Protein 7BPL (pdb70)

Nearest PDB structures (foldseek):
  7bpl-assembly1_A  TM=9.670E-01  e=3.367E-18  synthetic construct
  3qn2-assembly1_A  TM=3.518E-01  e=4.765E-01  Betapolyomavirus macacae
  3qk2-assembly1_A  TM=3.420E-01  e=3.776E-01  Betapolyomavirus macacae
  4gdf-assembly1_A  TM=3.624E-01  e=6.373E-01  Betapolyomavirus macacae
  4lmd-assembly1_A  TM=3.377E-01  e=6.013E-01  JC polyomavirus

Foldseek 3Di:
DLLVVLQVLLCVLPVPKDKDKDQDLVVLVVRLVVCLVQCQAKWKWWADDQQMIMIIGHNDPVSLVVSVVVSCVVPVPRDIDIDHPDHSVRVSVVNVLSRVVSVDPPRDPD

Solvent-accessible surface area: 6894 Å² total; per-residue (Å²): 84,100,18,74,91,9,44,109,12,2,102,151,61,20,98,101,6,51,22,62,94,9,63,46,52,110,76,1,112,82,3,5,172,118,0,62,162,48,8,56,74,4,4,2,1,8,62,15,86,94,13,42,0,0,0,5,0,3,142,82,72,68,56,1,51,94,10,27,114,49,4,97,162,105,18,96,100,6,72,34,53,104,11,113,85,61,61,40,69,76,3,79,143,77,0,44,65,34,32,121,32,13,113,106,154,147,156,119,159,254

Radius of gyration: 12.84 Å; Cα contacts (8 Å, |Δi|>4): 165; chains: 1; bounding box: 34×29×34 Å

Structure (mmCIF, N/CA/C/O backbone):
data_7BPL
#
_entry.id   7BPL
#
loop_
_atom_site.group_PDB
_atom_site.id
_atom_site.type_symbol
_atom_site.label_atom_id
_atom_site.label_alt_id
_atom_site.label_comp_id
_atom_site.label_asym_id
_atom_site.label_entity_id
_atom_site.label_seq_id
_atom_site.pdbx_PDB_ins_code
_atom_site.Cartn_x
_atom_site.Cartn_y
_atom_site.Cartn_z
_atom_site.occupancy
_atom_site.B_iso_or_equiv
_atom_site.auth_seq_id
_atom_site.auth_comp_id
_atom_site.auth_asym_id
_atom_site.auth_atom_id
_atom_site.pdbx_PDB_model_num
ATOM 1 N N . GLY A 1 1 ? 5.564 3.961 15.239 1.00 0.00 1 GLY A N 1
ATOM 2 C CA . GLY A 1 1 ? 6.283 4.866 14.318 1.00 0.00 1 GLY A CA 1
ATOM 3 C C . GLY A 1 1 ? 5.446 5.235 13.104 1.00 0.00 1 GLY A C 1
ATOM 4 O O . GLY A 1 1 ? 4.246 4.965 13.052 1.00 0.00 1 GLY A O 1
ATOM 10 N N . ASP A 1 2 ? 6.074 5.862 12.106 1.00 0.00 2 ASP A N 1
ATOM 11 C CA . ASP A 1 2 ? 5.394 6.417 10.922 1.00 0.00 2 ASP A CA 1
ATOM 12 C C . ASP A 1 2 ? 4.670 5.345 10.090 1.00 0.00 2 ASP A C 1
ATOM 13 O O . ASP A 1 2 ? 3.544 5.567 9.648 1.00 0.00 2 ASP A O 1
ATOM 22 N N . ALA A 1 3 ? 5.269 4.158 9.941 1.00 0.00 3 ALA A N 1
ATOM 23 C CA . ALA A 1 3 ? 4.661 3.008 9.267 1.00 0.00 3 ALA A CA 1
ATOM 24 C C . ALA A 1 3 ? 3.346 2.563 9.941 1.00 0.00 3 ALA A C 1
ATOM 25 O O . ALA A 1 3 ? 2.342 2.331 9.266 1.00 0.00 3 ALA A O 1
ATOM 32 N N . ASP A 1 4 ? 3.330 2.493 11.276 1.00 0.00 4 ASP A N 1
ATOM 33 C CA . ASP A 1 4 ? 2.159 2.086 12.065 1.00 0.00 4 ASP A CA 1
ATOM 34 C C . ASP A 1 4 ? 1.027 3.124 11.996 1.00 0.00 4 ASP A C 1
ATOM 35 O O . ASP A 1 4 ? -0.153 2.775 11.944 1.00 0.00 4 ASP A O 1
ATOM 44 N N . LYS A 1 5 ? 1.390 4.411 11.936 1.00 0.00 5 LYS A N 1
ATOM 45 C CA . LYS A 1 5 ? 0.454 5.524 11.733 1.00 0.00 5 LYS A CA 1
ATOM 46 C C . LYS A 1 5 ? -0.185 5.430 10.354 1.00 0.00 5 LYS A C 1
ATOM 47 O O . LYS A 1 5 ? -1.408 5.470 10.239 1.00 0.00 5 LYS A O 1
ATOM 66 N N . ILE A 1 6 ? 0.628 5.255 9.314 1.00 0.00 6 ILE A N 1
ATOM 67 C CA . ILE A 1 6 ? 0.153 5.257 7.926 1.00 0.00 6 ILE A CA 1
ATOM 68 C C . ILE A 1 6 ? -0.780 4.079 7.637 1.00 0.00 6 ILE A C 1
ATOM 69 O O . ILE A 1 6 ? -1.763 4.240 6.913 1.00 0.00 6 ILE A O 1
ATOM 85 N N . MET A 1 7 ? -0.510 2.907 8.225 1.00 0.00 7 MET A N 1
ATOM 86 C CA . MET A 1 7 ? -1.372 1.741 8.007 1.00 0.00 7 MET A CA 1
ATOM 87 C C . MET A 1 7 ? -2.720 1.914 8.716 1.00 0.00 7 MET A C 1
ATOM 88 O O . MET A 1 7 ? -3.765 1.548 8.183 1.00 0.00 7 MET A O 1
ATOM 102 N N . GLU A 1 8 ? -2.713 2.559 9.883 1.00 0.00 8 GLU A N 1
ATOM 103 C CA . GLU A 1 8 ? -3.930 2.867 10.638 1.00 0.00 8 GLU A CA 1
ATOM 104 C C . GLU A 1 8 ? -4.743 4.002 10.003 1.00 0.00 8 GLU A C 1
ATOM 105 O O . GLU A 1 8 ? -5.966 3.997 10.116 1.00 0.00 8 GLU A O 1
ATOM 117 N N . GLN A 1 9 ? -4.118 4.933 9.274 1.00 0.00 9 GLN A N 1
ATOM 118 C CA . GLN A 1 9 ? -4.839 5.965 8.510 1.00 0.00 9 GLN A CA 1
ATOM 119 C C . GLN A 1 9 ? -5.790 5.379 7.457 1.00 0.00 9 GLN A C 1
ATOM 120 O O . GLN A 1 9 ? -6.823 5.979 7.162 1.00 0.00 9 GLN A O 1
ATOM 134 N N . ALA A 1 10 ? -5.480 4.203 6.908 1.00 0.00 10 ALA A N 1
ATOM 135 C CA . ALA A 1 10 ? -6.425 3.477 6.069 1.00 0.00 10 ALA A CA 1
ATOM 136 C C . ALA A 1 10 ? -7.572 2.865 6.890 1.00 0.00 10 ALA A C 1
ATOM 137 O O . ALA A 1 10 ? -8.743 3.074 6.571 1.00 0.00 10 ALA A O 1
ATOM 144 N N . LYS A 1 11 ? -7.251 2.193 8.003 1.00 0.00 11 LYS A N 1
ATOM 145 C CA . LYS A 1 11 ? -8.227 1.496 8.861 1.00 0.00 11 LYS A CA 1
ATOM 146 C C . LYS A 1 11 ? -9.182 2.447 9.594 1.00 0.00 11 LYS A C 1
ATOM 147 O O . LYS A 1 11 ? -10.331 2.086 9.841 1.00 0.00 11 LYS A O 1
ATOM 166 N N . ARG A 1 12 ? -8.734 3.666 9.917 1.00 0.00 12 ARG A N 1
ATOM 167 C CA . ARG A 1 12 ? -9.539 4.698 10.603 1.00 0.00 12 ARG A CA 1
ATOM 168 C C . ARG A 1 12 ? -10.645 5.269 9.708 1.00 0.00 12 ARG A C 1
ATOM 169 O O . ARG A 1 12 ? -11.681 5.710 10.203 1.00 0.00 12 ARG A O 1
ATOM 190 N N . GLN A 1 13 ? -10.408 5.259 8.395 1.00 0.00 13 GLN A N 1
ATOM 191 C CA . GLN A 1 13 ? -11.338 5.704 7.355 1.00 0.00 13 GLN A CA 1
ATOM 192 C C . GLN A 1 13 ? -12.221 4.543 6.871 1.00 0.00 13 GLN A C 1
ATOM 193 O O . GLN A 1 13 ? -13.437 4.692 6.755 1.00 0.00 13 GLN A O 1
ATOM 207 N N . ASP A 1 14 ? -11.616 3.375 6.633 1.00 0.00 14 ASP A N 1
ATOM 208 C CA . ASP A 1 14 ? -12.298 2.145 6.232 1.00 0.00 14 ASP A CA 1
ATOM 209 C C . ASP A 1 14 ? -11.627 0.910 6.875 1.00 0.00 14 ASP A C 1
ATOM 210 O O . ASP A 1 14 ? -10.599 0.441 6.379 1.00 0.00 14 ASP A O 1
ATOM 219 N N . PRO A 1 15 ? -12.189 0.342 7.961 1.00 0.00 15 PRO A N 1
ATOM 220 C CA . PRO A 1 15 ? -11.576 -0.765 8.699 1.00 0.00 15 PRO A CA 1
ATOM 221 C C . PRO A 1 15 ? -11.592 -2.086 7.914 1.00 0.00 15 PRO A C 1
ATOM 222 O O . PRO A 1 15 ? -10.864 -3.019 8.259 1.00 0.00 15 PRO A O 1
ATOM 233 N N . ASN A 1 16 ? -12.395 -2.171 6.847 1.00 0.00 16 ASN A N 1
ATOM 234 C CA . ASN A 1 16 ? -12.452 -3.287 5.925 1.00 0.00 16 ASN A CA 1
ATOM 235 C C . ASN A 1 16 ? -11.231 -3.351 4.984 1.00 0.00 16 ASN A C 1
ATOM 236 O O . ASN A 1 16 ? -10.882 -4.438 4.517 1.00 0.00 16 ASN A O 1
ATOM 247 N N . ALA A 1 17 ? -10.575 -2.214 4.706 1.00 0.00 17 ALA A N 1
ATOM 248 C CA . ALA A 1 17 ? -9.391 -2.138 3.854 1.00 0.00 17 ALA A CA 1
ATOM 249 C C . ALA A 1 17 ? -8.281 -3.060 4.370 1.00 0.00 17 ALA A C 1
ATOM 250 O O . ALA A 1 17 ? -7.984 -3.090 5.570 1.00 0.00 17 ALA A O 1
ATOM 257 N N . GLN A 1 18 ? -7.649 -3.795 3.457 1.00 0.00 18 GLN A N 1
ATOM 258 C CA . GLN A 1 18 ? -6.573 -4.715 3.810 1.00 0.00 18 GLN A CA 1
ATOM 259 C C . GLN A 1 18 ? -5.232 -3.995 3.684 1.00 0.00 18 GLN A C 1
ATOM 260 O O . GLN A 1 18 ? -4.913 -3.482 2.613 1.00 0.00 18 GLN A O 1
ATOM 274 N N . VAL A 1 19 ? -4.454 -3.949 4.766 1.00 0.00 19 VAL A N 1
ATOM 275 C CA . VAL A 1 19 ? -3.135 -3.300 4.802 1.00 0.00 19 VAL A CA 1
ATOM 276 C C . VAL A 1 19 ? -2.070 -4.216 5.403 1.00 0.00 19 VAL A C 1
ATOM 277 O O . VAL A 1 19 ? -2.286 -4.830 6.451 1.00 0.00 19 VAL A O 1
ATOM 290 N N . TYR A 1 20 ? -0.913 -4.290 4.743 1.00 0.00 20 TYR A N 1
ATOM 291 C CA . TYR A 1 20 ? 0.239 -5.092 5.162 1.00 0.00 20 TYR A CA 1
ATOM 292 C C . TYR A 1 20 ? 1.547 -4.325 4.998 1.00 0.00 20 TYR A C 1
ATOM 293 O O . TYR A 1 20 ? 1.714 -3.573 4.040 1.00 0.00 20 TYR A O 1
ATOM 311 N N . LYS A 1 21 ? 2.500 -4.561 5.900 1.00 0.00 21 LYS A N 1
ATOM 312 C CA . LYS A 1 21 ? 3.833 -3.951 5.895 1.00 0.00 21 LYS A CA 1
ATOM 313 C C . LYS A 1 21 ? 4.907 -5.017 5.732 1.00 0.00 21 LYS A C 1
ATOM 314 O O . LYS A 1 21 ? 4.951 -5.972 6.509 1.00 0.00 21 LYS A O 1
ATOM 333 N N . VAL A 1 22 ? 5.767 -4.843 4.730 1.00 0.00 22 VAL A N 1
ATOM 334 C CA . VAL A 1 22 ? 6.845 -5.773 4.391 1.00 0.00 22 VAL A CA 1
ATOM 335 C C . VAL A 1 22 ? 8.193 -5.066 4.283 1.00 0.00 22 VAL A C 1
ATOM 336 O O . VAL A 1 22 ? 8.282 -3.896 3.900 1.00 0.00 22 VAL A O 1
ATOM 349 N N . THR A 1 23 ? 9.256 -5.791 4.615 1.00 0.00 23 THR A N 1
ATOM 350 C CA . THR A 1 23 ? 10.645 -5.310 4.559 1.00 0.00 23 THR A CA 1
ATOM 351 C C . THR A 1 23 ? 11.507 -6.045 3.530 1.00 0.00 23 THR A C 1
ATOM 352 O O . THR A 1 23 ? 12.638 -5.631 3.283 1.00 0.00 23 THR A O 1
ATOM 363 N N . THR A 1 24 ? 10.980 -7.096 2.889 1.00 0.00 24 THR A N 1
ATOM 364 C CA . THR A 1 24 ? 11.702 -7.982 1.945 1.00 0.00 24 THR A CA 1
ATOM 365 C C . THR A 1 24 ? 10.882 -8.304 0.677 1.00 0.00 24 THR A C 1
ATOM 366 O O . THR A 1 24 ? 9.647 -8.240 0.711 1.00 0.00 24 THR A O 1
ATOM 377 N N . PRO A 1 25 ? 11.525 -8.711 -0.441 1.00 0.00 25 PRO A N 1
ATOM 378 C CA . PRO A 1 25 ? 10.824 -9.193 -1.635 1.00 0.00 25 PRO A CA 1
ATOM 379 C C . PRO A 1 25 ? 10.108 -10.535 -1.404 1.00 0.00 25 PRO A C 1
ATOM 380 O O . PRO A 1 25 ? 9.074 -10.804 -2.017 1.00 0.00 25 PRO A O 1
ATOM 391 N N . ASP A 1 26 ? 10.635 -11.375 -0.510 1.00 0.00 26 ASP A N 1
ATOM 392 C CA . ASP A 1 26 ? 10.029 -12.661 -0.150 1.00 0.00 26 ASP A CA 1
ATOM 393 C C . ASP A 1 26 ? 8.741 -12.478 0.673 1.00 0.00 26 ASP A C 1
ATOM 394 O O . ASP A 1 26 ? 7.837 -13.314 0.619 1.00 0.00 26 ASP A O 1
ATOM 403 N N . GLU A 1 27 ? 8.631 -11.376 1.421 1.00 0.00 27 GLU A N 1
ATOM 404 C CA . GLU A 1 27 ? 7.387 -10.973 2.079 1.00 0.00 27 GLU A CA 1
ATOM 405 C C . GLU A 1 27 ? 6.382 -10.340 1.098 1.00 0.00 27 GLU A C 1
ATOM 406 O O . GLU A 1 27 ? 5.174 -10.543 1.242 1.00 0.00 27 GLU A O 1
ATOM 418 N N . ILE A 1 28 ? 6.851 -9.609 0.077 1.00 0.00 28 ILE A N 1
ATOM 419 C CA . ILE A 1 28 ? 5.984 -8.997 -0.946 1.00 0.00 28 ILE A CA 1
ATOM 420 C C . ILE A 1 28 ? 5.139 -10.051 -1.666 1.00 0.00 28 ILE A C 1
ATOM 421 O O . ILE A 1 28 ? 3.928 -9.869 -1.780 1.00 0.00 28 ILE A O 1
ATOM 437 N N . GLU A 1 29 ? 5.740 -11.159 -2.111 1.00 0.00 29 GLU A N 1
ATOM 438 C CA . GLU A 1 29 ? 5.005 -12.253 -2.769 1.00 0.00 29 GLU A CA 1
ATOM 439 C C . GLU A 1 29 ? 3.919 -12.908 -1.887 1.00 0.00 29 GLU A C 1
ATOM 440 O O . GLU A 1 29 ? 3.001 -13.527 -2.422 1.00 0.00 29 GLU A O 1
ATOM 452 N N . GLU A 1 30 ? 3.968 -12.756 -0.556 1.00 0.00 30 GLU A N 1
ATOM 453 C CA . GLU A 1 30 ? 2.856 -13.124 0.335 1.00 0.00 30 GLU A CA 1
ATOM 454 C C . GLU A 1 30 ? 1.777 -12.030 0.386 1.00 0.00 30 GLU A C 1
ATOM 455 O O . GLU A 1 30 ? 0.587 -12.337 0.325 1.00 0.00 30 GLU A O 1
ATOM 467 N N . ALA A 1 31 ? 2.172 -10.754 0.475 1.00 0.00 31 ALA A N 1
ATOM 468 C CA . ALA A 1 31 ? 1.250 -9.622 0.601 1.00 0.00 31 ALA A CA 1
ATOM 469 C C . ALA A 1 31 ? 0.368 -9.455 -0.646 1.00 0.00 31 ALA A C 1
ATOM 470 O O . ALA A 1 31 ? -0.858 -9.383 -0.551 1.00 0.00 31 ALA A O 1
ATOM 477 N N . VAL A 1 32 ? 0.984 -9.481 -1.831 1.00 0.00 32 VAL A N 1
ATOM 478 C CA . VAL A 1 32 ? 0.292 -9.439 -3.131 1.00 0.00 32 VAL A CA 1
ATOM 479 C C . VAL A 1 32 ? -0.643 -10.628 -3.342 1.00 0.00 32 VAL A C 1
ATOM 480 O O . VAL A 1 32 ? -1.672 -10.483 -3.990 1.00 0.00 32 VAL A O 1
ATOM 493 N N . ARG A 1 33 ? -0.317 -11.795 -2.777 1.00 0.00 33 ARG A N 1
ATOM 494 C CA . ARG A 1 33 ? -1.086 -13.043 -2.941 1.00 0.00 33 ARG A CA 1
ATOM 495 C C . ARG A 1 33 ? -2.424 -13.026 -2.194 1.00 0.00 33 ARG A C 1
ATOM 496 O O . ARG A 1 33 ? -3.412 -13.556 -2.701 1.00 0.00 33 ARG A O 1
ATOM 517 N N . ARG A 1 34 ? -2.476 -12.404 -1.011 1.00 0.00 34 ARG A N 1
ATOM 518 C CA . ARG A 1 34 ? -3.705 -12.204 -0.230 1.00 0.00 34 ARG A CA 1
ATOM 519 C C . ARG A 1 34 ? -4.464 -10.956 -0.664 1.00 0.00 34 ARG A C 1
ATOM 520 O O . ARG A 1 34 ? -5.694 -10.974 -0.712 1.00 0.00 34 ARG A O 1
ATOM 541 N N . ILE A 1 35 ? -3.741 -9.901 -1.054 1.00 0.00 35 ILE A N 1
ATOM 542 C CA . ILE A 1 35 ? -4.356 -8.721 -1.671 1.00 0.00 35 ILE A CA 1
ATOM 543 C C . ILE A 1 35 ? -4.947 -9.041 -3.039 1.00 0.00 35 ILE A C 1
ATOM 544 O O . ILE A 1 35 ? -5.952 -8.437 -3.377 1.00 0.00 35 ILE A O 1
ATOM 560 N N . GLU A 1 36 ? -4.409 -9.993 -3.804 1.00 0.00 36 GLU A N 1
ATOM 561 C CA . GLU A 1 36 ? -4.861 -10.294 -5.173 1.00 0.00 36 GLU A CA 1
ATOM 562 C C . GLU A 1 36 ? -6.390 -10.432 -5.281 1.00 0.00 36 GLU A C 1
ATOM 563 O O . GLU A 1 36 ? -6.982 -9.980 -6.262 1.00 0.00 36 GLU A O 1
ATOM 575 N N . LYS A 1 37 ? -7.033 -11.005 -4.255 1.00 0.00 37 LYS A N 1
ATOM 576 C CA . LYS A 1 37 ? -8.498 -11.168 -4.219 1.00 0.00 37 LYS A CA 1
ATOM 577 C C . LYS A 1 37 ? -9.254 -9.839 -4.038 1.00 0.00 37 LYS A C 1
ATOM 578 O O . LYS A 1 37 ? -10.267 -9.598 -4.692 1.00 0.00 37 LYS A O 1
ATOM 597 N N . TYR A 1 38 ? -8.762 -8.994 -3.133 1.00 0.00 38 TYR A N 1
ATOM 598 C CA . TYR A 1 38 ? -9.349 -7.717 -2.694 1.00 0.00 38 TYR A CA 1
ATOM 599 C C . TYR A 1 38 ? -8.966 -6.516 -3.581 1.00 0.00 38 TYR A C 1
ATOM 600 O O . TYR A 1 38 ? -9.816 -5.777 -4.080 1.00 0.00 38 TYR A O 1
ATOM 618 N N . GLY A 1 39 ? -7.662 -6.373 -3.828 1.00 0.00 39 GLY A N 1
ATOM 619 C CA . GLY A 1 39 ? -7.008 -5.414 -4.722 1.00 0.00 39 GLY A CA 1
ATOM 620 C C . GLY A 1 39 ? -7.375 -5.583 -6.196 1.00 0.00 39 GLY A C 1
ATOM 621 O O . GLY A 1 39 ? -7.071 -4.716 -7.015 1.00 0.00 39 GLY A O 1
ATOM 625 N N . ALA A 1 40 ? -8.074 -6.670 -6.533 1.00 0.00 40 ALA A N 1
ATOM 626 C CA . ALA A 1 40 ? -8.722 -6.842 -7.839 1.00 0.00 40 ALA A CA 1
ATOM 627 C C . ALA A 1 40 ? -9.626 -5.634 -8.212 1.00 0.00 40 ALA A C 1
ATOM 628 O O . ALA A 1 40 ? -9.871 -5.392 -9.396 1.00 0.00 40 ALA A O 1
ATOM 635 N N . GLN A 1 41 ? -10.101 -4.865 -7.218 1.00 0.00 41 GLN A N 1
ATOM 636 C CA . GLN A 1 41 ? -10.781 -3.583 -7.390 1.00 0.00 41 GLN A CA 1
ATOM 637 C C . GLN A 1 41 ? -9.783 -2.408 -7.439 1.00 0.00 41 GLN A C 1
ATOM 638 O O . GLN A 1 41 ? -9.582 -1.828 -8.509 1.00 0.00 41 GLN A O 1
ATOM 652 N N . VAL A 1 42 ? -9.159 -2.051 -6.305 1.00 0.00 42 VAL A N 1
ATOM 653 C CA . VAL A 1 42 ? -8.297 -0.862 -6.149 1.00 0.00 42 VAL A CA 1
ATOM 654 C C . VAL A 1 42 ? -7.160 -1.142 -5.155 1.00 0.00 42 VAL A C 1
ATOM 655 O O . VAL A 1 42 ? -7.366 -1.758 -4.107 1.00 0.00 42 VAL A O 1
ATOM 668 N N . VAL A 1 43 ? -5.953 -0.664 -5.470 1.00 0.00 43 VAL A N 1
ATOM 669 C CA . VAL A 1 43 ? -4.723 -0.853 -4.678 1.00 0.00 43 VAL A CA 1
ATOM 670 C C . VAL A 1 43 ? -3.963 0.466 -4.537 1.00 0.00 43 VAL A C 1
ATOM 671 O O . VAL A 1 43 ? -4.034 1.338 -5.402 1.00 0.00 43 VAL A O 1
ATOM 684 N N . LEU A 1 44 ? -3.222 0.611 -3.442 1.00 0.00 44 LEU A N 1
ATOM 685 C CA . LEU A 1 44 ? -2.262 1.680 -3.197 1.00 0.00 44 LEU A CA 1
ATOM 686 C C . LEU A 1 44 ? -0.939 1.118 -2.646 1.00 0.00 44 LEU A C 1
ATOM 687 O O . LEU A 1 44 ? -0.930 0.300 -1.724 1.00 0.00 44 LEU A O 1
ATOM 703 N N . ILE A 1 45 ? 0.184 1.590 -3.188 1.00 0.00 45 ILE A N 1
ATOM 704 C CA . ILE A 1 45 ? 1.539 1.279 -2.707 1.00 0.00 45 ILE A CA 1
ATOM 705 C C . ILE A 1 45 ? 2.084 2.493 -1.953 1.00 0.00 45 ILE A C 1
ATOM 706 O O . ILE A 1 45 ? 2.052 3.607 -2.480 1.00 0.00 45 ILE A O 1
ATOM 722 N N . ILE A 1 46 ? 2.575 2.277 -0.731 1.00 0.00 46 ILE A N 1
ATOM 723 C CA . ILE A 1 46 ? 3.154 3.303 0.144 1.00 0.00 46 ILE A CA 1
ATOM 724 C C . ILE A 1 46 ? 4.610 2.958 0.492 1.00 0.00 46 ILE A C 1
ATOM 725 O O . ILE A 1 46 ? 4.921 1.820 0.848 1.00 0.00 46 ILE A O 1
ATOM 741 N N . TYR A 1 47 ? 5.511 3.939 0.388 1.00 0.00 47 TYR A N 1
ATOM 742 C CA . TYR A 1 47 ? 6.959 3.767 0.551 1.00 0.00 47 TYR A CA 1
ATOM 743 C C . TYR A 1 47 ? 7.519 4.706 1.629 1.00 0.00 47 TYR A C 1
ATOM 744 O O . TYR A 1 47 ? 7.728 5.903 1.415 1.00 0.00 47 TYR A O 1
ATOM 762 N N . THR A 1 48 ? 7.765 4.135 2.809 1.00 0.00 48 THR A N 1
ATOM 763 C CA . THR A 1 48 ? 8.230 4.846 4.013 1.00 0.00 48 THR A CA 1
ATOM 764 C C . THR A 1 48 ? 9.646 4.439 4.454 1.00 0.00 48 THR A C 1
ATOM 765 O O . THR A 1 48 ? 10.055 3.281 4.335 1.00 0.00 48 THR A O 1
ATOM 776 N N . SER A 1 49 ? 10.402 5.400 5.001 1.00 0.00 49 SER A N 1
ATOM 777 C CA . SER A 1 49 ? 11.789 5.230 5.472 1.00 0.00 49 SER A CA 1
ATOM 778 C C . SER A 1 49 ? 12.735 4.632 4.399 1.00 0.00 49 SER A C 1
ATOM 779 O O . SER A 1 49 ? 12.552 4.856 3.201 1.00 0.00 49 SER A O 1
ATOM 787 N N . SER A 1 50 ? 13.779 3.907 4.815 1.00 0.00 50 SER A N 1
ATOM 788 C CA . SER A 1 50 ? 14.900 3.441 3.974 1.00 0.00 50 SER A CA 1
ATOM 789 C C . SER A 1 50 ? 14.631 2.176 3.137 1.00 0.00 50 SER A C 1
ATOM 790 O O . SER A 1 50 ? 15.544 1.692 2.466 1.00 0.00 50 SER A O 1
ATOM 798 N N . GLY A 1 51 ? 13.422 1.603 3.184 1.00 0.00 51 GLY A N 1
ATOM 799 C CA . GLY A 1 51 ? 13.103 0.360 2.460 1.00 0.00 51 GLY A CA 1
ATOM 800 C C . GLY A 1 51 ? 11.816 -0.365 2.863 1.00 0.00 51 GLY A C 1
ATOM 801 O O . GLY A 1 51 ? 11.465 -1.364 2.233 1.00 0.00 51 GLY A O 1
ATOM 805 N N . ILE A 1 52 ? 11.096 0.106 3.886 1.00 0.00 52 ILE A N 1
ATOM 806 C CA . ILE A 1 52 ? 9.802 -0.451 4.280 1.00 0.00 52 ILE A CA 1
ATOM 807 C C . ILE A 1 52 ? 8.735 -0.088 3.239 1.00 0.00 52 ILE A C 1
ATOM 808 O O . ILE A 1 52 ? 8.509 1.083 2.923 1.00 0.00 52 ILE A O 1
ATOM 824 N N . VAL A 1 53 ? 8.054 -1.110 2.723 1.00 0.00 53 VAL A N 1
ATOM 825 C CA . VAL A 1 53 ? 6.955 -0.965 1.764 1.00 0.00 53 VAL A CA 1
ATOM 826 C C . VAL A 1 53 ? 5.666 -1.415 2.441 1.00 0.00 53 VAL A C 1
ATOM 827 O O . VAL A 1 53 ? 5.603 -2.491 3.037 1.00 0.00 53 VAL A O 1
ATOM 840 N N . ILE A 1 54 ? 4.636 -0.578 2.376 1.00 0.00 54 ILE A N 1
ATOM 841 C CA . ILE A 1 54 ? 3.312 -0.860 2.931 1.00 0.00 54 ILE A CA 1
ATOM 842 C C . ILE A 1 54 ? 2.328 -0.942 1.761 1.00 0.00 54 ILE A C 1
ATOM 843 O O . ILE A 1 54 ? 2.252 -0.038 0.927 1.00 0.00 54 ILE A O 1
ATOM 859 N N . LEU A 1 55 ? 1.584 -2.039 1.688 1.00 0.00 55 LEU A N 1
ATOM 860 C CA . LEU A 1 55 ? 0.650 -2.353 0.611 1.00 0.00 55 LEU A CA 1
ATOM 861 C C . LEU A 1 55 ? -0.768 -2.275 1.173 1.00 0.00 55 LEU A C 1
ATOM 862 O O . LEU A 1 55 ? -1.100 -3.008 2.107 1.00 0.00 55 LEU A O 1
ATOM 878 N N . VAL A 1 56 ? -1.593 -1.384 0.625 1.00 0.00 56 VAL A N 1
ATOM 879 C CA . VAL A 1 56 ? -3.003 -1.222 1.030 1.00 0.00 56 VAL A CA 1
ATOM 880 C C . VAL A 1 56 ? -3.972 -1.467 -0.131 1.00 0.00 56 VAL A C 1
ATOM 881 O O . VAL A 1 56 ? -3.683 -1.108 -1.271 1.00 0.00 56 VAL A O 1
ATOM 894 N N . ALA A 1 57 ? -5.121 -2.091 0.132 1.00 0.00 57 ALA A N 1
ATOM 895 C CA . ALA A 1 57 ? -6.147 -2.352 -0.875 1.00 0.00 57 ALA A CA 1
ATOM 896 C C . ALA A 1 57 ? -7.584 -2.137 -0.376 1.00 0.00 57 ALA A C 1
ATOM 897 O O . ALA A 1 57 ? -7.899 -2.336 0.801 1.00 0.00 57 ALA A O 1
ATOM 904 N N . VAL A 1 58 ? -8.453 -1.749 -1.311 1.00 0.00 58 VAL A N 1
ATOM 905 C CA . VAL A 1 58 ? -9.852 -1.333 -1.105 1.00 0.00 58 VAL A CA 1
ATOM 906 C C . VAL A 1 58 ? -10.763 -1.820 -2.240 1.00 0.00 58 VAL A C 1
ATOM 907 O O . VAL A 1 58 ? -10.313 -2.020 -3.369 1.00 0.00 58 VAL A O 1
ATOM 920 N N . ARG A 1 59 ? -12.066 -1.974 -1.958 1.00 0.00 59 ARG A N 1
ATOM 921 C CA . ARG A 1 59 ? -13.081 -2.363 -2.962 1.00 0.00 59 ARG A CA 1
ATOM 922 C C . ARG A 1 59 ? -13.800 -1.188 -3.643 1.00 0.00 59 ARG A C 1
ATOM 923 O O . ARG A 1 59 ? -14.539 -1.407 -4.601 1.00 0.00 59 ARG A O 1
ATOM 944 N N . ASP A 1 60 ? -13.569 0.049 -3.198 1.00 0.00 60 ASP A N 1
ATOM 945 C CA . ASP A 1 60 ? -14.114 1.274 -3.783 1.00 0.00 60 ASP A CA 1
ATOM 946 C C . ASP A 1 60 ? -13.002 2.334 -3.968 1.00 0.00 60 ASP A C 1
ATOM 947 O O . ASP A 1 60 ? -12.248 2.598 -3.026 1.00 0.00 60 ASP A O 1
ATOM 956 N N . PRO A 1 61 ? -12.894 2.981 -5.146 1.00 0.00 61 PRO A N 1
ATOM 957 C CA . PRO A 1 61 ? -11.902 4.029 -5.410 1.00 0.00 61 PRO A CA 1
ATOM 958 C C . PRO A 1 61 ? -12.008 5.266 -4.504 1.00 0.00 61 PRO A C 1
ATOM 959 O O . PRO A 1 61 ? -10.992 5.895 -4.203 1.00 0.00 61 PRO A O 1
ATOM 970 N N . SER A 1 62 ? -13.214 5.609 -4.036 1.00 0.00 62 SER A N 1
ATOM 971 C CA . SER A 1 62 ? -13.440 6.760 -3.143 1.00 0.00 62 SER A CA 1
ATOM 972 C C . SER A 1 62 ? -12.711 6.597 -1.802 1.00 0.00 62 SER A C 1
ATOM 973 O O . SER A 1 62 ? -12.098 7.541 -1.304 1.00 0.00 62 SER A O 1
ATOM 981 N N . GLN A 1 63 ? -12.680 5.377 -1.257 1.00 0.00 63 GLN A N 1
ATOM 982 C CA . GLN A 1 63 ? -11.957 5.030 -0.031 1.00 0.00 63 GLN A CA 1
ATOM 983 C C . GLN A 1 63 ? -10.449 5.237 -0.205 1.00 0.00 63 GLN A C 1
ATOM 984 O O . GLN A 1 63 ? -9.833 5.878 0.643 1.00 0.00 63 GLN A O 1
ATOM 998 N N . ALA A 1 64 ? -9.866 4.772 -1.315 1.00 0.00 64 ALA A N 1
ATOM 999 C CA . ALA A 1 64 ? -8.456 5.008 -1.633 1.00 0.00 64 ALA A CA 1
ATOM 1000 C C . ALA A 1 64 ? -8.137 6.503 -1.771 1.00 0.00 64 ALA A C 1
ATOM 1001 O O . ALA A 1 64 ? -7.161 6.968 -1.189 1.00 0.00 64 ALA A O 1
ATOM 1008 N N . ASP A 1 65 ? -8.964 7.266 -2.492 1.00 0.00 65 ASP A N 1
ATOM 1009 C CA . ASP A 1 65 ? -8.764 8.709 -2.677 1.00 0.00 65 ASP A CA 1
ATOM 1010 C C . ASP A 1 65 ? -8.821 9.471 -1.346 1.00 0.00 65 ASP A C 1
ATOM 1011 O O . ASP A 1 65 ? -7.916 10.245 -1.037 1.00 0.00 65 ASP A O 1
ATOM 1020 N N . GLN A 1 66 ? -9.828 9.192 -0.516 1.00 0.00 66 GLN A N 1
ATOM 1021 C CA . GLN A 1 66 ? -9.969 9.794 0.807 1.00 0.00 66 GLN A CA 1
ATOM 1022 C C . GLN A 1 66 ? -8.802 9.427 1.730 1.00 0.00 66 GLN A C 1
ATOM 1023 O O . GLN A 1 66 ? -8.211 10.310 2.350 1.00 0.00 66 GLN A O 1
ATOM 1037 N N . ILE A 1 67 ? -8.429 8.143 1.797 1.00 0.00 67 ILE A N 1
ATOM 1038 C CA . ILE A 1 67 ? -7.333 7.677 2.659 1.00 0.00 67 ILE A CA 1
ATOM 1039 C C . ILE A 1 67 ? -6.011 8.313 2.215 1.00 0.00 67 ILE A C 1
ATOM 1040 O O . ILE A 1 67 ? -5.256 8.812 3.050 1.00 0.00 67 ILE A O 1
ATOM 1056 N N . LEU A 1 68 ? -5.762 8.355 0.902 1.00 0.00 68 LEU A N 1
ATOM 1057 C CA . LEU A 1 68 ? -4.577 8.974 0.311 1.00 0.00 68 LEU A CA 1
ATOM 1058 C C . LEU A 1 68 ? -4.498 10.460 0.661 1.00 0.00 68 LEU A C 1
ATOM 1059 O O . LEU A 1 68 ? -3.441 10.916 1.082 1.00 0.00 68 LEU A O 1
ATOM 1075 N N . LYS A 1 69 ? -5.601 11.206 0.538 1.00 0.00 69 LYS A N 1
ATOM 1076 C CA . LYS A 1 69 ? -5.665 12.638 0.883 1.00 0.00 69 LYS A CA 1
ATOM 1077 C C . LYS A 1 69 ? -5.290 12.914 2.344 1.00 0.00 69 LYS A C 1
ATOM 1078 O O . LYS A 1 69 ? -4.473 13.802 2.591 1.00 0.00 69 LYS A O 1
ATOM 1097 N N . GLU A 1 70 ? -5.785 12.130 3.304 1.00 0.00 70 GLU A N 1
ATOM 1098 C CA . GLU A 1 70 ? -5.358 12.258 4.712 1.00 0.00 70 GLU A CA 1
ATOM 1099 C C . GLU A 1 70 ? -3.890 11.863 4.895 1.00 0.00 70 GLU A C 1
ATOM 1100 O O . GLU A 1 70 ? -3.147 12.517 5.628 1.00 0.00 70 GLU A O 1
ATOM 1112 N N . ALA A 1 71 ? -3.467 10.775 4.251 1.00 0.00 71 ALA A N 1
ATOM 1113 C CA . ALA A 1 71 ? -2.119 10.236 4.398 1.00 0.00 71 ALA A CA 1
ATOM 1114 C C . ALA A 1 71 ? -1.052 11.160 3.786 1.00 0.00 71 ALA A C 1
ATOM 1115 O O . ALA A 1 71 ? 0.015 11.308 4.380 1.00 0.00 71 ALA A O 1
ATOM 1122 N N . LYS A 1 72 ? -1.348 11.854 2.678 1.00 0.00 72 LYS A N 1
ATOM 1123 C CA . LYS A 1 72 ? -0.499 12.896 2.081 1.00 0.00 72 LYS A CA 1
ATOM 1124 C C . LYS A 1 72 ? -0.339 14.109 2.994 1.00 0.00 72 LYS A C 1
ATOM 1125 O O . LYS A 1 72 ? 0.774 14.584 3.208 1.00 0.00 72 LYS A O 1
ATOM 1144 N N . LYS A 1 73 ? -1.457 14.604 3.536 1.00 0.00 73 LYS A N 1
ATOM 1145 C CA . LYS A 1 73 ? -1.504 15.798 4.396 1.00 0.00 73 LYS A CA 1
ATOM 1146 C C . LYS A 1 73 ? -0.775 15.582 5.725 1.00 0.00 73 LYS A C 1
ATOM 1147 O O . LYS A 1 73 ? -0.130 16.502 6.229 1.00 0.00 73 LYS A O 1
ATOM 1166 N N . GLN A 1 74 ? -0.836 14.364 6.266 1.00 0.00 74 GLN A N 1
ATOM 1167 C CA . GLN A 1 74 ? -0.096 13.959 7.465 1.00 0.00 74 GLN A CA 1
ATOM 1168 C C . GLN A 1 74 ? 1.376 13.597 7.169 1.00 0.00 74 GLN A C 1
ATOM 1169 O O . GLN A 1 74 ? 2.249 13.880 7.992 1.00 0.00 74 GLN A O 1
ATOM 1183 N N . ASN A 1 75 ? 1.662 12.972 6.017 1.00 0.00 75 ASN A N 1
ATOM 1184 C CA . ASN A 1 75 ? 2.978 12.427 5.648 1.00 0.00 75 ASN A CA 1
ATOM 1185 C C . ASN A 1 75 ? 3.308 12.783 4.171 1.00 0.00 75 ASN A C 1
ATOM 1186 O O . ASN A 1 75 ? 2.987 12.012 3.260 1.00 0.00 75 ASN A O 1
ATOM 1197 N N . PRO A 1 76 ? 3.954 13.931 3.885 1.00 0.00 76 PRO A N 1
ATOM 1198 C CA . PRO A 1 76 ? 4.096 14.425 2.509 1.00 0.00 76 PRO A CA 1
ATOM 1199 C C . PRO A 1 76 ? 5.098 13.633 1.651 1.00 0.00 76 PRO A C 1
ATOM 1200 O O . PRO A 1 76 ? 4.932 13.561 0.431 1.00 0.00 76 PRO A O 1
ATOM 1211 N N . SER A 1 77 ? 6.108 13.015 2.270 1.00 0.00 77 SER A N 1
ATOM 1212 C CA . SER A 1 77 ? 7.195 12.260 1.617 1.00 0.00 77 SER A CA 1
ATOM 1213 C C . SER A 1 77 ? 6.936 10.749 1.477 1.00 0.00 77 SER A C 1
ATOM 1214 O O . SER A 1 77 ? 7.765 10.023 0.923 1.00 0.00 77 SER A O 1
ATOM 1222 N N . ALA A 1 78 ? 5.784 10.261 1.948 1.00 0.00 78 ALA A N 1
ATOM 1223 C CA . ALA A 1 78 ? 5.429 8.838 2.033 1.00 0.00 78 ALA A CA 1
ATOM 1224 C C . ALA A 1 78 ? 5.208 8.117 0.684 1.00 0.00 78 ALA A C 1
ATOM 1225 O O . ALA A 1 78 ? 5.062 6.896 0.658 1.00 0.00 78 ALA A O 1
ATOM 1232 N N . THR A 1 79 ? 5.166 8.872 -0.420 1.00 0.00 79 THR A N 1
ATOM 1233 C CA . THR A 1 79 ? 5.134 8.407 -1.823 1.00 0.00 79 THR A CA 1
ATOM 1234 C C . THR A 1 79 ? 4.067 7.341 -2.106 1.00 0.00 79 THR A C 1
ATOM 1235 O O . THR A 1 79 ? 4.278 6.134 -1.965 1.00 0.00 79 THR A O 1
ATOM 1246 N N . PHE A 1 80 ? 2.910 7.821 -2.552 1.00 0.00 80 PHE A N 1
ATOM 1247 C CA . PHE A 1 80 ? 1.713 7.028 -2.834 1.00 0.00 80 PHE A CA 1
ATOM 1248 C C . PHE A 1 80 ? 1.622 6.674 -4.322 1.00 0.00 80 PHE A C 1
ATOM 1249 O O . PHE A 1 80 ? 1.840 7.540 -5.174 1.00 0.00 80 PHE A O 1
ATOM 1266 N N . VAL A 1 81 ? 1.258 5.428 -4.643 1.00 0.00 81 VAL A N 1
ATOM 1267 C CA . VAL A 1 81 ? 1.042 4.986 -6.036 1.00 0.00 81 VAL A CA 1
ATOM 1268 C C . VAL A 1 81 ? -0.290 4.252 -6.146 1.00 0.00 81 VAL A C 1
ATOM 1269 O O . VAL A 1 81 ? -0.431 3.148 -5.619 1.00 0.00 81 VAL A O 1
ATOM 1282 N N . ARG A 1 82 ? -1.271 4.863 -6.823 1.00 0.00 82 ARG A N 1
ATOM 1283 C CA . ARG A 1 82 ? -2.611 4.303 -7.040 1.00 0.00 82 ARG A CA 1
ATOM 1284 C C . ARG A 1 82 ? -2.616 3.301 -8.194 1.00 0.00 82 ARG A C 1
ATOM 1285 O O . ARG A 1 82 ? -2.077 3.582 -9.267 1.00 0.00 82 ARG A O 1
ATOM 1306 N N . LEU A 1 83 ? -3.251 2.152 -7.976 1.00 0.00 83 LEU A N 1
ATOM 1307 C CA . LEU A 1 83 ? -3.354 1.038 -8.917 1.00 0.00 83 LEU A CA 1
ATOM 1308 C C . LEU A 1 83 ? -4.816 0.692 -9.213 1.00 0.00 83 LEU A C 1
ATOM 1309 O O . LEU A 1 83 ? -5.619 0.467 -8.304 1.00 0.00 83 LEU A O 1
ATOM 1325 N N . GLU A 1 84 ? -5.123 0.609 -10.509 1.00 0.00 84 GLU A N 1
ATOM 1326 C CA . GLU A 1 84 ? -6.448 0.262 -11.048 1.00 0.00 84 GLU A CA 1
ATOM 1327 C C . GLU A 1 84 ? -6.344 -0.464 -12.403 1.00 0.00 84 GLU A C 1
ATOM 1328 O O . GLU A 1 84 ? -6.945 -1.522 -12.592 1.00 0.00 84 GLU A O 1
ATOM 1340 N N . GLY A 1 85 ? -5.567 0.092 -13.346 1.00 0.00 85 GLY A N 1
ATOM 1341 C CA . GLY A 1 85 ? -5.409 -0.442 -14.709 1.00 0.00 85 GLY A CA 1
ATOM 1342 C C . GLY A 1 85 ? -4.448 -1.634 -14.839 1.00 0.00 85 GLY A C 1
ATOM 1343 O O . GLY A 1 85 ? -4.496 -2.350 -15.842 1.00 0.00 85 GLY A O 1
ATOM 1347 N N . VAL A 1 86 ? -3.594 -1.871 -13.836 1.00 0.00 86 VAL A N 1
ATOM 1348 C CA . VAL A 1 86 ? -2.672 -3.021 -13.774 1.00 0.00 86 VAL A CA 1
ATOM 1349 C C . VAL A 1 86 ? -3.354 -4.196 -13.067 1.00 0.00 86 VAL A C 1
ATOM 1350 O O . VAL A 1 86 ? -3.999 -4.020 -12.031 1.00 0.00 86 VAL A O 1
ATOM 1363 N N . SER A 1 87 ? -3.196 -5.401 -13.618 1.00 0.00 87 SER A N 1
ATOM 1364 C CA . SER A 1 87 ? -3.713 -6.650 -13.042 1.00 0.00 87 SER A CA 1
ATOM 1365 C C . SER A 1 87 ? -3.173 -6.923 -11.625 1.00 0.00 87 SER A C 1
ATOM 1366 O O . SER A 1 87 ? -2.036 -6.552 -11.319 1.00 0.00 87 SER A O 1
ATOM 1374 N N . PRO A 1 88 ? -3.935 -7.614 -10.754 1.00 0.00 88 PRO A N 1
ATOM 1375 C CA . PRO A 1 88 ? -3.551 -7.875 -9.359 1.00 0.00 88 PRO A CA 1
ATOM 1376 C C . PRO A 1 88 ? -2.304 -8.764 -9.216 1.00 0.00 88 PRO A C 1
ATOM 1377 O O . PRO A 1 88 ? -1.612 -8.688 -8.202 1.00 0.00 88 PRO A O 1
ATOM 1388 N N . ASP A 1 89 ? -1.994 -9.591 -10.220 1.00 0.00 89 ASP A N 1
ATOM 1389 C CA . ASP A 1 89 ? -0.709 -10.314 -10.292 1.00 0.00 89 ASP A CA 1
ATOM 1390 C C . ASP A 1 89 ? 0.444 -9.473 -10.886 1.00 0.00 89 ASP A C 1
ATOM 1391 O O . ASP A 1 89 ? 1.602 -9.650 -10.515 1.00 0.00 89 ASP A O 1
ATOM 1400 N N . ASP A 1 90 ? 0.151 -8.528 -11.784 1.00 0.00 90 ASP A N 1
ATOM 1401 C CA . ASP A 1 90 ? 1.145 -7.624 -12.388 1.00 0.00 90 ASP A CA 1
ATOM 1402 C C . ASP A 1 90 ? 1.594 -6.527 -11.410 1.00 0.00 90 ASP A C 1
ATOM 1403 O O . ASP A 1 90 ? 2.723 -6.041 -11.492 1.00 0.00 90 ASP A O 1
ATOM 1412 N N . LEU A 1 91 ? 0.736 -6.188 -10.439 1.00 0.00 91 LEU A N 1
ATOM 1413 C CA . LEU A 1 91 ? 1.033 -5.350 -9.274 1.00 0.00 91 LEU A CA 1
ATOM 1414 C C . LEU A 1 91 ? 2.358 -5.734 -8.593 1.00 0.00 91 LEU A C 1
ATOM 1415 O O . LEU A 1 91 ? 3.051 -4.853 -8.084 1.00 0.00 91 LEU A O 1
ATOM 1431 N N . ARG A 1 92 ? 2.745 -7.020 -8.630 1.00 0.00 92 ARG A N 1
ATOM 1432 C CA . ARG A 1 92 ? 4.031 -7.502 -8.096 1.00 0.00 92 ARG A CA 1
ATOM 1433 C C . ARG A 1 92 ? 5.194 -6.686 -8.640 1.00 0.00 92 ARG A C 1
ATOM 1434 O O . ARG A 1 92 ? 5.994 -6.180 -7.865 1.00 0.00 92 ARG A O 1
ATOM 1455 N N . ARG A 1 93 ? 5.231 -6.456 -9.954 1.00 0.00 93 ARG A N 1
ATOM 1456 C CA . ARG A 1 93 ? 6.320 -5.743 -10.635 1.00 0.00 93 ARG A CA 1
ATOM 1457 C C . ARG A 1 93 ? 6.413 -4.281 -10.190 1.00 0.00 93 ARG A C 1
ATOM 1458 O O . ARG A 1 93 ? 7.513 -3.767 -10.003 1.00 0.00 93 ARG A O 1
ATOM 1479 N N . GLN A 1 94 ? 5.269 -3.641 -9.941 1.00 0.00 94 GLN A N 1
ATOM 1480 C CA . GLN A 1 94 ? 5.174 -2.263 -9.444 1.00 0.00 94 GLN A CA 1
ATOM 1481 C C . GLN A 1 94 ? 5.626 -2.148 -7.977 1.00 0.00 94 GLN A C 1
ATOM 1482 O O . GLN A 1 94 ? 6.362 -1.227 -7.627 1.00 0.00 94 GLN A O 1
ATOM 1496 N N . VAL A 1 95 ? 5.236 -3.104 -7.128 1.00 0.00 95 VAL A N 1
ATOM 1497 C CA . VAL A 1 95 ? 5.637 -3.172 -5.711 1.00 0.00 95 VAL A CA 1
ATOM 1498 C C . VAL A 1 95 ? 7.125 -3.496 -5.575 1.00 0.00 95 VAL A C 1
ATOM 1499 O O . VAL A 1 95 ? 7.847 -2.843 -4.823 1.00 0.00 95 VAL A O 1
ATOM 1512 N N . GLU A 1 96 ? 7.603 -4.493 -6.314 1.00 0.00 96 GLU A N 1
ATOM 1513 C CA . GLU A 1 96 ? 8.994 -4.930 -6.271 1.00 0.00 96 GLU A CA 1
ATOM 1514 C C . GLU A 1 96 ? 9.941 -3.846 -6.806 1.00 0.00 96 GLU A C 1
ATOM 1515 O O . GLU A 1 96 ? 10.979 -3.613 -6.197 1.00 0.00 96 GLU A O 1
ATOM 1527 N N . ASP A 1 97 ? 9.583 -3.110 -7.866 1.00 0.00 97 ASP A N 1
ATOM 1528 C CA . ASP A 1 97 ? 10.389 -1.976 -8.354 1.00 0.00 97 ASP A CA 1
ATOM 1529 C C . ASP A 1 97 ? 10.525 -0.851 -7.307 1.00 0.00 97 ASP A C 1
ATOM 1530 O O . ASP A 1 97 ? 11.576 -0.215 -7.206 1.00 0.00 97 ASP A O 1
ATOM 1539 N N . VAL A 1 98 ? 9.498 -0.658 -6.471 1.00 0.00 98 VAL A N 1
ATOM 1540 C CA . VAL A 1 98 ? 9.518 0.282 -5.335 1.00 0.00 98 VAL A CA 1
ATOM 1541 C C . VAL A 1 98 ? 10.401 -0.253 -4.200 1.00 0.00 98 VAL A C 1
ATOM 1542 O O . VAL A 1 98 ? 11.151 0.519 -3.599 1.00 0.00 98 VAL A O 1
ATOM 1555 N N . TRP A 1 99 ? 10.399 -1.570 -3.954 1.00 0.00 99 TRP A N 1
ATOM 1556 C CA . TRP A 1 99 ? 11.327 -2.206 -3.012 1.00 0.00 99 TRP A CA 1
ATOM 1557 C C . TRP A 1 99 ? 12.789 -2.050 -3.462 1.00 0.00 99 TRP A C 1
ATOM 1558 O O . TRP A 1 99 ? 13.627 -1.566 -2.699 1.00 0.00 99 TRP A O 1
ATOM 1579 N N . ARG A 1 100 ? 13.093 -2.387 -4.723 1.00 0.00 100 ARG A N 1
ATOM 1580 C CA . ARG A 1 100 ? 14.439 -2.282 -5.315 1.00 0.00 100 ARG A CA 1
ATOM 1581 C C . ARG A 1 100 ? 14.944 -0.845 -5.359 1.00 0.00 100 ARG A C 1
ATOM 1582 O O . ARG A 1 100 ? 16.100 -0.615 -5.017 1.00 0.00 100 ARG A O 1
ATOM 1603 N N . GLY A 1 101 ? 14.084 0.116 -5.702 1.00 0.00 101 GLY A N 1
ATOM 1604 C CA . GLY A 1 101 ? 14.430 1.540 -5.802 1.00 0.00 101 GLY A CA 1
ATOM 1605 C C . GLY A 1 101 ? 15.015 2.136 -4.515 1.00 0.00 101 GLY A C 1
ATOM 1606 O O . GLY A 1 101 ? 15.831 3.059 -4.578 1.00 0.00 101 GLY A O 1
ATOM 1610 N N . SER A 1 102 ? 14.655 1.581 -3.352 1.00 0.00 102 SER A N 1
ATOM 1611 C CA . SER A 1 102 ? 15.204 1.974 -2.047 1.00 0.00 102 SER A CA 1
ATOM 1612 C C . SER A 1 102 ? 16.680 1.588 -1.842 1.00 0.00 102 SER A C 1
ATOM 1613 O O . SER A 1 102 ? 17.395 2.279 -1.113 1.00 0.00 102 SER A O 1
ATOM 1621 N N . LEU A 1 103 ? 17.148 0.511 -2.487 1.00 0.00 103 LEU A N 1
ATOM 1622 C CA . LEU A 1 103 ? 18.520 -0.009 -2.379 1.00 0.00 103 LEU A CA 1
ATOM 1623 C C . LEU A 1 103 ? 19.377 0.358 -3.602 1.00 0.00 103 LEU A C 1
ATOM 1624 O O . LEU A 1 103 ? 20.543 0.736 -3.480 1.00 0.00 103 LEU A O 1
ATOM 1640 N N . GLU A 1 104 ? 18.784 0.218 -4.786 1.00 0.00 104 GLU A N 1
ATOM 1641 C CA . GLU A 1 104 ? 19.377 0.387 -6.111 1.00 0.00 104 GLU A CA 1
ATOM 1642 C C . GLU A 1 104 ? 18.691 1.572 -6.811 1.00 0.00 104 GLU A C 1
ATOM 1643 O O . GLU A 1 104 ? 17.665 1.421 -7.481 1.00 0.00 104 GLU A O 1
ATOM 1655 N N . HIS A 1 105 ? 19.233 2.776 -6.615 1.00 0.00 105 HIS A N 1
ATOM 1656 C CA . HIS A 1 105 ? 18.617 4.017 -7.090 1.00 0.00 105 HIS A CA 1
ATOM 1657 C C . HIS A 1 105 ? 18.701 4.150 -8.622 1.00 0.00 105 HIS A C 1
ATOM 1658 O O . HIS A 1 105 ? 19.770 3.983 -9.219 1.00 0.00 105 HIS A O 1
ATOM 1672 N N . HIS A 1 106 ? 17.573 4.481 -9.255 1.00 0.00 106 HIS A N 1
ATOM 1673 C CA . HIS A 1 106 ? 17.440 4.701 -10.699 1.00 0.00 106 HIS A CA 1
ATOM 1674 C C . HIS A 1 106 ? 16.312 5.708 -10.993 1.00 0.00 106 HIS A C 1
ATOM 1675 O O . HIS A 1 106 ? 15.328 5.785 -10.253 1.00 0.00 106 HIS A O 1
ATOM 1689 N N . HIS A 1 107 ? 16.442 6.475 -12.080 1.00 0.00 107 HIS A N 1
ATOM 1690 C CA . HIS A 1 107 ? 15.491 7.531 -12.452 1.00 0.00 107 HIS A CA 1
ATOM 1691 C C . HIS A 1 107 ? 14.132 6.982 -12.931 1.00 0.00 107 HIS A C 1
ATOM 1692 O O . HIS A 1 107 ? 13.099 7.613 -12.700 1.00 0.00 107 HIS A O 1
ATOM 1706 N N . HIS A 1 108 ? 14.135 5.824 -13.606 1.00 0.00 108 HIS A N 1
ATOM 1707 C CA . HIS A 1 108 ? 12.962 5.112 -14.147 1.00 0.00 108 HIS A CA 1
ATOM 1708 C C . HIS A 1 108 ? 11.928 6.022 -14.861 1.00 0.00 108 HIS A C 1
ATOM 1709 O O . HIS A 1 108 ? 10.714 5.869 -14.700 1.00 0.00 108 HIS A O 1
ATOM 1723 N N . HIS A 1 109 ? 12.409 6.996 -15.643 1.00 0.00 109 HIS A N 1
ATOM 1724 C CA . HIS A 1 109 ? 11.568 7.911 -16.428 1.00 0.00 109 HIS A CA 1
ATOM 1725 C C . HIS A 1 109 ? 10.908 7.208 -17.636 1.00 0.00 109 HIS A C 1
ATOM 1726 O O . HIS A 1 109 ? 11.375 6.161 -18.101 1.00 0.00 109 HIS A O 1
ATOM 1740 N N . HIS A 1 110 ? 9.815 7.794 -18.140 1.00 0.00 110 HIS A N 1
ATOM 1741 C CA . HIS A 1 110 ? 9.003 7.272 -19.253 1.00 0.00 110 HIS A CA 1
ATOM 1742 C C . HIS A 1 110 ? 9.766 7.234 -20.596 1.00 0.00 110 HIS A C 1
ATOM 1743 O O . HIS A 1 110 ? 9.641 6.220 -21.322 1.00 0.00 110 HIS A O 1
ATOM 1758 N N . GLY A 1 1 ? 5.748 5.643 15.404 1.00 0.00 1 GLY A N 2
ATOM 1759 C CA . GLY A 1 1 ? 6.227 5.070 14.129 1.00 0.00 1 GLY A CA 2
ATOM 1760 C C . GLY A 1 1 ? 5.338 5.490 12.973 1.00 0.00 1 GLY A C 2
ATOM 1761 O O . GLY A 1 1 ? 4.132 5.247 13.002 1.00 0.00 1 GLY A O 2
ATOM 1767 N N . ASP A 1 2 ? 5.909 6.115 11.940 1.00 0.00 2 ASP A N 2
ATOM 1768 C CA . ASP A 1 2 ? 5.171 6.608 10.764 1.00 0.00 2 ASP A CA 2
ATOM 1769 C C . ASP A 1 2 ? 4.457 5.485 9.993 1.00 0.00 2 ASP A C 2
ATOM 1770 O O . ASP A 1 2 ? 3.277 5.619 9.674 1.00 0.00 2 ASP A O 2
ATOM 1779 N N . ALA A 1 3 ? 5.129 4.350 9.776 1.00 0.00 3 ALA A N 2
ATOM 1780 C CA . ALA A 1 3 ? 4.580 3.181 9.089 1.00 0.00 3 ALA A CA 2
ATOM 1781 C C . ALA A 1 3 ? 3.338 2.627 9.813 1.00 0.00 3 ALA A C 2
ATOM 1782 O O . ALA A 1 3 ? 2.312 2.334 9.194 1.00 0.00 3 ALA A O 2
ATOM 1789 N N . ASP A 1 4 ? 3.415 2.536 11.142 1.00 0.00 4 ASP A N 2
ATOM 1790 C CA . ASP A 1 4 ? 2.354 2.022 12.010 1.00 0.00 4 ASP A CA 2
ATOM 1791 C C . ASP A 1 4 ? 1.141 2.960 12.086 1.00 0.00 4 ASP A C 2
ATOM 1792 O O . ASP A 1 4 ? 0.006 2.504 12.232 1.00 0.00 4 ASP A O 2
ATOM 1801 N N . LYS A 1 5 ? 1.356 4.275 11.961 1.00 0.00 5 LYS A N 2
ATOM 1802 C CA . LYS A 1 5 ? 0.274 5.253 11.844 1.00 0.00 5 LYS A CA 2
ATOM 1803 C C . LYS A 1 5 ? -0.383 5.165 10.478 1.00 0.00 5 LYS A C 2
ATOM 1804 O O . LYS A 1 5 ? -1.607 5.108 10.400 1.00 0.00 5 LYS A O 2
ATOM 1823 N N . ILE A 1 6 ? 0.408 5.131 9.408 1.00 0.00 6 ILE A N 2
ATOM 1824 C CA . ILE A 1 6 ? -0.127 5.207 8.046 1.00 0.00 6 ILE A CA 2
ATOM 1825 C C . ILE A 1 6 ? -1.035 4.011 7.734 1.00 0.00 6 ILE A C 2
ATOM 1826 O O . ILE A 1 6 ? -2.042 4.159 7.041 1.00 0.00 6 ILE A O 2
ATOM 1842 N N . MET A 1 7 ? -0.706 2.834 8.282 1.00 0.00 7 MET A N 2
ATOM 1843 C CA . MET A 1 7 ? -1.528 1.637 8.085 1.00 0.00 7 MET A CA 2
ATOM 1844 C C . MET A 1 7 ? -2.883 1.779 8.791 1.00 0.00 7 MET A C 2
ATOM 1845 O O . MET A 1 7 ? -3.922 1.416 8.247 1.00 0.00 7 MET A O 2
ATOM 1859 N N . GLU A 1 8 ? -2.888 2.398 9.972 1.00 0.00 8 GLU A N 2
ATOM 1860 C CA . GLU A 1 8 ? -4.103 2.688 10.737 1.00 0.00 8 GLU A CA 2
ATOM 1861 C C . GLU A 1 8 ? -4.945 3.793 10.087 1.00 0.00 8 GLU A C 2
ATOM 1862 O O . GLU A 1 8 ? -6.167 3.740 10.178 1.00 0.00 8 GLU A O 2
ATOM 1874 N N . GLN A 1 9 ? -4.339 4.755 9.382 1.00 0.00 9 GLN A N 2
ATOM 1875 C CA . GLN A 1 9 ? -5.083 5.777 8.626 1.00 0.00 9 GLN A CA 2
ATOM 1876 C C . GLN A 1 9 ? -6.013 5.165 7.570 1.00 0.00 9 GLN A C 2
ATOM 1877 O O . GLN A 1 9 ? -7.089 5.704 7.312 1.00 0.00 9 GLN A O 2
ATOM 1891 N N . ALA A 1 10 ? -5.648 4.018 6.988 1.00 0.00 10 ALA A N 2
ATOM 1892 C CA . ALA A 1 10 ? -6.550 3.279 6.115 1.00 0.00 10 ALA A CA 2
ATOM 1893 C C . ALA A 1 10 ? -7.692 2.616 6.900 1.00 0.00 10 ALA A C 2
ATOM 1894 O O . ALA A 1 10 ? -8.862 2.773 6.548 1.00 0.00 10 ALA A O 2
ATOM 1901 N N . LYS A 1 11 ? -7.373 1.951 8.018 1.00 0.00 11 LYS A N 2
ATOM 1902 C CA . LYS A 1 11 ? -8.338 1.212 8.852 1.00 0.00 11 LYS A CA 2
ATOM 1903 C C . LYS A 1 11 ? -9.327 2.123 9.589 1.00 0.00 11 LYS A C 2
ATOM 1904 O O . LYS A 1 11 ? -10.472 1.727 9.804 1.00 0.00 11 LYS A O 2
ATOM 1923 N N . ARG A 1 12 ? -8.916 3.349 9.942 1.00 0.00 12 ARG A N 2
ATOM 1924 C CA . ARG A 1 12 ? -9.767 4.356 10.609 1.00 0.00 12 ARG A CA 2
ATOM 1925 C C . ARG A 1 12 ? -10.880 4.861 9.682 1.00 0.00 12 ARG A C 2
ATOM 1926 O O . ARG A 1 12 ? -11.965 5.220 10.140 1.00 0.00 12 ARG A O 2
ATOM 1947 N N . GLN A 1 13 ? -10.594 4.878 8.379 1.00 0.00 13 GLN A N 2
ATOM 1948 C CA . GLN A 1 13 ? -11.455 5.379 7.308 1.00 0.00 13 GLN A CA 2
ATOM 1949 C C . GLN A 1 13 ? -12.325 4.253 6.728 1.00 0.00 13 GLN A C 2
ATOM 1950 O O . GLN A 1 13 ? -13.525 4.431 6.520 1.00 0.00 13 GLN A O 2
ATOM 1964 N N . ASP A 1 14 ? -11.726 3.080 6.505 1.00 0.00 14 ASP A N 2
ATOM 1965 C CA . ASP A 1 14 ? -12.388 1.875 6.015 1.00 0.00 14 ASP A CA 2
ATOM 1966 C C . ASP A 1 14 ? -11.786 0.621 6.692 1.00 0.00 14 ASP A C 2
ATOM 1967 O O . ASP A 1 14 ? -10.720 0.153 6.283 1.00 0.00 14 ASP A O 2
ATOM 1976 N N . PRO A 1 15 ? -12.447 0.043 7.712 1.00 0.00 15 PRO A N 2
ATOM 1977 C CA . PRO A 1 15 ? -11.916 -1.093 8.467 1.00 0.00 15 PRO A CA 2
ATOM 1978 C C . PRO A 1 15 ? -11.903 -2.400 7.657 1.00 0.00 15 PRO A C 2
ATOM 1979 O O . PRO A 1 15 ? -11.232 -3.358 8.048 1.00 0.00 15 PRO A O 2
ATOM 1990 N N . ASN A 1 16 ? -12.620 -2.455 6.527 1.00 0.00 16 ASN A N 2
ATOM 1991 C CA . ASN A 1 16 ? -12.637 -3.573 5.599 1.00 0.00 16 ASN A CA 2
ATOM 1992 C C . ASN A 1 16 ? -11.498 -3.530 4.554 1.00 0.00 16 ASN A C 2
ATOM 1993 O O . ASN A 1 16 ? -11.253 -4.535 3.883 1.00 0.00 16 ASN A O 2
ATOM 2004 N N . ALA A 1 17 ? -10.775 -2.409 4.425 1.00 0.00 17 ALA A N 2
ATOM 2005 C CA . ALA A 1 17 ? -9.552 -2.319 3.625 1.00 0.00 17 ALA A CA 2
ATOM 2006 C C . ALA A 1 17 ? -8.485 -3.296 4.144 1.00 0.00 17 ALA A C 2
ATOM 2007 O O . ALA A 1 17 ? -8.361 -3.514 5.355 1.00 0.00 17 ALA A O 2
ATOM 2014 N N . GLN A 1 18 ? -7.682 -3.853 3.236 1.00 0.00 18 GLN A N 2
ATOM 2015 C CA . GLN A 1 18 ? -6.556 -4.716 3.596 1.00 0.00 18 GLN A CA 2
ATOM 2016 C C . GLN A 1 18 ? -5.252 -3.924 3.507 1.00 0.00 18 GLN A C 2
ATOM 2017 O O . GLN A 1 18 ? -4.979 -3.307 2.479 1.00 0.00 18 GLN A O 2
ATOM 2031 N N . VAL A 1 19 ? -4.447 -3.938 4.571 1.00 0.00 19 VAL A N 2
ATOM 2032 C CA . VAL A 1 19 ? -3.156 -3.233 4.640 1.00 0.00 19 VAL A CA 2
ATOM 2033 C C . VAL A 1 19 ? -2.066 -4.109 5.260 1.00 0.00 19 VAL A C 2
ATOM 2034 O O . VAL A 1 19 ? -2.287 -4.739 6.297 1.00 0.00 19 VAL A O 2
ATOM 2047 N N . TYR A 1 20 ? -0.885 -4.125 4.638 1.00 0.00 20 TYR A N 2
ATOM 2048 C CA . TYR A 1 20 ? 0.287 -4.879 5.093 1.00 0.00 20 TYR A CA 2
ATOM 2049 C C . TYR A 1 20 ? 1.575 -4.081 4.922 1.00 0.00 20 TYR A C 2
ATOM 2050 O O . TYR A 1 20 ? 1.733 -3.355 3.944 1.00 0.00 20 TYR A O 2
ATOM 2068 N N . LYS A 1 21 ? 2.523 -4.264 5.843 1.00 0.00 21 LYS A N 2
ATOM 2069 C CA . LYS A 1 21 ? 3.844 -3.631 5.824 1.00 0.00 21 LYS A CA 2
ATOM 2070 C C . LYS A 1 21 ? 4.930 -4.686 5.687 1.00 0.00 21 LYS A C 2
ATOM 2071 O O . LYS A 1 21 ? 4.999 -5.614 6.495 1.00 0.00 21 LYS A O 2
ATOM 2090 N N . VAL A 1 22 ? 5.771 -4.535 4.669 1.00 0.00 22 VAL A N 2
ATOM 2091 C CA . VAL A 1 22 ? 6.853 -5.465 4.339 1.00 0.00 22 VAL A CA 2
ATOM 2092 C C . VAL A 1 22 ? 8.189 -4.742 4.223 1.00 0.00 22 VAL A C 2
ATOM 2093 O O . VAL A 1 22 ? 8.279 -3.592 3.786 1.00 0.00 22 VAL A O 2
ATOM 2106 N N . THR A 1 23 ? 9.247 -5.443 4.615 1.00 0.00 23 THR A N 2
ATOM 2107 C CA . THR A 1 23 ? 10.630 -4.949 4.602 1.00 0.00 23 THR A CA 2
ATOM 2108 C C . THR A 1 23 ? 11.527 -5.707 3.616 1.00 0.00 23 THR A C 2
ATOM 2109 O O . THR A 1 23 ? 12.680 -5.325 3.425 1.00 0.00 23 THR A O 2
ATOM 2120 N N . THR A 1 24 ? 11.007 -6.756 2.967 1.00 0.00 24 THR A N 2
ATOM 2121 C CA . THR A 1 24 ? 11.753 -7.702 2.107 1.00 0.00 24 THR A CA 2
ATOM 2122 C C . THR A 1 24 ? 10.941 -8.125 0.866 1.00 0.00 24 THR A C 2
ATOM 2123 O O . THR A 1 24 ? 9.705 -8.073 0.898 1.00 0.00 24 THR A O 2
ATOM 2134 N N . PRO A 1 25 ? 11.589 -8.605 -0.216 1.00 0.00 25 PRO A N 2
ATOM 2135 C CA . PRO A 1 25 ? 10.894 -9.167 -1.378 1.00 0.00 25 PRO A CA 2
ATOM 2136 C C . PRO A 1 25 ? 10.171 -10.485 -1.057 1.00 0.00 25 PRO A C 2
ATOM 2137 O O . PRO A 1 25 ? 9.132 -10.787 -1.645 1.00 0.00 25 PRO A O 2
ATOM 2148 N N . ASP A 1 26 ? 10.698 -11.270 -0.112 1.00 0.00 26 ASP A N 2
ATOM 2149 C CA . ASP A 1 26 ? 10.090 -12.526 0.332 1.00 0.00 26 ASP A CA 2
ATOM 2150 C C . ASP A 1 26 ? 8.809 -12.294 1.155 1.00 0.00 26 ASP A C 2
ATOM 2151 O O . ASP A 1 26 ? 7.906 -13.132 1.161 1.00 0.00 26 ASP A O 2
ATOM 2160 N N . GLU A 1 27 ? 8.709 -11.153 1.842 1.00 0.00 27 GLU A N 2
ATOM 2161 C CA . GLU A 1 27 ? 7.485 -10.719 2.520 1.00 0.00 27 GLU A CA 2
ATOM 2162 C C . GLU A 1 27 ? 6.450 -10.128 1.539 1.00 0.00 27 GLU A C 2
ATOM 2163 O O . GLU A 1 27 ? 5.250 -10.344 1.722 1.00 0.00 27 GLU A O 2
ATOM 2175 N N . ILE A 1 28 ? 6.888 -9.436 0.472 1.00 0.00 28 ILE A N 2
ATOM 2176 C CA . ILE A 1 28 ? 5.996 -8.889 -0.573 1.00 0.00 28 ILE A CA 2
ATOM 2177 C C . ILE A 1 28 ? 5.100 -9.973 -1.178 1.00 0.00 28 ILE A C 2
ATOM 2178 O O . ILE A 1 28 ? 3.891 -9.766 -1.264 1.00 0.00 28 ILE A O 2
ATOM 2194 N N . GLU A 1 29 ? 5.663 -11.122 -1.566 1.00 0.00 29 GLU A N 2
ATOM 2195 C CA . GLU A 1 29 ? 4.905 -12.225 -2.178 1.00 0.00 29 GLU A CA 2
ATOM 2196 C C . GLU A 1 29 ? 3.771 -12.797 -1.297 1.00 0.00 29 GLU A C 2
ATOM 2197 O O . GLU A 1 29 ? 2.878 -13.449 -1.833 1.00 0.00 29 GLU A O 2
ATOM 2209 N N . GLU A 1 30 ? 3.746 -12.543 0.018 1.00 0.00 30 GLU A N 2
ATOM 2210 C CA . GLU A 1 30 ? 2.572 -12.836 0.861 1.00 0.00 30 GLU A CA 2
ATOM 2211 C C . GLU A 1 30 ? 1.518 -11.722 0.792 1.00 0.00 30 GLU A C 2
ATOM 2212 O O . GLU A 1 30 ? 0.325 -12.003 0.669 1.00 0.00 30 GLU A O 2
ATOM 2224 N N . ALA A 1 31 ? 1.939 -10.456 0.866 1.00 0.00 31 ALA A N 2
ATOM 2225 C CA . ALA A 1 31 ? 1.033 -9.309 0.895 1.00 0.00 31 ALA A CA 2
ATOM 2226 C C . ALA A 1 31 ? 0.223 -9.201 -0.402 1.00 0.00 31 ALA A C 2
ATOM 2227 O O . ALA A 1 31 ? -1.001 -9.081 -0.378 1.00 0.00 31 ALA A O 2
ATOM 2234 N N . VAL A 1 32 ? 0.897 -9.335 -1.542 1.00 0.00 32 VAL A N 2
ATOM 2235 C CA . VAL A 1 32 ? 0.268 -9.347 -2.874 1.00 0.00 32 VAL A CA 2
ATOM 2236 C C . VAL A 1 32 ? -0.681 -10.527 -3.075 1.00 0.00 32 VAL A C 2
ATOM 2237 O O . VAL A 1 32 ? -1.685 -10.393 -3.766 1.00 0.00 32 VAL A O 2
ATOM 2250 N N . ARG A 1 33 ? -0.394 -11.676 -2.454 1.00 0.00 33 ARG A N 2
ATOM 2251 C CA . ARG A 1 33 ? -1.157 -12.930 -2.615 1.00 0.00 33 ARG A CA 2
ATOM 2252 C C . ARG A 1 33 ? -2.546 -12.857 -1.981 1.00 0.00 33 ARG A C 2
ATOM 2253 O O . ARG A 1 33 ? -3.513 -13.375 -2.539 1.00 0.00 33 ARG A O 2
ATOM 2274 N N . ARG A 1 34 ? -2.645 -12.209 -0.818 1.00 0.00 34 ARG A N 2
ATOM 2275 C CA . ARG A 1 34 ? -3.894 -11.995 -0.076 1.00 0.00 34 ARG A CA 2
ATOM 2276 C C . ARG A 1 34 ? -4.614 -10.729 -0.516 1.00 0.00 34 ARG A C 2
ATOM 2277 O O . ARG A 1 34 ? -5.845 -10.701 -0.551 1.00 0.00 34 ARG A O 2
ATOM 2298 N N . ILE A 1 35 ? -3.855 -9.700 -0.907 1.00 0.00 35 ILE A N 2
ATOM 2299 C CA . ILE A 1 35 ? -4.429 -8.518 -1.554 1.00 0.00 35 ILE A CA 2
ATOM 2300 C C . ILE A 1 35 ? -4.988 -8.840 -2.929 1.00 0.00 35 ILE A C 2
ATOM 2301 O O . ILE A 1 35 ? -5.987 -8.231 -3.272 1.00 0.00 35 ILE A O 2
ATOM 2317 N N . GLU A 1 36 ? -4.428 -9.787 -3.686 1.00 0.00 36 GLU A N 2
ATOM 2318 C CA . GLU A 1 36 ? -4.855 -10.111 -5.063 1.00 0.00 36 GLU A CA 2
ATOM 2319 C C . GLU A 1 36 ? -6.385 -10.135 -5.214 1.00 0.00 36 GLU A C 2
ATOM 2320 O O . GLU A 1 36 ? -6.928 -9.620 -6.192 1.00 0.00 36 GLU A O 2
ATOM 2332 N N . LYS A 1 37 ? -7.076 -10.705 -4.218 1.00 0.00 37 LYS A N 2
ATOM 2333 C CA . LYS A 1 37 ? -8.539 -10.889 -4.233 1.00 0.00 37 LYS A CA 2
ATOM 2334 C C . LYS A 1 37 ? -9.326 -9.571 -4.078 1.00 0.00 37 LYS A C 2
ATOM 2335 O O . LYS A 1 37 ? -10.431 -9.413 -4.604 1.00 0.00 37 LYS A O 2
ATOM 2354 N N . TYR A 1 38 ? -8.761 -8.643 -3.307 1.00 0.00 38 TYR A N 2
ATOM 2355 C CA . TYR A 1 38 ? -9.311 -7.326 -2.950 1.00 0.00 38 TYR A CA 2
ATOM 2356 C C . TYR A 1 38 ? -8.826 -6.175 -3.849 1.00 0.00 38 TYR A C 2
ATOM 2357 O O . TYR A 1 38 ? -9.622 -5.416 -4.402 1.00 0.00 38 TYR A O 2
ATOM 2375 N N . GLY A 1 39 ? -7.508 -6.109 -4.059 1.00 0.00 39 GLY A N 2
ATOM 2376 C CA . GLY A 1 39 ? -6.799 -5.239 -5.002 1.00 0.00 39 GLY A CA 2
ATOM 2377 C C . GLY A 1 39 ? -7.217 -5.438 -6.458 1.00 0.00 39 GLY A C 2
ATOM 2378 O O . GLY A 1 39 ? -6.939 -4.594 -7.310 1.00 0.00 39 GLY A O 2
ATOM 2382 N N . ALA A 1 40 ? -7.935 -6.529 -6.736 1.00 0.00 40 ALA A N 2
ATOM 2383 C CA . ALA A 1 40 ? -8.639 -6.744 -8.004 1.00 0.00 40 ALA A CA 2
ATOM 2384 C C . ALA A 1 40 ? -9.540 -5.539 -8.391 1.00 0.00 40 ALA A C 2
ATOM 2385 O O . ALA A 1 40 ? -9.778 -5.310 -9.580 1.00 0.00 40 ALA A O 2
ATOM 2392 N N . GLN A 1 41 ? -10.007 -4.752 -7.407 1.00 0.00 41 GLN A N 2
ATOM 2393 C CA . GLN A 1 41 ? -10.687 -3.468 -7.601 1.00 0.00 41 GLN A CA 2
ATOM 2394 C C . GLN A 1 41 ? -9.702 -2.285 -7.618 1.00 0.00 41 GLN A C 2
ATOM 2395 O O . GLN A 1 41 ? -9.479 -1.700 -8.680 1.00 0.00 41 GLN A O 2
ATOM 2409 N N . VAL A 1 42 ? -9.119 -1.923 -6.466 1.00 0.00 42 VAL A N 2
ATOM 2410 C CA . VAL A 1 42 ? -8.288 -0.717 -6.289 1.00 0.00 42 VAL A CA 2
ATOM 2411 C C . VAL A 1 42 ? -7.156 -0.985 -5.289 1.00 0.00 42 VAL A C 2
ATOM 2412 O O . VAL A 1 42 ? -7.347 -1.625 -4.254 1.00 0.00 42 VAL A O 2
ATOM 2425 N N . VAL A 1 43 ? -5.962 -0.471 -5.596 1.00 0.00 43 VAL A N 2
ATOM 2426 C CA . VAL A 1 43 ? -4.723 -0.650 -4.818 1.00 0.00 43 VAL A CA 2
ATOM 2427 C C . VAL A 1 43 ? -3.994 0.684 -4.676 1.00 0.00 43 VAL A C 2
ATOM 2428 O O . VAL A 1 43 ? -4.078 1.552 -5.547 1.00 0.00 43 VAL A O 2
ATOM 2441 N N . LEU A 1 44 ? -3.244 0.830 -3.590 1.00 0.00 44 LEU A N 2
ATOM 2442 C CA . LEU A 1 44 ? -2.292 1.907 -3.352 1.00 0.00 44 LEU A CA 2
ATOM 2443 C C . LEU A 1 44 ? -0.963 1.323 -2.847 1.00 0.00 44 LEU A C 2
ATOM 2444 O O . LEU A 1 44 ? -0.929 0.529 -1.904 1.00 0.00 44 LEU A O 2
ATOM 2460 N N . ILE A 1 45 ? 0.140 1.745 -3.464 1.00 0.00 45 ILE A N 2
ATOM 2461 C CA . ILE A 1 45 ? 1.506 1.453 -3.014 1.00 0.00 45 ILE A CA 2
ATOM 2462 C C . ILE A 1 45 ? 2.014 2.649 -2.209 1.00 0.00 45 ILE A C 2
ATOM 2463 O O . ILE A 1 45 ? 1.991 3.778 -2.702 1.00 0.00 45 ILE A O 2
ATOM 2479 N N . ILE A 1 46 ? 2.475 2.401 -0.983 1.00 0.00 46 ILE A N 2
ATOM 2480 C CA . ILE A 1 46 ? 3.097 3.392 -0.102 1.00 0.00 46 ILE A CA 2
ATOM 2481 C C . ILE A 1 46 ? 4.564 3.005 0.147 1.00 0.00 46 ILE A C 2
ATOM 2482 O O . ILE A 1 46 ? 4.864 1.859 0.483 1.00 0.00 46 ILE A O 2
ATOM 2498 N N . TYR A 1 47 ? 5.490 3.951 -0.009 1.00 0.00 47 TYR A N 2
ATOM 2499 C CA . TYR A 1 47 ? 6.937 3.746 0.137 1.00 0.00 47 TYR A CA 2
ATOM 2500 C C . TYR A 1 47 ? 7.527 4.762 1.130 1.00 0.00 47 TYR A C 2
ATOM 2501 O O . TYR A 1 47 ? 7.829 5.908 0.784 1.00 0.00 47 TYR A O 2
ATOM 2519 N N . THR A 1 48 ? 7.683 4.329 2.385 1.00 0.00 48 THR A N 2
ATOM 2520 C CA . THR A 1 48 ? 8.172 5.159 3.499 1.00 0.00 48 THR A CA 2
ATOM 2521 C C . THR A 1 48 ? 9.613 4.816 3.912 1.00 0.00 48 THR A C 2
ATOM 2522 O O . THR A 1 48 ? 10.028 3.653 3.908 1.00 0.00 48 THR A O 2
ATOM 2533 N N . SER A 1 49 ? 10.387 5.840 4.297 1.00 0.00 49 SER A N 2
ATOM 2534 C CA . SER A 1 49 ? 11.802 5.738 4.703 1.00 0.00 49 SER A CA 2
ATOM 2535 C C . SER A 1 49 ? 12.690 5.018 3.660 1.00 0.00 49 SER A C 2
ATOM 2536 O O . SER A 1 49 ? 12.385 5.014 2.466 1.00 0.00 49 SER A O 2
ATOM 2544 N N . SER A 1 50 ? 13.820 4.441 4.081 1.00 0.00 50 SER A N 2
ATOM 2545 C CA . SER A 1 50 ? 14.884 3.912 3.205 1.00 0.00 50 SER A CA 2
ATOM 2546 C C . SER A 1 50 ? 14.592 2.570 2.509 1.00 0.00 50 SER A C 2
ATOM 2547 O O . SER A 1 50 ? 15.471 2.051 1.816 1.00 0.00 50 SER A O 2
ATOM 2555 N N . GLY A 1 51 ? 13.408 1.970 2.695 1.00 0.00 51 GLY A N 2
ATOM 2556 C CA . GLY A 1 51 ? 13.081 0.666 2.090 1.00 0.00 51 GLY A CA 2
ATOM 2557 C C . GLY A 1 51 ? 11.805 -0.039 2.561 1.00 0.00 51 GLY A C 2
ATOM 2558 O O . GLY A 1 51 ? 11.463 -1.083 2.005 1.00 0.00 51 GLY A O 2
ATOM 2562 N N . ILE A 1 52 ? 11.085 0.490 3.557 1.00 0.00 52 ILE A N 2
ATOM 2563 C CA . ILE A 1 52 ? 9.813 -0.084 4.008 1.00 0.00 52 ILE A CA 2
ATOM 2564 C C . ILE A 1 52 ? 8.708 0.220 2.990 1.00 0.00 52 ILE A C 2
ATOM 2565 O O . ILE A 1 52 ? 8.444 1.375 2.646 1.00 0.00 52 ILE A O 2
ATOM 2581 N N . VAL A 1 53 ? 8.039 -0.832 2.523 1.00 0.00 53 VAL A N 2
ATOM 2582 C CA . VAL A 1 53 ? 6.928 -0.740 1.571 1.00 0.00 53 VAL A CA 2
ATOM 2583 C C . VAL A 1 53 ? 5.654 -1.181 2.283 1.00 0.00 53 VAL A C 2
ATOM 2584 O O . VAL A 1 53 ? 5.597 -2.255 2.877 1.00 0.00 53 VAL A O 2
ATOM 2597 N N . ILE A 1 54 ? 4.627 -0.335 2.253 1.00 0.00 54 ILE A N 2
ATOM 2598 C CA . ILE A 1 54 ? 3.295 -0.644 2.780 1.00 0.00 54 ILE A CA 2
ATOM 2599 C C . ILE A 1 54 ? 2.332 -0.773 1.597 1.00 0.00 54 ILE A C 2
ATOM 2600 O O . ILE A 1 54 ? 2.253 0.105 0.736 1.00 0.00 54 ILE A O 2
ATOM 2616 N N . LEU A 1 55 ? 1.598 -1.879 1.548 1.00 0.00 55 LEU A N 2
ATOM 2617 C CA . LEU A 1 55 ? 0.657 -2.209 0.483 1.00 0.00 55 LEU A CA 2
ATOM 2618 C C . LEU A 1 55 ? -0.758 -2.117 1.053 1.00 0.00 55 LEU A C 2
ATOM 2619 O O . LEU A 1 55 ? -1.086 -2.840 1.997 1.00 0.00 55 LEU A O 2
ATOM 2635 N N . VAL A 1 56 ? -1.585 -1.230 0.501 1.00 0.00 56 VAL A N 2
ATOM 2636 C CA . VAL A 1 56 ? -2.995 -1.079 0.899 1.00 0.00 56 VAL A CA 2
ATOM 2637 C C . VAL A 1 56 ? -3.948 -1.313 -0.277 1.00 0.00 56 VAL A C 2
ATOM 2638 O O . VAL A 1 56 ? -3.661 -0.911 -1.404 1.00 0.00 56 VAL A O 2
ATOM 2651 N N . ALA A 1 57 ? -5.080 -1.97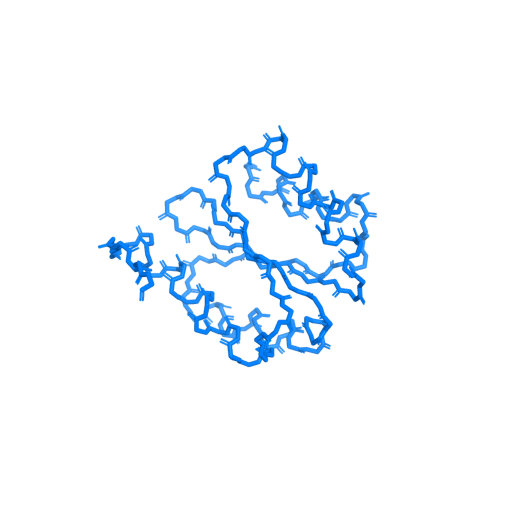1 -0.037 1.00 0.00 57 ALA A N 2
ATOM 2652 C CA . ALA A 1 57 ? -6.109 -2.198 -1.047 1.00 0.00 57 ALA A CA 2
ATOM 2653 C C . ALA A 1 57 ? -7.540 -2.031 -0.524 1.00 0.00 57 ALA A C 2
ATOM 2654 O O . ALA A 1 57 ? -7.840 -2.262 0.651 1.00 0.00 57 ALA A O 2
ATOM 2661 N N . VAL A 1 58 ? -8.419 -1.648 -1.446 1.00 0.00 58 VAL A N 2
ATOM 2662 C CA . VAL A 1 58 ? -9.815 -1.243 -1.228 1.00 0.00 58 VAL A CA 2
ATOM 2663 C C . VAL A 1 58 ? -10.716 -1.751 -2.358 1.00 0.00 58 VAL A C 2
ATOM 2664 O O . VAL A 1 58 ? -10.272 -1.908 -3.496 1.00 0.00 58 VAL A O 2
ATOM 2677 N N . ARG A 1 59 ? -12.004 -1.974 -2.062 1.00 0.00 59 ARG A N 2
ATOM 2678 C CA . ARG A 1 59 ? -12.994 -2.425 -3.058 1.00 0.00 59 ARG A CA 2
ATOM 2679 C C . ARG A 1 59 ? -13.731 -1.285 -3.784 1.00 0.00 59 ARG A C 2
ATOM 2680 O O . ARG A 1 59 ? -14.440 -1.545 -4.752 1.00 0.00 59 ARG A O 2
ATOM 2701 N N . ASP A 1 60 ? -13.533 -0.030 -3.372 1.00 0.00 60 ASP A N 2
ATOM 2702 C CA . ASP A 1 60 ? -14.007 1.172 -4.077 1.00 0.00 60 ASP A CA 2
ATOM 2703 C C . ASP A 1 60 ? -12.933 2.290 -4.109 1.00 0.00 60 ASP A C 2
ATOM 2704 O O . ASP A 1 60 ? -12.149 2.418 -3.162 1.00 0.00 60 ASP A O 2
ATOM 2713 N N . PRO A 1 61 ? -12.878 3.123 -5.171 1.00 0.00 61 PRO A N 2
ATOM 2714 C CA . PRO A 1 61 ? -11.841 4.150 -5.349 1.00 0.00 61 PRO A CA 2
ATOM 2715 C C . PRO A 1 61 ? -11.976 5.358 -4.409 1.00 0.00 61 PRO A C 2
ATOM 2716 O O . PRO A 1 61 ? -10.967 5.958 -4.031 1.00 0.00 61 PRO A O 2
ATOM 2727 N N . SER A 1 62 ? -13.194 5.702 -3.978 1.00 0.00 62 SER A N 2
ATOM 2728 C CA . SER A 1 62 ? -13.448 6.834 -3.067 1.00 0.00 62 SER A CA 2
ATOM 2729 C C . SER A 1 62 ? -12.790 6.640 -1.694 1.00 0.00 62 SER A C 2
ATOM 2730 O O . SER A 1 62 ? -12.408 7.609 -1.040 1.00 0.00 62 SER A O 2
ATOM 2738 N N . GLN A 1 63 ? -12.625 5.389 -1.258 1.00 0.00 63 GLN A N 2
ATOM 2739 C CA . GLN A 1 63 ? -11.936 4.999 -0.029 1.00 0.00 63 GLN A CA 2
ATOM 2740 C C . GLN A 1 63 ? -10.429 5.236 -0.166 1.00 0.00 63 GLN A C 2
ATOM 2741 O O . GLN A 1 63 ? -9.845 5.894 0.692 1.00 0.00 63 GLN A O 2
ATOM 2755 N N . ALA A 1 64 ? -9.816 4.780 -1.265 1.00 0.00 64 ALA A N 2
ATOM 2756 C CA . ALA A 1 64 ? -8.406 5.043 -1.568 1.00 0.00 64 ALA A CA 2
ATOM 2757 C C . ALA A 1 64 ? -8.096 6.547 -1.612 1.00 0.00 64 ALA A C 2
ATOM 2758 O O . ALA A 1 64 ? -7.129 6.987 -0.994 1.00 0.00 64 ALA A O 2
ATOM 2765 N N . ASP A 1 65 ? -8.935 7.345 -2.281 1.00 0.00 65 ASP A N 2
ATOM 2766 C CA . ASP A 1 65 ? -8.728 8.794 -2.393 1.00 0.00 65 ASP A CA 2
ATOM 2767 C C . ASP A 1 65 ? -8.821 9.492 -1.031 1.00 0.00 65 ASP A C 2
ATOM 2768 O O . ASP A 1 65 ? -7.930 10.258 -0.667 1.00 0.00 65 ASP A O 2
ATOM 2777 N N . GLN A 1 66 ? -9.853 9.186 -0.238 1.00 0.00 66 GLN A N 2
ATOM 2778 C CA . GLN A 1 66 ? -10.023 9.757 1.101 1.00 0.00 66 GLN A CA 2
ATOM 2779 C C . GLN A 1 66 ? -8.891 9.365 2.054 1.00 0.00 66 GLN A C 2
ATOM 2780 O O . GLN A 1 66 ? -8.415 10.213 2.810 1.00 0.00 66 GLN A O 2
ATOM 2794 N N . ILE A 1 67 ? -8.434 8.108 2.006 1.00 0.00 67 ILE A N 2
ATOM 2795 C CA . ILE A 1 67 ? -7.330 7.636 2.850 1.00 0.00 67 ILE A CA 2
ATOM 2796 C C . ILE A 1 67 ? -6.022 8.330 2.433 1.00 0.00 67 ILE A C 2
ATOM 2797 O O . ILE A 1 67 ? -5.260 8.790 3.283 1.00 0.00 67 ILE A O 2
ATOM 2813 N N . LEU A 1 68 ? -5.777 8.459 1.125 1.00 0.00 68 LEU A N 2
ATOM 2814 C CA . LEU A 1 68 ? -4.584 9.114 0.576 1.00 0.00 68 LEU A CA 2
ATOM 2815 C C . LEU A 1 68 ? -4.516 10.595 0.967 1.00 0.00 68 LEU A C 2
ATOM 2816 O O . LEU A 1 68 ? -3.456 11.068 1.373 1.00 0.00 68 LEU A O 2
ATOM 2832 N N . LYS A 1 69 ? -5.642 11.314 0.891 1.00 0.00 69 LYS A N 2
ATOM 2833 C CA . LYS A 1 69 ? -5.764 12.733 1.274 1.00 0.00 69 LYS A CA 2
ATOM 2834 C C . LYS A 1 69 ? -5.268 13.012 2.696 1.00 0.00 69 LYS A C 2
ATOM 2835 O O . LYS A 1 69 ? -4.457 13.919 2.890 1.00 0.00 69 LYS A O 2
ATOM 2854 N N . GLU A 1 70 ? -5.695 12.223 3.682 1.00 0.00 70 GLU A N 2
ATOM 2855 C CA . GLU A 1 70 ? -5.212 12.370 5.064 1.00 0.00 70 GLU A CA 2
ATOM 2856 C C . GLU A 1 70 ? -3.785 11.837 5.261 1.00 0.00 70 GLU A C 2
ATOM 2857 O O . GLU A 1 70 ? -3.006 12.413 6.022 1.00 0.00 70 GLU A O 2
ATOM 2869 N N . ALA A 1 71 ? -3.416 10.752 4.583 1.00 0.00 71 ALA A N 2
ATOM 2870 C CA . ALA A 1 71 ? -2.107 10.123 4.741 1.00 0.00 71 ALA A CA 2
ATOM 2871 C C . ALA A 1 71 ? -0.972 10.985 4.166 1.00 0.00 71 ALA A C 2
ATOM 2872 O O . ALA A 1 71 ? 0.066 11.126 4.815 1.00 0.00 71 ALA A O 2
ATOM 2879 N N . LYS A 1 72 ? -1.188 11.646 3.018 1.00 0.00 72 LYS A N 2
ATOM 2880 C CA . LYS A 1 72 ? -0.270 12.656 2.460 1.00 0.00 72 LYS A CA 2
ATOM 2881 C C . LYS A 1 72 ? -0.090 13.853 3.392 1.00 0.00 72 LYS A C 2
ATOM 2882 O O . LYS A 1 72 ? 1.035 14.313 3.584 1.00 0.00 72 LYS A O 2
ATOM 2901 N N . LYS A 1 73 ? -1.183 14.351 3.985 1.00 0.00 73 LYS A N 2
ATOM 2902 C CA . LYS A 1 73 ? -1.153 15.511 4.892 1.00 0.00 73 LYS A CA 2
ATOM 2903 C C . LYS A 1 73 ? -0.372 15.211 6.174 1.00 0.00 73 LYS A C 2
ATOM 2904 O O . LYS A 1 73 ? 0.410 16.045 6.629 1.00 0.00 73 LYS A O 2
ATOM 2923 N N . GLN A 1 74 ? -0.559 14.011 6.727 1.00 0.00 74 GLN A N 2
ATOM 2924 C CA . GLN A 1 74 ? 0.130 13.573 7.942 1.00 0.00 74 GLN A CA 2
ATOM 2925 C C . GLN A 1 74 ? 1.598 13.187 7.681 1.00 0.00 74 GLN A C 2
ATOM 2926 O O . GLN A 1 74 ? 2.471 13.514 8.485 1.00 0.00 74 GLN A O 2
ATOM 2940 N N . ASN A 1 75 ? 1.876 12.500 6.566 1.00 0.00 75 ASN A N 2
ATOM 2941 C CA . ASN A 1 75 ? 3.202 12.002 6.183 1.00 0.00 75 ASN A CA 2
ATOM 2942 C C . ASN A 1 75 ? 3.495 12.300 4.689 1.00 0.00 75 ASN A C 2
ATOM 2943 O O . ASN A 1 75 ? 3.197 11.469 3.825 1.00 0.00 75 ASN A O 2
ATOM 2954 N N . PRO A 1 76 ? 4.111 13.449 4.348 1.00 0.00 76 PRO A N 2
ATOM 2955 C CA . PRO A 1 76 ? 4.317 13.858 2.953 1.00 0.00 76 PRO A CA 2
ATOM 2956 C C . PRO A 1 76 ? 5.401 13.041 2.226 1.00 0.00 76 PRO A C 2
ATOM 2957 O O . PRO A 1 76 ? 5.323 12.856 1.009 1.00 0.00 76 PRO A O 2
ATOM 2968 N N . SER A 1 77 ? 6.387 12.509 2.957 1.00 0.00 77 SER A N 2
ATOM 2969 C CA . SER A 1 77 ? 7.512 11.725 2.412 1.00 0.00 77 SER A CA 2
ATOM 2970 C C . SER A 1 77 ? 7.176 10.248 2.135 1.00 0.00 77 SER A C 2
ATOM 2971 O O . SER A 1 77 ? 8.021 9.503 1.637 1.00 0.00 77 SER A O 2
ATOM 2979 N N . ALA A 1 78 ? 5.954 9.806 2.454 1.00 0.00 78 ALA A N 2
ATOM 2980 C CA . ALA A 1 78 ? 5.519 8.408 2.382 1.00 0.00 78 ALA A CA 2
ATOM 2981 C C . ALA A 1 78 ? 5.241 7.873 0.962 1.00 0.00 78 ALA A C 2
ATOM 2982 O O . ALA A 1 78 ? 5.023 6.676 0.804 1.00 0.00 78 ALA A O 2
ATOM 2989 N N . THR A 1 79 ? 5.229 8.749 -0.050 1.00 0.00 79 THR A N 2
ATOM 2990 C CA . THR A 1 79 ? 5.178 8.443 -1.497 1.00 0.00 79 THR A CA 2
ATOM 2991 C C . THR A 1 79 ? 4.081 7.445 -1.902 1.00 0.00 79 THR A C 2
ATOM 2992 O O . THR A 1 79 ? 4.261 6.226 -1.880 1.00 0.00 79 THR A O 2
ATOM 3003 N N . PHE A 1 80 ? 2.942 7.989 -2.326 1.00 0.00 80 PHE A N 2
ATOM 3004 C CA . PHE A 1 80 ? 1.718 7.248 -2.653 1.00 0.00 80 PHE A CA 2
ATOM 3005 C C . PHE A 1 80 ? 1.574 7.025 -4.163 1.00 0.00 80 PHE A C 2
ATOM 3006 O O . PHE A 1 80 ? 1.728 7.972 -4.942 1.00 0.00 80 PHE A O 2
ATOM 3023 N N . VAL A 1 81 ? 1.229 5.802 -4.583 1.00 0.00 81 VAL A N 2
ATOM 3024 C CA . VAL A 1 81 ? 0.934 5.475 -5.991 1.00 0.00 81 VAL A CA 2
ATOM 3025 C C . VAL A 1 81 ? -0.364 4.688 -6.112 1.00 0.00 81 VAL A C 2
ATOM 3026 O O . VAL A 1 81 ? -0.429 3.526 -5.702 1.00 0.00 81 VAL A O 2
ATOM 3039 N N . ARG A 1 82 ? -1.396 5.311 -6.697 1.00 0.00 82 ARG A N 2
ATOM 3040 C CA . ARG A 1 82 ? -2.677 4.660 -7.005 1.00 0.00 82 ARG A CA 2
ATOM 3041 C C . ARG A 1 82 ? -2.498 3.697 -8.176 1.00 0.00 82 ARG A C 2
ATOM 3042 O O . ARG A 1 82 ? -1.960 4.079 -9.217 1.00 0.00 82 ARG A O 2
ATOM 3063 N N . LEU A 1 83 ? -2.957 2.461 -8.008 1.00 0.00 83 LEU A N 2
ATOM 3064 C CA . LEU A 1 83 ? -2.870 1.410 -9.018 1.00 0.00 83 LEU A CA 2
ATOM 3065 C C . LEU A 1 83 ? -4.180 1.268 -9.789 1.00 0.00 83 LEU A C 2
ATOM 3066 O O . LEU A 1 83 ? -5.259 1.150 -9.203 1.00 0.00 83 LEU A O 2
ATOM 3082 N N . GLU A 1 84 ? -4.069 1.278 -11.117 1.00 0.00 84 GLU A N 2
ATOM 3083 C CA . GLU A 1 84 ? -5.204 1.283 -12.039 1.00 0.00 84 GLU A CA 2
ATOM 3084 C C . GLU A 1 84 ? -4.777 0.751 -13.418 1.00 0.00 84 GLU A C 2
ATOM 3085 O O . GLU A 1 84 ? -3.873 1.291 -14.058 1.00 0.00 84 GLU A O 2
ATOM 3097 N N . GLY A 1 85 ? -5.421 -0.327 -13.867 1.00 0.00 85 GLY A N 2
ATOM 3098 C CA . GLY A 1 85 ? -5.212 -0.943 -15.188 1.00 0.00 85 GLY A CA 2
ATOM 3099 C C . GLY A 1 85 ? -4.113 -2.015 -15.231 1.00 0.00 85 GLY A C 2
ATOM 3100 O O . GLY A 1 85 ? -4.001 -2.739 -16.224 1.00 0.00 85 GLY A O 2
ATOM 3104 N N . VAL A 1 86 ? -3.336 -2.163 -14.152 1.00 0.00 86 VAL A N 2
ATOM 3105 C CA . VAL A 1 86 ? -2.391 -3.273 -13.944 1.00 0.00 86 VAL A CA 2
ATOM 3106 C C . VAL A 1 86 ? -3.116 -4.424 -13.246 1.00 0.00 86 VAL A C 2
ATOM 3107 O O . VAL A 1 86 ? -3.848 -4.212 -12.277 1.00 0.00 86 VAL A O 2
ATOM 3120 N N . SER A 1 87 ? -2.904 -5.650 -13.728 1.00 0.00 87 SER A N 2
ATOM 3121 C CA . SER A 1 87 ? -3.449 -6.873 -13.124 1.00 0.00 87 SER A CA 2
ATOM 3122 C C . SER A 1 87 ? -2.973 -7.069 -11.673 1.00 0.00 87 SER A C 2
ATOM 3123 O O . SER A 1 87 ? -1.846 -6.689 -11.343 1.00 0.00 87 SER A O 2
ATOM 3131 N N . PRO A 1 88 ? -3.771 -7.706 -10.795 1.00 0.00 88 PRO A N 2
ATOM 3132 C CA . PRO A 1 88 ? -3.420 -7.921 -9.384 1.00 0.00 88 PRO A CA 2
ATOM 3133 C C . PRO A 1 88 ? -2.209 -8.858 -9.200 1.00 0.00 88 PRO A C 2
ATOM 3134 O O . PRO A 1 88 ? -1.529 -8.795 -8.178 1.00 0.00 88 PRO A O 2
ATOM 3145 N N . ASP A 1 89 ? -1.913 -9.710 -10.187 1.00 0.00 89 ASP A N 2
ATOM 3146 C CA . ASP A 1 89 ? -0.650 -10.476 -10.245 1.00 0.00 89 ASP A CA 2
ATOM 3147 C C . ASP A 1 89 ? 0.540 -9.639 -10.763 1.00 0.00 89 ASP A C 2
ATOM 3148 O O . ASP A 1 89 ? 1.677 -9.844 -10.346 1.00 0.00 89 ASP A O 2
ATOM 3157 N N . ASP A 1 90 ? 0.302 -8.670 -11.652 1.00 0.00 90 ASP A N 2
ATOM 3158 C CA . ASP A 1 90 ? 1.335 -7.760 -12.171 1.00 0.00 90 ASP A CA 2
ATOM 3159 C C . ASP A 1 90 ? 1.725 -6.677 -11.162 1.00 0.00 90 ASP A C 2
ATOM 3160 O O . ASP A 1 90 ? 2.844 -6.166 -11.194 1.00 0.00 90 ASP A O 2
ATOM 3169 N N . LEU A 1 91 ? 0.834 -6.374 -10.218 1.00 0.00 91 LEU A N 2
ATOM 3170 C CA . LEU A 1 91 ? 1.128 -5.556 -9.046 1.00 0.00 91 LEU A CA 2
ATOM 3171 C C . LEU A 1 91 ? 2.384 -6.060 -8.310 1.00 0.00 91 LEU A C 2
ATOM 3172 O O . LEU A 1 91 ? 3.139 -5.243 -7.789 1.00 0.00 91 LEU A O 2
ATOM 3188 N N . ARG A 1 92 ? 2.666 -7.374 -8.322 1.00 0.00 92 ARG A N 2
ATOM 3189 C CA . ARG A 1 92 ? 3.912 -7.949 -7.772 1.00 0.00 92 ARG A CA 2
ATOM 3190 C C . ARG A 1 92 ? 5.148 -7.305 -8.389 1.00 0.00 92 ARG A C 2
ATOM 3191 O O . ARG A 1 92 ? 6.029 -6.834 -7.675 1.00 0.00 92 ARG A O 2
ATOM 3212 N N . ARG A 1 93 ? 5.171 -7.217 -9.720 1.00 0.00 93 ARG A N 2
ATOM 3213 C CA . ARG A 1 93 ? 6.267 -6.646 -10.513 1.00 0.00 93 ARG A CA 2
ATOM 3214 C C . ARG A 1 93 ? 6.405 -5.136 -10.275 1.00 0.00 93 ARG A C 2
ATOM 3215 O O . ARG A 1 93 ? 7.527 -4.646 -10.184 1.00 0.00 93 ARG A O 2
ATOM 3236 N N . GLN A 1 94 ? 5.297 -4.419 -10.058 1.00 0.00 94 GLN A N 2
ATOM 3237 C CA . GLN A 1 94 ? 5.304 -2.998 -9.677 1.00 0.00 94 GLN A CA 2
ATOM 3238 C C . GLN A 1 94 ? 5.818 -2.765 -8.242 1.00 0.00 94 GLN A C 2
ATOM 3239 O O . GLN A 1 94 ? 6.636 -1.875 -8.014 1.00 0.00 94 GLN A O 2
ATOM 3253 N N . VAL A 1 95 ? 5.372 -3.573 -7.274 1.00 0.00 95 VAL A N 2
ATOM 3254 C CA . VAL A 1 95 ? 5.748 -3.463 -5.853 1.00 0.00 95 VAL A CA 2
ATOM 3255 C C . VAL A 1 95 ? 7.210 -3.846 -5.644 1.00 0.00 95 VAL A C 2
ATOM 3256 O O . VAL A 1 95 ? 7.946 -3.145 -4.950 1.00 0.00 95 VAL A O 2
ATOM 3269 N N . GLU A 1 96 ? 7.661 -4.936 -6.261 1.00 0.00 96 GLU A N 2
ATOM 3270 C CA . GLU A 1 96 ? 9.049 -5.377 -6.144 1.00 0.00 96 GLU A CA 2
ATOM 3271 C C . GLU A 1 96 ? 10.016 -4.396 -6.829 1.00 0.00 96 GLU A C 2
ATOM 3272 O O . GLU A 1 96 ? 11.060 -4.090 -6.262 1.00 0.00 96 GLU A O 2
ATOM 3284 N N . ASP A 1 97 ? 9.661 -3.808 -7.977 1.00 0.00 97 ASP A N 2
ATOM 3285 C CA . ASP A 1 97 ? 10.452 -2.734 -8.605 1.00 0.00 97 ASP A CA 2
ATOM 3286 C C . ASP A 1 97 ? 10.579 -1.481 -7.712 1.00 0.00 97 ASP A C 2
ATOM 3287 O O . ASP A 1 97 ? 11.621 -0.824 -7.714 1.00 0.00 97 ASP A O 2
ATOM 3296 N N . VAL A 1 98 ? 9.568 -1.191 -6.882 1.00 0.00 98 VAL A N 2
ATOM 3297 C CA . VAL A 1 98 ? 9.613 -0.125 -5.860 1.00 0.00 98 VAL A CA 2
ATOM 3298 C C . VAL A 1 98 ? 10.520 -0.529 -4.692 1.00 0.00 98 VAL A C 2
ATOM 3299 O O . VAL A 1 98 ? 11.307 0.295 -4.221 1.00 0.00 98 VAL A O 2
ATOM 3312 N N . TRP A 1 99 ? 10.491 -1.799 -4.272 1.00 0.00 99 TRP A N 2
ATOM 3313 C CA . TRP A 1 99 ? 11.406 -2.326 -3.254 1.00 0.00 99 TRP A CA 2
ATOM 3314 C C . TRP A 1 99 ? 12.875 -2.231 -3.702 1.00 0.00 99 TRP A C 2
ATOM 3315 O O . TRP A 1 99 ? 13.710 -1.692 -2.977 1.00 0.00 99 TRP A O 2
ATOM 3336 N N . ARG A 1 100 ? 13.191 -2.665 -4.931 1.00 0.00 100 ARG A N 2
ATOM 3337 C CA . ARG A 1 100 ? 14.543 -2.584 -5.523 1.00 0.00 100 ARG A CA 2
ATOM 3338 C C . ARG A 1 100 ? 14.982 -1.135 -5.765 1.00 0.00 100 ARG A C 2
ATOM 3339 O O . ARG A 1 100 ? 16.128 -0.779 -5.487 1.00 0.00 100 ARG A O 2
ATOM 3360 N N . GLY A 1 101 ? 14.053 -0.282 -6.204 1.00 0.00 101 GLY A N 2
ATOM 3361 C CA . GLY A 1 101 ? 14.251 1.156 -6.417 1.00 0.00 101 GLY A CA 2
ATOM 3362 C C . GLY A 1 101 ? 14.629 1.945 -5.155 1.00 0.00 101 GLY A C 2
ATOM 3363 O O . GLY A 1 101 ? 15.243 3.008 -5.263 1.00 0.00 101 GLY A O 2
ATOM 3367 N N . SER A 1 102 ? 14.317 1.432 -3.959 1.00 0.00 102 SER A N 2
ATOM 3368 C CA . SER A 1 102 ? 14.762 2.023 -2.689 1.00 0.00 102 SER A CA 2
ATOM 3369 C C . SER A 1 102 ? 16.273 1.876 -2.440 1.00 0.00 102 SER A C 2
ATOM 3370 O O . SER A 1 102 ? 16.881 2.724 -1.780 1.00 0.00 102 SER A O 2
ATOM 3378 N N . LEU A 1 103 ? 16.891 0.815 -2.979 1.00 0.00 103 LEU A N 2
ATOM 3379 C CA . LEU A 1 103 ? 18.300 0.463 -2.765 1.00 0.00 103 LEU A CA 2
ATOM 3380 C C . LEU A 1 103 ? 19.216 1.047 -3.850 1.00 0.00 103 LEU A C 2
ATOM 3381 O O . LEU A 1 103 ? 20.309 1.535 -3.558 1.00 0.00 103 LEU A O 2
ATOM 3397 N N . GLU A 1 104 ? 18.768 0.985 -5.105 1.00 0.00 104 GLU A N 2
ATOM 3398 C CA . GLU A 1 104 ? 19.550 1.322 -6.298 1.00 0.00 104 GLU A CA 2
ATOM 3399 C C . GLU A 1 104 ? 19.207 2.721 -6.838 1.00 0.00 104 GLU A C 2
ATOM 3400 O O . GLU A 1 104 ? 18.046 3.029 -7.116 1.00 0.00 104 GLU A O 2
ATOM 3412 N N . HIS A 1 105 ? 20.227 3.564 -7.045 1.00 0.00 105 HIS A N 2
ATOM 3413 C CA . HIS A 1 105 ? 20.097 4.959 -7.499 1.00 0.00 105 HIS A CA 2
ATOM 3414 C C . HIS A 1 105 ? 19.918 5.069 -9.034 1.00 0.00 105 HIS A C 2
ATOM 3415 O O . HIS A 1 105 ? 20.599 5.839 -9.716 1.00 0.00 105 HIS A O 2
ATOM 3429 N N . HIS A 1 106 ? 19.022 4.250 -9.593 1.00 0.00 106 HIS A N 2
ATOM 3430 C CA . HIS A 1 106 ? 18.822 4.034 -11.033 1.00 0.00 106 HIS A CA 2
ATOM 3431 C C . HIS A 1 106 ? 17.470 4.605 -11.522 1.00 0.00 106 HIS A C 2
ATOM 3432 O O . HIS A 1 106 ? 16.709 3.949 -12.239 1.00 0.00 106 HIS A O 2
ATOM 3446 N N . HIS A 1 107 ? 17.141 5.833 -11.101 1.00 0.00 107 HIS A N 2
ATOM 3447 C CA . HIS A 1 107 ? 15.916 6.544 -11.490 1.00 0.00 107 HIS A CA 2
ATOM 3448 C C . HIS A 1 107 ? 16.136 8.066 -11.619 1.00 0.00 107 HIS A C 2
ATOM 3449 O O . HIS A 1 107 ? 16.977 8.641 -10.921 1.00 0.00 107 HIS A O 2
ATOM 3463 N N . HIS A 1 108 ? 15.373 8.715 -12.508 1.00 0.00 108 HIS A N 2
ATOM 3464 C CA . HIS A 1 108 ? 15.469 10.156 -12.801 1.00 0.00 108 HIS A CA 2
ATOM 3465 C C . HIS A 1 108 ? 14.120 10.838 -13.124 1.00 0.00 108 HIS A C 2
ATOM 3466 O O . HIS A 1 108 ? 14.005 12.060 -12.992 1.00 0.00 108 HIS A O 2
ATOM 3480 N N . HIS A 1 109 ? 13.096 10.090 -13.553 1.00 0.00 109 HIS A N 2
ATOM 3481 C CA . HIS A 1 109 ? 11.850 10.655 -14.091 1.00 0.00 109 HIS A CA 2
ATOM 3482 C C . HIS A 1 109 ? 11.037 11.445 -13.048 1.00 0.00 109 HIS A C 2
ATOM 3483 O O . HIS A 1 109 ? 10.927 11.043 -11.884 1.00 0.00 109 HIS A O 2
ATOM 3497 N N . HIS A 1 110 ? 10.466 12.575 -13.480 1.00 0.00 110 HIS A N 2
ATOM 3498 C CA . HIS A 1 110 ? 9.741 13.553 -12.654 1.00 0.00 110 HIS A CA 2
ATOM 3499 C C . HIS A 1 110 ? 8.692 14.345 -13.465 1.00 0.00 110 HIS A C 2
ATOM 3500 O O . HIS A 1 110 ? 7.684 14.780 -12.862 1.00 0.00 110 HIS A O 2
ATOM 3515 N N . GLY A 1 1 ? 5.861 5.110 15.688 1.00 0.00 1 GLY A N 3
ATOM 3516 C CA . GLY A 1 1 ? 6.241 4.560 14.369 1.00 0.00 1 GLY A CA 3
ATOM 3517 C C . GLY A 1 1 ? 5.340 5.101 13.272 1.00 0.00 1 GLY A C 3
ATOM 3518 O O . GLY A 1 1 ? 4.124 4.923 13.324 1.00 0.00 1 GLY A O 3
ATOM 3524 N N . ASP A 1 2 ? 5.910 5.765 12.262 1.00 0.00 2 ASP A N 3
ATOM 3525 C CA . ASP A 1 2 ? 5.137 6.409 11.183 1.00 0.00 2 ASP A CA 3
ATOM 3526 C C . ASP A 1 2 ? 4.434 5.385 10.274 1.00 0.00 2 ASP A C 3
ATOM 3527 O O . ASP A 1 2 ? 3.284 5.586 9.884 1.00 0.00 2 ASP A O 3
ATOM 3536 N N . ALA A 1 3 ? 5.083 4.243 10.012 1.00 0.00 3 ALA A N 3
ATOM 3537 C CA . ALA A 1 3 ? 4.505 3.099 9.302 1.00 0.00 3 ALA A CA 3
ATOM 3538 C C . ALA A 1 3 ? 3.233 2.563 9.996 1.00 0.00 3 ALA A C 3
ATOM 3539 O O . ALA A 1 3 ? 2.222 2.290 9.346 1.00 0.00 3 ALA A O 3
ATOM 3546 N N . ASP A 1 4 ? 3.259 2.468 11.329 1.00 0.00 4 ASP A N 3
ATOM 3547 C CA . ASP A 1 4 ? 2.143 1.978 12.147 1.00 0.00 4 ASP A CA 3
ATOM 3548 C C . ASP A 1 4 ? 0.959 2.959 12.184 1.00 0.00 4 ASP A C 3
ATOM 3549 O O . ASP A 1 4 ? -0.200 2.544 12.245 1.00 0.00 4 ASP A O 3
ATOM 3558 N N . LYS A 1 5 ? 1.236 4.267 12.094 1.00 0.00 5 LYS A N 3
ATOM 3559 C CA . LYS A 1 5 ? 0.214 5.312 11.966 1.00 0.00 5 LYS A CA 3
ATOM 3560 C C . LYS A 1 5 ? -0.446 5.240 10.596 1.00 0.00 5 LYS A C 3
ATOM 3561 O O . LYS A 1 5 ? -1.672 5.230 10.503 1.00 0.00 5 LYS A O 3
ATOM 3580 N N . ILE A 1 6 ? 0.351 5.137 9.533 1.00 0.00 6 ILE A N 3
ATOM 3581 C CA . ILE A 1 6 ? -0.159 5.165 8.157 1.00 0.00 6 ILE A CA 3
ATOM 3582 C C . ILE A 1 6 ? -1.063 3.966 7.851 1.00 0.00 6 ILE A C 3
ATOM 3583 O O . ILE A 1 6 ? -2.065 4.116 7.151 1.00 0.00 6 ILE A O 3
ATOM 3599 N N . MET A 1 7 ? -0.749 2.787 8.402 1.00 0.00 7 MET A N 3
ATOM 3600 C CA . MET A 1 7 ? -1.581 1.601 8.168 1.00 0.00 7 MET A CA 3
ATOM 3601 C C . MET A 1 7 ? -2.945 1.738 8.860 1.00 0.00 7 MET A C 3
ATOM 3602 O O . MET A 1 7 ? -3.975 1.351 8.311 1.00 0.00 7 MET A O 3
ATOM 3616 N N . GLU A 1 8 ? -2.969 2.370 10.033 1.00 0.00 8 GLU A N 3
ATOM 3617 C CA . GLU A 1 8 ? -4.205 2.658 10.767 1.00 0.00 8 GLU A CA 3
ATOM 3618 C C . GLU A 1 8 ? -5.011 3.793 10.130 1.00 0.00 8 GLU A C 3
ATOM 3619 O O . GLU A 1 8 ? -6.234 3.770 10.214 1.00 0.00 8 GLU A O 3
ATOM 3631 N N . GLN A 1 9 ? -4.380 4.745 9.437 1.00 0.00 9 GLN A N 3
ATOM 3632 C CA . GLN A 1 9 ? -5.099 5.773 8.664 1.00 0.00 9 GLN A CA 3
ATOM 3633 C C . GLN A 1 9 ? -5.988 5.168 7.570 1.00 0.00 9 GLN A C 3
ATOM 3634 O O . GLN A 1 9 ? -7.062 5.698 7.288 1.00 0.00 9 GLN A O 3
ATOM 3648 N N . ALA A 1 10 ? -5.593 4.035 6.984 1.00 0.00 10 ALA A N 3
ATOM 3649 C CA . ALA A 1 10 ? -6.467 3.313 6.069 1.00 0.00 10 ALA A CA 3
ATOM 3650 C C . ALA A 1 10 ? -7.667 2.700 6.806 1.00 0.00 10 ALA A C 3
ATOM 3651 O O . ALA A 1 10 ? -8.810 2.883 6.387 1.00 0.00 10 ALA A O 3
ATOM 3658 N N . LYS A 1 11 ? -7.424 2.069 7.962 1.00 0.00 11 LYS A N 3
ATOM 3659 C CA . LYS A 1 11 ? -8.456 1.426 8.789 1.00 0.00 11 LYS A CA 3
ATOM 3660 C C . LYS A 1 11 ? -9.425 2.410 9.452 1.00 0.00 11 LYS A C 3
ATOM 3661 O O . LYS A 1 11 ? -10.595 2.074 9.635 1.00 0.00 11 LYS A O 3
ATOM 3680 N N . ARG A 1 12 ? -8.971 3.625 9.782 1.00 0.00 12 ARG A N 3
ATOM 3681 C CA . ARG A 1 12 ? -9.802 4.681 10.396 1.00 0.00 12 ARG A CA 3
ATOM 3682 C C . ARG A 1 12 ? -10.890 5.162 9.425 1.00 0.00 12 ARG A C 3
ATOM 3683 O O . ARG A 1 12 ? -11.989 5.525 9.844 1.00 0.00 12 ARG A O 3
ATOM 3704 N N . GLN A 1 13 ? -10.566 5.146 8.130 1.00 0.00 13 GLN A N 3
ATOM 3705 C CA . GLN A 1 13 ? -11.414 5.579 7.022 1.00 0.00 13 GLN A CA 3
ATOM 3706 C C . GLN A 1 13 ? -12.272 4.413 6.503 1.00 0.00 13 GLN A C 3
ATOM 3707 O O . GLN A 1 13 ? -13.484 4.553 6.342 1.00 0.00 13 GLN A O 3
ATOM 3721 N N . ASP A 1 14 ? -11.651 3.249 6.292 1.00 0.00 14 ASP A N 3
ATOM 3722 C CA . ASP A 1 14 ? -12.294 2.012 5.867 1.00 0.00 14 ASP A CA 3
ATOM 3723 C C . ASP A 1 14 ? -11.646 0.779 6.544 1.00 0.00 14 ASP A C 3
ATOM 3724 O O . ASP A 1 14 ? -10.600 0.306 6.095 1.00 0.00 14 ASP A O 3
ATOM 3733 N N . PRO A 1 15 ? -12.253 0.210 7.603 1.00 0.00 15 PRO A N 3
ATOM 3734 C CA . PRO A 1 15 ? -11.691 -0.930 8.336 1.00 0.00 15 PRO A CA 3
ATOM 3735 C C . PRO A 1 15 ? -11.744 -2.240 7.535 1.00 0.00 15 PRO A C 3
ATOM 3736 O O . PRO A 1 15 ? -11.062 -3.206 7.885 1.00 0.00 15 PRO A O 3
ATOM 3747 N N . ASN A 1 16 ? -12.526 -2.288 6.449 1.00 0.00 16 ASN A N 3
ATOM 3748 C CA . ASN A 1 16 ? -12.601 -3.396 5.518 1.00 0.00 16 ASN A CA 3
ATOM 3749 C C . ASN A 1 16 ? -11.358 -3.501 4.607 1.00 0.00 16 ASN A C 3
ATOM 3750 O O . ASN A 1 16 ? -11.036 -4.594 4.133 1.00 0.00 16 ASN A O 3
ATOM 3761 N N . ALA A 1 17 ? -10.649 -2.387 4.380 1.00 0.00 17 ALA A N 3
ATOM 3762 C CA . ALA A 1 17 ? -9.432 -2.320 3.578 1.00 0.00 17 ALA A CA 3
ATOM 3763 C C . ALA A 1 17 ? -8.362 -3.263 4.134 1.00 0.00 17 ALA A C 3
ATOM 3764 O O . ALA A 1 17 ? -8.176 -3.369 5.352 1.00 0.00 17 ALA A O 3
ATOM 3771 N N . GLN A 1 18 ? -7.623 -3.911 3.237 1.00 0.00 18 GLN A N 3
ATOM 3772 C CA . GLN A 1 18 ? -6.519 -4.782 3.631 1.00 0.00 18 GLN A CA 3
ATOM 3773 C C . GLN A 1 18 ? -5.203 -4.014 3.541 1.00 0.00 18 GLN A C 3
ATOM 3774 O O . GLN A 1 18 ? -4.905 -3.431 2.500 1.00 0.00 18 GLN A O 3
ATOM 3788 N N . VAL A 1 19 ? -4.419 -4.006 4.622 1.00 0.00 19 VAL A N 3
ATOM 3789 C CA . VAL A 1 19 ? -3.133 -3.298 4.702 1.00 0.00 19 VAL A CA 3
ATOM 3790 C C . VAL A 1 19 ? -2.048 -4.164 5.340 1.00 0.00 19 VAL A C 3
ATOM 3791 O O . VAL A 1 19 ? -2.271 -4.779 6.385 1.00 0.00 19 VAL A O 3
ATOM 3804 N N . TYR A 1 20 ? -0.867 -4.193 4.719 1.00 0.00 20 TYR A N 3
ATOM 3805 C CA . TYR A 1 20 ? 0.301 -4.951 5.181 1.00 0.00 20 TYR A CA 3
ATOM 3806 C C . TYR A 1 20 ? 1.596 -4.165 5.001 1.00 0.00 20 TYR A C 3
ATOM 3807 O O . TYR A 1 20 ? 1.755 -3.436 4.024 1.00 0.00 20 TYR A O 3
ATOM 3825 N N . LYS A 1 21 ? 2.547 -4.358 5.916 1.00 0.00 21 LYS A N 3
ATOM 3826 C CA . LYS A 1 21 ? 3.868 -3.723 5.900 1.00 0.00 21 LYS A CA 3
ATOM 3827 C C . LYS A 1 21 ? 4.960 -4.769 5.716 1.00 0.00 21 LYS A C 3
ATOM 3828 O O . LYS A 1 21 ? 5.033 -5.733 6.479 1.00 0.00 21 LYS A O 3
ATOM 3847 N N . VAL A 1 22 ? 5.804 -4.568 4.707 1.00 0.00 22 VAL A N 3
ATOM 3848 C CA . VAL A 1 22 ? 6.892 -5.472 4.329 1.00 0.00 22 VAL A CA 3
ATOM 3849 C C . VAL A 1 22 ? 8.221 -4.729 4.222 1.00 0.00 22 VAL A C 3
ATOM 3850 O O . VAL A 1 22 ? 8.288 -3.559 3.839 1.00 0.00 22 VAL A O 3
ATOM 3863 N N . THR A 1 23 ? 9.296 -5.434 4.551 1.00 0.00 23 THR A N 3
ATOM 3864 C CA . THR A 1 23 ? 10.673 -4.919 4.518 1.00 0.00 23 THR A CA 3
ATOM 3865 C C . THR A 1 23 ? 11.562 -5.642 3.499 1.00 0.00 23 THR A C 3
ATOM 3866 O O . THR A 1 23 ? 12.705 -5.236 3.289 1.00 0.00 23 THR A O 3
ATOM 3877 N N . THR A 1 24 ? 11.045 -6.687 2.841 1.00 0.00 24 THR A N 3
ATOM 3878 C CA . THR A 1 24 ? 11.791 -7.614 1.963 1.00 0.00 24 THR A CA 3
ATOM 3879 C C . THR A 1 24 ? 10.964 -8.045 0.734 1.00 0.00 24 THR A C 3
ATOM 3880 O O . THR A 1 24 ? 9.728 -8.010 0.788 1.00 0.00 24 THR A O 3
ATOM 3891 N N . PRO A 1 25 ? 11.601 -8.512 -0.361 1.00 0.00 25 PRO A N 3
ATOM 3892 C CA . PRO A 1 25 ? 10.894 -9.080 -1.513 1.00 0.00 25 PRO A CA 3
ATOM 3893 C C . PRO A 1 25 ? 10.197 -10.411 -1.182 1.00 0.00 25 PRO A C 3
ATOM 3894 O O . PRO A 1 25 ? 9.155 -10.730 -1.758 1.00 0.00 25 PRO A O 3
ATOM 3905 N N . ASP A 1 26 ? 10.750 -11.189 -0.249 1.00 0.00 26 ASP A N 3
ATOM 3906 C CA . ASP A 1 26 ? 10.169 -12.457 0.200 1.00 0.00 26 ASP A CA 3
ATOM 3907 C C . ASP A 1 26 ? 8.897 -12.248 1.043 1.00 0.00 26 ASP A C 3
ATOM 3908 O O . ASP A 1 26 ? 8.001 -13.093 1.048 1.00 0.00 26 ASP A O 3
ATOM 3917 N N . GLU A 1 27 ? 8.793 -11.112 1.739 1.00 0.00 27 GLU A N 3
ATOM 3918 C CA . GLU A 1 27 ? 7.574 -10.697 2.438 1.00 0.00 27 GLU A CA 3
ATOM 3919 C C . GLU A 1 27 ? 6.522 -10.122 1.467 1.00 0.00 27 GLU A C 3
ATOM 3920 O O . GLU A 1 27 ? 5.327 -10.369 1.647 1.00 0.00 27 GLU A O 3
ATOM 3932 N N . ILE A 1 28 ? 6.946 -9.410 0.409 1.00 0.00 28 ILE A N 3
ATOM 3933 C CA . ILE A 1 28 ? 6.051 -8.866 -0.631 1.00 0.00 28 ILE A CA 3
ATOM 3934 C C . ILE A 1 28 ? 5.181 -9.954 -1.265 1.00 0.00 28 ILE A C 3
ATOM 3935 O O . ILE A 1 28 ? 3.970 -9.767 -1.362 1.00 0.00 28 ILE A O 3
ATOM 3951 N N . GLU A 1 29 ? 5.767 -11.083 -1.681 1.00 0.00 29 GLU A N 3
ATOM 3952 C CA . GLU A 1 29 ? 5.020 -12.171 -2.331 1.00 0.00 29 GLU A CA 3
ATOM 3953 C C . GLU A 1 29 ? 3.901 -12.782 -1.460 1.00 0.00 29 GLU A C 3
ATOM 3954 O O . GLU A 1 29 ? 2.980 -13.392 -2.004 1.00 0.00 29 GLU A O 3
ATOM 3966 N N . GLU A 1 30 ? 3.925 -12.606 -0.131 1.00 0.00 30 GLU A N 3
ATOM 3967 C CA . GLU A 1 30 ? 2.775 -12.931 0.726 1.00 0.00 30 GLU A CA 3
ATOM 3968 C C . GLU A 1 30 ? 1.705 -11.824 0.683 1.00 0.00 30 GLU A C 3
ATOM 3969 O O . GLU A 1 30 ? 0.523 -12.117 0.502 1.00 0.00 30 GLU A O 3
ATOM 3981 N N . ALA A 1 31 ? 2.102 -10.551 0.807 1.00 0.00 31 ALA A N 3
ATOM 3982 C CA . ALA A 1 31 ? 1.195 -9.398 0.851 1.00 0.00 31 ALA A CA 3
ATOM 3983 C C . ALA A 1 31 ? 0.352 -9.282 -0.423 1.00 0.00 31 ALA A C 3
ATOM 3984 O O . ALA A 1 31 ? -0.872 -9.173 -0.358 1.00 0.00 31 ALA A O 3
ATOM 3991 N N . VAL A 1 32 ? 0.989 -9.393 -1.588 1.00 0.00 32 VAL A N 3
ATOM 3992 C CA . VAL A 1 32 ? 0.320 -9.369 -2.900 1.00 0.00 32 VAL A CA 3
ATOM 3993 C C . VAL A 1 32 ? -0.644 -10.535 -3.102 1.00 0.00 32 VAL A C 3
ATOM 3994 O O . VAL A 1 32 ? -1.656 -10.381 -3.775 1.00 0.00 32 VAL A O 3
ATOM 4007 N N . ARG A 1 33 ? -0.357 -11.696 -2.506 1.00 0.00 33 ARG A N 3
ATOM 4008 C CA . ARG A 1 33 ? -1.136 -12.941 -2.671 1.00 0.00 33 ARG A CA 3
ATOM 4009 C C . ARG A 1 33 ? -2.465 -12.932 -1.912 1.00 0.00 33 ARG A C 3
ATOM 4010 O O . ARG A 1 33 ? -3.450 -13.499 -2.382 1.00 0.00 33 ARG A O 3
ATOM 4031 N N . ARG A 1 34 ? -2.500 -12.284 -0.747 1.00 0.00 34 ARG A N 3
ATOM 4032 C CA . ARG A 1 34 ? -3.686 -12.089 0.095 1.00 0.00 34 ARG A CA 3
ATOM 4033 C C . ARG A 1 34 ? -4.443 -10.825 -0.284 1.00 0.00 34 ARG A C 3
ATOM 4034 O O . ARG A 1 34 ? -5.673 -10.807 -0.237 1.00 0.00 34 ARG A O 3
ATOM 4055 N N . ILE A 1 35 ? -3.716 -9.788 -0.716 1.00 0.00 35 ILE A N 3
ATOM 4056 C CA . ILE A 1 35 ? -4.331 -8.610 -1.328 1.00 0.00 35 ILE A CA 3
ATOM 4057 C C . ILE A 1 35 ? -4.947 -8.937 -2.672 1.00 0.00 35 ILE A C 3
ATOM 4058 O O . ILE A 1 35 ? -5.965 -8.333 -2.968 1.00 0.00 35 ILE A O 3
ATOM 4074 N N . GLU A 1 36 ? -4.401 -9.874 -3.451 1.00 0.00 36 GLU A N 3
ATOM 4075 C CA . GLU A 1 36 ? -4.838 -10.207 -4.820 1.00 0.00 36 GLU A CA 3
ATOM 4076 C C . GLU A 1 36 ? -6.357 -10.119 -4.989 1.00 0.00 36 GLU A C 3
ATOM 4077 O O . GLU A 1 36 ? -6.861 -9.499 -5.925 1.00 0.00 36 GLU A O 3
ATOM 4089 N N . LYS A 1 37 ? -7.076 -10.740 -4.049 1.00 0.00 37 LYS A N 3
ATOM 4090 C CA . LYS A 1 37 ? -8.539 -10.907 -4.123 1.00 0.00 37 LYS A CA 3
ATOM 4091 C C . LYS A 1 37 ? -9.324 -9.613 -3.824 1.00 0.00 37 LYS A C 3
ATOM 4092 O O . LYS A 1 37 ? -10.465 -9.446 -4.261 1.00 0.00 37 LYS A O 3
ATOM 4111 N N . TYR A 1 38 ? -8.709 -8.698 -3.077 1.00 0.00 38 TYR A N 3
ATOM 4112 C CA . TYR A 1 38 ? -9.195 -7.357 -2.719 1.00 0.00 38 TYR A CA 3
ATOM 4113 C C . TYR A 1 38 ? -8.732 -6.254 -3.690 1.00 0.00 38 TYR A C 3
ATOM 4114 O O . TYR A 1 38 ? -9.534 -5.500 -4.239 1.00 0.00 38 TYR A O 3
ATOM 4132 N N . GLY A 1 39 ? -7.421 -6.222 -3.953 1.00 0.00 39 GLY A N 3
ATOM 4133 C CA . GLY A 1 39 ? -6.728 -5.358 -4.913 1.00 0.00 39 GLY A CA 3
ATOM 4134 C C . GLY A 1 39 ? -7.185 -5.546 -6.358 1.00 0.00 39 GLY A C 3
ATOM 4135 O O . GLY A 1 39 ? -6.919 -4.705 -7.216 1.00 0.00 39 GLY A O 3
ATOM 4139 N N . ALA A 1 40 ? -7.924 -6.627 -6.608 1.00 0.00 40 ALA A N 3
ATOM 4140 C CA . ALA A 1 40 ? -8.666 -6.862 -7.850 1.00 0.00 40 ALA A CA 3
ATOM 4141 C C . ALA A 1 40 ? -9.549 -5.655 -8.264 1.00 0.00 40 ALA A C 3
ATOM 4142 O O . ALA A 1 40 ? -9.809 -5.475 -9.457 1.00 0.00 40 ALA A O 3
ATOM 4149 N N . GLN A 1 41 ? -9.979 -4.815 -7.307 1.00 0.00 41 GLN A N 3
ATOM 4150 C CA . GLN A 1 41 ? -10.617 -3.521 -7.566 1.00 0.00 41 GLN A CA 3
ATOM 4151 C C . GLN A 1 41 ? -9.586 -2.381 -7.615 1.00 0.00 41 GLN A C 3
ATOM 4152 O O . GLN A 1 41 ? -9.315 -1.858 -8.698 1.00 0.00 41 GLN A O 3
ATOM 4166 N N . VAL A 1 42 ? -9.007 -1.995 -6.469 1.00 0.00 42 VAL A N 3
ATOM 4167 C CA . VAL A 1 42 ? -8.110 -0.836 -6.328 1.00 0.00 42 VAL A CA 3
ATOM 4168 C C . VAL A 1 42 ? -7.031 -1.112 -5.276 1.00 0.00 42 VAL A C 3
ATOM 4169 O O . VAL A 1 42 ? -7.273 -1.767 -4.260 1.00 0.00 42 VAL A O 3
ATOM 4182 N N . VAL A 1 43 ? -5.828 -0.591 -5.520 1.00 0.00 43 VAL A N 3
ATOM 4183 C CA . VAL A 1 43 ? -4.625 -0.773 -4.698 1.00 0.00 43 VAL A CA 3
ATOM 4184 C C . VAL A 1 43 ? -3.899 0.559 -4.545 1.00 0.00 43 VAL A C 3
ATOM 4185 O O . VAL A 1 43 ? -4.009 1.449 -5.387 1.00 0.00 43 VAL A O 3
ATOM 4198 N N . LEU A 1 44 ? -3.150 0.698 -3.460 1.00 0.00 44 LEU A N 3
ATOM 4199 C CA . LEU A 1 44 ? -2.208 1.779 -3.218 1.00 0.00 44 LEU A CA 3
ATOM 4200 C C . LEU A 1 44 ? -0.877 1.212 -2.707 1.00 0.00 44 LEU A C 3
ATOM 4201 O O . LEU A 1 44 ? -0.842 0.394 -1.783 1.00 0.00 44 LEU A O 3
ATOM 4217 N N . ILE A 1 45 ? 0.226 1.675 -3.293 1.00 0.00 45 ILE A N 3
ATOM 4218 C CA . ILE A 1 45 ? 1.589 1.380 -2.838 1.00 0.00 45 ILE A CA 3
ATOM 4219 C C . ILE A 1 45 ? 2.112 2.597 -2.075 1.00 0.00 45 ILE A C 3
ATOM 4220 O O . ILE A 1 45 ? 2.116 3.706 -2.610 1.00 0.00 45 ILE A O 3
ATOM 4236 N N . ILE A 1 46 ? 2.540 2.384 -0.831 1.00 0.00 46 ILE A N 3
ATOM 4237 C CA . ILE A 1 46 ? 3.124 3.402 0.049 1.00 0.00 46 ILE A CA 3
ATOM 4238 C C . ILE A 1 46 ? 4.597 3.064 0.327 1.00 0.00 46 ILE A C 3
ATOM 4239 O O . ILE A 1 46 ? 4.929 1.926 0.656 1.00 0.00 46 ILE A O 3
ATOM 4255 N N . TYR A 1 47 ? 5.489 4.049 0.202 1.00 0.00 47 TYR A N 3
ATOM 4256 C CA . TYR A 1 47 ? 6.939 3.907 0.371 1.00 0.00 47 TYR A CA 3
ATOM 4257 C C . TYR A 1 47 ? 7.460 4.880 1.443 1.00 0.00 47 TYR A C 3
ATOM 4258 O O . TYR A 1 47 ? 7.669 6.070 1.194 1.00 0.00 47 TYR A O 3
ATOM 4276 N N . THR A 1 48 ? 7.666 4.355 2.652 1.00 0.00 48 THR A N 3
ATOM 4277 C CA . THR A 1 48 ? 8.090 5.117 3.841 1.00 0.00 48 THR A CA 3
ATOM 4278 C C . THR A 1 48 ? 9.519 4.774 4.293 1.00 0.00 48 THR A C 3
ATOM 4279 O O . THR A 1 48 ? 9.969 3.628 4.199 1.00 0.00 48 THR A O 3
ATOM 4290 N N . SER A 1 49 ? 10.252 5.779 4.789 1.00 0.00 49 SER A N 3
ATOM 4291 C CA . SER A 1 49 ? 11.682 5.689 5.138 1.00 0.00 49 SER A CA 3
ATOM 4292 C C . SER A 1 49 ? 12.548 5.132 3.978 1.00 0.00 49 SER A C 3
ATOM 4293 O O . SER A 1 49 ? 12.231 5.338 2.805 1.00 0.00 49 SER A O 3
ATOM 4301 N N . SER A 1 50 ? 13.670 4.470 4.283 1.00 0.00 50 SER A N 3
ATOM 4302 C CA . SER A 1 50 ? 14.703 4.045 3.316 1.00 0.00 50 SER A CA 3
ATOM 4303 C C . SER A 1 50 ? 14.425 2.722 2.576 1.00 0.00 50 SER A C 3
ATOM 4304 O O . SER A 1 50 ? 15.255 2.288 1.775 1.00 0.00 50 SER A O 3
ATOM 4312 N N . GLY A 1 51 ? 13.299 2.047 2.841 1.00 0.00 51 GLY A N 3
ATOM 4313 C CA . GLY A 1 51 ? 12.996 0.745 2.218 1.00 0.00 51 GLY A CA 3
ATOM 4314 C C . GLY A 1 51 ? 11.747 0.005 2.706 1.00 0.00 51 GLY A C 3
ATOM 4315 O O . GLY A 1 51 ? 11.415 -1.038 2.141 1.00 0.00 51 GLY A O 3
ATOM 4319 N N . ILE A 1 52 ? 11.038 0.503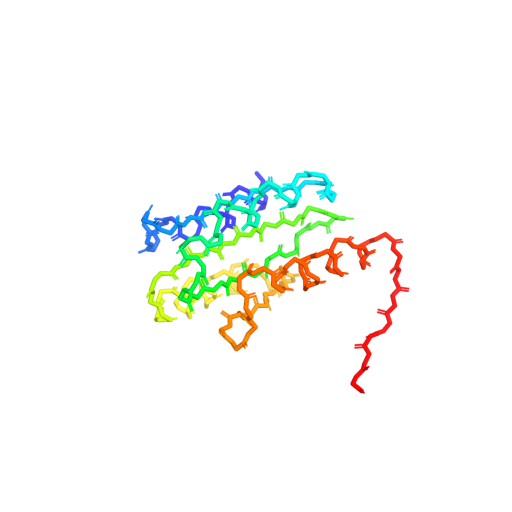 3.728 1.00 0.00 52 ILE A N 3
ATOM 4320 C CA . ILE A 1 52 ? 9.770 -0.081 4.169 1.00 0.00 52 ILE A CA 3
ATOM 4321 C C . ILE A 1 52 ? 8.668 0.243 3.156 1.00 0.00 52 ILE A C 3
ATOM 4322 O O . ILE A 1 52 ? 8.374 1.407 2.864 1.00 0.00 52 ILE A O 3
ATOM 4338 N N . VAL A 1 53 ? 8.036 -0.805 2.634 1.00 0.00 53 VAL A N 3
ATOM 4339 C CA . VAL A 1 53 ? 6.913 -0.708 1.701 1.00 0.00 53 VAL A CA 3
ATOM 4340 C C . VAL A 1 53 ? 5.652 -1.145 2.439 1.00 0.00 53 VAL A C 3
ATOM 4341 O O . VAL A 1 53 ? 5.629 -2.186 3.095 1.00 0.00 53 VAL A O 3
ATOM 4354 N N . ILE A 1 54 ? 4.598 -0.340 2.359 1.00 0.00 54 ILE A N 3
ATOM 4355 C CA . ILE A 1 54 ? 3.279 -0.667 2.906 1.00 0.00 54 ILE A CA 3
ATOM 4356 C C . ILE A 1 54 ? 2.317 -0.793 1.725 1.00 0.00 54 ILE A C 3
ATOM 4357 O O . ILE A 1 54 ? 2.235 0.088 0.869 1.00 0.00 54 ILE A O 3
ATOM 4373 N N . LEU A 1 55 ? 1.602 -1.910 1.664 1.00 0.00 55 LEU A N 3
ATOM 4374 C CA . LEU A 1 55 ? 0.695 -2.266 0.580 1.00 0.00 55 LEU A CA 3
ATOM 4375 C C . LEU A 1 55 ? -0.730 -2.206 1.125 1.00 0.00 55 LEU A C 3
ATOM 4376 O O . LEU A 1 55 ? -1.057 -2.931 2.068 1.00 0.00 55 LEU A O 3
ATOM 4392 N N . VAL A 1 56 ? -1.564 -1.336 0.560 1.00 0.00 56 VAL A N 3
ATOM 4393 C CA . VAL A 1 56 ? -2.978 -1.196 0.949 1.00 0.00 56 VAL A CA 3
ATOM 4394 C C . VAL A 1 56 ? -3.926 -1.442 -0.227 1.00 0.00 56 VAL A C 3
ATOM 4395 O O . VAL A 1 56 ? -3.615 -1.076 -1.359 1.00 0.00 56 VAL A O 3
ATOM 4408 N N . ALA A 1 57 ? -5.075 -2.074 0.007 1.00 0.00 57 ALA A N 3
ATOM 4409 C CA . ALA A 1 57 ? -6.084 -2.319 -1.024 1.00 0.00 57 ALA A CA 3
ATOM 4410 C C . ALA A 1 57 ? -7.527 -2.109 -0.552 1.00 0.00 57 ALA A C 3
ATOM 4411 O O . ALA A 1 57 ? -7.859 -2.298 0.620 1.00 0.00 57 ALA A O 3
ATOM 4418 N N . VAL A 1 58 ? -8.379 -1.739 -1.510 1.00 0.00 58 VAL A N 3
ATOM 4419 C CA . VAL A 1 58 ? -9.751 -1.239 -1.321 1.00 0.00 58 VAL A CA 3
ATOM 4420 C C . VAL A 1 58 ? -10.713 -1.702 -2.421 1.00 0.00 58 VAL A C 3
ATOM 4421 O O . VAL A 1 58 ? -10.312 -1.950 -3.560 1.00 0.00 58 VAL A O 3
ATOM 4434 N N . ARG A 1 59 ? -12.009 -1.774 -2.087 1.00 0.00 59 ARG A N 3
ATOM 4435 C CA . ARG A 1 59 ? -13.090 -2.118 -3.032 1.00 0.00 59 ARG A CA 3
ATOM 4436 C C . ARG A 1 59 ? -13.516 -0.959 -3.949 1.00 0.00 59 ARG A C 3
ATOM 4437 O O . ARG A 1 59 ? -14.077 -1.231 -5.007 1.00 0.00 59 ARG A O 3
ATOM 4458 N N . ASP A 1 60 ? -13.238 0.306 -3.612 1.00 0.00 60 ASP A N 3
ATOM 4459 C CA . ASP A 1 60 ? -13.491 1.451 -4.507 1.00 0.00 60 ASP A CA 3
ATOM 4460 C C . ASP A 1 60 ? -12.337 2.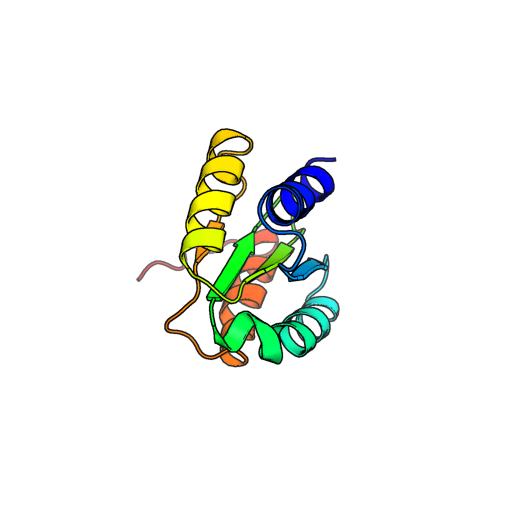474 -4.535 1.00 0.00 60 ASP A C 3
ATOM 4461 O O . ASP A 1 60 ? -11.632 2.636 -3.532 1.00 0.00 60 ASP A O 3
ATOM 4470 N N . PRO A 1 61 ? -12.171 3.231 -5.641 1.00 0.00 61 PRO A N 3
ATOM 4471 C CA . PRO A 1 61 ? -11.158 4.282 -5.750 1.00 0.00 61 PRO A CA 3
ATOM 4472 C C . PRO A 1 61 ? -11.393 5.444 -4.779 1.00 0.00 61 PRO A C 3
ATOM 4473 O O . PRO A 1 61 ? -10.431 6.076 -4.348 1.00 0.00 61 PRO A O 3
ATOM 4484 N N . SER A 1 62 ? -12.640 5.690 -4.365 1.00 0.00 62 SER A N 3
ATOM 4485 C CA . SER A 1 62 ? -12.972 6.717 -3.367 1.00 0.00 62 SER A CA 3
ATOM 4486 C C . SER A 1 62 ? -12.378 6.410 -1.988 1.00 0.00 62 SER A C 3
ATOM 4487 O O . SER A 1 62 ? -11.915 7.328 -1.316 1.00 0.00 62 SER A O 3
ATOM 4495 N N . GLN A 1 63 ? -12.316 5.132 -1.580 1.00 0.00 63 GLN A N 3
ATOM 4496 C CA . GLN A 1 63 ? -11.638 4.714 -0.342 1.00 0.00 63 GLN A CA 3
ATOM 4497 C C . GLN A 1 63 ? -10.133 4.993 -0.434 1.00 0.00 63 GLN A C 3
ATOM 4498 O O . GLN A 1 63 ? -9.588 5.654 0.449 1.00 0.00 63 GLN A O 3
ATOM 4512 N N . ALA A 1 64 ? -9.477 4.568 -1.520 1.00 0.00 64 ALA A N 3
ATOM 4513 C CA . ALA A 1 64 ? -8.050 4.818 -1.742 1.00 0.00 64 ALA A CA 3
ATOM 4514 C C . ALA A 1 64 ? -7.717 6.316 -1.757 1.00 0.00 64 ALA A C 3
ATOM 4515 O O . ALA A 1 64 ? -6.820 6.754 -1.041 1.00 0.00 64 ALA A O 3
ATOM 4522 N N . ASP A 1 65 ? -8.447 7.112 -2.537 1.00 0.00 65 ASP A N 3
ATOM 4523 C CA . ASP A 1 65 ? -8.146 8.533 -2.711 1.00 0.00 65 ASP A CA 3
ATOM 4524 C C . ASP A 1 65 ? -8.360 9.325 -1.415 1.00 0.00 65 ASP A C 3
ATOM 4525 O O . ASP A 1 65 ? -7.508 10.124 -1.031 1.00 0.00 65 ASP A O 3
ATOM 4534 N N . GLN A 1 66 ? -9.430 9.031 -0.672 1.00 0.00 66 GLN A N 3
ATOM 4535 C CA . GLN A 1 66 ? -9.672 9.633 0.639 1.00 0.00 66 GLN A CA 3
ATOM 4536 C C . GLN A 1 66 ? -8.601 9.245 1.662 1.00 0.00 66 GLN A C 3
ATOM 4537 O O . GLN A 1 66 ? -8.142 10.108 2.409 1.00 0.00 66 GLN A O 3
ATOM 4551 N N . ILE A 1 67 ? -8.174 7.975 1.682 1.00 0.00 67 ILE A N 3
ATOM 4552 C CA . ILE A 1 67 ? -7.130 7.513 2.605 1.00 0.00 67 ILE A CA 3
ATOM 4553 C C . ILE A 1 67 ? -5.787 8.176 2.263 1.00 0.00 67 ILE A C 3
ATOM 4554 O O . ILE A 1 67 ? -5.073 8.623 3.161 1.00 0.00 67 ILE A O 3
ATOM 4570 N N . LEU A 1 68 ? -5.449 8.292 0.973 1.00 0.00 68 LEU A N 3
ATOM 4571 C CA . LEU A 1 68 ? -4.176 8.887 0.546 1.00 0.00 68 LEU A CA 3
ATOM 4572 C C . LEU A 1 68 ? -4.135 10.381 0.871 1.00 0.00 68 LEU A C 3
ATOM 4573 O O . LEU A 1 68 ? -3.116 10.859 1.358 1.00 0.00 68 LEU A O 3
ATOM 4589 N N . LYS A 1 69 ? -5.247 11.103 0.687 1.00 0.00 69 LYS A N 3
ATOM 4590 C CA . LYS A 1 69 ? -5.372 12.530 1.025 1.00 0.00 69 LYS A CA 3
ATOM 4591 C C . LYS A 1 69 ? -4.985 12.831 2.475 1.00 0.00 69 LYS A C 3
ATOM 4592 O O . LYS A 1 69 ? -4.139 13.692 2.719 1.00 0.00 69 LYS A O 3
ATOM 4611 N N . GLU A 1 70 ? -5.544 12.097 3.438 1.00 0.00 70 GLU A N 3
ATOM 4612 C CA . GLU A 1 70 ? -5.187 12.270 4.854 1.00 0.00 70 GLU A CA 3
ATOM 4613 C C . GLU A 1 70 ? -3.794 11.726 5.194 1.00 0.00 70 GLU A C 3
ATOM 4614 O O . GLU A 1 70 ? -3.090 12.297 6.025 1.00 0.00 70 GLU A O 3
ATOM 4626 N N . ALA A 1 71 ? -3.363 10.635 4.569 1.00 0.00 71 ALA A N 3
ATOM 4627 C CA . ALA A 1 71 ? -2.054 10.050 4.845 1.00 0.00 71 ALA A CA 3
ATOM 4628 C C . ALA A 1 71 ? -0.904 10.929 4.329 1.00 0.00 71 ALA A C 3
ATOM 4629 O O . ALA A 1 71 ? 0.099 11.076 5.025 1.00 0.00 71 ALA A O 3
ATOM 4636 N N . LYS A 1 72 ? -1.071 11.589 3.174 1.00 0.00 72 LYS A N 3
ATOM 4637 C CA . LYS A 1 72 ? -0.164 12.576 2.607 1.00 0.00 72 LYS A CA 3
ATOM 4638 C C . LYS A 1 72 ? -0.098 13.844 3.451 1.00 0.00 72 LYS A C 3
ATOM 4639 O O . LYS A 1 72 ? 0.988 14.387 3.659 1.00 0.00 72 LYS A O 3
ATOM 4658 N N . LYS A 1 73 ? -1.249 14.290 3.978 1.00 0.00 73 LYS A N 3
ATOM 4659 C CA . LYS A 1 73 ? -1.335 15.444 4.883 1.00 0.00 73 LYS A CA 3
ATOM 4660 C C . LYS A 1 73 ? -0.456 15.218 6.119 1.00 0.00 73 LYS A C 3
ATOM 4661 O O . LYS A 1 73 ? 0.328 16.088 6.500 1.00 0.00 73 LYS A O 3
ATOM 4680 N N . GLN A 1 74 ? -0.590 14.038 6.727 1.00 0.00 74 GLN A N 3
ATOM 4681 C CA . GLN A 1 74 ? 0.115 13.669 7.956 1.00 0.00 74 GLN A CA 3
ATOM 4682 C C . GLN A 1 74 ? 1.585 13.280 7.703 1.00 0.00 74 GLN A C 3
ATOM 4683 O O . GLN A 1 74 ? 2.452 13.584 8.524 1.00 0.00 74 GLN A O 3
ATOM 4697 N N . ASN A 1 75 ? 1.871 12.619 6.574 1.00 0.00 75 ASN A N 3
ATOM 4698 C CA . ASN A 1 75 ? 3.186 12.102 6.187 1.00 0.00 75 ASN A CA 3
ATOM 4699 C C . ASN A 1 75 ? 3.505 12.471 4.714 1.00 0.00 75 ASN A C 3
ATOM 4700 O O . ASN A 1 75 ? 3.206 11.689 3.804 1.00 0.00 75 ASN A O 3
ATOM 4711 N N . PRO A 1 76 ? 4.132 13.631 4.439 1.00 0.00 76 PRO A N 3
ATOM 4712 C CA . PRO A 1 76 ? 4.345 14.116 3.069 1.00 0.00 76 PRO A CA 3
ATOM 4713 C C . PRO A 1 76 ? 5.419 13.334 2.288 1.00 0.00 76 PRO A C 3
ATOM 4714 O O . PRO A 1 76 ? 5.413 13.339 1.056 1.00 0.00 76 PRO A O 3
ATOM 4725 N N . SER A 1 77 ? 6.323 12.637 2.985 1.00 0.00 77 SER A N 3
ATOM 4726 C CA . SER A 1 77 ? 7.413 11.827 2.412 1.00 0.00 77 SER A CA 3
ATOM 4727 C C . SER A 1 77 ? 7.018 10.380 2.064 1.00 0.00 77 SER A C 3
ATOM 4728 O O . SER A 1 77 ? 7.799 9.662 1.437 1.00 0.00 77 SER A O 3
ATOM 4736 N N . ALA A 1 78 ? 5.814 9.939 2.448 1.00 0.00 78 ALA A N 3
ATOM 4737 C CA . ALA A 1 78 ? 5.372 8.542 2.379 1.00 0.00 78 ALA A CA 3
ATOM 4738 C C . ALA A 1 78 ? 5.073 7.998 0.965 1.00 0.00 78 ALA A C 3
ATOM 4739 O O . ALA A 1 78 ? 4.869 6.796 0.814 1.00 0.00 78 ALA A O 3
ATOM 4746 N N . THR A 1 79 ? 5.028 8.869 -0.050 1.00 0.00 79 THR A N 3
ATOM 4747 C CA . THR A 1 79 ? 4.977 8.558 -1.498 1.00 0.00 79 THR A CA 3
ATOM 4748 C C . THR A 1 79 ? 3.937 7.497 -1.898 1.00 0.00 79 THR A C 3
ATOM 4749 O O . THR A 1 79 ? 4.181 6.289 -1.867 1.00 0.00 79 THR A O 3
ATOM 4760 N N . PHE A 1 80 ? 2.773 7.976 -2.333 1.00 0.00 80 PHE A N 3
ATOM 4761 C CA . PHE A 1 80 ? 1.577 7.177 -2.627 1.00 0.00 80 PHE A CA 3
ATOM 4762 C C . PHE A 1 80 ? 1.436 6.909 -4.132 1.00 0.00 80 PHE A C 3
ATOM 4763 O O . PHE A 1 80 ? 1.561 7.838 -4.936 1.00 0.00 80 PHE A O 3
ATOM 4780 N N . VAL A 1 81 ? 1.141 5.661 -4.521 1.00 0.00 81 VAL A N 3
ATOM 4781 C CA . VAL A 1 81 ? 0.945 5.269 -5.933 1.00 0.00 81 VAL A CA 3
ATOM 4782 C C . VAL A 1 81 ? -0.349 4.467 -6.091 1.00 0.00 81 VAL A C 3
ATOM 4783 O O . VAL A 1 81 ? -0.415 3.310 -5.673 1.00 0.00 81 VAL A O 3
ATOM 4796 N N . ARG A 1 82 ? -1.383 5.081 -6.685 1.00 0.00 82 ARG A N 3
ATOM 4797 C CA . ARG A 1 82 ? -2.694 4.462 -6.954 1.00 0.00 82 ARG A CA 3
ATOM 4798 C C . ARG A 1 82 ? -2.592 3.464 -8.114 1.00 0.00 82 ARG A C 3
ATOM 4799 O O . ARG A 1 82 ? -2.063 3.794 -9.177 1.00 0.00 82 ARG A O 3
ATOM 4820 N N . LEU A 1 83 ? -3.121 2.258 -7.910 1.00 0.00 83 LEU A N 3
ATOM 4821 C CA . LEU A 1 83 ? -3.167 1.150 -8.868 1.00 0.00 83 LEU A CA 3
ATOM 4822 C C . LEU A 1 83 ? -4.617 0.795 -9.216 1.00 0.00 83 LEU A C 3
ATOM 4823 O O . LEU A 1 83 ? -5.432 0.510 -8.336 1.00 0.00 83 LEU A O 3
ATOM 4839 N N . GLU A 1 84 ? -4.898 0.777 -10.519 1.00 0.00 84 GLU A N 3
ATOM 4840 C CA . GLU A 1 84 ? -6.237 0.600 -11.111 1.00 0.00 84 GLU A CA 3
ATOM 4841 C C . GLU A 1 84 ? -6.167 -0.076 -12.494 1.00 0.00 84 GLU A C 3
ATOM 4842 O O . GLU A 1 84 ? -6.901 -1.028 -12.761 1.00 0.00 84 GLU A O 3
ATOM 4854 N N . GLY A 1 85 ? -5.264 0.392 -13.368 1.00 0.00 85 GLY A N 3
ATOM 4855 C CA . GLY A 1 85 ? -5.091 -0.108 -14.743 1.00 0.00 85 GLY A CA 3
ATOM 4856 C C . GLY A 1 85 ? -4.261 -1.395 -14.884 1.00 0.00 85 GLY A C 3
ATOM 4857 O O . GLY A 1 85 ? -4.072 -1.873 -16.005 1.00 0.00 85 GLY A O 3
ATOM 4861 N N . VAL A 1 86 ? -3.752 -1.952 -13.777 1.00 0.00 86 VAL A N 3
ATOM 4862 C CA . VAL A 1 86 ? -2.894 -3.148 -13.732 1.00 0.00 86 VAL A CA 3
ATOM 4863 C C . VAL A 1 86 ? -3.589 -4.268 -12.951 1.00 0.00 86 VAL A C 3
ATOM 4864 O O . VAL A 1 86 ? -4.174 -4.031 -11.892 1.00 0.00 86 VAL A O 3
ATOM 4877 N N . SER A 1 87 ? -3.504 -5.497 -13.467 1.00 0.00 87 SER A N 3
ATOM 4878 C CA . SER A 1 87 ? -4.025 -6.712 -12.826 1.00 0.00 87 SER A CA 3
ATOM 4879 C C . SER A 1 87 ? -3.391 -6.980 -11.447 1.00 0.00 87 SER A C 3
ATOM 4880 O O . SER A 1 87 ? -2.217 -6.662 -11.244 1.00 0.00 87 SER A O 3
ATOM 4888 N N . PRO A 1 88 ? -4.106 -7.626 -10.504 1.00 0.00 88 PRO A N 3
ATOM 4889 C CA . PRO A 1 88 ? -3.589 -7.915 -9.161 1.00 0.00 88 PRO A CA 3
ATOM 4890 C C . PRO A 1 88 ? -2.426 -8.925 -9.167 1.00 0.00 88 PRO A C 3
ATOM 4891 O O . PRO A 1 88 ? -1.586 -8.922 -8.268 1.00 0.00 88 PRO A O 3
ATOM 4902 N N . ASP A 1 89 ? -2.351 -9.774 -10.195 1.00 0.00 89 ASP A N 3
ATOM 4903 C CA . ASP A 1 89 ? -1.204 -10.654 -10.463 1.00 0.00 89 ASP A CA 3
ATOM 4904 C C . ASP A 1 89 ? 0.019 -9.888 -11.017 1.00 0.00 89 ASP A C 3
ATOM 4905 O O . ASP A 1 89 ? 1.160 -10.219 -10.699 1.00 0.00 89 ASP A O 3
ATOM 4914 N N . ASP A 1 90 ? -0.211 -8.839 -11.813 1.00 0.00 90 ASP A N 3
ATOM 4915 C CA . ASP A 1 90 ? 0.831 -7.977 -12.386 1.00 0.00 90 ASP A CA 3
ATOM 4916 C C . ASP A 1 90 ? 1.386 -6.958 -11.380 1.00 0.00 90 ASP A C 3
ATOM 4917 O O . ASP A 1 90 ? 2.561 -6.597 -11.454 1.00 0.00 90 ASP A O 3
ATOM 4926 N N . LEU A 1 91 ? 0.564 -6.520 -10.418 1.00 0.00 91 LEU A N 3
ATOM 4927 C CA . LEU A 1 91 ? 0.926 -5.626 -9.310 1.00 0.00 91 LEU A CA 3
ATOM 4928 C C . LEU A 1 91 ? 2.225 -6.047 -8.599 1.00 0.00 91 LEU A C 3
ATOM 4929 O O . LEU A 1 91 ? 2.961 -5.176 -8.133 1.00 0.00 91 LEU A O 3
ATOM 4945 N N . ARG A 1 92 ? 2.552 -7.348 -8.555 1.00 0.00 92 ARG A N 3
ATOM 4946 C CA . ARG A 1 92 ? 3.820 -7.845 -7.981 1.00 0.00 92 ARG A CA 3
ATOM 4947 C C . ARG A 1 92 ? 5.039 -7.140 -8.577 1.00 0.00 92 ARG A C 3
ATOM 4948 O O . ARG A 1 92 ? 5.924 -6.712 -7.842 1.00 0.00 92 ARG A O 3
ATOM 4969 N N . ARG A 1 93 ? 5.035 -6.933 -9.896 1.00 0.00 93 ARG A N 3
ATOM 4970 C CA . ARG A 1 93 ? 6.094 -6.253 -10.660 1.00 0.00 93 ARG A CA 3
ATOM 4971 C C . ARG A 1 93 ? 6.235 -4.797 -10.212 1.00 0.00 93 ARG A C 3
ATOM 4972 O O . ARG A 1 93 ? 7.340 -4.344 -9.930 1.00 0.00 93 ARG A O 3
ATOM 4993 N N . GLN A 1 94 ? 5.108 -4.095 -10.060 1.00 0.00 94 GLN A N 3
ATOM 4994 C CA . GLN A 1 94 ? 5.046 -2.694 -9.628 1.00 0.00 94 GLN A CA 3
ATOM 4995 C C . GLN A 1 94 ? 5.500 -2.509 -8.169 1.00 0.00 94 GLN A C 3
ATOM 4996 O O . GLN A 1 94 ? 6.216 -1.557 -7.863 1.00 0.00 94 GLN A O 3
ATOM 5010 N N . VAL A 1 95 ? 5.129 -3.432 -7.274 1.00 0.00 95 VAL A N 3
ATOM 5011 C CA . VAL A 1 95 ? 5.532 -3.411 -5.856 1.00 0.00 95 VAL A CA 3
ATOM 5012 C C . VAL A 1 95 ? 7.019 -3.718 -5.707 1.00 0.00 95 VAL A C 3
ATOM 5013 O O . VAL A 1 95 ? 7.741 -3.000 -5.014 1.00 0.00 95 VAL A O 3
ATOM 5026 N N . GLU A 1 96 ? 7.505 -4.765 -6.373 1.00 0.00 96 GLU A N 3
ATOM 5027 C CA . GLU A 1 96 ? 8.913 -5.144 -6.299 1.00 0.00 96 GLU A CA 3
ATOM 5028 C C . GLU A 1 96 ? 9.820 -4.099 -6.965 1.00 0.00 96 GLU A C 3
ATOM 5029 O O . GLU A 1 96 ? 10.864 -3.783 -6.408 1.00 0.00 96 GLU A O 3
ATOM 5041 N N . ASP A 1 97 ? 9.416 -3.465 -8.072 1.00 0.00 97 ASP A N 3
ATOM 5042 C CA . ASP A 1 97 ? 10.152 -2.338 -8.667 1.00 0.00 97 ASP A CA 3
ATOM 5043 C C . ASP A 1 97 ? 10.281 -1.129 -7.714 1.00 0.00 97 ASP A C 3
ATOM 5044 O O . ASP A 1 97 ? 11.285 -0.417 -7.768 1.00 0.00 97 ASP A O 3
ATOM 5053 N N . VAL A 1 98 ? 9.323 -0.921 -6.802 1.00 0.00 98 VAL A N 3
ATOM 5054 C CA . VAL A 1 98 ? 9.417 0.090 -5.729 1.00 0.00 98 VAL A CA 3
ATOM 5055 C C . VAL A 1 98 ? 10.376 -0.374 -4.628 1.00 0.00 98 VAL A C 3
ATOM 5056 O O . VAL A 1 98 ? 11.210 0.413 -4.171 1.00 0.00 98 VAL A O 3
ATOM 5069 N N . 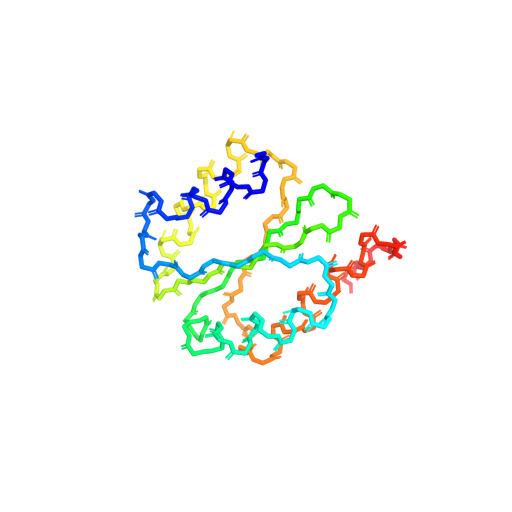TRP A 1 99 ? 10.340 -1.658 -4.250 1.00 0.00 99 TRP A N 3
ATOM 5070 C CA . TRP A 1 99 ? 11.284 -2.224 -3.280 1.00 0.00 99 TRP A CA 3
ATOM 5071 C C . TRP A 1 99 ? 12.739 -2.150 -3.777 1.00 0.00 99 TRP A C 3
ATOM 5072 O O . TRP A 1 99 ? 13.632 -1.713 -3.050 1.00 0.00 99 TRP A O 3
ATOM 5093 N N . ARG A 1 100 ? 12.976 -2.503 -5.046 1.00 0.00 100 ARG A N 3
ATOM 5094 C CA . ARG A 1 100 ? 14.278 -2.391 -5.725 1.00 0.00 100 ARG A CA 3
ATOM 5095 C C . ARG A 1 100 ? 14.705 -0.933 -5.893 1.00 0.00 100 ARG A C 3
ATOM 5096 O O . ARG A 1 100 ? 15.832 -0.581 -5.551 1.00 0.00 100 ARG A O 3
ATOM 5117 N N . GLY A 1 101 ? 13.787 -0.067 -6.328 1.00 0.00 101 GLY A N 3
ATOM 5118 C CA . GLY A 1 101 ? 13.992 1.380 -6.476 1.00 0.00 101 GLY A CA 3
ATOM 5119 C C . GLY A 1 101 ? 14.417 2.098 -5.186 1.00 0.00 101 GLY A C 3
ATOM 5120 O O . GLY A 1 101 ? 15.064 3.143 -5.251 1.00 0.00 101 GLY A O 3
ATOM 5124 N N . SER A 1 102 ? 14.110 1.521 -4.020 1.00 0.00 102 SER A N 3
ATOM 5125 C CA . SER A 1 102 ? 14.582 1.999 -2.712 1.00 0.00 102 SER A CA 3
ATOM 5126 C C . SER A 1 102 ? 16.102 1.860 -2.530 1.00 0.00 102 SER A C 3
ATOM 5127 O O . SER A 1 102 ? 16.719 2.675 -1.841 1.00 0.00 102 SER A O 3
ATOM 5135 N N . LEU A 1 103 ? 16.710 0.827 -3.129 1.00 0.00 103 LEU A N 3
ATOM 5136 C CA . LEU A 1 103 ? 18.131 0.475 -2.976 1.00 0.00 103 LEU A CA 3
ATOM 5137 C C . LEU A 1 103 ? 18.979 0.902 -4.181 1.00 0.00 103 LEU A C 3
ATOM 5138 O O . LEU A 1 103 ? 20.113 1.359 -4.028 1.00 0.00 103 LEU A O 3
ATOM 5154 N N . GLU A 1 104 ? 18.435 0.748 -5.387 1.00 0.00 104 GLU A N 3
ATOM 5155 C CA . GLU A 1 104 ? 19.153 0.967 -6.644 1.00 0.00 104 GLU A CA 3
ATOM 5156 C C . GLU A 1 104 ? 19.351 2.470 -6.911 1.00 0.00 104 GLU A C 3
ATOM 5157 O O . GLU A 1 104 ? 18.387 3.234 -7.017 1.00 0.00 104 GLU A O 3
ATOM 5169 N N . HIS A 1 105 ? 20.613 2.897 -7.024 1.00 0.00 105 HIS A N 3
ATOM 5170 C CA . HIS A 1 105 ? 21.011 4.306 -7.139 1.00 0.00 105 HIS A CA 3
ATOM 5171 C C . HIS A 1 105 ? 20.829 4.836 -8.574 1.00 0.00 105 HIS A C 3
ATOM 5172 O O . HIS A 1 105 ? 21.791 5.025 -9.324 1.00 0.00 105 HIS A O 3
ATOM 5186 N N . HIS A 1 106 ? 19.575 5.103 -8.950 1.00 0.00 106 HIS A N 3
ATOM 5187 C CA . HIS A 1 106 ? 19.156 5.600 -10.272 1.00 0.00 106 HIS A CA 3
ATOM 5188 C C . HIS A 1 106 ? 19.726 6.990 -10.638 1.00 0.00 106 HIS A C 3
ATOM 5189 O O . HIS A 1 106 ? 19.704 7.377 -11.809 1.00 0.00 106 HIS A O 3
ATOM 5203 N N . HIS A 1 107 ? 20.276 7.728 -9.665 1.00 0.00 107 HIS A N 3
ATOM 5204 C CA . HIS A 1 107 ? 21.041 8.961 -9.889 1.00 0.00 107 HIS A CA 3
ATOM 5205 C C . HIS A 1 107 ? 22.303 8.723 -10.745 1.00 0.00 107 HIS A C 3
ATOM 5206 O O . HIS A 1 107 ? 22.666 9.577 -11.559 1.00 0.00 107 HIS A O 3
ATOM 5220 N N . HIS A 1 108 ? 22.957 7.564 -10.573 1.00 0.00 108 HIS A N 3
ATOM 5221 C CA . HIS A 1 108 ? 24.261 7.219 -11.167 1.00 0.00 108 HIS A CA 3
ATOM 5222 C C . HIS A 1 108 ? 25.324 8.321 -10.908 1.00 0.00 108 HIS A C 3
ATOM 5223 O O . HIS A 1 108 ? 25.244 9.030 -9.899 1.00 0.00 108 HIS A O 3
ATOM 5237 N N . HIS A 1 109 ? 26.309 8.477 -11.806 1.00 0.00 109 HIS A N 3
ATOM 5238 C CA . HIS A 1 109 ? 27.380 9.490 -11.756 1.00 0.00 109 HIS A CA 3
ATOM 5239 C C . HIS A 1 109 ? 28.294 9.404 -10.506 1.00 0.00 109 HIS A C 3
ATOM 5240 O O . HIS A 1 109 ? 28.161 8.514 -9.658 1.00 0.00 109 HIS A O 3
ATOM 5254 N N . HIS A 1 110 ? 29.254 10.330 -10.416 1.00 0.00 110 HIS A N 3
ATOM 5255 C CA . HIS A 1 110 ? 30.107 10.603 -9.250 1.00 0.00 110 HIS A CA 3
ATOM 5256 C C . HIS A 1 110 ? 29.685 11.912 -8.549 1.00 0.00 110 HIS A C 3
ATOM 5257 O O . HIS A 1 110 ? 29.655 11.940 -7.297 1.00 0.00 110 HIS A O 3
ATOM 5272 N N . GLY A 1 1 ? 5.547 3.924 15.193 1.00 0.00 1 GLY A N 4
ATOM 5273 C CA . GLY A 1 1 ? 6.267 4.831 14.277 1.00 0.00 1 GLY A CA 4
ATOM 5274 C C . GLY A 1 1 ? 5.441 5.191 13.051 1.00 0.00 1 GLY A C 4
ATOM 5275 O O . GLY A 1 1 ? 4.240 4.925 12.996 1.00 0.00 1 GLY A O 4
ATOM 5281 N N . ASP A 1 2 ? 6.082 5.802 12.047 1.00 0.00 2 ASP A N 4
ATOM 5282 C CA . ASP A 1 2 ? 5.437 6.319 10.823 1.00 0.00 2 ASP A CA 4
ATOM 5283 C C . ASP A 1 2 ? 4.640 5.240 10.066 1.00 0.00 2 ASP A C 4
ATOM 5284 O O . ASP A 1 2 ? 3.475 5.449 9.726 1.00 0.00 2 ASP A O 4
ATOM 5293 N N . ALA A 1 3 ? 5.238 4.058 9.880 1.00 0.00 3 ALA A N 4
ATOM 5294 C CA . ALA A 1 3 ? 4.614 2.920 9.207 1.00 0.00 3 ALA A CA 4
ATOM 5295 C C . ALA A 1 3 ? 3.321 2.455 9.910 1.00 0.00 3 ALA A C 4
ATOM 5296 O O . ALA A 1 3 ? 2.311 2.185 9.259 1.00 0.00 3 ALA A O 4
ATOM 5303 N N . ASP A 1 4 ? 3.331 2.405 11.247 1.00 0.00 4 ASP A N 4
ATOM 5304 C CA . ASP A 1 4 ? 2.188 1.975 12.063 1.00 0.00 4 ASP A CA 4
ATOM 5305 C C . ASP A 1 4 ? 1.039 2.997 12.041 1.00 0.00 4 ASP A C 4
ATOM 5306 O O . ASP A 1 4 ? -0.135 2.626 12.021 1.00 0.00 4 ASP A O 4
ATOM 5315 N N . LYS A 1 5 ? 1.375 4.292 11.984 1.00 0.00 5 LYS A N 4
ATOM 5316 C CA . LYS A 1 5 ? 0.403 5.379 11.816 1.00 0.00 5 LYS A CA 4
ATOM 5317 C C . LYS A 1 5 ? -0.257 5.279 10.450 1.00 0.00 5 LYS A C 4
ATOM 5318 O O . LYS A 1 5 ? -1.481 5.295 10.357 1.00 0.00 5 LYS A O 4
ATOM 5337 N N . ILE A 1 6 ? 0.539 5.123 9.394 1.00 0.00 6 ILE A N 4
ATOM 5338 C CA . ILE A 1 6 ? 0.034 5.116 8.019 1.00 0.00 6 ILE A CA 4
ATOM 5339 C C . ILE A 1 6 ? -0.889 3.929 7.741 1.00 0.00 6 ILE A C 4
ATOM 5340 O O . ILE A 1 6 ? -1.886 4.086 7.037 1.00 0.00 6 ILE A O 4
ATOM 5356 N N . MET A 1 7 ? -0.596 2.756 8.315 1.00 0.00 7 MET A N 4
ATOM 5357 C CA . MET A 1 7 ? -1.461 1.592 8.097 1.00 0.00 7 MET A CA 4
ATOM 5358 C C . MET A 1 7 ? -2.806 1.771 8.814 1.00 0.00 7 MET A C 4
ATOM 5359 O O . MET A 1 7 ? -3.857 1.411 8.290 1.00 0.00 7 MET A O 4
ATOM 5373 N N . GLU A 1 8 ? -2.786 2.415 9.982 1.00 0.00 8 GLU A N 4
ATOM 5374 C CA . GLU A 1 8 ? -3.998 2.733 10.743 1.00 0.00 8 GLU A CA 4
ATOM 5375 C C . GLU A 1 8 ? -4.802 3.878 10.116 1.00 0.00 8 GLU A C 4
ATOM 5376 O O . GLU A 1 8 ? -6.023 3.887 10.233 1.00 0.00 8 GLU A O 4
ATOM 5388 N N . GLN A 1 9 ? -4.170 4.806 9.390 1.00 0.00 9 GLN A N 4
ATOM 5389 C CA . GLN A 1 9 ? -4.877 5.846 8.624 1.00 0.00 9 GLN A CA 4
ATOM 5390 C C . GLN A 1 9 ? -5.817 5.274 7.554 1.00 0.00 9 GLN A C 4
ATOM 5391 O O . GLN A 1 9 ? -6.841 5.886 7.252 1.00 0.00 9 GLN A O 4
ATOM 5405 N N . ALA A 1 10 ? -5.514 4.100 6.998 1.00 0.00 10 ALA A N 4
ATOM 5406 C CA . ALA A 1 10 ? -6.457 3.397 6.134 1.00 0.00 10 ALA A CA 4
ATOM 5407 C C . ALA A 1 10 ? -7.624 2.800 6.939 1.00 0.00 10 ALA A C 4
ATOM 5408 O O . ALA A 1 10 ? -8.787 3.004 6.590 1.00 0.00 10 ALA A O 4
ATOM 5415 N N . LYS A 1 11 ? -7.327 2.160 8.078 1.00 0.00 11 LYS A N 4
ATOM 5416 C CA . LYS A 1 11 ? -8.324 1.536 8.964 1.00 0.00 11 LYS A CA 4
ATOM 5417 C C . LYS A 1 11 ? -9.255 2.543 9.650 1.00 0.00 11 LYS A C 4
ATOM 5418 O O . LYS A 1 11 ? -10.417 2.220 9.892 1.00 0.00 11 LYS A O 4
ATOM 5437 N N . ARG A 1 12 ? -8.786 3.766 9.932 1.00 0.00 12 ARG A N 4
ATOM 5438 C CA . ARG A 1 12 ? -9.585 4.835 10.570 1.00 0.00 12 ARG A CA 4
ATOM 5439 C C . ARG A 1 12 ? -10.719 5.325 9.662 1.00 0.00 12 ARG A C 4
ATOM 5440 O O . ARG A 1 12 ? -11.758 5.774 10.144 1.00 0.00 12 ARG A O 4
ATOM 5461 N N . GLN A 1 13 ? -10.495 5.233 8.351 1.00 0.00 13 GLN A N 4
ATOM 5462 C CA . GLN A 1 13 ? -11.418 5.620 7.287 1.00 0.00 13 GLN A CA 4
ATOM 5463 C C . GLN A 1 13 ? -12.298 4.430 6.874 1.00 0.00 13 GLN A C 4
ATOM 5464 O O . GLN A 1 13 ? -13.521 4.556 6.790 1.00 0.00 13 GLN A O 4
ATOM 5478 N N . ASP A 1 14 ? -11.682 3.261 6.661 1.00 0.00 14 ASP A N 4
ATOM 5479 C CA . ASP A 1 14 ? -12.357 2.005 6.348 1.00 0.00 14 ASP A CA 4
ATOM 5480 C C . ASP A 1 14 ? -11.598 0.797 6.953 1.00 0.00 14 ASP A C 4
ATOM 5481 O O . ASP A 1 14 ? -10.595 0.356 6.387 1.00 0.00 14 ASP A O 4
ATOM 5490 N N . PRO A 1 15 ? -12.079 0.211 8.069 1.00 0.00 15 PRO A N 4
ATOM 5491 C CA . PRO A 1 15 ? -11.481 -0.959 8.724 1.00 0.00 15 PRO A CA 4
ATOM 5492 C C . PRO A 1 15 ? -11.396 -2.198 7.824 1.00 0.00 15 PRO A C 4
ATOM 5493 O O . PRO A 1 15 ? -10.596 -3.099 8.084 1.00 0.00 15 PRO A O 4
ATOM 5504 N N . ASN A 1 16 ? -12.217 -2.259 6.770 1.00 0.00 16 ASN A N 4
ATOM 5505 C CA . ASN A 1 16 ? -12.265 -3.353 5.821 1.00 0.00 16 ASN A CA 4
ATOM 5506 C C . ASN A 1 16 ? -11.096 -3.328 4.817 1.00 0.00 16 ASN A C 4
ATOM 5507 O O . ASN A 1 16 ? -10.752 -4.373 4.263 1.00 0.00 16 ASN A O 4
ATOM 5518 N N . ALA A 1 17 ? -10.467 -2.161 4.607 1.00 0.00 17 ALA A N 4
ATOM 5519 C CA . ALA A 1 17 ? -9.284 -2.007 3.768 1.00 0.00 17 ALA A CA 4
ATOM 5520 C C . ALA A 1 17 ? -8.164 -2.946 4.236 1.00 0.00 17 ALA A C 4
ATOM 5521 O O . ALA A 1 17 ? -7.786 -2.958 5.412 1.00 0.00 17 ALA A O 4
ATOM 5528 N N . GLN A 1 18 ? -7.626 -3.729 3.305 1.00 0.00 18 GLN A N 4
ATOM 5529 C CA . GLN A 1 18 ? -6.567 -4.691 3.599 1.00 0.00 18 GLN A CA 4
ATOM 5530 C C . GLN A 1 18 ? -5.224 -3.982 3.489 1.00 0.00 18 GLN A C 4
ATOM 5531 O O . GLN A 1 18 ? -4.885 -3.472 2.420 1.00 0.00 18 GLN A O 4
ATOM 5545 N N . VAL A 1 19 ? -4.477 -3.927 4.592 1.00 0.00 19 VAL A N 4
ATOM 5546 C CA . VAL A 1 19 ? -3.209 -3.196 4.674 1.00 0.00 19 VAL A CA 4
ATOM 5547 C C . VAL A 1 19 ? -2.120 -4.029 5.347 1.00 0.00 19 VAL A C 4
ATOM 5548 O O . VAL A 1 19 ? -2.335 -4.587 6.425 1.00 0.00 19 VAL A O 4
ATOM 5561 N N . TYR A 1 20 ? -0.943 -4.094 4.720 1.00 0.00 20 TYR A N 4
ATOM 5562 C CA . TYR A 1 20 ? 0.202 -4.891 5.175 1.00 0.00 20 TYR A CA 4
ATOM 5563 C C . TYR A 1 20 ? 1.521 -4.152 4.980 1.00 0.00 20 TYR A C 4
ATOM 5564 O O . TYR A 1 20 ? 1.700 -3.447 3.989 1.00 0.00 20 TYR A O 4
ATOM 5582 N N . LYS A 1 21 ? 2.473 -4.368 5.889 1.00 0.00 21 LYS A N 4
ATOM 5583 C CA . LYS A 1 21 ? 3.813 -3.777 5.853 1.00 0.00 21 LYS A CA 4
ATOM 5584 C C . LYS A 1 21 ? 4.875 -4.851 5.668 1.00 0.00 21 LYS A C 4
ATOM 5585 O O . LYS A 1 21 ? 4.900 -5.836 6.405 1.00 0.00 21 LYS A O 4
ATOM 5604 N N . VAL A 1 22 ? 5.752 -4.644 4.689 1.00 0.00 22 VAL A N 4
ATOM 5605 C CA . VAL A 1 22 ? 6.828 -5.564 4.315 1.00 0.00 22 VAL A CA 4
ATOM 5606 C C . VAL A 1 22 ? 8.171 -4.843 4.229 1.00 0.00 22 VAL A C 4
ATOM 5607 O O . VAL A 1 22 ? 8.265 -3.676 3.840 1.00 0.00 22 VAL A O 4
ATOM 5620 N N . THR A 1 23 ? 9.227 -5.565 4.583 1.00 0.00 23 THR A N 4
ATOM 5621 C CA . THR A 1 23 ? 10.614 -5.075 4.581 1.00 0.00 23 THR A CA 4
ATOM 5622 C C . THR A 1 23 ? 11.501 -5.788 3.556 1.00 0.00 23 THR A C 4
ATOM 5623 O O . THR A 1 23 ? 12.658 -5.408 3.379 1.00 0.00 23 THR A O 4
ATOM 5634 N N . THR A 1 24 ? 10.969 -6.800 2.861 1.00 0.00 24 THR A N 4
ATOM 5635 C CA . THR A 1 24 ? 11.701 -7.718 1.961 1.00 0.00 24 THR A CA 4
ATOM 5636 C C . THR A 1 24 ? 10.858 -8.115 0.731 1.00 0.00 24 THR A C 4
ATOM 5637 O O . THR A 1 24 ? 9.624 -8.061 0.794 1.00 0.00 24 THR A O 4
ATOM 5648 N N . PRO A 1 25 ? 11.478 -8.575 -0.377 1.00 0.00 25 PRO A N 4
ATOM 5649 C CA . PRO A 1 25 ? 10.751 -9.104 -1.533 1.00 0.00 25 PRO A CA 4
ATOM 5650 C C . PRO A 1 25 ? 10.049 -10.439 -1.229 1.00 0.00 25 PRO A C 4
ATOM 5651 O O . PRO A 1 25 ? 9.001 -10.739 -1.802 1.00 0.00 25 PRO A O 4
ATOM 5662 N N . ASP A 1 26 ? 10.606 -11.240 -0.317 1.00 0.00 26 ASP A N 4
ATOM 5663 C CA . ASP A 1 26 ? 10.014 -12.508 0.117 1.00 0.00 26 ASP A CA 4
ATOM 5664 C C . ASP A 1 26 ? 8.757 -12.289 0.979 1.00 0.00 26 ASP A C 4
ATOM 5665 O O . ASP A 1 26 ? 7.844 -13.117 0.981 1.00 0.00 26 ASP A O 4
ATOM 5674 N N . GLU A 1 27 ? 8.682 -11.162 1.692 1.00 0.00 27 GLU A N 4
ATOM 5675 C CA . GLU A 1 27 ? 7.476 -10.728 2.400 1.00 0.00 27 GLU A CA 4
ATOM 5676 C C . GLU A 1 27 ? 6.438 -10.113 1.438 1.00 0.00 27 GLU A C 4
ATOM 5677 O O . GLU A 1 27 ? 5.239 -10.341 1.615 1.00 0.00 27 GLU A O 4
ATOM 5689 N N . ILE A 1 28 ? 6.872 -9.393 0.388 1.00 0.00 28 ILE A N 4
ATOM 5690 C CA . ILE A 1 28 ? 5.981 -8.846 -0.656 1.00 0.00 28 ILE A CA 4
ATOM 5691 C C . ILE A 1 28 ? 5.112 -9.940 -1.283 1.00 0.00 28 ILE A C 4
ATOM 5692 O O . ILE A 1 28 ? 3.896 -9.772 -1.338 1.00 0.00 28 ILE A O 4
ATOM 5708 N N . GLU A 1 29 ? 5.703 -11.058 -1.721 1.00 0.00 29 GLU A N 4
ATOM 5709 C CA . GLU A 1 29 ? 4.962 -12.157 -2.361 1.00 0.00 29 GLU A CA 4
ATOM 5710 C C . GLU A 1 29 ? 3.885 -12.798 -1.462 1.00 0.00 29 GLU A C 4
ATOM 5711 O O . GLU A 1 29 ? 2.967 -13.437 -1.975 1.00 0.00 29 GLU A O 4
ATOM 5723 N N . GLU A 1 30 ? 3.942 -12.609 -0.137 1.00 0.00 30 GLU A N 4
ATOM 5724 C CA . GLU A 1 30 ? 2.855 -12.979 0.778 1.00 0.00 30 GLU A CA 4
ATOM 5725 C C . GLU A 1 30 ? 1.726 -11.926 0.812 1.00 0.00 30 GLU A C 4
ATOM 5726 O O . GLU A 1 30 ? 0.549 -12.283 0.762 1.00 0.00 30 GLU A O 4
ATOM 5738 N N . ALA A 1 31 ? 2.062 -10.631 0.860 1.00 0.00 31 ALA A N 4
ATOM 5739 C CA . ALA A 1 31 ? 1.098 -9.523 0.931 1.00 0.00 31 ALA A CA 4
ATOM 5740 C C . ALA A 1 31 ? 0.254 -9.402 -0.345 1.00 0.00 31 ALA A C 4
ATOM 5741 O O . ALA A 1 31 ? -0.976 -9.364 -0.286 1.00 0.00 31 ALA A O 4
ATOM 5748 N N . VAL A 1 32 ? 0.909 -9.419 -1.507 1.00 0.00 32 VAL A N 4
ATOM 5749 C CA . VAL A 1 32 ? 0.260 -9.375 -2.829 1.00 0.00 32 VAL A CA 4
ATOM 5750 C C . VAL A 1 32 ? -0.669 -10.562 -3.065 1.00 0.00 32 VAL A C 4
ATOM 5751 O O . VAL A 1 32 ? -1.667 -10.424 -3.760 1.00 0.00 32 VAL A O 4
ATOM 5764 N N . ARG A 1 33 ? -0.364 -11.725 -2.480 1.00 0.00 33 ARG A N 4
ATOM 5765 C CA . ARG A 1 33 ? -1.126 -12.974 -2.667 1.00 0.00 33 ARG A CA 4
ATOM 5766 C C . ARG A 1 33 ? -2.501 -12.946 -1.992 1.00 0.00 33 ARG A C 4
ATOM 5767 O O . ARG A 1 33 ? -3.463 -13.476 -2.546 1.00 0.00 33 ARG A O 4
ATOM 5788 N N . ARG A 1 34 ? -2.612 -12.317 -0.817 1.00 0.00 34 ARG A N 4
ATOM 5789 C CA . ARG A 1 34 ? -3.883 -12.098 -0.111 1.00 0.00 34 ARG A CA 4
ATOM 5790 C C . ARG A 1 34 ? -4.600 -10.843 -0.590 1.00 0.00 34 ARG A C 4
ATOM 5791 O O . ARG A 1 34 ? -5.824 -10.847 -0.720 1.00 0.00 34 ARG A O 4
ATOM 5812 N N . ILE A 1 35 ? -3.841 -9.793 -0.919 1.00 0.00 35 ILE A N 4
ATOM 5813 C CA . ILE A 1 35 ? -4.395 -8.603 -1.580 1.00 0.00 35 ILE A CA 4
ATOM 5814 C C . ILE A 1 35 ? -4.933 -8.918 -2.968 1.00 0.00 35 ILE A C 4
ATOM 5815 O O . ILE A 1 35 ? -5.908 -8.292 -3.349 1.00 0.00 35 ILE A O 4
ATOM 5831 N N . GLU A 1 36 ? -4.375 -9.882 -3.702 1.00 0.00 36 GLU A N 4
ATOM 5832 C CA . GLU A 1 36 ? -4.778 -10.209 -5.080 1.00 0.00 36 GLU A CA 4
ATOM 5833 C C . GLU A 1 36 ? -6.304 -10.266 -5.239 1.00 0.00 36 GLU A C 4
ATOM 5834 O O . GLU A 1 36 ? -6.846 -9.786 -6.234 1.00 0.00 36 GLU A O 4
ATOM 5846 N N . LYS A 1 37 ? -6.991 -10.827 -4.234 1.00 0.00 37 LYS A N 4
ATOM 5847 C CA . LYS A 1 37 ? -8.449 -11.010 -4.266 1.00 0.00 37 LYS A CA 4
ATOM 5848 C C . LYS A 1 37 ? -9.216 -9.678 -4.151 1.00 0.00 37 LYS A C 4
ATOM 5849 O O . LYS A 1 37 ? -10.219 -9.470 -4.832 1.00 0.00 37 LYS A O 4
ATOM 5868 N N . TYR A 1 38 ? -8.738 -8.788 -3.277 1.00 0.00 38 TYR A N 4
ATOM 5869 C CA . TYR A 1 38 ? -9.304 -7.483 -2.917 1.00 0.00 38 TYR A CA 4
ATOM 5870 C C . TYR A 1 38 ? -8.851 -6.320 -3.820 1.00 0.00 38 TYR A C 4
ATOM 5871 O O . TYR A 1 38 ? -9.661 -5.583 -4.385 1.00 0.00 38 TYR A O 4
ATOM 5889 N N . GLY A 1 39 ? -7.532 -6.211 -4.008 1.00 0.00 39 GLY A N 4
ATOM 5890 C CA . GLY A 1 39 ? -6.824 -5.303 -4.916 1.00 0.00 39 GLY A CA 4
ATOM 5891 C C . GLY A 1 39 ? -7.196 -5.493 -6.385 1.00 0.00 39 GLY A C 4
ATOM 5892 O O . GLY A 1 39 ? -6.916 -4.631 -7.217 1.00 0.00 39 GLY A O 4
ATOM 5896 N N . ALA A 1 40 ? -7.882 -6.594 -6.700 1.00 0.00 40 ALA A N 4
ATOM 5897 C CA . ALA A 1 40 ? -8.538 -6.786 -7.996 1.00 0.00 40 ALA A CA 4
ATOM 5898 C C . ALA A 1 40 ? -9.457 -5.593 -8.376 1.00 0.00 40 ALA A C 4
ATOM 5899 O O . ALA A 1 40 ? -9.662 -5.349 -9.568 1.00 0.00 40 ALA A O 4
ATOM 5906 N N . GLN A 1 41 ? -9.970 -4.830 -7.391 1.00 0.00 41 GLN A N 4
ATOM 5907 C CA . GLN A 1 41 ? -10.677 -3.564 -7.624 1.00 0.00 41 GLN A CA 4
ATOM 5908 C C . GLN A 1 41 ? -9.741 -2.338 -7.622 1.00 0.00 41 GLN A C 4
ATOM 5909 O O . GLN A 1 41 ? -9.578 -1.703 -8.666 1.00 0.00 41 GLN A O 4
ATOM 5923 N N . VAL A 1 42 ? -9.132 -1.994 -6.476 1.00 0.00 42 VAL A N 4
ATOM 5924 C CA . VAL A 1 42 ? -8.341 -0.763 -6.268 1.00 0.00 42 VAL A CA 4
ATOM 5925 C C . VAL A 1 42 ? -7.186 -1.018 -5.286 1.00 0.00 42 VAL A C 4
ATOM 5926 O O . VAL A 1 42 ? -7.348 -1.706 -4.276 1.00 0.00 42 VAL A O 4
ATOM 5939 N N . VAL A 1 43 ? -6.014 -0.439 -5.575 1.00 0.00 43 VAL A N 4
ATOM 5940 C CA . VAL A 1 43 ? -4.751 -0.627 -4.835 1.00 0.00 43 VAL A CA 4
ATOM 5941 C C . VAL A 1 43 ? -4.004 0.700 -4.686 1.00 0.00 43 VAL A C 4
ATOM 5942 O O . VAL A 1 43 ? -4.086 1.578 -5.547 1.00 0.00 43 VAL A O 4
ATOM 5955 N N . LEU A 1 44 ? -3.240 0.819 -3.605 1.00 0.00 44 LEU A N 4
ATOM 5956 C CA . LEU A 1 44 ? -2.266 1.873 -3.349 1.00 0.00 44 LEU A CA 4
ATOM 5957 C C . LEU A 1 44 ? -0.951 1.267 -2.819 1.00 0.00 44 LEU A C 4
ATOM 5958 O O . LEU A 1 44 ? -0.950 0.442 -1.902 1.00 0.00 44 LEU A O 4
ATOM 5974 N N . ILE A 1 45 ? 0.177 1.707 -3.375 1.00 0.00 45 ILE A N 4
ATOM 5975 C CA . ILE A 1 45 ? 1.529 1.376 -2.898 1.00 0.00 45 ILE A CA 4
ATOM 5976 C C . ILE A 1 45 ? 2.066 2.564 -2.097 1.00 0.00 45 ILE A C 4
ATOM 5977 O O . ILE A 1 45 ? 2.094 3.685 -2.607 1.00 0.00 45 ILE A O 4
ATOM 5993 N N . ILE A 1 46 ? 2.497 2.327 -0.857 1.00 0.00 46 ILE A N 4
ATOM 5994 C CA . ILE A 1 46 ? 3.108 3.336 0.019 1.00 0.00 46 ILE A CA 4
ATOM 5995 C C . ILE A 1 46 ? 4.575 2.980 0.311 1.00 0.00 46 ILE A C 4
ATOM 5996 O O . ILE A 1 46 ? 4.897 1.819 0.569 1.00 0.00 46 ILE A O 4
ATOM 6012 N N . TYR A 1 47 ? 5.476 3.965 0.266 1.00 0.00 47 TYR A N 4
ATOM 6013 C CA . TYR A 1 47 ? 6.932 3.771 0.321 1.00 0.00 47 TYR A CA 4
ATOM 6014 C C . TYR A 1 47 ? 7.590 4.722 1.339 1.00 0.00 47 TYR A C 4
ATOM 6015 O O . TYR A 1 47 ? 7.977 5.851 1.027 1.00 0.00 47 TYR A O 4
ATOM 6033 N N . THR A 1 48 ? 7.712 4.244 2.580 1.00 0.00 48 THR A N 4
ATOM 6034 C CA . THR A 1 48 ? 8.193 5.012 3.741 1.00 0.00 48 THR A CA 4
ATOM 6035 C C . THR A 1 48 ? 9.631 4.647 4.151 1.00 0.00 48 THR A C 4
ATOM 6036 O O . THR A 1 48 ? 10.046 3.486 4.096 1.00 0.00 48 THR A O 4
ATOM 6047 N N . SER A 1 49 ? 10.400 5.650 4.598 1.00 0.00 49 SER A N 4
ATOM 6048 C CA . SER A 1 49 ? 11.786 5.513 5.079 1.00 0.00 49 SER A CA 4
ATOM 6049 C C . SER A 1 49 ? 12.730 4.829 4.060 1.00 0.00 49 SER A C 4
ATOM 6050 O O . SER A 1 49 ? 12.517 4.906 2.847 1.00 0.00 49 SER A O 4
ATOM 6058 N N . SER A 1 50 ? 13.807 4.192 4.529 1.00 0.00 50 SER A N 4
ATOM 6059 C CA . SER A 1 50 ? 14.928 3.667 3.724 1.00 0.00 50 SER A CA 4
ATOM 6060 C C . SER A 1 50 ? 14.633 2.411 2.882 1.00 0.00 50 SER A C 4
ATOM 6061 O O . SER A 1 50 ? 15.540 1.908 2.217 1.00 0.00 50 SER A O 4
ATOM 6069 N N . GLY A 1 51 ? 13.408 1.870 2.908 1.00 0.00 51 GLY A N 4
ATOM 6070 C CA . GLY A 1 51 ? 13.060 0.643 2.167 1.00 0.00 51 GLY A CA 4
ATOM 6071 C C . GLY A 1 51 ? 11.782 -0.085 2.598 1.00 0.00 51 GLY A C 4
ATOM 6072 O O . GLY A 1 51 ? 11.417 -1.078 1.967 1.00 0.00 51 GLY A O 4
ATOM 6076 N N . ILE A 1 52 ? 11.089 0.371 3.648 1.00 0.00 52 ILE A N 4
ATOM 6077 C CA . ILE A 1 52 ? 9.820 -0.216 4.081 1.00 0.00 52 ILE A CA 4
ATOM 6078 C C . ILE A 1 52 ? 8.716 0.120 3.071 1.00 0.00 52 ILE A C 4
ATOM 6079 O O . ILE A 1 52 ? 8.464 1.284 2.745 1.00 0.00 52 ILE A O 4
ATOM 6095 N N . VAL A 1 53 ? 8.034 -0.916 2.590 1.00 0.00 53 VAL A N 4
ATOM 6096 C CA . VAL A 1 53 ? 6.907 -0.800 1.662 1.00 0.00 53 VAL A CA 4
ATOM 6097 C C . VAL A 1 53 ? 5.642 -1.236 2.393 1.00 0.00 53 VAL A C 4
ATOM 6098 O O . VAL A 1 53 ? 5.626 -2.252 3.088 1.00 0.00 53 VAL A O 4
ATOM 6111 N N . ILE A 1 54 ? 4.575 -0.454 2.266 1.00 0.00 54 ILE A N 4
ATOM 6112 C CA . ILE A 1 54 ? 3.261 -0.764 2.832 1.00 0.00 54 ILE A CA 4
ATOM 6113 C C . ILE A 1 54 ? 2.275 -0.880 1.667 1.00 0.00 54 ILE A C 4
ATOM 6114 O O . ILE A 1 54 ? 2.147 0.037 0.854 1.00 0.00 54 ILE A O 4
ATOM 6130 N N . LEU A 1 55 ? 1.584 -2.012 1.579 1.00 0.00 55 LEU A N 4
ATOM 6131 C CA . LEU A 1 55 ? 0.608 -2.302 0.534 1.00 0.00 55 LEU A CA 4
ATOM 6132 C C . LEU A 1 55 ? -0.790 -2.139 1.116 1.00 0.00 55 LEU A C 4
ATOM 6133 O O . LEU A 1 55 ? -1.131 -2.830 2.079 1.00 0.00 55 LEU A O 4
ATOM 6149 N N . VAL A 1 56 ? -1.593 -1.243 0.543 1.00 0.00 56 VAL A N 4
ATOM 6150 C CA . VAL A 1 56 ? -3.011 -1.097 0.904 1.00 0.00 56 VAL A CA 4
ATOM 6151 C C . VAL A 1 56 ? -3.918 -1.350 -0.297 1.00 0.00 56 VAL A C 4
ATOM 6152 O O . VAL A 1 56 ? -3.627 -0.929 -1.416 1.00 0.00 56 VAL A O 4
ATOM 6165 N N . ALA A 1 57 ? -5.030 -2.045 -0.081 1.00 0.00 57 ALA A N 4
ATOM 6166 C CA . ALA A 1 57 ? -6.059 -2.251 -1.091 1.00 0.00 57 ALA A CA 4
ATOM 6167 C C . ALA A 1 57 ? -7.466 -2.021 -0.539 1.00 0.00 57 ALA A C 4
ATOM 6168 O O . ALA A 1 57 ? -7.721 -2.163 0.661 1.00 0.00 57 ALA A O 4
ATOM 6175 N N . VAL A 1 58 ? -8.375 -1.663 -1.445 1.00 0.00 58 VAL A N 4
ATOM 6176 C CA . VAL A 1 58 ? -9.755 -1.265 -1.159 1.00 0.00 58 VAL A CA 4
ATOM 6177 C C . VAL A 1 58 ? -10.737 -1.794 -2.202 1.00 0.00 58 VAL A C 4
ATOM 6178 O O . VAL A 1 58 ? -10.417 -1.973 -3.377 1.00 0.00 58 VAL A O 4
ATOM 6191 N N . ARG A 1 59 ? -11.974 -1.988 -1.744 1.00 0.00 59 ARG A N 4
ATOM 6192 C CA . ARG A 1 59 ? -13.137 -2.428 -2.529 1.00 0.00 59 ARG A CA 4
ATOM 6193 C C . ARG A 1 59 ? -13.792 -1.350 -3.403 1.00 0.00 59 ARG A C 4
ATOM 6194 O O . ARG A 1 59 ? -14.591 -1.691 -4.271 1.00 0.00 59 ARG A O 4
ATOM 6215 N N . ASP A 1 60 ? -13.483 -0.068 -3.191 1.00 0.00 60 ASP A N 4
ATOM 6216 C CA . ASP A 1 60 ? -14.004 1.063 -3.973 1.00 0.00 60 ASP A CA 4
ATOM 6217 C C . ASP A 1 60 ? -12.957 2.194 -4.128 1.00 0.00 60 ASP A C 4
ATOM 6218 O O . ASP A 1 60 ? -12.094 2.357 -3.258 1.00 0.00 60 ASP A O 4
ATOM 6227 N N . PRO A 1 61 ? -13.019 3.004 -5.206 1.00 0.00 61 PRO A N 4
ATOM 6228 C CA . PRO A 1 61 ? -12.040 4.061 -5.483 1.00 0.00 61 PRO A CA 4
ATOM 6229 C C . PRO A 1 61 ? -12.168 5.286 -4.567 1.00 0.00 61 PRO A C 4
ATOM 6230 O O . PRO A 1 61 ? -11.164 5.942 -4.290 1.00 0.00 61 PRO A O 4
ATOM 6241 N N . SER A 1 62 ? -13.367 5.586 -4.053 1.00 0.00 62 SER A N 4
ATOM 6242 C CA . SER A 1 62 ? -13.590 6.712 -3.128 1.00 0.00 62 SER A CA 4
ATOM 6243 C C . SER A 1 62 ? -12.827 6.522 -1.811 1.00 0.00 62 SER A C 4
ATOM 6244 O O . SER A 1 62 ? -12.216 7.456 -1.292 1.00 0.00 62 SER A O 4
ATOM 6252 N N . GLN A 1 63 ? -12.766 5.283 -1.313 1.00 0.00 63 GLN A N 4
ATOM 6253 C CA . GLN A 1 63 ? -12.025 4.894 -0.114 1.00 0.00 63 GLN A CA 4
ATOM 6254 C C . GLN A 1 63 ? -10.525 5.145 -0.294 1.00 0.00 63 GLN A C 4
ATOM 6255 O O . GLN A 1 63 ? -9.909 5.745 0.583 1.00 0.00 63 GLN A O 4
ATOM 6269 N N . ALA A 1 64 ? -9.949 4.764 -1.439 1.00 0.00 64 ALA A N 4
ATOM 6270 C CA . ALA A 1 64 ? -8.553 5.070 -1.761 1.00 0.00 64 ALA A CA 4
ATOM 6271 C C . ALA A 1 64 ? -8.315 6.580 -1.889 1.00 0.00 64 ALA A C 4
ATOM 6272 O O . ALA A 1 64 ? -7.359 7.091 -1.310 1.00 0.00 64 ALA A O 4
ATOM 6279 N N . ASP A 1 65 ? -9.190 7.300 -2.599 1.00 0.00 65 ASP A N 4
ATOM 6280 C CA . ASP A 1 65 ? -9.065 8.744 -2.823 1.00 0.00 65 ASP A CA 4
ATOM 6281 C C . ASP A 1 65 ? -9.067 9.524 -1.503 1.00 0.00 65 ASP A C 4
ATOM 6282 O O . ASP A 1 65 ? -8.247 10.419 -1.321 1.00 0.00 65 ASP A O 4
ATOM 6291 N N . GLN A 1 66 ? -9.928 9.136 -0.559 1.00 0.00 66 GLN A N 4
ATOM 6292 C CA . GLN A 1 66 ? -10.010 9.705 0.783 1.00 0.00 66 GLN A CA 4
ATOM 6293 C C . GLN A 1 66 ? -8.865 9.266 1.702 1.00 0.00 66 GLN A C 4
ATOM 6294 O O . GLN A 1 66 ? -8.290 10.112 2.385 1.00 0.00 66 GLN A O 4
ATOM 6308 N N . ILE A 1 67 ? -8.495 7.978 1.727 1.00 0.00 67 ILE A N 4
ATOM 6309 C CA . ILE A 1 67 ? -7.415 7.495 2.608 1.00 0.00 67 ILE A CA 4
ATOM 6310 C C . ILE A 1 67 ? -6.084 8.153 2.211 1.00 0.00 67 ILE A C 4
ATOM 6311 O O . ILE A 1 67 ? -5.342 8.631 3.071 1.00 0.00 67 ILE A O 4
ATOM 6327 N N . LEU A 1 68 ? -5.828 8.255 0.902 1.00 0.00 68 LEU A N 4
ATOM 6328 C CA . LEU A 1 68 ? -4.694 8.979 0.321 1.00 0.00 68 LEU A CA 4
ATOM 6329 C C . LEU A 1 68 ? -4.657 10.438 0.786 1.00 0.00 68 LEU A C 4
ATOM 6330 O O . LEU A 1 68 ? -3.603 10.942 1.165 1.00 0.00 68 LEU A O 4
ATOM 6346 N N . LYS A 1 69 ? -5.813 11.108 0.763 1.00 0.00 69 LYS A N 4
ATOM 6347 C CA . LYS A 1 69 ? -5.969 12.530 1.090 1.00 0.00 69 LYS A CA 4
ATOM 6348 C C . LYS A 1 69 ? -5.508 12.835 2.517 1.00 0.00 69 LYS A C 4
ATOM 6349 O O . LYS A 1 69 ? -4.763 13.787 2.734 1.00 0.00 69 LYS A O 4
ATOM 6368 N N . GLU A 1 70 ? -5.873 11.975 3.470 1.00 0.00 70 GLU A N 4
ATOM 6369 C CA . GLU A 1 70 ? -5.404 12.061 4.859 1.00 0.00 70 GLU A CA 4
ATOM 6370 C C . GLU A 1 70 ? -3.929 11.680 4.986 1.00 0.00 70 GLU A C 4
ATOM 6371 O O . GLU A 1 70 ? -3.171 12.339 5.697 1.00 0.00 70 GLU A O 4
ATOM 6383 N N . ALA A 1 71 ? -3.514 10.590 4.337 1.00 0.00 71 ALA A N 4
ATOM 6384 C CA . ALA A 1 71 ? -2.181 10.024 4.522 1.00 0.00 71 ALA A CA 4
ATOM 6385 C C . ALA A 1 71 ? -1.079 10.915 3.927 1.00 0.00 71 ALA A C 4
ATOM 6386 O O . ALA A 1 71 ? -0.029 11.073 4.552 1.00 0.00 71 ALA A O 4
ATOM 6393 N N . LYS A 1 72 ? -1.331 11.574 2.787 1.00 0.00 72 LYS A N 4
ATOM 6394 C CA . LYS A 1 72 ? -0.460 12.569 2.185 1.00 0.00 72 LYS A CA 4
ATOM 6395 C C . LYS A 1 72 ? -0.373 13.837 3.033 1.00 0.00 72 LYS A C 4
ATOM 6396 O O . LYS A 1 72 ? 0.723 14.362 3.233 1.00 0.00 72 LYS A O 4
ATOM 6415 N N . LYS A 1 73 ? -1.513 14.311 3.561 1.00 0.00 73 LYS A N 4
ATOM 6416 C CA . LYS A 1 73 ? -1.565 15.541 4.369 1.00 0.00 73 LYS A CA 4
ATOM 6417 C C . LYS A 1 73 ? -0.786 15.378 5.676 1.00 0.00 73 LYS A C 4
ATOM 6418 O O . LYS A 1 73 ? -0.064 16.284 6.093 1.00 0.00 73 LYS A O 4
ATOM 6437 N N . GLN A 1 74 ? -0.914 14.204 6.295 1.00 0.00 74 GLN A N 4
ATOM 6438 C CA . GLN A 1 74 ? -0.217 13.846 7.529 1.00 0.00 74 GLN A CA 4
ATOM 6439 C C . GLN A 1 74 ? 1.272 13.526 7.305 1.00 0.00 74 GLN A C 4
ATOM 6440 O O . GLN A 1 74 ? 2.102 13.871 8.147 1.00 0.00 74 GLN A O 4
ATOM 6454 N N . ASN A 1 75 ? 1.616 12.859 6.193 1.00 0.00 75 ASN A N 4
ATOM 6455 C CA . ASN A 1 75 ? 2.958 12.322 5.925 1.00 0.00 75 ASN A CA 4
ATOM 6456 C C . ASN A 1 75 ? 3.397 12.643 4.471 1.00 0.00 75 ASN A C 4
ATOM 6457 O O . ASN A 1 75 ? 3.222 11.815 3.573 1.00 0.00 75 ASN A O 4
ATOM 6468 N N . PRO A 1 76 ? 3.986 13.822 4.197 1.00 0.00 76 PRO A N 4
ATOM 6469 C CA . PRO A 1 76 ? 4.291 14.250 2.825 1.00 0.00 76 PRO A CA 4
ATOM 6470 C C . PRO A 1 76 ? 5.448 13.471 2.172 1.00 0.00 76 PRO A C 4
ATOM 6471 O O . PRO A 1 76 ? 5.502 13.361 0.945 1.00 0.00 76 PRO A O 4
ATOM 6482 N N . SER A 1 77 ? 6.352 12.894 2.973 1.00 0.00 77 SER A N 4
ATOM 6483 C CA . SER A 1 77 ? 7.535 12.136 2.516 1.00 0.00 77 SER A CA 4
ATOM 6484 C C . SER A 1 77 ? 7.294 10.620 2.360 1.00 0.00 77 SER A C 4
ATOM 6485 O O . SER A 1 77 ? 8.230 9.871 2.078 1.00 0.00 77 SER A O 4
ATOM 6493 N N . ALA A 1 78 ? 6.057 10.151 2.564 1.00 0.00 78 ALA A N 4
ATOM 6494 C CA . ALA A 1 78 ? 5.692 8.729 2.589 1.00 0.00 78 ALA A CA 4
ATOM 6495 C C . ALA A 1 78 ? 5.409 8.084 1.213 1.00 0.00 78 ALA A C 4
ATOM 6496 O O . ALA A 1 78 ? 5.239 6.869 1.139 1.00 0.00 78 ALA A O 4
ATOM 6503 N N . THR A 1 79 ? 5.334 8.895 0.152 1.00 0.00 79 THR A N 4
ATOM 6504 C CA . THR A 1 79 ? 5.271 8.511 -1.278 1.00 0.00 79 THR A CA 4
ATOM 6505 C C . THR A 1 79 ? 4.199 7.464 -1.621 1.00 0.00 79 THR A C 4
ATOM 6506 O O . THR A 1 79 ? 4.390 6.255 -1.483 1.00 0.00 79 THR A O 4
ATOM 6517 N N . PHE A 1 80 ? 3.072 7.953 -2.140 1.00 0.00 80 PHE A N 4
ATOM 6518 C CA . PHE A 1 80 ? 1.873 7.172 -2.469 1.00 0.00 80 PHE A CA 4
ATOM 6519 C C . PHE A 1 80 ? 1.732 6.969 -3.984 1.00 0.00 80 PHE A C 4
ATOM 6520 O O . PHE A 1 80 ? 1.906 7.918 -4.753 1.00 0.00 80 PHE A O 4
ATOM 6537 N N . VAL A 1 81 ? 1.376 5.753 -4.416 1.00 0.00 81 VAL A N 4
ATOM 6538 C CA . VAL A 1 81 ? 1.130 5.423 -5.834 1.00 0.00 81 VAL A CA 4
ATOM 6539 C C . VAL A 1 81 ? -0.188 4.664 -5.979 1.00 0.00 81 VAL A C 4
ATOM 6540 O O . VAL A 1 81 ? -0.268 3.490 -5.610 1.00 0.00 81 VAL A O 4
ATOM 6553 N N . ARG A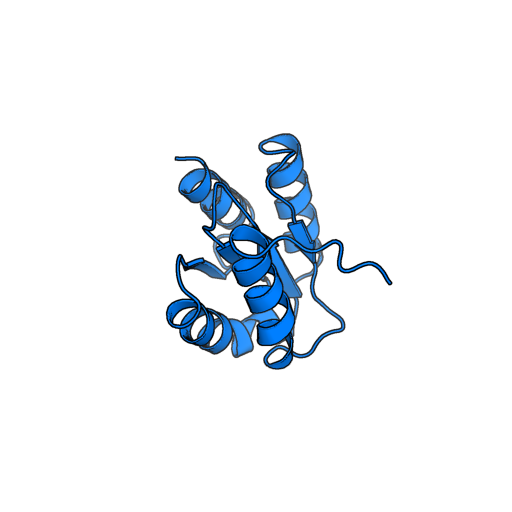 1 82 ? -1.225 5.315 -6.523 1.00 0.00 82 ARG A N 4
ATOM 6554 C CA . ARG A 1 82 ? -2.497 4.670 -6.872 1.00 0.00 82 ARG A CA 4
ATOM 6555 C C . ARG A 1 82 ? -2.322 3.734 -8.068 1.00 0.00 82 ARG A C 4
ATOM 6556 O O . ARG A 1 82 ? -1.622 4.070 -9.026 1.00 0.00 82 ARG A O 4
ATOM 6577 N N . LEU A 1 83 ? -2.993 2.585 -8.025 1.00 0.00 83 LEU A N 4
ATOM 6578 C CA . LEU A 1 83 ? -2.980 1.576 -9.082 1.00 0.00 83 LEU A CA 4
ATOM 6579 C C . LEU A 1 83 ? -4.307 1.531 -9.848 1.00 0.00 83 LEU A C 4
ATOM 6580 O O . LEU A 1 83 ? -5.387 1.533 -9.254 1.00 0.00 83 LEU A O 4
ATOM 6596 N N . GLU A 1 84 ? -4.213 1.467 -11.178 1.00 0.00 84 GLU A N 4
ATOM 6597 C CA . GLU A 1 84 ? -5.353 1.408 -12.097 1.00 0.00 84 GLU A CA 4
ATOM 6598 C C . GLU A 1 84 ? -4.940 0.740 -13.419 1.00 0.00 84 GLU A C 4
ATOM 6599 O O . GLU A 1 84 ? -3.993 1.169 -14.083 1.00 0.00 84 GLU A O 4
ATOM 6611 N N . GLY A 1 85 ? -5.655 -0.319 -13.805 1.00 0.00 85 GLY A N 4
ATOM 6612 C CA . GLY A 1 85 ? -5.534 -0.991 -15.109 1.00 0.00 85 GLY A CA 4
ATOM 6613 C C . GLY A 1 85 ? -4.440 -2.066 -15.185 1.00 0.00 85 GLY A C 4
ATOM 6614 O O . GLY A 1 85 ? -4.398 -2.833 -16.149 1.00 0.00 85 GLY A O 4
ATOM 6618 N N . VAL A 1 86 ? -3.591 -2.167 -14.157 1.00 0.00 86 VAL A N 4
ATOM 6619 C CA . VAL A 1 86 ? -2.623 -3.260 -13.969 1.00 0.00 86 VAL A CA 4
ATOM 6620 C C . VAL A 1 86 ? -3.302 -4.404 -13.213 1.00 0.00 86 VAL A C 4
ATOM 6621 O O . VAL A 1 86 ? -3.973 -4.178 -12.202 1.00 0.00 86 VAL A O 4
ATOM 6634 N N . SER A 1 87 ? -3.128 -5.632 -13.698 1.00 0.00 87 SER A N 4
ATOM 6635 C CA . SER A 1 87 ? -3.667 -6.849 -13.074 1.00 0.00 87 SER A CA 4
ATOM 6636 C C . SER A 1 87 ? -3.132 -7.066 -11.645 1.00 0.00 87 SER A C 4
ATOM 6637 O O . SER A 1 87 ? -2.003 -6.668 -11.347 1.00 0.00 87 SER A O 4
ATOM 6645 N N . PRO A 1 88 ? -3.886 -7.740 -10.754 1.00 0.00 88 PRO A N 4
ATOM 6646 C CA . PRO A 1 88 ? -3.484 -7.965 -9.359 1.00 0.00 88 PRO A CA 4
ATOM 6647 C C . PRO A 1 88 ? -2.239 -8.865 -9.224 1.00 0.00 88 PRO A C 4
ATOM 6648 O O . PRO A 1 88 ? -1.521 -8.780 -8.229 1.00 0.00 88 PRO A O 4
ATOM 6659 N N . ASP A 1 89 ? -1.959 -9.711 -10.222 1.00 0.00 89 ASP A N 4
ATOM 6660 C CA . ASP A 1 89 ? -0.685 -10.447 -10.326 1.00 0.00 89 ASP A CA 4
ATOM 6661 C C . ASP A 1 89 ? 0.462 -9.584 -10.898 1.00 0.00 89 ASP A C 4
ATOM 6662 O O . ASP A 1 89 ? 1.620 -9.723 -10.505 1.00 0.00 89 ASP A O 4
ATOM 6671 N N . ASP A 1 90 ? 0.165 -8.656 -11.811 1.00 0.00 90 ASP A N 4
ATOM 6672 C CA . ASP A 1 90 ? 1.154 -7.754 -12.417 1.00 0.00 90 ASP A CA 4
ATOM 6673 C C . ASP A 1 90 ? 1.630 -6.688 -11.420 1.00 0.00 90 ASP A C 4
ATOM 6674 O O . ASP A 1 90 ? 2.792 -6.279 -11.450 1.00 0.00 90 ASP A O 4
ATOM 6683 N N . LEU A 1 91 ? 0.758 -6.307 -10.482 1.00 0.00 91 LEU A N 4
ATOM 6684 C CA . LEU A 1 91 ? 1.066 -5.479 -9.314 1.00 0.00 91 LEU A CA 4
ATOM 6685 C C . LEU A 1 91 ? 2.340 -5.945 -8.584 1.00 0.00 91 LEU A C 4
ATOM 6686 O O . LEU A 1 91 ? 3.077 -5.105 -8.074 1.00 0.00 91 LEU A O 4
ATOM 6702 N N . ARG A 1 92 ? 2.650 -7.252 -8.574 1.00 0.00 92 ARG A N 4
ATOM 6703 C CA . ARG A 1 92 ? 3.873 -7.790 -7.942 1.00 0.00 92 ARG A CA 4
ATOM 6704 C C . ARG A 1 92 ? 5.143 -7.136 -8.484 1.00 0.00 92 ARG A C 4
ATOM 6705 O O . ARG A 1 92 ? 6.033 -6.789 -7.712 1.00 0.00 92 ARG A O 4
ATOM 6726 N N . ARG A 1 93 ? 5.195 -6.899 -9.799 1.00 0.00 93 ARG A N 4
ATOM 6727 C CA . ARG A 1 93 ? 6.320 -6.250 -10.490 1.00 0.00 93 ARG A CA 4
ATOM 6728 C C . ARG A 1 93 ? 6.398 -4.761 -10.136 1.00 0.00 93 ARG A C 4
ATOM 6729 O O . ARG A 1 93 ? 7.484 -4.257 -9.869 1.00 0.00 93 ARG A O 4
ATOM 6750 N N . GLN A 1 94 ? 5.252 -4.079 -10.052 1.00 0.00 94 GLN A N 4
ATOM 6751 C CA . GLN A 1 94 ? 5.159 -2.667 -9.654 1.00 0.00 94 GLN A CA 4
ATOM 6752 C C . GLN A 1 94 ? 5.582 -2.445 -8.190 1.00 0.00 94 GLN A C 4
ATOM 6753 O O . GLN A 1 94 ? 6.290 -1.486 -7.887 1.00 0.00 94 GLN A O 4
ATOM 6767 N N . VAL A 1 95 ? 5.193 -3.354 -7.291 1.00 0.00 95 VAL A N 4
ATOM 6768 C CA . VAL A 1 95 ? 5.561 -3.329 -5.867 1.00 0.00 95 VAL A CA 4
ATOM 6769 C C . VAL A 1 95 ? 7.043 -3.634 -5.685 1.00 0.00 95 VAL A C 4
ATOM 6770 O O . VAL A 1 95 ? 7.746 -2.905 -4.986 1.00 0.00 95 VAL A O 4
ATOM 6783 N N . GLU A 1 96 ? 7.541 -4.693 -6.324 1.00 0.00 96 GLU A N 4
ATOM 6784 C CA . GLU A 1 96 ? 8.954 -5.034 -6.222 1.00 0.00 96 GLU A CA 4
ATOM 6785 C C . GLU A 1 96 ? 9.852 -3.956 -6.839 1.00 0.00 96 GLU A C 4
ATOM 6786 O O . GLU A 1 96 ? 10.880 -3.651 -6.251 1.00 0.00 96 GLU A O 4
ATOM 6798 N N . ASP A 1 97 ? 9.477 -3.305 -7.943 1.00 0.00 97 ASP A N 4
ATOM 6799 C CA . ASP A 1 97 ? 10.260 -2.195 -8.514 1.00 0.00 97 ASP A CA 4
ATOM 6800 C C . ASP A 1 97 ? 10.428 -1.017 -7.530 1.00 0.00 97 ASP A C 4
ATOM 6801 O O . ASP A 1 97 ? 11.492 -0.396 -7.480 1.00 0.00 97 ASP A O 4
ATOM 6810 N N . VAL A 1 98 ? 9.424 -0.765 -6.681 1.00 0.00 98 VAL A N 4
ATOM 6811 C CA . VAL A 1 98 ? 9.505 0.198 -5.568 1.00 0.00 98 VAL A CA 4
ATOM 6812 C C . VAL A 1 98 ? 10.438 -0.312 -4.458 1.00 0.00 98 VAL A C 4
ATOM 6813 O O . VAL A 1 98 ? 11.213 0.473 -3.908 1.00 0.00 98 VAL A O 4
ATOM 6826 N N . TRP A 1 99 ? 10.442 -1.621 -4.171 1.00 0.00 99 TRP A N 4
ATOM 6827 C CA . TRP A 1 99 ? 11.372 -2.226 -3.209 1.00 0.00 99 TRP A CA 4
ATOM 6828 C C . TRP A 1 99 ? 12.835 -2.177 -3.689 1.00 0.00 99 TRP A C 4
ATOM 6829 O O . TRP A 1 99 ? 13.703 -1.672 -2.976 1.00 0.00 99 TRP A O 4
ATOM 6850 N N . ARG A 1 100 ? 13.115 -2.625 -4.922 1.00 0.00 100 ARG A N 4
ATOM 6851 C CA . ARG A 1 100 ? 14.462 -2.622 -5.533 1.00 0.00 100 ARG A CA 4
ATOM 6852 C C . ARG A 1 100 ? 14.995 -1.197 -5.711 1.00 0.00 100 ARG A C 4
ATOM 6853 O O . ARG A 1 100 ? 16.179 -0.952 -5.482 1.00 0.00 100 ARG A O 4
ATOM 6874 N N . GLY A 1 101 ? 14.114 -0.246 -6.037 1.00 0.00 101 GLY A N 4
ATOM 6875 C CA . GLY A 1 101 ? 14.415 1.184 -6.160 1.00 0.00 101 GLY A CA 4
ATOM 6876 C C . GLY A 1 101 ? 14.965 1.835 -4.881 1.00 0.00 101 GLY A C 4
ATOM 6877 O O . GLY A 1 101 ? 15.667 2.845 -4.968 1.00 0.00 101 GLY A O 4
ATOM 6881 N N . SER A 1 102 ? 14.698 1.260 -3.702 1.00 0.00 102 SER A N 4
ATOM 6882 C CA . SER A 1 102 ? 15.284 1.712 -2.432 1.00 0.00 102 SER A CA 4
ATOM 6883 C C . SER A 1 102 ? 16.771 1.351 -2.273 1.00 0.00 102 SER A C 4
ATOM 6884 O O . SER A 1 102 ? 17.499 2.049 -1.561 1.00 0.00 102 SER A O 4
ATOM 6892 N N . LEU A 1 103 ? 17.235 0.285 -2.943 1.00 0.00 103 LEU A N 4
ATOM 6893 C CA . LEU A 1 103 ? 18.609 -0.229 -2.855 1.00 0.00 103 LEU A CA 4
ATOM 6894 C C . LEU A 1 103 ? 19.473 0.156 -4.066 1.00 0.00 103 LEU A C 4
ATOM 6895 O O . LEU A 1 103 ? 20.658 0.461 -3.916 1.00 0.00 103 LEU A O 4
ATOM 6911 N N . GLU A 1 104 ? 18.898 0.125 -5.269 1.00 0.00 104 GLU A N 4
ATOM 6912 C CA . GLU A 1 104 ? 19.606 0.359 -6.532 1.00 0.00 104 GLU A CA 4
ATOM 6913 C C . GLU A 1 104 ? 19.820 1.860 -6.806 1.00 0.00 104 GLU A C 4
ATOM 6914 O O . GLU A 1 104 ? 18.881 2.659 -6.739 1.00 0.00 104 GLU A O 4
ATOM 6926 N N . HIS A 1 105 ? 21.051 2.246 -7.157 1.00 0.00 105 HIS A N 4
ATOM 6927 C CA . HIS A 1 105 ? 21.388 3.619 -7.549 1.00 0.00 105 HIS A CA 4
ATOM 6928 C C . HIS A 1 105 ? 20.988 3.888 -9.011 1.00 0.00 105 HIS A C 4
ATOM 6929 O O . HIS A 1 105 ? 21.440 3.194 -9.928 1.00 0.00 105 HIS A O 4
ATOM 6943 N N . HIS A 1 106 ? 20.157 4.910 -9.234 1.00 0.00 106 HIS A N 4
ATOM 6944 C CA . HIS A 1 106 ? 19.742 5.363 -10.567 1.00 0.00 106 HIS A CA 4
ATOM 6945 C C . HIS A 1 106 ? 20.749 6.360 -11.178 1.00 0.00 106 HIS A C 4
ATOM 6946 O O . HIS A 1 106 ? 21.614 6.905 -10.483 1.00 0.00 106 HIS A O 4
ATOM 6960 N N . HIS A 1 107 ? 20.635 6.615 -12.485 1.00 0.00 107 HIS A N 4
ATOM 6961 C CA . HIS A 1 107 ? 21.440 7.604 -13.210 1.00 0.00 107 HIS A CA 4
ATOM 6962 C C . HIS A 1 107 ? 21.213 9.041 -12.699 1.00 0.00 107 HIS A C 4
ATOM 6963 O O . HIS A 1 107 ? 20.141 9.379 -12.187 1.00 0.00 107 HIS A O 4
ATOM 6977 N N . HIS A 1 108 ? 22.203 9.916 -12.892 1.00 0.00 108 HIS A N 4
ATOM 6978 C CA . HIS A 1 108 ? 22.198 11.331 -12.484 1.00 0.00 108 HIS A CA 4
ATOM 6979 C C . HIS A 1 108 ? 21.376 12.246 -13.427 1.00 0.00 108 HIS A C 4
ATOM 6980 O O . HIS A 1 108 ? 21.807 13.345 -13.786 1.00 0.00 108 HIS A O 4
ATOM 6994 N N . HIS A 1 109 ? 20.184 11.786 -13.834 1.00 0.00 109 HIS A N 4
ATOM 6995 C CA . HIS A 1 109 ? 19.334 12.379 -14.881 1.00 0.00 109 HIS A CA 4
ATOM 6996 C C . HIS A 1 109 ? 20.060 12.503 -16.249 1.00 0.00 109 HIS A C 4
ATOM 6997 O O . HIS A 1 109 ? 21.106 11.879 -16.461 1.00 0.00 109 HIS A O 4
ATOM 7011 N N . HIS A 1 110 ? 19.485 13.268 -17.190 1.00 0.00 110 HIS A N 4
ATOM 7012 C CA . HIS A 1 110 ? 19.936 13.438 -18.584 1.00 0.00 110 HIS A CA 4
ATOM 7013 C C . HIS A 1 110 ? 20.090 12.085 -19.332 1.00 0.00 110 HIS A C 4
ATOM 7014 O O . HIS A 1 110 ? 21.192 11.734 -19.820 1.00 0.00 110 HIS A O 4
ATOM 7029 N N . GLY A 1 1 ? 5.579 3.886 15.166 1.00 0.00 1 GLY A N 5
ATOM 7030 C CA . GLY A 1 1 ? 6.239 4.805 14.214 1.00 0.00 1 GLY A CA 5
ATOM 7031 C C . GLY A 1 1 ? 5.325 5.211 13.072 1.00 0.00 1 GLY A C 5
ATOM 7032 O O . GLY A 1 1 ? 4.138 4.883 13.056 1.00 0.00 1 GLY A O 5
ATOM 7038 N N . ASP A 1 2 ? 5.867 5.934 12.089 1.00 0.00 2 ASP A N 5
ATOM 7039 C CA . ASP A 1 2 ? 5.092 6.524 10.983 1.00 0.00 2 ASP A CA 5
ATOM 7040 C C . ASP A 1 2 ? 4.421 5.464 10.091 1.00 0.00 2 ASP A C 5
ATOM 7041 O O . ASP A 1 2 ? 3.274 5.637 9.687 1.00 0.00 2 ASP A O 5
ATOM 7050 N N . ALA A 1 3 ? 5.088 4.327 9.859 1.00 0.00 3 ALA A N 5
ATOM 7051 C CA . ALA A 1 3 ? 4.528 3.164 9.163 1.00 0.00 3 ALA A CA 5
ATOM 7052 C C . ALA A 1 3 ? 3.256 2.624 9.852 1.00 0.00 3 ALA A C 5
ATOM 7053 O O . ALA A 1 3 ? 2.260 2.315 9.194 1.00 0.00 3 ALA A O 5
ATOM 7060 N N . ASP A 1 4 ? 3.267 2.555 11.186 1.00 0.00 4 ASP A N 5
ATOM 7061 C CA . ASP A 1 4 ? 2.150 2.059 12.000 1.00 0.00 4 ASP A CA 5
ATOM 7062 C C . ASP A 1 4 ? 0.976 3.051 12.036 1.00 0.00 4 ASP A C 5
ATOM 7063 O O . ASP A 1 4 ? -0.189 2.651 12.055 1.00 0.00 4 ASP A O 5
ATOM 7072 N N . LYS A 1 5 ? 1.275 4.356 11.974 1.00 0.00 5 LYS A N 5
ATOM 7073 C CA . LYS A 1 5 ? 0.268 5.417 11.824 1.00 0.00 5 LYS A CA 5
ATOM 7074 C C . LYS A 1 5 ? -0.399 5.322 10.458 1.00 0.00 5 LYS A C 5
ATOM 7075 O O . LYS A 1 5 ? -1.625 5.316 10.375 1.00 0.00 5 LYS A O 5
ATOM 7094 N N . ILE A 1 6 ? 0.390 5.199 9.392 1.00 0.00 6 ILE A N 5
ATOM 7095 C CA . ILE A 1 6 ? -0.126 5.221 8.017 1.00 0.00 6 ILE A CA 5
ATOM 7096 C C . ILE A 1 6 ? -1.034 4.028 7.721 1.00 0.00 6 ILE A C 5
ATOM 7097 O O . ILE A 1 6 ? -2.028 4.175 7.010 1.00 0.00 6 ILE A O 5
ATOM 7113 N N . MET A 1 7 ? -0.723 2.859 8.289 1.00 0.00 7 MET A N 5
ATOM 7114 C CA . MET A 1 7 ? -1.566 1.678 8.071 1.00 0.00 7 MET A CA 5
ATOM 7115 C C . MET A 1 7 ? -2.923 1.847 8.765 1.00 0.00 7 MET A C 5
ATOM 7116 O O . MET A 1 7 ? -3.961 1.505 8.204 1.00 0.00 7 MET A O 5
ATOM 7130 N N . GLU A 1 8 ? -2.935 2.469 9.945 1.00 0.00 8 GLU A N 5
ATOM 7131 C CA . GLU A 1 8 ? -4.167 2.768 10.682 1.00 0.00 8 GLU A CA 5
ATOM 7132 C C . GLU A 1 8 ? -4.963 3.923 10.057 1.00 0.00 8 GLU A C 5
ATOM 7133 O O . GLU A 1 8 ? -6.188 3.905 10.120 1.00 0.00 8 GLU A O 5
ATOM 7145 N N . GLN A 1 9 ? -4.318 4.880 9.384 1.00 0.00 9 GLN A N 5
ATOM 7146 C CA . GLN A 1 9 ? -5.011 5.920 8.601 1.00 0.00 9 GLN A CA 5
ATOM 7147 C C . GLN A 1 9 ? -5.905 5.333 7.496 1.00 0.00 9 GLN A C 5
ATOM 7148 O O . GLN A 1 9 ? -6.916 5.938 7.138 1.00 0.00 9 GLN A O 5
ATOM 7162 N N . ALA A 1 10 ? -5.577 4.150 6.971 1.00 0.00 10 ALA A N 5
ATOM 7163 C CA . ALA A 1 10 ? -6.470 3.426 6.077 1.00 0.00 10 ALA A CA 5
ATOM 7164 C C . ALA A 1 10 ? -7.635 2.767 6.834 1.00 0.00 10 ALA A C 5
ATOM 7165 O O . ALA A 1 10 ? -8.799 2.958 6.477 1.00 0.00 10 ALA A O 5
ATOM 7172 N N . LYS A 1 11 ? -7.337 2.066 7.935 1.00 0.00 11 LYS A N 5
ATOM 7173 C CA . LYS A 1 11 ? -8.324 1.325 8.746 1.00 0.00 11 LYS A CA 5
ATOM 7174 C C . LYS A 1 11 ? -9.333 2.237 9.453 1.00 0.00 11 LYS A C 5
ATOM 7175 O O . LYS A 1 11 ? -10.480 1.841 9.651 1.00 0.00 11 LYS A O 5
ATOM 7194 N N . ARG A 1 12 ? -8.930 3.463 9.807 1.00 0.00 12 ARG A N 5
ATOM 7195 C CA . ARG A 1 12 ? -9.787 4.467 10.469 1.00 0.00 12 ARG A CA 5
ATOM 7196 C C . ARG A 1 12 ? -10.867 5.019 9.532 1.00 0.00 12 ARG A C 5
ATOM 7197 O O . ARG A 1 12 ? -11.938 5.424 9.978 1.00 0.00 12 ARG A O 5
ATOM 7218 N N . GLN A 1 13 ? -10.559 5.037 8.234 1.00 0.00 13 GLN A N 5
ATOM 7219 C CA . GLN A 1 13 ? -11.410 5.520 7.147 1.00 0.00 13 GLN A CA 5
ATOM 7220 C C . GLN A 1 13 ? -12.283 4.383 6.593 1.00 0.00 13 GLN A C 5
ATOM 7221 O O . GLN A 1 13 ? -13.477 4.566 6.358 1.00 0.00 13 GLN A O 5
ATOM 7235 N N . ASP A 1 14 ? -11.692 3.196 6.421 1.00 0.00 14 ASP A N 5
ATOM 7236 C CA . ASP A 1 14 ? -12.360 1.978 5.969 1.00 0.00 14 ASP A CA 5
ATOM 7237 C C . ASP A 1 14 ? -11.771 0.740 6.682 1.00 0.00 14 ASP A C 5
ATOM 7238 O O . ASP A 1 14 ? -10.711 0.248 6.285 1.00 0.00 14 ASP A O 5
ATOM 7247 N N . PRO A 1 15 ? -12.439 0.199 7.720 1.00 0.00 15 PRO A N 5
ATOM 7248 C CA . PRO A 1 15 ? -11.935 -0.943 8.485 1.00 0.00 15 PRO A CA 5
ATOM 7249 C C . PRO A 1 15 ? -11.980 -2.262 7.694 1.00 0.00 15 PRO A C 5
ATOM 7250 O O . PRO A 1 15 ? -11.334 -3.234 8.087 1.00 0.00 15 PRO A O 5
ATOM 7261 N N . ASN A 1 16 ? -12.719 -2.308 6.578 1.00 0.00 16 ASN A N 5
ATOM 7262 C CA . ASN A 1 16 ? -12.765 -3.443 5.657 1.00 0.00 16 ASN A CA 5
ATOM 7263 C C . ASN A 1 16 ? -11.546 -3.519 4.712 1.00 0.00 16 ASN A C 5
ATOM 7264 O O . ASN A 1 16 ? -11.263 -4.594 4.178 1.00 0.00 16 ASN A O 5
ATOM 7275 N N . ALA A 1 17 ? -10.802 -2.419 4.533 1.00 0.00 17 ALA A N 5
ATOM 7276 C CA . ALA A 1 17 ? -9.579 -2.371 3.735 1.00 0.00 17 ALA A CA 5
ATOM 7277 C C . ALA A 1 17 ? -8.522 -3.342 4.276 1.00 0.00 17 ALA A C 5
ATOM 7278 O O . ALA A 1 17 ? -8.417 -3.555 5.490 1.00 0.00 17 ALA A O 5
ATOM 7285 N N . GLN A 1 18 ? -7.699 -3.889 3.381 1.00 0.00 18 GLN A N 5
ATOM 7286 C CA . GLN A 1 18 ? -6.575 -4.741 3.764 1.00 0.00 18 GLN A CA 5
ATOM 7287 C C . GLN A 1 18 ? -5.269 -3.952 3.668 1.00 0.00 18 GLN A C 5
ATOM 7288 O O . GLN A 1 18 ? -5.009 -3.321 2.645 1.00 0.00 18 GLN A O 5
ATOM 7302 N N . VAL A 1 19 ? -4.448 -3.990 4.719 1.00 0.00 19 VAL A N 5
ATOM 7303 C CA . VAL A 1 19 ? -3.146 -3.308 4.771 1.00 0.00 19 VAL A CA 5
ATOM 7304 C C . VAL A 1 19 ? -2.058 -4.201 5.372 1.00 0.00 19 VAL A C 5
ATOM 7305 O O . VAL A 1 19 ? -2.274 -4.842 6.402 1.00 0.00 19 VAL A O 5
ATOM 7318 N N . TYR A 1 20 ? -0.881 -4.222 4.739 1.00 0.00 20 TYR A N 5
ATOM 7319 C CA . TYR A 1 20 ? 0.294 -4.984 5.179 1.00 0.00 20 TYR A CA 5
ATOM 7320 C C . TYR A 1 20 ? 1.583 -4.188 5.009 1.00 0.00 20 TYR A C 5
ATOM 7321 O O . TYR A 1 20 ? 1.737 -3.459 4.031 1.00 0.00 20 TYR A O 5
ATOM 7339 N N . LYS A 1 21 ? 2.536 -4.377 5.924 1.00 0.00 21 LYS A N 5
ATOM 7340 C CA . LYS A 1 21 ? 3.859 -3.742 5.903 1.00 0.00 21 LYS A CA 5
ATOM 7341 C C . LYS A 1 21 ? 4.959 -4.786 5.735 1.00 0.00 21 LYS A C 5
ATOM 7342 O O . LYS A 1 21 ? 5.018 -5.745 6.506 1.00 0.00 21 LYS A O 5
ATOM 7361 N N . VAL A 1 22 ? 5.823 -4.592 4.740 1.00 0.00 22 VAL A N 5
ATOM 7362 C CA . VAL A 1 22 ? 6.924 -5.497 4.401 1.00 0.00 22 VAL A CA 5
ATOM 7363 C C . VAL A 1 22 ? 8.258 -4.760 4.283 1.00 0.00 22 VAL A C 5
ATOM 7364 O O . VAL A 1 22 ? 8.326 -3.578 3.938 1.00 0.00 22 VAL A O 5
ATOM 7377 N N . THR A 1 23 ? 9.336 -5.484 4.566 1.00 0.00 23 THR A N 5
ATOM 7378 C CA . THR A 1 23 ? 10.724 -5.001 4.515 1.00 0.00 23 THR A CA 5
ATOM 7379 C C . THR A 1 23 ? 11.580 -5.704 3.455 1.00 0.00 23 THR A C 5
ATOM 7380 O O . THR A 1 23 ? 12.697 -5.260 3.192 1.00 0.00 23 THR A O 5
ATOM 7391 N N . THR A 1 24 ? 11.069 -6.767 2.821 1.00 0.00 24 THR A N 5
ATOM 7392 C CA . THR A 1 24 ? 11.813 -7.653 1.895 1.00 0.00 24 THR A CA 5
ATOM 7393 C C . THR A 1 24 ? 10.986 -8.044 0.654 1.00 0.00 24 THR A C 5
ATOM 7394 O O . THR A 1 24 ? 9.750 -8.012 0.705 1.00 0.00 24 THR A O 5
ATOM 7405 N N . PRO A 1 25 ? 11.623 -8.478 -0.456 1.00 0.00 25 PRO A N 5
ATOM 7406 C CA . PRO A 1 25 ? 10.915 -9.019 -1.618 1.00 0.00 25 PRO A CA 5
ATOM 7407 C C . PRO A 1 25 ? 10.207 -10.351 -1.316 1.00 0.00 25 PRO A C 5
ATOM 7408 O O . PRO A 1 25 ? 9.159 -10.645 -1.892 1.00 0.00 25 PRO A O 5
ATOM 7419 N N . ASP A 1 26 ? 10.757 -11.153 -0.400 1.00 0.00 26 ASP A N 5
ATOM 7420 C CA . ASP A 1 26 ? 10.169 -12.424 0.026 1.00 0.00 26 ASP A CA 5
ATOM 7421 C C . ASP A 1 26 ? 8.899 -12.220 0.873 1.00 0.00 26 ASP A C 5
ATOM 7422 O O . ASP A 1 26 ? 8.002 -13.064 0.871 1.00 0.00 26 ASP A O 5
ATOM 7431 N N . GLU A 1 27 ? 8.797 -11.093 1.584 1.00 0.00 27 GLU A N 5
ATOM 7432 C CA . GLU A 1 27 ? 7.567 -10.682 2.265 1.00 0.00 27 GLU A CA 5
ATOM 7433 C C . GLU A 1 27 ? 6.529 -10.097 1.288 1.00 0.00 27 GLU A C 5
ATOM 7434 O O . GLU A 1 27 ? 5.331 -10.341 1.452 1.00 0.00 27 GLU A O 5
ATOM 7446 N N . ILE A 1 28 ? 6.966 -9.366 0.250 1.00 0.00 28 ILE A N 5
ATOM 7447 C CA . ILE A 1 28 ? 6.074 -8.784 -0.773 1.00 0.00 28 ILE A CA 5
ATOM 7448 C C . ILE A 1 28 ? 5.201 -9.854 -1.436 1.00 0.00 28 ILE A C 5
ATOM 7449 O O . ILE A 1 28 ? 3.987 -9.671 -1.512 1.00 0.00 28 ILE A O 5
ATOM 7465 N N . GLU A 1 29 ? 5.786 -10.971 -1.883 1.00 0.00 29 GLU A N 5
ATOM 7466 C CA . GLU A 1 29 ? 5.041 -12.071 -2.512 1.00 0.00 29 GLU A CA 5
ATOM 7467 C C . GLU A 1 29 ? 3.949 -12.697 -1.614 1.00 0.00 29 GLU A C 5
ATOM 7468 O O . GLU A 1 29 ? 3.039 -13.336 -2.139 1.00 0.00 29 GLU A O 5
ATOM 7480 N N . GLU A 1 30 ? 3.986 -12.504 -0.288 1.00 0.00 30 GLU A N 5
ATOM 7481 C CA . GLU A 1 30 ? 2.859 -12.849 0.593 1.00 0.00 30 GLU A CA 5
ATOM 7482 C C . GLU A 1 30 ? 1.773 -11.756 0.581 1.00 0.00 30 GLU A C 5
ATOM 7483 O O . GLU A 1 30 ? 0.590 -12.061 0.427 1.00 0.00 30 GLU A O 5
ATOM 7495 N N . ALA A 1 31 ? 2.158 -10.479 0.707 1.00 0.00 31 ALA A N 5
ATOM 7496 C CA . ALA A 1 31 ? 1.237 -9.338 0.777 1.00 0.00 31 ALA A CA 5
ATOM 7497 C C . ALA A 1 31 ? 0.374 -9.217 -0.484 1.00 0.00 31 ALA A C 5
ATOM 7498 O O . ALA A 1 31 ? -0.850 -9.131 -0.404 1.00 0.00 31 ALA A O 5
ATOM 7505 N N . VAL A 1 32 ? 1.001 -9.298 -1.657 1.00 0.00 32 VAL A N 5
ATOM 7506 C CA . VAL A 1 32 ? 0.319 -9.285 -2.961 1.00 0.00 32 VAL A CA 5
ATOM 7507 C C . VAL A 1 32 ? -0.612 -10.478 -3.160 1.00 0.00 32 VAL A C 5
ATOM 7508 O O . VAL A 1 32 ? -1.635 -10.345 -3.819 1.00 0.00 32 VAL A O 5
ATOM 7521 N N . ARG A 1 33 ? -0.289 -11.637 -2.577 1.00 0.00 33 ARG A N 5
ATOM 7522 C CA . ARG A 1 33 ? -1.037 -12.900 -2.747 1.00 0.00 33 ARG A CA 5
ATOM 7523 C C . ARG A 1 33 ? -2.363 -12.929 -1.978 1.00 0.00 33 ARG A C 5
ATOM 7524 O O . ARG A 1 33 ? -3.339 -13.503 -2.455 1.00 0.00 33 ARG A O 5
ATOM 7545 N N . ARG A 1 34 ? -2.408 -12.301 -0.801 1.00 0.00 34 ARG A N 5
ATOM 7546 C CA . ARG A 1 34 ? -3.610 -12.137 0.030 1.00 0.00 34 ARG A CA 5
ATOM 7547 C C . ARG A 1 34 ? -4.409 -10.902 -0.365 1.00 0.00 34 ARG A C 5
ATOM 7548 O O . ARG A 1 34 ? -5.640 -10.920 -0.325 1.00 0.00 34 ARG A O 5
ATOM 7569 N N . ILE A 1 35 ? -3.715 -9.846 -0.803 1.00 0.00 35 ILE A N 5
ATOM 7570 C CA . ILE A 1 35 ? -4.361 -8.684 -1.422 1.00 0.00 35 ILE A CA 5
ATOM 7571 C C . ILE A 1 35 ? -4.948 -9.023 -2.784 1.00 0.00 35 ILE A C 5
ATOM 7572 O O . ILE A 1 35 ? -5.965 -8.436 -3.117 1.00 0.00 35 ILE A O 5
ATOM 7588 N N . GLU A 1 36 ? -4.384 -9.959 -3.547 1.00 0.00 36 GLU A N 5
ATOM 7589 C CA . GLU A 1 36 ? -4.812 -10.280 -4.921 1.00 0.00 36 GLU A CA 5
ATOM 7590 C C . GLU A 1 36 ? -6.341 -10.390 -5.061 1.00 0.00 36 GLU A C 5
ATOM 7591 O O . GLU A 1 36 ? -6.909 -9.915 -6.045 1.00 0.00 36 GLU A O 5
ATOM 7603 N N . LYS A 1 37 ? -7.007 -10.969 -4.054 1.00 0.00 37 LYS A N 5
ATOM 7604 C CA . LYS A 1 37 ? -8.476 -11.105 -4.039 1.00 0.00 37 LYS A CA 5
ATOM 7605 C C . LYS A 1 37 ? -9.216 -9.763 -3.902 1.00 0.00 37 LYS A C 5
ATOM 7606 O O . LYS A 1 37 ? -10.209 -9.525 -4.587 1.00 0.00 37 LYS A O 5
ATOM 7625 N N . TYR A 1 38 ? -8.743 -8.905 -2.999 1.00 0.00 38 TYR A N 5
ATOM 7626 C CA . TYR A 1 38 ? -9.326 -7.605 -2.629 1.00 0.00 38 TYR A CA 5
ATOM 7627 C C . TYR A 1 38 ? -8.893 -6.433 -3.529 1.00 0.00 38 TYR A C 5
ATOM 7628 O O . TYR A 1 38 ? -9.715 -5.674 -4.045 1.00 0.00 38 TYR A O 5
ATOM 7646 N N . GLY A 1 39 ? -7.582 -6.332 -3.768 1.00 0.00 39 GLY A N 5
ATOM 7647 C CA . GLY A 1 39 ? -6.910 -5.404 -4.683 1.00 0.00 39 GLY A CA 5
ATOM 7648 C C . GLY A 1 39 ? -7.307 -5.584 -6.148 1.00 0.00 39 GLY A C 5
ATOM 7649 O O . GLY A 1 39 ? -7.004 -4.736 -6.986 1.00 0.00 39 GLY A O 5
ATOM 7653 N N . ALA A 1 40 ? -8.033 -6.663 -6.450 1.00 0.00 40 ALA A N 5
ATOM 7654 C CA . ALA A 1 40 ? -8.705 -6.856 -7.739 1.00 0.00 40 ALA A CA 5
ATOM 7655 C C . ALA A 1 40 ? -9.595 -5.648 -8.137 1.00 0.00 40 ALA A C 5
ATOM 7656 O O . ALA A 1 40 ? -9.821 -5.422 -9.328 1.00 0.00 40 ALA A O 5
ATOM 7663 N N . GLN A 1 41 ? -10.073 -4.857 -7.161 1.00 0.00 41 GLN A N 5
ATOM 7664 C CA . GLN A 1 41 ? -10.726 -3.566 -7.378 1.00 0.00 41 GLN A CA 5
ATOM 7665 C C . GLN A 1 41 ? -9.696 -2.423 -7.454 1.00 0.00 41 GLN A C 5
ATOM 7666 O O . GLN A 1 41 ? -9.458 -1.888 -8.538 1.00 0.00 41 GLN A O 5
ATOM 7680 N N . VAL A 1 42 ? -9.090 -2.046 -6.319 1.00 0.00 42 VAL A N 5
ATOM 7681 C CA . VAL A 1 42 ? -8.220 -0.863 -6.179 1.00 0.00 42 VAL A CA 5
ATOM 7682 C C . VAL A 1 42 ? -7.099 -1.134 -5.169 1.00 0.00 42 VAL A C 5
ATOM 7683 O O . VAL A 1 42 ? -7.314 -1.741 -4.117 1.00 0.00 42 VAL A O 5
ATOM 7696 N N . VAL A 1 43 ? -5.893 -0.657 -5.482 1.00 0.00 43 VAL A N 5
ATOM 7697 C CA . VAL A 1 43 ? -4.666 -0.819 -4.681 1.00 0.00 43 VAL A CA 5
ATOM 7698 C C . VAL A 1 43 ? -3.927 0.514 -4.560 1.00 0.00 43 VAL A C 5
ATOM 7699 O O . VAL A 1 43 ? -4.017 1.383 -5.427 1.00 0.00 43 VAL A O 5
ATOM 7712 N N . LEU A 1 44 ? -3.178 0.671 -3.476 1.00 0.00 44 LEU A N 5
ATOM 7713 C CA . LEU A 1 44 ? -2.223 1.747 -3.247 1.00 0.00 44 LEU A CA 5
ATOM 7714 C C . LEU A 1 44 ? -0.899 1.163 -2.724 1.00 0.00 44 LEU A C 5
ATOM 7715 O O . LEU A 1 44 ? -0.880 0.350 -1.795 1.00 0.00 44 LEU A O 5
ATOM 7731 N N . ILE A 1 45 ? 0.212 1.607 -3.310 1.00 0.00 45 ILE A N 5
ATOM 7732 C CA . ILE A 1 45 ? 1.578 1.307 -2.860 1.00 0.00 45 ILE A CA 5
ATOM 7733 C C . ILE A 1 45 ? 2.102 2.519 -2.090 1.00 0.00 45 ILE A C 5
ATOM 7734 O O . ILE A 1 45 ? 2.106 3.631 -2.619 1.00 0.00 45 ILE A O 5
ATOM 7750 N N . ILE A 1 46 ? 2.540 2.302 -0.850 1.00 0.00 46 ILE A N 5
ATOM 7751 C CA . ILE A 1 46 ? 3.136 3.319 0.019 1.00 0.00 46 ILE A CA 5
ATOM 7752 C C . ILE A 1 46 ? 4.602 2.960 0.297 1.00 0.00 46 ILE A C 5
ATOM 7753 O O . ILE A 1 46 ? 4.903 1.833 0.686 1.00 0.00 46 ILE A O 5
ATOM 7769 N N . TYR A 1 47 ? 5.522 3.907 0.103 1.00 0.00 47 TYR A N 5
ATOM 7770 C CA . TYR A 1 47 ? 6.964 3.728 0.310 1.00 0.00 47 TYR A CA 5
ATOM 7771 C C . TYR A 1 47 ? 7.502 4.743 1.330 1.00 0.00 47 TYR A C 5
ATOM 7772 O O . TYR A 1 47 ? 7.704 5.922 1.035 1.00 0.00 47 TYR A O 5
ATOM 7790 N N . THR A 1 48 ? 7.746 4.252 2.547 1.00 0.00 48 THR A N 5
ATOM 7791 C CA . THR A 1 48 ? 8.196 5.040 3.705 1.00 0.00 48 THR A CA 5
ATOM 7792 C C . THR A 1 48 ? 9.612 4.671 4.177 1.00 0.00 48 THR A C 5
ATOM 7793 O O . THR A 1 48 ? 10.032 3.510 4.135 1.00 0.00 48 THR A O 5
ATOM 7804 N N . SER A 1 49 ? 10.348 5.671 4.675 1.00 0.00 49 SER A N 5
ATOM 7805 C CA . SER A 1 49 ? 11.664 5.521 5.322 1.00 0.00 49 SER A CA 5
ATOM 7806 C C . SER A 1 49 ? 12.710 4.779 4.455 1.00 0.00 49 SER A C 5
ATOM 7807 O O . SER A 1 49 ? 12.711 4.902 3.228 1.00 0.00 49 SER A O 5
ATOM 7815 N N . SER A 1 50 ? 13.634 4.031 5.070 1.00 0.00 50 SER A N 5
ATOM 7816 C CA . SER A 1 50 ? 14.836 3.446 4.440 1.00 0.00 50 SER A CA 5
ATOM 7817 C C . SER A 1 50 ? 14.611 2.278 3.458 1.00 0.00 50 SER A C 5
ATOM 7818 O O . SER A 1 50 ? 15.584 1.744 2.919 1.00 0.00 50 SER A O 5
ATOM 7826 N N . GLY A 1 51 ? 13.366 1.843 3.231 1.00 0.00 51 GLY A N 5
ATOM 7827 C CA . GLY A 1 51 ? 13.045 0.674 2.391 1.00 0.00 51 GLY A CA 5
ATOM 7828 C C . GLY A 1 51 ? 11.757 -0.071 2.757 1.00 0.00 51 GLY A C 5
ATOM 7829 O O . GLY A 1 51 ? 11.437 -1.076 2.121 1.00 0.00 51 GLY A O 5
ATOM 7833 N N . ILE A 1 52 ? 11.020 0.385 3.775 1.00 0.00 52 ILE A N 5
ATOM 7834 C CA . ILE A 1 52 ? 9.744 -0.203 4.177 1.00 0.00 52 ILE A CA 5
ATOM 7835 C C . ILE A 1 52 ? 8.661 0.134 3.146 1.00 0.00 52 ILE A C 5
ATOM 7836 O O . ILE A 1 52 ? 8.395 1.299 2.838 1.00 0.00 52 ILE A O 5
ATOM 7852 N N . VAL A 1 53 ? 8.012 -0.906 2.627 1.00 0.00 53 VAL A N 5
ATOM 7853 C CA . VAL A 1 53 ? 6.905 -0.797 1.674 1.00 0.00 53 VAL A CA 5
ATOM 7854 C C . VAL A 1 53 ? 5.631 -1.258 2.375 1.00 0.00 53 VAL A C 5
ATOM 7855 O O . VAL A 1 53 ? 5.608 -2.303 3.025 1.00 0.00 53 VAL A O 5
ATOM 7868 N N . ILE A 1 54 ? 4.569 -0.467 2.278 1.00 0.00 54 ILE A N 5
ATOM 7869 C CA . ILE A 1 54 ? 3.253 -0.781 2.834 1.00 0.00 54 ILE A CA 5
ATOM 7870 C C . ILE A 1 54 ? 2.275 -0.910 1.667 1.00 0.00 54 ILE A C 5
ATOM 7871 O O . ILE A 1 54 ? 2.162 -0.012 0.831 1.00 0.00 54 ILE A O 5
ATOM 7887 N N . LEU A 1 55 ? 1.574 -2.038 1.606 1.00 0.00 55 LEU A N 5
ATOM 7888 C CA . LEU A 1 55 ? 0.595 -2.342 0.566 1.00 0.00 55 LEU A CA 5
ATOM 7889 C C . LEU A 1 55 ? -0.802 -2.219 1.162 1.00 0.00 55 LEU A C 5
ATOM 7890 O O . LEU A 1 55 ? -1.132 -2.944 2.103 1.00 0.00 55 LEU A O 5
ATOM 7906 N N . VAL A 1 56 ? -1.614 -1.309 0.626 1.00 0.00 56 VAL A N 5
ATOM 7907 C CA . VAL A 1 56 ? -3.017 -1.140 1.037 1.00 0.00 56 VAL A CA 5
ATOM 7908 C C . VAL A 1 56 ? -3.976 -1.372 -0.131 1.00 0.00 56 VAL A C 5
ATOM 7909 O O . VAL A 1 56 ? -3.682 -0.995 -1.265 1.00 0.00 56 VAL A O 5
ATOM 7922 N N . ALA A 1 57 ? -5.114 -2.017 0.118 1.00 0.00 57 ALA A N 5
ATOM 7923 C CA . ALA A 1 57 ? -6.113 -2.306 -0.905 1.00 0.00 57 ALA A CA 5
ATOM 7924 C C . ALA A 1 57 ? -7.559 -2.126 -0.428 1.00 0.00 57 ALA A C 5
ATOM 7925 O O . ALA A 1 57 ? -7.889 -2.351 0.740 1.00 0.00 57 ALA A O 5
ATOM 7932 N N . VAL A 1 58 ? -8.415 -1.733 -1.371 1.00 0.00 58 VAL A N 5
ATOM 7933 C CA . VAL A 1 58 ? -9.802 -1.287 -1.162 1.00 0.00 58 VAL A CA 5
ATOM 7934 C C . VAL A 1 58 ? -10.740 -1.769 -2.275 1.00 0.00 58 VAL A C 5
ATOM 7935 O O . VAL A 1 58 ? -10.328 -1.942 -3.423 1.00 0.00 58 VAL A O 5
ATOM 7948 N N . ARG A 1 59 ? -12.029 -1.937 -1.949 1.00 0.00 59 ARG A N 5
ATOM 7949 C CA . ARG A 1 59 ? -13.090 -2.266 -2.922 1.00 0.00 59 ARG A CA 5
ATOM 7950 C C . ARG A 1 59 ? -13.670 -1.056 -3.670 1.00 0.00 59 ARG A C 5
ATOM 7951 O O . ARG A 1 59 ? -14.412 -1.247 -4.632 1.00 0.00 59 ARG A O 5
ATOM 7972 N N . ASP A 1 60 ? -13.319 0.174 -3.284 1.00 0.00 60 ASP A N 5
ATOM 7973 C CA . ASP A 1 60 ? -13.776 1.404 -3.943 1.00 0.00 60 ASP A CA 5
ATOM 7974 C C . ASP A 1 60 ? -12.629 2.414 -4.172 1.00 0.00 60 ASP A C 5
ATOM 7975 O O . ASP A 1 60 ? -11.773 2.582 -3.297 1.00 0.00 60 ASP A O 5
ATOM 7984 N N . PRO A 1 61 ? -12.614 3.141 -5.309 1.00 0.00 61 PRO A N 5
ATOM 7985 C CA . PRO A 1 61 ? -11.607 4.170 -5.589 1.00 0.00 61 PRO A CA 5
ATOM 7986 C C . PRO A 1 61 ? -11.757 5.418 -4.706 1.00 0.00 61 PRO A C 5
ATOM 7987 O O . PRO A 1 61 ? -10.756 6.048 -4.362 1.00 0.00 61 PRO A O 5
ATOM 7998 N N . SER A 1 62 ? -12.979 5.751 -4.274 1.00 0.00 62 SER A N 5
ATOM 7999 C CA . SER A 1 62 ? -13.248 6.876 -3.363 1.00 0.00 62 SER A CA 5
ATOM 8000 C C . SER A 1 62 ? -12.596 6.680 -1.989 1.00 0.00 62 SER A C 5
ATOM 8001 O O . SER A 1 62 ? -12.103 7.636 -1.394 1.00 0.00 62 SER A O 5
ATOM 8009 N N . GLN A 1 63 ? -12.525 5.436 -1.506 1.00 0.00 63 GLN A N 5
ATOM 8010 C CA . GLN A 1 63 ? -11.860 5.048 -0.261 1.00 0.00 63 GLN A CA 5
ATOM 8011 C C . GLN A 1 63 ? -10.345 5.233 -0.373 1.00 0.00 63 GLN A C 5
ATOM 8012 O O . GLN A 1 63 ? -9.753 5.861 0.502 1.00 0.00 63 GLN A O 5
ATOM 8026 N N . ALA A 1 64 ? -9.727 4.764 -1.462 1.00 0.00 64 ALA A N 5
ATOM 8027 C CA . ALA A 1 64 ? -8.306 4.998 -1.731 1.00 0.00 64 ALA A CA 5
ATOM 8028 C C . ALA A 1 64 ? -7.979 6.496 -1.812 1.00 0.00 64 ALA A C 5
ATOM 8029 O O . ALA A 1 64 ? -7.028 6.950 -1.181 1.00 0.00 64 ALA A O 5
ATOM 8036 N N . ASP A 1 65 ? -8.791 7.275 -2.531 1.00 0.00 65 ASP A N 5
ATOM 8037 C CA . ASP A 1 65 ? -8.611 8.724 -2.667 1.00 0.00 65 ASP A CA 5
ATOM 8038 C C . ASP A 1 65 ? -8.729 9.445 -1.315 1.00 0.00 65 ASP A C 5
ATOM 8039 O O . ASP A 1 65 ? -7.844 10.219 -0.950 1.00 0.00 65 ASP A O 5
ATOM 8048 N N . GLN A 1 66 ? -9.758 9.136 -0.521 1.00 0.00 66 GLN A N 5
ATOM 8049 C CA . GLN A 1 66 ? -9.952 9.728 0.803 1.00 0.00 66 GLN A CA 5
ATOM 8050 C C . GLN A 1 66 ? -8.845 9.349 1.792 1.00 0.00 66 GLN A C 5
ATOM 8051 O O . GLN A 1 66 ? -8.397 10.207 2.554 1.00 0.00 66 GLN A O 5
ATOM 8065 N N . ILE A 1 67 ? -8.378 8.097 1.774 1.00 0.00 67 ILE A N 5
ATOM 8066 C CA . ILE A 1 67 ? -7.282 7.656 2.645 1.00 0.00 67 ILE A CA 5
ATOM 8067 C C . ILE A 1 67 ? -5.972 8.345 2.226 1.00 0.00 67 ILE A C 5
ATOM 8068 O O . ILE A 1 67 ? -5.230 8.838 3.074 1.00 0.00 67 ILE A O 5
ATOM 8084 N N . LEU A 1 68 ? -5.706 8.440 0.918 1.00 0.00 68 LEU A N 5
ATOM 8085 C CA . LEU A 1 68 ? -4.511 9.088 0.363 1.00 0.00 68 LEU A CA 5
ATOM 8086 C C . LEU A 1 68 ? -4.455 10.580 0.714 1.00 0.00 68 LEU A C 5
ATOM 8087 O O . LEU A 1 68 ? -3.405 11.072 1.125 1.00 0.00 68 LEU A O 5
ATOM 8103 N N . LYS A 1 69 ? -5.587 11.282 0.616 1.00 0.00 69 LYS A N 5
ATOM 8104 C CA . LYS A 1 69 ? -5.748 12.700 0.987 1.00 0.00 69 LYS A CA 5
ATOM 8105 C C . LYS A 1 69 ? -5.260 12.996 2.405 1.00 0.00 69 LYS A C 5
ATOM 8106 O O . LYS A 1 69 ? -4.436 13.891 2.587 1.00 0.00 69 LYS A O 5
ATOM 8125 N N . GLU A 1 70 ? -5.704 12.228 3.402 1.00 0.00 70 GLU A N 5
ATOM 8126 C CA . GLU A 1 70 ? -5.233 12.407 4.784 1.00 0.00 70 GLU A CA 5
ATOM 8127 C C . GLU A 1 70 ? -3.812 11.875 5.022 1.00 0.00 70 GLU A C 5
ATOM 8128 O O . GLU A 1 70 ? -3.045 12.470 5.777 1.00 0.00 70 GLU A O 5
ATOM 8140 N N . ALA A 1 71 ? -3.438 10.766 4.385 1.00 0.00 71 ALA A N 5
ATOM 8141 C CA . ALA A 1 71 ? -2.130 10.144 4.576 1.00 0.00 71 ALA A CA 5
ATOM 8142 C C . ALA A 1 71 ? -0.989 11.001 4.004 1.00 0.00 71 ALA A C 5
ATOM 8143 O O . ALA A 1 71 ? 0.041 11.140 4.663 1.00 0.00 71 ALA A O 5
ATOM 8150 N N . LYS A 1 72 ? -1.181 11.648 2.845 1.00 0.00 72 LYS A N 5
ATOM 8151 C CA . LYS A 1 72 ? -0.266 12.620 2.261 1.00 0.00 72 LYS A CA 5
ATOM 8152 C C . LYS A 1 72 ? -0.125 13.864 3.138 1.00 0.00 72 LYS A C 5
ATOM 8153 O O . LYS A 1 72 ? 0.988 14.338 3.367 1.00 0.00 72 LYS A O 5
ATOM 8172 N N . LYS A 1 73 ? -1.251 14.371 3.661 1.00 0.00 73 LYS A N 5
ATOM 8173 C CA . LYS A 1 73 ? -1.285 15.575 4.505 1.00 0.00 73 LYS A CA 5
ATOM 8174 C C . LYS A 1 73 ? -0.521 15.363 5.815 1.00 0.00 73 LYS A C 5
ATOM 8175 O O . LYS A 1 73 ? 0.204 16.249 6.265 1.00 0.00 73 LYS A O 5
ATOM 8194 N N . GLN A 1 74 ? -0.662 14.170 6.400 1.00 0.00 74 GLN A N 5
ATOM 8195 C CA . GLN A 1 74 ? 0.024 13.777 7.633 1.00 0.00 74 GLN A CA 5
ATOM 8196 C C . GLN A 1 74 ? 1.496 13.371 7.404 1.00 0.00 74 GLN A C 5
ATOM 8197 O O . GLN A 1 74 ? 2.331 13.599 8.281 1.00 0.00 74 GLN A O 5
ATOM 8211 N N . ASN A 1 75 ? 1.827 12.772 6.250 1.00 0.00 75 ASN A N 5
ATOM 8212 C CA . ASN A 1 75 ? 3.139 12.178 5.957 1.00 0.00 75 ASN A CA 5
ATOM 8213 C C . ASN A 1 75 ? 3.628 12.587 4.541 1.00 0.00 75 ASN A C 5
ATOM 8214 O O . ASN A 1 75 ? 3.244 11.949 3.554 1.00 0.00 75 ASN A O 5
ATOM 8225 N N . PRO A 1 76 ? 4.501 13.605 4.398 1.00 0.00 76 PRO A N 5
ATOM 8226 C CA . PRO A 1 76 ? 4.942 14.089 3.083 1.00 0.00 76 PRO A CA 5
ATOM 8227 C C . PRO A 1 76 ? 5.950 13.156 2.384 1.00 0.00 76 PRO A C 5
ATOM 8228 O O . PRO A 1 76 ? 6.017 13.132 1.154 1.00 0.00 76 PRO A O 5
ATOM 8239 N N . SER A 1 77 ? 6.712 12.365 3.148 1.00 0.00 77 SER A N 5
ATOM 8240 C CA . SER A 1 77 ? 7.788 11.481 2.650 1.00 0.00 77 SER A CA 5
ATOM 8241 C C . SER A 1 77 ? 7.329 10.046 2.325 1.00 0.00 77 SER A C 5
ATOM 8242 O O . SER A 1 77 ? 8.153 9.185 2.014 1.00 0.00 77 SER A O 5
ATOM 8250 N N . ALA A 1 78 ? 6.025 9.767 2.419 1.00 0.00 78 ALA A N 5
ATOM 8251 C CA . ALA A 1 78 ? 5.443 8.421 2.361 1.00 0.00 78 ALA A CA 5
ATOM 8252 C C . ALA A 1 78 ? 5.202 7.847 0.948 1.00 0.00 78 ALA A C 5
ATOM 8253 O O . ALA A 1 78 ? 4.904 6.662 0.830 1.00 0.00 78 ALA A O 5
ATOM 8260 N N . THR A 1 79 ? 5.306 8.672 -0.100 1.00 0.00 79 THR A N 5
ATOM 8261 C CA . THR A 1 79 ? 5.303 8.303 -1.538 1.00 0.00 79 THR A CA 5
ATOM 8262 C C . THR A 1 79 ? 4.218 7.291 -1.949 1.00 0.00 79 THR A C 5
ATOM 8263 O O . THR A 1 79 ? 4.392 6.073 -1.871 1.00 0.00 79 THR A O 5
ATOM 8274 N N . PHE A 1 80 ? 3.097 7.816 -2.444 1.00 0.00 80 PHE A N 5
ATOM 8275 C CA . PHE A 1 80 ? 1.872 7.068 -2.760 1.00 0.00 80 PHE A CA 5
ATOM 8276 C C . PHE A 1 80 ? 1.746 6.784 -4.264 1.00 0.00 80 PHE A C 5
ATOM 8277 O O . PHE A 1 80 ? 1.949 7.688 -5.078 1.00 0.00 80 PHE A O 5
ATOM 8294 N N . VAL A 1 81 ? 1.369 5.554 -4.638 1.00 0.00 81 VAL A N 5
ATOM 8295 C CA . VAL A 1 81 ? 1.110 5.174 -6.045 1.00 0.00 81 VAL A CA 5
ATOM 8296 C C . VAL A 1 81 ? -0.174 4.364 -6.175 1.00 0.00 81 VAL A C 5
ATOM 8297 O O . VAL A 1 81 ? -0.283 3.269 -5.622 1.00 0.00 81 VAL A O 5
ATOM 8310 N N . ARG A 1 82 ? -1.151 4.913 -6.907 1.00 0.00 82 ARG A N 5
ATOM 8311 C CA . ARG A 1 82 ? -2.489 4.334 -7.087 1.00 0.00 82 ARG A CA 5
ATOM 8312 C C . ARG A 1 82 ? -2.529 3.320 -8.232 1.00 0.00 82 ARG A C 5
ATOM 8313 O O . ARG A 1 82 ? -2.032 3.591 -9.326 1.00 0.00 82 ARG A O 5
ATOM 8334 N N . LEU A 1 83 ? -3.153 2.174 -7.979 1.00 0.00 83 LEU A N 5
ATOM 8335 C CA . LEU A 1 83 ? -3.312 1.049 -8.900 1.00 0.00 83 LEU A CA 5
ATOM 8336 C C . LEU A 1 83 ? -4.794 0.719 -9.110 1.00 0.00 83 LEU A C 5
ATOM 8337 O O . LEU A 1 83 ? -5.567 0.599 -8.157 1.00 0.00 83 LEU A O 5
ATOM 8353 N N . GLU A 1 84 ? -5.165 0.532 -10.376 1.00 0.00 84 GLU A N 5
ATOM 8354 C CA . GLU A 1 84 ? -6.530 0.174 -10.791 1.00 0.00 84 GLU A CA 5
ATOM 8355 C C . GLU A 1 84 ? -6.555 -0.498 -12.180 1.00 0.00 84 GLU A C 5
ATOM 8356 O O . GLU A 1 84 ? -7.217 -1.521 -12.365 1.00 0.00 84 GLU A O 5
ATOM 8368 N N . GLY A 1 85 ? -5.801 0.043 -13.147 1.00 0.00 85 GLY A N 5
ATOM 8369 C CA . GLY A 1 85 ? -5.707 -0.485 -14.518 1.00 0.00 85 GLY A CA 5
ATOM 8370 C C . GLY A 1 85 ? -4.783 -1.702 -14.696 1.00 0.00 85 GLY A C 5
ATOM 8371 O O . GLY A 1 85 ? -4.871 -2.388 -15.716 1.00 0.00 85 GLY A O 5
ATOM 8375 N N . VAL A 1 86 ? -3.913 -1.991 -13.720 1.00 0.00 86 VAL A N 5
ATOM 8376 C CA . VAL A 1 86 ? -3.002 -3.153 -13.715 1.00 0.00 86 VAL A CA 5
ATOM 8377 C C . VAL A 1 86 ? -3.646 -4.324 -12.968 1.00 0.00 86 VAL A C 5
ATOM 8378 O O . VAL A 1 86 ? -4.243 -4.143 -11.904 1.00 0.00 86 VAL A O 5
ATOM 8391 N N . SER A 1 87 ? -3.502 -5.532 -13.514 1.00 0.00 87 SER A N 5
ATOM 8392 C CA . SER A 1 87 ? -3.968 -6.784 -12.906 1.00 0.00 87 SER A CA 5
ATOM 8393 C C . SER A 1 87 ? -3.349 -7.037 -11.514 1.00 0.00 87 SER A C 5
ATOM 8394 O O . SER A 1 87 ? -2.197 -6.661 -11.277 1.00 0.00 87 SER A O 5
ATOM 8402 N N . PRO A 1 88 ? -4.060 -7.719 -10.594 1.00 0.00 88 PRO A N 5
ATOM 8403 C CA . PRO A 1 88 ? -3.603 -7.949 -9.216 1.00 0.00 88 PRO A CA 5
ATOM 8404 C C . PRO A 1 88 ? -2.365 -8.861 -9.121 1.00 0.00 88 PRO A C 5
ATOM 8405 O O . PRO A 1 88 ? -1.610 -8.776 -8.154 1.00 0.00 88 PRO A O 5
ATOM 8416 N N . ASP A 1 89 ? -2.133 -9.715 -10.122 1.00 0.00 89 ASP A N 5
ATOM 8417 C CA . ASP A 1 89 ? -0.881 -10.480 -10.261 1.00 0.00 89 ASP A CA 5
ATOM 8418 C C . ASP A 1 89 ? 0.270 -9.656 -10.885 1.00 0.00 89 ASP A C 5
ATOM 8419 O O . ASP A 1 89 ? 1.438 -9.864 -10.563 1.00 0.00 89 ASP A O 5
ATOM 8428 N N . ASP A 1 90 ? -0.041 -8.689 -11.755 1.00 0.00 90 ASP A N 5
ATOM 8429 C CA . ASP A 1 90 ? 0.943 -7.805 -12.401 1.00 0.00 90 ASP A CA 5
ATOM 8430 C C . ASP A 1 90 ? 1.462 -6.720 -11.445 1.00 0.00 90 ASP A C 5
ATOM 8431 O O . ASP A 1 90 ? 2.612 -6.290 -11.552 1.00 0.00 90 ASP A O 5
ATOM 8440 N N . LEU A 1 91 ? 0.637 -6.329 -10.465 1.00 0.00 91 LEU A N 5
ATOM 8441 C CA . LEU A 1 91 ? 0.993 -5.477 -9.326 1.00 0.00 91 LEU A CA 5
ATOM 8442 C C . LEU A 1 91 ? 2.323 -5.890 -8.666 1.00 0.00 91 LEU A C 5
ATOM 8443 O O . LEU A 1 91 ? 3.055 -5.021 -8.193 1.00 0.00 91 LEU A O 5
ATOM 8459 N N . ARG A 1 92 ? 2.672 -7.186 -8.666 1.00 0.00 92 ARG A N 5
ATOM 8460 C CA . ARG A 1 92 ? 3.936 -7.694 -8.098 1.00 0.00 92 ARG A CA 5
ATOM 8461 C C . ARG A 1 92 ? 5.159 -6.983 -8.670 1.00 0.00 92 ARG A C 5
ATOM 8462 O O . ARG A 1 92 ? 6.038 -6.582 -7.913 1.00 0.00 92 ARG A O 5
ATOM 8483 N N . ARG A 1 93 ? 5.177 -6.745 -9.986 1.00 0.00 93 ARG A N 5
ATOM 8484 C CA . ARG A 1 93 ? 6.256 -6.018 -10.678 1.00 0.00 93 ARG A CA 5
ATOM 8485 C C . ARG A 1 93 ? 6.329 -4.559 -10.225 1.00 0.00 93 ARG A C 5
ATOM 8486 O O . ARG A 1 93 ? 7.417 -4.064 -9.948 1.00 0.00 93 ARG A O 5
ATOM 8507 N N . GLN A 1 94 ? 5.180 -3.897 -10.077 1.00 0.00 94 GLN A N 5
ATOM 8508 C CA . GLN A 1 94 ? 5.083 -2.500 -9.637 1.00 0.00 94 GLN A CA 5
ATOM 8509 C C . GLN A 1 94 ? 5.515 -2.316 -8.170 1.00 0.00 94 GLN A C 5
ATOM 8510 O O . GLN A 1 94 ? 6.196 -1.343 -7.845 1.00 0.00 94 GLN A O 5
ATOM 8524 N N . VAL A 1 95 ? 5.176 -3.266 -7.293 1.00 0.00 95 VAL A N 5
ATOM 8525 C CA . VAL A 1 95 ? 5.575 -3.264 -5.874 1.00 0.00 95 VAL A CA 5
ATOM 8526 C C . VAL A 1 95 ? 7.062 -3.569 -5.723 1.00 0.00 95 VAL A C 5
ATOM 8527 O O . VAL A 1 95 ? 7.781 -2.859 -5.021 1.00 0.00 95 VAL A O 5
ATOM 8540 N N . GLU A 1 96 ? 7.546 -4.619 -6.384 1.00 0.00 96 GLU A N 5
ATOM 8541 C CA . GLU A 1 96 ? 8.947 -5.010 -6.273 1.00 0.00 96 GLU A CA 5
ATOM 8542 C C . GLU A 1 96 ? 9.890 -3.989 -6.917 1.00 0.00 96 GLU A C 5
ATOM 8543 O O . GLU A 1 96 ? 10.939 -3.720 -6.344 1.00 0.00 96 GLU A O 5
ATOM 8555 N N . ASP A 1 97 ? 9.522 -3.341 -8.028 1.00 0.00 97 ASP A N 5
ATOM 8556 C CA . ASP A 1 97 ? 10.302 -2.242 -8.618 1.00 0.00 97 ASP A CA 5
ATOM 8557 C C . ASP A 1 97 ? 10.483 -1.056 -7.648 1.00 0.00 97 ASP A C 5
ATOM 8558 O O . ASP A 1 97 ? 11.559 -0.458 -7.602 1.00 0.00 97 ASP A O 5
ATOM 8567 N N . VAL A 1 98 ? 9.481 -0.768 -6.806 1.00 0.00 98 VAL A N 5
ATOM 8568 C CA . VAL A 1 98 ? 9.587 0.214 -5.709 1.00 0.00 98 VAL A CA 5
ATOM 8569 C C . VAL A 1 98 ? 10.540 -0.285 -4.614 1.00 0.00 98 VAL A C 5
ATOM 8570 O O . VAL A 1 98 ? 11.360 0.491 -4.118 1.00 0.00 98 VAL A O 5
ATOM 8583 N N . TRP A 1 99 ? 10.516 -1.581 -4.280 1.00 0.00 99 TRP A N 5
ATOM 8584 C CA . TRP A 1 99 ? 11.457 -2.165 -3.316 1.00 0.00 99 TRP A CA 5
ATOM 8585 C C . TRP A 1 99 ? 12.913 -2.124 -3.817 1.00 0.00 99 TRP A C 5
ATOM 8586 O O . TRP A 1 99 ? 13.813 -1.728 -3.076 1.00 0.00 99 TRP A O 5
ATOM 8607 N N . ARG A 1 100 ? 13.161 -2.466 -5.091 1.00 0.00 100 ARG A N 5
ATOM 8608 C CA . ARG A 1 100 ? 14.497 -2.376 -5.716 1.00 0.00 100 ARG A CA 5
ATOM 8609 C C . ARG A 1 100 ? 14.958 -0.918 -5.831 1.00 0.00 100 ARG A C 5
ATOM 8610 O O . ARG A 1 100 ? 16.100 -0.609 -5.496 1.00 0.00 100 ARG A O 5
ATOM 8631 N N . GLY A 1 101 ? 14.057 -0.012 -6.220 1.00 0.00 101 GLY A N 5
ATOM 8632 C CA . GLY A 1 101 ? 14.287 1.436 -6.303 1.00 0.00 101 GLY A CA 5
ATOM 8633 C C . GLY A 1 101 ? 14.619 2.101 -4.960 1.00 0.00 101 GLY A C 5
ATOM 8634 O O . GLY A 1 101 ? 15.284 3.138 -4.934 1.00 0.00 101 GLY A O 5
ATOM 8638 N N . SER A 1 102 ? 14.217 1.491 -3.838 1.00 0.00 102 SER A N 5
ATOM 8639 C CA . SER A 1 102 ? 14.623 1.911 -2.487 1.00 0.00 102 SER A CA 5
ATOM 8640 C C . SER A 1 102 ? 16.131 1.736 -2.247 1.00 0.00 102 SER A C 5
ATOM 8641 O O . SER A 1 102 ? 16.734 2.518 -1.510 1.00 0.00 102 SER A O 5
ATOM 8649 N N . LEU A 1 103 ? 16.743 0.714 -2.862 1.00 0.00 103 LEU A N 5
ATOM 8650 C CA . LEU A 1 103 ? 18.176 0.411 -2.749 1.00 0.00 103 LEU A CA 5
ATOM 8651 C C . LEU A 1 103 ? 18.994 1.049 -3.882 1.00 0.00 103 LEU A C 5
ATOM 8652 O O . LEU A 1 103 ? 20.065 1.609 -3.644 1.00 0.00 103 LEU A O 5
ATOM 8668 N N . GLU A 1 104 ? 18.490 0.985 -5.116 1.00 0.00 104 GLU A N 5
ATOM 8669 C CA . GLU A 1 104 ? 19.175 1.475 -6.315 1.00 0.00 104 GLU A CA 5
ATOM 8670 C C . GLU A 1 104 ? 18.988 2.995 -6.474 1.00 0.00 104 GLU A C 5
ATOM 8671 O O . GLU A 1 104 ? 17.949 3.473 -6.936 1.00 0.00 104 GLU A O 5
ATOM 8683 N N . HIS A 1 105 ? 20.017 3.761 -6.097 1.00 0.00 105 HIS A N 5
ATOM 8684 C CA . HIS A 1 105 ? 20.024 5.230 -6.104 1.00 0.00 105 HIS A CA 5
ATOM 8685 C C . HIS A 1 105 ? 20.308 5.789 -7.516 1.00 0.00 105 HIS A C 5
ATOM 8686 O O . HIS A 1 105 ? 21.333 6.422 -7.780 1.00 0.00 105 HIS A O 5
ATOM 8700 N N . HIS A 1 106 ? 19.379 5.515 -8.433 1.00 0.00 106 HIS A N 5
ATOM 8701 C CA . HIS A 1 106 ? 19.374 5.916 -9.844 1.00 0.00 106 HIS A CA 5
ATOM 8702 C C . HIS A 1 106 ? 18.137 6.782 -10.157 1.00 0.00 106 HIS A C 5
ATOM 8703 O O . HIS A 1 106 ? 17.146 6.756 -9.418 1.00 0.00 106 HIS A O 5
ATOM 8717 N N . HIS A 1 107 ? 18.157 7.537 -11.260 1.00 0.00 107 HIS A N 5
ATOM 8718 C CA . HIS A 1 107 ? 16.974 8.274 -11.723 1.00 0.00 107 HIS A CA 5
ATOM 8719 C C . HIS A 1 107 ? 15.849 7.320 -12.174 1.00 0.00 107 HIS A C 5
ATOM 8720 O O . HIS A 1 107 ? 16.108 6.234 -12.705 1.00 0.00 107 HIS A O 5
ATOM 8734 N N . HIS A 1 108 ? 14.597 7.728 -11.957 1.00 0.00 108 HIS A N 5
ATOM 8735 C CA . HIS A 1 108 ? 13.384 6.962 -12.272 1.00 0.00 108 HIS A CA 5
ATOM 8736 C C . HIS A 1 108 ? 12.428 7.793 -13.151 1.00 0.00 108 HIS A C 5
ATOM 8737 O O . HIS A 1 108 ? 12.356 9.018 -13.023 1.00 0.00 108 HIS A O 5
ATOM 8751 N N . HIS A 1 109 ? 11.682 7.126 -14.038 1.00 0.00 109 HIS A N 5
ATOM 8752 C CA . HIS A 1 109 ? 10.878 7.769 -15.090 1.00 0.00 109 HIS A CA 5
ATOM 8753 C C . HIS A 1 109 ? 9.735 8.655 -14.555 1.00 0.00 109 HIS A C 5
ATOM 8754 O O . HIS A 1 109 ? 9.484 9.732 -15.107 1.00 0.00 109 HIS A O 5
ATOM 8768 N N . HIS A 1 110 ? 9.065 8.213 -13.478 1.00 0.00 110 HIS A N 5
ATOM 8769 C CA . HIS A 1 110 ? 7.817 8.795 -12.947 1.00 0.00 110 HIS A CA 5
ATOM 8770 C C . HIS A 1 110 ? 6.735 8.980 -14.045 1.00 0.00 110 HIS A C 5
ATOM 8771 O O . HIS A 1 110 ? 6.009 10.003 -14.049 1.00 0.00 110 HIS A O 5
ATOM 8786 N N . GLY A 1 1 ? 5.716 4.128 14.976 1.00 0.00 1 GLY A N 6
ATOM 8787 C CA . GLY A 1 1 ? 6.365 5.029 14.000 1.00 0.00 1 GLY A CA 6
ATOM 8788 C C . GLY A 1 1 ? 5.436 5.417 12.864 1.00 0.00 1 GLY A C 6
ATOM 8789 O O . GLY A 1 1 ? 4.243 5.112 12.884 1.00 0.00 1 GLY A O 6
ATOM 8795 N N . ASP A 1 2 ? 5.974 6.101 11.850 1.00 0.00 2 ASP A N 6
ATOM 8796 C CA . ASP A 1 2 ? 5.185 6.650 10.734 1.00 0.00 2 ASP A CA 6
ATOM 8797 C C . ASP A 1 2 ? 4.499 5.558 9.896 1.00 0.00 2 ASP A C 6
ATOM 8798 O O . ASP A 1 2 ? 3.349 5.729 9.499 1.00 0.00 2 ASP A O 6
ATOM 8807 N N . ALA A 1 3 ? 5.151 4.405 9.708 1.00 0.00 3 ALA A N 6
ATOM 8808 C CA . ALA A 1 3 ? 4.577 3.222 9.061 1.00 0.00 3 ALA A CA 6
ATOM 8809 C C . ALA A 1 3 ? 3.310 2.711 9.779 1.00 0.00 3 ALA A C 6
ATOM 8810 O O . ALA A 1 3 ? 2.298 2.425 9.138 1.00 0.00 3 ALA A O 6
ATOM 8817 N N . ASP A 1 4 ? 3.343 2.638 11.113 1.00 0.00 4 ASP A N 6
ATOM 8818 C CA . ASP A 1 4 ? 2.229 2.154 11.939 1.00 0.00 4 ASP A CA 6
ATOM 8819 C C . ASP A 1 4 ? 1.038 3.126 11.922 1.00 0.00 4 ASP A C 6
ATOM 8820 O O . ASP A 1 4 ? -0.123 2.713 11.885 1.00 0.00 4 ASP A O 6
ATOM 8829 N N . LYS A 1 5 ? 1.324 4.432 11.880 1.00 0.00 5 LYS A N 6
ATOM 8830 C CA . LYS A 1 5 ? 0.331 5.493 11.713 1.00 0.00 5 LYS A CA 6
ATOM 8831 C C . LYS A 1 5 ? -0.332 5.394 10.343 1.00 0.00 5 LYS A C 6
ATOM 8832 O O . LYS A 1 5 ? -1.556 5.366 10.262 1.00 0.00 5 LYS A O 6
ATOM 8851 N N . ILE A 1 6 ? 0.457 5.275 9.275 1.00 0.00 6 ILE A N 6
ATOM 8852 C CA . ILE A 1 6 ? -0.060 5.251 7.898 1.00 0.00 6 ILE A CA 6
ATOM 8853 C C . ILE A 1 6 ? -0.947 4.032 7.636 1.00 0.00 6 ILE A C 6
ATOM 8854 O O . ILE A 1 6 ? -1.959 4.150 6.945 1.00 0.00 6 ILE A O 6
ATOM 8870 N N . MET A 1 7 ? -0.601 2.874 8.211 1.00 0.00 7 MET A N 6
ATOM 8871 C CA . MET A 1 7 ? -1.416 1.671 8.009 1.00 0.00 7 MET A CA 6
ATOM 8872 C C . MET A 1 7 ? -2.759 1.797 8.737 1.00 0.00 7 MET A C 6
ATOM 8873 O O . MET A 1 7 ? -3.800 1.418 8.207 1.00 0.00 7 MET A O 6
ATOM 8887 N N . GLU A 1 8 ? -2.757 2.424 9.915 1.00 0.00 8 GLU A N 6
ATOM 8888 C CA . GLU A 1 8 ? -3.979 2.690 10.678 1.00 0.00 8 GLU A CA 6
ATOM 8889 C C . GLU A 1 8 ? -4.825 3.816 10.069 1.00 0.00 8 GLU A C 6
ATOM 8890 O O . GLU A 1 8 ? -6.046 3.761 10.170 1.00 0.00 8 GLU A O 6
ATOM 8902 N N . GLN A 1 9 ? -4.229 4.795 9.377 1.00 0.00 9 GLN A N 6
ATOM 8903 C CA . GLN A 1 9 ? -4.978 5.833 8.643 1.00 0.00 9 GLN A CA 6
ATOM 8904 C C . GLN A 1 9 ? -5.918 5.237 7.581 1.00 0.00 9 GLN A C 6
ATOM 8905 O O . GLN A 1 9 ? -7.001 5.769 7.346 1.00 0.00 9 GLN A O 6
ATOM 8919 N N . ALA A 1 10 ? -5.550 4.108 6.971 1.00 0.00 10 ALA A N 6
ATOM 8920 C CA . ALA A 1 10 ? -6.453 3.379 6.087 1.00 0.00 10 ALA A CA 6
ATOM 8921 C C . ALA A 1 10 ? -7.603 2.712 6.860 1.00 0.00 10 ALA A C 6
ATOM 8922 O O . ALA A 1 10 ? -8.772 2.877 6.504 1.00 0.00 10 ALA A O 6
ATOM 8929 N N . LYS A 1 11 ? -7.290 2.040 7.977 1.00 0.00 11 LYS A N 6
ATOM 8930 C CA . LYS A 1 11 ? -8.265 1.321 8.816 1.00 0.00 11 LYS A CA 6
ATOM 8931 C C . LYS A 1 11 ? -9.225 2.253 9.567 1.00 0.00 11 LYS A C 6
ATOM 8932 O O . LYS A 1 11 ? -10.366 1.870 9.819 1.00 0.00 11 LYS A O 6
ATOM 8951 N N . ARG A 1 12 ? -8.798 3.482 9.889 1.00 0.00 12 ARG A N 6
ATOM 8952 C CA . ARG A 1 12 ? -9.629 4.506 10.553 1.00 0.00 12 ARG A CA 6
ATOM 8953 C C . ARG A 1 12 ? -10.764 5.000 9.643 1.00 0.00 12 ARG A C 6
ATOM 8954 O O . ARG A 1 12 ? -11.832 5.378 10.122 1.00 0.00 12 ARG A O 6
ATOM 8975 N N . GLN A 1 13 ? -10.514 4.982 8.333 1.00 0.00 13 GLN A N 6
ATOM 8976 C CA . GLN A 1 13 ? -11.412 5.441 7.273 1.00 0.00 13 GLN A CA 6
ATOM 8977 C C . GLN A 1 13 ? -12.286 4.284 6.758 1.00 0.00 13 GLN A C 6
ATOM 8978 O O . GLN A 1 13 ? -13.496 4.438 6.594 1.00 0.00 13 GLN A O 6
ATOM 8992 N N . ASP A 1 14 ? -11.677 3.113 6.547 1.00 0.00 14 ASP A N 6
ATOM 8993 C CA . ASP A 1 14 ? -12.344 1.876 6.138 1.00 0.00 14 ASP A CA 6
ATOM 8994 C C . ASP A 1 14 ? -11.677 0.655 6.811 1.00 0.00 14 ASP A C 6
ATOM 8995 O O . ASP A 1 14 ? -10.639 0.185 6.336 1.00 0.00 14 ASP A O 6
ATOM 9004 N N . PRO A 1 15 ? -12.245 0.108 7.904 1.00 0.00 15 PRO A N 6
ATOM 9005 C CA . PRO A 1 15 ? -11.634 -0.993 8.653 1.00 0.00 15 PRO A CA 6
ATOM 9006 C C . PRO A 1 15 ? -11.657 -2.325 7.885 1.00 0.00 15 PRO A C 6
ATOM 9007 O O . PRO A 1 15 ? -10.905 -3.244 8.220 1.00 0.00 15 PRO A O 6
ATOM 9018 N N . ASN A 1 16 ? -12.484 -2.431 6.839 1.00 0.00 16 ASN A N 6
ATOM 9019 C CA . ASN A 1 16 ? -12.530 -3.557 5.916 1.00 0.00 16 ASN A CA 6
ATOM 9020 C C . ASN A 1 16 ? -11.315 -3.626 4.965 1.00 0.00 16 ASN A C 6
ATOM 9021 O O . ASN A 1 16 ? -10.963 -4.720 4.517 1.00 0.00 16 ASN A O 6
ATOM 9032 N N . ALA A 1 17 ? -10.658 -2.490 4.683 1.00 0.00 17 ALA A N 6
ATOM 9033 C CA . ALA A 1 17 ? -9.490 -2.397 3.811 1.00 0.00 17 ALA A CA 6
ATOM 9034 C C . ALA A 1 17 ? -8.351 -3.298 4.301 1.00 0.00 17 ALA A C 6
ATOM 9035 O O . ALA A 1 17 ? -8.130 -3.443 5.509 1.00 0.00 17 ALA A O 6
ATOM 9042 N N . GLN A 1 18 ? -7.598 -3.869 3.361 1.00 0.00 18 GLN A N 6
ATOM 9043 C CA . GLN A 1 18 ? -6.470 -4.734 3.691 1.00 0.00 18 GLN A CA 6
ATOM 9044 C C . GLN A 1 18 ? -5.164 -3.952 3.570 1.00 0.00 18 GLN A C 6
ATOM 9045 O O . GLN A 1 18 ? -4.887 -3.374 2.521 1.00 0.00 18 GLN A O 6
ATOM 9059 N N . VAL A 1 19 ? -4.359 -3.940 4.634 1.00 0.00 19 VAL A N 6
ATOM 9060 C CA . VAL A 1 19 ? -3.050 -3.271 4.670 1.00 0.00 19 VAL A CA 6
ATOM 9061 C C . VAL A 1 19 ? -1.971 -4.176 5.261 1.00 0.00 19 VAL A C 6
ATOM 9062 O O . VAL A 1 19 ? -2.179 -4.801 6.303 1.00 0.00 19 VAL A O 6
ATOM 9075 N N . TYR A 1 20 ? -0.811 -4.224 4.604 1.00 0.00 20 TYR A N 6
ATOM 9076 C CA . TYR A 1 20 ? 0.354 -5.007 5.026 1.00 0.00 20 TYR A CA 6
ATOM 9077 C C . TYR A 1 20 ? 1.652 -4.229 4.843 1.00 0.00 20 TYR A C 6
ATOM 9078 O O . TYR A 1 20 ? 1.804 -3.482 3.879 1.00 0.00 20 TYR A O 6
ATOM 9096 N N . LYS A 1 21 ? 2.609 -4.442 5.746 1.00 0.00 21 LYS A N 6
ATOM 9097 C CA . LYS A 1 21 ? 3.919 -3.785 5.758 1.00 0.00 21 LYS A CA 6
ATOM 9098 C C . LYS A 1 21 ? 5.027 -4.823 5.661 1.00 0.00 21 LYS A C 6
ATOM 9099 O O . LYS A 1 21 ? 5.100 -5.722 6.501 1.00 0.00 21 LYS A O 6
ATOM 9118 N N . VAL A 1 22 ? 5.876 -4.697 4.643 1.00 0.00 22 VAL A N 6
ATOM 9119 C CA . VAL A 1 22 ? 6.962 -5.636 4.358 1.00 0.00 22 VAL A CA 6
ATOM 9120 C C . VAL A 1 22 ? 8.315 -4.935 4.266 1.00 0.00 22 VAL A C 6
ATOM 9121 O O . VAL A 1 22 ? 8.420 -3.772 3.862 1.00 0.00 22 VAL A O 6
ATOM 9134 N N . THR A 1 23 ? 9.361 -5.658 4.649 1.00 0.00 23 THR A N 6
ATOM 9135 C CA . THR A 1 23 ? 10.755 -5.190 4.641 1.00 0.00 23 THR A CA 6
ATOM 9136 C C . THR A 1 23 ? 11.663 -6.002 3.713 1.00 0.00 23 THR A C 6
ATOM 9137 O O . THR A 1 23 ? 12.793 -5.585 3.462 1.00 0.00 23 THR A O 6
ATOM 9148 N N . THR A 1 24 ? 11.176 -7.120 3.161 1.00 0.00 24 THR A N 6
ATOM 9149 C CA . THR A 1 24 ? 11.930 -8.048 2.289 1.00 0.00 24 THR A CA 6
ATOM 9150 C C . THR A 1 24 ? 11.211 -8.298 0.948 1.00 0.00 24 THR A C 6
ATOM 9151 O O . THR A 1 24 ? 9.991 -8.107 0.863 1.00 0.00 24 THR A O 6
ATOM 9162 N N . PRO A 1 25 ? 11.917 -8.766 -0.104 1.00 0.00 25 PRO A N 6
ATOM 9163 C CA . PRO A 1 25 ? 11.284 -9.154 -1.364 1.00 0.00 25 PRO A CA 6
ATOM 9164 C C . PRO A 1 25 ? 10.418 -10.415 -1.231 1.00 0.00 25 PRO A C 6
ATOM 9165 O O . PRO A 1 25 ? 9.407 -10.549 -1.919 1.00 0.00 25 PRO A O 6
ATOM 9176 N N . ASP A 1 26 ? 10.792 -11.338 -0.340 1.00 0.00 26 ASP A N 6
ATOM 9177 C CA . ASP A 1 26 ? 10.063 -12.587 -0.104 1.00 0.00 26 ASP A CA 6
ATOM 9178 C C . ASP A 1 26 ? 8.720 -12.344 0.613 1.00 0.00 26 ASP A C 6
ATOM 9179 O O . ASP A 1 26 ? 7.741 -13.053 0.377 1.00 0.00 26 ASP A O 6
ATOM 9188 N N . GLU A 1 27 ? 8.647 -11.312 1.462 1.00 0.00 27 GLU A N 6
ATOM 9189 C CA . GLU A 1 27 ? 7.412 -10.901 2.138 1.00 0.00 27 GLU A CA 6
ATOM 9190 C C . GLU A 1 27 ? 6.377 -10.282 1.182 1.00 0.00 27 GLU A C 6
ATOM 9191 O O . GLU A 1 27 ? 5.172 -10.434 1.399 1.00 0.00 27 GLU A O 6
ATOM 9203 N N . ILE A 1 28 ? 6.819 -9.609 0.111 1.00 0.00 28 ILE A N 6
ATOM 9204 C CA . ILE A 1 28 ? 5.924 -8.981 -0.876 1.00 0.00 28 ILE A CA 6
ATOM 9205 C C . ILE A 1 28 ? 5.015 -10.020 -1.546 1.00 0.00 28 ILE A C 6
ATOM 9206 O O . ILE A 1 28 ? 3.819 -9.776 -1.681 1.00 0.00 28 ILE A O 6
ATOM 9222 N N . GLU A 1 29 ? 5.551 -11.183 -1.923 1.00 0.00 29 GLU A N 6
ATOM 9223 C CA . GLU A 1 29 ? 4.820 -12.299 -2.539 1.00 0.00 29 GLU A CA 6
ATOM 9224 C C . GLU A 1 29 ? 3.678 -12.816 -1.657 1.00 0.00 29 GLU A C 6
ATOM 9225 O O . GLU A 1 29 ? 2.663 -13.286 -2.164 1.00 0.00 29 GLU A O 6
ATOM 9237 N N . GLU A 1 30 ? 3.827 -12.711 -0.336 1.00 0.00 30 GLU A N 6
ATOM 9238 C CA . GLU A 1 30 ? 2.722 -12.972 0.598 1.00 0.00 30 GLU A CA 6
ATOM 9239 C C . GLU A 1 30 ? 1.659 -11.856 0.564 1.00 0.00 30 GLU A C 6
ATOM 9240 O O . GLU A 1 30 ? 0.470 -12.146 0.424 1.00 0.00 30 GLU A O 6
ATOM 9252 N N . ALA A 1 31 ? 2.069 -10.584 0.641 1.00 0.00 31 ALA A N 6
ATOM 9253 C CA . ALA A 1 31 ? 1.167 -9.426 0.667 1.00 0.00 31 ALA A CA 6
ATOM 9254 C C . ALA A 1 31 ? 0.305 -9.326 -0.599 1.00 0.00 31 ALA A C 6
ATOM 9255 O O . ALA A 1 31 ? -0.917 -9.206 -0.521 1.00 0.00 31 ALA A O 6
ATOM 9262 N N . VAL A 1 32 ? 0.926 -9.449 -1.772 1.00 0.00 32 VAL A N 6
ATOM 9263 C CA . VAL A 1 32 ? 0.245 -9.432 -3.076 1.00 0.00 32 VAL A CA 6
ATOM 9264 C C . VAL A 1 32 ? -0.708 -10.609 -3.258 1.00 0.00 32 VAL A C 6
ATOM 9265 O O . VAL A 1 32 ? -1.738 -10.457 -3.903 1.00 0.00 32 VAL A O 6
ATOM 9278 N N . ARG A 1 33 ? -0.408 -11.767 -2.664 1.00 0.00 33 ARG A N 6
ATOM 9279 C CA . ARG A 1 33 ? -1.209 -13.003 -2.801 1.00 0.00 33 ARG A CA 6
ATOM 9280 C C . ARG A 1 33 ? -2.534 -12.951 -2.035 1.00 0.00 33 ARG A C 6
ATOM 9281 O O . ARG A 1 33 ? -3.541 -13.476 -2.512 1.00 0.00 33 ARG A O 6
ATOM 9302 N N . ARG A 1 34 ? -2.547 -12.311 -0.863 1.00 0.00 34 ARG A N 6
ATOM 9303 C CA . ARG A 1 34 ? -3.736 -12.101 -0.024 1.00 0.00 34 ARG A CA 6
ATOM 9304 C C . ARG A 1 34 ? -4.495 -10.842 -0.415 1.00 0.00 34 ARG A C 6
ATOM 9305 O O . ARG A 1 34 ? -5.725 -10.822 -0.363 1.00 0.00 34 ARG A O 6
ATOM 9326 N N . ILE A 1 35 ? -3.773 -9.810 -0.862 1.00 0.00 35 ILE A N 6
ATOM 9327 C CA . ILE A 1 35 ? -4.399 -8.641 -1.482 1.00 0.00 35 ILE A CA 6
ATOM 9328 C C . ILE A 1 35 ? -5.014 -8.980 -2.830 1.00 0.00 35 ILE A C 6
ATOM 9329 O O . ILE A 1 35 ? -6.043 -8.399 -3.128 1.00 0.00 35 ILE A O 6
ATOM 9345 N N . GLU A 1 36 ? -4.468 -9.912 -3.616 1.00 0.00 36 GLU A N 6
ATOM 9346 C CA . GLU A 1 36 ? -4.911 -10.190 -4.998 1.00 0.00 36 GLU A CA 6
ATOM 9347 C C . GLU A 1 36 ? -6.438 -10.265 -5.124 1.00 0.00 36 GLU A C 6
ATOM 9348 O O . GLU A 1 36 ? -7.015 -9.724 -6.069 1.00 0.00 36 GLU A O 6
ATOM 9360 N N . LYS A 1 37 ? -7.086 -10.908 -4.146 1.00 0.00 37 LYS A N 6
ATOM 9361 C CA . LYS A 1 37 ? -8.540 -11.126 -4.155 1.00 0.00 37 LYS A CA 6
ATOM 9362 C C . LYS A 1 37 ? -9.334 -9.812 -4.004 1.00 0.00 37 LYS A C 6
ATOM 9363 O O . LYS A 1 37 ? -10.396 -9.636 -4.599 1.00 0.00 37 LYS A O 6
ATOM 9382 N N . TYR A 1 38 ? -8.799 -8.908 -3.183 1.00 0.00 38 TYR A N 6
ATOM 9383 C CA . TYR A 1 38 ? -9.345 -7.615 -2.751 1.00 0.00 38 TYR A CA 6
ATOM 9384 C C . TYR A 1 38 ? -8.930 -6.424 -3.639 1.00 0.00 38 TYR A C 6
ATOM 9385 O O . TYR A 1 38 ? -9.763 -5.664 -4.133 1.00 0.00 38 TYR A O 6
ATOM 9403 N N . GLY A 1 39 ? -7.622 -6.305 -3.891 1.00 0.00 39 GLY A N 6
ATOM 9404 C CA . GLY A 1 39 ? -6.959 -5.348 -4.783 1.00 0.00 39 GLY A CA 6
ATOM 9405 C C . GLY A 1 39 ? -7.367 -5.486 -6.249 1.00 0.00 39 GLY A C 6
ATOM 9406 O O . GLY A 1 39 ? -7.094 -4.602 -7.059 1.00 0.00 39 GLY A O 6
ATOM 9410 N N . ALA A 1 40 ? -8.072 -6.570 -6.582 1.00 0.00 40 ALA A N 6
ATOM 9411 C CA . ALA A 1 40 ? -8.762 -6.729 -7.865 1.00 0.00 40 ALA A CA 6
ATOM 9412 C C . ALA A 1 40 ? -9.679 -5.520 -8.202 1.00 0.00 40 ALA A C 6
ATOM 9413 O O . ALA A 1 40 ? -9.947 -5.267 -9.380 1.00 0.00 40 ALA A O 6
ATOM 9420 N N . GLN A 1 41 ? -10.133 -4.758 -7.193 1.00 0.00 41 GLN A N 6
ATOM 9421 C CA . GLN A 1 41 ? -10.808 -3.469 -7.352 1.00 0.00 41 GLN A CA 6
ATOM 9422 C C . GLN A 1 41 ? -9.797 -2.310 -7.455 1.00 0.00 41 GLN A C 6
ATOM 9423 O O . GLN A 1 41 ? -9.622 -1.748 -8.538 1.00 0.00 41 GLN A O 6
ATOM 9437 N N . VAL A 1 42 ? -9.142 -1.942 -6.344 1.00 0.00 42 VAL A N 6
ATOM 9438 C CA . VAL A 1 42 ? -8.298 -0.738 -6.212 1.00 0.00 42 VAL A CA 6
ATOM 9439 C C . VAL A 1 42 ? -7.152 -0.995 -5.223 1.00 0.00 42 VAL A C 6
ATOM 9440 O O . VAL A 1 42 ? -7.348 -1.612 -4.173 1.00 0.00 42 VAL A O 6
ATOM 9453 N N . VAL A 1 43 ? -5.952 -0.502 -5.542 1.00 0.00 43 VAL A N 6
ATOM 9454 C CA . VAL A 1 43 ? -4.718 -0.682 -4.754 1.00 0.00 43 VAL A CA 6
ATOM 9455 C C . VAL A 1 43 ? -3.965 0.644 -4.614 1.00 0.00 43 VAL A C 6
ATOM 9456 O O . VAL A 1 43 ? -4.054 1.522 -5.471 1.00 0.00 43 VAL A O 6
ATOM 9469 N N . LEU A 1 44 ? -3.212 0.790 -3.528 1.00 0.00 44 LEU A N 6
ATOM 9470 C CA . LEU A 1 44 ? -2.256 1.865 -3.281 1.00 0.00 44 LEU A CA 6
ATOM 9471 C C . LEU A 1 44 ? -0.929 1.279 -2.763 1.00 0.00 44 LEU A C 6
ATOM 9472 O O . LEU A 1 44 ? -0.911 0.453 -1.848 1.00 0.00 44 LEU A O 6
ATOM 9488 N N . ILE A 1 45 ? 0.189 1.730 -3.330 1.00 0.00 45 ILE A N 6
ATOM 9489 C CA . ILE A 1 45 ? 1.551 1.396 -2.880 1.00 0.00 45 ILE A CA 6
ATOM 9490 C C . ILE A 1 45 ? 2.120 2.592 -2.119 1.00 0.00 45 ILE A C 6
ATOM 9491 O O . ILE A 1 45 ? 2.105 3.708 -2.639 1.00 0.00 45 ILE A O 6
ATOM 9507 N N . ILE A 1 46 ? 2.619 2.362 -0.903 1.00 0.00 46 ILE A N 6
ATOM 9508 C CA . ILE A 1 46 ? 3.222 3.383 -0.040 1.00 0.00 46 ILE A CA 6
ATOM 9509 C C . ILE A 1 46 ? 4.685 3.024 0.274 1.00 0.00 46 ILE A C 6
ATOM 9510 O O . ILE A 1 46 ? 4.977 1.897 0.677 1.00 0.00 46 ILE A O 6
ATOM 9526 N N . TYR A 1 47 ? 5.614 3.970 0.106 1.00 0.00 47 TYR A N 6
ATOM 9527 C CA . TYR A 1 47 ? 7.056 3.781 0.336 1.00 0.00 47 TYR A CA 6
ATOM 9528 C C . TYR A 1 47 ? 7.594 4.792 1.362 1.00 0.00 47 TYR A C 6
ATOM 9529 O O . TYR A 1 47 ? 7.891 5.948 1.048 1.00 0.00 47 TYR A O 6
ATOM 9547 N N . THR A 1 48 ? 7.716 4.333 2.609 1.00 0.00 48 THR A N 6
ATOM 9548 C CA . THR A 1 48 ? 8.090 5.142 3.782 1.00 0.00 48 THR A CA 6
ATOM 9549 C C . THR A 1 48 ? 9.439 4.722 4.385 1.00 0.00 48 THR A C 6
ATOM 9550 O O . THR A 1 48 ? 9.835 3.555 4.317 1.00 0.00 48 THR A O 6
ATOM 9561 N N . SER A 1 49 ? 10.156 5.676 4.994 1.00 0.00 49 SER A N 6
ATOM 9562 C CA . SER A 1 49 ? 11.515 5.490 5.541 1.00 0.00 49 SER A CA 6
ATOM 9563 C C . SER A 1 49 ? 12.504 4.899 4.505 1.00 0.00 49 SER A C 6
ATOM 9564 O O . SER A 1 49 ? 12.327 5.085 3.298 1.00 0.00 49 SER A O 6
ATOM 9572 N N . SER A 1 50 ? 13.583 4.238 4.945 1.00 0.00 50 SER A N 6
ATOM 9573 C CA . SER A 1 50 ? 14.699 3.834 4.069 1.00 0.00 50 SER A CA 6
ATOM 9574 C C . SER A 1 50 ? 14.359 2.728 3.056 1.00 0.00 50 SER A C 6
ATOM 9575 O O . SER A 1 50 ? 14.791 2.814 1.908 1.00 0.00 50 SER A O 6
ATOM 9583 N N . GLY A 1 51 ? 13.577 1.711 3.448 1.00 0.00 51 GLY A N 6
ATOM 9584 C CA . GLY A 1 51 ? 13.254 0.537 2.607 1.00 0.00 51 GLY A CA 6
ATOM 9585 C C . GLY A 1 51 ? 11.936 -0.178 2.927 1.00 0.00 51 GLY A C 6
ATOM 9586 O O . GLY A 1 51 ? 11.652 -1.217 2.331 1.00 0.00 51 GLY A O 6
ATOM 9590 N N . ILE A 1 52 ? 11.129 0.339 3.860 1.00 0.00 52 ILE A N 6
ATOM 9591 C CA . ILE A 1 52 ? 9.837 -0.240 4.226 1.00 0.00 52 ILE A CA 6
ATOM 9592 C C . ILE A 1 52 ? 8.785 0.082 3.158 1.00 0.00 52 ILE A C 6
ATOM 9593 O O . ILE A 1 52 ? 8.547 1.242 2.814 1.00 0.00 52 ILE A O 6
ATOM 9609 N N . VAL A 1 53 ? 8.129 -0.961 2.651 1.00 0.00 53 VAL A N 6
ATOM 9610 C CA . VAL A 1 53 ? 7.061 -0.851 1.653 1.00 0.00 53 VAL A CA 6
ATOM 9611 C C . VAL A 1 53 ? 5.757 -1.319 2.293 1.00 0.00 53 VAL A C 6
ATOM 9612 O O . VAL A 1 53 ? 5.688 -2.406 2.867 1.00 0.00 53 VAL A O 6
ATOM 9625 N N . ILE A 1 54 ? 4.724 -0.485 2.224 1.00 0.00 54 ILE A N 6
ATOM 9626 C CA . ILE A 1 54 ? 3.390 -0.776 2.753 1.00 0.00 54 ILE A CA 6
ATOM 9627 C C . ILE A 1 54 ? 2.427 -0.880 1.567 1.00 0.00 54 ILE A C 6
ATOM 9628 O O . ILE A 1 54 ? 2.366 0.006 0.714 1.00 0.00 54 ILE A O 6
ATOM 9644 N N . LEU A 1 55 ? 1.668 -1.968 1.515 1.00 0.00 55 LEU A N 6
ATOM 9645 C CA . LEU A 1 55 ? 0.711 -2.275 0.456 1.00 0.00 55 LEU A CA 6
ATOM 9646 C C . LEU A 1 55 ? -0.696 -2.177 1.045 1.00 0.00 55 LEU A C 6
ATOM 9647 O O . LEU A 1 55 ? -1.015 -2.900 1.992 1.00 0.00 55 LEU A O 6
ATOM 9663 N N . VAL A 1 56 ? -1.526 -1.284 0.507 1.00 0.00 56 VAL A N 6
ATOM 9664 C CA . VAL A 1 56 ? -2.929 -1.124 0.932 1.00 0.00 56 VAL A CA 6
ATOM 9665 C C . VAL A 1 56 ? -3.908 -1.342 -0.225 1.00 0.00 56 VAL A C 6
ATOM 9666 O O . VAL A 1 56 ? -3.639 -0.939 -1.356 1.00 0.00 56 VAL A O 6
ATOM 9679 N N . ALA A 1 57 ? -5.040 -1.996 0.032 1.00 0.00 57 ALA A N 6
ATOM 9680 C CA . ALA A 1 57 ? -6.068 -2.254 -0.973 1.00 0.00 57 ALA A CA 6
ATOM 9681 C C . ALA A 1 57 ? -7.502 -2.069 -0.455 1.00 0.00 57 ALA A C 6
ATOM 9682 O O . ALA A 1 57 ? -7.803 -2.308 0.718 1.00 0.00 57 ALA A O 6
ATOM 9689 N N . VAL A 1 58 ? -8.381 -1.656 -1.369 1.00 0.00 58 VAL A N 6
ATOM 9690 C CA . VAL A 1 58 ? -9.764 -1.216 -1.119 1.00 0.00 58 VAL A CA 6
ATOM 9691 C C . VAL A 1 58 ? -10.728 -1.710 -2.204 1.00 0.00 58 VAL A C 6
ATOM 9692 O O . VAL A 1 58 ? -10.343 -1.883 -3.362 1.00 0.00 58 VAL A O 6
ATOM 9705 N N . ARG A 1 59 ? -12.005 -1.894 -1.843 1.00 0.00 59 ARG A N 6
ATOM 9706 C CA . ARG A 1 59 ? -13.082 -2.257 -2.787 1.00 0.00 59 ARG A CA 6
ATOM 9707 C C . ARG A 1 59 ? -13.731 -1.059 -3.497 1.00 0.00 59 ARG A C 6
ATOM 9708 O O . ARG A 1 59 ? -14.497 -1.265 -4.437 1.00 0.00 59 ARG A O 6
ATOM 9729 N N . ASP A 1 60 ? -13.414 0.177 -3.102 1.00 0.00 60 ASP A N 6
ATOM 9730 C CA . ASP A 1 60 ? -13.919 1.401 -3.734 1.00 0.00 60 ASP A CA 6
ATOM 9731 C C . ASP A 1 60 ? -12.794 2.417 -4.027 1.00 0.00 60 ASP A C 6
ATOM 9732 O O . ASP A 1 60 ? -11.910 2.612 -3.186 1.00 0.00 60 ASP A O 6
ATOM 9741 N N . PRO A 1 61 ? -12.836 3.131 -5.171 1.00 0.00 61 PRO A N 6
ATOM 9742 C CA . PRO A 1 61 ? -11.880 4.199 -5.478 1.00 0.00 61 PRO A CA 6
ATOM 9743 C C . PRO A 1 61 ? -12.075 5.443 -4.594 1.00 0.00 61 PRO A C 6
ATOM 9744 O O . PRO A 1 61 ? -11.111 6.162 -4.329 1.00 0.00 61 PRO A O 6
ATOM 9755 N N . SER A 1 62 ? -13.287 5.674 -4.078 1.00 0.00 62 SER A N 6
ATOM 9756 C CA . SER A 1 62 ? -13.583 6.736 -3.103 1.00 0.00 62 SER A CA 6
ATOM 9757 C C . SER A 1 62 ? -12.846 6.526 -1.777 1.00 0.00 62 SER A C 6
ATOM 9758 O O . SER A 1 62 ? -12.289 7.474 -1.225 1.00 0.00 62 SER A O 6
ATOM 9766 N N . GLN A 1 63 ? -12.751 5.282 -1.301 1.00 0.00 63 GLN A N 6
ATOM 9767 C CA . GLN A 1 63 ? -11.958 4.924 -0.126 1.00 0.00 63 GLN A CA 6
ATOM 9768 C C . GLN A 1 63 ? -10.472 5.211 -0.331 1.00 0.00 63 GLN A C 6
ATOM 9769 O O . GLN A 1 63 ? -9.857 5.831 0.534 1.00 0.00 63 GLN A O 6
ATOM 9783 N N . ALA A 1 64 ? -9.902 4.819 -1.474 1.00 0.00 64 ALA A N 6
ATOM 9784 C CA . ALA A 1 64 ? -8.504 5.116 -1.788 1.00 0.00 64 ALA A CA 6
ATOM 9785 C C . ALA A 1 64 ? -8.248 6.626 -1.880 1.00 0.00 64 ALA A C 6
ATOM 9786 O O . ALA A 1 64 ? -7.274 7.105 -1.310 1.00 0.00 64 ALA A O 6
ATOM 9793 N N . ASP A 1 65 ? -9.137 7.380 -2.534 1.00 0.00 65 ASP A N 6
ATOM 9794 C CA . ASP A 1 65 ? -9.046 8.842 -2.647 1.00 0.00 65 ASP A CA 6
ATOM 9795 C C . ASP A 1 65 ? -9.012 9.505 -1.263 1.00 0.00 65 ASP A C 6
ATOM 9796 O O . ASP A 1 65 ? -8.111 10.289 -0.971 1.00 0.00 65 ASP A O 6
ATOM 9805 N N . GLN A 1 66 ? -9.952 9.145 -0.391 1.00 0.00 66 GLN A N 6
ATOM 9806 C CA . GLN A 1 66 ? -10.073 9.713 0.945 1.00 0.00 66 GLN A CA 6
ATOM 9807 C C . GLN A 1 66 ? -8.923 9.302 1.864 1.00 0.00 66 GLN A C 6
ATOM 9808 O O . GLN A 1 66 ? -8.393 10.151 2.581 1.00 0.00 66 GLN A O 6
ATOM 9822 N N . ILE A 1 67 ? -8.504 8.031 1.830 1.00 0.00 67 ILE A N 6
ATOM 9823 C CA . ILE A 1 67 ? -7.398 7.552 2.668 1.00 0.00 67 ILE A CA 6
ATOM 9824 C C . ILE A 1 67 ? -6.086 8.227 2.232 1.00 0.00 67 ILE A C 6
ATOM 9825 O O . ILE A 1 67 ? -5.316 8.691 3.071 1.00 0.00 67 ILE A O 6
ATOM 9841 N N . LEU A 1 68 ? -5.859 8.344 0.920 1.00 0.00 68 LEU A N 6
ATOM 9842 C CA . LEU A 1 68 ? -4.706 9.039 0.331 1.00 0.00 68 LEU A CA 6
ATOM 9843 C C . LEU A 1 68 ? -4.662 10.505 0.766 1.00 0.00 68 LEU A C 6
ATOM 9844 O O . LEU A 1 68 ? -3.610 11.002 1.167 1.00 0.00 68 LEU A O 6
ATOM 9860 N N . LYS A 1 69 ? -5.807 11.189 0.689 1.00 0.00 69 LYS A N 6
ATOM 9861 C CA . LYS A 1 69 ? -5.952 12.617 0.989 1.00 0.00 69 LYS A CA 6
ATOM 9862 C C . LYS A 1 69 ? -5.466 12.952 2.397 1.00 0.00 69 LYS A C 6
ATOM 9863 O O . LYS A 1 69 ? -4.683 13.885 2.573 1.00 0.00 69 LYS A O 6
ATOM 9882 N N . GLU A 1 70 ? -5.870 12.157 3.391 1.00 0.00 70 GLU A N 6
ATOM 9883 C CA . GLU A 1 70 ? -5.392 12.318 4.766 1.00 0.00 70 GLU A CA 6
ATOM 9884 C C . GLU A 1 70 ? -3.954 11.819 4.977 1.00 0.00 70 GLU A C 6
ATOM 9885 O O . GLU A 1 70 ? -3.190 12.426 5.726 1.00 0.00 70 GLU A O 6
ATOM 9897 N N . ALA A 1 71 ? -3.566 10.718 4.333 1.00 0.00 71 ALA A N 6
ATOM 9898 C CA . ALA A 1 71 ? -2.253 10.105 4.533 1.00 0.00 71 ALA A CA 6
ATOM 9899 C C . ALA A 1 71 ? -1.118 10.961 3.953 1.00 0.00 71 ALA A C 6
ATOM 9900 O O . ALA A 1 71 ? -0.082 11.102 4.603 1.00 0.00 71 ALA A O 6
ATOM 9907 N N . LYS A 1 72 ? -1.321 11.604 2.795 1.00 0.00 72 LYS A N 6
ATOM 9908 C CA . LYS A 1 72 ? -0.406 12.566 2.199 1.00 0.00 72 LYS A CA 6
ATOM 9909 C C . LYS A 1 72 ? -0.300 13.842 3.032 1.00 0.00 72 LYS A C 6
ATOM 9910 O O . LYS A 1 72 ? 0.801 14.348 3.244 1.00 0.00 72 LYS A O 6
ATOM 9929 N N . LYS A 1 73 ? -1.437 14.337 3.545 1.00 0.00 73 LYS A N 6
ATOM 9930 C CA . LYS A 1 73 ? -1.485 15.543 4.386 1.00 0.00 73 LYS A CA 6
ATOM 9931 C C . LYS A 1 73 ? -0.678 15.350 5.672 1.00 0.00 73 LYS A C 6
ATOM 9932 O O . LYS A 1 73 ? 0.081 16.233 6.071 1.00 0.00 73 LYS A O 6
ATOM 9951 N N . GLN A 1 74 ? -0.829 14.179 6.295 1.00 0.00 74 GLN A N 6
ATOM 9952 C CA . GLN A 1 74 ? -0.115 13.811 7.516 1.00 0.00 74 GLN A CA 6
ATOM 9953 C C . GLN A 1 74 ? 1.359 13.433 7.258 1.00 0.00 74 GLN A C 6
ATOM 9954 O O . GLN A 1 74 ? 2.206 13.667 8.123 1.00 0.00 74 GLN A O 6
ATOM 9968 N N . ASN A 1 75 ? 1.671 12.843 6.096 1.00 0.00 75 ASN A N 6
ATOM 9969 C CA . ASN A 1 75 ? 2.988 12.284 5.761 1.00 0.00 75 ASN A CA 6
ATOM 9970 C C . ASN A 1 75 ? 3.393 12.654 4.308 1.00 0.00 75 ASN A C 6
ATOM 9971 O O . ASN A 1 75 ? 3.137 11.881 3.378 1.00 0.00 75 ASN A O 6
ATOM 9982 N N . PRO A 1 76 ? 4.045 13.808 4.070 1.00 0.00 76 PRO A N 6
ATOM 9983 C CA . PRO A 1 76 ? 4.323 14.292 2.712 1.00 0.00 76 PRO A CA 6
ATOM 9984 C C . PRO A 1 76 ? 5.447 13.525 1.988 1.00 0.00 76 PRO A C 6
ATOM 9985 O O . PRO A 1 76 ? 5.505 13.535 0.756 1.00 0.00 76 PRO A O 6
ATOM 9996 N N . SER A 1 77 ? 6.322 12.836 2.728 1.00 0.00 77 SER A N 6
ATOM 9997 C CA . SER A 1 77 ? 7.459 12.050 2.211 1.00 0.00 77 SER A CA 6
ATOM 9998 C C . SER A 1 77 ? 7.140 10.567 1.941 1.00 0.00 77 SER A C 6
ATOM 9999 O O . SER A 1 77 ? 7.980 9.838 1.412 1.00 0.00 77 SER A O 6
ATOM 10007 N N . ALA A 1 78 ? 5.933 10.108 2.284 1.00 0.00 78 ALA A N 6
ATOM 10008 C CA . ALA A 1 78 ? 5.540 8.692 2.291 1.00 0.00 78 ALA A CA 6
ATOM 10009 C C . ALA A 1 78 ? 5.303 8.052 0.907 1.00 0.00 78 ALA A C 6
ATOM 10010 O O . ALA A 1 78 ? 5.135 6.836 0.826 1.00 0.00 78 ALA A O 6
ATOM 10017 N N . THR A 1 79 ? 5.275 8.858 -0.160 1.00 0.00 79 THR A N 6
ATOM 10018 C CA . THR A 1 79 ? 5.262 8.457 -1.586 1.00 0.00 79 THR A CA 6
ATOM 10019 C C . THR A 1 79 ? 4.204 7.400 -1.942 1.00 0.00 79 THR A C 6
ATOM 10020 O O . THR A 1 79 ? 4.416 6.190 -1.827 1.00 0.00 79 THR A O 6
ATOM 10031 N N . PHE A 1 80 ? 3.061 7.882 -2.430 1.00 0.00 80 PHE A N 6
ATOM 10032 C CA . PHE A 1 80 ? 1.863 7.091 -2.736 1.00 0.00 80 PHE A CA 6
ATOM 10033 C C . PHE A 1 80 ? 1.718 6.838 -4.243 1.00 0.00 80 PHE A C 6
ATOM 10034 O O . PHE A 1 80 ? 1.919 7.755 -5.045 1.00 0.00 80 PHE A O 6
ATOM 10051 N N . VAL A 1 81 ? 1.325 5.620 -4.636 1.00 0.00 81 VAL A N 6
ATOM 10052 C CA . VAL A 1 81 ? 1.049 5.261 -6.044 1.00 0.00 81 VAL A CA 6
ATOM 10053 C C . VAL A 1 81 ? -0.268 4.504 -6.166 1.00 0.00 81 VAL A C 6
ATOM 10054 O O . VAL A 1 81 ? -0.390 3.389 -5.654 1.00 0.00 81 VAL A O 6
ATOM 10067 N N . ARG A 1 82 ? -1.258 5.105 -6.841 1.00 0.00 82 ARG A N 6
ATOM 10068 C CA . ARG A 1 82 ? -2.586 4.511 -7.066 1.00 0.00 82 ARG A CA 6
ATOM 10069 C C . ARG A 1 82 ? -2.554 3.509 -8.220 1.00 0.00 82 ARG A C 6
ATOM 10070 O O . ARG A 1 82 ? -2.030 3.808 -9.294 1.00 0.00 82 ARG A O 6
ATOM 10091 N N . LEU A 1 83 ? -3.142 2.338 -7.996 1.00 0.00 83 LEU A N 6
ATOM 10092 C CA . LEU A 1 83 ? -3.246 1.230 -8.944 1.00 0.00 83 LEU A CA 6
ATOM 10093 C C . LEU A 1 83 ? -4.709 0.928 -9.267 1.00 0.00 83 LEU A C 6
ATOM 10094 O O . LEU A 1 83 ? -5.548 0.777 -8.374 1.00 0.00 83 LEU A O 6
ATOM 10110 N N . GLU A 1 84 ? -4.995 0.829 -10.565 1.00 0.00 84 GLU A N 6
ATOM 10111 C CA . GLU A 1 84 ? -6.359 0.688 -11.092 1.00 0.00 84 GLU A CA 6
ATOM 10112 C C . GLU A 1 84 ? -6.394 0.025 -12.483 1.00 0.00 84 GLU A C 6
ATOM 10113 O O . GLU A 1 84 ? -7.200 -0.875 -12.722 1.00 0.00 84 GLU A O 6
ATOM 10125 N N . GLY A 1 85 ? -5.492 0.428 -13.389 1.00 0.00 85 GLY A N 6
ATOM 10126 C CA . GLY A 1 85 ? -5.368 -0.114 -14.752 1.00 0.00 85 GLY A CA 6
ATOM 10127 C C . GLY A 1 85 ? -4.502 -1.378 -14.892 1.00 0.00 85 GLY A C 6
ATOM 10128 O O . GLY A 1 85 ? -4.364 -1.898 -16.002 1.00 0.00 85 GLY A O 6
ATOM 10132 N N . VAL A 1 86 ? -3.905 -1.870 -13.798 1.00 0.00 86 VAL A N 6
ATOM 10133 C CA . VAL A 1 86 ? -2.988 -3.026 -13.766 1.00 0.00 86 VAL A CA 6
ATOM 10134 C C . VAL A 1 86 ? -3.651 -4.219 -13.070 1.00 0.00 86 VAL A C 6
ATOM 10135 O O . VAL A 1 86 ? -4.322 -4.060 -12.047 1.00 0.00 86 VAL A O 6
ATOM 10148 N N . SER A 1 87 ? -3.436 -5.421 -13.607 1.00 0.00 87 SER A N 6
ATOM 10149 C CA . SER A 1 87 ? -3.892 -6.686 -13.017 1.00 0.00 87 SER A CA 6
ATOM 10150 C C . SER A 1 87 ? -3.287 -6.941 -11.620 1.00 0.00 87 SER A C 6
ATOM 10151 O O . SER A 1 87 ? -2.133 -6.575 -11.373 1.00 0.00 87 SER A O 6
ATOM 10159 N N . PRO A 1 88 ? -4.015 -7.610 -10.703 1.00 0.00 88 PRO A N 6
ATOM 10160 C CA . PRO A 1 88 ? -3.604 -7.797 -9.304 1.00 0.00 88 PRO A CA 6
ATOM 10161 C C . PRO A 1 88 ? -2.369 -8.699 -9.138 1.00 0.00 88 PRO A C 6
ATOM 10162 O O . PRO A 1 88 ? -1.660 -8.587 -8.139 1.00 0.00 88 PRO A O 6
ATOM 10173 N N . ASP A 1 89 ? -2.086 -9.577 -10.105 1.00 0.00 89 ASP A N 6
ATOM 10174 C CA . ASP A 1 89 ? -0.814 -10.321 -10.165 1.00 0.00 89 ASP A CA 6
ATOM 10175 C C . ASP A 1 89 ? 0.336 -9.518 -10.809 1.00 0.00 89 ASP A C 6
ATOM 10176 O O . ASP A 1 89 ? 1.497 -9.701 -10.447 1.00 0.00 89 ASP A O 6
ATOM 10185 N N . ASP A 1 90 ? 0.045 -8.599 -11.739 1.00 0.00 90 ASP A N 6
ATOM 10186 C CA . ASP A 1 90 ? 1.065 -7.765 -12.398 1.00 0.00 90 ASP A CA 6
ATOM 10187 C C . ASP A 1 90 ? 1.579 -6.652 -11.468 1.00 0.00 90 ASP A C 6
ATOM 10188 O O . ASP A 1 90 ? 2.730 -6.225 -11.570 1.00 0.00 90 ASP A O 6
ATOM 10197 N N . LEU A 1 91 ? 0.743 -6.241 -10.505 1.00 0.00 91 LEU A N 6
ATOM 10198 C CA . LEU A 1 91 ? 1.076 -5.371 -9.371 1.00 0.00 91 LEU A CA 6
ATOM 10199 C C . LEU A 1 91 ? 2.382 -5.782 -8.661 1.00 0.00 91 LEU A C 6
ATOM 10200 O O . LEU A 1 91 ? 3.085 -4.911 -8.148 1.00 0.00 91 LEU A O 6
ATOM 10216 N N . ARG A 1 92 ? 2.753 -7.072 -8.676 1.00 0.00 92 ARG A N 6
ATOM 10217 C CA . ARG A 1 92 ? 4.040 -7.562 -8.143 1.00 0.00 92 ARG A CA 6
ATOM 10218 C C . ARG A 1 92 ? 5.229 -6.793 -8.708 1.00 0.00 92 ARG A C 6
ATOM 10219 O O . ARG A 1 92 ? 6.093 -6.377 -7.943 1.00 0.00 92 ARG A O 6
ATOM 10240 N N . ARG A 1 93 ? 5.236 -6.520 -10.015 1.00 0.00 93 ARG A N 6
ATOM 10241 C CA . ARG A 1 93 ? 6.294 -5.734 -10.683 1.00 0.00 93 ARG A CA 6
ATOM 10242 C C . ARG A 1 93 ? 6.371 -4.308 -10.129 1.00 0.00 93 ARG A C 6
ATOM 10243 O O . ARG A 1 93 ? 7.449 -3.859 -9.749 1.00 0.00 93 ARG A O 6
ATOM 10264 N N . GLN A 1 94 ? 5.225 -3.635 -10.000 1.00 0.00 94 GLN A N 6
ATOM 10265 C CA . GLN A 1 94 ? 5.123 -2.274 -9.453 1.00 0.00 94 GLN A CA 6
ATOM 10266 C C . GLN A 1 94 ? 5.552 -2.185 -7.977 1.00 0.00 94 GLN A C 6
ATOM 10267 O O . GLN A 1 94 ? 6.202 -1.215 -7.589 1.00 0.00 94 GLN A O 6
ATOM 10281 N N . VAL A 1 95 ? 5.235 -3.193 -7.156 1.00 0.00 95 VAL A N 6
ATOM 10282 C CA . VAL A 1 95 ? 5.623 -3.239 -5.733 1.00 0.00 95 VAL A CA 6
ATOM 10283 C C . VAL A 1 95 ? 7.104 -3.587 -5.576 1.00 0.00 95 VAL A C 6
ATOM 10284 O O . VAL A 1 95 ? 7.834 -2.914 -4.846 1.00 0.00 95 VAL A O 6
ATOM 10297 N N . GLU A 1 96 ? 7.571 -4.630 -6.261 1.00 0.00 96 GLU A N 6
ATOM 10298 C CA . GLU A 1 96 ? 8.946 -5.107 -6.119 1.00 0.00 96 GLU A CA 6
ATOM 10299 C C . GLU A 1 96 ? 9.966 -4.132 -6.723 1.00 0.00 96 GLU A C 6
ATOM 10300 O O . GLU A 1 96 ? 11.011 -3.923 -6.118 1.00 0.00 96 GLU A O 6
ATOM 10312 N N . ASP A 1 97 ? 9.670 -3.460 -7.841 1.00 0.00 97 ASP A N 6
ATOM 10313 C CA . ASP A 1 97 ? 10.549 -2.412 -8.390 1.00 0.00 97 ASP A CA 6
ATOM 10314 C C . ASP A 1 97 ? 10.702 -1.212 -7.434 1.00 0.00 97 ASP A C 6
ATOM 10315 O O . ASP A 1 97 ? 11.758 -0.579 -7.402 1.00 0.00 97 ASP A O 6
ATOM 10324 N N . VAL A 1 98 ? 9.686 -0.928 -6.608 1.00 0.00 98 VAL A N 6
ATOM 10325 C CA . VAL A 1 98 ? 9.754 0.083 -5.536 1.00 0.00 98 VAL A CA 6
ATOM 10326 C C . VAL A 1 98 ? 10.610 -0.414 -4.366 1.00 0.00 98 VAL A C 6
ATOM 10327 O O . VAL A 1 98 ? 11.394 0.363 -3.816 1.00 0.00 98 VAL A O 6
ATOM 10340 N N . TRP A 1 99 ? 10.554 -1.711 -4.033 1.00 0.00 99 TRP A N 6
ATOM 10341 C CA . TRP A 1 99 ? 11.468 -2.316 -3.056 1.00 0.00 99 TRP A CA 6
ATOM 10342 C C . TRP A 1 99 ? 12.927 -2.265 -3.533 1.00 0.00 99 TRP A C 6
ATOM 10343 O O . TRP A 1 99 ? 13.795 -1.762 -2.819 1.00 0.00 99 TRP A O 6
ATOM 10364 N N . ARG A 1 100 ? 13.197 -2.709 -4.767 1.00 0.00 100 ARG A N 6
ATOM 10365 C CA . ARG A 1 100 ? 14.532 -2.667 -5.391 1.00 0.00 100 ARG A CA 6
ATOM 10366 C C . ARG A 1 100 ? 15.063 -1.245 -5.497 1.00 0.00 100 ARG A C 6
ATOM 10367 O O . ARG A 1 100 ? 16.220 -1.017 -5.163 1.00 0.00 100 ARG A O 6
ATOM 10388 N N . GLY A 1 101 ? 14.218 -0.285 -5.875 1.00 0.00 101 GLY A N 6
ATOM 10389 C CA . GLY A 1 101 ? 14.565 1.135 -5.996 1.00 0.00 101 GLY A CA 6
ATOM 10390 C C . GLY A 1 101 ? 15.119 1.766 -4.709 1.00 0.00 101 GLY A C 6
ATOM 10391 O O . GLY A 1 101 ? 15.883 2.731 -4.783 1.00 0.00 101 GLY A O 6
ATOM 10395 N N . SER A 1 102 ? 14.792 1.209 -3.536 1.00 0.00 102 SER A N 6
ATOM 10396 C CA . SER A 1 102 ? 15.353 1.639 -2.247 1.00 0.00 102 SER A CA 6
ATOM 10397 C C . SER A 1 102 ? 16.841 1.294 -2.065 1.00 0.00 102 SER A C 6
ATOM 10398 O O . SER A 1 102 ? 17.546 1.987 -1.327 1.00 0.00 102 SER A O 6
ATOM 10406 N N . LEU A 1 103 ? 17.329 0.239 -2.732 1.00 0.00 103 LEU A N 6
ATOM 10407 C CA . LEU A 1 103 ? 18.728 -0.210 -2.701 1.00 0.00 103 LEU A CA 6
ATOM 10408 C C . LEU A 1 103 ? 19.484 0.189 -3.980 1.00 0.00 103 LEU A C 6
ATOM 10409 O O . LEU A 1 103 ? 20.595 0.721 -3.941 1.00 0.00 103 LEU A O 6
ATOM 10425 N N . GLU A 1 104 ? 18.852 -0.064 -5.123 1.00 0.00 104 GLU A N 6
ATOM 10426 C CA . GLU A 1 104 ? 19.403 0.004 -6.475 1.00 0.00 104 GLU A CA 6
ATOM 10427 C C . GLU A 1 104 ? 19.046 1.359 -7.107 1.00 0.00 104 GLU A C 6
ATOM 10428 O O . GLU A 1 104 ? 18.052 1.508 -7.822 1.00 0.00 104 GLU A O 6
ATOM 10440 N N . HIS A 1 105 ? 19.851 2.373 -6.786 1.00 0.00 105 HIS A N 6
ATOM 10441 C CA . HIS A 1 105 ? 19.585 3.771 -7.130 1.00 0.00 105 HIS A CA 6
ATOM 10442 C C . HIS A 1 105 ? 19.869 4.058 -8.616 1.00 0.00 105 HIS A C 6
ATOM 10443 O O . HIS A 1 105 ? 20.912 3.667 -9.150 1.00 0.00 105 HIS A O 6
ATOM 10457 N N . HIS A 1 106 ? 18.945 4.759 -9.280 1.00 0.00 106 HIS A N 6
ATOM 10458 C CA . HIS A 1 106 ? 19.015 5.118 -10.701 1.00 0.00 106 HIS A CA 6
ATOM 10459 C C . HIS A 1 106 ? 18.252 6.430 -10.993 1.00 0.00 106 HIS A C 6
ATOM 10460 O O . HIS A 1 106 ? 17.383 6.839 -10.218 1.00 0.00 106 HIS A O 6
ATOM 10474 N N . HIS A 1 107 ? 18.572 7.097 -12.108 1.00 0.00 107 HIS A N 6
ATOM 10475 C CA . HIS A 1 107 ? 18.033 8.422 -12.459 1.00 0.00 107 HIS A CA 6
ATOM 10476 C C . HIS A 1 107 ? 16.569 8.411 -12.950 1.00 0.00 107 HIS A C 6
ATOM 10477 O O . HIS A 1 107 ? 15.894 9.443 -12.903 1.00 0.00 107 HIS A O 6
ATOM 10491 N N . HIS A 1 108 ? 16.075 7.265 -13.434 1.00 0.00 108 HIS A N 6
ATOM 10492 C CA . HIS A 1 108 ? 14.723 7.110 -13.982 1.00 0.00 108 HIS A CA 6
ATOM 10493 C C . HIS A 1 108 ? 13.669 6.830 -12.891 1.00 0.00 108 HIS A C 6
ATOM 10494 O O . HIS A 1 108 ? 13.947 6.146 -11.903 1.00 0.00 108 HIS A O 6
ATOM 10508 N N . HIS A 1 109 ? 12.442 7.314 -13.109 1.00 0.00 109 HIS A N 6
ATOM 10509 C CA . HIS A 1 109 ? 11.261 7.057 -12.276 1.00 0.00 109 HIS A CA 6
ATOM 10510 C C . HIS A 1 109 ? 10.074 6.618 -13.158 1.00 0.00 109 HIS A C 6
ATOM 10511 O O . HIS A 1 109 ? 9.769 7.275 -14.160 1.00 0.00 109 HIS A O 6
ATOM 10525 N N . HIS A 1 110 ? 9.410 5.515 -12.786 1.00 0.00 110 HIS A N 6
ATOM 10526 C CA . HIS A 1 110 ? 8.320 4.895 -13.558 1.00 0.00 110 HIS A CA 6
ATOM 10527 C C . HIS A 1 110 ? 6.955 5.572 -13.317 1.00 0.00 110 HIS A C 6
ATOM 10528 O O . HIS A 1 110 ? 6.571 5.764 -12.139 1.00 0.00 110 HIS A O 6
ATOM 10543 N N . GLY A 1 1 ? 5.706 4.120 15.169 1.00 0.00 1 GLY A N 7
ATOM 10544 C CA . GLY A 1 1 ? 6.321 5.076 14.225 1.00 0.00 1 GLY A CA 7
ATOM 10545 C C . GLY A 1 1 ? 5.405 5.408 13.060 1.00 0.00 1 GLY A C 7
ATOM 10546 O O . GLY A 1 1 ? 4.221 5.072 13.064 1.00 0.00 1 GLY A O 7
ATOM 10552 N N . ASP A 1 2 ? 5.946 6.079 12.041 1.00 0.00 2 ASP A N 7
ATOM 10553 C CA . ASP A 1 2 ? 5.176 6.608 10.902 1.00 0.00 2 ASP A CA 7
ATOM 10554 C C . ASP A 1 2 ? 4.498 5.498 10.079 1.00 0.00 2 ASP A C 7
ATOM 10555 O O . ASP A 1 2 ? 3.333 5.632 9.706 1.00 0.00 2 ASP A O 7
ATOM 10564 N N . ALA A 1 3 ? 5.184 4.367 9.875 1.00 0.00 3 ALA A N 7
ATOM 10565 C CA . ALA A 1 3 ? 4.638 3.169 9.229 1.00 0.00 3 ALA A CA 7
ATOM 10566 C C . ALA A 1 3 ? 3.385 2.630 9.951 1.00 0.00 3 ALA A C 7
ATOM 10567 O O . ALA A 1 3 ? 2.372 2.324 9.319 1.00 0.00 3 ALA A O 7
ATOM 10574 N N . ASP A 1 4 ? 3.431 2.566 11.285 1.00 0.00 4 ASP A N 7
ATOM 10575 C CA . ASP A 1 4 ? 2.327 2.092 12.130 1.00 0.00 4 ASP A CA 7
ATOM 10576 C C . ASP A 1 4 ? 1.139 3.066 12.136 1.00 0.00 4 ASP A C 7
ATOM 10577 O O . ASP A 1 4 ? -0.015 2.647 12.246 1.00 0.00 4 ASP A O 7
ATOM 10586 N N . LYS A 1 5 ? 1.402 4.370 11.990 1.00 0.00 5 LYS A N 7
ATOM 10587 C CA . LYS A 1 5 ? 0.351 5.379 11.847 1.00 0.00 5 LYS A CA 7
ATOM 10588 C C . LYS A 1 5 ? -0.326 5.264 10.490 1.00 0.00 5 LYS A C 7
ATOM 10589 O O . LYS A 1 5 ? -1.553 5.251 10.420 1.00 0.00 5 LYS A O 7
ATOM 10608 N N . ILE A 1 6 ? 0.458 5.150 9.419 1.00 0.00 6 ILE A N 7
ATOM 10609 C CA . ILE A 1 6 ? -0.070 5.176 8.050 1.00 0.00 6 ILE A CA 7
ATOM 10610 C C . ILE A 1 6 ? -0.987 3.980 7.781 1.00 0.00 6 ILE A C 7
ATOM 10611 O O . ILE A 1 6 ? -1.992 4.115 7.081 1.00 0.00 6 ILE A O 7
ATOM 10627 N N . MET A 1 7 ? -0.669 2.818 8.366 1.00 0.00 7 MET A N 7
ATOM 10628 C CA . MET A 1 7 ? -1.502 1.623 8.190 1.00 0.00 7 MET A CA 7
ATOM 10629 C C . MET A 1 7 ? -2.857 1.798 8.886 1.00 0.00 7 MET A C 7
ATOM 10630 O O . MET A 1 7 ? -3.901 1.453 8.338 1.00 0.00 7 MET A O 7
ATOM 10644 N N . GLU A 1 8 ? -2.855 2.432 10.058 1.00 0.00 8 GLU A N 7
ATOM 10645 C CA . GLU A 1 8 ? -4.073 2.753 10.808 1.00 0.00 8 GLU A CA 7
ATOM 10646 C C . GLU A 1 8 ? -4.918 3.816 10.099 1.00 0.00 8 GLU A C 7
ATOM 10647 O O . GLU A 1 8 ? -6.140 3.749 10.168 1.00 0.00 8 GLU A O 7
ATOM 10659 N N . GLN A 1 9 ? -4.310 4.764 9.376 1.00 0.00 9 GLN A N 7
ATOM 10660 C CA . GLN A 1 9 ? -5.054 5.764 8.594 1.00 0.00 9 GLN A CA 7
ATOM 10661 C C . GLN A 1 9 ? -5.965 5.133 7.532 1.00 0.00 9 GLN A C 7
ATOM 10662 O O . GLN A 1 9 ? -7.024 5.682 7.233 1.00 0.00 9 GLN A O 7
ATOM 10676 N N . ALA A 1 10 ? -5.605 3.966 6.991 1.00 0.00 10 ALA A N 7
ATOM 10677 C CA . ALA A 1 10 ? -6.503 3.222 6.116 1.00 0.00 10 ALA A CA 7
ATOM 10678 C C . ALA A 1 10 ? -7.656 2.578 6.903 1.00 0.00 10 ALA A C 7
ATOM 10679 O O . ALA A 1 10 ? -8.819 2.713 6.523 1.00 0.00 10 ALA A O 7
ATOM 10686 N N . LYS A 1 11 ? -7.350 1.964 8.053 1.00 0.00 11 LYS A N 7
ATOM 10687 C CA . LYS A 1 11 ? -8.321 1.253 8.901 1.00 0.00 11 LYS A CA 7
ATOM 10688 C C . LYS A 1 11 ? -9.310 2.189 9.603 1.00 0.00 11 LYS A C 7
ATOM 10689 O O . LYS A 1 11 ? -10.461 1.807 9.818 1.00 0.00 11 LYS A O 7
ATOM 10708 N N . ARG A 1 12 ? -8.891 3.421 9.923 1.00 0.00 12 ARG A N 7
ATOM 10709 C CA . ARG A 1 12 ? -9.735 4.453 10.558 1.00 0.00 12 ARG A CA 7
ATOM 10710 C C . ARG A 1 12 ? -10.844 4.928 9.610 1.00 0.00 12 ARG A C 7
ATOM 10711 O O . ARG A 1 12 ? -11.933 5.295 10.049 1.00 0.00 12 ARG A O 7
ATOM 10732 N N . GLN A 1 13 ? -10.544 4.914 8.310 1.00 0.00 13 GLN A N 7
ATOM 10733 C CA . GLN A 1 13 ? -11.388 5.401 7.220 1.00 0.00 13 GLN A CA 7
ATOM 10734 C C . GLN A 1 13 ? -12.262 4.276 6.646 1.00 0.00 13 GLN A C 7
ATOM 10735 O O . GLN A 1 13 ? -13.453 4.471 6.403 1.00 0.00 13 GLN A O 7
ATOM 10749 N N . ASP A 1 14 ? -11.677 3.088 6.464 1.00 0.00 14 ASP A N 7
ATOM 10750 C CA . ASP A 1 14 ? -12.350 1.887 5.976 1.00 0.00 14 ASP A CA 7
ATOM 10751 C C . ASP A 1 14 ? -11.746 0.634 6.649 1.00 0.00 14 ASP A C 7
ATOM 10752 O O . ASP A 1 14 ? -10.694 0.150 6.222 1.00 0.00 14 ASP A O 7
ATOM 10761 N N . PRO A 1 15 ? -12.382 0.077 7.697 1.00 0.00 15 PRO A N 7
ATOM 10762 C CA . PRO A 1 15 ? -11.832 -1.045 8.463 1.00 0.00 15 PRO A CA 7
ATOM 10763 C C . PRO A 1 15 ? -11.817 -2.364 7.669 1.00 0.00 15 PRO A C 7
ATOM 10764 O O . PRO A 1 15 ? -11.123 -3.306 8.056 1.00 0.00 15 PRO A O 7
ATOM 10775 N N . ASN A 1 16 ? -12.552 -2.436 6.553 1.00 0.00 16 ASN A N 7
ATOM 10776 C CA . ASN A 1 16 ? -12.573 -3.557 5.630 1.00 0.00 16 ASN A CA 7
ATOM 10777 C C . ASN A 1 16 ? -11.442 -3.511 4.575 1.00 0.00 16 ASN A C 7
ATOM 10778 O O . ASN A 1 16 ? -11.188 -4.523 3.920 1.00 0.00 16 ASN A O 7
ATOM 10789 N N . ALA A 1 17 ? -10.738 -2.381 4.420 1.00 0.00 17 ALA A N 7
ATOM 10790 C CA . ALA A 1 17 ? -9.522 -2.276 3.615 1.00 0.00 17 ALA A CA 7
ATOM 10791 C C . ALA A 1 17 ? -8.442 -3.241 4.127 1.00 0.00 17 ALA A C 7
ATOM 10792 O O . ALA A 1 17 ? -8.306 -3.457 5.337 1.00 0.00 17 ALA A O 7
ATOM 10799 N N . GLN A 1 18 ? -7.647 -3.795 3.211 1.00 0.00 18 GLN A N 7
ATOM 10800 C CA . GLN A 1 18 ? -6.527 -4.669 3.558 1.00 0.00 18 GLN A CA 7
ATOM 10801 C C . GLN A 1 18 ? -5.228 -3.868 3.494 1.00 0.00 18 GLN A C 7
ATOM 10802 O O . GLN A 1 18 ? -4.937 -3.255 2.468 1.00 0.00 18 GLN A O 7
ATOM 10816 N N . VAL A 1 19 ? -4.454 -3.853 4.581 1.00 0.00 19 VAL A N 7
ATOM 10817 C CA . VAL A 1 19 ? -3.199 -3.092 4.679 1.00 0.00 19 VAL A CA 7
ATOM 10818 C C . VAL A 1 19 ? -2.104 -3.913 5.355 1.00 0.00 19 VAL A C 7
ATOM 10819 O O . VAL A 1 19 ? -2.322 -4.490 6.422 1.00 0.00 19 VAL A O 7
ATOM 10832 N N . TYR A 1 20 ? -0.922 -3.952 4.738 1.00 0.00 20 TYR A N 7
ATOM 10833 C CA . TYR A 1 20 ? 0.226 -4.740 5.198 1.00 0.00 20 TYR A CA 7
ATOM 10834 C C . TYR A 1 20 ? 1.540 -3.993 5.011 1.00 0.00 20 TYR A C 7
ATOM 10835 O O . TYR A 1 20 ? 1.730 -3.300 4.015 1.00 0.00 20 TYR A O 7
ATOM 10853 N N . LYS A 1 21 ? 2.477 -4.189 5.940 1.00 0.00 21 LYS A N 7
ATOM 10854 C CA . LYS A 1 21 ? 3.811 -3.586 5.922 1.00 0.00 21 LYS A CA 7
ATOM 10855 C C . LYS A 1 21 ? 4.879 -4.656 5.754 1.00 0.00 21 LYS A C 7
ATOM 10856 O O . LYS A 1 21 ? 4.928 -5.615 6.525 1.00 0.00 21 LYS A O 7
ATOM 10875 N N . VAL A 1 22 ? 5.727 -4.484 4.743 1.00 0.00 22 VAL A N 7
ATOM 10876 C CA . VAL A 1 22 ? 6.788 -5.420 4.368 1.00 0.00 22 VAL A CA 7
ATOM 10877 C C . VAL A 1 22 ? 8.139 -4.718 4.277 1.00 0.00 22 VAL A C 7
ATOM 10878 O O . VAL A 1 22 ? 8.252 -3.558 3.876 1.00 0.00 22 VAL A O 7
ATOM 10891 N N . THR A 1 23 ? 9.184 -5.453 4.639 1.00 0.00 23 THR A N 7
ATOM 10892 C CA . THR A 1 23 ? 10.577 -4.981 4.640 1.00 0.00 23 THR A CA 7
ATOM 10893 C C . THR A 1 23 ? 11.456 -5.713 3.620 1.00 0.00 23 THR A C 7
ATOM 10894 O O . THR A 1 23 ? 12.617 -5.351 3.443 1.00 0.00 23 THR A O 7
ATOM 10905 N N . THR A 1 24 ? 10.910 -6.722 2.930 1.00 0.00 24 THR A N 7
ATOM 10906 C CA . THR A 1 24 ? 11.632 -7.653 2.037 1.00 0.00 24 THR A CA 7
ATOM 10907 C C . THR A 1 24 ? 10.792 -8.032 0.799 1.00 0.00 24 THR A C 7
ATOM 10908 O O . THR A 1 24 ? 9.558 -7.961 0.852 1.00 0.00 24 THR A O 7
ATOM 10919 N N . PRO A 1 25 ? 11.415 -8.496 -0.305 1.00 0.00 25 PRO A N 7
ATOM 10920 C CA . PRO A 1 25 ? 10.691 -9.018 -1.466 1.00 0.00 25 PRO A CA 7
ATOM 10921 C C . PRO A 1 25 ? 9.975 -10.348 -1.169 1.00 0.00 25 PRO A C 7
ATOM 10922 O O . PRO A 1 25 ? 8.930 -10.639 -1.751 1.00 0.00 25 PRO A O 7
ATOM 10933 N N . ASP A 1 26 ? 10.517 -11.152 -0.250 1.00 0.00 26 ASP A N 7
ATOM 10934 C CA . ASP A 1 26 ? 9.917 -12.417 0.176 1.00 0.00 26 ASP A CA 7
ATOM 10935 C C . ASP A 1 26 ? 8.645 -12.195 1.017 1.00 0.00 26 ASP A C 7
ATOM 10936 O O . ASP A 1 26 ? 7.728 -13.019 1.002 1.00 0.00 26 ASP A O 7
ATOM 10945 N N . GLU A 1 27 ? 8.562 -11.068 1.728 1.00 0.00 27 GLU A N 7
ATOM 10946 C CA . GLU A 1 27 ? 7.345 -10.628 2.410 1.00 0.00 27 GLU A CA 7
ATOM 10947 C C . GLU A 1 27 ? 6.328 -10.012 1.429 1.00 0.00 27 GLU A C 7
ATOM 10948 O O . GLU A 1 27 ? 5.123 -10.232 1.583 1.00 0.00 27 GLU A O 7
ATOM 10960 N N . ILE A 1 28 ? 6.784 -9.302 0.382 1.00 0.00 28 ILE A N 7
ATOM 10961 C CA . ILE A 1 28 ? 5.915 -8.757 -0.678 1.00 0.00 28 ILE A CA 7
ATOM 10962 C C . ILE A 1 28 ? 5.076 -9.857 -1.336 1.00 0.00 28 ILE A C 7
ATOM 10963 O O . ILE A 1 28 ? 3.860 -9.702 -1.426 1.00 0.00 28 ILE A O 7
ATOM 10979 N N . GLU A 1 29 ? 5.690 -10.967 -1.765 1.00 0.00 29 GLU A N 7
ATOM 10980 C CA . GLU A 1 29 ? 4.975 -12.077 -2.414 1.00 0.00 29 GLU A CA 7
ATOM 10981 C C . GLU A 1 29 ? 3.896 -12.740 -1.531 1.00 0.00 29 GLU A C 7
ATOM 10982 O O . GLU A 1 29 ? 3.006 -13.405 -2.059 1.00 0.00 29 GLU A O 7
ATOM 10994 N N . GLU A 1 30 ? 3.924 -12.540 -0.208 1.00 0.00 30 GLU A N 7
ATOM 10995 C CA . GLU A 1 30 ? 2.830 -12.930 0.693 1.00 0.00 30 GLU A CA 7
ATOM 10996 C C . GLU A 1 30 ? 1.725 -11.856 0.792 1.00 0.00 30 GLU A C 7
ATOM 10997 O O . GLU A 1 30 ? 0.541 -12.186 0.816 1.00 0.00 30 GLU A O 7
ATOM 11009 N N . ALA A 1 31 ? 2.083 -10.565 0.815 1.00 0.00 31 ALA A N 7
ATOM 11010 C CA . ALA A 1 31 ? 1.133 -9.446 0.893 1.00 0.00 31 ALA A CA 7
ATOM 11011 C C . ALA A 1 31 ? 0.259 -9.331 -0.367 1.00 0.00 31 ALA A C 7
ATOM 11012 O O . ALA A 1 31 ? -0.969 -9.284 -0.281 1.00 0.00 31 ALA A O 7
ATOM 11019 N N . VAL A 1 32 ? 0.883 -9.370 -1.545 1.00 0.00 32 VAL A N 7
ATOM 11020 C CA . VAL A 1 32 ? 0.206 -9.375 -2.855 1.00 0.00 32 VAL A CA 7
ATOM 11021 C C . VAL A 1 32 ? -0.726 -10.571 -3.034 1.00 0.00 32 VAL A C 7
ATOM 11022 O O . VAL A 1 32 ? -1.740 -10.456 -3.712 1.00 0.00 32 VAL A O 7
ATOM 11035 N N . ARG A 1 33 ? -0.407 -11.714 -2.419 1.00 0.00 33 ARG A N 7
ATOM 11036 C CA . ARG A 1 33 ? -1.161 -12.975 -2.547 1.00 0.00 33 ARG A CA 7
ATOM 11037 C C . ARG A 1 33 ? -2.541 -12.915 -1.885 1.00 0.00 33 ARG A C 7
ATOM 11038 O O . ARG A 1 33 ? -3.503 -13.466 -2.419 1.00 0.00 33 ARG A O 7
ATOM 11059 N N . ARG A 1 34 ? -2.648 -12.240 -0.736 1.00 0.00 34 ARG A N 7
ATOM 11060 C CA . ARG A 1 34 ? -3.902 -12.000 -0.008 1.00 0.00 34 ARG A CA 7
ATOM 11061 C C . ARG A 1 34 ? -4.623 -10.749 -0.492 1.00 0.00 34 ARG A C 7
ATOM 11062 O O . ARG A 1 34 ? -5.852 -10.737 -0.580 1.00 0.00 34 ARG A O 7
ATOM 11083 N N . ILE A 1 35 ? -3.865 -9.714 -0.868 1.00 0.00 35 ILE A N 7
ATOM 11084 C CA . ILE A 1 35 ? -4.428 -8.544 -1.555 1.00 0.00 35 ILE A CA 7
ATOM 11085 C C . ILE A 1 35 ? -4.980 -8.888 -2.930 1.00 0.00 35 ILE A C 7
ATOM 11086 O O . ILE A 1 35 ? -5.955 -8.258 -3.314 1.00 0.00 35 ILE A O 7
ATOM 11102 N N . GLU A 1 36 ? -4.445 -9.880 -3.644 1.00 0.00 36 GLU A N 7
ATOM 11103 C CA . GLU A 1 36 ? -4.865 -10.238 -5.009 1.00 0.00 36 GLU A CA 7
ATOM 11104 C C . GLU A 1 36 ? -6.393 -10.260 -5.155 1.00 0.00 36 GLU A C 7
ATOM 11105 O O . GLU A 1 36 ? -6.933 -9.792 -6.159 1.00 0.00 36 GLU A O 7
ATOM 11117 N N . LYS A 1 37 ? -7.082 -10.778 -4.130 1.00 0.00 37 LYS A N 7
ATOM 11118 C CA . LYS A 1 37 ? -8.542 -10.938 -4.149 1.00 0.00 37 LYS A CA 7
ATOM 11119 C C . LYS A 1 37 ? -9.291 -9.595 -4.056 1.00 0.00 37 LYS A C 7
ATOM 11120 O O . LYS A 1 37 ? -10.283 -9.387 -4.752 1.00 0.00 37 LYS A O 7
ATOM 11139 N N . TYR A 1 38 ? -8.817 -8.696 -3.188 1.00 0.00 38 TYR A N 7
ATOM 11140 C CA . TYR A 1 38 ? -9.405 -7.379 -2.882 1.00 0.00 38 TYR A CA 7
ATOM 11141 C C . TYR A 1 38 ? -8.914 -6.237 -3.789 1.00 0.00 38 TYR A C 7
ATOM 11142 O O . TYR A 1 38 ? -9.701 -5.480 -4.359 1.00 0.00 38 TYR A O 7
ATOM 11160 N N . GLY A 1 39 ? -7.592 -6.166 -3.973 1.00 0.00 39 GLY A N 7
ATOM 11161 C CA . GLY A 1 39 ? -6.871 -5.278 -4.890 1.00 0.00 39 GLY A CA 7
ATOM 11162 C C . GLY A 1 39 ? -7.231 -5.483 -6.361 1.00 0.00 39 GLY A C 7
ATOM 11163 O O . GLY A 1 39 ? -6.894 -4.660 -7.210 1.00 0.00 39 GLY A O 7
ATOM 11167 N N . ALA A 1 40 ? -7.964 -6.558 -6.655 1.00 0.00 40 ALA A N 7
ATOM 11168 C CA . ALA A 1 40 ? -8.608 -6.779 -7.952 1.00 0.00 40 ALA A CA 7
ATOM 11169 C C . ALA A 1 40 ? -9.448 -5.565 -8.428 1.00 0.00 40 ALA A C 7
ATOM 11170 O O . ALA A 1 40 ? -9.603 -5.386 -9.639 1.00 0.00 40 ALA A O 7
ATOM 11177 N N . GLN A 1 41 ? -9.945 -4.715 -7.509 1.00 0.00 41 GLN A N 7
ATOM 11178 C CA . GLN A 1 41 ? -10.566 -3.428 -7.853 1.00 0.00 41 GLN A CA 7
ATOM 11179 C C . GLN A 1 41 ? -9.577 -2.247 -7.804 1.00 0.00 41 GLN A C 7
ATOM 11180 O O . GLN A 1 41 ? -9.339 -1.615 -8.835 1.00 0.00 41 GLN A O 7
ATOM 11194 N N . VAL A 1 42 ? -9.008 -1.933 -6.628 1.00 0.00 42 VAL A N 7
ATOM 11195 C CA . VAL A 1 42 ? -8.201 -0.719 -6.382 1.00 0.00 42 VAL A CA 7
ATOM 11196 C C . VAL A 1 42 ? -7.081 -1.000 -5.370 1.00 0.00 42 VAL A C 7
ATOM 11197 O O . VAL A 1 42 ? -7.301 -1.623 -4.329 1.00 0.00 42 VAL A O 7
ATOM 11210 N N . VAL A 1 43 ? -5.871 -0.512 -5.659 1.00 0.00 43 VAL A N 7
ATOM 11211 C CA . VAL A 1 43 ? -4.653 -0.694 -4.845 1.00 0.00 43 VAL A CA 7
ATOM 11212 C C . VAL A 1 43 ? -3.889 0.627 -4.722 1.00 0.00 43 VAL A C 7
ATOM 11213 O O . VAL A 1 43 ? -3.954 1.486 -5.600 1.00 0.00 43 VAL A O 7
ATOM 11226 N N . LEU A 1 44 ? -3.154 0.791 -3.626 1.00 0.00 44 LEU A N 7
ATOM 11227 C CA . LEU A 1 44 ? -2.190 1.863 -3.400 1.00 0.00 44 LEU A CA 7
ATOM 11228 C C . LEU A 1 44 ? -0.875 1.298 -2.838 1.00 0.00 44 LEU A C 7
ATOM 11229 O O . LEU A 1 44 ? -0.871 0.473 -1.922 1.00 0.00 44 LEU A O 7
ATOM 11245 N N . ILE A 1 45 ? 0.248 1.778 -3.368 1.00 0.00 45 ILE A N 7
ATOM 11246 C CA . ILE A 1 45 ? 1.601 1.451 -2.901 1.00 0.00 45 ILE A CA 7
ATOM 11247 C C . ILE A 1 45 ? 2.161 2.658 -2.149 1.00 0.00 45 ILE A C 7
ATOM 11248 O O . ILE A 1 45 ? 2.180 3.767 -2.687 1.00 0.00 45 ILE A O 7
ATOM 11264 N N . ILE A 1 46 ? 2.607 2.437 -0.912 1.00 0.00 46 ILE A N 7
ATOM 11265 C CA . ILE A 1 46 ? 3.203 3.448 -0.031 1.00 0.00 46 ILE A CA 7
ATOM 11266 C C . ILE A 1 46 ? 4.664 3.084 0.270 1.00 0.00 46 ILE A C 7
ATOM 11267 O O . ILE A 1 46 ? 4.973 1.936 0.589 1.00 0.00 46 ILE A O 7
ATOM 11283 N N . TYR A 1 47 ? 5.573 4.055 0.172 1.00 0.00 47 TYR A N 7
ATOM 11284 C CA . TYR A 1 47 ? 7.021 3.882 0.340 1.00 0.00 47 TYR A CA 7
ATOM 11285 C C . TYR A 1 47 ? 7.567 4.855 1.396 1.00 0.00 47 TYR A C 7
ATOM 11286 O O . TYR A 1 47 ? 7.776 6.045 1.145 1.00 0.00 47 TYR A O 7
ATOM 11304 N N . THR A 1 48 ? 7.792 4.326 2.599 1.00 0.00 48 THR A N 7
ATOM 11305 C CA . THR A 1 48 ? 8.204 5.080 3.797 1.00 0.00 48 THR A CA 7
ATOM 11306 C C . THR A 1 48 ? 9.622 4.718 4.279 1.00 0.00 48 THR A C 7
ATOM 11307 O O . THR A 1 48 ? 10.055 3.565 4.209 1.00 0.00 48 THR A O 7
ATOM 11318 N N . SER A 1 49 ? 10.365 5.717 4.771 1.00 0.00 49 SER A N 7
ATOM 11319 C CA . SER A 1 49 ? 11.760 5.598 5.241 1.00 0.00 49 SER A CA 7
ATOM 11320 C C . SER A 1 49 ? 12.710 4.933 4.213 1.00 0.00 49 SER A C 7
ATOM 11321 O O . SER A 1 49 ? 12.508 5.046 3.002 1.00 0.00 49 SER A O 7
ATOM 11329 N N . SER A 1 50 ? 13.781 4.270 4.669 1.00 0.00 50 SER A N 7
ATOM 11330 C CA . SER A 1 50 ? 14.902 3.777 3.843 1.00 0.00 50 SER A CA 7
ATOM 11331 C C . SER A 1 50 ? 14.619 2.544 2.960 1.00 0.00 50 SER A C 7
ATOM 11332 O O . SER A 1 50 ? 15.518 2.098 2.247 1.00 0.00 50 SER A O 7
ATOM 11340 N N . GLY A 1 51 ? 13.411 1.968 3.004 1.00 0.00 51 GLY A N 7
ATOM 11341 C CA . GLY A 1 51 ? 13.070 0.753 2.240 1.00 0.00 51 GLY A CA 7
ATOM 11342 C C . GLY A 1 51 ? 11.804 0.006 2.668 1.00 0.00 51 GLY A C 7
ATOM 11343 O O . GLY A 1 51 ? 11.452 -0.993 2.038 1.00 0.00 51 GLY A O 7
ATOM 11347 N N . ILE A 1 52 ? 11.106 0.454 3.717 1.00 0.00 52 ILE A N 7
ATOM 11348 C CA . ILE A 1 52 ? 9.829 -0.126 4.134 1.00 0.00 52 ILE A CA 7
ATOM 11349 C C . ILE A 1 52 ? 8.742 0.222 3.110 1.00 0.00 52 ILE A C 7
ATOM 11350 O O . ILE A 1 52 ? 8.505 1.388 2.785 1.00 0.00 52 ILE A O 7
ATOM 11366 N N . VAL A 1 53 ? 8.058 -0.808 2.618 1.00 0.00 53 VAL A N 7
ATOM 11367 C CA . VAL A 1 53 ? 6.932 -0.674 1.690 1.00 0.00 53 VAL A CA 7
ATOM 11368 C C . VAL A 1 53 ? 5.664 -1.093 2.423 1.00 0.00 53 VAL A C 7
ATOM 11369 O O . VAL A 1 53 ? 5.635 -2.110 3.116 1.00 0.00 53 VAL A O 7
ATOM 11382 N N . ILE A 1 54 ? 4.609 -0.295 2.303 1.00 0.00 54 ILE A N 7
ATOM 11383 C CA . ILE A 1 54 ? 3.288 -0.593 2.858 1.00 0.00 54 ILE A CA 7
ATOM 11384 C C . ILE A 1 54 ? 2.321 -0.723 1.680 1.00 0.00 54 ILE A C 7
ATOM 11385 O O . ILE A 1 54 ? 2.218 0.170 0.836 1.00 0.00 54 ILE A O 7
ATOM 11401 N N . LEU A 1 55 ? 1.628 -1.853 1.606 1.00 0.00 55 LEU A N 7
ATOM 11402 C CA . LEU A 1 55 ? 0.692 -2.190 0.538 1.00 0.00 55 LEU A CA 7
ATOM 11403 C C . LEU A 1 55 ? -0.723 -2.068 1.099 1.00 0.00 55 LEU A C 7
ATOM 11404 O O . LEU A 1 55 ? -1.072 -2.772 2.050 1.00 0.00 55 LEU A O 7
ATOM 11420 N N . VAL A 1 56 ? -1.527 -1.171 0.531 1.00 0.00 56 VAL A N 7
ATOM 11421 C CA . VAL A 1 56 ? -2.943 -1.004 0.903 1.00 0.00 56 VAL A CA 7
ATOM 11422 C C . VAL A 1 56 ? -3.869 -1.274 -0.281 1.00 0.00 56 VAL A C 7
ATOM 11423 O O . VAL A 1 56 ? -3.571 -0.895 -1.413 1.00 0.00 56 VAL A O 7
ATOM 11436 N N . ALA A 1 57 ? -4.994 -1.941 -0.043 1.00 0.00 57 ALA A N 7
ATOM 11437 C CA . ALA A 1 57 ? -5.995 -2.207 -1.068 1.00 0.00 57 ALA A CA 7
ATOM 11438 C C . ALA A 1 57 ? -7.434 -2.091 -0.559 1.00 0.00 57 ALA A C 7
ATOM 11439 O O . ALA A 1 57 ? -7.735 -2.316 0.618 1.00 0.00 57 ALA A O 7
ATOM 11446 N N . VAL A 1 58 ? -8.319 -1.749 -1.490 1.00 0.00 58 VAL A N 7
ATOM 11447 C CA . VAL A 1 58 ? -9.717 -1.371 -1.256 1.00 0.00 58 VAL A CA 7
ATOM 11448 C C . VAL A 1 58 ? -10.631 -1.894 -2.369 1.00 0.00 58 VAL A C 7
ATOM 11449 O O . VAL A 1 58 ? -10.229 -2.019 -3.526 1.00 0.00 58 VAL A O 7
ATOM 11462 N N . ARG A 1 59 ? -11.898 -2.143 -2.025 1.00 0.00 59 ARG A N 7
ATOM 11463 C CA . ARG A 1 59 ? -12.948 -2.558 -2.972 1.00 0.00 59 ARG A CA 7
ATOM 11464 C C . ARG A 1 59 ? -13.615 -1.401 -3.735 1.00 0.00 59 ARG A C 7
ATOM 11465 O O . ARG A 1 59 ? -14.357 -1.655 -4.680 1.00 0.00 59 ARG A O 7
ATOM 11486 N N . ASP A 1 60 ? -13.387 -0.147 -3.332 1.00 0.00 60 ASP A N 7
ATOM 11487 C CA . ASP A 1 60 ? -13.977 1.059 -3.930 1.00 0.00 60 ASP A CA 7
ATOM 11488 C C . ASP A 1 60 ? -12.922 2.186 -4.079 1.00 0.00 60 ASP A C 7
ATOM 11489 O O . ASP A 1 60 ? -12.032 2.308 -3.230 1.00 0.00 60 ASP A O 7
ATOM 11498 N N . PRO A 1 61 ? -12.993 3.030 -5.130 1.00 0.00 61 PRO A N 7
ATOM 11499 C CA . PRO A 1 61 ? -11.972 4.042 -5.433 1.00 0.00 61 PRO A CA 7
ATOM 11500 C C . PRO A 1 61 ? -11.993 5.261 -4.500 1.00 0.00 61 PRO A C 7
ATOM 11501 O O . PRO A 1 61 ? -10.937 5.820 -4.195 1.00 0.00 61 PRO A O 7
ATOM 11512 N N . SER A 1 62 ? -13.168 5.665 -4.006 1.00 0.00 62 SER A N 7
ATOM 11513 C CA . SER A 1 62 ? -13.316 6.823 -3.107 1.00 0.00 62 SER A CA 7
ATOM 11514 C C . SER A 1 62 ? -12.602 6.603 -1.769 1.00 0.00 62 SER A C 7
ATOM 11515 O O . SER A 1 62 ? -12.033 7.536 -1.205 1.00 0.00 62 SER A O 7
ATOM 11523 N N . GLN A 1 63 ? -12.569 5.357 -1.291 1.00 0.00 63 GLN A N 7
ATOM 11524 C CA . GLN A 1 63 ? -11.874 4.926 -0.079 1.00 0.00 63 GLN A CA 7
ATOM 11525 C C . GLN A 1 63 ? -10.361 5.120 -0.225 1.00 0.00 63 GLN A C 7
ATOM 11526 O O . GLN A 1 63 ? -9.753 5.752 0.637 1.00 0.00 63 GLN A O 7
ATOM 11540 N N . ALA A 1 64 ? -9.768 4.661 -1.333 1.00 0.00 64 ALA A N 7
ATOM 11541 C CA . ALA A 1 64 ? -8.356 4.902 -1.641 1.00 0.00 64 ALA A CA 7
ATOM 11542 C C . ALA A 1 64 ? -8.038 6.401 -1.700 1.00 0.00 64 ALA A C 7
ATOM 11543 O O . ALA A 1 64 ? -7.096 6.849 -1.052 1.00 0.00 64 ALA A O 7
ATOM 11550 N N . ASP A 1 65 ? -8.838 7.188 -2.426 1.00 0.00 65 ASP A N 7
ATOM 11551 C CA . ASP A 1 65 ? -8.611 8.629 -2.577 1.00 0.00 65 ASP A CA 7
ATOM 11552 C C . ASP A 1 65 ? -8.654 9.361 -1.229 1.00 0.00 65 ASP A C 7
ATOM 11553 O O . ASP A 1 65 ? -7.734 10.105 -0.892 1.00 0.00 65 ASP A O 7
ATOM 11562 N N . GLN A 1 66 ? -9.666 9.075 -0.409 1.00 0.00 66 GLN A N 7
ATOM 11563 C CA . GLN A 1 66 ? -9.819 9.659 0.920 1.00 0.00 66 GLN A CA 7
ATOM 11564 C C . GLN A 1 66 ? -8.674 9.269 1.857 1.00 0.00 66 GLN A C 7
ATOM 11565 O O . GLN A 1 66 ? -8.137 10.138 2.544 1.00 0.00 66 GLN A O 7
ATOM 11579 N N . ILE A 1 67 ? -8.274 7.991 1.868 1.00 0.00 67 ILE A N 7
ATOM 11580 C CA . ILE A 1 67 ? -7.188 7.508 2.730 1.00 0.00 67 ILE A CA 7
ATOM 11581 C C . ILE A 1 67 ? -5.857 8.148 2.313 1.00 0.00 67 ILE A C 7
ATOM 11582 O O . ILE A 1 67 ? -5.098 8.603 3.168 1.00 0.00 67 ILE A O 7
ATOM 11598 N N . LEU A 1 68 ? -5.575 8.227 1.007 1.00 0.00 68 LEU A N 7
ATOM 11599 C CA . LEU A 1 68 ? -4.305 8.772 0.506 1.00 0.00 68 LEU A CA 7
ATOM 11600 C C . LEU A 1 68 ? -4.185 10.265 0.826 1.00 0.00 68 LEU A C 7
ATOM 11601 O O . LEU A 1 68 ? -3.117 10.719 1.232 1.00 0.00 68 LEU A O 7
ATOM 11617 N N . LYS A 1 69 ? -5.289 11.015 0.715 1.00 0.00 69 LYS A N 7
ATOM 11618 C CA . LYS A 1 69 ? -5.351 12.447 1.040 1.00 0.00 69 LYS A CA 7
ATOM 11619 C C . LYS A 1 69 ? -4.923 12.740 2.477 1.00 0.00 69 LYS A C 7
ATOM 11620 O O . LYS A 1 69 ? -4.013 13.541 2.690 1.00 0.00 69 LYS A O 7
ATOM 11639 N N . GLU A 1 70 ? -5.507 12.056 3.463 1.00 0.00 70 GLU A N 7
ATOM 11640 C CA . GLU A 1 70 ? -5.114 12.233 4.870 1.00 0.00 70 GLU A CA 7
ATOM 11641 C C . GLU A 1 70 ? -3.721 11.670 5.175 1.00 0.00 70 GLU A C 7
ATOM 11642 O O . GLU A 1 70 ? -2.990 12.227 5.995 1.00 0.00 70 GLU A O 7
ATOM 11654 N N . ALA A 1 71 ? -3.331 10.575 4.524 1.00 0.00 71 ALA A N 7
ATOM 11655 C CA . ALA A 1 71 ? -2.035 9.944 4.739 1.00 0.00 71 ALA A CA 7
ATOM 11656 C C . ALA A 1 71 ? -0.879 10.807 4.217 1.00 0.00 71 ALA A C 7
ATOM 11657 O O . ALA A 1 71 ? 0.127 10.936 4.914 1.00 0.00 71 ALA A O 7
ATOM 11664 N N . LYS A 1 72 ? -1.038 11.470 3.062 1.00 0.00 72 LYS A N 7
ATOM 11665 C CA . LYS A 1 72 ? -0.112 12.453 2.519 1.00 0.00 72 LYS A CA 7
ATOM 11666 C C . LYS A 1 72 ? -0.058 13.715 3.374 1.00 0.00 72 LYS A C 7
ATOM 11667 O O . LYS A 1 72 ? 1.028 14.231 3.633 1.00 0.00 72 LYS A O 7
ATOM 11686 N N . LYS A 1 73 ? -1.220 14.187 3.850 1.00 0.00 73 LYS A N 7
ATOM 11687 C CA . LYS A 1 73 ? -1.312 15.373 4.713 1.00 0.00 73 LYS A CA 7
ATOM 11688 C C . LYS A 1 73 ? -0.509 15.184 6.004 1.00 0.00 73 LYS A C 7
ATOM 11689 O O . LYS A 1 73 ? 0.204 16.089 6.436 1.00 0.00 73 LYS A O 7
ATOM 11708 N N . GLN A 1 74 ? -0.607 13.987 6.591 1.00 0.00 74 GLN A N 7
ATOM 11709 C CA . GLN A 1 74 ? 0.130 13.602 7.794 1.00 0.00 74 GLN A CA 7
ATOM 11710 C C . GLN A 1 74 ? 1.605 13.245 7.507 1.00 0.00 74 GLN A C 7
ATOM 11711 O O . GLN A 1 74 ? 2.477 13.533 8.330 1.00 0.00 74 GLN A O 7
ATOM 11725 N N . ASN A 1 75 ? 1.894 12.622 6.356 1.00 0.00 75 ASN A N 7
ATOM 11726 C CA . ASN A 1 75 ? 3.204 12.069 5.988 1.00 0.00 75 ASN A CA 7
ATOM 11727 C C . ASN A 1 75 ? 3.584 12.480 4.540 1.00 0.00 75 ASN A C 7
ATOM 11728 O O . ASN A 1 75 ? 3.306 11.736 3.593 1.00 0.00 75 ASN A O 7
ATOM 11739 N N . PRO A 1 76 ? 4.233 13.640 4.324 1.00 0.00 76 PRO A N 7
ATOM 11740 C CA . PRO A 1 76 ? 4.468 14.177 2.977 1.00 0.00 76 PRO A CA 7
ATOM 11741 C C . PRO A 1 76 ? 5.538 13.411 2.173 1.00 0.00 76 PRO A C 7
ATOM 11742 O O . PRO A 1 76 ? 5.543 13.470 0.942 1.00 0.00 76 PRO A O 7
ATOM 11753 N N . SER A 1 77 ? 6.425 12.672 2.846 1.00 0.00 77 SER A N 7
ATOM 11754 C CA . SER A 1 77 ? 7.507 11.869 2.247 1.00 0.00 77 SER A CA 7
ATOM 11755 C C . SER A 1 77 ? 7.113 10.420 1.904 1.00 0.00 77 SER A C 7
ATOM 11756 O O . SER A 1 77 ? 7.894 9.699 1.281 1.00 0.00 77 SER A O 7
ATOM 11764 N N . ALA A 1 78 ? 5.906 9.982 2.283 1.00 0.00 78 ALA A N 7
ATOM 11765 C CA . ALA A 1 78 ? 5.464 8.584 2.222 1.00 0.00 78 ALA A CA 7
ATOM 11766 C C . ALA A 1 78 ? 5.177 8.030 0.808 1.00 0.00 78 ALA A C 7
ATOM 11767 O O . ALA A 1 78 ? 4.988 6.826 0.661 1.00 0.00 78 ALA A O 7
ATOM 11774 N N . THR A 1 79 ? 5.133 8.895 -0.212 1.00 0.00 79 THR A N 7
ATOM 11775 C CA . THR A 1 79 ? 5.087 8.575 -1.658 1.00 0.00 79 THR A CA 7
ATOM 11776 C C . THR A 1 79 ? 4.033 7.527 -2.055 1.00 0.00 79 THR A C 7
ATOM 11777 O O . THR A 1 79 ? 4.260 6.316 -2.017 1.00 0.00 79 THR A O 7
ATOM 11788 N N . PHE A 1 80 ? 2.877 8.020 -2.495 1.00 0.00 80 PHE A N 7
ATOM 11789 C CA . PHE A 1 80 ? 1.676 7.234 -2.801 1.00 0.00 80 PHE A CA 7
ATOM 11790 C C . PHE A 1 80 ? 1.561 6.957 -4.306 1.00 0.00 80 PHE A C 7
ATOM 11791 O O . PHE A 1 80 ? 1.663 7.887 -5.111 1.00 0.00 80 PHE A O 7
ATOM 11808 N N . VAL A 1 81 ? 1.316 5.699 -4.694 1.00 0.00 81 VAL A N 7
ATOM 11809 C CA . VAL A 1 81 ? 1.169 5.291 -6.106 1.00 0.00 81 VAL A CA 7
ATOM 11810 C C . VAL A 1 81 ? -0.087 4.446 -6.295 1.00 0.00 81 VAL A C 7
ATOM 11811 O O . VAL A 1 81 ? -0.172 3.327 -5.786 1.00 0.00 81 VAL A O 7
ATOM 11824 N N . ARG A 1 82 ? -1.075 4.996 -7.013 1.00 0.00 82 ARG A N 7
ATOM 11825 C CA . ARG A 1 82 ? -2.386 4.384 -7.239 1.00 0.00 82 ARG A CA 7
ATOM 11826 C C . ARG A 1 82 ? -2.354 3.348 -8.364 1.00 0.00 82 ARG A C 7
ATOM 11827 O O . ARG A 1 82 ? -1.770 3.591 -9.421 1.00 0.00 82 ARG A O 7
ATOM 11848 N N . LEU A 1 83 ? -3.029 2.224 -8.144 1.00 0.00 83 LEU A N 7
ATOM 11849 C CA . LEU A 1 83 ? -3.156 1.095 -9.065 1.00 0.00 83 LEU A CA 7
ATOM 11850 C C . LEU A 1 83 ? -4.630 0.773 -9.335 1.00 0.00 83 LEU A C 7
ATOM 11851 O O . LEU A 1 83 ? -5.425 0.589 -8.411 1.00 0.00 83 LEU A O 7
ATOM 11867 N N . GLU A 1 84 ? -4.964 0.660 -10.622 1.00 0.00 84 GLU A N 7
ATOM 11868 C CA . GLU A 1 84 ? -6.312 0.333 -11.120 1.00 0.00 84 GLU A CA 7
ATOM 11869 C C . GLU A 1 84 ? -6.264 -0.424 -12.461 1.00 0.00 84 GLU A C 7
ATOM 11870 O O . GLU A 1 84 ? -6.914 -1.458 -12.618 1.00 0.00 84 GLU A O 7
ATOM 11882 N N . GLY A 1 85 ? -5.481 0.077 -13.429 1.00 0.00 85 GLY A N 7
ATOM 11883 C CA . GLY A 1 85 ? -5.373 -0.486 -14.785 1.00 0.00 85 GLY A CA 7
ATOM 11884 C C . GLY A 1 85 ? -4.468 -1.722 -14.919 1.00 0.00 85 GLY A C 7
ATOM 11885 O O . GLY A 1 85 ? -4.478 -2.374 -15.966 1.00 0.00 85 GLY A O 7
ATOM 11889 N N . VAL A 1 86 ? -3.694 -2.057 -13.879 1.00 0.00 86 VAL A N 7
ATOM 11890 C CA . VAL A 1 86 ? -2.794 -3.224 -13.830 1.00 0.00 86 VAL A CA 7
ATOM 11891 C C . VAL A 1 86 ? -3.474 -4.384 -13.099 1.00 0.00 86 VAL A C 7
ATOM 11892 O O . VAL A 1 86 ? -4.110 -4.190 -12.060 1.00 0.00 86 VAL A O 7
ATOM 11905 N N . SER A 1 87 ? -3.317 -5.599 -13.627 1.00 0.00 87 SER A N 7
ATOM 11906 C CA . SER A 1 87 ? -3.804 -6.842 -13.013 1.00 0.00 87 SER A CA 7
ATOM 11907 C C . SER A 1 87 ? -3.232 -7.072 -11.601 1.00 0.00 87 SER A C 7
ATOM 11908 O O . SER A 1 87 ? -2.078 -6.718 -11.343 1.00 0.00 87 SER A O 7
ATOM 11916 N N . PRO A 1 88 ? -3.980 -7.722 -10.687 1.00 0.00 88 PRO A N 7
ATOM 11917 C CA . PRO A 1 88 ? -3.540 -7.971 -9.307 1.00 0.00 88 PRO A CA 7
ATOM 11918 C C . PRO A 1 88 ? -2.330 -8.921 -9.222 1.00 0.00 88 PRO A C 7
ATOM 11919 O O . PRO A 1 88 ? -1.568 -8.874 -8.258 1.00 0.00 88 PRO A O 7
ATOM 11930 N N . ASP A 1 89 ? -2.129 -9.770 -10.235 1.00 0.00 89 ASP A N 7
ATOM 11931 C CA . ASP A 1 89 ? -0.912 -10.580 -10.394 1.00 0.00 89 ASP A CA 7
ATOM 11932 C C . ASP A 1 89 ? 0.297 -9.759 -10.898 1.00 0.00 89 ASP A C 7
ATOM 11933 O O . ASP A 1 89 ? 1.434 -10.002 -10.495 1.00 0.00 89 ASP A O 7
ATOM 11942 N N . ASP A 1 90 ? 0.064 -8.768 -11.765 1.00 0.00 90 ASP A N 7
ATOM 11943 C CA . ASP A 1 90 ? 1.100 -7.886 -12.325 1.00 0.00 90 ASP A CA 7
ATOM 11944 C C . ASP A 1 90 ? 1.560 -6.807 -11.336 1.00 0.00 90 ASP A C 7
ATOM 11945 O O . ASP A 1 90 ? 2.709 -6.362 -11.390 1.00 0.00 90 ASP A O 7
ATOM 11954 N N . LEU A 1 91 ? 0.690 -6.423 -10.395 1.00 0.00 91 LEU A N 7
ATOM 11955 C CA . LEU A 1 91 ? 1.005 -5.572 -9.244 1.00 0.00 91 LEU A CA 7
ATOM 11956 C C . LEU A 1 91 ? 2.294 -6.009 -8.523 1.00 0.00 91 LEU A C 7
ATOM 11957 O O . LEU A 1 91 ? 3.021 -5.155 -8.022 1.00 0.00 91 LEU A O 7
ATOM 11973 N N . ARG A 1 92 ? 2.626 -7.310 -8.515 1.00 0.00 92 ARG A N 7
ATOM 11974 C CA . ARG A 1 92 ? 3.879 -7.837 -7.942 1.00 0.00 92 ARG A CA 7
ATOM 11975 C C . ARG A 1 92 ? 5.118 -7.141 -8.505 1.00 0.00 92 ARG A C 7
ATOM 11976 O O . ARG A 1 92 ? 5.988 -6.729 -7.742 1.00 0.00 92 ARG A O 7
ATOM 11997 N N . ARG A 1 93 ? 5.161 -6.932 -9.824 1.00 0.00 93 ARG A N 7
ATOM 11998 C CA . ARG A 1 93 ? 6.244 -6.227 -10.533 1.00 0.00 93 ARG A CA 7
ATOM 11999 C C . ARG A 1 93 ? 6.295 -4.747 -10.150 1.00 0.00 93 ARG A C 7
ATOM 12000 O O . ARG A 1 93 ? 7.376 -4.216 -9.908 1.00 0.00 93 ARG A O 7
ATOM 12021 N N . GLN A 1 94 ? 5.134 -4.100 -10.024 1.00 0.00 94 GLN A N 7
ATOM 12022 C CA . GLN A 1 94 ? 5.012 -2.684 -9.647 1.00 0.00 94 GLN A CA 7
ATOM 12023 C C . GLN A 1 94 ? 5.420 -2.427 -8.185 1.00 0.00 94 GLN A C 7
ATOM 12024 O O . GLN A 1 94 ? 6.084 -1.434 -7.892 1.00 0.00 94 GLN A O 7
ATOM 12038 N N . VAL A 1 95 ? 5.077 -3.342 -7.270 1.00 0.00 95 VAL A N 7
ATOM 12039 C CA . VAL A 1 95 ? 5.462 -3.288 -5.849 1.00 0.00 95 VAL A CA 7
ATOM 12040 C C . VAL A 1 95 ? 6.948 -3.578 -5.683 1.00 0.00 95 VAL A C 7
ATOM 12041 O O . VAL A 1 95 ? 7.653 -2.830 -5.006 1.00 0.00 95 VAL A O 7
ATOM 12054 N N . GLU A 1 96 ? 7.448 -4.647 -6.303 1.00 0.00 96 GLU A N 7
ATOM 12055 C CA . GLU A 1 96 ? 8.860 -4.984 -6.190 1.00 0.00 96 GLU A CA 7
ATOM 12056 C C . GLU A 1 96 ? 9.759 -3.922 -6.832 1.00 0.00 96 GLU A C 7
ATOM 12057 O O . GLU A 1 96 ? 10.795 -3.617 -6.258 1.00 0.00 96 GLU A O 7
ATOM 12069 N N . ASP A 1 97 ? 9.378 -3.282 -7.941 1.00 0.00 97 ASP A N 7
ATOM 12070 C CA . ASP A 1 97 ? 10.167 -2.186 -8.527 1.00 0.00 97 ASP A CA 7
ATOM 12071 C C . ASP A 1 97 ? 10.351 -0.996 -7.560 1.00 0.00 97 ASP A C 7
ATOM 12072 O O . ASP A 1 97 ? 11.413 -0.369 -7.547 1.00 0.00 97 ASP A O 7
ATOM 12081 N N . VAL A 1 98 ? 9.371 -0.741 -6.683 1.00 0.00 98 VAL A N 7
ATOM 12082 C CA . VAL A 1 98 ? 9.490 0.233 -5.581 1.00 0.00 98 VAL A CA 7
ATOM 12083 C C . VAL A 1 98 ? 10.438 -0.282 -4.489 1.00 0.00 98 VAL A C 7
ATOM 12084 O O . VAL A 1 98 ? 11.253 0.490 -3.978 1.00 0.00 98 VAL A O 7
ATOM 12097 N N . TRP A 1 99 ? 10.410 -1.584 -4.170 1.00 0.00 99 TRP A N 7
ATOM 12098 C CA . TRP A 1 99 ? 11.334 -2.188 -3.202 1.00 0.00 99 TRP A CA 7
ATOM 12099 C C . TRP A 1 99 ? 12.792 -2.173 -3.697 1.00 0.00 99 TRP A C 7
ATOM 12100 O O . TRP A 1 99 ? 13.676 -1.672 -3.001 1.00 0.00 99 TRP A O 7
ATOM 12121 N N . ARG A 1 100 ? 13.048 -2.647 -4.925 1.00 0.00 100 ARG A N 7
ATOM 12122 C CA . ARG A 1 100 ? 14.382 -2.665 -5.560 1.00 0.00 100 ARG A CA 7
ATOM 12123 C C . ARG A 1 100 ? 14.915 -1.242 -5.768 1.00 0.00 100 ARG A C 7
ATOM 12124 O O . ARG A 1 100 ? 16.087 -0.975 -5.500 1.00 0.00 100 ARG A O 7
ATOM 12145 N N . GLY A 1 101 ? 14.042 -0.317 -6.176 1.00 0.00 101 GLY A N 7
ATOM 12146 C CA . GLY A 1 101 ? 14.356 1.099 -6.382 1.00 0.00 101 GLY A CA 7
ATOM 12147 C C . GLY A 1 101 ? 14.800 1.838 -5.112 1.00 0.00 101 GLY A C 7
ATOM 12148 O O . GLY A 1 101 ? 15.612 2.760 -5.204 1.00 0.00 101 GLY A O 7
ATOM 12152 N N . SER A 1 102 ? 14.347 1.412 -3.926 1.00 0.00 102 SER A N 7
ATOM 12153 C CA . SER A 1 102 ? 14.767 1.999 -2.642 1.00 0.00 102 SER A CA 7
ATOM 12154 C C . SER A 1 102 ? 16.260 1.789 -2.327 1.00 0.00 102 SER A C 7
ATOM 12155 O O . SER A 1 102 ? 16.868 2.610 -1.635 1.00 0.00 102 SER A O 7
ATOM 12163 N N . LEU A 1 103 ? 16.861 0.713 -2.852 1.00 0.00 103 LEU A N 7
ATOM 12164 C CA . LEU A 1 103 ? 18.266 0.340 -2.632 1.00 0.00 103 LEU A CA 7
ATOM 12165 C C . LEU A 1 103 ? 19.228 0.920 -3.687 1.00 0.00 103 LEU A C 7
ATOM 12166 O O . LEU A 1 103 ? 20.443 0.932 -3.476 1.00 0.00 103 LEU A O 7
ATOM 12182 N N . GLU A 1 104 ? 18.707 1.371 -4.830 1.00 0.00 104 GLU A N 7
ATOM 12183 C CA . GLU A 1 104 ? 19.488 1.757 -6.011 1.00 0.00 104 GLU A CA 7
ATOM 12184 C C . GLU A 1 104 ? 19.755 3.275 -6.076 1.00 0.00 104 GLU A C 7
ATOM 12185 O O . GLU A 1 104 ? 18.859 4.093 -5.845 1.00 0.00 104 GLU A O 7
ATOM 12197 N N . HIS A 1 105 ? 20.992 3.662 -6.408 1.00 0.00 105 HIS A N 7
ATOM 12198 C CA . HIS A 1 105 ? 21.399 5.065 -6.547 1.00 0.00 105 HIS A CA 7
ATOM 12199 C C . HIS A 1 105 ? 20.908 5.683 -7.873 1.00 0.00 105 HIS A C 7
ATOM 12200 O O . HIS A 1 105 ? 20.847 5.004 -8.902 1.00 0.00 105 HIS A O 7
ATOM 12214 N N . HIS A 1 106 ? 20.580 6.979 -7.859 1.00 0.00 106 HIS A N 7
ATOM 12215 C CA . HIS A 1 106 ? 20.093 7.736 -9.020 1.00 0.00 106 HIS A CA 7
ATOM 12216 C C . HIS A 1 106 ? 20.574 9.200 -9.011 1.00 0.00 106 HIS A C 7
ATOM 12217 O O . HIS A 1 106 ? 21.025 9.718 -7.985 1.00 0.00 106 HIS A O 7
ATOM 12231 N N . HIS A 1 107 ? 20.439 9.875 -10.155 1.00 0.00 107 HIS A N 7
ATOM 12232 C CA . HIS A 1 107 ? 20.642 11.317 -10.318 1.00 0.00 107 HIS A CA 7
ATOM 12233 C C . HIS A 1 107 ? 19.355 11.977 -10.842 1.00 0.00 107 HIS A C 7
ATOM 12234 O O . HIS A 1 107 ? 18.743 11.468 -11.788 1.00 0.00 107 HIS A O 7
ATOM 12248 N N . HIS A 1 108 ? 18.970 13.112 -10.244 1.00 0.00 108 HIS A N 7
ATOM 12249 C CA . HIS A 1 108 ? 17.711 13.840 -10.485 1.00 0.00 108 HIS A CA 7
ATOM 12250 C C . HIS A 1 108 ? 16.430 13.008 -10.212 1.00 0.00 108 HIS A C 7
ATOM 12251 O O . HIS A 1 108 ? 16.472 11.801 -9.955 1.00 0.00 108 HIS A O 7
ATOM 12265 N N . HIS A 1 109 ? 15.271 13.671 -10.234 1.00 0.00 109 HIS A N 7
ATOM 12266 C CA . HIS A 1 109 ? 13.949 13.034 -10.228 1.00 0.00 109 HIS A CA 7
ATOM 12267 C C . HIS A 1 109 ? 13.640 12.396 -11.599 1.00 0.00 109 HIS A C 7
ATOM 12268 O O . HIS A 1 109 ? 14.055 12.920 -12.641 1.00 0.00 109 HIS A O 7
ATOM 12282 N N . HIS A 1 110 ? 12.905 11.276 -11.603 1.00 0.00 110 HIS A N 7
ATOM 12283 C CA . HIS A 1 110 ? 12.550 10.494 -12.796 1.00 0.00 110 HIS A CA 7
ATOM 12284 C C . HIS A 1 110 ? 11.131 9.898 -12.686 1.00 0.00 110 HIS A C 7
ATOM 12285 O O . HIS A 1 110 ? 10.871 9.115 -11.742 1.00 0.00 110 HIS A O 7
ATOM 12300 N N . GLY A 1 1 ? 5.444 3.640 15.340 1.00 0.00 1 GLY A N 8
ATOM 12301 C CA . GLY A 1 1 ? 6.192 4.529 14.425 1.00 0.00 1 GLY A CA 8
ATOM 12302 C C . GLY A 1 1 ? 5.359 4.959 13.228 1.00 0.00 1 GLY A C 8
ATOM 12303 O O . GLY A 1 1 ? 4.153 4.718 13.172 1.00 0.00 1 GLY A O 8
ATOM 12309 N N . ASP A 1 2 ? 5.997 5.603 12.248 1.00 0.00 2 ASP A N 8
ATOM 12310 C CA . ASP A 1 2 ? 5.324 6.215 11.088 1.00 0.00 2 ASP A CA 8
ATOM 12311 C C . ASP A 1 2 ? 4.592 5.184 10.211 1.00 0.00 2 ASP A C 8
ATOM 12312 O O . ASP A 1 2 ? 3.469 5.432 9.774 1.00 0.00 2 ASP A O 8
ATOM 12321 N N . ALA A 1 3 ? 5.183 3.999 10.021 1.00 0.00 3 ALA A N 8
ATOM 12322 C CA . ALA A 1 3 ? 4.566 2.869 9.321 1.00 0.00 3 ALA A CA 8
ATOM 12323 C C . ALA A 1 3 ? 3.246 2.422 9.983 1.00 0.00 3 ALA A C 8
ATOM 12324 O O . ALA A 1 3 ? 2.244 2.211 9.300 1.00 0.00 3 ALA A O 8
ATOM 12331 N N . ASP A 1 4 ? 3.221 2.331 11.316 1.00 0.00 4 ASP A N 8
ATOM 12332 C CA . ASP A 1 4 ? 2.042 1.923 12.094 1.00 0.00 4 ASP A CA 8
ATOM 12333 C C . ASP A 1 4 ? 0.925 2.975 12.040 1.00 0.00 4 ASP A C 8
ATOM 12334 O O . ASP A 1 4 ? -0.258 2.639 11.973 1.00 0.00 4 ASP A O 8
ATOM 12343 N N . LYS A 1 5 ? 1.301 4.261 12.007 1.00 0.00 5 LYS A N 8
ATOM 12344 C CA . LYS A 1 5 ? 0.368 5.381 11.830 1.00 0.00 5 LYS A CA 8
ATOM 12345 C C . LYS A 1 5 ? -0.270 5.323 10.448 1.00 0.00 5 LYS A C 8
ATOM 12346 O O . LYS A 1 5 ? -1.493 5.361 10.333 1.00 0.00 5 LYS A O 8
ATOM 12365 N N . ILE A 1 6 ? 0.543 5.172 9.404 1.00 0.00 6 ILE A N 8
ATOM 12366 C CA . ILE A 1 6 ? 0.073 5.202 8.013 1.00 0.00 6 ILE A CA 8
ATOM 12367 C C . ILE A 1 6 ? -0.872 4.037 7.700 1.00 0.00 6 ILE A C 8
ATOM 12368 O O . ILE A 1 6 ? -1.851 4.216 6.974 1.00 0.00 6 ILE A O 8
ATOM 12384 N N . MET A 1 7 ? -0.614 2.853 8.270 1.00 0.00 7 MET A N 8
ATOM 12385 C CA . MET A 1 7 ? -1.486 1.698 8.028 1.00 0.00 7 MET A CA 8
ATOM 12386 C C . MET A 1 7 ? -2.838 1.880 8.730 1.00 0.00 7 MET A C 8
ATOM 12387 O O . MET A 1 7 ? -3.882 1.540 8.179 1.00 0.00 7 MET A O 8
ATOM 12401 N N . GLU A 1 8 ? -2.836 2.497 9.910 1.00 0.00 8 GLU A N 8
ATOM 12402 C CA . GLU A 1 8 ? -4.063 2.802 10.653 1.00 0.00 8 GLU A CA 8
ATOM 12403 C C . GLU A 1 8 ? -4.856 3.956 10.028 1.00 0.00 8 GLU A C 8
ATOM 12404 O O . GLU A 1 8 ? -6.081 3.948 10.105 1.00 0.00 8 GLU A O 8
ATOM 12416 N N . GLN A 1 9 ? -4.210 4.902 9.338 1.00 0.00 9 GLN A N 8
ATOM 12417 C CA . GLN A 1 9 ? -4.909 5.933 8.549 1.00 0.00 9 GLN A CA 8
ATOM 12418 C C . GLN A 1 9 ? -5.816 5.337 7.461 1.00 0.00 9 GLN A C 8
ATOM 12419 O O . GLN A 1 9 ? -6.833 5.934 7.113 1.00 0.00 9 GLN A O 8
ATOM 12433 N N . ALA A 1 10 ? -5.491 4.150 6.941 1.00 0.00 10 ALA A N 8
ATOM 12434 C CA . ALA A 1 10 ? -6.394 3.419 6.058 1.00 0.00 10 ALA A CA 8
ATOM 12435 C C . ALA A 1 10 ? -7.564 2.783 6.826 1.00 0.00 10 ALA A C 8
ATOM 12436 O O . ALA A 1 10 ? -8.726 2.975 6.465 1.00 0.00 10 ALA A O 8
ATOM 12443 N N . LYS A 1 11 ? -7.269 2.101 7.940 1.00 0.00 11 LYS A N 8
ATOM 12444 C CA . LYS A 1 11 ? -8.259 1.381 8.763 1.00 0.00 11 LYS A CA 8
ATOM 12445 C C . LYS A 1 11 ? -9.252 2.315 9.466 1.00 0.00 11 LYS A C 8
ATOM 12446 O O . LYS A 1 11 ? -10.407 1.941 9.665 1.00 0.00 11 LYS A O 8
ATOM 12465 N N . ARG A 1 12 ? -8.831 3.540 9.809 1.00 0.00 12 ARG A N 8
ATOM 12466 C CA . ARG A 1 12 ? -9.679 4.559 10.458 1.00 0.00 12 ARG A CA 8
ATOM 12467 C C . ARG A 1 12 ? -10.761 5.101 9.517 1.00 0.00 12 ARG A C 8
ATOM 12468 O O . ARG A 1 12 ? -11.828 5.516 9.965 1.00 0.00 12 ARG A O 8
ATOM 12489 N N . GLN A 1 13 ? -10.462 5.097 8.215 1.00 0.00 13 GLN A N 8
ATOM 12490 C CA . GLN A 1 13 ? -11.319 5.572 7.127 1.00 0.00 13 GLN A CA 8
ATOM 12491 C C . GLN A 1 13 ? -12.204 4.435 6.593 1.00 0.00 13 GLN A C 8
ATOM 12492 O O . GLN A 1 13 ? -13.404 4.623 6.389 1.00 0.00 13 GLN A O 8
ATOM 12506 N N . ASP A 1 14 ? -11.619 3.248 6.410 1.00 0.00 14 ASP A N 8
ATOM 12507 C CA . ASP A 1 14 ? -12.299 2.028 5.972 1.00 0.00 14 ASP A CA 8
ATOM 12508 C C . ASP A 1 14 ? -11.710 0.794 6.695 1.00 0.00 14 ASP A C 8
ATOM 12509 O O . ASP A 1 14 ? -10.654 0.292 6.298 1.00 0.00 14 ASP A O 8
ATOM 12518 N N . PRO A 1 15 ? -12.369 0.268 7.746 1.00 0.00 15 PRO A N 8
ATOM 12519 C CA . PRO A 1 15 ? -11.848 -0.850 8.535 1.00 0.00 15 PRO A CA 8
ATOM 12520 C C . PRO A 1 15 ? -11.879 -2.186 7.772 1.00 0.00 15 PRO A C 8
ATOM 12521 O O . PRO A 1 15 ? -11.201 -3.135 8.171 1.00 0.00 15 PRO A O 8
ATOM 12532 N N . ASN A 1 16 ? -12.627 -2.269 6.665 1.00 0.00 16 ASN A N 8
ATOM 12533 C CA . ASN A 1 16 ? -12.644 -3.412 5.757 1.00 0.00 16 ASN A CA 8
ATOM 12534 C C . ASN A 1 16 ? -11.392 -3.500 4.855 1.00 0.00 16 ASN A C 8
ATOM 12535 O O . ASN A 1 16 ? -11.052 -4.596 4.402 1.00 0.00 16 ASN A O 8
ATOM 12546 N N . ALA A 1 17 ? -10.692 -2.381 4.618 1.00 0.00 17 ALA A N 8
ATOM 12547 C CA . ALA A 1 17 ? -9.494 -2.316 3.785 1.00 0.00 17 ALA A CA 8
ATOM 12548 C C . ALA A 1 17 ? -8.395 -3.245 4.311 1.00 0.00 17 ALA A C 8
ATOM 12549 O O . ALA A 1 17 ? -8.175 -3.350 5.524 1.00 0.00 17 ALA A O 8
ATOM 12556 N N . GLN A 1 18 ? -7.673 -3.888 3.395 1.00 0.00 18 GLN A N 8
ATOM 12557 C CA . GLN A 1 18 ? -6.572 -4.779 3.754 1.00 0.00 18 GLN A CA 8
ATOM 12558 C C . GLN A 1 18 ? -5.243 -4.030 3.648 1.00 0.00 18 GLN A C 8
ATOM 12559 O O . GLN A 1 18 ? -4.944 -3.470 2.596 1.00 0.00 18 GLN A O 8
ATOM 12573 N N . VAL A 1 19 ? -4.450 -4.014 4.722 1.00 0.00 19 VAL A N 8
ATOM 12574 C CA . VAL A 1 19 ? -3.140 -3.340 4.767 1.00 0.00 19 VAL A CA 8
ATOM 12575 C C . VAL A 1 19 ? -2.052 -4.232 5.371 1.00 0.00 19 VAL A C 8
ATOM 12576 O O . VAL A 1 19 ? -2.253 -4.835 6.427 1.00 0.00 19 VAL A O 8
ATOM 12589 N N . TYR A 1 20 ? -0.895 -4.293 4.707 1.00 0.00 20 TYR A N 8
ATOM 12590 C CA . TYR A 1 20 ? 0.265 -5.097 5.110 1.00 0.00 20 TYR A CA 8
ATOM 12591 C C . TYR A 1 20 ? 1.580 -4.347 4.907 1.00 0.00 20 TYR A C 8
ATOM 12592 O O . TYR A 1 20 ? 1.725 -3.586 3.952 1.00 0.00 20 TYR A O 8
ATOM 12610 N N . LYS A 1 21 ? 2.559 -4.602 5.775 1.00 0.00 21 LYS A N 8
ATOM 12611 C CA . LYS A 1 21 ? 3.881 -3.966 5.772 1.00 0.00 21 LYS A CA 8
ATOM 12612 C C . LYS A 1 21 ? 4.980 -5.006 5.578 1.00 0.00 21 LYS A C 8
ATOM 12613 O O . LYS A 1 21 ? 5.058 -5.968 6.343 1.00 0.00 21 LYS A O 8
ATOM 12632 N N . VAL A 1 22 ? 5.826 -4.807 4.568 1.00 0.00 22 VAL A N 8
ATOM 12633 C CA . VAL A 1 22 ? 6.922 -5.711 4.204 1.00 0.00 22 VAL A CA 8
ATOM 12634 C C . VAL A 1 22 ? 8.262 -4.981 4.158 1.00 0.00 22 VAL A C 8
ATOM 12635 O O . VAL A 1 22 ? 8.357 -3.808 3.786 1.00 0.00 22 VAL A O 8
ATOM 12648 N N . THR A 1 23 ? 9.316 -5.699 4.535 1.00 0.00 23 THR A N 8
ATOM 12649 C CA . THR A 1 23 ? 10.697 -5.194 4.609 1.00 0.00 23 THR A CA 8
ATOM 12650 C C . THR A 1 23 ? 11.646 -5.879 3.619 1.00 0.00 23 THR A C 8
ATOM 12651 O O . THR A 1 23 ? 12.795 -5.458 3.481 1.00 0.00 23 THR A O 8
ATOM 12662 N N . THR A 1 24 ? 11.176 -6.907 2.905 1.00 0.00 24 THR A N 8
ATOM 12663 C CA . THR A 1 24 ? 11.974 -7.801 2.039 1.00 0.00 24 THR A CA 8
ATOM 12664 C C . THR A 1 24 ? 11.248 -8.111 0.716 1.00 0.00 24 THR A C 8
ATOM 12665 O O . THR A 1 24 ? 10.019 -7.980 0.651 1.00 0.00 24 THR A O 8
ATOM 12676 N N . PRO A 1 25 ? 11.959 -8.569 -0.336 1.00 0.00 25 PRO A N 8
ATOM 12677 C CA . PRO A 1 25 ? 11.326 -9.001 -1.580 1.00 0.00 25 PRO A CA 8
ATOM 12678 C C . PRO A 1 25 ? 10.492 -10.283 -1.410 1.00 0.00 25 PRO A C 8
ATOM 12679 O O . PRO A 1 25 ? 9.474 -10.453 -2.078 1.00 0.00 25 PRO A O 8
ATOM 12690 N N . ASP A 1 26 ? 10.909 -11.184 -0.517 1.00 0.00 26 ASP A N 8
ATOM 12691 C CA . ASP A 1 26 ? 10.214 -12.443 -0.241 1.00 0.00 26 ASP A CA 8
ATOM 12692 C C . ASP A 1 26 ? 8.899 -12.229 0.531 1.00 0.00 26 ASP A C 8
ATOM 12693 O O . ASP A 1 26 ? 7.935 -12.975 0.353 1.00 0.00 26 ASP A O 8
ATOM 12702 N N . GLU A 1 27 ? 8.826 -11.188 1.368 1.00 0.00 27 GLU A N 8
ATOM 12703 C CA . GLU A 1 27 ? 7.616 -10.828 2.119 1.00 0.00 27 GLU A CA 8
ATOM 12704 C C . GLU A 1 27 ? 6.524 -10.208 1.224 1.00 0.00 27 GLU A C 8
ATOM 12705 O O . GLU A 1 27 ? 5.336 -10.404 1.490 1.00 0.00 27 GLU A O 8
ATOM 12717 N N . ILE A 1 28 ? 6.896 -9.503 0.143 1.00 0.00 28 ILE A N 8
ATOM 12718 C CA . ILE A 1 28 ? 5.946 -8.923 -0.829 1.00 0.00 28 ILE A CA 8
ATOM 12719 C C . ILE A 1 28 ? 5.017 -9.992 -1.422 1.00 0.00 28 ILE A C 8
ATOM 12720 O O . ILE A 1 28 ? 3.815 -9.758 -1.521 1.00 0.00 28 ILE A O 8
ATOM 12736 N N . GLU A 1 29 ? 5.543 -11.169 -1.772 1.00 0.00 29 GLU A N 8
ATOM 12737 C CA . GLU A 1 29 ? 4.800 -12.298 -2.349 1.00 0.00 29 GLU A CA 8
ATOM 12738 C C . GLU A 1 29 ? 3.663 -12.787 -1.446 1.00 0.00 29 GLU A C 8
ATOM 12739 O O . GLU A 1 29 ? 2.639 -13.258 -1.933 1.00 0.00 29 GLU A O 8
ATOM 12751 N N . GLU A 1 30 ? 3.826 -12.655 -0.130 1.00 0.00 30 GLU A N 8
ATOM 12752 C CA . GLU A 1 30 ? 2.735 -12.920 0.825 1.00 0.00 30 GLU A CA 8
ATOM 12753 C C . GLU A 1 30 ? 1.639 -11.839 0.777 1.00 0.00 30 GLU A C 8
ATOM 12754 O O . GLU A 1 30 ? 0.453 -12.165 0.719 1.00 0.00 30 GLU A O 8
ATOM 12766 N N . ALA A 1 31 ? 2.020 -10.556 0.760 1.00 0.00 31 ALA A N 8
ATOM 12767 C CA . ALA A 1 31 ? 1.092 -9.421 0.759 1.00 0.00 31 ALA A CA 8
ATOM 12768 C C . ALA A 1 31 ? 0.249 -9.357 -0.521 1.00 0.00 31 ALA A C 8
ATOM 12769 O O . ALA A 1 31 ? -0.976 -9.266 -0.466 1.00 0.00 31 ALA A O 8
ATOM 12776 N N . VAL A 1 32 ? 0.895 -9.471 -1.681 1.00 0.00 32 VAL A N 8
ATOM 12777 C CA . VAL A 1 32 ? 0.237 -9.461 -2.998 1.00 0.00 32 VAL A CA 8
ATOM 12778 C C . VAL A 1 32 ? -0.711 -10.641 -3.182 1.00 0.00 32 VAL A C 8
ATOM 12779 O O . VAL A 1 32 ? -1.744 -10.492 -3.823 1.00 0.00 32 VAL A O 8
ATOM 12792 N N . ARG A 1 33 ? -0.406 -11.798 -2.584 1.00 0.00 33 ARG A N 8
ATOM 12793 C CA . ARG A 1 33 ? -1.198 -13.031 -2.728 1.00 0.00 33 ARG A CA 8
ATOM 12794 C C . ARG A 1 33 ? -2.535 -12.992 -1.985 1.00 0.00 33 ARG A C 8
ATOM 12795 O O . ARG A 1 33 ? -3.525 -13.533 -2.475 1.00 0.00 33 ARG A O 8
ATOM 12816 N N . ARG A 1 34 ? -2.575 -12.350 -0.814 1.00 0.00 34 ARG A N 8
ATOM 12817 C CA . ARG A 1 34 ? -3.789 -12.158 -0.009 1.00 0.00 34 ARG A CA 8
ATOM 12818 C C . ARG A 1 34 ? -4.554 -10.913 -0.429 1.00 0.00 34 ARG A C 8
ATOM 12819 O O . ARG A 1 34 ? -5.785 -10.910 -0.406 1.00 0.00 34 ARG A O 8
ATOM 12840 N N . ILE A 1 35 ? -3.833 -9.875 -0.866 1.00 0.00 35 ILE A N 8
ATOM 12841 C CA . ILE A 1 35 ? -4.455 -8.713 -1.501 1.00 0.00 35 ILE A CA 8
ATOM 12842 C C . ILE A 1 35 ? -5.056 -9.062 -2.853 1.00 0.00 35 ILE A C 8
ATOM 12843 O O . ILE A 1 35 ? -6.078 -8.483 -3.177 1.00 0.00 35 ILE A O 8
ATOM 12859 N N . GLU A 1 36 ? -4.502 -10.002 -3.618 1.00 0.00 36 GLU A N 8
ATOM 12860 C CA . GLU A 1 36 ? -4.944 -10.301 -4.995 1.00 0.00 36 GLU A CA 8
ATOM 12861 C C . GLU A 1 36 ? -6.472 -10.444 -5.123 1.00 0.00 36 GLU A C 8
ATOM 12862 O O . GLU A 1 36 ? -7.056 -9.972 -6.101 1.00 0.00 36 GLU A O 8
ATOM 12874 N N . LYS A 1 37 ? -7.126 -11.036 -4.115 1.00 0.00 37 LYS A N 8
ATOM 12875 C CA . LYS A 1 37 ? -8.592 -11.210 -4.103 1.00 0.00 37 LYS A CA 8
ATOM 12876 C C . LYS A 1 37 ? -9.372 -9.891 -3.941 1.00 0.00 37 LYS A C 8
ATOM 12877 O O . LYS A 1 37 ? -10.443 -9.720 -4.522 1.00 0.00 37 LYS A O 8
ATOM 12896 N N . TYR A 1 38 ? -8.831 -8.976 -3.137 1.00 0.00 38 TYR A N 8
ATOM 12897 C CA . TYR A 1 38 ? -9.397 -7.688 -2.717 1.00 0.00 38 TYR A CA 8
ATOM 12898 C C . TYR A 1 38 ? -8.983 -6.497 -3.605 1.00 0.00 38 TYR A C 8
ATOM 12899 O O . TYR A 1 38 ? -9.816 -5.742 -4.107 1.00 0.00 38 TYR A O 8
ATOM 12917 N N . GLY A 1 39 ? -7.675 -6.379 -3.851 1.00 0.00 39 GLY A N 8
ATOM 12918 C CA . GLY A 1 39 ? -7.008 -5.433 -4.751 1.00 0.00 39 GLY A CA 8
ATOM 12919 C C . GLY A 1 39 ? -7.401 -5.593 -6.219 1.00 0.00 39 GLY A C 8
ATOM 12920 O O . GLY A 1 39 ? -7.100 -4.729 -7.042 1.00 0.00 39 GLY A O 8
ATOM 12924 N N . ALA A 1 40 ? -8.119 -6.672 -6.543 1.00 0.00 40 ALA A N 8
ATOM 12925 C CA . ALA A 1 40 ? -8.791 -6.848 -7.834 1.00 0.00 40 ALA A CA 8
ATOM 12926 C C . ALA A 1 40 ? -9.678 -5.631 -8.214 1.00 0.00 40 ALA A C 8
ATOM 12927 O O . ALA A 1 40 ? -9.903 -5.387 -9.402 1.00 0.00 40 ALA A O 8
ATOM 12934 N N . GLN A 1 41 ? -10.148 -4.849 -7.226 1.00 0.00 41 GLN A N 8
ATOM 12935 C CA . GLN A 1 41 ? -10.793 -3.549 -7.419 1.00 0.00 41 GLN A CA 8
ATOM 12936 C C . GLN A 1 41 ? -9.753 -2.416 -7.494 1.00 0.00 41 GLN A C 8
ATOM 12937 O O . GLN A 1 41 ? -9.518 -1.874 -8.577 1.00 0.00 41 GLN A O 8
ATOM 12951 N N . VAL A 1 42 ? -9.133 -2.052 -6.363 1.00 0.00 42 VAL A N 8
ATOM 12952 C CA . VAL A 1 42 ? -8.246 -0.884 -6.217 1.00 0.00 42 VAL A CA 8
ATOM 12953 C C . VAL A 1 42 ? -7.146 -1.170 -5.186 1.00 0.00 42 VAL A C 8
ATOM 12954 O O . VAL A 1 42 ? -7.380 -1.807 -4.157 1.00 0.00 42 VAL A O 8
ATOM 12967 N N . VAL A 1 43 ? -5.937 -0.676 -5.455 1.00 0.00 43 VAL A N 8
ATOM 12968 C CA . VAL A 1 43 ? -4.722 -0.874 -4.648 1.00 0.00 43 VAL A CA 8
ATOM 12969 C C . VAL A 1 43 ? -3.985 0.457 -4.489 1.00 0.00 43 VAL A C 8
ATOM 12970 O O . VAL A 1 43 ? -4.099 1.350 -5.326 1.00 0.00 43 VAL A O 8
ATOM 12983 N N . LEU A 1 44 ? -3.225 0.598 -3.410 1.00 0.00 44 LEU A N 8
ATOM 12984 C CA . LEU A 1 44 ? -2.285 1.687 -3.176 1.00 0.00 44 LEU A CA 8
ATOM 12985 C C . LEU A 1 44 ? -0.943 1.144 -2.660 1.00 0.00 44 LEU A C 8
ATOM 12986 O O . LEU A 1 44 ? -0.900 0.299 -1.763 1.00 0.00 44 LEU A O 8
ATOM 13002 N N . ILE A 1 45 ? 0.156 1.661 -3.209 1.00 0.00 45 ILE A N 8
ATOM 13003 C CA . ILE A 1 45 ? 1.525 1.366 -2.763 1.00 0.00 45 ILE A CA 8
ATOM 13004 C C . ILE A 1 45 ? 2.059 2.572 -1.988 1.00 0.00 45 ILE A C 8
ATOM 13005 O O . ILE A 1 45 ? 2.019 3.695 -2.497 1.00 0.00 45 ILE A O 8
ATOM 13021 N N . ILE A 1 46 ? 2.546 2.335 -0.767 1.00 0.00 46 ILE A N 8
ATOM 13022 C CA . ILE A 1 46 ? 3.114 3.349 0.130 1.00 0.00 46 ILE A CA 8
ATOM 13023 C C . ILE A 1 46 ? 4.577 3.024 0.460 1.00 0.00 46 ILE A C 8
ATOM 13024 O O . ILE A 1 46 ? 4.913 1.883 0.780 1.00 0.00 46 ILE A O 8
ATOM 13040 N N . TYR A 1 47 ? 5.454 4.029 0.392 1.00 0.00 47 TYR A N 8
ATOM 13041 C CA . TYR A 1 47 ? 6.900 3.910 0.596 1.00 0.00 47 TYR A CA 8
ATOM 13042 C C . TYR A 1 47 ? 7.372 4.815 1.745 1.00 0.00 47 TYR A C 8
ATOM 13043 O O . TYR A 1 47 ? 7.514 6.030 1.599 1.00 0.00 47 TYR A O 8
ATOM 13061 N N . THR A 1 48 ? 7.618 4.201 2.903 1.00 0.00 48 THR A N 8
ATOM 13062 C CA . THR A 1 48 ? 8.047 4.883 4.139 1.00 0.00 48 THR A CA 8
ATOM 13063 C C . THR A 1 48 ? 9.477 4.517 4.570 1.00 0.00 48 THR A C 8
ATOM 13064 O O . THR A 1 48 ? 9.930 3.380 4.410 1.00 0.00 48 THR A O 8
ATOM 13075 N N . SER A 1 49 ? 10.205 5.490 5.134 1.00 0.00 49 SER A N 8
ATOM 13076 C CA . SER A 1 49 ? 11.624 5.374 5.519 1.00 0.00 49 SER A CA 8
ATOM 13077 C C . SER A 1 49 ? 12.525 4.868 4.364 1.00 0.00 49 SER A C 8
ATOM 13078 O O . SER A 1 49 ? 12.225 5.093 3.190 1.00 0.00 49 SER A O 8
ATOM 13086 N N . SER A 1 50 ? 13.653 4.223 4.673 1.00 0.00 50 SER A N 8
ATOM 13087 C CA . SER A 1 50 ? 14.717 3.848 3.719 1.00 0.00 50 SER A CA 8
ATOM 13088 C C . SER A 1 50 ? 14.459 2.577 2.887 1.00 0.00 50 SER A C 8
ATOM 13089 O O . SER A 1 50 ? 15.327 2.176 2.108 1.00 0.00 50 SER A O 8
ATOM 13097 N N . GLY A 1 51 ? 13.310 1.906 3.050 1.00 0.00 51 GLY A N 8
ATOM 13098 C CA . GLY A 1 51 ? 13.018 0.652 2.334 1.00 0.00 51 GLY A CA 8
ATOM 13099 C C . GLY A 1 51 ? 11.764 -0.122 2.757 1.00 0.00 51 GLY A C 8
ATOM 13100 O O . GLY A 1 51 ? 11.439 -1.123 2.116 1.00 0.00 51 GLY A O 8
ATOM 13104 N N . ILE A 1 52 ? 11.048 0.300 3.805 1.00 0.00 52 ILE A N 8
ATOM 13105 C CA . ILE A 1 52 ? 9.779 -0.313 4.197 1.00 0.00 52 ILE A CA 8
ATOM 13106 C C . ILE A 1 52 ? 8.688 0.047 3.182 1.00 0.00 52 ILE A C 8
ATOM 13107 O O . ILE A 1 52 ? 8.409 1.221 2.917 1.00 0.00 52 ILE A O 8
ATOM 13123 N N . VAL A 1 53 ? 8.046 -0.980 2.629 1.00 0.00 53 VAL A N 8
ATOM 13124 C CA . VAL A 1 53 ? 6.931 -0.841 1.689 1.00 0.00 53 VAL A CA 8
ATOM 13125 C C . VAL A 1 53 ? 5.659 -1.318 2.381 1.00 0.00 53 VAL A C 8
ATOM 13126 O O . VAL A 1 53 ? 5.627 -2.391 2.981 1.00 0.00 53 VAL A O 8
ATOM 13139 N N . ILE A 1 54 ? 4.607 -0.507 2.323 1.00 0.00 54 ILE A N 8
ATOM 13140 C CA . ILE A 1 54 ? 3.287 -0.835 2.868 1.00 0.00 54 ILE A CA 8
ATOM 13141 C C . ILE A 1 54 ? 2.310 -0.927 1.693 1.00 0.00 54 ILE A C 8
ATOM 13142 O O . ILE A 1 54 ? 2.217 -0.021 0.863 1.00 0.00 54 ILE A O 8
ATOM 13158 N N . LEU A 1 55 ? 1.590 -2.041 1.616 1.00 0.00 55 LEU A N 8
ATOM 13159 C CA . LEU A 1 55 ? 0.644 -2.368 0.557 1.00 0.00 55 LEU A CA 8
ATOM 13160 C C . LEU A 1 55 ? -0.764 -2.282 1.142 1.00 0.00 55 LEU A C 8
ATOM 13161 O O . LEU A 1 55 ? -1.083 -3.004 2.089 1.00 0.00 55 LEU A O 8
ATOM 13177 N N . VAL A 1 56 ? -1.597 -1.399 0.595 1.00 0.00 56 VAL A N 8
ATOM 13178 C CA . VAL A 1 56 ? -3.005 -1.252 1.007 1.00 0.00 56 VAL A CA 8
ATOM 13179 C C . VAL A 1 56 ? -3.971 -1.504 -0.153 1.00 0.00 56 VAL A C 8
ATOM 13180 O O . VAL A 1 56 ? -3.670 -1.164 -1.295 1.00 0.00 56 VAL A O 8
ATOM 13193 N N . ALA A 1 57 ? -5.126 -2.115 0.108 1.00 0.00 57 ALA A N 8
ATOM 13194 C CA . ALA A 1 57 ? -6.148 -2.373 -0.905 1.00 0.00 57 ALA A CA 8
ATOM 13195 C C . ALA A 1 57 ? -7.585 -2.141 -0.419 1.00 0.00 57 ALA A C 8
ATOM 13196 O O . ALA A 1 57 ? -7.910 -2.321 0.757 1.00 0.00 57 ALA A O 8
ATOM 13203 N N . VAL A 1 58 ? -8.439 -1.753 -1.368 1.00 0.00 58 VAL A N 8
ATOM 13204 C CA . VAL A 1 58 ? -9.809 -1.252 -1.167 1.00 0.00 58 VAL A CA 8
ATOM 13205 C C . VAL A 1 58 ? -10.772 -1.727 -2.265 1.00 0.00 58 VAL A C 8
ATOM 13206 O O . VAL A 1 58 ? -10.374 -1.949 -3.410 1.00 0.00 58 VAL A O 8
ATOM 13219 N N . ARG A 1 59 ? -12.064 -1.835 -1.928 1.00 0.00 59 ARG A N 8
ATOM 13220 C CA . ARG A 1 59 ? -13.142 -2.174 -2.879 1.00 0.00 59 ARG A CA 8
ATOM 13221 C C . ARG A 1 59 ? -13.633 -0.993 -3.730 1.00 0.00 59 ARG A C 8
ATOM 13222 O O . ARG A 1 59 ? -14.321 -1.220 -4.722 1.00 0.00 59 ARG A O 8
ATOM 13243 N N . ASP A 1 60 ? -13.277 0.248 -3.389 1.00 0.00 60 ASP A N 8
ATOM 13244 C CA . ASP A 1 60 ? -13.687 1.453 -4.124 1.00 0.00 60 ASP A CA 8
ATOM 13245 C C . ASP A 1 60 ? -12.534 2.467 -4.302 1.00 0.00 60 ASP A C 8
ATOM 13246 O O . ASP A 1 60 ? -11.706 2.625 -3.397 1.00 0.00 60 ASP A O 8
ATOM 13255 N N . PRO A 1 61 ? -12.483 3.203 -5.433 1.00 0.00 61 PRO A N 8
ATOM 13256 C CA . PRO A 1 61 ? -11.450 4.211 -5.693 1.00 0.00 61 PRO A CA 8
ATOM 13257 C C . PRO A 1 61 ? -11.573 5.451 -4.799 1.00 0.00 61 PRO A C 8
ATOM 13258 O O . PRO A 1 61 ? -10.559 6.058 -4.451 1.00 0.00 61 PRO A O 8
ATOM 13269 N N . SER A 1 62 ? -12.788 5.802 -4.365 1.00 0.00 62 SER A N 8
ATOM 13270 C CA . SER A 1 62 ? -13.046 6.900 -3.422 1.00 0.00 62 SER A CA 8
ATOM 13271 C C . SER A 1 62 ? -12.388 6.665 -2.059 1.00 0.00 62 SER A C 8
ATOM 13272 O O . SER A 1 62 ? -11.818 7.592 -1.486 1.00 0.00 62 SER A O 8
ATOM 13280 N N . GLN A 1 63 ? -12.389 5.423 -1.569 1.00 0.00 63 GLN A N 8
ATOM 13281 C CA . GLN A 1 63 ? -11.754 5.017 -0.312 1.00 0.00 63 GLN A CA 8
ATOM 13282 C C . GLN A 1 63 ? -10.233 5.181 -0.405 1.00 0.00 63 GLN A C 8
ATOM 13283 O O . GLN A 1 63 ? -9.644 5.814 0.468 1.00 0.00 63 GLN A O 8
ATOM 13297 N N . ALA A 1 64 ? -9.610 4.685 -1.479 1.00 0.00 64 ALA A N 8
ATOM 13298 C CA . ALA A 1 64 ? -8.179 4.875 -1.731 1.00 0.00 64 ALA A CA 8
ATOM 13299 C C . ALA A 1 64 ? -7.803 6.360 -1.791 1.00 0.00 64 ALA A C 8
ATOM 13300 O O . ALA A 1 64 ? -6.885 6.792 -1.100 1.00 0.00 64 ALA A O 8
ATOM 13307 N N . ASP A 1 65 ? -8.525 7.156 -2.582 1.00 0.00 65 ASP A N 8
ATOM 13308 C CA . ASP A 1 65 ? -8.193 8.566 -2.782 1.00 0.00 65 ASP A CA 8
ATOM 13309 C C . ASP A 1 65 ? -8.375 9.384 -1.495 1.00 0.00 65 ASP A C 8
ATOM 13310 O O . ASP A 1 65 ? -7.510 10.178 -1.137 1.00 0.00 65 ASP A O 8
ATOM 13319 N N . GLN A 1 66 ? -9.434 9.120 -0.726 1.00 0.00 66 GLN A N 8
ATOM 13320 C CA . GLN A 1 66 ? -9.654 9.759 0.574 1.00 0.00 66 GLN A CA 8
ATOM 13321 C C . GLN A 1 66 ? -8.602 9.359 1.612 1.00 0.00 66 GLN A C 8
ATOM 13322 O O . GLN A 1 66 ? -8.128 10.224 2.350 1.00 0.00 66 GLN A O 8
ATOM 13336 N N . ILE A 1 67 ? -8.206 8.082 1.660 1.00 0.00 67 ILE A N 8
ATOM 13337 C CA . ILE A 1 67 ? -7.155 7.629 2.579 1.00 0.00 67 ILE A CA 8
ATOM 13338 C C . ILE A 1 67 ? -5.815 8.279 2.202 1.00 0.00 67 ILE A C 8
ATOM 13339 O O . ILE A 1 67 ? -5.098 8.767 3.074 1.00 0.00 67 ILE A O 8
ATOM 13355 N N . LEU A 1 68 ? -5.482 8.333 0.907 1.00 0.00 68 LEU A N 8
ATOM 13356 C CA . LEU A 1 68 ? -4.200 8.885 0.447 1.00 0.00 68 LEU A CA 8
ATOM 13357 C C . LEU A 1 68 ? -4.119 10.391 0.700 1.00 0.00 68 LEU A C 8
ATOM 13358 O O . LEU A 1 68 ? -3.066 10.883 1.101 1.00 0.00 68 LEU A O 8
ATOM 13374 N N . LYS A 1 69 ? -5.234 11.112 0.542 1.00 0.00 69 LYS A N 8
ATOM 13375 C CA . LYS A 1 69 ? -5.348 12.544 0.845 1.00 0.00 69 LYS A CA 8
ATOM 13376 C C . LYS A 1 69 ? -4.919 12.875 2.274 1.00 0.00 69 LYS A C 8
ATOM 13377 O O . LYS A 1 69 ? -4.028 13.703 2.463 1.00 0.00 69 LYS A O 8
ATOM 13396 N N . GLU A 1 70 ? -5.477 12.193 3.276 1.00 0.00 70 GLU A N 8
ATOM 13397 C CA . GLU A 1 70 ? -5.090 12.409 4.680 1.00 0.00 70 GLU A CA 8
ATOM 13398 C C . GLU A 1 70 ? -3.695 11.863 5.009 1.00 0.00 70 GLU A C 8
ATOM 13399 O O . GLU A 1 70 ? -2.967 12.452 5.809 1.00 0.00 70 GLU A O 8
ATOM 13411 N N . ALA A 1 71 ? -3.301 10.749 4.393 1.00 0.00 71 ALA A N 8
ATOM 13412 C CA . ALA A 1 71 ? -1.995 10.137 4.610 1.00 0.00 71 ALA A CA 8
ATOM 13413 C C . ALA A 1 71 ? -0.854 11.007 4.066 1.00 0.00 71 ALA A C 8
ATOM 13414 O O . ALA A 1 71 ? 0.179 11.115 4.726 1.00 0.00 71 ALA A O 8
ATOM 13421 N N . LYS A 1 72 ? -1.049 11.704 2.938 1.00 0.00 72 LYS A N 8
ATOM 13422 C CA . LYS A 1 72 ? -0.143 12.701 2.391 1.00 0.00 72 LYS A CA 8
ATOM 13423 C C . LYS A 1 72 ? -0.089 13.957 3.257 1.00 0.00 72 LYS A C 8
ATOM 13424 O O . LYS A 1 72 ? 0.996 14.475 3.517 1.00 0.00 72 LYS A O 8
ATOM 13443 N N . LYS A 1 73 ? -1.249 14.424 3.741 1.00 0.00 73 LYS A N 8
ATOM 13444 C CA . LYS A 1 73 ? -1.345 15.623 4.591 1.00 0.00 73 LYS A CA 8
ATOM 13445 C C . LYS A 1 73 ? -0.564 15.435 5.903 1.00 0.00 73 LYS A C 8
ATOM 13446 O O . LYS A 1 73 ? 0.122 16.348 6.360 1.00 0.00 73 LYS A O 8
ATOM 13465 N N . GLN A 1 74 ? -0.630 14.229 6.471 1.00 0.00 74 GLN A N 8
ATOM 13466 C CA . GLN A 1 74 ? 0.132 13.819 7.657 1.00 0.00 74 GLN A CA 8
ATOM 13467 C C . GLN A 1 74 ? 1.603 13.470 7.345 1.00 0.00 74 GLN A C 8
ATOM 13468 O O . GLN A 1 74 ? 2.482 13.756 8.160 1.00 0.00 74 GLN A O 8
ATOM 13482 N N . ASN A 1 75 ? 1.882 12.848 6.192 1.00 0.00 75 ASN A N 8
ATOM 13483 C CA . ASN A 1 75 ? 3.197 12.309 5.816 1.00 0.00 75 ASN A CA 8
ATOM 13484 C C . ASN A 1 75 ? 3.528 12.662 4.339 1.00 0.00 75 ASN A C 8
ATOM 13485 O O . ASN A 1 75 ? 3.225 11.877 3.435 1.00 0.00 75 ASN A O 8
ATOM 13496 N N . PRO A 1 76 ? 4.163 13.815 4.047 1.00 0.00 76 PRO A N 8
ATOM 13497 C CA . PRO A 1 76 ? 4.344 14.285 2.666 1.00 0.00 76 PRO A CA 8
ATOM 13498 C C . PRO A 1 76 ? 5.362 13.462 1.854 1.00 0.00 76 PRO A C 8
ATOM 13499 O O . PRO A 1 76 ? 5.256 13.391 0.628 1.00 0.00 76 PRO A O 8
ATOM 13510 N N . SER A 1 77 ? 6.321 12.806 2.517 1.00 0.00 77 SER A N 8
ATOM 13511 C CA . SER A 1 77 ? 7.387 12.005 1.884 1.00 0.00 77 SER A CA 8
ATOM 13512 C C . SER A 1 77 ? 7.006 10.536 1.621 1.00 0.00 77 SER A C 8
ATOM 13513 O O . SER A 1 77 ? 7.790 9.790 1.033 1.00 0.00 77 SER A O 8
ATOM 13521 N N . ALA A 1 78 ? 5.814 10.102 2.048 1.00 0.00 78 ALA A N 8
ATOM 13522 C CA . ALA A 1 78 ? 5.385 8.696 2.059 1.00 0.00 78 ALA A CA 8
ATOM 13523 C C . ALA A 1 78 ? 5.067 8.083 0.675 1.00 0.00 78 ALA A C 8
ATOM 13524 O O . ALA A 1 78 ? 4.876 6.872 0.575 1.00 0.00 78 ALA A O 8
ATOM 13531 N N . THR A 1 79 ? 4.998 8.913 -0.372 1.00 0.00 79 THR A N 8
ATOM 13532 C CA . THR A 1 79 ? 4.910 8.551 -1.804 1.00 0.00 79 THR A CA 8
ATOM 13533 C C . THR A 1 79 ? 3.855 7.480 -2.129 1.00 0.00 79 THR A C 8
ATOM 13534 O O . THR A 1 79 ? 4.104 6.273 -2.091 1.00 0.00 79 THR A O 8
ATOM 13545 N N . PHE A 1 80 ? 2.669 7.954 -2.501 1.00 0.00 80 PHE A N 8
ATOM 13546 C CA . PHE A 1 80 ? 1.474 7.142 -2.758 1.00 0.00 80 PHE A CA 8
ATOM 13547 C C . PHE A 1 80 ? 1.328 6.830 -4.251 1.00 0.00 80 PHE A C 8
ATOM 13548 O O . PHE A 1 80 ? 1.451 7.733 -5.085 1.00 0.00 80 PHE A O 8
ATOM 13565 N N . VAL A 1 81 ? 1.027 5.573 -4.596 1.00 0.00 81 VAL A N 8
ATOM 13566 C CA . VAL A 1 81 ? 0.803 5.150 -5.995 1.00 0.00 81 VAL A CA 8
ATOM 13567 C C . VAL A 1 81 ? -0.509 4.375 -6.104 1.00 0.00 81 VAL A C 8
ATOM 13568 O O . VAL A 1 81 ? -0.584 3.229 -5.657 1.00 0.00 81 VAL A O 8
ATOM 13581 N N . ARG A 1 82 ? -1.548 4.993 -6.686 1.00 0.00 82 ARG A N 8
ATOM 13582 C CA . ARG A 1 82 ? -2.860 4.363 -6.926 1.00 0.00 82 ARG A CA 8
ATOM 13583 C C . ARG A 1 82 ? -2.765 3.372 -8.090 1.00 0.00 82 ARG A C 8
ATOM 13584 O O . ARG A 1 82 ? -2.295 3.721 -9.175 1.00 0.00 82 ARG A O 8
ATOM 13605 N N . LEU A 1 83 ? -3.240 2.153 -7.858 1.00 0.00 83 LEU A N 8
ATOM 13606 C CA . LEU A 1 83 ? -3.323 1.052 -8.816 1.00 0.00 83 LEU A CA 8
ATOM 13607 C C . LEU A 1 83 ? -4.785 0.710 -9.101 1.00 0.00 83 LEU A C 8
ATOM 13608 O O . LEU A 1 83 ? -5.592 0.542 -8.183 1.00 0.00 83 LEU A O 8
ATOM 13624 N N . GLU A 1 84 ? -5.110 0.602 -10.388 1.00 0.00 84 GLU A N 8
ATOM 13625 C CA . GLU A 1 84 ? -6.493 0.438 -10.859 1.00 0.00 84 GLU A CA 8
ATOM 13626 C C . GLU A 1 84 ? -6.579 -0.214 -12.252 1.00 0.00 84 GLU A C 8
ATOM 13627 O O . GLU A 1 84 ? -7.375 -1.130 -12.462 1.00 0.00 84 GLU A O 8
ATOM 13639 N N . GLY A 1 85 ? -5.729 0.217 -13.196 1.00 0.00 85 GLY A N 8
ATOM 13640 C CA . GLY A 1 85 ? -5.656 -0.325 -14.565 1.00 0.00 85 GLY A CA 8
ATOM 13641 C C . GLY A 1 85 ? -4.768 -1.569 -14.740 1.00 0.00 85 GLY A C 8
ATOM 13642 O O . GLY A 1 85 ? -4.733 -2.140 -15.832 1.00 0.00 85 GLY A O 8
ATOM 13646 N N . VAL A 1 86 ? -4.048 -1.994 -13.694 1.00 0.00 86 VAL A N 8
ATOM 13647 C CA . VAL A 1 86 ? -3.114 -3.137 -13.704 1.00 0.00 86 VAL A CA 8
ATOM 13648 C C . VAL A 1 86 ? -3.744 -4.352 -13.018 1.00 0.00 86 VAL A C 8
ATOM 13649 O O . VAL A 1 86 ? -4.407 -4.222 -11.986 1.00 0.00 86 VAL A O 8
ATOM 13662 N N . SER A 1 87 ? -3.508 -5.541 -13.572 1.00 0.00 87 SER A N 8
ATOM 13663 C CA . SER A 1 87 ? -3.924 -6.824 -12.992 1.00 0.00 87 SER A CA 8
ATOM 13664 C C . SER A 1 87 ? -3.313 -7.068 -11.594 1.00 0.00 87 SER A C 8
ATOM 13665 O O . SER A 1 87 ? -2.159 -6.694 -11.354 1.00 0.00 87 SER A O 8
ATOM 13673 N N . PRO A 1 88 ? -4.036 -7.735 -10.672 1.00 0.00 88 PRO A N 8
ATOM 13674 C CA . PRO A 1 88 ? -3.623 -7.913 -9.273 1.00 0.00 88 PRO A CA 8
ATOM 13675 C C . PRO A 1 88 ? -2.380 -8.802 -9.096 1.00 0.00 88 PRO A C 8
ATOM 13676 O O . PRO A 1 88 ? -1.682 -8.682 -8.093 1.00 0.00 88 PRO A O 8
ATOM 13687 N N . ASP A 1 89 ? -2.082 -9.682 -10.061 1.00 0.00 89 ASP A N 8
ATOM 13688 C CA . ASP A 1 89 ? -0.804 -10.413 -10.101 1.00 0.00 89 ASP A CA 8
ATOM 13689 C C . ASP A 1 89 ? 0.350 -9.603 -10.738 1.00 0.00 89 ASP A C 8
ATOM 13690 O O . ASP A 1 89 ? 1.507 -9.774 -10.359 1.00 0.00 89 ASP A O 8
ATOM 13699 N N . ASP A 1 90 ? 0.058 -8.695 -11.673 1.00 0.00 90 ASP A N 8
ATOM 13700 C CA . ASP A 1 90 ? 1.073 -7.856 -12.331 1.00 0.00 90 ASP A CA 8
ATOM 13701 C C . ASP A 1 90 ? 1.576 -6.743 -11.396 1.00 0.00 90 ASP A C 8
ATOM 13702 O O . ASP A 1 90 ? 2.722 -6.301 -11.497 1.00 0.00 90 ASP A O 8
ATOM 13711 N N . LEU A 1 91 ? 0.734 -6.345 -10.432 1.00 0.00 91 LEU A N 8
ATOM 13712 C CA . LEU A 1 91 ? 1.057 -5.475 -9.294 1.00 0.00 91 LEU A CA 8
ATOM 13713 C C . LEU A 1 91 ? 2.372 -5.867 -8.594 1.00 0.00 91 LEU A C 8
ATOM 13714 O O . LEU A 1 91 ? 3.072 -4.982 -8.103 1.00 0.00 91 LEU A O 8
ATOM 13730 N N . ARG A 1 92 ? 2.754 -7.155 -8.587 1.00 0.00 92 ARG A N 8
ATOM 13731 C CA . ARG A 1 92 ? 4.038 -7.629 -8.031 1.00 0.00 92 ARG A CA 8
ATOM 13732 C C . ARG A 1 92 ? 5.228 -6.858 -8.595 1.00 0.00 92 ARG A C 8
ATOM 13733 O O . ARG A 1 92 ? 6.069 -6.390 -7.833 1.00 0.00 92 ARG A O 8
ATOM 13754 N N . ARG A 1 93 ? 5.249 -6.640 -9.912 1.00 0.00 93 ARG A N 8
ATOM 13755 C CA . ARG A 1 93 ? 6.297 -5.878 -10.615 1.00 0.00 93 ARG A CA 8
ATOM 13756 C C . ARG A 1 93 ? 6.341 -4.424 -10.142 1.00 0.00 93 ARG A C 8
ATOM 13757 O O . ARG A 1 93 ? 7.417 -3.900 -9.870 1.00 0.00 93 ARG A O 8
ATOM 13778 N N . GLN A 1 94 ? 5.174 -3.797 -9.979 1.00 0.00 94 GLN A N 8
ATOM 13779 C CA . GLN A 1 94 ? 5.031 -2.405 -9.537 1.00 0.00 94 GLN A CA 8
ATOM 13780 C C . GLN A 1 94 ? 5.440 -2.210 -8.065 1.00 0.00 94 GLN A C 8
ATOM 13781 O O . GLN A 1 94 ? 6.062 -1.203 -7.724 1.00 0.00 94 GLN A O 8
ATOM 13795 N N . VAL A 1 95 ? 5.142 -3.182 -7.196 1.00 0.00 95 VAL A N 8
ATOM 13796 C CA . VAL A 1 95 ? 5.530 -3.179 -5.774 1.00 0.00 95 VAL A CA 8
ATOM 13797 C C . VAL A 1 95 ? 7.023 -3.457 -5.609 1.00 0.00 95 VAL A C 8
ATOM 13798 O O . VAL A 1 95 ? 7.723 -2.728 -4.905 1.00 0.00 95 VAL A O 8
ATOM 13811 N N . GLU A 1 96 ? 7.540 -4.493 -6.267 1.00 0.00 96 GLU A N 8
ATOM 13812 C CA . GLU A 1 96 ? 8.948 -4.868 -6.152 1.00 0.00 96 GLU A CA 8
ATOM 13813 C C . GLU A 1 96 ? 9.880 -3.810 -6.765 1.00 0.00 96 GLU A C 8
ATOM 13814 O O . GLU A 1 96 ? 10.936 -3.542 -6.201 1.00 0.00 96 GLU A O 8
ATOM 13826 N N . ASP A 1 97 ? 9.481 -3.128 -7.845 1.00 0.00 97 ASP A N 8
ATOM 13827 C CA . ASP A 1 97 ? 10.225 -1.990 -8.409 1.00 0.00 97 ASP A CA 8
ATOM 13828 C C . ASP A 1 97 ? 10.405 -0.827 -7.410 1.00 0.00 97 ASP A C 8
ATOM 13829 O O . ASP A 1 97 ? 11.426 -0.140 -7.445 1.00 0.00 97 ASP A O 8
ATOM 13838 N N . VAL A 1 98 ? 9.471 -0.646 -6.467 1.00 0.00 98 VAL A N 8
ATOM 13839 C CA . VAL A 1 98 ? 9.593 0.330 -5.366 1.00 0.00 98 VAL A CA 8
ATOM 13840 C C . VAL A 1 98 ? 10.555 -0.187 -4.292 1.00 0.00 98 VAL A C 8
ATOM 13841 O O . VAL A 1 98 ? 11.410 0.568 -3.821 1.00 0.00 98 VAL A O 8
ATOM 13854 N N . TRP A 1 99 ? 10.495 -1.481 -3.956 1.00 0.00 99 TRP A N 8
ATOM 13855 C CA . TRP A 1 99 ? 11.437 -2.099 -3.014 1.00 0.00 99 TRP A CA 8
ATOM 13856 C C . TRP A 1 99 ? 12.886 -2.015 -3.517 1.00 0.00 99 TRP A C 8
ATOM 13857 O O . TRP A 1 99 ? 13.790 -1.623 -2.779 1.00 0.00 99 TRP A O 8
ATOM 13878 N N . ARG A 1 100 ? 13.102 -2.318 -4.804 1.00 0.00 100 ARG A N 8
ATOM 13879 C CA . ARG A 1 100 ? 14.399 -2.204 -5.487 1.00 0.00 100 ARG A CA 8
ATOM 13880 C C . ARG A 1 100 ? 14.838 -0.752 -5.630 1.00 0.00 100 ARG A C 8
ATOM 13881 O O . ARG A 1 100 ? 15.972 -0.438 -5.288 1.00 0.00 100 ARG A O 8
ATOM 13902 N N . GLY A 1 101 ? 13.944 0.143 -6.057 1.00 0.00 101 GLY A N 8
ATOM 13903 C CA . GLY A 1 101 ? 14.206 1.580 -6.210 1.00 0.00 101 GLY A CA 8
ATOM 13904 C C . GLY A 1 101 ? 14.681 2.268 -4.921 1.00 0.00 101 GLY A C 8
ATOM 13905 O O . GLY A 1 101 ? 15.438 3.239 -4.981 1.00 0.00 101 GLY A O 8
ATOM 13909 N N . SER A 1 102 ? 14.295 1.733 -3.758 1.00 0.00 102 SER A N 8
ATOM 13910 C CA . SER A 1 102 ? 14.776 2.177 -2.439 1.00 0.00 102 SER A CA 8
ATOM 13911 C C . SER A 1 102 ? 16.289 1.982 -2.245 1.00 0.00 102 SER A C 8
ATOM 13912 O O . SER A 1 102 ? 16.929 2.781 -1.560 1.00 0.00 102 SER A O 8
ATOM 13920 N N . LEU A 1 103 ? 16.863 0.924 -2.835 1.00 0.00 103 LEU A N 8
ATOM 13921 C CA . LEU A 1 103 ? 18.276 0.540 -2.698 1.00 0.00 103 LEU A CA 8
ATOM 13922 C C . LEU A 1 103 ? 19.112 0.919 -3.934 1.00 0.00 103 LEU A C 8
ATOM 13923 O O . LEU A 1 103 ? 20.249 1.384 -3.829 1.00 0.00 103 LEU A O 8
ATOM 13939 N N . GLU A 1 104 ? 18.536 0.710 -5.116 1.00 0.00 104 GLU A N 8
ATOM 13940 C CA . GLU A 1 104 ? 19.175 0.778 -6.433 1.00 0.00 104 GLU A CA 8
ATOM 13941 C C . GLU A 1 104 ? 19.088 2.208 -6.997 1.00 0.00 104 GLU A C 8
ATOM 13942 O O . GLU A 1 104 ? 18.433 2.488 -8.007 1.00 0.00 104 GLU A O 8
ATOM 13954 N N . HIS A 1 105 ? 19.719 3.141 -6.281 1.00 0.00 105 HIS A N 8
ATOM 13955 C CA . HIS A 1 105 ? 19.582 4.580 -6.508 1.00 0.00 105 HIS A CA 8
ATOM 13956 C C . HIS A 1 105 ? 20.185 5.054 -7.845 1.00 0.00 105 HIS A C 8
ATOM 13957 O O . HIS A 1 105 ? 21.210 4.551 -8.318 1.00 0.00 105 HIS A O 8
ATOM 13971 N N . HIS A 1 106 ? 19.533 6.057 -8.433 1.00 0.00 106 HIS A N 8
ATOM 13972 C CA . HIS A 1 106 ? 19.883 6.726 -9.691 1.00 0.00 106 HIS A CA 8
ATOM 13973 C C . HIS A 1 106 ? 19.738 8.255 -9.525 1.00 0.00 106 HIS A C 8
ATOM 13974 O O . HIS A 1 106 ? 19.295 8.731 -8.475 1.00 0.00 106 HIS A O 8
ATOM 13988 N N . HIS A 1 107 ? 20.103 9.041 -10.546 1.00 0.00 107 HIS A N 8
ATOM 13989 C CA . HIS A 1 107 ? 20.001 10.508 -10.519 1.00 0.00 107 HIS A CA 8
ATOM 13990 C C . HIS A 1 107 ? 18.553 10.973 -10.254 1.00 0.00 107 HIS A C 8
ATOM 13991 O O . HIS A 1 107 ? 17.642 10.709 -11.044 1.00 0.00 107 HIS A O 8
ATOM 14005 N N . HIS A 1 108 ? 18.339 11.664 -9.129 1.00 0.00 108 HIS A N 8
ATOM 14006 C CA . HIS A 1 108 ? 17.001 12.002 -8.621 1.00 0.00 108 HIS A CA 8
ATOM 14007 C C . HIS A 1 108 ? 16.383 13.244 -9.297 1.00 0.00 108 HIS A C 8
ATOM 14008 O O . HIS A 1 108 ? 15.156 13.344 -9.392 1.00 0.00 108 HIS A O 8
ATOM 14022 N N . HIS A 1 109 ? 17.225 14.156 -9.804 1.00 0.00 109 HIS A N 8
ATOM 14023 C CA . HIS A 1 109 ? 16.855 15.451 -10.402 1.00 0.00 109 HIS A CA 8
ATOM 14024 C C . HIS A 1 109 ? 16.044 16.373 -9.453 1.00 0.00 109 HIS A C 8
ATOM 14025 O O . HIS A 1 109 ? 15.850 16.070 -8.270 1.00 0.00 109 HIS A O 8
ATOM 14039 N N . HIS A 1 110 ? 15.624 17.542 -9.956 1.00 0.00 110 HIS A N 8
ATOM 14040 C CA . HIS A 1 110 ? 14.867 18.577 -9.233 1.00 0.00 110 HIS A CA 8
ATOM 14041 C C . HIS A 1 110 ? 13.826 19.287 -10.126 1.00 0.00 110 HIS A C 8
ATOM 14042 O O . HIS A 1 110 ? 14.002 19.324 -11.366 1.00 0.00 110 HIS A O 8
ATOM 14057 N N . GLY A 1 1 ? 5.633 4.171 15.093 1.00 0.00 1 GLY A N 9
ATOM 14058 C CA . GLY A 1 1 ? 6.273 5.144 14.184 1.00 0.00 1 GLY A CA 9
ATOM 14059 C C . GLY A 1 1 ? 5.416 5.444 12.966 1.00 0.00 1 GLY A C 9
ATOM 14060 O O . GLY A 1 1 ? 4.226 5.133 12.934 1.00 0.00 1 GLY A O 9
ATOM 14066 N N . ASP A 1 2 ? 6.019 6.062 11.948 1.00 0.00 2 ASP A N 9
ATOM 14067 C CA . ASP A 1 2 ? 5.332 6.587 10.756 1.00 0.00 2 ASP A CA 9
ATOM 14068 C C . ASP A 1 2 ? 4.564 5.498 9.986 1.00 0.00 2 ASP A C 9
ATOM 14069 O O . ASP A 1 2 ? 3.403 5.694 9.627 1.00 0.00 2 ASP A O 9
ATOM 14078 N N . ALA A 1 3 ? 5.176 4.323 9.802 1.00 0.00 3 ALA A N 9
ATOM 14079 C CA . ALA A 1 3 ? 4.563 3.152 9.169 1.00 0.00 3 ALA A CA 9
ATOM 14080 C C . ALA A 1 3 ? 3.287 2.686 9.898 1.00 0.00 3 ALA A C 9
ATOM 14081 O O . ALA A 1 3 ? 2.261 2.422 9.269 1.00 0.00 3 ALA A O 9
ATOM 14088 N N . ASP A 1 4 ? 3.330 2.626 11.232 1.00 0.00 4 ASP A N 9
ATOM 14089 C CA . ASP A 1 4 ? 2.214 2.179 12.074 1.00 0.00 4 ASP A CA 9
ATOM 14090 C C . ASP A 1 4 ? 1.048 3.179 12.070 1.00 0.00 4 ASP A C 9
ATOM 14091 O O . ASP A 1 4 ? -0.117 2.783 12.125 1.00 0.00 4 ASP A O 9
ATOM 14100 N N . LYS A 1 5 ? 1.352 4.478 11.952 1.00 0.00 5 LYS A N 9
ATOM 14101 C CA . LYS A 1 5 ? 0.341 5.530 11.787 1.00 0.00 5 LYS A CA 9
ATOM 14102 C C . LYS A 1 5 ? -0.340 5.388 10.434 1.00 0.00 5 LYS A C 9
ATOM 14103 O O . LYS A 1 5 ? -1.567 5.357 10.357 1.00 0.00 5 LYS A O 9
ATOM 14122 N N . ILE A 1 6 ? 0.452 5.274 9.370 1.00 0.00 6 ILE A N 9
ATOM 14123 C CA . ILE A 1 6 ? -0.057 5.309 7.996 1.00 0.00 6 ILE A CA 9
ATOM 14124 C C . ILE A 1 6 ? -0.980 4.122 7.707 1.00 0.00 6 ILE A C 9
ATOM 14125 O O . ILE A 1 6 ? -1.972 4.265 6.992 1.00 0.00 6 ILE A O 9
ATOM 14141 N N . MET A 1 7 ? -0.680 2.955 8.292 1.00 0.00 7 MET A N 9
ATOM 14142 C CA . MET A 1 7 ? -1.516 1.767 8.097 1.00 0.00 7 MET A CA 9
ATOM 14143 C C . MET A 1 7 ? -2.869 1.928 8.799 1.00 0.00 7 MET A C 9
ATOM 14144 O O . MET A 1 7 ? -3.905 1.546 8.259 1.00 0.00 7 MET A O 9
ATOM 14158 N N . GLU A 1 8 ? -2.882 2.575 9.965 1.00 0.00 8 GLU A N 9
ATOM 14159 C CA . GLU A 1 8 ? -4.115 2.869 10.702 1.00 0.00 8 GLU A CA 9
ATOM 14160 C C . GLU A 1 8 ? -4.931 3.996 10.055 1.00 0.00 8 GLU A C 9
ATOM 14161 O O . GLU A 1 8 ? -6.154 3.973 10.148 1.00 0.00 8 GLU A O 9
ATOM 14173 N N . GLN A 1 9 ? -4.306 4.935 9.336 1.00 0.00 9 GLN A N 9
ATOM 14174 C CA . GLN A 1 9 ? -5.032 5.940 8.537 1.00 0.00 9 GLN A CA 9
ATOM 14175 C C . GLN A 1 9 ? -5.947 5.308 7.481 1.00 0.00 9 GLN A C 9
ATOM 14176 O O . GLN A 1 9 ? -7.004 5.858 7.178 1.00 0.00 9 GLN A O 9
ATOM 14190 N N . ALA A 1 10 ? -5.586 4.142 6.939 1.00 0.00 10 ALA A N 9
ATOM 14191 C CA . ALA A 1 10 ? -6.495 3.386 6.084 1.00 0.00 10 ALA A CA 9
ATOM 14192 C C . ALA A 1 10 ? -7.662 2.780 6.878 1.00 0.00 10 ALA A C 9
ATOM 14193 O O . ALA A 1 10 ? -8.825 2.974 6.519 1.00 0.00 10 ALA A O 9
ATOM 14200 N N . LYS A 1 11 ? -7.367 2.124 8.005 1.00 0.00 11 LYS A N 9
ATOM 14201 C CA . LYS A 1 11 ? -8.354 1.422 8.844 1.00 0.00 11 LYS A CA 9
ATOM 14202 C C . LYS A 1 11 ? -9.335 2.365 9.549 1.00 0.00 11 LYS A C 9
ATOM 14203 O O . LYS A 1 11 ? -10.487 1.993 9.768 1.00 0.00 11 LYS A O 9
ATOM 14222 N N . ARG A 1 12 ? -8.907 3.591 9.876 1.00 0.00 12 ARG A N 9
ATOM 14223 C CA . ARG A 1 12 ? -9.743 4.623 10.522 1.00 0.00 12 ARG A CA 9
ATOM 14224 C C . ARG A 1 12 ? -10.817 5.176 9.579 1.00 0.00 12 ARG A C 9
ATOM 14225 O O . ARG A 1 12 ? -11.882 5.601 10.026 1.00 0.00 12 ARG A O 9
ATOM 14246 N N . GLN A 1 13 ? -10.521 5.166 8.278 1.00 0.00 13 GLN A N 9
ATOM 14247 C CA . GLN A 1 13 ? -11.381 5.642 7.195 1.00 0.00 13 GLN A CA 9
ATOM 14248 C C . GLN A 1 13 ? -12.269 4.508 6.658 1.00 0.00 13 GLN A C 9
ATOM 14249 O O . GLN A 1 13 ? -13.470 4.693 6.459 1.00 0.00 13 GLN A O 9
ATOM 14263 N N . ASP A 1 14 ? -11.686 3.320 6.466 1.00 0.00 14 ASP A N 9
ATOM 14264 C CA . ASP A 1 14 ? -12.368 2.104 6.030 1.00 0.00 14 ASP A CA 9
ATOM 14265 C C . ASP A 1 14 ? -11.773 0.875 6.751 1.00 0.00 14 ASP A C 9
ATOM 14266 O O . ASP A 1 14 ? -10.716 0.378 6.352 1.00 0.00 14 ASP A O 9
ATOM 14275 N N . PRO A 1 15 ? -12.434 0.342 7.798 1.00 0.00 15 PRO A N 9
ATOM 14276 C CA . PRO A 1 15 ? -11.928 -0.795 8.570 1.00 0.00 15 PRO A CA 9
ATOM 14277 C C . PRO A 1 15 ? -11.941 -2.113 7.777 1.00 0.00 15 PRO A C 9
ATOM 14278 O O . PRO A 1 15 ? -11.307 -3.086 8.193 1.00 0.00 15 PRO A O 9
ATOM 14289 N N . ASN A 1 16 ? -12.639 -2.158 6.635 1.00 0.00 16 ASN A N 9
ATOM 14290 C CA . ASN A 1 16 ? -12.639 -3.294 5.709 1.00 0.00 16 ASN A CA 9
ATOM 14291 C C . ASN A 1 16 ? -11.435 -3.296 4.737 1.00 0.00 16 ASN A C 9
ATOM 14292 O O . ASN A 1 16 ? -11.162 -4.327 4.119 1.00 0.00 16 ASN A O 9
ATOM 14303 N N . ALA A 1 17 ? -10.687 -2.188 4.621 1.00 0.00 17 ALA A N 9
ATOM 14304 C CA . ALA A 1 17 ? -9.466 -2.107 3.823 1.00 0.00 17 ALA A CA 9
ATOM 14305 C C . ALA A 1 17 ? -8.407 -3.092 4.343 1.00 0.00 17 ALA A C 9
ATOM 14306 O O . ALA A 1 17 ? -8.190 -3.211 5.554 1.00 0.00 17 ALA A O 9
ATOM 14313 N N . GLN A 1 18 ? -7.723 -3.775 3.425 1.00 0.00 18 GLN A N 9
ATOM 14314 C CA . GLN A 1 18 ? -6.640 -4.697 3.761 1.00 0.00 18 GLN A CA 9
ATOM 14315 C C . GLN A 1 18 ? -5.305 -3.963 3.659 1.00 0.00 18 GLN A C 9
ATOM 14316 O O . GLN A 1 18 ? -4.994 -3.408 2.607 1.00 0.00 18 GLN A O 9
ATOM 14330 N N . VAL A 1 19 ? -4.522 -3.945 4.741 1.00 0.00 19 VAL A N 9
ATOM 14331 C CA . VAL A 1 19 ? -3.222 -3.258 4.798 1.00 0.00 19 VAL A CA 9
ATOM 14332 C C . VAL A 1 19 ? -2.137 -4.134 5.423 1.00 0.00 19 VAL A C 9
ATOM 14333 O O . VAL A 1 19 ? -2.340 -4.718 6.490 1.00 0.00 19 VAL A O 9
ATOM 14346 N N . TYR A 1 20 ? -0.977 -4.208 4.766 1.00 0.00 20 TYR A N 9
ATOM 14347 C CA . TYR A 1 20 ? 0.174 -5.017 5.183 1.00 0.00 20 TYR A CA 9
ATOM 14348 C C . TYR A 1 20 ? 1.492 -4.270 4.991 1.00 0.00 20 TYR A C 9
ATOM 14349 O O . TYR A 1 20 ? 1.648 -3.525 4.027 1.00 0.00 20 TYR A O 9
ATOM 14367 N N . LYS A 1 21 ? 2.463 -4.512 5.874 1.00 0.00 21 LYS A N 9
ATOM 14368 C CA . LYS A 1 21 ? 3.789 -3.882 5.858 1.00 0.00 21 LYS A CA 9
ATOM 14369 C C . LYS A 1 21 ? 4.883 -4.930 5.695 1.00 0.00 21 LYS A C 9
ATOM 14370 O O . LYS A 1 21 ? 4.957 -5.871 6.487 1.00 0.00 21 LYS A O 9
ATOM 14389 N N . VAL A 1 22 ? 5.726 -4.759 4.678 1.00 0.00 22 VAL A N 9
ATOM 14390 C CA . VAL A 1 22 ? 6.829 -5.664 4.348 1.00 0.00 22 VAL A CA 9
ATOM 14391 C C . VAL A 1 22 ? 8.167 -4.929 4.260 1.00 0.00 22 VAL A C 9
ATOM 14392 O O . VAL A 1 22 ? 8.243 -3.742 3.932 1.00 0.00 22 VAL A O 9
ATOM 14405 N N . THR A 1 23 ? 9.232 -5.659 4.567 1.00 0.00 23 THR A N 9
ATOM 14406 C CA . THR A 1 23 ? 10.619 -5.172 4.598 1.00 0.00 23 THR A CA 9
ATOM 14407 C C . THR A 1 23 ? 11.543 -5.893 3.612 1.00 0.00 23 THR A C 9
ATOM 14408 O O . THR A 1 23 ? 12.672 -5.450 3.403 1.00 0.00 23 THR A O 9
ATOM 14419 N N . THR A 1 24 ? 11.071 -6.971 2.974 1.00 0.00 24 THR A N 9
ATOM 14420 C CA . THR A 1 24 ? 11.849 -7.861 2.085 1.00 0.00 24 THR A CA 9
ATOM 14421 C C . THR A 1 24 ? 11.107 -8.164 0.768 1.00 0.00 24 THR A C 9
ATOM 14422 O O . THR A 1 24 ? 9.876 -8.047 0.719 1.00 0.00 24 THR A O 9
ATOM 14433 N N . PRO A 1 25 ? 11.808 -8.603 -0.300 1.00 0.00 25 PRO A N 9
ATOM 14434 C CA . PRO A 1 25 ? 11.169 -9.042 -1.540 1.00 0.00 25 PRO A CA 9
ATOM 14435 C C . PRO A 1 25 ? 10.365 -10.338 -1.365 1.00 0.00 25 PRO A C 9
ATOM 14436 O O . PRO A 1 25 ? 9.365 -10.540 -2.050 1.00 0.00 25 PRO A O 9
ATOM 14447 N N . ASP A 1 26 ? 10.785 -11.218 -0.452 1.00 0.00 26 ASP A N 9
ATOM 14448 C CA . ASP A 1 26 ? 10.105 -12.483 -0.165 1.00 0.00 26 ASP A CA 9
ATOM 14449 C C . ASP A 1 26 ? 8.771 -12.265 0.575 1.00 0.00 26 ASP A C 9
ATOM 14450 O O . ASP A 1 26 ? 7.803 -12.995 0.352 1.00 0.00 26 ASP A O 9
ATOM 14459 N N . GLU A 1 27 ? 8.690 -11.238 1.431 1.00 0.00 27 GLU A N 9
ATOM 14460 C CA . GLU A 1 27 ? 7.451 -10.854 2.118 1.00 0.00 27 GLU A CA 9
ATOM 14461 C C . GLU A 1 27 ? 6.410 -10.241 1.164 1.00 0.00 27 GLU A C 9
ATOM 14462 O O . GLU A 1 27 ? 5.208 -10.428 1.364 1.00 0.00 27 GLU A O 9
ATOM 14474 N N . ILE A 1 28 ? 6.851 -9.542 0.109 1.00 0.00 28 ILE A N 9
ATOM 14475 C CA . ILE A 1 28 ? 5.960 -8.933 -0.894 1.00 0.00 28 ILE A CA 9
ATOM 14476 C C . ILE A 1 28 ? 5.069 -9.983 -1.564 1.00 0.00 28 ILE A C 9
ATOM 14477 O O . ILE A 1 28 ? 3.866 -9.764 -1.672 1.00 0.00 28 ILE A O 9
ATOM 14493 N N . GLU A 1 29 ? 5.631 -11.122 -1.976 1.00 0.00 29 GLU A N 9
ATOM 14494 C CA . GLU A 1 29 ? 4.919 -12.234 -2.625 1.00 0.00 29 GLU A CA 9
ATOM 14495 C C . GLU A 1 29 ? 3.773 -12.785 -1.771 1.00 0.00 29 GLU A C 9
ATOM 14496 O O . GLU A 1 29 ? 2.773 -13.266 -2.300 1.00 0.00 29 GLU A O 9
ATOM 14508 N N . GLU A 1 30 ? 3.908 -12.703 -0.447 1.00 0.00 30 GLU A N 9
ATOM 14509 C CA . GLU A 1 30 ? 2.802 -13.004 0.471 1.00 0.00 30 GLU A CA 9
ATOM 14510 C C . GLU A 1 30 ? 1.738 -11.888 0.491 1.00 0.00 30 GLU A C 9
ATOM 14511 O O . GLU A 1 30 ? 0.550 -12.181 0.357 1.00 0.00 30 GLU A O 9
ATOM 14523 N N . ALA A 1 31 ? 2.136 -10.614 0.606 1.00 0.00 31 ALA A N 9
ATOM 14524 C CA . ALA A 1 31 ? 1.220 -9.466 0.683 1.00 0.00 31 ALA A CA 9
ATOM 14525 C C . ALA A 1 31 ? 0.353 -9.328 -0.577 1.00 0.00 31 ALA A C 9
ATOM 14526 O O . ALA A 1 31 ? -0.873 -9.245 -0.491 1.00 0.00 31 ALA A O 9
ATOM 14533 N N . VAL A 1 32 ? 0.979 -9.387 -1.752 1.00 0.00 32 VAL A N 9
ATOM 14534 C CA . VAL A 1 32 ? 0.310 -9.342 -3.062 1.00 0.00 32 VAL A CA 9
ATOM 14535 C C . VAL A 1 32 ? -0.642 -10.514 -3.274 1.00 0.00 32 VAL A C 9
ATOM 14536 O O . VAL A 1 32 ? -1.657 -10.353 -3.940 1.00 0.00 32 VAL A O 9
ATOM 14549 N N . ARG A 1 33 ? -0.351 -11.680 -2.692 1.00 0.00 33 ARG A N 9
ATOM 14550 C CA . ARG A 1 33 ? -1.159 -12.905 -2.840 1.00 0.00 33 ARG A CA 9
ATOM 14551 C C . ARG A 1 33 ? -2.464 -12.873 -2.037 1.00 0.00 33 ARG A C 9
ATOM 14552 O O . ARG A 1 33 ? -3.484 -13.368 -2.515 1.00 0.00 33 ARG A O 9
ATOM 14573 N N . ARG A 1 34 ? -2.460 -12.278 -0.839 1.00 0.00 34 ARG A N 9
ATOM 14574 C CA . ARG A 1 34 ? -3.669 -12.068 -0.025 1.00 0.00 34 ARG A CA 9
ATOM 14575 C C . ARG A 1 34 ? -4.451 -10.839 -0.472 1.00 0.00 34 ARG A C 9
ATOM 14576 O O . ARG A 1 34 ? -5.682 -10.853 -0.461 1.00 0.00 34 ARG A O 9
ATOM 14597 N N . ILE A 1 35 ? -3.741 -9.806 -0.932 1.00 0.00 35 ILE A N 9
ATOM 14598 C CA . ILE A 1 35 ? -4.358 -8.636 -1.567 1.00 0.00 35 ILE A CA 9
ATOM 14599 C C . ILE A 1 35 ? -4.940 -8.968 -2.932 1.00 0.00 35 ILE A C 9
ATOM 14600 O O . ILE A 1 35 ? -5.935 -8.358 -3.290 1.00 0.00 35 ILE A O 9
ATOM 14616 N N . GLU A 1 36 ? -4.397 -9.930 -3.678 1.00 0.00 36 GLU A N 9
ATOM 14617 C CA . GLU A 1 36 ? -4.839 -10.242 -5.050 1.00 0.00 36 GLU A CA 9
ATOM 14618 C C . GLU A 1 36 ? -6.369 -10.405 -5.149 1.00 0.00 36 GLU A C 9
ATOM 14619 O O . GLU A 1 36 ? -6.973 -9.981 -6.136 1.00 0.00 36 GLU A O 9
ATOM 14631 N N . LYS A 1 37 ? -7.000 -10.953 -4.102 1.00 0.00 37 LYS A N 9
ATOM 14632 C CA . LYS A 1 37 ? -8.467 -11.112 -4.027 1.00 0.00 37 LYS A CA 9
ATOM 14633 C C . LYS A 1 37 ? -9.226 -9.778 -3.903 1.00 0.00 37 LYS A C 9
ATOM 14634 O O . LYS A 1 37 ? -10.268 -9.579 -4.530 1.00 0.00 37 LYS A O 9
ATOM 14653 N N . TYR A 1 38 ? -8.706 -8.869 -3.078 1.00 0.00 38 TYR A N 9
ATOM 14654 C CA . TYR A 1 38 ? -9.293 -7.573 -2.721 1.00 0.00 38 TYR A CA 9
ATOM 14655 C C . TYR A 1 38 ? -8.897 -6.418 -3.656 1.00 0.00 38 TYR A C 9
ATOM 14656 O O . TYR A 1 38 ? -9.748 -5.739 -4.237 1.00 0.00 38 TYR A O 9
ATOM 14674 N N . GLY A 1 39 ? -7.587 -6.274 -3.870 1.00 0.00 39 GLY A N 9
ATOM 14675 C CA . GLY A 1 39 ? -6.919 -5.372 -4.810 1.00 0.00 39 GLY A CA 9
ATOM 14676 C C . GLY A 1 39 ? -7.299 -5.593 -6.273 1.00 0.00 39 GLY A C 9
ATOM 14677 O O . GLY A 1 39 ? -6.995 -4.762 -7.127 1.00 0.00 39 GLY A O 9
ATOM 14681 N N . ALA A 1 40 ? -8.013 -6.686 -6.557 1.00 0.00 40 ALA A N 9
ATOM 14682 C CA . ALA A 1 40 ? -8.678 -6.912 -7.846 1.00 0.00 40 ALA A CA 9
ATOM 14683 C C . ALA A 1 40 ? -9.566 -5.716 -8.278 1.00 0.00 40 ALA A C 9
ATOM 14684 O O . ALA A 1 40 ? -9.794 -5.532 -9.476 1.00 0.00 40 ALA A O 9
ATOM 14691 N N . GLN A 1 41 ? -10.041 -4.893 -7.325 1.00 0.00 41 GLN A N 9
ATOM 14692 C CA . GLN A 1 41 ? -10.696 -3.607 -7.601 1.00 0.00 41 GLN A CA 9
ATOM 14693 C C . GLN A 1 41 ? -9.693 -2.436 -7.592 1.00 0.00 41 GLN A C 9
ATOM 14694 O O . GLN A 1 41 ? -9.450 -1.839 -8.643 1.00 0.00 41 GLN A O 9
ATOM 14708 N N . VAL A 1 42 ? -9.110 -2.105 -6.430 1.00 0.00 42 VAL A N 9
ATOM 14709 C CA . VAL A 1 42 ? -8.289 -0.895 -6.222 1.00 0.00 42 VAL A CA 9
ATOM 14710 C C . VAL A 1 42 ? -7.176 -1.153 -5.196 1.00 0.00 42 VAL A C 9
ATOM 14711 O O . VAL A 1 42 ? -7.393 -1.793 -4.164 1.00 0.00 42 VAL A O 9
ATOM 14724 N N . VAL A 1 43 ? -5.979 -0.628 -5.469 1.00 0.00 43 VAL A N 9
ATOM 14725 C CA . VAL A 1 43 ? -4.747 -0.814 -4.680 1.00 0.00 43 VAL A CA 9
ATOM 14726 C C . VAL A 1 43 ? -4.000 0.512 -4.533 1.00 0.00 43 VAL A C 9
ATOM 14727 O O . VAL A 1 43 ? -4.089 1.395 -5.385 1.00 0.00 43 VAL A O 9
ATOM 14740 N N . LEU A 1 44 ? -3.247 0.648 -3.448 1.00 0.00 44 LEU A N 9
ATOM 14741 C CA . LEU A 1 44 ? -2.280 1.715 -3.211 1.00 0.00 44 LEU A CA 9
ATOM 14742 C C . LEU A 1 44 ? -0.952 1.136 -2.690 1.00 0.00 44 LEU A C 9
ATOM 14743 O O . LEU A 1 44 ? -0.930 0.324 -1.763 1.00 0.00 44 LEU A O 9
ATOM 14759 N N . ILE A 1 45 ? 0.162 1.588 -3.268 1.00 0.00 45 ILE A N 9
ATOM 14760 C CA . ILE A 1 45 ? 1.524 1.300 -2.793 1.00 0.00 45 ILE A CA 9
ATOM 14761 C C . ILE A 1 45 ? 2.029 2.508 -2.004 1.00 0.00 45 ILE A C 9
ATOM 14762 O O . ILE A 1 45 ? 1.999 3.629 -2.516 1.00 0.00 45 ILE A O 9
ATOM 14778 N N . ILE A 1 46 ? 2.494 2.280 -0.775 1.00 0.00 46 ILE A N 9
ATOM 14779 C CA . ILE A 1 46 ? 3.101 3.293 0.096 1.00 0.00 46 ILE A CA 9
ATOM 14780 C C . ILE A 1 46 ? 4.563 2.928 0.394 1.00 0.00 46 ILE A C 9
ATOM 14781 O O . ILE A 1 46 ? 4.873 1.779 0.710 1.00 0.00 46 ILE A O 9
ATOM 14797 N N . TYR A 1 47 ? 5.471 3.901 0.288 1.00 0.00 47 TYR A N 9
ATOM 14798 C CA . TYR A 1 47 ? 6.923 3.725 0.395 1.00 0.00 47 TYR A CA 9
ATOM 14799 C C . TYR A 1 47 ? 7.517 4.690 1.433 1.00 0.00 47 TYR A C 9
ATOM 14800 O O . TYR A 1 47 ? 7.750 5.873 1.171 1.00 0.00 47 TYR A O 9
ATOM 14818 N N . THR A 1 48 ? 7.750 4.164 2.636 1.00 0.00 48 THR A N 9
ATOM 14819 C CA . THR A 1 48 ? 8.144 4.933 3.829 1.00 0.00 48 THR A CA 9
ATOM 14820 C C . THR A 1 48 ? 9.547 4.583 4.356 1.00 0.00 48 THR A C 9
ATOM 14821 O O . THR A 1 48 ? 10.023 3.450 4.233 1.00 0.00 48 THR A O 9
ATOM 14832 N N . SER A 1 49 ? 10.226 5.576 4.942 1.00 0.00 49 SER A N 9
ATOM 14833 C CA . SER A 1 49 ? 11.609 5.502 5.450 1.00 0.00 49 SER A CA 9
ATOM 14834 C C . SER A 1 49 ? 12.610 4.920 4.423 1.00 0.00 49 SER A C 9
ATOM 14835 O O . SER A 1 49 ? 12.545 5.257 3.239 1.00 0.00 49 SER A O 9
ATOM 14843 N N . SER A 1 50 ? 13.579 4.102 4.855 1.00 0.00 50 SER A N 9
ATOM 14844 C CA . SER A 1 50 ? 14.711 3.621 4.041 1.00 0.00 50 SER A CA 9
ATOM 14845 C C . SER A 1 50 ? 14.350 2.591 2.963 1.00 0.00 50 SER A C 9
ATOM 14846 O O . SER A 1 50 ? 15.002 2.548 1.917 1.00 0.00 50 SER A O 9
ATOM 14854 N N . GLY A 1 51 ? 13.343 1.751 3.211 1.00 0.00 51 GLY A N 9
ATOM 14855 C CA . GLY A 1 51 ? 13.001 0.608 2.351 1.00 0.00 51 GLY A CA 9
ATOM 14856 C C . GLY A 1 51 ? 11.739 -0.167 2.743 1.00 0.00 51 GLY A C 9
ATOM 14857 O O . GLY A 1 51 ? 11.456 -1.208 2.147 1.00 0.00 51 GLY A O 9
ATOM 14861 N N . ILE A 1 52 ? 10.975 0.303 3.736 1.00 0.00 52 ILE A N 9
ATOM 14862 C CA . ILE A 1 52 ? 9.709 -0.302 4.140 1.00 0.00 52 ILE A CA 9
ATOM 14863 C C . ILE A 1 52 ? 8.627 0.025 3.106 1.00 0.00 52 ILE A C 9
ATOM 14864 O O . ILE A 1 52 ? 8.391 1.187 2.763 1.00 0.00 52 ILE A O 9
ATOM 14880 N N . VAL A 1 53 ? 7.947 -1.016 2.631 1.00 0.00 53 VAL A N 9
ATOM 14881 C CA . VAL A 1 53 ? 6.839 -0.905 1.680 1.00 0.00 53 VAL A CA 9
ATOM 14882 C C . VAL A 1 53 ? 5.564 -1.364 2.378 1.00 0.00 53 VAL A C 9
ATOM 14883 O O . VAL A 1 53 ? 5.516 -2.443 2.968 1.00 0.00 53 VAL A O 9
ATOM 14896 N N . ILE A 1 54 ? 4.530 -0.531 2.340 1.00 0.00 54 ILE A N 9
ATOM 14897 C CA . ILE A 1 54 ? 3.212 -0.831 2.902 1.00 0.00 54 ILE A CA 9
ATOM 14898 C C . ILE A 1 54 ? 2.229 -0.936 1.734 1.00 0.00 54 ILE A C 9
ATOM 14899 O O . ILE A 1 54 ? 2.117 -0.019 0.917 1.00 0.00 54 ILE A O 9
ATOM 14915 N N . LEU A 1 55 ? 1.526 -2.060 1.644 1.00 0.00 55 LEU A N 9
ATOM 14916 C CA . LEU A 1 55 ? 0.558 -2.350 0.592 1.00 0.00 55 LEU A CA 9
ATOM 14917 C C . LEU A 1 55 ? -0.844 -2.234 1.178 1.00 0.00 55 LEU A C 9
ATOM 14918 O O . LEU A 1 55 ? -1.180 -2.959 2.116 1.00 0.00 55 LEU A O 9
ATOM 14934 N N . VAL A 1 56 ? -1.652 -1.324 0.637 1.00 0.00 56 VAL A N 9
ATOM 14935 C CA . VAL A 1 56 ? -3.058 -1.160 1.036 1.00 0.00 56 VAL A CA 9
ATOM 14936 C C . VAL A 1 56 ? -4.004 -1.415 -0.136 1.00 0.00 56 VAL A C 9
ATOM 14937 O O . VAL A 1 56 ? -3.709 -1.051 -1.272 1.00 0.00 56 VAL A O 9
ATOM 14950 N N . ALA A 1 57 ? -5.139 -2.065 0.115 1.00 0.00 57 ALA A N 9
ATOM 14951 C CA . ALA A 1 57 ? -6.155 -2.322 -0.897 1.00 0.00 57 ALA A CA 9
ATOM 14952 C C . ALA A 1 57 ? -7.586 -2.149 -0.382 1.00 0.00 57 ALA A C 9
ATOM 14953 O O . ALA A 1 57 ? -7.882 -2.327 0.804 1.00 0.00 57 ALA A O 9
ATOM 14960 N N . VAL A 1 58 ? -8.470 -1.807 -1.317 1.00 0.00 58 VAL A N 9
ATOM 14961 C CA . VAL A 1 58 ? -9.862 -1.394 -1.090 1.00 0.00 58 VAL A CA 9
ATOM 14962 C C . VAL A 1 58 ? -10.798 -1.944 -2.172 1.00 0.00 58 VAL A C 9
ATOM 14963 O O . VAL A 1 58 ? -10.400 -2.131 -3.325 1.00 0.00 58 VAL A O 9
ATOM 14976 N N . ARG A 1 59 ? -12.074 -2.156 -1.822 1.00 0.00 59 ARG A N 9
ATOM 14977 C CA . ARG A 1 59 ? -13.122 -2.565 -2.774 1.00 0.00 59 ARG A CA 9
ATOM 14978 C C . ARG A 1 59 ? -13.634 -1.402 -3.641 1.00 0.00 59 ARG A C 9
ATOM 14979 O O . ARG A 1 59 ? -14.125 -1.643 -4.740 1.00 0.00 59 ARG A O 9
ATOM 15000 N N . ASP A 1 60 ? -13.487 -0.148 -3.207 1.00 0.00 60 ASP A N 9
ATOM 15001 C CA . ASP A 1 60 ? -13.965 1.036 -3.938 1.00 0.00 60 ASP A CA 9
ATOM 15002 C C . ASP A 1 60 ? -12.895 2.151 -4.049 1.00 0.00 60 ASP A C 9
ATOM 15003 O O . ASP A 1 60 ? -12.086 2.328 -3.133 1.00 0.00 60 ASP A O 9
ATOM 15012 N N . PRO A 1 61 ? -12.871 2.919 -5.159 1.00 0.00 61 PRO A N 9
ATOM 15013 C CA . PRO A 1 61 ? -11.822 3.906 -5.447 1.00 0.00 61 PRO A CA 9
ATOM 15014 C C . PRO A 1 61 ? -11.856 5.159 -4.562 1.00 0.00 61 PRO A C 9
ATOM 15015 O O . PRO A 1 61 ? -10.800 5.718 -4.259 1.00 0.00 61 PRO A O 9
ATOM 15026 N N . SER A 1 62 ? -13.037 5.589 -4.106 1.00 0.00 62 SER A N 9
ATOM 15027 C CA . SER A 1 62 ? -13.172 6.774 -3.241 1.00 0.00 62 SER A CA 9
ATOM 15028 C C . SER A 1 62 ? -12.474 6.577 -1.890 1.00 0.00 62 SER A C 9
ATOM 15029 O O . SER A 1 62 ? -11.832 7.494 -1.382 1.00 0.00 62 SER A O 9
ATOM 15037 N N . GLN A 1 63 ? -12.507 5.357 -1.347 1.00 0.00 63 GLN A N 9
ATOM 15038 C CA . GLN A 1 63 ? -11.844 4.965 -0.104 1.00 0.00 63 GLN A CA 9
ATOM 15039 C C . GLN A 1 63 ? -10.324 5.112 -0.230 1.00 0.00 63 GLN A C 9
ATOM 15040 O O . GLN A 1 63 ? -9.717 5.776 0.607 1.00 0.00 63 GLN A O 9
ATOM 15054 N N . ALA A 1 64 ? -9.724 4.574 -1.297 1.00 0.00 64 ALA A N 9
ATOM 15055 C CA . ALA A 1 64 ? -8.297 4.753 -1.587 1.00 0.00 64 ALA A CA 9
ATOM 15056 C C . ALA A 1 64 ? -7.925 6.236 -1.701 1.00 0.00 64 ALA A C 9
ATOM 15057 O O . ALA A 1 64 ? -6.987 6.693 -1.051 1.00 0.00 64 ALA A O 9
ATOM 15064 N N . ASP A 1 65 ? -8.675 6.997 -2.499 1.00 0.00 65 ASP A N 9
ATOM 15065 C CA . ASP A 1 65 ? -8.369 8.400 -2.768 1.00 0.00 65 ASP A CA 9
ATOM 15066 C C . ASP A 1 65 ? -8.481 9.261 -1.500 1.00 0.00 65 ASP A C 9
ATOM 15067 O O . ASP A 1 65 ? -7.576 10.034 -1.191 1.00 0.00 65 ASP A O 9
ATOM 15076 N N . GLN A 1 66 ? -9.524 9.052 -0.693 1.00 0.00 66 GLN A N 9
ATOM 15077 C CA . GLN A 1 66 ? -9.695 9.728 0.594 1.00 0.00 66 GLN A CA 9
ATOM 15078 C C . GLN A 1 66 ? -8.625 9.336 1.617 1.00 0.00 66 GLN A C 9
ATOM 15079 O O . GLN A 1 66 ? -8.123 10.213 2.321 1.00 0.00 66 GLN A O 9
ATOM 15093 N N . ILE A 1 67 ? -8.246 8.055 1.694 1.00 0.00 67 ILE A N 9
ATOM 15094 C CA . ILE A 1 67 ? -7.195 7.605 2.616 1.00 0.00 67 ILE A CA 9
ATOM 15095 C C . ILE A 1 67 ? -5.849 8.235 2.225 1.00 0.00 67 ILE A C 9
ATOM 15096 O O . ILE A 1 67 ? -5.117 8.714 3.091 1.00 0.00 67 ILE A O 9
ATOM 15112 N N . LEU A 1 68 ? -5.530 8.289 0.925 1.00 0.00 68 LEU A N 9
ATOM 15113 C CA . LEU A 1 68 ? -4.264 8.859 0.449 1.00 0.00 68 LEU A CA 9
ATOM 15114 C C . LEU A 1 68 ? -4.205 10.366 0.713 1.00 0.00 68 LEU A C 9
ATOM 15115 O O . LEU A 1 68 ? -3.168 10.863 1.141 1.00 0.00 68 LEU A O 9
ATOM 15131 N N . LYS A 1 69 ? -5.322 11.078 0.531 1.00 0.00 69 LYS A N 9
ATOM 15132 C CA . LYS A 1 69 ? -5.458 12.518 0.800 1.00 0.00 69 LYS A CA 9
ATOM 15133 C C . LYS A 1 69 ? -5.064 12.903 2.228 1.00 0.00 69 LYS A C 9
ATOM 15134 O O . LYS A 1 69 ? -4.234 13.793 2.415 1.00 0.00 69 LYS A O 9
ATOM 15153 N N . GLU A 1 70 ? -5.605 12.216 3.237 1.00 0.00 70 GLU A N 9
ATOM 15154 C CA . GLU A 1 70 ? -5.222 12.460 4.636 1.00 0.00 70 GLU A CA 9
ATOM 15155 C C . GLU A 1 70 ? -3.803 11.970 4.953 1.00 0.00 70 GLU A C 9
ATOM 15156 O O . GLU A 1 70 ? -3.074 12.610 5.712 1.00 0.00 70 GLU A O 9
ATOM 15168 N N . ALA A 1 71 ? -3.380 10.850 4.368 1.00 0.00 71 ALA A N 9
ATOM 15169 C CA . ALA A 1 71 ? -2.050 10.296 4.599 1.00 0.00 71 ALA A CA 9
ATOM 15170 C C . ALA A 1 71 ? -0.940 11.180 4.004 1.00 0.00 71 ALA A C 9
ATOM 15171 O O . ALA A 1 71 ? 0.098 11.337 4.643 1.00 0.00 71 ALA A O 9
ATOM 15178 N N . LYS A 1 72 ? -1.174 11.845 2.861 1.00 0.00 72 LYS A N 9
ATOM 15179 C CA . LYS A 1 72 ? -0.269 12.853 2.285 1.00 0.00 72 LYS A CA 9
ATOM 15180 C C . LYS A 1 72 ? -0.090 14.068 3.199 1.00 0.00 72 LYS A C 9
ATOM 15181 O O . LYS A 1 72 ? 1.029 14.552 3.358 1.00 0.00 72 LYS A O 9
ATOM 15200 N N . LYS A 1 73 ? -1.179 14.554 3.812 1.00 0.00 73 LYS A N 9
ATOM 15201 C CA . LYS A 1 73 ? -1.153 15.708 4.731 1.00 0.00 73 LYS A CA 9
ATOM 15202 C C . LYS A 1 73 ? -0.357 15.400 5.999 1.00 0.00 73 LYS A C 9
ATOM 15203 O O . LYS A 1 73 ? 0.439 16.225 6.445 1.00 0.00 73 LYS A O 9
ATOM 15222 N N . GLN A 1 74 ? -0.557 14.204 6.556 1.00 0.00 74 GLN A N 9
ATOM 15223 C CA . GLN A 1 74 ? 0.100 13.775 7.791 1.00 0.00 74 GLN A CA 9
ATOM 15224 C C . GLN A 1 74 ? 1.556 13.322 7.564 1.00 0.00 74 GLN A C 9
ATOM 15225 O O . GLN A 1 74 ? 2.422 13.590 8.398 1.00 0.00 74 GLN A O 9
ATOM 15239 N N . ASN A 1 75 ? 1.829 12.644 6.444 1.00 0.00 75 ASN A N 9
ATOM 15240 C CA . ASN A 1 75 ? 3.126 12.070 6.077 1.00 0.00 75 ASN A CA 9
ATOM 15241 C C . ASN A 1 75 ? 3.475 12.418 4.605 1.00 0.00 75 ASN A C 9
ATOM 15242 O O . ASN A 1 75 ? 3.163 11.644 3.694 1.00 0.00 75 ASN A O 9
ATOM 15253 N N . PRO A 1 76 ? 4.134 13.562 4.333 1.00 0.00 76 PRO A N 9
ATOM 15254 C CA . PRO A 1 76 ? 4.312 14.072 2.968 1.00 0.00 76 PRO A CA 9
ATOM 15255 C C . PRO A 1 76 ? 5.305 13.267 2.115 1.00 0.00 76 PRO A C 9
ATOM 15256 O O . PRO A 1 76 ? 5.129 13.179 0.897 1.00 0.00 76 PRO A O 9
ATOM 15267 N N . SER A 1 77 ? 6.315 12.649 2.734 1.00 0.00 77 SER A N 9
ATOM 15268 C CA . SER A 1 77 ? 7.394 11.905 2.053 1.00 0.00 77 SER A CA 9
ATOM 15269 C C . SER A 1 77 ? 7.076 10.420 1.798 1.00 0.00 77 SER A C 9
ATOM 15270 O O . SER A 1 77 ? 7.896 9.698 1.229 1.00 0.00 77 SER A O 9
ATOM 15278 N N . ALA A 1 78 ? 5.896 9.947 2.213 1.00 0.00 78 ALA A N 9
ATOM 15279 C CA . ALA A 1 78 ? 5.503 8.531 2.212 1.00 0.00 78 ALA A CA 9
ATOM 15280 C C . ALA A 1 78 ? 5.201 7.922 0.826 1.00 0.00 78 ALA A C 9
ATOM 15281 O O . ALA A 1 78 ? 4.994 6.714 0.727 1.00 0.00 78 ALA A O 9
ATOM 15288 N N . THR A 1 79 ? 5.153 8.750 -0.222 1.00 0.00 79 THR A N 9
ATOM 15289 C CA . THR A 1 79 ? 5.089 8.381 -1.654 1.00 0.00 79 THR A CA 9
ATOM 15290 C C . THR A 1 79 ? 4.022 7.330 -1.995 1.00 0.00 79 THR A C 9
ATOM 15291 O O . THR A 1 79 ? 4.239 6.118 -1.935 1.00 0.00 79 THR A O 9
ATOM 15302 N N . PH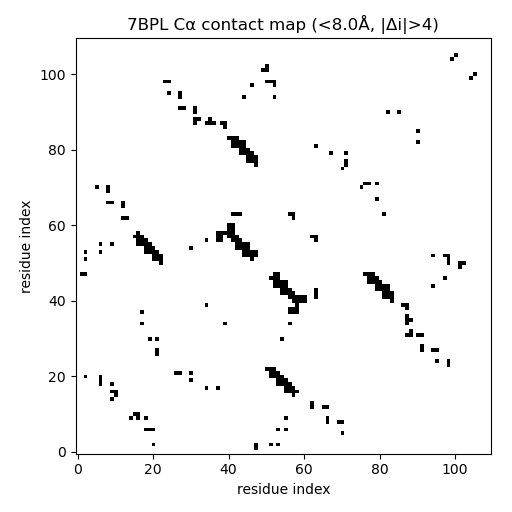E A 1 80 ? 2.858 7.827 -2.408 1.00 0.00 80 PHE A N 9
ATOM 15303 C CA . PHE A 1 80 ? 1.649 7.046 -2.687 1.00 0.00 80 PHE A CA 9
ATOM 15304 C C . PHE A 1 80 ? 1.510 6.767 -4.190 1.00 0.00 80 PHE A C 9
ATOM 15305 O O . PHE A 1 80 ? 1.668 7.683 -5.003 1.00 0.00 80 PHE A O 9
ATOM 15322 N N . VAL A 1 81 ? 1.180 5.526 -4.568 1.00 0.00 81 VAL A N 9
ATOM 15323 C CA . VAL A 1 81 ? 0.957 5.137 -5.978 1.00 0.00 81 VAL A CA 9
ATOM 15324 C C . VAL A 1 81 ? -0.357 4.370 -6.111 1.00 0.00 81 VAL A C 9
ATOM 15325 O O . VAL A 1 81 ? -0.472 3.249 -5.615 1.00 0.00 81 VAL A O 9
ATOM 15338 N N . ARG A 1 82 ? -1.351 4.980 -6.771 1.00 0.00 82 ARG A N 9
ATOM 15339 C CA . ARG A 1 82 ? -2.702 4.424 -6.967 1.00 0.00 82 ARG A CA 9
ATOM 15340 C C . ARG A 1 82 ? -2.725 3.439 -8.143 1.00 0.00 82 ARG A C 9
ATOM 15341 O O . ARG A 1 82 ? -2.197 3.742 -9.216 1.00 0.00 82 ARG A O 9
ATOM 15362 N N . LEU A 1 83 ? -3.337 2.275 -7.940 1.00 0.00 83 LEU A N 9
ATOM 15363 C CA . LEU A 1 83 ? -3.446 1.175 -8.899 1.00 0.00 83 LEU A CA 9
ATOM 15364 C C . LEU A 1 83 ? -4.909 0.794 -9.145 1.00 0.00 83 LEU A C 9
ATOM 15365 O O . LEU A 1 83 ? -5.653 0.484 -8.212 1.00 0.00 83 LEU A O 9
ATOM 15381 N N . GLU A 1 84 ? -5.271 0.718 -10.427 1.00 0.00 84 GLU A N 9
ATOM 15382 C CA . GLU A 1 84 ? -6.575 0.230 -10.905 1.00 0.00 84 GLU A CA 9
ATOM 15383 C C . GLU A 1 84 ? -6.455 -0.513 -12.249 1.00 0.00 84 GLU A C 9
ATOM 15384 O O . GLU A 1 84 ? -6.986 -1.614 -12.403 1.00 0.00 84 GLU A O 9
ATOM 15396 N N . GLY A 1 85 ? -5.749 0.078 -13.223 1.00 0.00 85 GLY A N 9
ATOM 15397 C CA . GLY A 1 85 ? -5.621 -0.451 -14.591 1.00 0.00 85 GLY A CA 9
ATOM 15398 C C . GLY A 1 85 ? -4.635 -1.618 -14.757 1.00 0.00 85 GLY A C 9
ATOM 15399 O O . GLY A 1 85 ? -4.632 -2.273 -15.802 1.00 0.00 85 GLY A O 9
ATOM 15403 N N . VAL A 1 86 ? -3.812 -1.897 -13.739 1.00 0.00 86 VAL A N 9
ATOM 15404 C CA . VAL A 1 86 ? -2.861 -3.022 -13.700 1.00 0.00 86 VAL A CA 9
ATOM 15405 C C . VAL A 1 86 ? -3.498 -4.216 -12.985 1.00 0.00 86 VAL A C 9
ATOM 15406 O O . VAL A 1 86 ? -4.117 -4.061 -11.929 1.00 0.00 86 VAL A O 9
ATOM 15419 N N . SER A 1 87 ? -3.328 -5.413 -13.547 1.00 0.00 87 SER A N 9
ATOM 15420 C CA . SER A 1 87 ? -3.810 -6.677 -12.972 1.00 0.00 87 SER A CA 9
ATOM 15421 C C . SER A 1 87 ? -3.230 -6.950 -11.569 1.00 0.00 87 SER A C 9
ATOM 15422 O O . SER A 1 87 ? -2.088 -6.574 -11.292 1.00 0.00 87 SER A O 9
ATOM 15430 N N . PRO A 1 88 ? -3.967 -7.646 -10.679 1.00 0.00 88 PRO A N 9
ATOM 15431 C CA . PRO A 1 88 ? -3.558 -7.882 -9.288 1.00 0.00 88 PRO A CA 9
ATOM 15432 C C . PRO A 1 88 ? -2.296 -8.748 -9.154 1.00 0.00 88 PRO A C 9
ATOM 15433 O O . PRO A 1 88 ? -1.575 -8.634 -8.165 1.00 0.00 88 PRO A O 9
ATOM 15444 N N . ASP A 1 89 ? -2.006 -9.597 -10.144 1.00 0.00 89 ASP A N 9
ATOM 15445 C CA . ASP A 1 89 ? -0.725 -10.316 -10.231 1.00 0.00 89 ASP A CA 9
ATOM 15446 C C . ASP A 1 89 ? 0.413 -9.481 -10.860 1.00 0.00 89 ASP A C 9
ATOM 15447 O O . ASP A 1 89 ? 1.579 -9.659 -10.511 1.00 0.00 89 ASP A O 9
ATOM 15456 N N . ASP A 1 90 ? 0.101 -8.543 -11.761 1.00 0.00 90 ASP A N 9
ATOM 15457 C CA . ASP A 1 90 ? 1.087 -7.643 -12.386 1.00 0.00 90 ASP A CA 9
ATOM 15458 C C . ASP A 1 90 ? 1.585 -6.572 -11.405 1.00 0.00 90 ASP A C 9
ATOM 15459 O O . ASP A 1 90 ? 2.728 -6.121 -11.500 1.00 0.00 90 ASP A O 9
ATOM 15468 N N . LEU A 1 91 ? 0.751 -6.212 -10.422 1.00 0.00 91 LEU A N 9
ATOM 15469 C CA . LEU A 1 91 ? 1.100 -5.375 -9.271 1.00 0.00 91 LEU A CA 9
ATOM 15470 C C . LEU A 1 91 ? 2.425 -5.799 -8.605 1.00 0.00 91 LEU A C 9
ATOM 15471 O O . LEU A 1 91 ? 3.152 -4.935 -8.120 1.00 0.00 91 LEU A O 9
ATOM 15487 N N . ARG A 1 92 ? 2.785 -7.093 -8.627 1.00 0.00 92 ARG A N 9
ATOM 15488 C CA . ARG A 1 92 ? 4.073 -7.602 -8.109 1.00 0.00 92 ARG A CA 9
ATOM 15489 C C . ARG A 1 92 ? 5.271 -6.851 -8.684 1.00 0.00 92 ARG A C 9
ATOM 15490 O O . ARG A 1 92 ? 6.157 -6.461 -7.928 1.00 0.00 92 ARG A O 9
ATOM 15511 N N . ARG A 1 93 ? 5.264 -6.579 -9.993 1.00 0.00 93 ARG A N 9
ATOM 15512 C CA . ARG A 1 93 ? 6.307 -5.797 -10.682 1.00 0.00 93 ARG A CA 9
ATOM 15513 C C . ARG A 1 93 ? 6.386 -4.372 -10.138 1.00 0.00 93 ARG A C 9
ATOM 15514 O O . ARG A 1 93 ? 7.473 -3.903 -9.820 1.00 0.00 93 ARG A O 9
ATOM 15535 N N . GLN A 1 94 ? 5.240 -3.710 -9.975 1.00 0.00 94 GLN A N 9
ATOM 15536 C CA . GLN A 1 94 ? 5.150 -2.327 -9.495 1.00 0.00 94 GLN A CA 9
ATOM 15537 C C . GLN A 1 94 ? 5.573 -2.192 -8.022 1.00 0.00 94 GLN A C 9
ATOM 15538 O O . GLN A 1 94 ? 6.240 -1.226 -7.655 1.00 0.00 94 GLN A O 9
ATOM 15552 N N . VAL A 1 95 ? 5.235 -3.181 -7.188 1.00 0.00 95 VAL A N 9
ATOM 15553 C CA . VAL A 1 95 ? 5.609 -3.231 -5.767 1.00 0.00 95 VAL A CA 9
ATOM 15554 C C . VAL A 1 95 ? 7.091 -3.543 -5.605 1.00 0.00 95 VAL A C 9
ATOM 15555 O O . VAL A 1 95 ? 7.798 -2.847 -4.875 1.00 0.00 95 VAL A O 9
ATOM 15568 N N . GLU A 1 96 ? 7.586 -4.572 -6.291 1.00 0.00 96 GLU A N 9
ATOM 15569 C CA . GLU A 1 96 ? 8.996 -4.930 -6.201 1.00 0.00 96 GLU A CA 9
ATOM 15570 C C . GLU A 1 96 ? 9.897 -3.851 -6.808 1.00 0.00 96 GLU A C 9
ATOM 15571 O O . GLU A 1 96 ? 10.927 -3.560 -6.220 1.00 0.00 96 GLU A O 9
ATOM 15583 N N . ASP A 1 97 ? 9.524 -3.189 -7.906 1.00 0.00 97 ASP A N 9
ATOM 15584 C CA . ASP A 1 97 ? 10.309 -2.080 -8.474 1.00 0.00 97 ASP A CA 9
ATOM 15585 C C . ASP A 1 97 ? 10.503 -0.921 -7.477 1.00 0.00 97 ASP A C 9
ATOM 15586 O O . ASP A 1 97 ? 11.578 -0.319 -7.426 1.00 0.00 97 ASP A O 9
ATOM 15595 N N . VAL A 1 98 ? 9.510 -0.669 -6.616 1.00 0.00 98 VAL A N 9
ATOM 15596 C CA . VAL A 1 98 ? 9.611 0.273 -5.490 1.00 0.00 98 VAL A CA 9
ATOM 15597 C C . VAL A 1 98 ? 10.550 -0.262 -4.398 1.00 0.00 98 VAL A C 9
ATOM 15598 O O . VAL A 1 98 ? 11.356 0.503 -3.864 1.00 0.00 98 VAL A O 9
ATOM 15611 N N . TRP A 1 99 ? 10.526 -1.570 -4.105 1.00 0.00 99 TRP A N 9
ATOM 15612 C CA . TRP A 1 99 ? 11.454 -2.192 -3.150 1.00 0.00 99 TRP A CA 9
ATOM 15613 C C . TRP A 1 99 ? 12.910 -2.164 -3.648 1.00 0.00 99 TRP A C 9
ATOM 15614 O O . TRP A 1 99 ? 13.793 -1.678 -2.938 1.00 0.00 99 TRP A O 9
ATOM 15635 N N . ARG A 1 100 ? 13.173 -2.609 -4.886 1.00 0.00 100 ARG A N 9
ATOM 15636 C CA . ARG A 1 100 ? 14.510 -2.611 -5.512 1.00 0.00 100 ARG A CA 9
ATOM 15637 C C . ARG A 1 100 ? 15.046 -1.185 -5.654 1.00 0.00 100 ARG A C 9
ATOM 15638 O O . ARG A 1 100 ? 16.187 -0.917 -5.279 1.00 0.00 100 ARG A O 9
ATOM 15659 N N . GLY A 1 101 ? 14.205 -0.257 -6.120 1.00 0.00 101 GLY A N 9
ATOM 15660 C CA . GLY A 1 101 ? 14.532 1.161 -6.305 1.00 0.00 101 GLY A CA 9
ATOM 15661 C C . GLY A 1 101 ? 14.945 1.891 -5.019 1.00 0.00 101 GLY A C 9
ATOM 15662 O O . GLY A 1 101 ? 15.728 2.840 -5.086 1.00 0.00 101 GLY A O 9
ATOM 15666 N N . SER A 1 102 ? 14.478 1.435 -3.849 1.00 0.00 102 SER A N 9
ATOM 15667 C CA . SER A 1 102 ? 14.902 1.975 -2.548 1.00 0.00 102 SER A CA 9
ATOM 15668 C C . SER A 1 102 ? 16.390 1.736 -2.238 1.00 0.00 102 SER A C 9
ATOM 15669 O O . SER A 1 102 ? 17.000 2.513 -1.499 1.00 0.00 102 SER A O 9
ATOM 15677 N N . LEU A 1 103 ? 16.989 0.689 -2.823 1.00 0.00 103 LEU A N 9
ATOM 15678 C CA . LEU A 1 103 ? 18.410 0.348 -2.686 1.00 0.00 103 LEU A CA 9
ATOM 15679 C C . LEU A 1 103 ? 19.215 0.808 -3.911 1.00 0.00 103 LEU A C 9
ATOM 15680 O O . LEU A 1 103 ? 20.262 1.446 -3.786 1.00 0.00 103 LEU A O 9
ATOM 15696 N N . GLU A 1 104 ? 18.694 0.515 -5.103 1.00 0.00 104 GLU A N 9
ATOM 15697 C CA . GLU A 1 104 ? 19.371 0.662 -6.395 1.00 0.00 104 GLU A CA 9
ATOM 15698 C C . GLU A 1 104 ? 19.169 2.079 -6.961 1.00 0.00 104 GLU A C 9
ATOM 15699 O O . GLU A 1 104 ? 18.416 2.307 -7.914 1.00 0.00 104 GLU A O 9
ATOM 15711 N N . HIS A 1 105 ? 19.852 3.049 -6.351 1.00 0.00 105 HIS A N 9
ATOM 15712 C CA . HIS A 1 105 ? 19.751 4.470 -6.688 1.00 0.00 105 HIS A CA 9
ATOM 15713 C C . HIS A 1 105 ? 20.241 4.752 -8.121 1.00 0.00 105 HIS A C 9
ATOM 15714 O O . HIS A 1 105 ? 21.269 4.223 -8.550 1.00 0.00 105 HIS A O 9
ATOM 15728 N N . HIS A 1 106 ? 19.507 5.592 -8.857 1.00 0.00 106 HIS A N 9
ATOM 15729 C CA . HIS A 1 106 ? 19.788 6.010 -10.243 1.00 0.00 106 HIS A CA 9
ATOM 15730 C C . HIS A 1 106 ? 19.905 4.875 -11.294 1.00 0.00 106 HIS A C 9
ATOM 15731 O O . HIS A 1 106 ? 20.351 5.118 -12.418 1.00 0.00 106 HIS A O 9
ATOM 15745 N N . HIS A 1 107 ? 19.486 3.645 -10.967 1.00 0.00 107 HIS A N 9
ATOM 15746 C CA . HIS A 1 107 ? 19.434 2.511 -11.903 1.00 0.00 107 HIS A CA 9
ATOM 15747 C C . HIS A 1 107 ? 18.097 2.467 -12.669 1.00 0.00 107 HIS A C 9
ATOM 15748 O O . HIS A 1 107 ? 17.050 2.856 -12.141 1.00 0.00 107 HIS A O 9
ATOM 15762 N N . HIS A 1 108 ? 18.124 1.960 -13.906 1.00 0.00 108 HIS A N 9
ATOM 15763 C CA . HIS A 1 108 ? 16.942 1.754 -14.757 1.00 0.00 108 HIS A CA 9
ATOM 15764 C C . HIS A 1 108 ? 16.481 0.284 -14.754 1.00 0.00 108 HIS A C 9
ATOM 15765 O O . HIS A 1 108 ? 17.300 -0.639 -14.777 1.00 0.00 108 HIS A O 9
ATOM 15779 N N . HIS A 1 109 ? 15.162 0.067 -14.712 1.00 0.00 109 HIS A N 9
ATOM 15780 C CA . HIS A 1 109 ? 14.520 -1.250 -14.595 1.00 0.00 109 HIS A CA 9
ATOM 15781 C C . HIS A 1 109 ? 13.061 -1.213 -15.107 1.00 0.00 109 HIS A C 9
ATOM 15782 O O . HIS A 1 109 ? 12.393 -0.177 -15.016 1.00 0.00 109 HIS A O 9
ATOM 15796 N N . HIS A 1 110 ? 12.568 -2.341 -15.641 1.00 0.00 110 HIS A N 9
ATOM 15797 C CA . HIS A 1 110 ? 11.180 -2.551 -16.088 1.00 0.00 110 HIS A CA 9
ATOM 15798 C C . HIS A 1 110 ? 10.766 -4.034 -15.984 1.00 0.00 110 HIS A C 9
ATOM 15799 O O . HIS A 1 110 ? 11.523 -4.909 -16.465 1.00 0.00 110 HIS A O 9
ATOM 15814 N N . GLY A 1 1 ? 5.662 4.065 15.112 1.00 0.00 1 GLY A N 10
ATOM 15815 C CA . GLY A 1 1 ? 6.294 5.031 14.189 1.00 0.00 1 GLY A CA 10
ATOM 15816 C C . GLY A 1 1 ? 5.397 5.371 13.009 1.00 0.00 1 GLY A C 10
ATOM 15817 O O . GLY A 1 1 ? 4.211 5.041 12.994 1.00 0.00 1 GLY A O 10
ATOM 15823 N N . ASP A 1 2 ? 5.958 6.037 11.997 1.00 0.00 2 ASP A N 10
ATOM 15824 C CA . ASP A 1 2 ? 5.213 6.568 10.842 1.00 0.00 2 ASP A CA 10
ATOM 15825 C C . ASP A 1 2 ? 4.508 5.470 10.028 1.00 0.00 2 ASP A C 10
ATOM 15826 O O . ASP A 1 2 ? 3.366 5.651 9.609 1.00 0.00 2 ASP A O 10
ATOM 15835 N N . ALA A 1 3 ? 5.143 4.303 9.867 1.00 0.00 3 ALA A N 10
ATOM 15836 C CA . ALA A 1 3 ? 4.563 3.134 9.201 1.00 0.00 3 ALA A CA 10
ATOM 15837 C C . ALA A 1 3 ? 3.289 2.625 9.910 1.00 0.00 3 ALA A C 10
ATOM 15838 O O . ALA A 1 3 ? 2.276 2.347 9.266 1.00 0.00 3 ALA A O 10
ATOM 15845 N N . ASP A 1 4 ? 3.316 2.549 11.245 1.00 0.00 4 ASP A N 10
ATOM 15846 C CA . ASP A 1 4 ? 2.188 2.089 12.068 1.00 0.00 4 ASP A CA 10
ATOM 15847 C C . ASP A 1 4 ? 1.017 3.086 12.045 1.00 0.00 4 ASP A C 10
ATOM 15848 O O . ASP A 1 4 ? -0.152 2.698 12.028 1.00 0.00 4 ASP A O 10
ATOM 15857 N N . LYS A 1 5 ? 1.337 4.383 11.980 1.00 0.00 5 LYS A N 10
ATOM 15858 C CA . LYS A 1 5 ? 0.362 5.468 11.814 1.00 0.00 5 LYS A CA 10
ATOM 15859 C C . LYS A 1 5 ? -0.316 5.363 10.455 1.00 0.00 5 LYS A C 10
ATOM 15860 O O . LYS A 1 5 ? -1.542 5.364 10.383 1.00 0.00 5 LYS A O 10
ATOM 15879 N N . ILE A 1 6 ? 0.464 5.212 9.388 1.00 0.00 6 ILE A N 10
ATOM 15880 C CA . ILE A 1 6 ? -0.065 5.198 8.020 1.00 0.00 6 ILE A CA 10
ATOM 15881 C C . ILE A 1 6 ? -0.966 3.990 7.758 1.00 0.00 6 ILE A C 10
ATOM 15882 O O . ILE A 1 6 ? -1.987 4.126 7.080 1.00 0.00 6 ILE A O 10
ATOM 15898 N N . MET A 1 7 ? -0.625 2.824 8.316 1.00 0.00 7 MET A N 10
ATOM 15899 C CA . MET A 1 7 ? -1.447 1.626 8.110 1.00 0.00 7 MET A CA 10
ATOM 15900 C C . MET A 1 7 ? -2.783 1.762 8.842 1.00 0.00 7 MET A C 10
ATOM 15901 O O . MET A 1 7 ? -3.825 1.370 8.322 1.00 0.00 7 MET A O 10
ATOM 15915 N N . GLU A 1 8 ? -2.773 2.402 10.014 1.00 0.00 8 GLU A N 10
ATOM 15916 C CA . GLU A 1 8 ? -3.993 2.683 10.768 1.00 0.00 8 GLU A CA 10
ATOM 15917 C C . GLU A 1 8 ? -4.824 3.797 10.128 1.00 0.00 8 GLU A C 10
ATOM 15918 O O . GLU A 1 8 ? -6.045 3.713 10.185 1.00 0.00 8 GLU A O 10
ATOM 15930 N N . GLN A 1 9 ? -4.224 4.791 9.461 1.00 0.00 9 GLN A N 10
ATOM 15931 C CA . GLN A 1 9 ? -4.983 5.828 8.739 1.00 0.00 9 GLN A CA 10
ATOM 15932 C C . GLN A 1 9 ? -5.906 5.239 7.662 1.00 0.00 9 GLN A C 10
ATOM 15933 O O . GLN A 1 9 ? -7.008 5.748 7.461 1.00 0.00 9 GLN A O 10
ATOM 15947 N N . ALA A 1 10 ? -5.509 4.144 7.006 1.00 0.00 10 ALA A N 10
ATOM 15948 C CA . ALA A 1 10 ? -6.385 3.457 6.062 1.00 0.00 10 ALA A CA 10
ATOM 15949 C C . ALA A 1 10 ? -7.585 2.814 6.770 1.00 0.00 10 ALA A C 10
ATOM 15950 O O . ALA A 1 10 ? -8.725 2.958 6.327 1.00 0.00 10 ALA A O 10
ATOM 15957 N N . LYS A 1 11 ? -7.343 2.196 7.932 1.00 0.00 11 LYS A N 10
ATOM 15958 C CA . LYS A 1 11 ? -8.362 1.543 8.765 1.00 0.00 11 LYS A CA 10
ATOM 15959 C C . LYS A 1 11 ? -9.283 2.545 9.471 1.00 0.00 11 LYS A C 10
ATOM 15960 O O . LYS A 1 11 ? -10.452 2.241 9.705 1.00 0.00 11 LYS A O 10
ATOM 15979 N N . ARG A 1 12 ? -8.780 3.752 9.771 1.00 0.00 12 ARG A N 10
ATOM 15980 C CA . ARG A 1 12 ? -9.538 4.872 10.368 1.00 0.00 12 ARG A CA 10
ATOM 15981 C C . ARG A 1 12 ? -10.662 5.331 9.436 1.00 0.00 12 ARG A C 10
ATOM 15982 O O . ARG A 1 12 ? -11.736 5.724 9.885 1.00 0.00 12 ARG A O 10
ATOM 16003 N N . GLN A 1 13 ? -10.386 5.266 8.134 1.00 0.00 13 GLN A N 10
ATOM 16004 C CA . GLN A 1 13 ? -11.242 5.732 7.050 1.00 0.00 13 GLN A CA 10
ATOM 16005 C C . GLN A 1 13 ? -12.151 4.606 6.529 1.00 0.00 13 GLN A C 10
ATOM 16006 O O . GLN A 1 13 ? -13.363 4.792 6.420 1.00 0.00 13 GLN A O 10
ATOM 16020 N N . ASP A 1 14 ? -11.585 3.421 6.269 1.00 0.00 14 ASP A N 10
ATOM 16021 C CA . ASP A 1 14 ? -12.313 2.217 5.882 1.00 0.00 14 ASP A CA 10
ATOM 16022 C C . ASP A 1 14 ? -11.724 0.976 6.590 1.00 0.00 14 ASP A C 10
ATOM 16023 O O . ASP A 1 14 ? -10.687 0.462 6.166 1.00 0.00 14 ASP A O 10
ATOM 16032 N N . PRO A 1 15 ? -12.369 0.447 7.648 1.00 0.00 15 PRO A N 10
ATOM 16033 C CA . PRO A 1 15 ? -11.843 -0.681 8.420 1.00 0.00 15 PRO A CA 10
ATOM 16034 C C . PRO A 1 15 ? -11.864 -2.004 7.633 1.00 0.00 15 PRO A C 10
ATOM 16035 O O . PRO A 1 15 ? -11.197 -2.964 8.022 1.00 0.00 15 PRO A O 10
ATOM 16046 N N . ASN A 1 16 ? -12.603 -2.062 6.519 1.00 0.00 16 ASN A N 10
ATOM 16047 C CA . ASN A 1 16 ? -12.648 -3.179 5.592 1.00 0.00 16 ASN A CA 10
ATOM 16048 C C . ASN A 1 16 ? -11.396 -3.284 4.695 1.00 0.00 16 ASN A C 10
ATOM 16049 O O . ASN A 1 16 ? -11.116 -4.358 4.158 1.00 0.00 16 ASN A O 10
ATOM 16060 N N . ALA A 1 17 ? -10.646 -2.188 4.524 1.00 0.00 17 ALA A N 10
ATOM 16061 C CA . ALA A 1 17 ? -9.413 -2.139 3.745 1.00 0.00 17 ALA A CA 10
ATOM 16062 C C . ALA A 1 17 ? -8.383 -3.136 4.286 1.00 0.00 17 ALA A C 10
ATOM 16063 O O . ALA A 1 17 ? -8.207 -3.268 5.503 1.00 0.00 17 ALA A O 10
ATOM 16070 N N . GLN A 1 18 ? -7.672 -3.804 3.382 1.00 0.00 18 GLN A N 10
ATOM 16071 C CA . GLN A 1 18 ? -6.583 -4.702 3.754 1.00 0.00 18 GLN A CA 10
ATOM 16072 C C . GLN A 1 18 ? -5.253 -3.959 3.647 1.00 0.00 18 GLN A C 10
ATOM 16073 O O . GLN A 1 18 ? -4.967 -3.362 2.610 1.00 0.00 18 GLN A O 10
ATOM 16087 N N . VAL A 1 19 ? -4.441 -3.992 4.704 1.00 0.00 19 VAL A N 10
ATOM 16088 C CA . VAL A 1 19 ? -3.132 -3.323 4.753 1.00 0.00 19 VAL A CA 10
ATOM 16089 C C . VAL A 1 19 ? -2.058 -4.229 5.358 1.00 0.00 19 VAL A C 10
ATOM 16090 O O . VAL A 1 19 ? -2.281 -4.862 6.393 1.00 0.00 19 VAL A O 10
ATOM 16103 N N . TYR A 1 20 ? -0.886 -4.271 4.721 1.00 0.00 20 TYR A N 10
ATOM 16104 C CA . TYR A 1 20 ? 0.275 -5.054 5.156 1.00 0.00 20 TYR A CA 10
ATOM 16105 C C . TYR A 1 20 ? 1.575 -4.272 4.987 1.00 0.00 20 TYR A C 10
ATOM 16106 O O . TYR A 1 20 ? 1.726 -3.516 4.031 1.00 0.00 20 TYR A O 10
ATOM 16124 N N . LYS A 1 21 ? 2.538 -4.499 5.882 1.00 0.00 21 LYS A N 10
ATOM 16125 C CA . LYS A 1 21 ? 3.862 -3.866 5.870 1.00 0.00 21 LYS A CA 10
ATOM 16126 C C . LYS A 1 21 ? 4.954 -4.912 5.694 1.00 0.00 21 LYS A C 10
ATOM 16127 O O . LYS A 1 21 ? 5.024 -5.868 6.468 1.00 0.00 21 LYS A O 10
ATOM 16146 N N . VAL A 1 22 ? 5.797 -4.721 4.683 1.00 0.00 22 VAL A N 10
ATOM 16147 C CA . VAL A 1 22 ? 6.899 -5.620 4.334 1.00 0.00 22 VAL A CA 10
ATOM 16148 C C . VAL A 1 22 ? 8.225 -4.875 4.202 1.00 0.00 22 VAL A C 10
ATOM 16149 O O . VAL A 1 22 ? 8.285 -3.682 3.892 1.00 0.00 22 VAL A O 10
ATOM 16162 N N . THR A 1 23 ? 9.303 -5.607 4.445 1.00 0.00 23 THR A N 10
ATOM 16163 C CA . THR A 1 23 ? 10.685 -5.117 4.429 1.00 0.00 23 THR A CA 10
ATOM 16164 C C . THR A 1 23 ? 11.559 -5.796 3.369 1.00 0.00 23 THR A C 10
ATOM 16165 O O . THR A 1 23 ? 12.681 -5.350 3.133 1.00 0.00 23 THR A O 10
ATOM 16176 N N . THR A 1 24 ? 11.050 -6.837 2.699 1.00 0.00 24 THR A N 10
ATOM 16177 C CA . THR A 1 24 ? 11.784 -7.693 1.739 1.00 0.00 24 THR A CA 10
ATOM 16178 C C . THR A 1 24 ? 10.930 -8.080 0.512 1.00 0.00 24 THR A C 10
ATOM 16179 O O . THR A 1 24 ? 9.697 -8.078 0.600 1.00 0.00 24 THR A O 10
ATOM 16190 N N . PRO A 1 25 ? 11.545 -8.479 -0.622 1.00 0.00 25 PRO A N 10
ATOM 16191 C CA . PRO A 1 25 ? 10.820 -9.016 -1.778 1.00 0.00 25 PRO A CA 10
ATOM 16192 C C . PRO A 1 25 ? 10.160 -10.374 -1.487 1.00 0.00 25 PRO A C 10
ATOM 16193 O O . PRO A 1 25 ? 9.117 -10.696 -2.057 1.00 0.00 25 PRO A O 10
ATOM 16204 N N . ASP A 1 26 ? 10.746 -11.171 -0.590 1.00 0.00 26 ASP A N 10
ATOM 16205 C CA . ASP A 1 26 ? 10.197 -12.461 -0.166 1.00 0.00 26 ASP A CA 10
ATOM 16206 C C . ASP A 1 26 ? 8.940 -12.299 0.708 1.00 0.00 26 ASP A C 10
ATOM 16207 O O . ASP A 1 26 ? 8.075 -13.174 0.728 1.00 0.00 26 ASP A O 10
ATOM 16216 N N . GLU A 1 27 ? 8.816 -11.179 1.427 1.00 0.00 27 GLU A N 10
ATOM 16217 C CA . GLU A 1 27 ? 7.583 -10.809 2.128 1.00 0.00 27 GLU A CA 10
ATOM 16218 C C . GLU A 1 27 ? 6.516 -10.238 1.171 1.00 0.00 27 GLU A C 10
ATOM 16219 O O . GLU A 1 27 ? 5.325 -10.505 1.350 1.00 0.00 27 GLU A O 10
ATOM 16231 N N . ILE A 1 28 ? 6.922 -9.488 0.133 1.00 0.00 28 ILE A N 10
ATOM 16232 C CA . ILE A 1 28 ? 6.008 -8.898 -0.865 1.00 0.00 28 ILE A CA 10
ATOM 16233 C C . ILE A 1 28 ? 5.129 -9.959 -1.532 1.00 0.00 28 ILE A C 10
ATOM 16234 O O . ILE A 1 28 ? 3.915 -9.771 -1.612 1.00 0.00 28 ILE A O 10
ATOM 16250 N N . GLU A 1 29 ? 5.709 -11.079 -1.975 1.00 0.00 29 GLU A N 10
ATOM 16251 C CA . GLU A 1 29 ? 4.957 -12.189 -2.580 1.00 0.00 29 GLU A CA 10
ATOM 16252 C C . GLU A 1 29 ? 3.864 -12.796 -1.675 1.00 0.00 29 GLU A C 10
ATOM 16253 O O . GLU A 1 29 ? 2.956 -13.445 -2.192 1.00 0.00 29 GLU A O 10
ATOM 16265 N N . GLU A 1 30 ? 3.889 -12.582 -0.352 1.00 0.00 30 GLU A N 10
ATOM 16266 C CA . GLU A 1 30 ? 2.750 -12.912 0.521 1.00 0.00 30 GLU A CA 10
ATOM 16267 C C . GLU A 1 30 ? 1.682 -11.799 0.515 1.00 0.00 30 GLU A C 10
ATOM 16268 O O . GLU A 1 30 ? 0.494 -12.086 0.364 1.00 0.00 30 GLU A O 10
ATOM 16280 N N . ALA A 1 31 ? 2.088 -10.529 0.635 1.00 0.00 31 ALA A N 10
ATOM 16281 C CA . ALA A 1 31 ? 1.185 -9.370 0.696 1.00 0.00 31 ALA A CA 10
ATOM 16282 C C . ALA A 1 31 ? 0.321 -9.252 -0.563 1.00 0.00 31 ALA A C 10
ATOM 16283 O O . ALA A 1 31 ? -0.904 -9.159 -0.477 1.00 0.00 31 ALA A O 10
ATOM 16290 N N . VAL A 1 32 ? 0.941 -9.348 -1.739 1.00 0.00 32 VAL A N 10
ATOM 16291 C CA . VAL A 1 32 ? 0.248 -9.348 -3.037 1.00 0.00 32 VAL A CA 10
ATOM 16292 C C . VAL A 1 32 ? -0.683 -10.545 -3.219 1.00 0.00 32 VAL A C 10
ATOM 16293 O O . VAL A 1 32 ? -1.706 -10.414 -3.877 1.00 0.00 32 VAL A O 10
ATOM 16306 N N . ARG A 1 33 ? -0.364 -11.701 -2.627 1.00 0.00 33 ARG A N 10
ATOM 16307 C CA . ARG A 1 33 ? -1.125 -12.958 -2.784 1.00 0.00 33 ARG A CA 10
ATOM 16308 C C . ARG A 1 33 ? -2.449 -12.957 -2.017 1.00 0.00 33 ARG A C 10
ATOM 16309 O O . ARG A 1 33 ? -3.438 -13.509 -2.498 1.00 0.00 33 ARG A O 10
ATOM 16330 N N . ARG A 1 34 ? -2.483 -12.325 -0.840 1.00 0.00 34 ARG A N 10
ATOM 16331 C CA . ARG A 1 34 ? -3.687 -12.146 -0.018 1.00 0.00 34 ARG A CA 10
ATOM 16332 C C . ARG A 1 34 ? -4.472 -10.902 -0.412 1.00 0.00 34 ARG A C 10
ATOM 16333 O O . ARG A 1 34 ? -5.702 -10.918 -0.389 1.00 0.00 34 ARG A O 10
ATOM 16354 N N . ILE A 1 35 ? -3.769 -9.847 -0.835 1.00 0.00 35 ILE A N 10
ATOM 16355 C CA . ILE A 1 35 ? -4.409 -8.683 -1.452 1.00 0.00 35 ILE A CA 10
ATOM 16356 C C . ILE A 1 35 ? -5.001 -9.021 -2.808 1.00 0.00 35 ILE A C 10
ATOM 16357 O O . ILE A 1 35 ? -6.030 -8.448 -3.119 1.00 0.00 35 ILE A O 10
ATOM 16373 N N . GLU A 1 36 ? -4.434 -9.942 -3.589 1.00 0.00 36 GLU A N 10
ATOM 16374 C CA . GLU A 1 36 ? -4.866 -10.239 -4.969 1.00 0.00 36 GLU A CA 10
ATOM 16375 C C . GLU A 1 36 ? -6.391 -10.338 -5.102 1.00 0.00 36 GLU A C 10
ATOM 16376 O O . GLU A 1 36 ? -6.971 -9.836 -6.067 1.00 0.00 36 GLU A O 10
ATOM 16388 N N . LYS A 1 37 ? -7.036 -10.955 -4.106 1.00 0.00 37 LYS A N 10
ATOM 16389 C CA . LYS A 1 37 ? -8.488 -11.179 -4.104 1.00 0.00 37 LYS A CA 10
ATOM 16390 C C . LYS A 1 37 ? -9.287 -9.866 -3.985 1.00 0.00 37 LYS A C 10
ATOM 16391 O O . LYS A 1 37 ? -10.337 -9.709 -4.608 1.00 0.00 37 LYS A O 10
ATOM 16410 N N . TYR A 1 38 ? -8.780 -8.938 -3.171 1.00 0.00 38 TYR A N 10
ATOM 16411 C CA . TYR A 1 38 ? -9.350 -7.634 -2.811 1.00 0.00 38 TYR A CA 10
ATOM 16412 C C . TYR A 1 38 ? -8.894 -6.458 -3.696 1.00 0.00 38 TYR A C 10
ATOM 16413 O O . TYR A 1 38 ? -9.705 -5.698 -4.226 1.00 0.00 38 TYR A O 10
ATOM 16431 N N . GLY A 1 39 ? -7.579 -6.354 -3.912 1.00 0.00 39 GLY A N 10
ATOM 16432 C CA . GLY A 1 39 ? -6.891 -5.434 -4.821 1.00 0.00 39 GLY A CA 10
ATOM 16433 C C . GLY A 1 39 ? -7.310 -5.589 -6.284 1.00 0.00 39 GLY A C 10
ATOM 16434 O O . GLY A 1 39 ? -7.036 -4.719 -7.108 1.00 0.00 39 GLY A O 10
ATOM 16438 N N . ALA A 1 40 ? -8.026 -6.672 -6.594 1.00 0.00 40 ALA A N 10
ATOM 16439 C CA . ALA A 1 40 ? -8.729 -6.843 -7.869 1.00 0.00 40 ALA A CA 10
ATOM 16440 C C . ALA A 1 40 ? -9.657 -5.642 -8.201 1.00 0.00 40 ALA A C 10
ATOM 16441 O O . ALA A 1 40 ? -9.926 -5.388 -9.378 1.00 0.00 40 ALA A O 10
ATOM 16448 N N . GLN A 1 41 ? -10.112 -4.883 -7.189 1.00 0.00 41 GLN A N 10
ATOM 16449 C CA . GLN A 1 41 ? -10.799 -3.599 -7.347 1.00 0.00 41 GLN A CA 10
ATOM 16450 C C . GLN A 1 41 ? -9.803 -2.426 -7.409 1.00 0.00 41 GLN A C 10
ATOM 16451 O O . GLN A 1 41 ? -9.617 -1.847 -8.481 1.00 0.00 41 GLN A O 10
ATOM 16465 N N . VAL A 1 42 ? -9.159 -2.071 -6.287 1.00 0.00 42 VAL A N 10
ATOM 16466 C CA . VAL A 1 42 ? -8.308 -0.873 -6.141 1.00 0.00 42 VAL A CA 10
ATOM 16467 C C . VAL A 1 42 ? -7.162 -1.135 -5.151 1.00 0.00 42 VAL A C 10
ATOM 16468 O O . VAL A 1 42 ? -7.343 -1.791 -4.123 1.00 0.00 42 VAL A O 10
ATOM 16481 N N . VAL A 1 43 ? -5.975 -0.599 -5.449 1.00 0.00 43 VAL A N 10
ATOM 16482 C CA . VAL A 1 43 ? -4.723 -0.782 -4.688 1.00 0.00 43 VAL A CA 10
ATOM 16483 C C . VAL A 1 43 ? -3.970 0.545 -4.561 1.00 0.00 43 VAL A C 10
ATOM 16484 O O . VAL A 1 43 ? -4.057 1.414 -5.430 1.00 0.00 43 VAL A O 10
ATOM 16497 N N . LEU A 1 44 ? -3.206 0.691 -3.483 1.00 0.00 44 LEU A N 10
ATOM 16498 C CA . LEU A 1 44 ? -2.231 1.753 -3.257 1.00 0.00 44 LEU A CA 10
ATOM 16499 C C . LEU A 1 44 ? -0.917 1.156 -2.722 1.00 0.00 44 LEU A C 10
ATOM 16500 O O . LEU A 1 44 ? -0.915 0.341 -1.796 1.00 0.00 44 LEU A O 10
ATOM 16516 N N . ILE A 1 45 ? 0.211 1.590 -3.283 1.00 0.00 45 ILE A N 10
ATOM 16517 C CA . ILE A 1 45 ? 1.563 1.235 -2.824 1.00 0.00 45 ILE A CA 10
ATOM 16518 C C . ILE A 1 45 ? 2.149 2.433 -2.073 1.00 0.00 45 ILE A C 10
ATOM 16519 O O . ILE A 1 45 ? 2.188 3.538 -2.615 1.00 0.00 45 ILE A O 10
ATOM 16535 N N . ILE A 1 46 ? 2.603 2.224 -0.837 1.00 0.00 46 ILE A N 10
ATOM 16536 C CA . ILE A 1 46 ? 3.203 3.256 0.016 1.00 0.00 46 ILE A CA 10
ATOM 16537 C C . ILE A 1 46 ? 4.668 2.912 0.320 1.00 0.00 46 ILE A C 10
ATOM 16538 O O . ILE A 1 46 ? 4.972 1.788 0.719 1.00 0.00 46 ILE A O 10
ATOM 16554 N N . TYR A 1 47 ? 5.583 3.868 0.144 1.00 0.00 47 TYR A N 10
ATOM 16555 C CA . TYR A 1 47 ? 7.029 3.691 0.330 1.00 0.00 47 TYR A CA 10
ATOM 16556 C C . TYR A 1 47 ? 7.585 4.687 1.360 1.00 0.00 47 TYR A C 10
ATOM 16557 O O . TYR A 1 47 ? 7.854 5.853 1.062 1.00 0.00 47 TYR A O 10
ATOM 16575 N N . THR A 1 48 ? 7.770 4.199 2.588 1.00 0.00 48 THR A N 10
ATOM 16576 C CA . THR A 1 48 ? 8.208 4.985 3.754 1.00 0.00 48 THR A CA 10
ATOM 16577 C C . THR A 1 48 ? 9.612 4.605 4.250 1.00 0.00 48 THR A C 10
ATOM 16578 O O . THR A 1 48 ? 10.041 3.450 4.166 1.00 0.00 48 THR A O 10
ATOM 16589 N N . SER A 1 49 ? 10.330 5.588 4.806 1.00 0.00 49 SER A N 10
ATOM 16590 C CA . SER A 1 49 ? 11.656 5.427 5.428 1.00 0.00 49 SER A CA 10
ATOM 16591 C C . SER A 1 49 ? 12.694 4.745 4.503 1.00 0.00 49 SER A C 10
ATOM 16592 O O . SER A 1 49 ? 12.664 4.930 3.284 1.00 0.00 49 SER A O 10
ATOM 16600 N N . SER A 1 50 ? 13.646 3.986 5.058 1.00 0.00 50 SER A N 10
ATOM 16601 C CA . SER A 1 50 ? 14.835 3.454 4.363 1.00 0.00 50 SER A CA 10
ATOM 16602 C C . SER A 1 50 ? 14.600 2.288 3.381 1.00 0.00 50 SER A C 10
ATOM 16603 O O . SER A 1 50 ? 15.565 1.781 2.804 1.00 0.00 50 SER A O 10
ATOM 16611 N N . GLY A 1 51 ? 13.357 1.824 3.201 1.00 0.00 51 GLY A N 10
ATOM 16612 C CA . GLY A 1 51 ? 13.037 0.653 2.364 1.00 0.00 51 GLY A CA 10
ATOM 16613 C C . GLY A 1 51 ? 11.758 -0.103 2.731 1.00 0.00 51 GLY A C 10
ATOM 16614 O O . GLY A 1 51 ? 11.422 -1.086 2.068 1.00 0.00 51 GLY A O 10
ATOM 16618 N N . ILE A 1 52 ? 11.036 0.322 3.774 1.00 0.00 52 ILE A N 10
ATOM 16619 C CA . ILE A 1 52 ? 9.761 -0.274 4.172 1.00 0.00 52 ILE A CA 10
ATOM 16620 C C . ILE A 1 52 ? 8.680 0.065 3.140 1.00 0.00 52 ILE A C 10
ATOM 16621 O O . ILE A 1 52 ? 8.425 1.232 2.826 1.00 0.00 52 ILE A O 10
ATOM 16637 N N . VAL A 1 53 ? 8.019 -0.973 2.630 1.00 0.00 53 VAL A N 10
ATOM 16638 C CA . VAL A 1 53 ? 6.905 -0.855 1.687 1.00 0.00 53 VAL A CA 10
ATOM 16639 C C . VAL A 1 53 ? 5.636 -1.321 2.390 1.00 0.00 53 VAL A C 10
ATOM 16640 O O . VAL A 1 53 ? 5.595 -2.399 2.983 1.00 0.00 53 VAL A O 10
ATOM 16653 N N . ILE A 1 54 ? 4.596 -0.497 2.351 1.00 0.00 54 ILE A N 10
ATOM 16654 C CA . ILE A 1 54 ? 3.280 -0.801 2.910 1.00 0.00 54 ILE A CA 10
ATOM 16655 C C . ILE A 1 54 ? 2.306 -0.912 1.735 1.00 0.00 54 ILE A C 10
ATOM 16656 O O . ILE A 1 54 ? 2.215 -0.013 0.898 1.00 0.00 54 ILE A O 10
ATOM 16672 N N . LEU A 1 55 ? 1.591 -2.027 1.657 1.00 0.00 55 LEU A N 10
ATOM 16673 C CA . LEU A 1 55 ? 0.660 -2.346 0.581 1.00 0.00 55 LEU A CA 10
ATOM 16674 C C . LEU A 1 55 ? -0.756 -2.254 1.145 1.00 0.00 55 LEU A C 10
ATOM 16675 O O . LEU A 1 55 ? -1.091 -2.977 2.086 1.00 0.00 55 LEU A O 10
ATOM 16691 N N . VAL A 1 56 ? -1.574 -1.361 0.591 1.00 0.00 56 VAL A N 10
ATOM 16692 C CA . VAL A 1 56 ? -2.979 -1.188 0.998 1.00 0.00 56 VAL A CA 10
ATOM 16693 C C . VAL A 1 56 ? -3.939 -1.416 -0.170 1.00 0.00 56 VAL A C 10
ATOM 16694 O O . VAL A 1 56 ? -3.652 -1.027 -1.301 1.00 0.00 56 VAL A O 10
ATOM 16707 N N . ALA A 1 57 ? -5.078 -2.059 0.077 1.00 0.00 57 ALA A N 10
ATOM 16708 C CA . ALA A 1 57 ? -6.101 -2.299 -0.936 1.00 0.00 57 ALA A CA 10
ATOM 16709 C C . ALA A 1 57 ? -7.534 -2.114 -0.420 1.00 0.00 57 ALA A C 10
ATOM 16710 O O . ALA A 1 57 ? -7.835 -2.337 0.755 1.00 0.00 57 ALA A O 10
ATOM 16717 N N . VAL A 1 58 ? -8.413 -1.717 -1.341 1.00 0.00 58 VAL A N 10
ATOM 16718 C CA . VAL A 1 58 ? -9.798 -1.287 -1.097 1.00 0.00 58 VAL A CA 10
ATOM 16719 C C . VAL A 1 58 ? -10.760 -1.777 -2.185 1.00 0.00 58 VAL A C 10
ATOM 16720 O O . VAL A 1 58 ? -10.374 -1.966 -3.340 1.00 0.00 58 VAL A O 10
ATOM 16733 N N . ARG A 1 59 ? -12.038 -1.952 -1.822 1.00 0.00 59 ARG A N 10
ATOM 16734 C CA . ARG A 1 59 ? -13.110 -2.364 -2.748 1.00 0.00 59 ARG A CA 10
ATOM 16735 C C . ARG A 1 59 ? -13.667 -1.210 -3.604 1.00 0.00 59 ARG A C 10
ATOM 16736 O O . ARG A 1 59 ? -14.301 -1.464 -4.626 1.00 0.00 59 ARG A O 10
ATOM 16757 N N . ASP A 1 60 ? -13.410 0.048 -3.233 1.00 0.00 60 ASP A N 10
ATOM 16758 C CA . ASP A 1 60 ? -13.888 1.245 -3.939 1.00 0.00 60 ASP A CA 10
ATOM 16759 C C . ASP A 1 60 ? -12.793 2.328 -4.062 1.00 0.00 60 ASP A C 10
ATOM 16760 O O . ASP A 1 60 ? -12.030 2.536 -3.112 1.00 0.00 60 ASP A O 10
ATOM 16769 N N . PRO A 1 61 ? -12.730 3.069 -5.190 1.00 0.00 61 PRO A N 10
ATOM 16770 C CA . PRO A 1 61 ? -11.733 4.122 -5.414 1.00 0.00 61 PRO A CA 10
ATOM 16771 C C . PRO A 1 61 ? -11.945 5.358 -4.529 1.00 0.00 61 PRO A C 10
ATOM 16772 O O . PRO A 1 61 ? -10.987 6.073 -4.235 1.00 0.00 61 PRO A O 10
ATOM 16783 N N . SER A 1 62 ? -13.174 5.589 -4.058 1.00 0.00 62 SER A N 10
ATOM 16784 C CA . SER A 1 62 ? -13.508 6.652 -3.101 1.00 0.00 62 SER A CA 10
ATOM 16785 C C . SER A 1 62 ? -12.729 6.518 -1.790 1.00 0.00 62 SER A C 10
ATOM 16786 O O . SER A 1 62 ? -12.211 7.515 -1.280 1.00 0.00 62 SER A O 10
ATOM 16794 N N . GLN A 1 63 ? -12.568 5.289 -1.279 1.00 0.00 63 GLN A N 10
ATOM 16795 C CA . GLN A 1 63 ? -11.773 5.048 -0.074 1.00 0.00 63 GLN A CA 10
ATOM 16796 C C . GLN A 1 63 ? -10.283 5.271 -0.319 1.00 0.00 63 GLN A C 10
ATOM 16797 O O . GLN A 1 63 ? -9.640 5.916 0.502 1.00 0.00 63 GLN A O 10
ATOM 16811 N N . ALA A 1 64 ? -9.734 4.793 -1.441 1.00 0.00 64 ALA A N 10
ATOM 16812 C CA . ALA A 1 64 ? -8.328 5.012 -1.781 1.00 0.00 64 ALA A CA 10
ATOM 16813 C C . ALA A 1 64 ? -7.998 6.504 -1.913 1.00 0.00 64 ALA A C 10
ATOM 16814 O O . ALA A 1 64 ? -7.007 6.963 -1.351 1.00 0.00 64 ALA A O 10
ATOM 16821 N N . ASP A 1 65 ? -8.845 7.270 -2.605 1.00 0.00 65 ASP A N 10
ATOM 16822 C CA . ASP A 1 65 ? -8.637 8.703 -2.815 1.00 0.00 65 ASP A CA 10
ATOM 16823 C C . ASP A 1 65 ? -8.676 9.488 -1.495 1.00 0.00 65 ASP A C 10
ATOM 16824 O O . ASP A 1 65 ? -7.786 10.295 -1.235 1.00 0.00 65 ASP A O 10
ATOM 16833 N N . GLN A 1 66 ? -9.635 9.190 -0.612 1.00 0.00 66 GLN A N 10
ATOM 16834 C CA . GLN A 1 66 ? -9.712 9.778 0.726 1.00 0.00 66 GLN A CA 10
ATOM 16835 C C . GLN A 1 66 ? -8.561 9.335 1.636 1.00 0.00 66 GLN A C 10
ATOM 16836 O O . GLN A 1 66 ? -7.975 10.172 2.317 1.00 0.00 66 GLN A O 10
ATOM 16850 N N . ILE A 1 67 ? -8.193 8.049 1.648 1.00 0.00 67 ILE A N 10
ATOM 16851 C CA . ILE A 1 67 ? -7.102 7.556 2.506 1.00 0.00 67 ILE A CA 10
ATOM 16852 C C . ILE A 1 67 ? -5.773 8.192 2.080 1.00 0.00 67 ILE A C 10
ATOM 16853 O O . ILE A 1 67 ? -5.019 8.652 2.933 1.00 0.00 67 ILE A O 10
ATOM 16869 N N . LEU A 1 68 ? -5.531 8.308 0.770 1.00 0.00 68 LEU A N 10
ATOM 16870 C CA . LEU A 1 68 ? -4.400 9.046 0.193 1.00 0.00 68 LEU A CA 10
ATOM 16871 C C . LEU A 1 68 ? -4.412 10.511 0.642 1.00 0.00 68 LEU A C 10
ATOM 16872 O O . LEU A 1 68 ? -3.408 11.008 1.147 1.00 0.00 68 LEU A O 10
ATOM 16888 N N . LYS A 1 69 ? -5.553 11.188 0.495 1.00 0.00 69 LYS A N 10
ATOM 16889 C CA . LYS A 1 69 ? -5.746 12.590 0.880 1.00 0.00 69 LYS A CA 10
ATOM 16890 C C . LYS A 1 69 ? -5.400 12.836 2.350 1.00 0.00 69 LYS A C 10
ATOM 16891 O O . LYS A 1 69 ? -4.716 13.808 2.652 1.00 0.00 69 LYS A O 10
ATOM 16910 N N . GLU A 1 70 ? -5.807 11.946 3.258 1.00 0.00 70 GLU A N 10
ATOM 16911 C CA . GLU A 1 70 ? -5.419 12.042 4.672 1.00 0.00 70 GLU A CA 10
ATOM 16912 C C . GLU A 1 70 ? -3.932 11.741 4.877 1.00 0.00 70 GLU A C 10
ATOM 16913 O O . GLU A 1 70 ? -3.228 12.461 5.586 1.00 0.00 70 GLU A O 10
ATOM 16925 N N . ALA A 1 71 ? -3.464 10.643 4.286 1.00 0.00 71 ALA A N 10
ATOM 16926 C CA . ALA A 1 71 ? -2.135 10.099 4.547 1.00 0.00 71 ALA A CA 10
ATOM 16927 C C . ALA A 1 71 ? -1.020 11.009 4.010 1.00 0.00 71 ALA A C 10
ATOM 16928 O O . ALA A 1 71 ? -0.003 11.167 4.682 1.00 0.00 71 ALA A O 10
ATOM 16935 N N . LYS A 1 72 ? -1.226 11.680 2.871 1.00 0.00 72 LYS A N 10
ATOM 16936 C CA . LYS A 1 72 ? -0.326 12.673 2.307 1.00 0.00 72 LYS A CA 10
ATOM 16937 C C . LYS A 1 72 ? -0.279 13.955 3.138 1.00 0.00 72 LYS A C 10
ATOM 16938 O O . LYS A 1 72 ? 0.798 14.525 3.312 1.00 0.00 72 LYS A O 10
ATOM 16957 N N . LYS A 1 73 ? -1.426 14.392 3.681 1.00 0.00 73 LYS A N 10
ATOM 16958 C CA . LYS A 1 73 ? -1.493 15.616 4.504 1.00 0.00 73 LYS A CA 10
ATOM 16959 C C . LYS A 1 73 ? -0.778 15.409 5.847 1.00 0.00 73 LYS A C 10
ATOM 16960 O O . LYS A 1 73 ? -0.099 16.305 6.345 1.00 0.00 73 LYS A O 10
ATOM 16979 N N . GLN A 1 74 ? -0.913 14.211 6.419 1.00 0.00 74 GLN A N 10
ATOM 16980 C CA . GLN A 1 74 ? -0.275 13.812 7.679 1.00 0.00 74 GLN A CA 10
ATOM 16981 C C . GLN A 1 74 ? 1.211 13.425 7.517 1.00 0.00 74 GLN A C 10
ATOM 16982 O O . GLN A 1 74 ? 1.997 13.651 8.438 1.00 0.00 74 GLN A O 10
ATOM 16996 N N . ASN A 1 75 ? 1.606 12.844 6.375 1.00 0.00 75 ASN A N 10
ATOM 16997 C CA . ASN A 1 75 ? 2.947 12.291 6.131 1.00 0.00 75 ASN A CA 10
ATOM 16998 C C . ASN A 1 75 ? 3.447 12.695 4.716 1.00 0.00 75 ASN A C 10
ATOM 16999 O O . ASN A 1 75 ? 3.090 12.042 3.730 1.00 0.00 75 ASN A O 10
ATOM 17010 N N . PRO A 1 76 ? 4.283 13.743 4.571 1.00 0.00 76 PRO A N 10
ATOM 17011 C CA . PRO A 1 76 ? 4.667 14.270 3.255 1.00 0.00 76 PRO A CA 10
ATOM 17012 C C . PRO A 1 76 ? 5.697 13.404 2.503 1.00 0.00 76 PRO A C 10
ATOM 17013 O O . PRO A 1 76 ? 5.705 13.393 1.270 1.00 0.00 76 PRO A O 10
ATOM 17024 N N . SER A 1 77 ? 6.544 12.656 3.221 1.00 0.00 77 SER A N 10
ATOM 17025 C CA . SER A 1 77 ? 7.650 11.849 2.661 1.00 0.00 77 SER A CA 10
ATOM 17026 C C . SER A 1 77 ? 7.275 10.383 2.364 1.00 0.00 77 SER A C 10
ATOM 17027 O O . SER A 1 77 ? 8.127 9.587 1.967 1.00 0.00 77 SER A O 10
ATOM 17035 N N . ALA A 1 78 ? 6.009 10.008 2.569 1.00 0.00 78 ALA A N 10
ATOM 17036 C CA . ALA A 1 78 ? 5.522 8.624 2.553 1.00 0.00 78 ALA A CA 10
ATOM 17037 C C . ALA A 1 78 ? 5.332 7.977 1.163 1.00 0.00 78 ALA A C 10
ATOM 17038 O O . ALA A 1 78 ? 5.113 6.770 1.091 1.00 0.00 78 ALA A O 10
ATOM 17045 N N . THR A 1 79 ? 5.389 8.768 0.084 1.00 0.00 79 THR A N 10
ATOM 17046 C CA . THR A 1 79 ? 5.400 8.349 -1.338 1.00 0.00 79 THR A CA 10
ATOM 17047 C C . THR A 1 79 ? 4.338 7.302 -1.718 1.00 0.00 79 THR A C 10
ATOM 17048 O O . THR A 1 79 ? 4.533 6.092 -1.591 1.00 0.00 79 THR A O 10
ATOM 17059 N N . PHE A 1 80 ? 3.217 7.788 -2.249 1.00 0.00 80 PHE A N 10
ATOM 17060 C CA . PHE A 1 80 ? 2.023 7.003 -2.587 1.00 0.00 80 PHE A CA 10
ATOM 17061 C C . PHE A 1 80 ? 1.915 6.742 -4.097 1.00 0.00 80 PHE A C 10
ATOM 17062 O O . PHE A 1 80 ? 2.167 7.645 -4.900 1.00 0.00 80 PHE A O 10
ATOM 17079 N N . VAL A 1 81 ? 1.493 5.535 -4.489 1.00 0.00 81 VAL A N 10
ATOM 17080 C CA . VAL A 1 81 ? 1.234 5.167 -5.897 1.00 0.00 81 VAL A CA 10
ATOM 17081 C C . VAL A 1 81 ? -0.106 4.450 -6.028 1.00 0.00 81 VAL A C 10
ATOM 17082 O O . VAL A 1 81 ? -0.259 3.319 -5.562 1.00 0.00 81 VAL A O 10
ATOM 17095 N N . ARG A 1 82 ? -1.079 5.104 -6.673 1.00 0.00 82 ARG A N 10
ATOM 17096 C CA . ARG A 1 82 ? -2.420 4.558 -6.937 1.00 0.00 82 ARG A CA 10
ATOM 17097 C C . ARG A 1 82 ? -2.365 3.541 -8.079 1.00 0.00 82 ARG A C 10
ATOM 17098 O O . ARG A 1 82 ? -1.785 3.827 -9.130 1.00 0.00 82 ARG A O 10
ATOM 17119 N N . LEU A 1 83 ? -2.975 2.373 -7.881 1.00 0.00 83 LEU A N 10
ATOM 17120 C CA . LEU A 1 83 ? -3.035 1.294 -8.866 1.00 0.00 83 LEU A CA 10
ATOM 17121 C C . LEU A 1 83 ? -4.431 1.151 -9.474 1.00 0.00 83 LEU A C 10
ATOM 17122 O O . LEU A 1 83 ? -5.431 0.997 -8.770 1.00 0.00 83 LEU A O 10
ATOM 17138 N N . GLU A 1 84 ? -4.467 1.175 -10.804 1.00 0.00 84 GLU A N 10
ATOM 17139 C CA . GLU A 1 84 ? -5.670 1.097 -11.628 1.00 0.00 84 GLU A CA 10
ATOM 17140 C C . GLU A 1 84 ? -5.295 0.697 -13.067 1.00 0.00 84 GLU A C 10
ATOM 17141 O O . GLU A 1 84 ? -4.481 1.349 -13.724 1.00 0.00 84 GLU A O 10
ATOM 17153 N N . GLY A 1 85 ? -5.865 -0.412 -13.544 1.00 0.00 85 GLY A N 10
ATOM 17154 C CA . GLY A 1 85 ? -5.674 -0.941 -14.906 1.00 0.00 85 GLY A CA 10
ATOM 17155 C C . GLY A 1 85 ? -4.562 -1.992 -15.039 1.00 0.00 85 GLY A C 10
ATOM 17156 O O . GLY A 1 85 ? -4.443 -2.627 -16.089 1.00 0.00 85 GLY A O 10
ATOM 17160 N N . VAL A 1 86 ? -3.780 -2.220 -13.978 1.00 0.00 86 VAL A N 10
ATOM 17161 C CA . VAL A 1 86 ? -2.818 -3.328 -13.855 1.00 0.00 86 VAL A CA 10
ATOM 17162 C C . VAL A 1 86 ? -3.484 -4.490 -13.114 1.00 0.00 86 VAL A C 10
ATOM 17163 O O . VAL A 1 86 ? -4.156 -4.287 -12.100 1.00 0.00 86 VAL A O 10
ATOM 17176 N N . SER A 1 87 ? -3.293 -5.711 -13.611 1.00 0.00 87 SER A N 10
ATOM 17177 C CA . SER A 1 87 ? -3.829 -6.937 -13.006 1.00 0.00 87 SER A CA 10
ATOM 17178 C C . SER A 1 87 ? -3.246 -7.209 -11.602 1.00 0.00 87 SER A C 10
ATOM 17179 O O . SER A 1 87 ? -2.084 -6.879 -11.348 1.00 0.00 87 SER A O 10
ATOM 17187 N N . PRO A 1 88 ? -4.008 -7.830 -10.679 1.00 0.00 88 PRO A N 10
ATOM 17188 C CA . PRO A 1 88 ? -3.605 -8.026 -9.276 1.00 0.00 88 PRO A CA 10
ATOM 17189 C C . PRO A 1 88 ? -2.408 -8.981 -9.110 1.00 0.00 88 PRO A C 10
ATOM 17190 O O . PRO A 1 88 ? -1.667 -8.891 -8.135 1.00 0.00 88 PRO A O 10
ATOM 17201 N N . ASP A 1 89 ? -2.197 -9.888 -10.065 1.00 0.00 89 ASP A N 10
ATOM 17202 C CA . ASP A 1 89 ? -0.985 -10.714 -10.188 1.00 0.00 89 ASP A CA 10
ATOM 17203 C C . ASP A 1 89 ? 0.240 -9.954 -10.731 1.00 0.00 89 ASP A C 10
ATOM 17204 O O . ASP A 1 89 ? 1.375 -10.205 -10.323 1.00 0.00 89 ASP A O 10
ATOM 17213 N N . ASP A 1 90 ? 0.006 -9.023 -11.652 1.00 0.00 90 ASP A N 10
ATOM 17214 C CA . ASP A 1 90 ? 1.021 -8.176 -12.297 1.00 0.00 90 ASP A CA 10
ATOM 17215 C C . ASP A 1 90 ? 1.546 -7.081 -11.352 1.00 0.00 90 ASP A C 10
ATOM 17216 O O . ASP A 1 90 ? 2.695 -6.650 -11.462 1.00 0.00 90 ASP A O 10
ATOM 17225 N N . LEU A 1 91 ? 0.713 -6.675 -10.384 1.00 0.00 91 LEU A N 10
ATOM 17226 C CA . LEU A 1 91 ? 1.027 -5.735 -9.301 1.00 0.00 91 LEU A CA 10
ATOM 17227 C C . LEU A 1 91 ? 2.360 -6.056 -8.596 1.00 0.00 91 LEU A C 10
ATOM 17228 O O . LEU A 1 91 ? 3.045 -5.136 -8.152 1.00 0.00 91 LEU A O 10
ATOM 17244 N N . ARG A 1 92 ? 2.769 -7.332 -8.548 1.00 0.00 92 ARG A N 10
ATOM 17245 C CA . ARG A 1 92 ? 4.069 -7.768 -8.006 1.00 0.00 92 ARG A CA 10
ATOM 17246 C C . ARG A 1 92 ? 5.243 -7.005 -8.605 1.00 0.00 92 ARG A C 10
ATOM 17247 O O . ARG A 1 92 ? 6.101 -6.536 -7.864 1.00 0.00 92 ARG A O 10
ATOM 17268 N N . ARG A 1 93 ? 5.246 -6.812 -9.926 1.00 0.00 93 ARG A N 10
ATOM 17269 C CA . ARG A 1 93 ? 6.298 -6.066 -10.639 1.00 0.00 93 ARG A CA 10
ATOM 17270 C C . ARG A 1 93 ? 6.334 -4.598 -10.216 1.00 0.00 93 ARG A C 10
ATOM 17271 O O . ARG A 1 93 ? 7.413 -4.062 -9.987 1.00 0.00 93 ARG A O 10
ATOM 17292 N N . GLN A 1 94 ? 5.171 -3.971 -10.032 1.00 0.00 94 GLN A N 10
ATOM 17293 C CA . GLN A 1 94 ? 5.051 -2.576 -9.589 1.00 0.00 94 GLN A CA 10
ATOM 17294 C C . GLN A 1 94 ? 5.487 -2.389 -8.125 1.00 0.00 94 GLN A C 10
ATOM 17295 O O . GLN A 1 94 ? 6.172 -1.418 -7.805 1.00 0.00 94 GLN A O 10
ATOM 17309 N N . VAL A 1 95 ? 5.142 -3.333 -7.243 1.00 0.00 95 VAL A N 10
ATOM 17310 C CA . VAL A 1 95 ? 5.525 -3.313 -5.821 1.00 0.00 95 VAL A CA 10
ATOM 17311 C C . VAL A 1 95 ? 7.020 -3.580 -5.656 1.00 0.00 95 VAL A C 10
ATOM 17312 O O . VAL A 1 95 ? 7.710 -2.853 -4.943 1.00 0.00 95 VAL A O 10
ATOM 17325 N N . GLU A 1 96 ? 7.541 -4.605 -6.325 1.00 0.00 96 GLU A N 10
ATOM 17326 C CA . GLU A 1 96 ? 8.958 -4.937 -6.242 1.00 0.00 96 GLU A CA 10
ATOM 17327 C C . GLU A 1 96 ? 9.837 -3.866 -6.900 1.00 0.00 96 GLU A C 10
ATOM 17328 O O . GLU A 1 96 ? 10.866 -3.530 -6.332 1.00 0.00 96 GLU A O 10
ATOM 17340 N N . ASP A 1 97 ? 9.438 -3.245 -8.014 1.00 0.00 97 ASP A N 10
ATOM 17341 C CA . ASP A 1 97 ? 10.173 -2.108 -8.597 1.00 0.00 97 ASP A CA 10
ATOM 17342 C C . ASP A 1 97 ? 10.295 -0.921 -7.617 1.00 0.00 97 ASP A C 10
ATOM 17343 O O . ASP A 1 97 ? 11.341 -0.270 -7.558 1.00 0.00 97 ASP A O 10
ATOM 17352 N N . VAL A 1 98 ? 9.275 -0.692 -6.781 1.00 0.00 98 VAL A N 10
ATOM 17353 C CA . VAL A 1 98 ? 9.317 0.280 -5.673 1.00 0.00 98 VAL A CA 10
ATOM 17354 C C . VAL A 1 98 ? 10.260 -0.191 -4.554 1.00 0.00 98 VAL A C 10
ATOM 17355 O O . VAL A 1 98 ? 11.016 0.622 -4.019 1.00 0.00 98 VAL A O 10
ATOM 17368 N N . TRP A 1 99 ? 10.298 -1.495 -4.246 1.00 0.00 99 TRP A N 10
ATOM 17369 C CA . TRP A 1 99 ? 11.256 -2.068 -3.291 1.00 0.00 99 TRP A CA 10
ATOM 17370 C C . TRP A 1 99 ? 12.714 -1.918 -3.763 1.00 0.00 99 TRP A C 10
ATOM 17371 O O . TRP A 1 99 ? 13.547 -1.378 -3.033 1.00 0.00 99 TRP A O 10
ATOM 17392 N N . ARG A 1 100 ? 13.026 -2.309 -5.008 1.00 0.00 100 ARG A N 10
ATOM 17393 C CA . ARG A 1 100 ? 14.364 -2.170 -5.624 1.00 0.00 100 ARG A CA 10
ATOM 17394 C C . A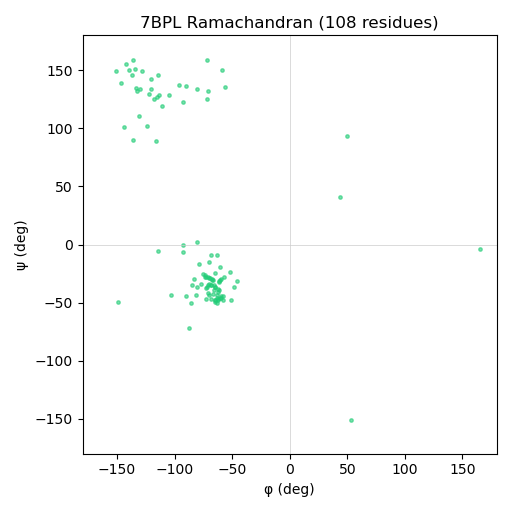RG A 1 100 ? 14.781 -0.699 -5.740 1.00 0.00 100 ARG A C 10
ATOM 17395 O O . ARG A 1 100 ? 15.939 -0.366 -5.487 1.00 0.00 100 ARG A O 10
ATOM 17416 N N . GLY A 1 101 ? 13.826 0.184 -6.039 1.00 0.00 101 GLY A N 10
ATOM 17417 C CA . GLY A 1 101 ? 14.004 1.639 -6.102 1.00 0.00 101 GLY A CA 10
ATOM 17418 C C . GLY A 1 101 ? 14.478 2.287 -4.793 1.00 0.00 101 GLY A C 10
ATOM 17419 O O . GLY A 1 101 ? 15.090 3.355 -4.833 1.00 0.00 101 GLY A O 10
ATOM 17423 N N . SER A 1 102 ? 14.246 1.649 -3.638 1.00 0.00 102 SER A N 10
ATOM 17424 C CA . SER A 1 102 ? 14.781 2.104 -2.346 1.00 0.00 102 SER A CA 10
ATOM 17425 C C . SER A 1 102 ? 16.291 1.861 -2.180 1.00 0.00 102 SER A C 10
ATOM 17426 O O . SER A 1 102 ? 16.954 2.592 -1.440 1.00 0.00 102 SER A O 10
ATOM 17434 N N . LEU A 1 103 ? 16.843 0.853 -2.872 1.00 0.00 103 LEU A N 10
ATOM 17435 C CA . LEU A 1 103 ? 18.253 0.450 -2.790 1.00 0.00 103 LEU A CA 10
ATOM 17436 C C . LEU A 1 103 ? 19.098 1.008 -3.944 1.00 0.00 103 LEU A C 10
ATOM 17437 O O . LEU A 1 103 ? 20.242 1.418 -3.739 1.00 0.00 103 LEU A O 10
ATOM 17453 N N . GLU A 1 104 ? 18.550 1.015 -5.161 1.00 0.00 104 GLU A N 10
ATOM 17454 C CA . GLU A 1 104 ? 19.254 1.422 -6.381 1.00 0.00 104 GLU A CA 10
ATOM 17455 C C . GLU A 1 104 ? 19.320 2.956 -6.540 1.00 0.00 104 GLU A C 10
ATOM 17456 O O . GLU A 1 104 ? 18.363 3.676 -6.240 1.00 0.00 104 GLU A O 10
ATOM 17468 N N . HIS A 1 105 ? 20.458 3.459 -7.025 1.00 0.00 105 HIS A N 10
ATOM 17469 C CA . HIS A 1 105 ? 20.749 4.893 -7.170 1.00 0.00 105 HIS A CA 10
ATOM 17470 C C . HIS A 1 105 ? 20.291 5.496 -8.514 1.00 0.00 105 HIS A C 10
ATOM 17471 O O . HIS A 1 105 ? 20.129 6.713 -8.626 1.00 0.00 105 HIS A O 10
ATOM 17485 N N . HIS A 1 106 ? 20.089 4.659 -9.537 1.00 0.00 106 HIS A N 10
ATOM 17486 C CA . HIS A 1 106 ? 19.731 5.079 -10.894 1.00 0.00 106 HIS A CA 10
ATOM 17487 C C . HIS A 1 106 ? 18.243 5.453 -11.027 1.00 0.00 106 HIS A C 10
ATOM 17488 O O . HIS A 1 106 ? 17.361 4.730 -10.556 1.00 0.00 106 HIS A O 10
ATOM 17502 N N . HIS A 1 107 ? 17.971 6.558 -11.727 1.00 0.00 107 HIS A N 10
ATOM 17503 C CA . HIS A 1 107 ? 16.640 6.986 -12.169 1.00 0.00 107 HIS A CA 10
ATOM 17504 C C . HIS A 1 107 ? 16.744 7.835 -13.450 1.00 0.00 107 HIS A C 10
ATOM 17505 O O . HIS A 1 107 ? 17.732 8.552 -13.641 1.00 0.00 107 HIS A O 10
ATOM 17519 N N . HIS A 1 108 ? 15.731 7.773 -14.321 1.00 0.00 108 HIS A N 10
ATOM 17520 C CA . HIS A 1 108 ? 15.634 8.566 -15.562 1.00 0.00 108 HIS A CA 10
ATOM 17521 C C . HIS A 1 108 ? 14.202 9.083 -15.794 1.00 0.00 108 HIS A C 10
ATOM 17522 O O . HIS A 1 108 ? 13.971 10.294 -15.767 1.00 0.00 108 HIS A O 10
ATOM 17536 N N . HIS A 1 109 ? 13.237 8.176 -15.996 1.00 0.00 109 HIS A N 10
ATOM 17537 C CA . HIS A 1 109 ? 11.819 8.493 -16.203 1.00 0.00 109 HIS A CA 10
ATOM 17538 C C . HIS A 1 109 ? 10.929 7.350 -15.689 1.00 0.00 109 HIS A C 10
ATOM 17539 O O . HIS A 1 109 ? 11.094 6.198 -16.107 1.00 0.00 109 HIS A O 10
ATOM 17553 N N . HIS A 1 110 ? 9.994 7.668 -14.786 1.00 0.00 110 HIS A N 10
ATOM 17554 C CA . HIS A 1 110 ? 9.131 6.715 -14.069 1.00 0.00 110 HIS A CA 10
ATOM 17555 C C . HIS A 1 110 ? 7.678 7.217 -13.972 1.00 0.00 110 HIS A C 10
ATOM 17556 O O . HIS A 1 110 ? 7.463 8.390 -13.587 1.00 0.00 110 HIS A O 10
ATOM 17571 N N . GLY A 1 1 ? 5.351 3.547 15.393 1.00 0.00 1 GLY A N 11
ATOM 17572 C CA . GLY A 1 1 ? 6.087 4.450 14.482 1.00 0.00 1 GLY A CA 11
ATOM 17573 C C . GLY A 1 1 ? 5.234 4.917 13.315 1.00 0.00 1 GLY A C 11
ATOM 17574 O O . GLY A 1 1 ? 4.029 4.669 13.266 1.00 0.00 1 GLY A O 11
ATOM 17580 N N . ASP A 1 2 ? 5.852 5.603 12.352 1.00 0.00 2 ASP A N 11
ATOM 17581 C CA . ASP A 1 2 ? 5.151 6.241 11.223 1.00 0.00 2 ASP A CA 11
ATOM 17582 C C . ASP A 1 2 ? 4.456 5.220 10.305 1.00 0.00 2 ASP A C 11
ATOM 17583 O O . ASP A 1 2 ? 3.330 5.453 9.869 1.00 0.00 2 ASP A O 11
ATOM 17592 N N . ALA A 1 3 ? 5.081 4.058 10.081 1.00 0.00 3 ALA A N 11
ATOM 17593 C CA . ALA A 1 3 ? 4.498 2.926 9.354 1.00 0.00 3 ALA A CA 11
ATOM 17594 C C . ALA A 1 3 ? 3.184 2.432 9.996 1.00 0.00 3 ALA A C 11
ATOM 17595 O O . ALA A 1 3 ? 2.192 2.203 9.301 1.00 0.00 3 ALA A O 11
ATOM 17602 N N . ASP A 1 4 ? 3.154 2.318 11.328 1.00 0.00 4 ASP A N 11
ATOM 17603 C CA . ASP A 1 4 ? 1.979 1.875 12.090 1.00 0.00 4 ASP A CA 11
ATOM 17604 C C . ASP A 1 4 ? 0.841 2.908 12.051 1.00 0.00 4 ASP A C 11
ATOM 17605 O O . ASP A 1 4 ? -0.335 2.550 11.979 1.00 0.00 4 ASP A O 11
ATOM 17614 N N . LYS A 1 5 ? 1.188 4.201 12.041 1.00 0.00 5 LYS A N 11
ATOM 17615 C CA . LYS A 1 5 ? 0.224 5.297 11.886 1.00 0.00 5 LYS A CA 11
ATOM 17616 C C . LYS A 1 5 ? -0.388 5.279 10.489 1.00 0.00 5 LYS A C 11
ATOM 17617 O O . LYS A 1 5 ? -1.609 5.330 10.355 1.00 0.00 5 LYS A O 11
ATOM 17636 N N . ILE A 1 6 ? 0.439 5.144 9.453 1.00 0.00 6 ILE A N 11
ATOM 17637 C CA . ILE A 1 6 ? -0.019 5.180 8.057 1.00 0.00 6 ILE A CA 11
ATOM 17638 C C . ILE A 1 6 ? -0.938 4.004 7.717 1.00 0.00 6 ILE A C 11
ATOM 17639 O O . ILE A 1 6 ? -1.906 4.178 6.977 1.00 0.00 6 ILE A O 11
ATOM 17655 N N . MET A 1 7 ? -0.677 2.816 8.277 1.00 0.00 7 MET A N 11
ATOM 17656 C CA . MET A 1 7 ? -1.541 1.660 8.007 1.00 0.00 7 MET A CA 11
ATOM 17657 C C . MET A 1 7 ? -2.914 1.827 8.673 1.00 0.00 7 MET A C 11
ATOM 17658 O O . MET A 1 7 ? -3.943 1.483 8.096 1.00 0.00 7 MET A O 11
ATOM 17672 N N . GLU A 1 8 ? -2.945 2.450 9.849 1.00 0.00 8 GLU A N 11
ATOM 17673 C CA . GLU A 1 8 ? -4.187 2.778 10.561 1.00 0.00 8 GLU A CA 11
ATOM 17674 C C . GLU A 1 8 ? -4.947 3.944 9.913 1.00 0.00 8 GLU A C 11
ATOM 17675 O O . GLU A 1 8 ? -6.172 3.973 9.977 1.00 0.00 8 GLU A O 11
ATOM 17687 N N . GLN A 1 9 ? -4.270 4.865 9.220 1.00 0.00 9 GLN A N 11
ATOM 17688 C CA . GLN A 1 9 ? -4.921 5.921 8.424 1.00 0.00 9 GLN A CA 11
ATOM 17689 C C . GLN A 1 9 ? -5.816 5.366 7.308 1.00 0.00 9 GLN A C 11
ATOM 17690 O O . GLN A 1 9 ? -6.794 6.008 6.927 1.00 0.00 9 GLN A O 11
ATOM 17704 N N . ALA A 1 10 ? -5.515 4.176 6.792 1.00 0.00 10 ALA A N 11
ATOM 17705 C CA . ALA A 1 10 ? -6.420 3.471 5.895 1.00 0.00 10 ALA A CA 11
ATOM 17706 C C . ALA A 1 10 ? -7.637 2.891 6.636 1.00 0.00 10 ALA A C 11
ATOM 17707 O O . ALA A 1 10 ? -8.780 3.105 6.226 1.00 0.00 10 ALA A O 11
ATOM 17714 N N . LYS A 1 11 ? -7.405 2.231 7.775 1.00 0.00 11 LYS A N 11
ATOM 17715 C CA . LYS A 1 11 ? -8.434 1.538 8.570 1.00 0.00 11 LYS A CA 11
ATOM 17716 C C . LYS A 1 11 ? -9.383 2.480 9.316 1.00 0.00 11 LYS A C 11
ATOM 17717 O O . LYS A 1 11 ? -10.543 2.130 9.534 1.00 0.00 11 LYS A O 11
ATOM 17736 N N . ARG A 1 12 ? -8.926 3.686 9.675 1.00 0.00 12 ARG A N 11
ATOM 17737 C CA . ARG A 1 12 ? -9.751 4.738 10.305 1.00 0.00 12 ARG A CA 11
ATOM 17738 C C . ARG A 1 12 ? -10.820 5.277 9.344 1.00 0.00 12 ARG A C 11
ATOM 17739 O O . ARG A 1 12 ? -11.875 5.740 9.774 1.00 0.00 12 ARG A O 11
ATOM 17760 N N . GLN A 1 13 ? -10.518 5.223 8.045 1.00 0.00 13 GLN A N 11
ATOM 17761 C CA . GLN A 1 13 ? -11.337 5.708 6.935 1.00 0.00 13 GLN A CA 11
ATOM 17762 C C . GLN A 1 13 ? -12.240 4.589 6.387 1.00 0.00 13 GLN A C 11
ATOM 17763 O O . GLN A 1 13 ? -13.447 4.776 6.233 1.00 0.00 13 GLN A O 11
ATOM 17777 N N . ASP A 1 14 ? -11.665 3.407 6.140 1.00 0.00 14 ASP A N 11
ATOM 17778 C CA . ASP A 1 14 ? -12.367 2.185 5.757 1.00 0.00 14 ASP A CA 11
ATOM 17779 C C . ASP A 1 14 ? -11.788 0.970 6.517 1.00 0.00 14 ASP A C 11
ATOM 17780 O O . ASP A 1 14 ? -10.731 0.462 6.136 1.00 0.00 14 ASP A O 11
ATOM 17789 N N . PRO A 1 15 ? -12.451 0.464 7.574 1.00 0.00 15 PRO A N 11
ATOM 17790 C CA . PRO A 1 15 ? -11.919 -0.629 8.395 1.00 0.00 15 PRO A CA 11
ATOM 17791 C C . PRO A 1 15 ? -11.865 -1.966 7.639 1.00 0.00 15 PRO A C 11
ATOM 17792 O O . PRO A 1 15 ? -11.101 -2.859 8.017 1.00 0.00 15 PRO A O 11
ATOM 17803 N N . ASN A 1 16 ? -12.616 -2.096 6.541 1.00 0.00 16 ASN A N 11
ATOM 17804 C CA . ASN A 1 16 ? -12.562 -3.229 5.623 1.00 0.00 16 ASN A CA 11
ATOM 17805 C C . ASN A 1 16 ? -11.293 -3.254 4.739 1.00 0.00 16 ASN A C 11
ATOM 17806 O O . ASN A 1 16 ? -10.951 -4.315 4.214 1.00 0.00 16 ASN A O 11
ATOM 17817 N N . ALA A 1 17 ? -10.571 -2.131 4.605 1.00 0.00 17 ALA A N 11
ATOM 17818 C CA . ALA A 1 17 ? -9.346 -2.033 3.814 1.00 0.00 17 ALA A CA 11
ATOM 17819 C C . ALA A 1 17 ? -8.279 -3.004 4.326 1.00 0.00 17 ALA A C 11
ATOM 17820 O O . ALA A 1 17 ? -8.013 -3.076 5.533 1.00 0.00 17 ALA A O 11
ATOM 17827 N N . GLN A 1 18 ? -7.645 -3.726 3.405 1.00 0.00 18 GLN A N 11
ATOM 17828 C CA . GLN A 1 18 ? -6.582 -4.672 3.727 1.00 0.00 18 GLN A CA 11
ATOM 17829 C C . GLN A 1 18 ? -5.230 -3.975 3.586 1.00 0.00 18 GLN A C 11
ATOM 17830 O O . GLN A 1 18 ? -4.921 -3.443 2.520 1.00 0.00 18 GLN A O 11
ATOM 17844 N N . VAL A 1 19 ? -4.433 -3.967 4.655 1.00 0.00 19 VAL A N 11
ATOM 17845 C CA . VAL A 1 19 ? -3.126 -3.296 4.694 1.00 0.00 19 VAL A CA 11
ATOM 17846 C C . VAL A 1 19 ? -2.045 -4.174 5.324 1.00 0.00 19 VAL A C 11
ATOM 17847 O O . VAL A 1 19 ? -2.255 -4.752 6.393 1.00 0.00 19 VAL A O 11
ATOM 17860 N N . TYR A 1 20 ? -0.883 -4.254 4.671 1.00 0.00 20 TYR A N 11
ATOM 17861 C CA . TYR A 1 20 ? 0.257 -5.073 5.097 1.00 0.00 20 TYR A CA 11
ATOM 17862 C C . TYR A 1 20 ? 1.587 -4.349 4.899 1.00 0.00 20 TYR A C 11
ATOM 17863 O O . TYR A 1 20 ? 1.755 -3.597 3.940 1.00 0.00 20 TYR A O 11
ATOM 17881 N N . LYS A 1 21 ? 2.552 -4.606 5.783 1.00 0.00 21 LYS A N 11
ATOM 17882 C CA . LYS A 1 21 ? 3.869 -3.957 5.813 1.00 0.00 21 LYS A CA 11
ATOM 17883 C C . LYS A 1 21 ? 4.983 -4.986 5.671 1.00 0.00 21 LYS A C 11
ATOM 17884 O O . LYS A 1 21 ? 5.045 -5.934 6.456 1.00 0.00 21 LYS A O 11
ATOM 17903 N N . VAL A 1 22 ? 5.857 -4.794 4.684 1.00 0.00 22 VAL A N 11
ATOM 17904 C CA . VAL A 1 22 ? 6.975 -5.691 4.383 1.00 0.00 22 VAL A CA 11
ATOM 17905 C C . VAL A 1 22 ? 8.311 -4.951 4.316 1.00 0.00 22 VAL A C 11
ATOM 17906 O O . VAL A 1 22 ? 8.389 -3.760 4.001 1.00 0.00 22 VAL A O 11
ATOM 17919 N N . THR A 1 23 ? 9.372 -5.685 4.628 1.00 0.00 23 THR A N 11
ATOM 17920 C CA . THR A 1 23 ? 10.757 -5.197 4.701 1.00 0.00 23 THR A CA 11
ATOM 17921 C C . THR A 1 23 ? 11.691 -5.863 3.682 1.00 0.00 23 THR A C 11
ATOM 17922 O O . THR A 1 23 ? 12.802 -5.377 3.471 1.00 0.00 23 THR A O 11
ATOM 17933 N N . THR A 1 24 ? 11.243 -6.933 3.016 1.00 0.00 24 THR A N 11
ATOM 17934 C CA . THR A 1 24 ? 12.037 -7.779 2.097 1.00 0.00 24 THR A CA 11
ATOM 17935 C C . THR A 1 24 ? 11.293 -8.056 0.776 1.00 0.00 24 THR A C 11
ATOM 17936 O O . THR A 1 24 ? 10.061 -7.943 0.733 1.00 0.00 24 THR A O 11
ATOM 17947 N N . PRO A 1 25 ? 11.993 -8.470 -0.304 1.00 0.00 25 PRO A N 11
ATOM 17948 C CA . PRO A 1 25 ? 11.346 -8.882 -1.548 1.00 0.00 25 PRO A CA 11
ATOM 17949 C C . PRO A 1 25 ? 10.540 -10.182 -1.399 1.00 0.00 25 PRO A C 11
ATOM 17950 O O . PRO A 1 25 ? 9.517 -10.357 -2.059 1.00 0.00 25 PRO A O 11
ATOM 17961 N N . ASP A 1 26 ? 10.980 -11.093 -0.528 1.00 0.00 26 ASP A N 11
ATOM 17962 C CA . ASP A 1 26 ? 10.309 -12.371 -0.273 1.00 0.00 26 ASP A CA 11
ATOM 17963 C C . ASP A 1 26 ? 8.992 -12.197 0.505 1.00 0.00 26 ASP A C 11
ATOM 17964 O O . ASP A 1 26 ? 8.042 -12.958 0.312 1.00 0.00 26 ASP A O 11
ATOM 17973 N N . GLU A 1 27 ? 8.902 -11.177 1.366 1.00 0.00 27 GLU A N 11
ATOM 17974 C CA . GLU A 1 27 ? 7.671 -10.843 2.092 1.00 0.00 27 GLU A CA 11
ATOM 17975 C C . GLU A 1 27 ? 6.585 -10.243 1.180 1.00 0.00 27 GLU A C 11
ATOM 17976 O O . GLU A 1 27 ? 5.395 -10.462 1.425 1.00 0.00 27 GLU A O 11
ATOM 17988 N N . ILE A 1 28 ? 6.965 -9.520 0.116 1.00 0.00 28 ILE A N 11
ATOM 17989 C CA . ILE A 1 28 ? 6.016 -8.910 -0.836 1.00 0.00 28 ILE A CA 11
ATOM 17990 C C . ILE A 1 28 ? 5.103 -9.964 -1.473 1.00 0.00 28 ILE A C 11
ATOM 17991 O O . ILE A 1 28 ? 3.897 -9.747 -1.539 1.00 0.00 28 ILE A O 11
ATOM 18007 N N . GLU A 1 29 ? 5.651 -11.109 -1.890 1.00 0.00 29 GLU A N 11
ATOM 18008 C CA . GLU A 1 29 ? 4.934 -12.244 -2.491 1.00 0.00 29 GLU A CA 11
ATOM 18009 C C . GLU A 1 29 ? 3.806 -12.779 -1.602 1.00 0.00 29 GLU A C 11
ATOM 18010 O O . GLU A 1 29 ? 2.799 -13.278 -2.100 1.00 0.00 29 GLU A O 11
ATOM 18022 N N . GLU A 1 30 ? 3.963 -12.661 -0.284 1.00 0.00 30 GLU A N 11
ATOM 18023 C CA . GLU A 1 30 ? 2.882 -12.967 0.665 1.00 0.00 30 GLU A CA 11
ATOM 18024 C C . GLU A 1 30 ? 1.797 -11.874 0.695 1.00 0.00 30 GLU A C 11
ATOM 18025 O O . GLU A 1 30 ? 0.610 -12.192 0.613 1.00 0.00 30 GLU A O 11
ATOM 18037 N N . ALA A 1 31 ? 2.172 -10.590 0.765 1.00 0.00 31 ALA A N 11
ATOM 18038 C CA . ALA A 1 31 ? 1.238 -9.455 0.819 1.00 0.00 31 ALA A CA 11
ATOM 18039 C C . ALA A 1 31 ? 0.359 -9.360 -0.438 1.00 0.00 31 ALA A C 11
ATOM 18040 O O . ALA A 1 31 ? -0.866 -9.276 -0.347 1.00 0.00 31 ALA A O 11
ATOM 18047 N N . VAL A 1 32 ? 0.977 -9.450 -1.615 1.00 0.00 32 VAL A N 11
ATOM 18048 C CA . VAL A 1 32 ? 0.300 -9.438 -2.923 1.00 0.00 32 VAL A CA 11
ATOM 18049 C C . VAL A 1 32 ? -0.652 -10.615 -3.098 1.00 0.00 32 VAL A C 11
ATOM 18050 O O . VAL A 1 32 ? -1.669 -10.476 -3.765 1.00 0.00 32 VAL A O 11
ATOM 18063 N N . ARG A 1 33 ? -0.355 -11.764 -2.484 1.00 0.00 33 ARG A N 11
ATOM 18064 C CA . ARG A 1 33 ? -1.158 -12.998 -2.598 1.00 0.00 33 ARG A CA 11
ATOM 18065 C C . ARG A 1 33 ? -2.480 -12.934 -1.825 1.00 0.00 33 ARG A C 11
ATOM 18066 O O . ARG A 1 33 ? -3.487 -13.464 -2.293 1.00 0.00 33 ARG A O 11
ATOM 18087 N N . ARG A 1 34 ? -2.496 -12.277 -0.660 1.00 0.00 34 ARG A N 11
ATOM 18088 C CA . ARG A 1 34 ? -3.700 -12.039 0.150 1.00 0.00 34 ARG A CA 11
ATOM 18089 C C . ARG A 1 34 ? -4.466 -10.804 -0.310 1.00 0.00 34 ARG A C 11
ATOM 18090 O O . ARG A 1 34 ? -5.697 -10.803 -0.297 1.00 0.00 34 ARG A O 11
ATOM 18111 N N . ILE A 1 35 ? -3.744 -9.784 -0.782 1.00 0.00 35 ILE A N 11
ATOM 18112 C CA . ILE A 1 35 ? -4.350 -8.631 -1.455 1.00 0.00 35 ILE A CA 11
ATOM 18113 C C . ILE A 1 35 ? -4.936 -9.011 -2.805 1.00 0.00 35 ILE A C 11
ATOM 18114 O O . ILE A 1 35 ? -5.939 -8.416 -3.164 1.00 0.00 35 ILE A O 11
ATOM 18130 N N . GLU A 1 36 ? -4.390 -9.988 -3.535 1.00 0.00 36 GLU A N 11
ATOM 18131 C CA . GLU A 1 36 ? -4.819 -10.336 -4.904 1.00 0.00 36 GLU A CA 11
ATOM 18132 C C . GLU A 1 36 ? -6.346 -10.401 -5.031 1.00 0.00 36 GLU A C 11
ATOM 18133 O O . GLU A 1 36 ? -6.915 -9.919 -6.012 1.00 0.00 36 GLU A O 11
ATOM 18145 N N . LYS A 1 37 ? -7.001 -10.973 -4.015 1.00 0.00 37 LYS A N 11
ATOM 18146 C CA . LYS A 1 37 ? -8.457 -11.170 -4.018 1.00 0.00 37 LYS A CA 11
ATOM 18147 C C . LYS A 1 37 ? -9.228 -9.840 -3.906 1.00 0.00 37 LYS A C 11
ATOM 18148 O O . LYS A 1 37 ? -10.256 -9.650 -4.553 1.00 0.00 37 LYS A O 11
ATOM 18167 N N . TYR A 1 38 ? -8.720 -8.932 -3.070 1.00 0.00 38 TYR A N 11
ATOM 18168 C CA . TYR A 1 38 ? -9.283 -7.625 -2.714 1.00 0.00 38 TYR A CA 11
ATOM 18169 C C . TYR A 1 38 ? -8.867 -6.470 -3.645 1.00 0.00 38 TYR A C 11
ATOM 18170 O O . TYR A 1 38 ? -9.700 -5.753 -4.204 1.00 0.00 38 TYR A O 11
ATOM 18188 N N . GLY A 1 39 ? -7.555 -6.345 -3.864 1.00 0.00 39 GLY A N 11
ATOM 18189 C CA . GLY A 1 39 ? -6.876 -5.433 -4.789 1.00 0.00 39 GLY A CA 11
ATOM 18190 C C . GLY A 1 39 ? -7.257 -5.638 -6.254 1.00 0.00 39 GLY A C 11
ATOM 18191 O O . GLY A 1 39 ? -6.952 -4.798 -7.099 1.00 0.00 39 GLY A O 11
ATOM 18195 N N . ALA A 1 40 ? -7.972 -6.728 -6.550 1.00 0.00 40 ALA A N 11
ATOM 18196 C CA . ALA A 1 40 ? -8.642 -6.928 -7.837 1.00 0.00 40 ALA A CA 11
ATOM 18197 C C . ALA A 1 40 ? -9.551 -5.730 -8.218 1.00 0.00 40 ALA A C 11
ATOM 18198 O O . ALA A 1 40 ? -9.798 -5.508 -9.407 1.00 0.00 40 ALA A O 11
ATOM 18205 N N . GLN A 1 41 ? -10.021 -4.942 -7.233 1.00 0.00 41 GLN A N 11
ATOM 18206 C CA . GLN A 1 41 ? -10.688 -3.654 -7.456 1.00 0.00 41 GLN A CA 11
ATOM 18207 C C . GLN A 1 41 ? -9.684 -2.485 -7.509 1.00 0.00 41 GLN A C 11
ATOM 18208 O O . GLN A 1 41 ? -9.466 -1.921 -8.584 1.00 0.00 41 GLN A O 11
ATOM 18222 N N . VAL A 1 42 ? -9.076 -2.113 -6.372 1.00 0.00 42 VAL A N 11
ATOM 18223 C CA . VAL A 1 42 ? -8.269 -0.885 -6.212 1.00 0.00 42 VAL A CA 11
ATOM 18224 C C . VAL A 1 42 ? -7.142 -1.098 -5.189 1.00 0.00 42 VAL A C 11
ATOM 18225 O O . VAL A 1 42 ? -7.340 -1.723 -4.145 1.00 0.00 42 VAL A O 11
ATOM 18238 N N . VAL A 1 43 ? -5.954 -0.562 -5.484 1.00 0.00 43 VAL A N 11
ATOM 18239 C CA . VAL A 1 43 ? -4.712 -0.737 -4.705 1.00 0.00 43 VAL A CA 11
ATOM 18240 C C . VAL A 1 43 ? -3.945 0.585 -4.574 1.00 0.00 43 VAL A C 11
ATOM 18241 O O . VAL A 1 43 ? -4.026 1.462 -5.433 1.00 0.00 43 VAL A O 11
ATOM 18254 N N . LEU A 1 44 ? -3.184 0.728 -3.492 1.00 0.00 44 LEU A N 11
ATOM 18255 C CA . LEU A 1 44 ? -2.214 1.793 -3.252 1.00 0.00 44 LEU A CA 11
ATOM 18256 C C . LEU A 1 44 ? -0.898 1.215 -2.695 1.00 0.00 44 LEU A C 11
ATOM 18257 O O . LEU A 1 44 ? -0.900 0.335 -1.832 1.00 0.00 44 LEU A O 11
ATOM 18273 N N . ILE A 1 45 ? 0.234 1.741 -3.161 1.00 0.00 45 ILE A N 11
ATOM 18274 C CA . ILE A 1 45 ? 1.586 1.376 -2.709 1.00 0.00 45 ILE A CA 11
ATOM 18275 C C . ILE A 1 45 ? 2.197 2.564 -1.963 1.00 0.00 45 ILE A C 11
ATOM 18276 O O . ILE A 1 45 ? 2.201 3.681 -2.482 1.00 0.00 45 ILE A O 11
ATOM 18292 N N . ILE A 1 46 ? 2.699 2.322 -0.750 1.00 0.00 46 ILE A N 11
ATOM 18293 C CA . ILE A 1 46 ? 3.280 3.331 0.144 1.00 0.00 46 ILE A CA 11
ATOM 18294 C C . ILE A 1 46 ? 4.740 2.992 0.478 1.00 0.00 46 ILE A C 11
ATOM 18295 O O . ILE A 1 46 ? 5.062 1.852 0.813 1.00 0.00 46 ILE A O 11
ATOM 18311 N N . TYR A 1 47 ? 5.630 3.985 0.402 1.00 0.00 47 TYR A N 11
ATOM 18312 C CA . TYR A 1 47 ? 7.071 3.852 0.642 1.00 0.00 47 TYR A CA 11
ATOM 18313 C C . TYR A 1 47 ? 7.526 4.774 1.785 1.00 0.00 47 TYR A C 11
ATOM 18314 O O . TYR A 1 47 ? 7.676 5.987 1.621 1.00 0.00 47 TYR A O 11
ATOM 18332 N N . THR A 1 48 ? 7.750 4.181 2.958 1.00 0.00 48 THR A N 11
ATOM 18333 C CA . THR A 1 48 ? 8.142 4.885 4.194 1.00 0.00 48 THR A CA 11
ATOM 18334 C C . THR A 1 48 ? 9.539 4.496 4.702 1.00 0.00 48 THR A C 11
ATOM 18335 O O . THR A 1 48 ? 9.978 3.350 4.570 1.00 0.00 48 THR A O 11
ATOM 18346 N N . SER A 1 49 ? 10.249 5.456 5.308 1.00 0.00 49 SER A N 11
ATOM 18347 C CA . SER A 1 49 ? 11.632 5.308 5.799 1.00 0.00 49 SER A CA 11
ATOM 18348 C C . SER A 1 49 ? 12.608 4.779 4.717 1.00 0.00 49 SER A C 11
ATOM 18349 O O . SER A 1 49 ? 12.391 4.979 3.519 1.00 0.00 49 SER A O 11
ATOM 18357 N N . SER A 1 50 ? 13.710 4.139 5.115 1.00 0.00 50 SER A N 11
ATOM 18358 C CA . SER A 1 50 ? 14.837 3.752 4.243 1.00 0.00 50 SER A CA 11
ATOM 18359 C C . SER A 1 50 ? 14.589 2.533 3.331 1.00 0.00 50 SER A C 11
ATOM 18360 O O . SER A 1 50 ? 15.450 2.210 2.509 1.00 0.00 50 SER A O 11
ATOM 18368 N N . GLY A 1 51 ? 13.450 1.841 3.453 1.00 0.00 51 GLY A N 11
ATOM 18369 C CA . GLY A 1 51 ? 13.158 0.628 2.666 1.00 0.00 51 GLY A CA 11
ATOM 18370 C C . GLY A 1 51 ? 11.862 -0.123 2.993 1.00 0.00 51 GLY A C 11
ATOM 18371 O O . GLY A 1 51 ? 11.545 -1.091 2.302 1.00 0.00 51 GLY A O 11
ATOM 18375 N N . ILE A 1 52 ? 11.104 0.282 4.020 1.00 0.00 52 ILE A N 11
ATOM 18376 C CA . ILE A 1 52 ? 9.815 -0.328 4.351 1.00 0.00 52 ILE A CA 11
ATOM 18377 C C . ILE A 1 52 ? 8.770 0.031 3.288 1.00 0.00 52 ILE A C 11
ATOM 18378 O O . ILE A 1 52 ? 8.541 1.202 2.970 1.00 0.00 52 ILE A O 11
ATOM 18394 N N . VAL A 1 53 ? 8.108 -0.995 2.756 1.00 0.00 53 VAL A N 11
ATOM 18395 C CA . VAL A 1 53 ? 7.031 -0.857 1.771 1.00 0.00 53 VAL A CA 11
ATOM 18396 C C . VAL A 1 53 ? 5.737 -1.348 2.412 1.00 0.00 53 VAL A C 11
ATOM 18397 O O . VAL A 1 53 ? 5.677 -2.450 2.960 1.00 0.00 53 VAL A O 11
ATOM 18410 N N . ILE A 1 54 ? 4.698 -0.518 2.373 1.00 0.00 54 ILE A N 11
ATOM 18411 C CA . ILE A 1 54 ? 3.365 -0.839 2.890 1.00 0.00 54 ILE A CA 11
ATOM 18412 C C . ILE A 1 54 ? 2.412 -0.927 1.695 1.00 0.00 54 ILE A C 11
ATOM 18413 O O . ILE A 1 54 ? 2.364 -0.032 0.850 1.00 0.00 54 ILE A O 11
ATOM 18429 N N . LEU A 1 55 ? 1.656 -2.014 1.621 1.00 0.00 55 LEU A N 11
ATOM 18430 C CA . LEU A 1 55 ? 0.728 -2.325 0.541 1.00 0.00 55 LEU A CA 11
ATOM 18431 C C . LEU A 1 55 ? -0.691 -2.233 1.099 1.00 0.00 55 LEU A C 11
ATOM 18432 O O . LEU A 1 55 ? -1.028 -2.954 2.041 1.00 0.00 55 LEU A O 11
ATOM 18448 N N . VAL A 1 56 ? -1.512 -1.345 0.541 1.00 0.00 56 VAL A N 11
ATOM 18449 C CA . VAL A 1 56 ? -2.919 -1.180 0.947 1.00 0.00 56 VAL A CA 11
ATOM 18450 C C . VAL A 1 56 ? -3.889 -1.400 -0.214 1.00 0.00 56 VAL A C 11
ATOM 18451 O O . VAL A 1 56 ? -3.609 -1.016 -1.347 1.00 0.00 56 VAL A O 11
ATOM 18464 N N . ALA A 1 57 ? -5.033 -2.031 0.044 1.00 0.00 57 ALA A N 11
ATOM 18465 C CA . ALA A 1 57 ? -6.069 -2.263 -0.958 1.00 0.00 57 ALA A CA 11
ATOM 18466 C C . ALA A 1 57 ? -7.492 -2.025 -0.433 1.00 0.00 57 ALA A C 11
ATOM 18467 O O . ALA A 1 57 ? -7.776 -2.182 0.758 1.00 0.00 57 ALA A O 11
ATOM 18474 N N . VAL A 1 58 ? -8.379 -1.654 -1.357 1.00 0.00 58 VAL A N 11
ATOM 18475 C CA . VAL A 1 58 ? -9.771 -1.239 -1.117 1.00 0.00 58 VAL A CA 11
ATOM 18476 C C . VAL A 1 58 ? -10.734 -1.795 -2.173 1.00 0.00 58 VAL A C 11
ATOM 18477 O O . VAL A 1 58 ? -10.364 -1.992 -3.332 1.00 0.00 58 VAL A O 11
ATOM 18490 N N . ARG A 1 59 ? -11.998 -2.008 -1.782 1.00 0.00 59 ARG A N 11
ATOM 18491 C CA . ARG A 1 59 ? -13.075 -2.496 -2.667 1.00 0.00 59 ARG A CA 11
ATOM 18492 C C . ARG A 1 59 ? -13.798 -1.378 -3.442 1.00 0.00 59 ARG A C 11
ATOM 18493 O O . ARG A 1 59 ? -14.584 -1.667 -4.339 1.00 0.00 59 ARG A O 11
ATOM 18514 N N . ASP A 1 60 ? -13.523 -0.108 -3.133 1.00 0.00 60 ASP A N 11
ATOM 18515 C CA . ASP A 1 60 ? -14.091 1.066 -3.810 1.00 0.00 60 ASP A CA 11
ATOM 18516 C C . ASP A 1 60 ? -13.016 2.139 -4.097 1.00 0.00 60 ASP A C 11
ATOM 18517 O O . ASP A 1 60 ? -12.158 2.389 -3.242 1.00 0.00 60 ASP A O 11
ATOM 18526 N N . PRO A 1 61 ? -13.063 2.820 -5.262 1.00 0.00 61 PRO A N 11
ATOM 18527 C CA . PRO A 1 61 ? -12.042 3.787 -5.684 1.00 0.00 61 PRO A CA 11
ATOM 18528 C C . PRO A 1 61 ? -12.022 5.081 -4.863 1.00 0.00 61 PRO A C 11
ATOM 18529 O O . PRO A 1 61 ? -10.961 5.697 -4.730 1.00 0.00 61 PRO A O 11
ATOM 18540 N N . SER A 1 62 ? -13.163 5.466 -4.282 1.00 0.00 62 SER A N 11
ATOM 18541 C CA . SER A 1 62 ? -13.304 6.657 -3.436 1.00 0.00 62 SER A CA 11
ATOM 18542 C C . SER A 1 62 ? -12.520 6.539 -2.126 1.00 0.00 62 SER A C 11
ATOM 18543 O O . SER A 1 62 ? -11.955 7.528 -1.660 1.00 0.00 62 SER A O 11
ATOM 18551 N N . GLN A 1 63 ? -12.424 5.332 -1.548 1.00 0.00 63 GLN A N 11
ATOM 18552 C CA . GLN A 1 63 ? -11.704 5.129 -0.287 1.00 0.00 63 GLN A CA 11
ATOM 18553 C C . GLN A 1 63 ? -10.198 5.318 -0.465 1.00 0.00 63 GLN A C 11
ATOM 18554 O O . GLN A 1 63 ? -9.575 5.945 0.384 1.00 0.00 63 GLN A O 11
ATOM 18568 N N . ALA A 1 64 ? -9.625 4.837 -1.571 1.00 0.00 64 ALA A N 11
ATOM 18569 C CA . ALA A 1 64 ? -8.205 5.016 -1.874 1.00 0.00 64 ALA A CA 11
ATOM 18570 C C . ALA A 1 64 ? -7.835 6.503 -1.975 1.00 0.00 64 ALA A C 11
ATOM 18571 O O . ALA A 1 64 ? -6.902 6.952 -1.314 1.00 0.00 64 ALA A O 11
ATOM 18578 N N . ASP A 1 65 ? -8.598 7.285 -2.745 1.00 0.00 65 ASP A N 11
ATOM 18579 C CA . ASP A 1 65 ? -8.364 8.727 -2.887 1.00 0.00 65 ASP A CA 11
ATOM 18580 C C . ASP A 1 65 ? -8.497 9.469 -1.547 1.00 0.00 65 ASP A C 11
ATOM 18581 O O . ASP A 1 65 ? -7.621 10.254 -1.185 1.00 0.00 65 ASP A O 11
ATOM 18590 N N . GLN A 1 66 ? -9.530 9.157 -0.760 1.00 0.00 66 GLN A N 11
ATOM 18591 C CA . GLN A 1 66 ? -9.728 9.743 0.567 1.00 0.00 66 GLN A CA 11
ATOM 18592 C C . GLN A 1 66 ? -8.590 9.388 1.532 1.00 0.00 66 GLN A C 11
ATOM 18593 O O . GLN A 1 66 ? -8.049 10.272 2.195 1.00 0.00 66 GLN A O 11
ATOM 18607 N N . ILE A 1 67 ? -8.195 8.111 1.598 1.00 0.00 67 ILE A N 11
ATOM 18608 C CA . ILE A 1 67 ? -7.135 7.644 2.500 1.00 0.00 67 ILE A CA 11
ATOM 18609 C C . ILE A 1 67 ? -5.806 8.312 2.140 1.00 0.00 67 ILE A C 11
ATOM 18610 O O . ILE A 1 67 ? -5.111 8.810 3.027 1.00 0.00 67 ILE A O 11
ATOM 18626 N N . LEU A 1 68 ? -5.475 8.382 0.844 1.00 0.00 68 LEU A N 11
ATOM 18627 C CA . LEU A 1 68 ? -4.220 8.984 0.384 1.00 0.00 68 LEU A CA 11
ATOM 18628 C C . LEU A 1 68 ? -4.182 10.486 0.686 1.00 0.00 68 LEU A C 11
ATOM 18629 O O . LEU A 1 68 ? -3.139 10.986 1.096 1.00 0.00 68 LEU A O 11
ATOM 18645 N N . LYS A 1 69 ? -5.312 11.195 0.568 1.00 0.00 69 LYS A N 11
ATOM 18646 C CA . LYS A 1 69 ? -5.413 12.626 0.888 1.00 0.00 69 LYS A CA 11
ATOM 18647 C C . LYS A 1 69 ? -5.165 12.929 2.371 1.00 0.00 69 LYS A C 11
ATOM 18648 O O . LYS A 1 69 ? -4.427 13.868 2.674 1.00 0.00 69 LYS A O 11
ATOM 18667 N N . GLU A 1 70 ? -5.682 12.119 3.301 1.00 0.00 70 GLU A N 11
ATOM 18668 C CA . GLU A 1 70 ? -5.322 12.243 4.727 1.00 0.00 70 GLU A CA 11
ATOM 18669 C C . GLU A 1 70 ? -3.860 11.858 4.977 1.00 0.00 70 GLU A C 11
ATOM 18670 O O . GLU A 1 70 ? -3.165 12.486 5.778 1.00 0.00 70 GLU A O 11
ATOM 18682 N N . ALA A 1 71 ? -3.393 10.796 4.324 1.00 0.00 71 ALA A N 11
ATOM 18683 C CA . ALA A 1 71 ? -2.052 10.268 4.540 1.00 0.00 71 ALA A CA 11
ATOM 18684 C C . ALA A 1 71 ? -0.956 11.202 3.998 1.00 0.00 71 ALA A C 11
ATOM 18685 O O . ALA A 1 71 ? 0.066 11.366 4.662 1.00 0.00 71 ALA A O 11
ATOM 18692 N N . LYS A 1 72 ? -1.186 11.900 2.875 1.00 0.00 72 LYS A N 11
ATOM 18693 C CA . LYS A 1 72 ? -0.296 12.952 2.354 1.00 0.00 72 LYS A CA 11
ATOM 18694 C C . LYS A 1 72 ? -0.195 14.147 3.305 1.00 0.00 72 LYS A C 11
ATOM 18695 O O . LYS A 1 72 ? 0.900 14.669 3.513 1.00 0.00 72 LYS A O 11
ATOM 18714 N N . LYS A 1 73 ? -1.323 14.576 3.893 1.00 0.00 73 LYS A N 11
ATOM 18715 C CA . LYS A 1 73 ? -1.383 15.707 4.838 1.00 0.00 73 LYS A CA 11
ATOM 18716 C C . LYS A 1 73 ? -0.577 15.426 6.107 1.00 0.00 73 LYS A C 11
ATOM 18717 O O . LYS A 1 73 ? 0.153 16.295 6.582 1.00 0.00 73 LYS A O 11
ATOM 18736 N N . GLN A 1 74 ? -0.703 14.207 6.635 1.00 0.00 74 GLN A N 11
ATOM 18737 C CA . GLN A 1 74 ? -0.018 13.784 7.858 1.00 0.00 74 GLN A CA 11
ATOM 18738 C C . GLN A 1 74 ? 1.453 13.398 7.609 1.00 0.00 74 GLN A C 11
ATOM 18739 O O . GLN A 1 74 ? 2.323 13.718 8.419 1.00 0.00 74 GLN A O 11
ATOM 18753 N N . ASN A 1 75 ? 1.733 12.716 6.491 1.00 0.00 75 ASN A N 11
ATOM 18754 C CA . ASN A 1 75 ? 3.044 12.182 6.114 1.00 0.00 75 ASN A CA 11
ATOM 18755 C C . ASN A 1 75 ? 3.376 12.539 4.640 1.00 0.00 75 ASN A C 11
ATOM 18756 O O . ASN A 1 75 ? 3.074 11.759 3.730 1.00 0.00 75 ASN A O 11
ATOM 18767 N N . PRO A 1 76 ? 4.021 13.690 4.367 1.00 0.00 76 PRO A N 11
ATOM 18768 C CA . PRO A 1 76 ? 4.237 14.170 2.997 1.00 0.00 76 PRO A CA 11
ATOM 18769 C C . PRO A 1 76 ? 5.265 13.342 2.207 1.00 0.00 76 PRO A C 11
ATOM 18770 O O . PRO A 1 76 ? 5.142 13.216 0.985 1.00 0.00 76 PRO A O 11
ATOM 18781 N N . SER A 1 77 ? 6.245 12.742 2.888 1.00 0.00 77 SER A N 11
ATOM 18782 C CA . SER A 1 77 ? 7.374 12.000 2.291 1.00 0.00 77 SER A CA 11
ATOM 18783 C C . SER A 1 77 ? 7.105 10.500 2.061 1.00 0.00 77 SER A C 11
ATOM 18784 O O . SER A 1 77 ? 8.013 9.757 1.687 1.00 0.00 77 SER A O 11
ATOM 18792 N N . ALA A 1 78 ? 5.875 10.036 2.309 1.00 0.00 78 ALA A N 11
ATOM 18793 C CA . ALA A 1 78 ? 5.482 8.621 2.280 1.00 0.00 78 ALA A CA 11
ATOM 18794 C C . ALA A 1 78 ? 5.210 8.038 0.874 1.00 0.00 78 ALA A C 11
ATOM 18795 O O . ALA A 1 78 ? 5.022 6.830 0.740 1.00 0.00 78 ALA A O 11
ATOM 18802 N N . THR A 1 79 ? 5.155 8.895 -0.153 1.00 0.00 79 THR A N 11
ATOM 18803 C CA . THR A 1 79 ? 5.071 8.572 -1.597 1.00 0.00 79 THR A CA 11
ATOM 18804 C C . THR A 1 79 ? 4.048 7.484 -1.954 1.00 0.00 79 THR A C 11
ATOM 18805 O O . THR A 1 79 ? 4.327 6.282 -1.951 1.00 0.00 79 THR A O 11
ATOM 18816 N N . PHE A 1 80 ? 2.852 7.941 -2.316 1.00 0.00 80 PHE A N 11
ATOM 18817 C CA . PHE A 1 80 ? 1.677 7.116 -2.606 1.00 0.00 80 PHE A CA 11
ATOM 18818 C C . PHE A 1 80 ? 1.559 6.844 -4.111 1.00 0.00 80 PHE A C 11
ATOM 18819 O O . PHE A 1 80 ? 1.642 7.780 -4.914 1.00 0.00 80 PHE A O 11
ATOM 18836 N N . VAL A 1 81 ? 1.339 5.584 -4.501 1.00 0.00 81 VAL A N 11
ATOM 18837 C CA . VAL A 1 81 ? 1.204 5.181 -5.916 1.00 0.00 81 VAL A CA 11
ATOM 18838 C C . VAL A 1 81 ? -0.053 4.354 -6.122 1.00 0.00 81 VAL A C 11
ATOM 18839 O O . VAL A 1 81 ? -0.191 3.259 -5.576 1.00 0.00 81 VAL A O 11
ATOM 18852 N N . ARG A 1 82 ? -0.990 4.920 -6.889 1.00 0.00 82 ARG A N 11
ATOM 18853 C CA . ARG A 1 82 ? -2.359 4.425 -7.056 1.00 0.00 82 ARG A CA 11
ATOM 18854 C C . ARG A 1 82 ? -2.475 3.432 -8.213 1.00 0.00 82 ARG A C 11
ATOM 18855 O O . ARG A 1 82 ? -1.987 3.693 -9.314 1.00 0.00 82 ARG A O 11
ATOM 18876 N N . LEU A 1 83 ? -3.146 2.311 -7.960 1.00 0.00 83 LEU A N 11
ATOM 18877 C CA . LEU A 1 83 ? -3.348 1.196 -8.886 1.00 0.00 83 LEU A CA 11
ATOM 18878 C C . LEU A 1 83 ? -4.839 0.899 -9.072 1.00 0.00 83 LEU A C 11
ATOM 18879 O O . LEU A 1 83 ? -5.593 0.767 -8.107 1.00 0.00 83 LEU A O 11
ATOM 18895 N N . GLU A 1 84 ? -5.244 0.748 -10.333 1.00 0.00 84 GLU A N 11
ATOM 18896 C CA . GLU A 1 84 ? -6.627 0.417 -10.713 1.00 0.00 84 GLU A CA 11
ATOM 18897 C C . GLU A 1 84 ? -6.721 -0.226 -12.111 1.00 0.00 84 GLU A C 11
ATOM 18898 O O . GLU A 1 84 ? -7.455 -1.197 -12.301 1.00 0.00 84 GLU A O 11
ATOM 18910 N N . GLY A 1 85 ? -5.941 0.271 -13.082 1.00 0.00 85 GLY A N 11
ATOM 18911 C CA . GLY A 1 85 ? -5.873 -0.260 -14.455 1.00 0.00 85 GLY A CA 11
ATOM 18912 C C . GLY A 1 85 ? -4.960 -1.483 -14.653 1.00 0.00 85 GLY A C 11
ATOM 18913 O O . GLY A 1 85 ? -4.884 -2.009 -15.766 1.00 0.00 85 GLY A O 11
ATOM 18917 N N . VAL A 1 86 ? -4.260 -1.936 -13.606 1.00 0.00 86 VAL A N 11
ATOM 18918 C CA . VAL A 1 86 ? -3.308 -3.065 -13.629 1.00 0.00 86 VAL A CA 11
ATOM 18919 C C . VAL A 1 86 ? -3.905 -4.284 -12.917 1.00 0.00 86 VAL A C 11
ATOM 18920 O O . VAL A 1 86 ? -4.561 -4.154 -11.882 1.00 0.00 86 VAL A O 11
ATOM 18933 N N . SER A 1 87 ? -3.658 -5.477 -13.463 1.00 0.00 87 SER A N 11
ATOM 18934 C CA . SER A 1 87 ? -4.084 -6.756 -12.875 1.00 0.00 87 SER A CA 11
ATOM 18935 C C . SER A 1 87 ? -3.423 -7.033 -11.507 1.00 0.00 87 SER A C 11
ATOM 18936 O O . SER A 1 87 ? -2.267 -6.654 -11.298 1.00 0.00 87 SER A O 11
ATOM 18944 N N . PRO A 1 88 ? -4.104 -7.737 -10.581 1.00 0.00 88 PRO A N 11
ATOM 18945 C CA . PRO A 1 88 ? -3.624 -7.970 -9.210 1.00 0.00 88 PRO A CA 11
ATOM 18946 C C . PRO A 1 88 ? -2.375 -8.867 -9.137 1.00 0.00 88 PRO A C 11
ATOM 18947 O O . PRO A 1 88 ? -1.605 -8.781 -8.182 1.00 0.00 88 PRO A O 11
ATOM 18958 N N . ASP A 1 89 ? -2.153 -9.721 -10.141 1.00 0.00 89 ASP A N 11
ATOM 18959 C CA . ASP A 1 89 ? -0.897 -10.473 -10.303 1.00 0.00 89 ASP A CA 11
ATOM 18960 C C . ASP A 1 89 ? 0.240 -9.632 -10.926 1.00 0.00 89 ASP A C 11
ATOM 18961 O O . ASP A 1 89 ? 1.413 -9.834 -10.613 1.00 0.00 89 ASP A O 11
ATOM 18970 N N . ASP A 1 90 ? -0.083 -8.661 -11.788 1.00 0.00 90 ASP A N 11
ATOM 18971 C CA . ASP A 1 90 ? 0.904 -7.776 -12.428 1.00 0.00 90 ASP A CA 11
ATOM 18972 C C . ASP A 1 90 ? 1.424 -6.701 -11.459 1.00 0.00 90 ASP A C 11
ATOM 18973 O O . ASP A 1 90 ? 2.586 -6.295 -11.529 1.00 0.00 90 ASP A O 11
ATOM 18982 N N . LEU A 1 91 ? 0.576 -6.297 -10.504 1.00 0.00 91 LEU A N 11
ATOM 18983 C CA . LEU A 1 91 ? 0.905 -5.446 -9.352 1.00 0.00 91 LEU A CA 11
ATOM 18984 C C . LEU A 1 91 ? 2.211 -5.864 -8.652 1.00 0.00 91 LEU A C 11
ATOM 18985 O O . LEU A 1 91 ? 2.931 -4.997 -8.160 1.00 0.00 91 LEU A O 11
ATOM 19001 N N . ARG A 1 92 ? 2.555 -7.161 -8.636 1.00 0.00 92 ARG A N 11
ATOM 19002 C CA . ARG A 1 92 ? 3.812 -7.667 -8.052 1.00 0.00 92 ARG A CA 11
ATOM 19003 C C . ARG A 1 92 ? 5.040 -6.941 -8.599 1.00 0.00 92 ARG A C 11
ATOM 19004 O O . ARG A 1 92 ? 5.895 -6.524 -7.823 1.00 0.00 92 ARG A O 11
ATOM 19025 N N . ARG A 1 93 ? 5.082 -6.694 -9.913 1.00 0.00 93 ARG A N 11
ATOM 19026 C CA . ARG A 1 93 ? 6.174 -5.956 -10.571 1.00 0.00 93 ARG A CA 11
ATOM 19027 C C . ARG A 1 93 ? 6.219 -4.502 -10.100 1.00 0.00 93 ARG A C 11
ATOM 19028 O O . ARG A 1 93 ? 7.291 -4.001 -9.778 1.00 0.00 93 ARG A O 11
ATOM 19049 N N . GLN A 1 94 ? 5.061 -3.850 -9.984 1.00 0.00 94 GLN A N 11
ATOM 19050 C CA . GLN A 1 94 ? 4.938 -2.458 -9.535 1.00 0.00 94 GLN A CA 11
ATOM 19051 C C . GLN A 1 94 ? 5.330 -2.274 -8.057 1.00 0.00 94 GLN A C 11
ATOM 19052 O O . GLN A 1 94 ? 5.936 -1.264 -7.707 1.00 0.00 94 GLN A O 11
ATOM 19066 N N . VAL A 1 95 ? 5.035 -3.256 -7.196 1.00 0.00 95 VAL A N 11
ATOM 19067 C CA . VAL A 1 95 ? 5.423 -3.253 -5.773 1.00 0.00 95 VAL A CA 11
ATOM 19068 C C . VAL A 1 95 ? 6.911 -3.556 -5.607 1.00 0.00 95 VAL A C 11
ATOM 19069 O O . VAL A 1 95 ? 7.625 -2.827 -4.920 1.00 0.00 95 VAL A O 11
ATOM 19082 N N . GLU A 1 96 ? 7.402 -4.620 -6.243 1.00 0.00 96 GLU A N 11
ATOM 19083 C CA . GLU A 1 96 ? 8.799 -5.026 -6.105 1.00 0.00 96 GLU A CA 11
ATOM 19084 C C . GLU A 1 96 ? 9.761 -3.996 -6.718 1.00 0.00 96 GLU A C 11
ATOM 19085 O O . GLU A 1 96 ? 10.809 -3.730 -6.138 1.00 0.00 96 GLU A O 11
ATOM 19097 N N . ASP A 1 97 ? 9.394 -3.334 -7.820 1.00 0.00 97 ASP A N 11
ATOM 19098 C CA . ASP A 1 97 ? 10.177 -2.236 -8.408 1.00 0.00 97 ASP A CA 11
ATOM 19099 C C . ASP A 1 97 ? 10.344 -1.033 -7.456 1.00 0.00 97 ASP A C 11
ATOM 19100 O O . ASP A 1 97 ? 11.363 -0.346 -7.514 1.00 0.00 97 ASP A O 11
ATOM 19109 N N . VAL A 1 98 ? 9.393 -0.800 -6.541 1.00 0.00 98 VAL A N 11
ATOM 19110 C CA . VAL A 1 98 ? 9.511 0.228 -5.487 1.00 0.00 98 VAL A CA 11
ATOM 19111 C C . VAL A 1 98 ? 10.502 -0.220 -4.409 1.00 0.00 98 VAL A C 11
ATOM 19112 O O . VAL A 1 98 ? 11.355 0.571 -3.997 1.00 0.00 98 VAL A O 11
ATOM 19125 N N . TRP A 1 99 ? 10.465 -1.496 -4.004 1.00 0.00 99 TRP A N 11
ATOM 19126 C CA . TRP A 1 99 ? 11.440 -2.056 -3.060 1.00 0.00 99 TRP A CA 11
ATOM 19127 C C . TRP A 1 99 ? 12.868 -2.022 -3.633 1.00 0.00 99 TRP A C 11
ATOM 19128 O O . TRP A 1 99 ? 13.792 -1.545 -2.973 1.00 0.00 99 TRP A O 11
ATOM 19149 N N . ARG A 1 100 ? 13.043 -2.471 -4.886 1.00 0.00 100 ARG A N 11
ATOM 19150 C CA . ARG A 1 100 ? 14.339 -2.528 -5.587 1.00 0.00 100 ARG A CA 11
ATOM 19151 C C . ARG A 1 100 ? 14.868 -1.141 -5.935 1.00 0.00 100 ARG A C 11
ATOM 19152 O O . ARG A 1 100 ? 15.997 -0.823 -5.578 1.00 0.00 100 ARG A O 11
ATOM 19173 N N . GLY A 1 101 ? 14.060 -0.293 -6.575 1.00 0.00 101 GLY A N 11
ATOM 19174 C CA . GLY A 1 101 ? 14.451 1.047 -7.037 1.00 0.00 101 GLY A CA 11
ATOM 19175 C C . GLY A 1 101 ? 14.923 1.986 -5.920 1.00 0.00 101 GLY A C 11
ATOM 19176 O O . GLY A 1 101 ? 15.720 2.894 -6.167 1.00 0.00 101 GLY A O 11
ATOM 19180 N N . SER A 1 102 ? 14.482 1.741 -4.682 1.00 0.00 102 SER A N 11
ATOM 19181 C CA . SER A 1 102 ? 14.957 2.448 -3.486 1.00 0.00 102 SER A CA 11
ATOM 19182 C C . SER A 1 102 ? 16.418 2.136 -3.121 1.00 0.00 102 SER A C 11
ATOM 19183 O O . SER A 1 102 ? 17.091 2.980 -2.526 1.00 0.00 102 SER A O 11
ATOM 19191 N N . LEU A 1 103 ? 16.918 0.946 -3.475 1.00 0.00 103 LEU A N 11
ATOM 19192 C CA . LEU A 1 103 ? 18.299 0.505 -3.223 1.00 0.00 103 LEU A CA 11
ATOM 19193 C C . LEU A 1 103 ? 19.160 0.636 -4.489 1.00 0.00 103 LEU A C 11
ATOM 19194 O O . LEU A 1 103 ? 20.243 1.222 -4.464 1.00 0.00 103 LEU A O 11
ATOM 19210 N N . GLU A 1 104 ? 18.629 0.164 -5.616 1.00 0.00 104 GLU A N 11
ATOM 19211 C CA . GLU A 1 104 ? 19.210 0.231 -6.961 1.00 0.00 104 GLU A CA 11
ATOM 19212 C C . GLU A 1 104 ? 18.807 1.566 -7.614 1.00 0.00 104 GLU A C 11
ATOM 19213 O O . GLU A 1 104 ? 18.004 1.629 -8.550 1.00 0.00 104 GLU A O 11
ATOM 19225 N N . HIS A 1 105 ? 19.341 2.656 -7.060 1.00 0.00 105 HIS A N 11
ATOM 19226 C CA . HIS A 1 105 ? 18.939 4.025 -7.373 1.00 0.00 105 HIS A CA 11
ATOM 19227 C C . HIS A 1 105 ? 19.801 4.649 -8.485 1.00 0.00 105 HIS A C 11
ATOM 19228 O O . HIS A 1 105 ? 21.032 4.669 -8.409 1.00 0.00 105 HIS A O 11
ATOM 19242 N N . HIS A 1 106 ? 19.134 5.192 -9.509 1.00 0.00 106 HIS A N 11
ATOM 19243 C CA . HIS A 1 106 ? 19.744 5.903 -10.648 1.00 0.00 106 HIS A CA 11
ATOM 19244 C C . HIS A 1 106 ? 19.160 7.323 -10.848 1.00 0.00 106 HIS A C 11
ATOM 19245 O O . HIS A 1 106 ? 19.473 8.008 -11.825 1.00 0.00 106 HIS A O 11
ATOM 19259 N N . HIS A 1 107 ? 18.308 7.766 -9.917 1.00 0.00 107 HIS A N 11
ATOM 19260 C CA . HIS A 1 107 ? 17.656 9.077 -9.865 1.00 0.00 107 HIS A CA 11
ATOM 19261 C C . HIS A 1 107 ? 17.398 9.469 -8.395 1.00 0.00 107 HIS A C 11
ATOM 19262 O O . HIS A 1 107 ? 17.429 8.611 -7.507 1.00 0.00 107 HIS A O 11
ATOM 19276 N N . HIS A 1 108 ? 17.151 10.754 -8.120 1.00 0.00 108 HIS A N 11
ATOM 19277 C CA . HIS A 1 108 ? 16.860 11.247 -6.769 1.00 0.00 108 HIS A CA 11
ATOM 19278 C C . HIS A 1 108 ? 15.388 11.035 -6.367 1.00 0.00 108 HIS A C 11
ATOM 19279 O O . HIS A 1 108 ? 14.474 11.211 -7.175 1.00 0.00 108 HIS A O 11
ATOM 19293 N N . HIS A 1 109 ? 15.160 10.682 -5.096 1.00 0.00 109 HIS A N 11
ATOM 19294 C CA . HIS A 1 109 ? 13.834 10.383 -4.525 1.00 0.00 109 HIS A CA 11
ATOM 19295 C C . HIS A 1 109 ? 13.534 11.172 -3.227 1.00 0.00 109 HIS A C 11
ATOM 19296 O O . HIS A 1 109 ? 12.601 10.834 -2.492 1.00 0.00 109 HIS A O 11
ATOM 19310 N N . HIS A 1 110 ? 14.316 12.230 -2.960 1.00 0.00 110 HIS A N 11
ATOM 19311 C CA . HIS A 1 110 ? 14.255 13.110 -1.777 1.00 0.00 110 HIS A CA 11
ATOM 19312 C C . HIS A 1 110 ? 14.271 12.342 -0.431 1.00 0.00 110 HIS A C 11
ATOM 19313 O O . HIS A 1 110 ? 15.217 11.544 -0.226 1.00 0.00 110 HIS A O 11
ATOM 19328 N N . GLY A 1 1 ? 5.506 3.829 15.296 1.00 0.00 1 GLY A N 12
ATOM 19329 C CA . GLY A 1 1 ? 6.227 4.702 14.345 1.00 0.00 1 GLY A CA 12
ATOM 19330 C C . GLY A 1 1 ? 5.357 5.118 13.170 1.00 0.00 1 GLY A C 12
ATOM 19331 O O . GLY A 1 1 ? 4.155 4.856 13.140 1.00 0.00 1 GLY A O 12
ATOM 19337 N N . ASP A 1 2 ? 5.960 5.776 12.176 1.00 0.00 2 ASP A N 12
ATOM 19338 C CA . ASP A 1 2 ? 5.239 6.370 11.037 1.00 0.00 2 ASP A CA 12
ATOM 19339 C C . ASP A 1 2 ? 4.546 5.316 10.155 1.00 0.00 2 ASP A C 12
ATOM 19340 O O . ASP A 1 2 ? 3.423 5.532 9.704 1.00 0.00 2 ASP A O 12
ATOM 19349 N N . ALA A 1 3 ? 5.166 4.142 9.982 1.00 0.00 3 ALA A N 12
ATOM 19350 C CA . ALA A 1 3 ? 4.578 2.983 9.304 1.00 0.00 3 ALA A CA 12
ATOM 19351 C C . ALA A 1 3 ? 3.267 2.521 9.971 1.00 0.00 3 ALA A C 12
ATOM 19352 O O . ALA A 1 3 ? 2.268 2.279 9.291 1.00 0.00 3 ALA A O 12
ATOM 19359 N N . ASP A 1 4 ? 3.245 2.449 11.307 1.00 0.00 4 ASP A N 12
ATOM 19360 C CA . ASP A 1 4 ? 2.071 2.041 12.088 1.00 0.00 4 ASP A CA 12
ATOM 19361 C C . ASP A 1 4 ? 0.942 3.081 12.008 1.00 0.00 4 ASP A C 12
ATOM 19362 O O . ASP A 1 4 ? -0.235 2.729 11.915 1.00 0.00 4 ASP A O 12
ATOM 19371 N N . LYS A 1 5 ? 1.300 4.371 11.976 1.00 0.00 5 LYS A N 12
ATOM 19372 C CA . LYS A 1 5 ? 0.350 5.474 11.780 1.00 0.00 5 LYS A CA 12
ATOM 19373 C C . LYS A 1 5 ? -0.288 5.381 10.401 1.00 0.00 5 LYS A C 12
ATOM 19374 O O . LYS A 1 5 ? -1.511 5.410 10.291 1.00 0.00 5 LYS A O 12
ATOM 19393 N N . ILE A 1 6 ? 0.520 5.213 9.356 1.00 0.00 6 ILE A N 12
ATOM 19394 C CA . ILE A 1 6 ? 0.036 5.198 7.971 1.00 0.00 6 ILE A CA 12
ATOM 19395 C C . ILE A 1 6 ? -0.896 4.014 7.702 1.00 0.00 6 ILE A C 12
ATOM 19396 O O . ILE A 1 6 ? -1.888 4.168 6.989 1.00 0.00 6 ILE A O 12
ATOM 19412 N N . MET A 1 7 ? -0.614 2.843 8.287 1.00 0.00 7 MET A N 12
ATOM 19413 C CA . MET A 1 7 ? -1.478 1.675 8.076 1.00 0.00 7 MET A CA 12
ATOM 19414 C C . MET A 1 7 ? -2.819 1.842 8.797 1.00 0.00 7 MET A C 12
ATOM 19415 O O . MET A 1 7 ? -3.869 1.472 8.273 1.00 0.00 7 MET A O 12
ATOM 19429 N N . GLU A 1 8 ? -2.804 2.488 9.965 1.00 0.00 8 GLU A N 12
ATOM 19430 C CA . GLU A 1 8 ? -4.013 2.810 10.723 1.00 0.00 8 GLU A CA 12
ATOM 19431 C C . GLU A 1 8 ? -4.817 3.956 10.092 1.00 0.00 8 GLU A C 12
ATOM 19432 O O . GLU A 1 8 ? -6.036 3.953 10.208 1.00 0.00 8 GLU A O 12
ATOM 19444 N N . GLN A 1 9 ? -4.193 4.890 9.367 1.00 0.00 9 GLN A N 12
ATOM 19445 C CA . GLN A 1 9 ? -4.915 5.916 8.592 1.00 0.00 9 GLN A CA 12
ATOM 19446 C C . GLN A 1 9 ? -5.862 5.300 7.548 1.00 0.00 9 GLN A C 12
ATOM 19447 O O . GLN A 1 9 ? -6.934 5.847 7.294 1.00 0.00 9 GLN A O 12
ATOM 19461 N N . ALA A 1 10 ? -5.514 4.142 6.977 1.00 0.00 10 ALA A N 12
ATOM 19462 C CA . ALA A 1 10 ? -6.436 3.408 6.117 1.00 0.00 10 ALA A CA 12
ATOM 19463 C C . ALA A 1 10 ? -7.590 2.790 6.923 1.00 0.00 10 ALA A C 12
ATOM 19464 O O . ALA A 1 10 ? -8.756 2.973 6.568 1.00 0.00 10 ALA A O 12
ATOM 19471 N N . LYS A 1 11 ? -7.290 2.153 8.063 1.00 0.00 11 LYS A N 12
ATOM 19472 C CA . LYS A 1 11 ? -8.293 1.524 8.944 1.00 0.00 11 LYS A CA 12
ATOM 19473 C C . LYS A 1 11 ? -9.241 2.523 9.615 1.00 0.00 11 LYS A C 12
ATOM 19474 O O . LYS A 1 11 ? -10.402 2.191 9.843 1.00 0.00 11 LYS A O 12
ATOM 19493 N N . ARG A 1 12 ? -8.785 3.751 9.898 1.00 0.00 12 ARG A N 12
ATOM 19494 C CA . ARG A 1 12 ? -9.595 4.810 10.535 1.00 0.00 12 ARG A CA 12
ATOM 19495 C C . ARG A 1 12 ? -10.723 5.292 9.612 1.00 0.00 12 ARG A C 12
ATOM 19496 O O . ARG A 1 12 ? -11.782 5.712 10.077 1.00 0.00 12 ARG A O 12
ATOM 19517 N N . GLN A 1 13 ? -10.475 5.213 8.305 1.00 0.00 13 GLN A N 12
ATOM 19518 C CA . GLN A 1 13 ? -11.365 5.622 7.220 1.00 0.00 13 GLN A CA 12
ATOM 19519 C C . GLN A 1 13 ? -12.230 4.439 6.743 1.00 0.00 13 GLN A C 12
ATOM 19520 O O . GLN A 1 13 ? -13.437 4.582 6.556 1.00 0.00 13 GLN A O 12
ATOM 19534 N N . ASP A 1 14 ? -11.614 3.261 6.583 1.00 0.00 14 ASP A N 12
ATOM 19535 C CA . ASP A 1 14 ? -12.256 2.006 6.188 1.00 0.00 14 ASP A CA 12
ATOM 19536 C C . ASP A 1 14 ? -11.578 0.786 6.861 1.00 0.00 14 ASP A C 12
ATOM 19537 O O . ASP A 1 14 ? -10.559 0.293 6.369 1.00 0.00 14 ASP A O 12
ATOM 19546 N N . PRO A 1 15 ? -12.149 0.246 7.956 1.00 0.00 15 PRO A N 12
ATOM 19547 C CA . PRO A 1 15 ? -11.646 -0.948 8.645 1.00 0.00 15 PRO A CA 12
ATOM 19548 C C . PRO A 1 15 ? -11.642 -2.214 7.774 1.00 0.00 15 PRO A C 12
ATOM 19549 O O . PRO A 1 15 ? -10.939 -3.176 8.091 1.00 0.00 15 PRO A O 12
ATOM 19560 N N . ASN A 1 16 ? -12.420 -2.231 6.684 1.00 0.00 16 ASN A N 12
ATOM 19561 C CA . ASN A 1 16 ? -12.490 -3.350 5.741 1.00 0.00 16 ASN A CA 12
ATOM 19562 C C . ASN A 1 16 ? -11.322 -3.378 4.730 1.00 0.00 16 ASN A C 12
ATOM 19563 O O . ASN A 1 16 ? -11.078 -4.418 4.114 1.00 0.00 16 ASN A O 12
ATOM 19574 N N . ALA A 1 17 ? -10.572 -2.278 4.583 1.00 0.00 17 ALA A N 12
ATOM 19575 C CA . ALA A 1 17 ? -9.369 -2.213 3.758 1.00 0.00 17 ALA A CA 12
ATOM 19576 C C . ALA A 1 17 ? -8.308 -3.203 4.261 1.00 0.00 17 ALA A C 12
ATOM 19577 O O . ALA A 1 17 ? -8.116 -3.366 5.472 1.00 0.00 17 ALA A O 12
ATOM 19584 N N . GLN A 1 18 ? -7.589 -3.836 3.334 1.00 0.00 18 GLN A N 12
ATOM 19585 C CA . GLN A 1 18 ? -6.494 -4.743 3.669 1.00 0.00 18 GLN A CA 12
ATOM 19586 C C . GLN A 1 18 ? -5.168 -3.988 3.576 1.00 0.00 18 GLN A C 12
ATOM 19587 O O . GLN A 1 18 ? -4.878 -3.389 2.541 1.00 0.00 18 GLN A O 12
ATOM 19601 N N . VAL A 1 19 ? -4.373 -4.001 4.647 1.00 0.00 19 VAL A N 12
ATOM 19602 C CA . VAL A 1 19 ? -3.083 -3.295 4.720 1.00 0.00 19 VAL A CA 12
ATOM 19603 C C . VAL A 1 19 ? -1.995 -4.173 5.339 1.00 0.00 19 VAL A C 12
ATOM 19604 O O . VAL A 1 19 ? -2.201 -4.768 6.399 1.00 0.00 19 VAL A O 12
ATOM 19617 N N . TYR A 1 20 ? -0.833 -4.238 4.685 1.00 0.00 20 TYR A N 12
ATOM 19618 C CA . TYR A 1 20 ? 0.318 -5.045 5.104 1.00 0.00 20 TYR A CA 12
ATOM 19619 C C . TYR A 1 20 ? 1.635 -4.298 4.916 1.00 0.00 20 TYR A C 12
ATOM 19620 O O . TYR A 1 20 ? 1.807 -3.565 3.945 1.00 0.00 20 TYR A O 12
ATOM 19638 N N . LYS A 1 21 ? 2.586 -4.525 5.823 1.00 0.00 21 LYS A N 12
ATOM 19639 C CA . LYS A 1 21 ? 3.903 -3.883 5.841 1.00 0.00 21 LYS A CA 12
ATOM 19640 C C . LYS A 1 21 ? 5.009 -4.919 5.678 1.00 0.00 21 LYS A C 12
ATOM 19641 O O . LYS A 1 21 ? 5.087 -5.871 6.455 1.00 0.00 21 LYS A O 12
ATOM 19660 N N . VAL A 1 22 ? 5.853 -4.730 4.666 1.00 0.00 22 VAL A N 12
ATOM 19661 C CA . VAL A 1 22 ? 6.927 -5.650 4.283 1.00 0.00 22 VAL A CA 12
ATOM 19662 C C . VAL A 1 22 ? 8.276 -4.936 4.205 1.00 0.00 22 VAL A C 12
ATOM 19663 O O . VAL A 1 22 ? 8.376 -3.764 3.831 1.00 0.00 22 VAL A O 12
ATOM 19676 N N . THR A 1 23 ? 9.330 -5.663 4.561 1.00 0.00 23 THR A N 12
ATOM 19677 C CA . THR A 1 23 ? 10.714 -5.166 4.616 1.00 0.00 23 THR A CA 12
ATOM 19678 C C . THR A 1 23 ? 11.653 -5.873 3.631 1.00 0.00 23 THR A C 12
ATOM 19679 O O . THR A 1 23 ? 12.818 -5.496 3.514 1.00 0.00 23 THR A O 12
ATOM 19690 N N . THR A 1 24 ? 11.154 -6.881 2.908 1.00 0.00 24 THR A N 12
ATOM 19691 C CA . THR A 1 24 ? 11.924 -7.785 2.027 1.00 0.00 24 THR A CA 12
ATOM 19692 C C . THR A 1 24 ? 11.165 -8.089 0.718 1.00 0.00 24 THR A C 12
ATOM 19693 O O . THR A 1 24 ? 9.935 -7.956 0.683 1.00 0.00 24 THR A O 12
ATOM 19704 N N . PRO A 1 25 ? 11.849 -8.545 -0.353 1.00 0.00 25 PRO A N 12
ATOM 19705 C CA . PRO A 1 25 ? 11.187 -8.973 -1.586 1.00 0.00 25 PRO A CA 12
ATOM 19706 C C . PRO A 1 25 ? 10.381 -10.268 -1.407 1.00 0.00 25 PRO A C 12
ATOM 19707 O O . PRO A 1 25 ? 9.368 -10.465 -2.075 1.00 0.00 25 PRO A O 12
ATOM 19718 N N . ASP A 1 26 ? 10.819 -11.156 -0.511 1.00 0.00 26 ASP A N 12
ATOM 19719 C CA . ASP A 1 26 ? 10.137 -12.416 -0.211 1.00 0.00 26 ASP A CA 12
ATOM 19720 C C . ASP A 1 26 ? 8.829 -12.196 0.574 1.00 0.00 26 ASP A C 12
ATOM 19721 O O . ASP A 1 26 ? 7.859 -12.936 0.404 1.00 0.00 26 ASP A O 12
ATOM 19730 N N . GLU A 1 27 ? 8.776 -11.157 1.413 1.00 0.00 27 GLU A N 12
ATOM 19731 C CA . GLU A 1 27 ? 7.575 -10.777 2.169 1.00 0.00 27 GLU A CA 12
ATOM 19732 C C . GLU A 1 27 ? 6.494 -10.138 1.275 1.00 0.00 27 GLU A C 12
ATOM 19733 O O . GLU A 1 27 ? 5.304 -10.323 1.536 1.00 0.00 27 GLU A O 12
ATOM 19745 N N . ILE A 1 28 ? 6.879 -9.434 0.199 1.00 0.00 28 ILE A N 12
ATOM 19746 C CA . ILE A 1 28 ? 5.945 -8.853 -0.784 1.00 0.00 28 ILE A CA 12
ATOM 19747 C C . ILE A 1 28 ? 5.016 -9.914 -1.382 1.00 0.00 28 ILE A C 12
ATOM 19748 O O . ILE A 1 28 ? 3.812 -9.685 -1.456 1.00 0.00 28 ILE A O 12
ATOM 19764 N N . GLU A 1 29 ? 5.551 -11.075 -1.770 1.00 0.00 29 GLU A N 12
ATOM 19765 C CA . GLU A 1 29 ? 4.813 -12.207 -2.349 1.00 0.00 29 GLU A CA 12
ATOM 19766 C C . GLU A 1 29 ? 3.670 -12.694 -1.453 1.00 0.00 29 GLU A C 12
ATOM 19767 O O . GLU A 1 29 ? 2.639 -13.143 -1.945 1.00 0.00 29 GLU A O 12
ATOM 19779 N N . GLU A 1 30 ? 3.833 -12.580 -0.136 1.00 0.00 30 GLU A N 12
ATOM 19780 C CA . GLU A 1 30 ? 2.756 -12.874 0.823 1.00 0.00 30 GLU A CA 12
ATOM 19781 C C . GLU A 1 30 ? 1.647 -11.803 0.819 1.00 0.00 30 GLU A C 12
ATOM 19782 O O . GLU A 1 30 ? 0.461 -12.140 0.826 1.00 0.00 30 GLU A O 12
ATOM 19794 N N . ALA A 1 31 ? 2.013 -10.518 0.765 1.00 0.00 31 ALA A N 12
ATOM 19795 C CA . ALA A 1 31 ? 1.072 -9.394 0.768 1.00 0.00 31 ALA A CA 12
ATOM 19796 C C . ALA A 1 31 ? 0.238 -9.334 -0.519 1.00 0.00 31 ALA A C 12
ATOM 19797 O O . ALA A 1 31 ? -0.991 -9.277 -0.472 1.00 0.00 31 ALA A O 12
ATOM 19804 N N . VAL A 1 32 ? 0.894 -9.416 -1.677 1.00 0.00 32 VAL A N 12
ATOM 19805 C CA . VAL A 1 32 ? 0.244 -9.423 -2.999 1.00 0.00 32 VAL A CA 12
ATOM 19806 C C . VAL A 1 32 ? -0.677 -10.625 -3.189 1.00 0.00 32 VAL A C 12
ATOM 19807 O O . VAL A 1 32 ? -1.703 -10.505 -3.848 1.00 0.00 32 VAL A O 12
ATOM 19820 N N . ARG A 1 33 ? -0.356 -11.771 -2.579 1.00 0.00 33 ARG A N 12
ATOM 19821 C CA . ARG A 1 33 ? -1.121 -13.028 -2.720 1.00 0.00 33 ARG A CA 12
ATOM 19822 C C . ARG A 1 33 ? -2.491 -12.980 -2.038 1.00 0.00 33 ARG A C 12
ATOM 19823 O O . ARG A 1 33 ? -3.456 -13.537 -2.563 1.00 0.00 33 ARG A O 12
ATOM 19844 N N . ARG A 1 34 ? -2.588 -12.313 -0.884 1.00 0.00 34 ARG A N 12
ATOM 19845 C CA . ARG A 1 34 ? -3.840 -12.112 -0.133 1.00 0.00 34 ARG A CA 12
ATOM 19846 C C . ARG A 1 34 ? -4.581 -10.854 -0.559 1.00 0.00 34 ARG A C 12
ATOM 19847 O O . ARG A 1 34 ? -5.812 -10.848 -0.593 1.00 0.00 34 ARG A O 12
ATOM 19868 N N . ILE A 1 35 ? -3.843 -9.808 -0.939 1.00 0.00 35 ILE A N 12
ATOM 19869 C CA . ILE A 1 35 ? -4.440 -8.626 -1.563 1.00 0.00 35 ILE A CA 12
ATOM 19870 C C . ILE A 1 35 ? -5.005 -8.940 -2.938 1.00 0.00 35 ILE A C 12
ATOM 19871 O O . ILE A 1 35 ? -6.016 -8.346 -3.276 1.00 0.00 35 ILE A O 12
ATOM 19887 N N . GLU A 1 36 ? -4.432 -9.871 -3.703 1.00 0.00 36 GLU A N 12
ATOM 19888 C CA . GLU A 1 36 ? -4.859 -10.189 -5.078 1.00 0.00 36 GLU A CA 12
ATOM 19889 C C . GLU A 1 36 ? -6.387 -10.278 -5.215 1.00 0.00 36 GLU A C 12
ATOM 19890 O O . GLU A 1 36 ? -6.957 -9.783 -6.189 1.00 0.00 36 GLU A O 12
ATOM 19902 N N . LYS A 1 37 ? -7.045 -10.880 -4.218 1.00 0.00 37 LYS A N 12
ATOM 19903 C CA . LYS A 1 37 ? -8.497 -11.103 -4.224 1.00 0.00 37 LYS A CA 12
ATOM 19904 C C . LYS A 1 37 ? -9.296 -9.789 -4.105 1.00 0.00 37 LYS A C 12
ATOM 19905 O O . LYS A 1 37 ? -10.330 -9.616 -4.748 1.00 0.00 37 LYS A O 12
ATOM 19924 N N . TYR A 1 38 ? -8.805 -8.877 -3.262 1.00 0.00 38 TYR A N 12
ATOM 19925 C CA . TYR A 1 38 ? -9.399 -7.589 -2.881 1.00 0.00 38 TYR A CA 12
ATOM 19926 C C . TYR A 1 38 ? -8.966 -6.409 -3.767 1.00 0.00 38 TYR A C 12
ATOM 19927 O O . TYR A 1 38 ? -9.796 -5.689 -4.326 1.00 0.00 38 TYR A O 12
ATOM 19945 N N . GLY A 1 39 ? -7.650 -6.268 -3.949 1.00 0.00 39 GLY A N 12
ATOM 19946 C CA . GLY A 1 39 ? -6.951 -5.325 -4.826 1.00 0.00 39 GLY A CA 12
ATOM 19947 C C . GLY A 1 39 ? -7.299 -5.483 -6.306 1.00 0.00 39 GLY A C 12
ATOM 19948 O O . GLY A 1 39 ? -6.999 -4.606 -7.115 1.00 0.00 39 GLY A O 12
ATOM 19952 N N . ALA A 1 40 ? -7.986 -6.572 -6.655 1.00 0.00 40 ALA A N 12
ATOM 19953 C CA . ALA A 1 40 ? -8.632 -6.729 -7.963 1.00 0.00 40 ALA A CA 12
ATOM 19954 C C . ALA A 1 40 ? -9.557 -5.528 -8.305 1.00 0.00 40 ALA A C 12
ATOM 19955 O O . ALA A 1 40 ? -9.799 -5.253 -9.482 1.00 0.00 40 ALA A O 12
ATOM 19962 N N . GLN A 1 41 ? -10.039 -4.790 -7.290 1.00 0.00 41 GLN A N 12
ATOM 19963 C CA . GLN A 1 41 ? -10.730 -3.511 -7.416 1.00 0.00 41 GLN A CA 12
ATOM 19964 C C . GLN A 1 41 ? -9.727 -2.346 -7.504 1.00 0.00 41 GLN A C 12
ATOM 19965 O O . GLN A 1 41 ? -9.546 -1.771 -8.579 1.00 0.00 41 GLN A O 12
ATOM 19979 N N . VAL A 1 42 ? -9.086 -1.992 -6.379 1.00 0.00 42 VAL A N 12
ATOM 19980 C CA . VAL A 1 42 ? -8.264 -0.779 -6.214 1.00 0.00 42 VAL A CA 12
ATOM 19981 C C . VAL A 1 42 ? -7.131 -1.029 -5.211 1.00 0.00 42 VAL A C 12
ATOM 19982 O O . VAL A 1 42 ? -7.337 -1.651 -4.165 1.00 0.00 42 VAL A O 12
ATOM 19995 N N . VAL A 1 43 ? -5.932 -0.522 -5.512 1.00 0.00 43 VAL A N 12
ATOM 19996 C CA . VAL A 1 43 ? -4.701 -0.712 -4.722 1.00 0.00 43 VAL A CA 12
ATOM 19997 C C . VAL A 1 43 ? -3.940 0.609 -4.582 1.00 0.00 43 VAL A C 12
ATOM 19998 O O . VAL A 1 43 ? -4.021 1.485 -5.443 1.00 0.00 43 VAL A O 12
ATOM 20011 N N . LEU A 1 44 ? -3.189 0.752 -3.496 1.00 0.00 44 LEU A N 12
ATOM 20012 C CA . LEU A 1 44 ? -2.222 1.818 -3.255 1.00 0.00 44 LEU A CA 12
ATOM 20013 C C . LEU A 1 44 ? -0.897 1.233 -2.732 1.00 0.00 44 LEU A C 12
ATOM 20014 O O . LEU A 1 44 ? -0.880 0.383 -1.841 1.00 0.00 44 LEU A O 12
ATOM 20030 N N . ILE A 1 45 ? 0.221 1.716 -3.273 1.00 0.00 45 ILE A N 12
ATOM 20031 C CA . ILE A 1 45 ? 1.584 1.364 -2.844 1.00 0.00 45 ILE A CA 12
ATOM 20032 C C . ILE A 1 45 ? 2.176 2.545 -2.074 1.00 0.00 45 ILE A C 12
ATOM 20033 O O . ILE A 1 45 ? 2.180 3.667 -2.581 1.00 0.00 45 ILE A O 12
ATOM 20049 N N . ILE A 1 46 ? 2.673 2.288 -0.862 1.00 0.00 46 ILE A N 12
ATOM 20050 C CA . ILE A 1 46 ? 3.284 3.282 0.029 1.00 0.00 46 ILE A CA 12
ATOM 20051 C C . ILE A 1 46 ? 4.744 2.906 0.338 1.00 0.00 46 ILE A C 12
ATOM 20052 O O . ILE A 1 46 ? 5.048 1.746 0.613 1.00 0.00 46 ILE A O 12
ATOM 20068 N N . TYR A 1 47 ? 5.653 3.882 0.313 1.00 0.00 47 TYR A N 12
ATOM 20069 C CA . TYR A 1 47 ? 7.093 3.714 0.548 1.00 0.00 47 TYR A CA 12
ATOM 20070 C C . TYR A 1 47 ? 7.586 4.681 1.640 1.00 0.00 47 TYR A C 12
ATOM 20071 O O . TYR A 1 47 ? 7.865 5.856 1.393 1.00 0.00 47 TYR A O 12
ATOM 20089 N N . THR A 1 48 ? 7.688 4.167 2.866 1.00 0.00 48 THR A N 12
ATOM 20090 C CA . THR A 1 48 ? 8.038 4.929 4.079 1.00 0.00 48 THR A CA 12
ATOM 20091 C C . THR A 1 48 ? 9.442 4.602 4.611 1.00 0.00 48 THR A C 12
ATOM 20092 O O . THR A 1 48 ? 9.941 3.483 4.463 1.00 0.00 48 THR A O 12
ATOM 20103 N N . SER A 1 49 ? 10.095 5.585 5.246 1.00 0.00 49 SER A N 12
ATOM 20104 C CA . SER A 1 49 ? 11.487 5.499 5.725 1.00 0.00 49 SER A CA 12
ATOM 20105 C C . SER A 1 49 ? 12.467 5.044 4.616 1.00 0.00 49 SER A C 12
ATOM 20106 O O . SER A 1 49 ? 12.261 5.352 3.438 1.00 0.00 49 SER A O 12
ATOM 20114 N N . SER A 1 50 ? 13.561 4.356 4.965 1.00 0.00 50 SER A N 12
ATOM 20115 C CA . SER A 1 50 ? 14.647 4.003 4.033 1.00 0.00 50 SER A CA 12
ATOM 20116 C C . SER A 1 50 ? 14.285 2.887 3.039 1.00 0.00 50 SER A C 12
ATOM 20117 O O . SER A 1 50 ? 14.700 2.956 1.882 1.00 0.00 50 SER A O 12
ATOM 20125 N N . GLY A 1 51 ? 13.508 1.875 3.454 1.00 0.00 51 GLY A N 12
ATOM 20126 C CA . GLY A 1 51 ? 13.180 0.701 2.621 1.00 0.00 51 GLY A CA 12
ATOM 20127 C C . GLY A 1 51 ? 11.910 -0.077 2.988 1.00 0.00 51 GLY A C 12
ATOM 20128 O O . GLY A 1 51 ? 11.646 -1.117 2.382 1.00 0.00 51 GLY A O 12
ATOM 20132 N N . ILE A 1 52 ? 11.117 0.383 3.961 1.00 0.00 52 ILE A N 12
ATOM 20133 C CA . ILE A 1 52 ? 9.845 -0.243 4.326 1.00 0.00 52 ILE A CA 12
ATOM 20134 C C . ILE A 1 52 ? 8.771 0.098 3.289 1.00 0.00 52 ILE A C 12
ATOM 20135 O O . ILE A 1 52 ? 8.503 1.265 2.992 1.00 0.00 52 ILE A O 12
ATOM 20151 N N . VAL A 1 53 ? 8.127 -0.937 2.756 1.00 0.00 53 VAL A N 12
ATOM 20152 C CA . VAL A 1 53 ? 7.036 -0.811 1.786 1.00 0.00 53 VAL A CA 12
ATOM 20153 C C . VAL A 1 53 ? 5.746 -1.279 2.455 1.00 0.00 53 VAL A C 12
ATOM 20154 O O . VAL A 1 53 ? 5.710 -2.332 3.091 1.00 0.00 53 VAL A O 12
ATOM 20167 N N . ILE A 1 54 ? 4.686 -0.485 2.344 1.00 0.00 54 ILE A N 12
ATOM 20168 C CA . ILE A 1 54 ? 3.358 -0.806 2.871 1.00 0.00 54 ILE A CA 12
ATOM 20169 C C . ILE A 1 54 ? 2.398 -0.911 1.681 1.00 0.00 54 ILE A C 12
ATOM 20170 O O . ILE A 1 54 ? 2.324 -0.013 0.840 1.00 0.00 54 ILE A O 12
ATOM 20186 N N . LEU A 1 55 ? 1.669 -2.018 1.604 1.00 0.00 55 LEU A N 12
ATOM 20187 C CA . LEU A 1 55 ? 0.716 -2.325 0.542 1.00 0.00 55 LEU A CA 12
ATOM 20188 C C . LEU A 1 55 ? -0.694 -2.207 1.120 1.00 0.00 55 LEU A C 12
ATOM 20189 O O . LEU A 1 55 ? -1.021 -2.909 2.079 1.00 0.00 55 LEU A O 12
ATOM 20205 N N . VAL A 1 56 ? -1.518 -1.325 0.557 1.00 0.00 56 VAL A N 12
ATOM 20206 C CA . VAL A 1 56 ? -2.923 -1.150 0.969 1.00 0.00 56 VAL A CA 12
ATOM 20207 C C . VAL A 1 56 ? -3.892 -1.368 -0.194 1.00 0.00 56 VAL A C 12
ATOM 20208 O O . VAL A 1 56 ? -3.610 -0.978 -1.325 1.00 0.00 56 VAL A O 12
ATOM 20221 N N . ALA A 1 57 ? -5.035 -2.007 0.055 1.00 0.00 57 ALA A N 12
ATOM 20222 C CA . ALA A 1 57 ? -6.059 -2.245 -0.958 1.00 0.00 57 ALA A CA 12
ATOM 20223 C C . ALA A 1 57 ? -7.492 -2.091 -0.440 1.00 0.00 57 ALA A C 12
ATOM 20224 O O . ALA A 1 57 ? -7.786 -2.324 0.737 1.00 0.00 57 ALA A O 12
ATOM 20231 N N . VAL A 1 58 ? -8.384 -1.714 -1.357 1.00 0.00 58 VAL A N 12
ATOM 20232 C CA . VAL A 1 58 ? -9.777 -1.322 -1.099 1.00 0.00 58 VAL A CA 12
ATOM 20233 C C . VAL A 1 58 ? -10.742 -1.855 -2.161 1.00 0.00 58 VAL A C 12
ATOM 20234 O O . VAL A 1 58 ? -10.380 -2.025 -3.327 1.00 0.00 58 VAL A O 12
ATOM 20247 N N . ARG A 1 59 ? -12.001 -2.069 -1.760 1.00 0.00 59 ARG A N 12
ATOM 20248 C CA . ARG A 1 59 ? -13.092 -2.524 -2.642 1.00 0.00 59 ARG A CA 12
ATOM 20249 C C . ARG A 1 59 ? -13.715 -1.396 -3.484 1.00 0.00 59 ARG A C 12
ATOM 20250 O O . ARG A 1 59 ? -14.383 -1.678 -4.475 1.00 0.00 59 ARG A O 12
ATOM 20271 N N . ASP A 1 60 ? -13.475 -0.129 -3.139 1.00 0.00 60 ASP A N 12
ATOM 20272 C CA . ASP A 1 60 ? -13.990 1.037 -3.869 1.00 0.00 60 ASP A CA 12
ATOM 20273 C C . ASP A 1 60 ? -12.929 2.150 -4.043 1.00 0.00 60 ASP A C 12
ATOM 20274 O O . ASP A 1 60 ? -12.100 2.358 -3.152 1.00 0.00 60 ASP A O 12
ATOM 20283 N N . PRO A 1 61 ? -12.949 2.899 -5.166 1.00 0.00 61 PRO A N 12
ATOM 20284 C CA . PRO A 1 61 ? -11.970 3.954 -5.456 1.00 0.00 61 PRO A CA 12
ATOM 20285 C C . PRO A 1 61 ? -12.105 5.203 -4.573 1.00 0.00 61 PRO A C 12
ATOM 20286 O O . PRO A 1 61 ? -11.101 5.864 -4.296 1.00 0.00 61 PRO A O 12
ATOM 20297 N N . SER A 1 62 ? -13.307 5.517 -4.082 1.00 0.00 62 SER A N 12
ATOM 20298 C CA . SER A 1 62 ? -13.542 6.662 -3.185 1.00 0.00 62 SER A CA 12
ATOM 20299 C C . SER A 1 62 ? -12.803 6.510 -1.849 1.00 0.00 62 SER A C 12
ATOM 20300 O O . SER A 1 62 ? -12.255 7.478 -1.326 1.00 0.00 62 SER A O 12
ATOM 20308 N N . GLN A 1 63 ? -12.719 5.284 -1.327 1.00 0.00 63 GLN A N 12
ATOM 20309 C CA . GLN A 1 63 ? -11.982 4.927 -0.113 1.00 0.00 63 GLN A CA 12
ATOM 20310 C C . GLN A 1 63 ? -10.478 5.151 -0.297 1.00 0.00 63 GLN A C 12
ATOM 20311 O O . GLN A 1 63 ? -9.857 5.778 0.559 1.00 0.00 63 GLN A O 12
ATOM 20325 N N . ALA A 1 64 ? -9.904 4.712 -1.423 1.00 0.00 64 ALA A N 12
ATOM 20326 C CA . ALA A 1 64 ? -8.504 4.979 -1.751 1.00 0.00 64 ALA A CA 12
ATOM 20327 C C . ALA A 1 64 ? -8.225 6.482 -1.863 1.00 0.00 64 ALA A C 12
ATOM 20328 O O . ALA A 1 64 ? -7.256 6.954 -1.274 1.00 0.00 64 ALA A O 12
ATOM 20335 N N . ASP A 1 65 ? -9.081 7.239 -2.560 1.00 0.00 65 ASP A N 12
ATOM 20336 C CA . ASP A 1 65 ? -8.921 8.692 -2.692 1.00 0.00 65 ASP A CA 12
ATOM 20337 C C . ASP A 1 65 ? -8.950 9.380 -1.322 1.00 0.00 65 ASP A C 12
ATOM 20338 O O . ASP A 1 65 ? -8.044 10.143 -1.000 1.00 0.00 65 ASP A O 12
ATOM 20347 N N . GLN A 1 66 ? -9.926 9.044 -0.475 1.00 0.00 66 GLN A N 12
ATOM 20348 C CA . GLN A 1 66 ? -10.058 9.617 0.864 1.00 0.00 66 GLN A CA 12
ATOM 20349 C C . GLN A 1 66 ? -8.861 9.278 1.761 1.00 0.00 66 GLN A C 12
ATOM 20350 O O . GLN A 1 66 ? -8.317 10.171 2.413 1.00 0.00 66 GLN A O 12
ATOM 20364 N N . ILE A 1 67 ? -8.422 8.012 1.774 1.00 0.00 67 ILE A N 12
ATOM 20365 C CA . ILE A 1 67 ? -7.307 7.556 2.617 1.00 0.00 67 ILE A CA 12
ATOM 20366 C C . ILE A 1 67 ? -5.992 8.216 2.169 1.00 0.00 67 ILE A C 12
ATOM 20367 O O . ILE A 1 67 ? -5.223 8.703 2.993 1.00 0.00 67 ILE A O 12
ATOM 20383 N N . LEU A 1 68 ? -5.759 8.287 0.856 1.00 0.00 68 LEU A N 12
ATOM 20384 C CA . LEU A 1 68 ? -4.602 8.947 0.241 1.00 0.00 68 LEU A CA 12
ATOM 20385 C C . LEU A 1 68 ? -4.507 10.421 0.646 1.00 0.00 68 LEU A C 12
ATOM 20386 O O . LEU A 1 68 ? -3.438 10.892 1.035 1.00 0.00 68 LEU A O 12
ATOM 20402 N N . LYS A 1 69 ? -5.624 11.143 0.537 1.00 0.00 69 LYS A N 12
ATOM 20403 C CA . LYS A 1 69 ? -5.731 12.587 0.784 1.00 0.00 69 LYS A CA 12
ATOM 20404 C C . LYS A 1 69 ? -5.236 12.970 2.179 1.00 0.00 69 LYS A C 12
ATOM 20405 O O . LYS A 1 69 ? -4.453 13.908 2.313 1.00 0.00 69 LYS A O 12
ATOM 20424 N N . GLU A 1 70 ? -5.634 12.224 3.210 1.00 0.00 70 GLU A N 12
ATOM 20425 C CA . GLU A 1 70 ? -5.114 12.403 4.572 1.00 0.00 70 GLU A CA 12
ATOM 20426 C C . GLU A 1 70 ? -3.700 11.839 4.774 1.00 0.00 70 GLU A C 12
ATOM 20427 O O . GLU A 1 70 ? -2.900 12.438 5.492 1.00 0.00 70 GLU A O 12
ATOM 20439 N N . ALA A 1 71 ? -3.367 10.698 4.168 1.00 0.00 71 ALA A N 12
ATOM 20440 C CA . ALA A 1 71 ? -2.086 10.027 4.394 1.00 0.00 71 ALA A CA 12
ATOM 20441 C C . ALA A 1 71 ? -0.904 10.814 3.807 1.00 0.00 71 ALA A C 12
ATOM 20442 O O . ALA A 1 71 ? 0.118 10.965 4.480 1.00 0.00 71 ALA A O 12
ATOM 20449 N N . LYS A 1 72 ? -1.066 11.406 2.616 1.00 0.00 72 LYS A N 12
ATOM 20450 C CA . LYS A 1 72 ? -0.114 12.313 1.989 1.00 0.00 72 LYS A CA 12
ATOM 20451 C C . LYS A 1 72 ? 0.049 13.608 2.784 1.00 0.00 72 LYS A C 12
ATOM 20452 O O . LYS A 1 72 ? 1.166 14.091 2.958 1.00 0.00 72 LYS A O 12
ATOM 20471 N N . LYS A 1 73 ? -1.061 14.152 3.295 1.00 0.00 73 LYS A N 12
ATOM 20472 C CA . LYS A 1 73 ? -1.068 15.402 4.070 1.00 0.00 73 LYS A CA 12
ATOM 20473 C C . LYS A 1 73 ? -0.327 15.241 5.400 1.00 0.00 73 LYS A C 12
ATOM 20474 O O . LYS A 1 73 ? 0.451 16.112 5.789 1.00 0.00 73 LYS A O 12
ATOM 20493 N N . GLN A 1 74 ? -0.543 14.107 6.071 1.00 0.00 74 GLN A N 12
ATOM 20494 C CA . GLN A 1 74 ? 0.130 13.756 7.322 1.00 0.00 74 GLN A CA 12
ATOM 20495 C C . GLN A 1 74 ? 1.602 13.359 7.104 1.00 0.00 74 GLN A C 12
ATOM 20496 O O . GLN A 1 74 ? 2.460 13.717 7.912 1.00 0.00 74 GLN A O 12
ATOM 20510 N N . ASN A 1 75 ? 1.899 12.626 6.023 1.00 0.00 75 ASN A N 12
ATOM 20511 C CA . ASN A 1 75 ? 3.228 12.098 5.701 1.00 0.00 75 ASN A CA 12
ATOM 20512 C C . ASN A 1 75 ? 3.602 12.378 4.223 1.00 0.00 75 ASN A C 12
ATOM 20513 O O . ASN A 1 75 ? 3.373 11.527 3.358 1.00 0.00 75 ASN A O 12
ATOM 20524 N N . PRO A 1 76 ? 4.216 13.533 3.898 1.00 0.00 76 PRO A N 12
ATOM 20525 C CA . PRO A 1 76 ? 4.528 13.902 2.511 1.00 0.00 76 PRO A CA 12
ATOM 20526 C C . PRO A 1 76 ? 5.661 13.060 1.895 1.00 0.00 76 PRO A C 12
ATOM 20527 O O . PRO A 1 76 ? 5.688 12.852 0.681 1.00 0.00 76 PRO A O 12
ATOM 20538 N N . SER A 1 77 ? 6.569 12.531 2.722 1.00 0.00 77 SER A N 12
ATOM 20539 C CA . SER A 1 77 ? 7.735 11.730 2.304 1.00 0.00 77 SER A CA 12
ATOM 20540 C C . SER A 1 77 ? 7.435 10.234 2.091 1.00 0.00 77 SER A C 12
ATOM 20541 O O . SER A 1 77 ? 8.344 9.461 1.784 1.00 0.00 77 SER A O 12
ATOM 20549 N N . ALA A 1 78 ? 6.179 9.807 2.275 1.00 0.00 78 ALA A N 12
ATOM 20550 C CA . ALA A 1 78 ? 5.753 8.403 2.238 1.00 0.00 78 ALA A CA 12
ATOM 20551 C C . ALA A 1 78 ? 5.399 7.858 0.837 1.00 0.00 78 ALA A C 12
ATOM 20552 O O . ALA A 1 78 ? 5.145 6.665 0.696 1.00 0.00 78 ALA A O 12
ATOM 20559 N N . THR A 1 79 ? 5.345 8.731 -0.175 1.00 0.00 79 THR A N 12
ATOM 20560 C CA . THR A 1 79 ? 5.242 8.430 -1.623 1.00 0.00 79 THR A CA 12
ATOM 20561 C C . THR A 1 79 ? 4.184 7.378 -1.995 1.00 0.00 79 THR A C 12
ATOM 20562 O O . THR A 1 79 ? 4.419 6.168 -1.976 1.00 0.00 79 THR A O 12
ATOM 20573 N N . PHE A 1 80 ? 3.013 7.869 -2.397 1.00 0.00 80 PHE A N 12
ATOM 20574 C CA . PHE A 1 80 ? 1.812 7.076 -2.683 1.00 0.00 80 PHE A CA 12
ATOM 20575 C C . PHE A 1 80 ? 1.640 6.840 -4.190 1.00 0.00 80 PHE A C 12
ATOM 20576 O O . PHE A 1 80 ? 1.770 7.779 -4.981 1.00 0.00 80 PHE A O 12
ATOM 20593 N N . VAL A 1 81 ? 1.311 5.606 -4.590 1.00 0.00 81 VAL A N 12
ATOM 20594 C CA . VAL A 1 81 ? 1.058 5.243 -6.001 1.00 0.00 81 VAL A CA 12
ATOM 20595 C C . VAL A 1 81 ? -0.244 4.455 -6.126 1.00 0.00 81 VAL A C 12
ATOM 20596 O O . VAL A 1 81 ? -0.326 3.323 -5.648 1.00 0.00 81 VAL A O 12
ATOM 20609 N N . ARG A 1 82 ? -1.266 5.048 -6.760 1.00 0.00 82 ARG A N 12
ATOM 20610 C CA . ARG A 1 82 ? -2.575 4.427 -6.992 1.00 0.00 82 ARG A CA 12
ATOM 20611 C C . ARG A 1 82 ? -2.541 3.445 -8.168 1.00 0.00 82 ARG A C 12
ATOM 20612 O O . ARG A 1 82 ? -1.979 3.749 -9.221 1.00 0.00 82 ARG A O 12
ATOM 20633 N N . LEU A 1 83 ? -3.184 2.293 -7.991 1.00 0.00 83 LEU A N 12
ATOM 20634 C CA . LEU A 1 83 ? -3.290 1.197 -8.956 1.00 0.00 83 LEU A CA 12
ATOM 20635 C C . LEU A 1 83 ? -4.760 0.869 -9.256 1.00 0.00 83 LEU A C 12
ATOM 20636 O O . LEU A 1 83 ? -5.580 0.696 -8.350 1.00 0.00 83 LEU A O 12
ATOM 20652 N N . GLU A 1 84 ? -5.061 0.745 -10.549 1.00 0.00 84 GLU A N 12
ATOM 20653 C CA . GLU A 1 84 ? -6.385 0.399 -11.090 1.00 0.00 84 GLU A CA 12
ATOM 20654 C C . GLU A 1 84 ? -6.316 -0.165 -12.526 1.00 0.00 84 GLU A C 12
ATOM 20655 O O . GLU A 1 84 ? -7.074 -1.072 -12.872 1.00 0.00 84 GLU A O 12
ATOM 20667 N N . GLY A 1 85 ? -5.386 0.331 -13.357 1.00 0.00 85 GLY A N 12
ATOM 20668 C CA . GLY A 1 85 ? -5.181 -0.101 -14.750 1.00 0.00 85 GLY A CA 12
ATOM 20669 C C . GLY A 1 85 ? -4.287 -1.339 -14.932 1.00 0.00 85 GLY A C 12
ATOM 20670 O O . GLY A 1 85 ? -4.088 -1.784 -16.064 1.00 0.00 85 GLY A O 12
ATOM 20674 N N . VAL A 1 86 ? -3.742 -1.893 -13.842 1.00 0.00 86 VAL A N 12
ATOM 20675 C CA . VAL A 1 86 ? -2.841 -3.057 -13.822 1.00 0.00 86 VAL A CA 12
ATOM 20676 C C . VAL A 1 86 ? -3.511 -4.223 -13.091 1.00 0.00 86 VAL A C 12
ATOM 20677 O O . VAL A 1 86 ? -4.145 -4.034 -12.051 1.00 0.00 86 VAL A O 12
ATOM 20690 N N . SER A 1 87 ? -3.353 -5.435 -13.626 1.00 0.00 87 SER A N 12
ATOM 20691 C CA . SER A 1 87 ? -3.851 -6.681 -13.027 1.00 0.00 87 SER A CA 12
ATOM 20692 C C . SER A 1 87 ? -3.273 -6.941 -11.622 1.00 0.00 87 SER A C 12
ATOM 20693 O O . SER A 1 87 ? -2.125 -6.573 -11.353 1.00 0.00 87 SER A O 12
ATOM 20701 N N . PRO A 1 88 ? -4.011 -7.620 -10.722 1.00 0.00 88 PRO A N 12
ATOM 20702 C CA . PRO A 1 88 ? -3.588 -7.868 -9.337 1.00 0.00 88 PRO A CA 12
ATOM 20703 C C . PRO A 1 88 ? -2.354 -8.782 -9.224 1.00 0.00 88 PRO A C 12
ATOM 20704 O O . PRO A 1 88 ? -1.619 -8.706 -8.240 1.00 0.00 88 PRO A O 12
ATOM 20715 N N . ASP A 1 89 ? -2.101 -9.630 -10.225 1.00 0.00 89 ASP A N 12
ATOM 20716 C CA . ASP A 1 89 ? -0.846 -10.393 -10.345 1.00 0.00 89 ASP A CA 12
ATOM 20717 C C . ASP A 1 89 ? 0.317 -9.566 -10.941 1.00 0.00 89 ASP A C 12
ATOM 20718 O O . ASP A 1 89 ? 1.478 -9.772 -10.590 1.00 0.00 89 ASP A O 12
ATOM 20727 N N . ASP A 1 90 ? 0.025 -8.597 -11.816 1.00 0.00 90 ASP A N 12
ATOM 20728 C CA . ASP A 1 90 ? 1.025 -7.705 -12.424 1.00 0.00 90 ASP A CA 12
ATOM 20729 C C . ASP A 1 90 ? 1.509 -6.624 -11.446 1.00 0.00 90 ASP A C 12
ATOM 20730 O O . ASP A 1 90 ? 2.657 -6.186 -11.524 1.00 0.00 90 ASP A O 12
ATOM 20739 N N . LEU A 1 91 ? 0.662 -6.243 -10.485 1.00 0.00 91 LEU A N 12
ATOM 20740 C CA . LEU A 1 91 ? 0.987 -5.391 -9.335 1.00 0.00 91 LEU A CA 12
ATOM 20741 C C . LEU A 1 91 ? 2.300 -5.799 -8.639 1.00 0.00 91 LEU A C 12
ATOM 20742 O O . LEU A 1 91 ? 3.012 -4.928 -8.142 1.00 0.00 91 LEU A O 12
ATOM 20758 N N . ARG A 1 92 ? 2.666 -7.092 -8.644 1.00 0.00 92 ARG A N 12
ATOM 20759 C CA . ARG A 1 92 ? 3.939 -7.589 -8.084 1.00 0.00 92 ARG A CA 12
ATOM 20760 C C . ARG A 1 92 ? 5.152 -6.856 -8.657 1.00 0.00 92 ARG A C 12
ATOM 20761 O O . ARG A 1 92 ? 6.046 -6.477 -7.907 1.00 0.00 92 ARG A O 12
ATOM 20782 N N . ARG A 1 93 ? 5.141 -6.583 -9.964 1.00 0.00 93 ARG A N 12
ATOM 20783 C CA . ARG A 1 93 ? 6.190 -5.841 -10.690 1.00 0.00 93 ARG A CA 12
ATOM 20784 C C . ARG A 1 93 ? 6.296 -4.402 -10.181 1.00 0.00 93 ARG A C 12
ATOM 20785 O O . ARG A 1 93 ? 7.393 -3.925 -9.901 1.00 0.00 93 ARG A O 12
ATOM 20806 N N . GLN A 1 94 ? 5.154 -3.736 -10.000 1.00 0.00 94 GLN A N 12
ATOM 20807 C CA . GLN A 1 94 ? 5.061 -2.346 -9.539 1.00 0.00 94 GLN A CA 12
ATOM 20808 C C . GLN A 1 94 ? 5.464 -2.197 -8.062 1.00 0.00 94 GLN A C 12
ATOM 20809 O O . GLN A 1 94 ? 6.145 -1.238 -7.701 1.00 0.00 94 GLN A O 12
ATOM 20823 N N . VAL A 1 95 ? 5.096 -3.165 -7.215 1.00 0.00 95 VAL A N 12
ATOM 20824 C CA . VAL A 1 95 ? 5.464 -3.204 -5.791 1.00 0.00 95 VAL A CA 12
ATOM 20825 C C . VAL A 1 95 ? 6.950 -3.501 -5.625 1.00 0.00 95 VAL A C 12
ATOM 20826 O O . VAL A 1 95 ? 7.646 -2.802 -4.888 1.00 0.00 95 VAL A O 12
ATOM 20839 N N . GLU A 1 96 ? 7.462 -4.518 -6.320 1.00 0.00 96 GLU A N 12
ATOM 20840 C CA . GLU A 1 96 ? 8.874 -4.865 -6.218 1.00 0.00 96 GLU A CA 12
ATOM 20841 C C . GLU A 1 96 ? 9.778 -3.779 -6.809 1.00 0.00 96 GLU A C 12
ATOM 20842 O O . GLU A 1 96 ? 10.804 -3.490 -6.209 1.00 0.00 96 GLU A O 12
ATOM 20854 N N . ASP A 1 97 ? 9.413 -3.111 -7.908 1.00 0.00 97 ASP A N 12
ATOM 20855 C CA . ASP A 1 97 ? 10.209 -2.002 -8.458 1.00 0.00 97 ASP A CA 12
ATOM 20856 C C . ASP A 1 97 ? 10.384 -0.843 -7.455 1.00 0.00 97 ASP A C 12
ATOM 20857 O O . ASP A 1 97 ? 11.453 -0.232 -7.397 1.00 0.00 97 ASP A O 12
ATOM 20866 N N . VAL A 1 98 ? 9.384 -0.599 -6.598 1.00 0.00 98 VAL A N 12
ATOM 20867 C CA . VAL A 1 98 ? 9.484 0.340 -5.466 1.00 0.00 98 VAL A CA 12
ATOM 20868 C C . VAL A 1 98 ? 10.423 -0.198 -4.376 1.00 0.00 98 VAL A C 12
ATOM 20869 O O . VAL A 1 98 ? 11.222 0.567 -3.834 1.00 0.00 98 VAL A O 12
ATOM 20882 N N . TRP A 1 99 ? 10.410 -1.508 -4.094 1.00 0.00 99 TRP A N 12
ATOM 20883 C CA . TRP A 1 99 ? 11.341 -2.127 -3.140 1.00 0.00 99 TRP A CA 12
ATOM 20884 C C . TRP A 1 99 ? 12.799 -2.097 -3.633 1.00 0.00 99 TRP A C 12
ATOM 20885 O O . TRP A 1 99 ? 13.681 -1.634 -2.913 1.00 0.00 99 TRP A O 12
ATOM 20906 N N . ARG A 1 100 ? 13.066 -2.517 -4.878 1.00 0.00 100 ARG A N 12
ATOM 20907 C CA . ARG A 1 100 ? 14.411 -2.488 -5.490 1.00 0.00 100 ARG A CA 12
ATOM 20908 C C . ARG A 1 100 ? 14.922 -1.048 -5.620 1.00 0.00 100 ARG A C 12
ATOM 20909 O O . ARG A 1 100 ? 16.075 -0.774 -5.288 1.00 0.00 100 ARG A O 12
ATOM 20930 N N . GLY A 1 101 ? 14.047 -0.121 -6.018 1.00 0.00 101 GLY A N 12
ATOM 20931 C CA . GLY A 1 101 ? 14.325 1.317 -6.111 1.00 0.00 101 GLY A CA 12
ATOM 20932 C C . GLY A 1 101 ? 14.683 1.979 -4.772 1.00 0.00 101 GLY A C 12
ATOM 20933 O O . GLY A 1 101 ? 15.426 2.961 -4.756 1.00 0.00 101 GLY A O 12
ATOM 20937 N N . SER A 1 102 ? 14.209 1.432 -3.643 1.00 0.00 102 SER A N 12
ATOM 20938 C CA . SER A 1 102 ? 14.593 1.899 -2.303 1.00 0.00 102 SER A CA 12
ATOM 20939 C C . SER A 1 102 ? 16.067 1.630 -1.963 1.00 0.00 102 SER A C 12
ATOM 20940 O O . SER A 1 102 ? 16.646 2.339 -1.136 1.00 0.00 102 SER A O 12
ATOM 20948 N N . LEU A 1 103 ? 16.690 0.637 -2.613 1.00 0.00 103 LEU A N 12
ATOM 20949 C CA . LEU A 1 103 ? 18.119 0.333 -2.479 1.00 0.00 103 LEU A CA 12
ATOM 20950 C C . LEU A 1 103 ? 18.940 0.957 -3.620 1.00 0.00 103 LEU A C 12
ATOM 20951 O O . LEU A 1 103 ? 19.936 1.642 -3.379 1.00 0.00 103 LEU A O 12
ATOM 20967 N N . GLU A 1 104 ? 18.503 0.757 -4.865 1.00 0.00 104 GLU A N 12
ATOM 20968 C CA . GLU A 1 104 ? 19.235 1.134 -6.077 1.00 0.00 104 GLU A CA 12
ATOM 20969 C C . GLU A 1 104 ? 18.766 2.506 -6.588 1.00 0.00 104 GLU A C 12
ATOM 20970 O O . GLU A 1 104 ? 17.712 2.632 -7.219 1.00 0.00 104 GLU A O 12
ATOM 20982 N N . HIS A 1 105 ? 19.555 3.541 -6.299 1.00 0.00 105 HIS A N 12
ATOM 20983 C CA . HIS A 1 105 ? 19.242 4.938 -6.613 1.00 0.00 105 HIS A CA 12
ATOM 20984 C C . HIS A 1 105 ? 19.818 5.368 -7.974 1.00 0.00 105 HIS A C 12
ATOM 20985 O O . HIS A 1 105 ? 20.933 4.982 -8.340 1.00 0.00 105 HIS A O 12
ATOM 20999 N N . HIS A 1 106 ? 19.082 6.210 -8.706 1.00 0.00 106 HIS A N 12
ATOM 21000 C CA . HIS A 1 106 ? 19.519 6.808 -9.973 1.00 0.00 106 HIS A CA 12
ATOM 21001 C C . HIS A 1 106 ? 18.934 8.222 -10.155 1.00 0.00 106 HIS A C 12
ATOM 21002 O O . HIS A 1 106 ? 17.714 8.382 -10.257 1.00 0.00 106 HIS A O 12
ATOM 21016 N N . HIS A 1 107 ? 19.821 9.222 -10.247 1.00 0.00 107 HIS A N 12
ATOM 21017 C CA . HIS A 1 107 ? 19.536 10.655 -10.440 1.00 0.00 107 HIS A CA 12
ATOM 21018 C C . HIS A 1 107 ? 18.667 11.328 -9.342 1.00 0.00 107 HIS A C 12
ATOM 21019 O O . HIS A 1 107 ? 18.035 10.673 -8.512 1.00 0.00 107 HIS A O 12
ATOM 21033 N N . HIS A 1 108 ? 18.662 12.669 -9.330 1.00 0.00 108 HIS A N 12
ATOM 21034 C CA . HIS A 1 108 ? 17.811 13.541 -8.500 1.00 0.00 108 HIS A CA 12
ATOM 21035 C C . HIS A 1 108 ? 17.782 13.190 -6.992 1.00 0.00 108 HIS A C 12
ATOM 21036 O O . HIS A 1 108 ? 16.720 13.124 -6.363 1.00 0.00 108 HIS A O 12
ATOM 21050 N N . HIS A 1 109 ? 18.954 12.959 -6.389 1.00 0.00 109 HIS A N 12
ATOM 21051 C CA . HIS A 1 109 ? 19.085 12.742 -4.943 1.00 0.00 109 HIS A CA 12
ATOM 21052 C C . HIS A 1 109 ? 18.735 14.025 -4.158 1.00 0.00 109 HIS A C 12
ATOM 21053 O O . HIS A 1 109 ? 19.420 15.044 -4.296 1.00 0.00 109 HIS A O 12
ATOM 21067 N N . HIS A 1 110 ? 17.675 13.952 -3.336 1.00 0.00 110 HIS A N 12
ATOM 21068 C CA . HIS A 1 110 ? 17.107 15.045 -2.523 1.00 0.00 110 HIS A CA 12
ATOM 21069 C C . HIS A 1 110 ? 16.993 16.394 -3.280 1.00 0.00 110 HIS A C 12
ATOM 21070 O O . HIS A 1 110 ? 16.214 16.443 -4.261 1.00 0.00 110 HIS A O 12
ATOM 21085 N N . GLY A 1 1 ? 5.596 3.722 15.217 1.00 0.00 1 GLY A N 13
ATOM 21086 C CA . GLY A 1 1 ? 6.258 4.689 14.318 1.00 0.00 1 GLY A CA 13
ATOM 21087 C C . GLY A 1 1 ? 5.359 5.123 13.173 1.00 0.00 1 GLY A C 13
ATOM 21088 O O . GLY A 1 1 ? 4.168 4.814 13.144 1.00 0.00 1 GLY A O 13
ATOM 21094 N N . ASP A 1 2 ? 5.923 5.851 12.206 1.00 0.00 2 ASP A N 13
ATOM 21095 C CA . ASP A 1 2 ? 5.165 6.474 11.106 1.00 0.00 2 ASP A CA 13
ATOM 21096 C C . ASP A 1 2 ? 4.495 5.436 10.188 1.00 0.00 2 ASP A C 13
ATOM 21097 O O . ASP A 1 2 ? 3.341 5.615 9.799 1.00 0.00 2 ASP A O 13
ATOM 21106 N N . ALA A 1 3 ? 5.171 4.313 9.917 1.00 0.00 3 ALA A N 13
ATOM 21107 C CA . ALA A 1 3 ? 4.623 3.166 9.184 1.00 0.00 3 ALA A CA 13
ATOM 21108 C C . ALA A 1 3 ? 3.352 2.600 9.855 1.00 0.00 3 ALA A C 13
ATOM 21109 O O . ALA A 1 3 ? 2.353 2.330 9.187 1.00 0.00 3 ALA A O 13
ATOM 21116 N N . ASP A 1 4 ? 3.361 2.473 11.186 1.00 0.00 4 ASP A N 13
ATOM 21117 C CA . ASP A 1 4 ? 2.231 1.963 11.975 1.00 0.00 4 ASP A CA 13
ATOM 21118 C C . ASP A 1 4 ? 1.051 2.948 12.012 1.00 0.00 4 ASP A C 13
ATOM 21119 O O . ASP A 1 4 ? -0.110 2.539 12.021 1.00 0.00 4 ASP A O 13
ATOM 21128 N N . LYS A 1 5 ? 1.337 4.256 11.981 1.00 0.00 5 LYS A N 13
ATOM 21129 C CA . LYS A 1 5 ? 0.306 5.301 11.895 1.00 0.00 5 LYS A CA 13
ATOM 21130 C C . LYS A 1 5 ? -0.344 5.315 10.516 1.00 0.00 5 LYS A C 13
ATOM 21131 O O . LYS A 1 5 ? -1.568 5.365 10.415 1.00 0.00 5 LYS A O 13
ATOM 21150 N N . ILE A 1 6 ? 0.453 5.206 9.453 1.00 0.00 6 ILE A N 13
ATOM 21151 C CA . ILE A 1 6 ? -0.050 5.260 8.075 1.00 0.00 6 ILE A CA 13
ATOM 21152 C C . ILE A 1 6 ? -0.974 4.083 7.747 1.00 0.00 6 ILE A C 13
ATOM 21153 O O . ILE A 1 6 ? -1.969 4.262 7.043 1.00 0.00 6 ILE A O 13
ATOM 21169 N N . MET A 1 7 ? -0.684 2.892 8.281 1.00 0.00 7 MET A N 13
ATOM 21170 C CA . MET A 1 7 ? -1.538 1.722 8.030 1.00 0.00 7 MET A CA 13
ATOM 21171 C C . MET A 1 7 ? -2.892 1.864 8.736 1.00 0.00 7 MET A C 13
ATOM 21172 O O . MET A 1 7 ? -3.930 1.486 8.196 1.00 0.00 7 MET A O 13
ATOM 21186 N N . GLU A 1 8 ? -2.896 2.497 9.909 1.00 0.00 8 GLU A N 13
ATOM 21187 C CA . GLU A 1 8 ? -4.116 2.816 10.653 1.00 0.00 8 GLU A CA 13
ATOM 21188 C C . GLU A 1 8 ? -4.910 3.971 10.026 1.00 0.00 8 GLU A C 13
ATOM 21189 O O . GLU A 1 8 ? -6.133 3.964 10.117 1.00 0.00 8 GLU A O 13
ATOM 21201 N N . GLN A 1 9 ? -4.272 4.920 9.330 1.00 0.00 9 GLN A N 13
ATOM 21202 C CA . GLN A 1 9 ? -4.991 5.958 8.564 1.00 0.00 9 GLN A CA 13
ATOM 21203 C C . GLN A 1 9 ? -5.925 5.361 7.499 1.00 0.00 9 GLN A C 13
ATOM 21204 O O . GLN A 1 9 ? -6.995 5.909 7.237 1.00 0.00 9 GLN A O 13
ATOM 21218 N N . ALA A 1 10 ? -5.567 4.215 6.913 1.00 0.00 10 ALA A N 13
ATOM 21219 C CA . ALA A 1 10 ? -6.472 3.485 6.030 1.00 0.00 10 ALA A CA 13
ATOM 21220 C C . ALA A 1 10 ? -7.642 2.856 6.801 1.00 0.00 10 ALA A C 13
ATOM 21221 O O . ALA A 1 10 ? -8.806 3.022 6.434 1.00 0.00 10 ALA A O 13
ATOM 21228 N N . LYS A 1 11 ? -7.333 2.197 7.920 1.00 0.00 11 LYS A N 13
ATOM 21229 C CA . LYS A 1 11 ? -8.283 1.441 8.748 1.00 0.00 11 LYS A CA 13
ATOM 21230 C C . LYS A 1 11 ? -9.286 2.337 9.481 1.00 0.00 11 LYS A C 13
ATOM 21231 O O . LYS A 1 11 ? -10.426 1.927 9.698 1.00 0.00 11 LYS A O 13
ATOM 21250 N N . ARG A 1 12 ? -8.885 3.568 9.829 1.00 0.00 12 ARG A N 13
ATOM 21251 C CA . ARG A 1 12 ? -9.745 4.574 10.485 1.00 0.00 12 ARG A CA 13
ATOM 21252 C C . ARG A 1 12 ? -10.864 5.056 9.551 1.00 0.00 12 ARG A C 13
ATOM 21253 O O . ARG A 1 12 ? -11.948 5.418 10.005 1.00 0.00 12 ARG A O 13
ATOM 21274 N N . GLN A 1 13 ? -10.580 5.055 8.246 1.00 0.00 13 GLN A N 13
ATOM 21275 C CA . GLN A 1 13 ? -11.455 5.511 7.169 1.00 0.00 13 GLN A CA 13
ATOM 21276 C C . GLN A 1 13 ? -12.319 4.355 6.642 1.00 0.00 13 GLN A C 13
ATOM 21277 O O . GLN A 1 13 ? -13.530 4.503 6.478 1.00 0.00 13 GLN A O 13
ATOM 21291 N N . ASP A 1 14 ? -11.703 3.190 6.423 1.00 0.00 14 ASP A N 13
ATOM 21292 C CA . ASP A 1 14 ? -12.352 1.962 5.977 1.00 0.00 14 ASP A CA 13
ATOM 21293 C C . ASP A 1 14 ? -11.782 0.742 6.735 1.00 0.00 14 ASP A C 13
ATOM 21294 O O . ASP A 1 14 ? -10.690 0.268 6.408 1.00 0.00 14 ASP A O 13
ATOM 21303 N N . PRO A 1 15 ? -12.497 0.195 7.736 1.00 0.00 15 PRO A N 13
ATOM 21304 C CA . PRO A 1 15 ? -11.996 -0.904 8.562 1.00 0.00 15 PRO A CA 13
ATOM 21305 C C . PRO A 1 15 ? -11.942 -2.240 7.806 1.00 0.00 15 PRO A C 13
ATOM 21306 O O . PRO A 1 15 ? -11.251 -3.163 8.241 1.00 0.00 15 PRO A O 13
ATOM 21317 N N . ASN A 1 16 ? -12.614 -2.351 6.656 1.00 0.00 16 ASN A N 13
ATOM 21318 C CA . ASN A 1 16 ? -12.602 -3.521 5.797 1.00 0.00 16 ASN A CA 13
ATOM 21319 C C . ASN A 1 16 ? -11.399 -3.558 4.825 1.00 0.00 16 ASN A C 13
ATOM 21320 O O . ASN A 1 16 ? -11.091 -4.627 4.294 1.00 0.00 16 ASN A O 13
ATOM 21331 N N . ALA A 1 17 ? -10.686 -2.438 4.629 1.00 0.00 17 ALA A N 13
ATOM 21332 C CA . ALA A 1 17 ? -9.465 -2.353 3.832 1.00 0.00 17 ALA A CA 13
ATOM 21333 C C . ALA A 1 17 ? -8.413 -3.348 4.328 1.00 0.00 17 ALA A C 13
ATOM 21334 O O . ALA A 1 17 ? -8.275 -3.578 5.537 1.00 0.00 17 ALA A O 13
ATOM 21341 N N . GLN A 1 18 ? -7.631 -3.891 3.398 1.00 0.00 18 GLN A N 13
ATOM 21342 C CA . GLN A 1 18 ? -6.516 -4.772 3.745 1.00 0.00 18 GLN A CA 13
ATOM 21343 C C . GLN A 1 18 ? -5.202 -3.998 3.656 1.00 0.00 18 GLN A C 13
ATOM 21344 O O . GLN A 1 18 ? -4.946 -3.345 2.645 1.00 0.00 18 GLN A O 13
ATOM 21358 N N . VAL A 1 19 ? -4.377 -4.061 4.703 1.00 0.00 19 VAL A N 13
ATOM 21359 C CA . VAL A 1 19 ? -3.083 -3.365 4.773 1.00 0.00 19 VAL A CA 13
ATOM 21360 C C . VAL A 1 19 ? -1.994 -4.255 5.374 1.00 0.00 19 VAL A C 13
ATOM 21361 O O . VAL A 1 19 ? -2.206 -4.888 6.410 1.00 0.00 19 VAL A O 13
ATOM 21374 N N . TYR A 1 20 ? -0.822 -4.286 4.733 1.00 0.00 20 TYR A N 13
ATOM 21375 C CA . TYR A 1 20 ? 0.344 -5.070 5.158 1.00 0.00 20 TYR A CA 13
ATOM 21376 C C . TYR A 1 20 ? 1.640 -4.288 4.988 1.00 0.00 20 TYR A C 13
ATOM 21377 O O . TYR A 1 20 ? 1.790 -3.536 4.028 1.00 0.00 20 TYR A O 13
ATOM 21395 N N . LYS A 1 21 ? 2.602 -4.512 5.885 1.00 0.00 21 LYS A N 13
ATOM 21396 C CA . LYS A 1 21 ? 3.926 -3.883 5.868 1.00 0.00 21 LYS A CA 13
ATOM 21397 C C . LYS A 1 21 ? 5.014 -4.935 5.702 1.00 0.00 21 LYS A C 13
ATOM 21398 O O . LYS A 1 21 ? 5.064 -5.906 6.456 1.00 0.00 21 LYS A O 13
ATOM 21417 N N . VAL A 1 22 ? 5.874 -4.733 4.707 1.00 0.00 22 VAL A N 13
ATOM 21418 C CA . VAL A 1 22 ? 6.928 -5.665 4.300 1.00 0.00 22 VAL A CA 13
ATOM 21419 C C . VAL A 1 22 ? 8.279 -4.963 4.183 1.00 0.00 22 VAL A C 13
ATOM 21420 O O . VAL A 1 22 ? 8.374 -3.783 3.837 1.00 0.00 22 VAL A O 13
ATOM 21433 N N . THR A 1 23 ? 9.338 -5.712 4.471 1.00 0.00 23 THR A N 13
ATOM 21434 C CA . THR A 1 23 ? 10.729 -5.231 4.463 1.00 0.00 23 THR A CA 13
ATOM 21435 C C . THR A 1 23 ? 11.623 -5.963 3.457 1.00 0.00 23 THR A C 13
ATOM 21436 O O . THR A 1 23 ? 12.792 -5.611 3.308 1.00 0.00 23 THR A O 13
ATOM 21447 N N . THR A 1 24 ? 11.086 -6.963 2.748 1.00 0.00 24 THR A N 13
ATOM 21448 C CA . THR A 1 24 ? 11.815 -7.882 1.845 1.00 0.00 24 THR A CA 13
ATOM 21449 C C . THR A 1 24 ? 10.998 -8.225 0.580 1.00 0.00 24 THR A C 13
ATOM 21450 O O . THR A 1 24 ? 9.764 -8.140 0.611 1.00 0.00 24 THR A O 13
ATOM 21461 N N . PRO A 1 25 ? 11.641 -8.667 -0.523 1.00 0.00 25 PRO A N 13
ATOM 21462 C CA . PRO A 1 25 ? 10.942 -9.125 -1.727 1.00 0.00 25 PRO A CA 13
ATOM 21463 C C . PRO A 1 25 ? 10.153 -10.426 -1.504 1.00 0.00 25 PRO A C 13
ATOM 21464 O O . PRO A 1 25 ? 9.134 -10.656 -2.154 1.00 0.00 25 PRO A O 13
ATOM 21475 N N . ASP A 1 26 ? 10.608 -11.287 -0.590 1.00 0.00 26 ASP A N 13
ATOM 21476 C CA . ASP A 1 26 ? 9.906 -12.524 -0.244 1.00 0.00 26 ASP A CA 13
ATOM 21477 C C . ASP A 1 26 ? 8.647 -12.247 0.597 1.00 0.00 26 ASP A C 13
ATOM 21478 O O . ASP A 1 26 ? 7.623 -12.909 0.420 1.00 0.00 26 ASP A O 13
ATOM 21487 N N . GLU A 1 27 ? 8.690 -11.238 1.474 1.00 0.00 27 GLU A N 13
ATOM 21488 C CA . GLU A 1 27 ? 7.525 -10.785 2.245 1.00 0.00 27 GLU A CA 13
ATOM 21489 C C . GLU A 1 27 ? 6.483 -10.085 1.356 1.00 0.00 27 GLU A C 13
ATOM 21490 O O . GLU A 1 27 ? 5.283 -10.254 1.579 1.00 0.00 27 GLU A O 13
ATOM 21502 N N . ILE A 1 28 ? 6.913 -9.360 0.312 1.00 0.00 28 ILE A N 13
ATOM 21503 C CA . ILE A 1 28 ? 6.013 -8.778 -0.700 1.00 0.00 28 ILE A CA 13
ATOM 21504 C C . ILE A 1 28 ? 5.098 -9.846 -1.307 1.00 0.00 28 ILE A C 13
ATOM 21505 O O . ILE A 1 28 ? 3.893 -9.618 -1.399 1.00 0.00 28 ILE A O 13
ATOM 21521 N N . GLU A 1 29 ? 5.643 -11.009 -1.678 1.00 0.00 29 GLU A N 13
ATOM 21522 C CA . GLU A 1 29 ? 4.885 -12.122 -2.262 1.00 0.00 29 GLU A CA 13
ATOM 21523 C C . GLU A 1 29 ? 3.744 -12.626 -1.357 1.00 0.00 29 GLU A C 13
ATOM 21524 O O . GLU A 1 29 ? 2.749 -13.102 -1.888 1.00 0.00 29 GLU A O 13
ATOM 21536 N N . GLU A 1 30 ? 3.816 -12.481 -0.029 1.00 0.00 30 GLU A N 13
ATOM 21537 C CA . GLU A 1 30 ? 2.669 -12.752 0.856 1.00 0.00 30 GLU A CA 13
ATOM 21538 C C . GLU A 1 30 ? 1.604 -11.650 0.758 1.00 0.00 30 GLU A C 13
ATOM 21539 O O . GLU A 1 30 ? 0.417 -11.951 0.636 1.00 0.00 30 GLU A O 13
ATOM 21551 N N . ALA A 1 31 ? 2.015 -10.378 0.792 1.00 0.00 31 ALA A N 13
ATOM 21552 C CA . ALA A 1 31 ? 1.098 -9.240 0.825 1.00 0.00 31 ALA A CA 13
ATOM 21553 C C . ALA A 1 31 ? 0.269 -9.147 -0.460 1.00 0.00 31 ALA A C 13
ATOM 21554 O O . ALA A 1 31 ? -0.959 -9.102 -0.412 1.00 0.00 31 ALA A O 13
ATOM 21561 N N . VAL A 1 32 ? 0.928 -9.204 -1.618 1.00 0.00 32 VAL A N 13
ATOM 21562 C CA . VAL A 1 32 ? 0.282 -9.192 -2.942 1.00 0.00 32 VAL A CA 13
ATOM 21563 C C . VAL A 1 32 ? -0.647 -10.384 -3.160 1.00 0.00 32 VAL A C 13
ATOM 21564 O O . VAL A 1 32 ? -1.671 -10.252 -3.820 1.00 0.00 32 VAL A O 13
ATOM 21577 N N . ARG A 1 33 ? -0.318 -11.542 -2.580 1.00 0.00 33 ARG A N 13
ATOM 21578 C CA . ARG A 1 33 ? -1.034 -12.816 -2.764 1.00 0.00 33 ARG A CA 13
ATOM 21579 C C . ARG A 1 33 ? -2.361 -12.891 -2.016 1.00 0.00 33 ARG A C 13
ATOM 21580 O O . ARG A 1 33 ? -3.307 -13.504 -2.510 1.00 0.00 33 ARG A O 13
ATOM 21601 N N . ARG A 1 34 ? -2.448 -12.257 -0.842 1.00 0.00 34 ARG A N 13
ATOM 21602 C CA . ARG A 1 34 ? -3.688 -12.127 -0.068 1.00 0.00 34 ARG A CA 13
ATOM 21603 C C . ARG A 1 34 ? -4.483 -10.891 -0.473 1.00 0.00 34 ARG A C 13
ATOM 21604 O O . ARG A 1 34 ? -5.714 -10.923 -0.483 1.00 0.00 34 ARG A O 13
ATOM 21625 N N . ILE A 1 35 ? -3.785 -9.815 -0.855 1.00 0.00 35 ILE A N 13
ATOM 21626 C CA . ILE A 1 35 ? -4.417 -8.629 -1.442 1.00 0.00 35 ILE A CA 13
ATOM 21627 C C . ILE A 1 35 ? -5.008 -8.929 -2.809 1.00 0.00 35 ILE A C 13
ATOM 21628 O O . ILE A 1 35 ? -6.016 -8.324 -3.138 1.00 0.00 35 ILE A O 13
ATOM 21644 N N . GLU A 1 36 ? -4.447 -9.861 -3.579 1.00 0.00 36 GLU A N 13
ATOM 21645 C CA . GLU A 1 36 ? -4.898 -10.191 -4.940 1.00 0.00 36 GLU A CA 13
ATOM 21646 C C . GLU A 1 36 ? -6.429 -10.319 -5.048 1.00 0.00 36 GLU A C 13
ATOM 21647 O O . GLU A 1 36 ? -7.020 -9.873 -6.034 1.00 0.00 36 GLU A O 13
ATOM 21659 N N . LYS A 1 37 ? -7.077 -10.874 -4.014 1.00 0.00 37 LYS A N 13
ATOM 21660 C CA . LYS A 1 37 ? -8.545 -11.026 -3.969 1.00 0.00 37 LYS A CA 13
ATOM 21661 C C . LYS A 1 37 ? -9.304 -9.696 -3.815 1.00 0.00 37 LYS A C 13
ATOM 21662 O O . LYS A 1 37 ? -10.352 -9.498 -4.428 1.00 0.00 37 LYS A O 13
ATOM 21681 N N . TYR A 1 38 ? -8.781 -8.798 -2.979 1.00 0.00 38 TYR A N 13
ATOM 21682 C CA . TYR A 1 38 ? -9.365 -7.512 -2.572 1.00 0.00 38 TYR A CA 13
ATOM 21683 C C . TYR A 1 38 ? -8.958 -6.322 -3.459 1.00 0.00 38 TYR A C 13
ATOM 21684 O O . TYR A 1 38 ? -9.799 -5.568 -3.951 1.00 0.00 38 TYR A O 13
ATOM 21702 N N . GLY A 1 39 ? -7.651 -6.200 -3.712 1.00 0.00 39 GLY A N 13
ATOM 21703 C CA . GLY A 1 39 ? -7.002 -5.247 -4.620 1.00 0.00 39 GLY A CA 13
ATOM 21704 C C . GLY A 1 39 ? -7.358 -5.447 -6.093 1.00 0.00 39 GLY A C 13
ATOM 21705 O O . GLY A 1 39 ? -7.006 -4.623 -6.936 1.00 0.00 39 GLY A O 13
ATOM 21709 N N . ALA A 1 40 ? -8.091 -6.520 -6.397 1.00 0.00 40 ALA A N 13
ATOM 21710 C CA . ALA A 1 40 ? -8.723 -6.759 -7.697 1.00 0.00 40 ALA A CA 13
ATOM 21711 C C . ALA A 1 40 ? -9.498 -5.531 -8.241 1.00 0.00 40 ALA A C 13
ATOM 21712 O O . ALA A 1 40 ? -9.595 -5.374 -9.461 1.00 0.00 40 ALA A O 13
ATOM 21719 N N . GLN A 1 41 ? -10.016 -4.652 -7.365 1.00 0.00 41 GLN A N 13
ATOM 21720 C CA . GLN A 1 41 ? -10.557 -3.343 -7.761 1.00 0.00 41 GLN A CA 13
ATOM 21721 C C . GLN A 1 41 ? -9.479 -2.242 -7.740 1.00 0.00 41 GLN A C 13
ATOM 21722 O O . GLN A 1 41 ? -9.128 -1.710 -8.796 1.00 0.00 41 GLN A O 13
ATOM 21736 N N . VAL A 1 42 ? -8.967 -1.884 -6.552 1.00 0.00 42 VAL A N 13
ATOM 21737 C CA . VAL A 1 42 ? -8.093 -0.719 -6.326 1.00 0.00 42 VAL A CA 13
ATOM 21738 C C . VAL A 1 42 ? -7.035 -1.015 -5.255 1.00 0.00 42 VAL A C 13
ATOM 21739 O O . VAL A 1 42 ? -7.309 -1.639 -4.226 1.00 0.00 42 VAL A O 13
ATOM 21752 N N . VAL A 1 43 ? -5.816 -0.532 -5.495 1.00 0.00 43 VAL A N 13
ATOM 21753 C CA . VAL A 1 43 ? -4.621 -0.713 -4.653 1.00 0.00 43 VAL A CA 13
ATOM 21754 C C . VAL A 1 43 ? -3.870 0.613 -4.504 1.00 0.00 43 VAL A C 13
ATOM 21755 O O . VAL A 1 43 ? -3.942 1.493 -5.360 1.00 0.00 43 VAL A O 13
ATOM 21768 N N . LEU A 1 44 ? -3.131 0.753 -3.410 1.00 0.00 44 LEU A N 13
ATOM 21769 C CA . LEU A 1 44 ? -2.169 1.818 -3.154 1.00 0.00 44 LEU A CA 13
ATOM 21770 C C . LEU A 1 44 ? -0.854 1.209 -2.631 1.00 0.00 44 LEU A C 13
ATOM 21771 O O . LEU A 1 44 ? -0.850 0.401 -1.699 1.00 0.00 44 LEU A O 13
ATOM 21787 N N . ILE A 1 45 ? 0.268 1.616 -3.224 1.00 0.00 45 ILE A N 13
ATOM 21788 C CA . ILE A 1 45 ? 1.628 1.281 -2.777 1.00 0.00 45 ILE A CA 13
ATOM 21789 C C . ILE A 1 45 ? 2.181 2.474 -2.000 1.00 0.00 45 ILE A C 13
ATOM 21790 O O . ILE A 1 45 ? 2.210 3.585 -2.531 1.00 0.00 45 ILE A O 13
ATOM 21806 N N . ILE A 1 46 ? 2.625 2.255 -0.764 1.00 0.00 46 ILE A N 13
ATOM 21807 C CA . ILE A 1 46 ? 3.239 3.276 0.090 1.00 0.00 46 ILE A CA 13
ATOM 21808 C C . ILE A 1 46 ? 4.706 2.918 0.369 1.00 0.00 46 ILE A C 13
ATOM 21809 O O . ILE A 1 46 ? 5.007 1.792 0.763 1.00 0.00 46 ILE A O 13
ATOM 21825 N N . TYR A 1 47 ? 5.628 3.863 0.166 1.00 0.00 47 TYR A N 13
ATOM 21826 C CA . TYR A 1 47 ? 7.079 3.667 0.286 1.00 0.00 47 TYR A CA 13
ATOM 21827 C C . TYR A 1 47 ? 7.689 4.640 1.312 1.00 0.00 47 TYR A C 13
ATOM 21828 O O . TYR A 1 47 ? 7.989 5.799 1.015 1.00 0.00 47 TYR A O 13
ATOM 21846 N N . THR A 1 48 ? 7.868 4.146 2.539 1.00 0.00 48 THR A N 13
ATOM 21847 C CA . THR A 1 48 ? 8.275 4.932 3.716 1.00 0.00 48 THR A CA 13
ATOM 21848 C C . THR A 1 48 ? 9.672 4.556 4.239 1.00 0.00 48 THR A C 13
ATOM 21849 O O . THR A 1 48 ? 10.096 3.397 4.175 1.00 0.00 48 THR A O 13
ATOM 21860 N N . SER A 1 49 ? 10.410 5.546 4.755 1.00 0.00 49 SER A N 13
ATOM 21861 C CA . SER A 1 49 ? 11.810 5.421 5.207 1.00 0.00 49 SER A CA 13
ATOM 21862 C C . SER A 1 49 ? 12.743 4.784 4.147 1.00 0.00 49 SER A C 13
ATOM 21863 O O . SER A 1 49 ? 12.506 4.907 2.943 1.00 0.00 49 SER A O 13
ATOM 21871 N N . SER A 1 50 ? 13.837 4.136 4.565 1.00 0.00 50 SER A N 13
ATOM 21872 C CA . SER A 1 50 ? 14.937 3.668 3.698 1.00 0.00 50 SER A CA 13
ATOM 21873 C C . SER A 1 50 ? 14.659 2.397 2.869 1.00 0.00 50 SER A C 13
ATOM 21874 O O . SER A 1 50 ? 15.562 1.924 2.176 1.00 0.00 50 SER A O 13
ATOM 21882 N N . GLY A 1 51 ? 13.458 1.810 2.944 1.00 0.00 51 GLY A N 13
ATOM 21883 C CA . GLY A 1 51 ? 13.131 0.560 2.234 1.00 0.00 51 GLY A CA 13
ATOM 21884 C C . GLY A 1 51 ? 11.859 -0.173 2.668 1.00 0.00 51 GLY A C 13
ATOM 21885 O O . GLY A 1 51 ? 11.505 -1.176 2.047 1.00 0.00 51 GLY A O 13
ATOM 21889 N N . ILE A 1 52 ? 11.158 0.290 3.709 1.00 0.00 52 ILE A N 13
ATOM 21890 C CA . ILE A 1 52 ? 9.886 -0.297 4.137 1.00 0.00 52 ILE A CA 13
ATOM 21891 C C . ILE A 1 52 ? 8.784 0.045 3.129 1.00 0.00 52 ILE A C 13
ATOM 21892 O O . ILE A 1 52 ? 8.552 1.208 2.786 1.00 0.00 52 ILE A O 13
ATOM 21908 N N . VAL A 1 53 ? 8.082 -0.986 2.665 1.00 0.00 53 VAL A N 13
ATOM 21909 C CA . VAL A 1 53 ? 6.959 -0.865 1.734 1.00 0.00 53 VAL A CA 13
ATOM 21910 C C . VAL A 1 53 ? 5.692 -1.318 2.453 1.00 0.00 53 VAL A C 13
ATOM 21911 O O . VAL A 1 53 ? 5.678 -2.350 3.121 1.00 0.00 53 VAL A O 13
ATOM 21924 N N . ILE A 1 54 ? 4.626 -0.531 2.348 1.00 0.00 54 ILE A N 13
ATOM 21925 C CA . ILE A 1 54 ? 3.307 -0.850 2.899 1.00 0.00 54 ILE A CA 13
ATOM 21926 C C . ILE A 1 54 ? 2.337 -0.969 1.721 1.00 0.00 54 ILE A C 13
ATOM 21927 O O . ILE A 1 54 ? 2.238 -0.061 0.893 1.00 0.00 54 ILE A O 13
ATOM 21943 N N . LEU A 1 55 ? 1.622 -2.087 1.635 1.00 0.00 55 LEU A N 13
ATOM 21944 C CA . LEU A 1 55 ? 0.634 -2.357 0.592 1.00 0.00 55 LEU A CA 13
ATOM 21945 C C . LEU A 1 55 ? -0.762 -2.220 1.189 1.00 0.00 55 LEU A C 13
ATOM 21946 O O . LEU A 1 55 ? -1.091 -2.940 2.132 1.00 0.00 55 LEU A O 13
ATOM 21962 N N . VAL A 1 56 ? -1.575 -1.309 0.651 1.00 0.00 56 VAL A N 13
ATOM 21963 C CA . VAL A 1 56 ? -2.974 -1.129 1.074 1.00 0.00 56 VAL A CA 13
ATOM 21964 C C . VAL A 1 56 ? -3.950 -1.322 -0.089 1.00 0.00 56 VAL A C 13
ATOM 21965 O O . VAL A 1 56 ? -3.663 -0.923 -1.217 1.00 0.00 56 VAL A O 13
ATOM 21978 N N . ALA A 1 57 ? -5.094 -1.961 0.155 1.00 0.00 57 ALA A N 13
ATOM 21979 C CA . ALA A 1 57 ? -6.093 -2.239 -0.875 1.00 0.00 57 ALA A CA 13
ATOM 21980 C C . ALA A 1 57 ? -7.544 -2.055 -0.413 1.00 0.00 57 ALA A C 13
ATOM 21981 O O . ALA A 1 57 ? -7.883 -2.244 0.759 1.00 0.00 57 ALA A O 13
ATOM 21988 N N . VAL A 1 58 ? -8.397 -1.706 -1.380 1.00 0.00 58 VAL A N 13
ATOM 21989 C CA . VAL A 1 58 ? -9.784 -1.239 -1.204 1.00 0.00 58 VAL A CA 13
ATOM 21990 C C . VAL A 1 58 ? -10.734 -1.759 -2.291 1.00 0.00 58 VAL A C 13
ATOM 21991 O O . VAL A 1 58 ? -10.330 -1.991 -3.432 1.00 0.00 58 VAL A O 13
ATOM 22004 N N . ARG A 1 59 ? -12.025 -1.889 -1.951 1.00 0.00 59 ARG A N 13
ATOM 22005 C CA . ARG A 1 59 ? -13.092 -2.297 -2.889 1.00 0.00 59 ARG A CA 13
ATOM 22006 C C . ARG A 1 59 ? -13.648 -1.174 -3.772 1.00 0.00 59 ARG A C 13
ATOM 22007 O O . ARG A 1 59 ? -14.272 -1.490 -4.783 1.00 0.00 59 ARG A O 13
ATOM 22028 N N . ASP A 1 60 ? -13.408 0.103 -3.462 1.00 0.00 60 ASP A N 13
ATOM 22029 C CA . ASP A 1 60 ? -13.715 1.228 -4.362 1.00 0.00 60 ASP A CA 13
ATOM 22030 C C . ASP A 1 60 ? -12.598 2.291 -4.398 1.00 0.00 60 ASP A C 13
ATOM 22031 O O . ASP A 1 60 ? -11.902 2.485 -3.395 1.00 0.00 60 ASP A O 13
ATOM 22040 N N . PRO A 1 61 ? -12.464 3.054 -5.504 1.00 0.00 61 PRO A N 13
ATOM 22041 C CA . PRO A 1 61 ? -11.534 4.183 -5.592 1.00 0.00 61 PRO A CA 13
ATOM 22042 C C . PRO A 1 61 ? -11.868 5.313 -4.609 1.00 0.00 61 PRO A C 13
ATOM 22043 O O . PRO A 1 61 ? -10.966 6.039 -4.202 1.00 0.00 61 PRO A O 13
ATOM 22054 N N . SER A 1 62 ? -13.124 5.437 -4.164 1.00 0.00 62 SER A N 13
ATOM 22055 C CA . SER A 1 62 ? -13.545 6.412 -3.146 1.00 0.00 62 SER A CA 13
ATOM 22056 C C . SER A 1 62 ? -12.856 6.191 -1.792 1.00 0.00 62 SER A C 13
ATOM 22057 O O . SER A 1 62 ? -12.480 7.155 -1.128 1.00 0.00 62 SER A O 13
ATOM 22065 N N . GLN A 1 63 ? -12.627 4.929 -1.400 1.00 0.00 63 GLN A N 13
ATOM 22066 C CA . GLN A 1 63 ? -11.866 4.577 -0.192 1.00 0.00 63 GLN A CA 13
ATOM 22067 C C . GLN A 1 63 ? -10.392 4.972 -0.350 1.00 0.00 63 GLN A C 13
ATOM 22068 O O . GLN A 1 63 ? -9.854 5.655 0.521 1.00 0.00 63 GLN A O 13
ATOM 22082 N N . ALA A 1 64 ? -9.756 4.626 -1.476 1.00 0.00 64 ALA A N 13
ATOM 22083 C CA . ALA A 1 64 ? -8.367 5.004 -1.752 1.00 0.00 64 ALA A CA 13
ATOM 22084 C C . ALA A 1 64 ? -8.169 6.525 -1.826 1.00 0.00 64 ALA A C 13
ATOM 22085 O O . ALA A 1 64 ? -7.228 7.035 -1.227 1.00 0.00 64 ALA A O 13
ATOM 22092 N N . ASP A 1 65 ? -9.057 7.259 -2.506 1.00 0.00 65 ASP A N 13
ATOM 22093 C CA . ASP A 1 65 ? -8.990 8.722 -2.617 1.00 0.00 65 ASP A CA 13
ATOM 22094 C C . ASP A 1 65 ? -9.060 9.386 -1.240 1.00 0.00 65 ASP A C 13
ATOM 22095 O O . ASP A 1 65 ? -8.187 10.184 -0.900 1.00 0.00 65 ASP A O 13
ATOM 22104 N N . GLN A 1 66 ? -10.044 9.010 -0.421 1.00 0.00 66 GLN A N 13
ATOM 22105 C CA . GLN A 1 66 ? -10.214 9.565 0.920 1.00 0.00 66 GLN A CA 13
ATOM 22106 C C . GLN A 1 66 ? -9.022 9.253 1.830 1.00 0.00 66 GLN A C 13
ATOM 22107 O O . GLN A 1 66 ? -8.541 10.142 2.534 1.00 0.00 66 GLN A O 13
ATOM 22121 N N . ILE A 1 67 ? -8.514 8.014 1.795 1.00 0.00 67 ILE A N 13
ATOM 22122 C CA . ILE A 1 67 ? -7.382 7.592 2.631 1.00 0.00 67 ILE A CA 13
ATOM 22123 C C . ILE A 1 67 ? -6.090 8.298 2.188 1.00 0.00 67 ILE A C 13
ATOM 22124 O O . ILE A 1 67 ? -5.332 8.793 3.019 1.00 0.00 67 ILE A O 13
ATOM 22140 N N . LEU A 1 68 ? -5.858 8.399 0.875 1.00 0.00 68 LEU A N 13
ATOM 22141 C CA . LEU A 1 68 ? -4.705 9.092 0.287 1.00 0.00 68 LEU A CA 13
ATOM 22142 C C . LEU A 1 68 ? -4.678 10.565 0.703 1.00 0.00 68 LEU A C 13
ATOM 22143 O O . LEU A 1 68 ? -3.636 11.079 1.104 1.00 0.00 68 LEU A O 13
ATOM 22159 N N . LYS A 1 69 ? -5.831 11.234 0.613 1.00 0.00 69 LYS A N 13
ATOM 22160 C CA . LYS A 1 69 ? -5.994 12.671 0.854 1.00 0.00 69 LYS A CA 13
ATOM 22161 C C . LYS A 1 69 ? -5.557 13.077 2.258 1.00 0.00 69 LYS A C 13
ATOM 22162 O O . LYS A 1 69 ? -4.849 14.071 2.419 1.00 0.00 69 LYS A O 13
ATOM 22181 N N . GLU A 1 70 ? -5.920 12.282 3.268 1.00 0.00 70 GLU A N 13
ATOM 22182 C CA . GLU A 1 70 ? -5.431 12.484 4.635 1.00 0.00 70 GLU A CA 13
ATOM 22183 C C . GLU A 1 70 ? -3.974 12.032 4.828 1.00 0.00 70 GLU A C 13
ATOM 22184 O O . GLU A 1 70 ? -3.210 12.683 5.542 1.00 0.00 70 GLU A O 13
ATOM 22196 N N . ALA A 1 71 ? -3.568 10.924 4.208 1.00 0.00 71 ALA A N 13
ATOM 22197 C CA . ALA A 1 71 ? -2.254 10.322 4.430 1.00 0.00 71 ALA A CA 13
ATOM 22198 C C . ALA A 1 71 ? -1.111 11.159 3.834 1.00 0.00 71 ALA A C 13
ATOM 22199 O O . ALA A 1 71 ? -0.100 11.356 4.510 1.00 0.00 71 ALA A O 13
ATOM 22206 N N . LYS A 1 72 ? -1.287 11.743 2.639 1.00 0.00 72 LYS A N 13
ATOM 22207 C CA . LYS A 1 72 ? -0.339 12.708 2.054 1.00 0.00 72 LYS A CA 13
ATOM 22208 C C . LYS A 1 72 ? -0.214 13.987 2.885 1.00 0.00 72 LYS A C 13
ATOM 22209 O O . LYS A 1 72 ? 0.882 14.530 3.008 1.00 0.00 72 LYS A O 13
ATOM 22228 N N . LYS A 1 73 ? -1.323 14.459 3.470 1.00 0.00 73 LYS A N 13
ATOM 22229 C CA . LYS A 1 73 ? -1.360 15.673 4.304 1.00 0.00 73 LYS A CA 13
ATOM 22230 C C . LYS A 1 73 ? -0.633 15.469 5.636 1.00 0.00 73 LYS A C 13
ATOM 22231 O O . LYS A 1 73 ? 0.121 16.341 6.069 1.00 0.00 73 LYS A O 13
ATOM 22250 N N . GLN A 1 74 ? -0.836 14.308 6.265 1.00 0.00 74 GLN A N 13
ATOM 22251 C CA . GLN A 1 74 ? -0.204 13.951 7.537 1.00 0.00 74 GLN A CA 13
ATOM 22252 C C . GLN A 1 74 ? 1.270 13.536 7.367 1.00 0.00 74 GLN A C 13
ATOM 22253 O O . GLN A 1 74 ? 2.112 13.901 8.191 1.00 0.00 74 GLN A O 13
ATOM 22267 N N . ASN A 1 75 ? 1.590 12.787 6.305 1.00 0.00 75 ASN A N 13
ATOM 22268 C CA . ASN A 1 75 ? 2.920 12.247 6.011 1.00 0.00 75 ASN A CA 13
ATOM 22269 C C . ASN A 1 75 ? 3.315 12.518 4.536 1.00 0.00 75 ASN A C 13
ATOM 22270 O O . ASN A 1 75 ? 3.056 11.684 3.665 1.00 0.00 75 ASN A O 13
ATOM 22281 N N . PRO A 1 76 ? 3.966 13.655 4.222 1.00 0.00 76 PRO A N 13
ATOM 22282 C CA . PRO A 1 76 ? 4.215 14.066 2.836 1.00 0.00 76 PRO A CA 13
ATOM 22283 C C . PRO A 1 76 ? 5.301 13.243 2.123 1.00 0.00 76 PRO A C 13
ATOM 22284 O O . PRO A 1 76 ? 5.209 13.030 0.912 1.00 0.00 76 PRO A O 13
ATOM 22295 N N . SER A 1 77 ? 6.301 12.745 2.857 1.00 0.00 77 SER A N 13
ATOM 22296 C CA . SER A 1 77 ? 7.459 12.003 2.318 1.00 0.00 77 SER A CA 13
ATOM 22297 C C . SER A 1 77 ? 7.210 10.498 2.115 1.00 0.00 77 SER A C 13
ATOM 22298 O O . SER A 1 77 ? 8.081 9.786 1.611 1.00 0.00 77 SER A O 13
ATOM 22306 N N . ALA A 1 78 ? 6.033 9.994 2.500 1.00 0.00 78 ALA A N 13
ATOM 22307 C CA . ALA A 1 78 ? 5.689 8.567 2.523 1.00 0.00 78 ALA A CA 13
ATOM 22308 C C . ALA A 1 78 ? 5.422 7.923 1.145 1.00 0.00 78 ALA A C 13
ATOM 22309 O O . ALA A 1 78 ? 5.249 6.710 1.068 1.00 0.00 78 ALA A O 13
ATOM 22316 N N . THR A 1 79 ? 5.368 8.732 0.081 1.00 0.00 79 THR A N 13
ATOM 22317 C CA . THR A 1 79 ? 5.336 8.343 -1.347 1.00 0.00 79 THR A CA 13
ATOM 22318 C C . THR A 1 79 ? 4.280 7.283 -1.698 1.00 0.00 79 THR A C 13
ATOM 22319 O O . THR A 1 79 ? 4.497 6.075 -1.582 1.00 0.00 79 THR A O 13
ATOM 22330 N N . PHE A 1 80 ? 3.134 7.761 -2.180 1.00 0.00 80 PHE A N 13
ATOM 22331 C CA . PHE A 1 80 ? 1.935 6.969 -2.479 1.00 0.00 80 PHE A CA 13
ATOM 22332 C C . PHE A 1 80 ? 1.763 6.773 -3.993 1.00 0.00 80 PHE A C 13
ATOM 22333 O O . PHE A 1 80 ? 1.895 7.736 -4.755 1.00 0.00 80 PHE A O 13
ATOM 22350 N N . VAL A 1 81 ? 1.436 5.553 -4.434 1.00 0.00 81 VAL A N 13
ATOM 22351 C CA . VAL A 1 81 ? 1.198 5.228 -5.855 1.00 0.00 81 VAL A CA 13
ATOM 22352 C C . VAL A 1 81 ? -0.087 4.431 -6.028 1.00 0.00 81 VAL A C 13
ATOM 22353 O O . VAL A 1 81 ? -0.214 3.327 -5.499 1.00 0.00 81 VAL A O 13
ATOM 22366 N N . ARG A 1 82 ? -1.050 5.003 -6.763 1.00 0.00 82 ARG A N 13
ATOM 22367 C CA . ARG A 1 82 ? -2.391 4.440 -6.965 1.00 0.00 82 ARG A CA 13
ATOM 22368 C C . ARG A 1 82 ? -2.427 3.447 -8.127 1.00 0.00 82 ARG A C 13
ATOM 22369 O O . ARG A 1 82 ? -1.930 3.740 -9.216 1.00 0.00 82 ARG A O 13
ATOM 22390 N N . LEU A 1 83 ? -3.043 2.293 -7.892 1.00 0.00 83 LEU A N 13
ATOM 22391 C CA . LEU A 1 83 ? -3.188 1.180 -8.829 1.00 0.00 83 LEU A CA 13
ATOM 22392 C C . LEU A 1 83 ? -4.667 0.869 -9.081 1.00 0.00 83 LEU A C 13
ATOM 22393 O O . LEU A 1 83 ? -5.466 0.752 -8.150 1.00 0.00 83 LEU A O 13
ATOM 22409 N N . GLU A 1 84 ? -5.007 0.704 -10.358 1.00 0.00 84 GLU A N 13
ATOM 22410 C CA . GLU A 1 84 ? -6.367 0.390 -10.824 1.00 0.00 84 GLU A CA 13
ATOM 22411 C C . GLU A 1 84 ? -6.363 -0.252 -12.226 1.00 0.00 84 GLU A C 13
ATOM 22412 O O . GLU A 1 84 ? -7.052 -1.246 -12.461 1.00 0.00 84 GLU A O 13
ATOM 22424 N N . GLY A 1 85 ? -5.552 0.282 -13.152 1.00 0.00 85 GLY A N 13
ATOM 22425 C CA . GLY A 1 85 ? -5.415 -0.220 -14.529 1.00 0.00 85 GLY A CA 13
ATOM 22426 C C . GLY A 1 85 ? -4.517 -1.456 -14.702 1.00 0.00 85 GLY A C 13
ATOM 22427 O O . GLY A 1 85 ? -4.487 -2.038 -15.788 1.00 0.00 85 GLY A O 13
ATOM 22431 N N . VAL A 1 86 ? -3.790 -1.871 -13.655 1.00 0.00 86 VAL A N 13
ATOM 22432 C CA . VAL A 1 86 ? -2.900 -3.047 -13.643 1.00 0.00 86 VAL A CA 13
ATOM 22433 C C . VAL A 1 86 ? -3.567 -4.206 -12.895 1.00 0.00 86 VAL A C 13
ATOM 22434 O O . VAL A 1 86 ? -4.175 -4.008 -11.841 1.00 0.00 86 VAL A O 13
ATOM 22447 N N . SER A 1 87 ? -3.436 -5.420 -13.430 1.00 0.00 87 SER A N 13
ATOM 22448 C CA . SER A 1 87 ? -3.941 -6.661 -12.823 1.00 0.00 87 SER A CA 13
ATOM 22449 C C . SER A 1 87 ? -3.337 -6.938 -11.430 1.00 0.00 87 SER A C 13
ATOM 22450 O O . SER A 1 87 ? -2.189 -6.564 -11.171 1.00 0.00 87 SER A O 13
ATOM 22458 N N . PRO A 1 88 ? -4.058 -7.638 -10.532 1.00 0.00 88 PRO A N 13
ATOM 22459 C CA . PRO A 1 88 ? -3.620 -7.891 -9.152 1.00 0.00 88 PRO A CA 13
ATOM 22460 C C . PRO A 1 88 ? -2.364 -8.775 -9.048 1.00 0.00 88 PRO A C 13
ATOM 22461 O O . PRO A 1 88 ? -1.609 -8.660 -8.084 1.00 0.00 88 PRO A O 13
ATOM 22472 N N . ASP A 1 89 ? -2.116 -9.637 -10.037 1.00 0.00 89 ASP A N 13
ATOM 22473 C CA . ASP A 1 89 ? -0.851 -10.383 -10.158 1.00 0.00 89 ASP A CA 13
ATOM 22474 C C . ASP A 1 89 ? 0.287 -9.549 -10.789 1.00 0.00 89 ASP A C 13
ATOM 22475 O O . ASP A 1 89 ? 1.459 -9.733 -10.460 1.00 0.00 89 ASP A O 13
ATOM 22484 N N . ASP A 1 90 ? -0.040 -8.601 -11.673 1.00 0.00 90 ASP A N 13
ATOM 22485 C CA . ASP A 1 90 ? 0.931 -7.719 -12.338 1.00 0.00 90 ASP A CA 13
ATOM 22486 C C . ASP A 1 90 ? 1.450 -6.618 -11.401 1.00 0.00 90 ASP A C 13
ATOM 22487 O O . ASP A 1 90 ? 2.588 -6.166 -11.538 1.00 0.00 90 ASP A O 13
ATOM 22496 N N . LEU A 1 91 ? 0.643 -6.238 -10.403 1.00 0.00 91 LEU A N 13
ATOM 22497 C CA . LEU A 1 91 ? 1.014 -5.373 -9.278 1.00 0.00 91 LEU A CA 13
ATOM 22498 C C . LEU A 1 91 ? 2.356 -5.774 -8.637 1.00 0.00 91 LEU A C 13
ATOM 22499 O O . LEU A 1 91 ? 3.087 -4.900 -8.172 1.00 0.00 91 LEU A O 13
ATOM 22515 N N . ARG A 1 92 ? 2.722 -7.065 -8.647 1.00 0.00 92 ARG A N 13
ATOM 22516 C CA . ARG A 1 92 ? 4.004 -7.557 -8.107 1.00 0.00 92 ARG A CA 13
ATOM 22517 C C . ARG A 1 92 ? 5.206 -6.848 -8.727 1.00 0.00 92 ARG A C 13
ATOM 22518 O O . ARG A 1 92 ? 6.104 -6.435 -8.000 1.00 0.00 92 ARG A O 13
ATOM 22539 N N . ARG A 1 93 ? 5.182 -6.615 -10.043 1.00 0.00 93 ARG A N 13
ATOM 22540 C CA . ARG A 1 93 ? 6.228 -5.865 -10.766 1.00 0.00 93 ARG A CA 13
ATOM 22541 C C . ARG A 1 93 ? 6.349 -4.432 -10.248 1.00 0.00 93 ARG A C 13
ATOM 22542 O O . ARG A 1 93 ? 7.455 -3.965 -9.992 1.00 0.00 93 ARG A O 13
ATOM 22563 N N . GLN A 1 94 ? 5.217 -3.760 -10.038 1.00 0.00 94 GLN A N 13
ATOM 22564 C CA . GLN A 1 94 ? 5.153 -2.376 -9.553 1.00 0.00 94 GLN A CA 13
ATOM 22565 C C . GLN A 1 94 ? 5.610 -2.250 -8.088 1.00 0.00 94 GLN A C 13
ATOM 22566 O O . GLN A 1 94 ? 6.304 -1.296 -7.739 1.00 0.00 94 GLN A O 13
ATOM 22580 N N . VAL A 1 95 ? 5.279 -3.229 -7.239 1.00 0.00 95 VAL A N 13
ATOM 22581 C CA . VAL A 1 95 ? 5.687 -3.269 -5.824 1.00 0.00 95 VAL A CA 13
ATOM 22582 C C . VAL A 1 95 ? 7.171 -3.606 -5.686 1.00 0.00 95 VAL A C 13
ATOM 22583 O O . VAL A 1 95 ? 7.902 -2.931 -4.960 1.00 0.00 95 VAL A O 13
ATOM 22596 N N . GLU A 1 96 ? 7.640 -4.636 -6.386 1.00 0.00 96 GLU A N 13
ATOM 22597 C CA . GLU A 1 96 ? 9.033 -5.067 -6.300 1.00 0.00 96 GLU A CA 13
ATOM 22598 C C . GLU A 1 96 ? 9.985 -4.042 -6.930 1.00 0.00 96 GLU A C 13
ATOM 22599 O O . GLU A 1 96 ? 11.022 -3.763 -6.341 1.00 0.00 96 GLU A O 13
ATOM 22611 N N . ASP A 1 97 ? 9.633 -3.390 -8.044 1.00 0.00 97 ASP A N 13
ATOM 22612 C CA . ASP A 1 97 ? 10.434 -2.290 -8.609 1.00 0.00 97 ASP A CA 13
ATOM 22613 C C . ASP A 1 97 ? 10.586 -1.100 -7.637 1.00 0.00 97 ASP A C 13
ATOM 22614 O O . ASP A 1 97 ? 11.644 -0.470 -7.589 1.00 0.00 97 ASP A O 13
ATOM 22623 N N . VAL A 1 98 ? 9.574 -0.841 -6.799 1.00 0.00 98 VAL A N 13
ATOM 22624 C CA . VAL A 1 98 ? 9.635 0.150 -5.708 1.00 0.00 98 VAL A CA 13
ATOM 22625 C C . VAL A 1 98 ? 10.551 -0.333 -4.576 1.00 0.00 98 VAL A C 13
ATOM 22626 O O . VAL A 1 98 ? 11.349 0.454 -4.062 1.00 0.00 98 VAL A O 13
ATOM 22639 N N . TRP A 1 99 ? 10.516 -1.627 -4.234 1.00 0.00 99 TRP A N 13
ATOM 22640 C CA . TRP A 1 99 ? 11.434 -2.218 -3.252 1.00 0.00 99 TRP A CA 13
ATOM 22641 C C . TRP A 1 99 ? 12.899 -2.150 -3.719 1.00 0.00 99 TRP A C 13
ATOM 22642 O O . TRP A 1 99 ? 13.759 -1.645 -2.994 1.00 0.00 99 TRP A O 13
ATOM 22663 N N . ARG A 1 100 ? 13.187 -2.576 -4.957 1.00 0.00 100 ARG A N 13
ATOM 22664 C CA . ARG A 1 100 ? 14.527 -2.518 -5.572 1.00 0.00 100 ARG A CA 13
ATOM 22665 C C . ARG A 1 100 ? 15.026 -1.080 -5.725 1.00 0.00 100 ARG A C 13
ATOM 22666 O O . ARG A 1 100 ? 16.196 -0.811 -5.458 1.00 0.00 100 ARG A O 13
ATOM 22687 N N . GLY A 1 101 ? 14.134 -0.149 -6.070 1.00 0.00 101 GLY A N 13
ATOM 22688 C CA . GLY A 1 101 ? 14.409 1.288 -6.181 1.00 0.00 101 GLY A CA 13
ATOM 22689 C C . GLY A 1 101 ? 14.900 1.948 -4.883 1.00 0.00 101 GLY A C 13
ATOM 22690 O O . GLY A 1 101 ? 15.588 2.968 -4.939 1.00 0.00 101 GLY A O 13
ATOM 22694 N N . SER A 1 102 ? 14.594 1.367 -3.716 1.00 0.00 102 SER A N 13
ATOM 22695 C CA . SER A 1 102 ? 15.127 1.827 -2.425 1.00 0.00 102 SER A CA 13
ATOM 22696 C C . SER A 1 102 ? 16.619 1.509 -2.229 1.00 0.00 102 SER A C 13
ATOM 22697 O O . SER A 1 102 ? 17.316 2.240 -1.520 1.00 0.00 102 SER A O 13
ATOM 22705 N N . LEU A 1 103 ? 17.120 0.444 -2.870 1.00 0.00 103 LEU A N 13
ATOM 22706 C CA . LEU A 1 103 ? 18.512 -0.011 -2.779 1.00 0.00 103 LEU A CA 13
ATOM 22707 C C . LEU A 1 103 ? 19.365 0.492 -3.955 1.00 0.00 103 LEU A C 13
ATOM 22708 O O . LEU A 1 103 ? 20.486 0.963 -3.756 1.00 0.00 103 LEU A O 13
ATOM 22724 N N . GLU A 1 104 ? 18.838 0.393 -5.177 1.00 0.00 104 GLU A N 13
ATOM 22725 C CA . GLU A 1 104 ? 19.500 0.801 -6.420 1.00 0.00 104 GLU A CA 13
ATOM 22726 C C . GLU A 1 104 ? 18.958 2.153 -6.917 1.00 0.00 104 GLU A C 13
ATOM 22727 O O . GLU A 1 104 ? 17.800 2.259 -7.331 1.00 0.00 104 GLU A O 13
ATOM 22739 N N . HIS A 1 105 ? 19.801 3.190 -6.902 1.00 0.00 105 HIS A N 13
ATOM 22740 C CA . HIS A 1 105 ? 19.452 4.521 -7.406 1.00 0.00 105 HIS A CA 13
ATOM 22741 C C . HIS A 1 105 ? 19.305 4.529 -8.940 1.00 0.00 105 HIS A C 13
ATOM 22742 O O . HIS A 1 105 ? 20.164 4.013 -9.662 1.00 0.00 105 HIS A O 13
ATOM 22756 N N . HIS A 1 106 ? 18.227 5.144 -9.438 1.00 0.00 106 HIS A N 13
ATOM 22757 C CA . HIS A 1 106 ? 17.935 5.308 -10.864 1.00 0.00 106 HIS A CA 13
ATOM 22758 C C . HIS A 1 106 ? 17.111 6.585 -11.125 1.00 0.00 106 HIS A C 13
ATOM 22759 O O . HIS A 1 106 ? 16.188 6.895 -10.365 1.00 0.00 106 HIS A O 13
ATOM 22773 N N . HIS A 1 107 ? 17.421 7.282 -12.226 1.00 0.00 107 HIS A N 13
ATOM 22774 C CA . HIS A 1 107 ? 16.790 8.534 -12.682 1.00 0.00 107 HIS A CA 13
ATOM 22775 C C . HIS A 1 107 ? 16.850 9.705 -11.666 1.00 0.00 107 HIS A C 13
ATOM 22776 O O . HIS A 1 107 ? 17.352 9.582 -10.546 1.00 0.00 107 HIS A O 13
ATOM 22790 N N . HIS A 1 108 ? 16.347 10.878 -12.065 1.00 0.00 108 HIS A N 13
ATOM 22791 C CA . HIS A 1 108 ? 16.310 12.114 -11.271 1.00 0.00 108 HIS A CA 13
ATOM 22792 C C . HIS A 1 108 ? 15.158 12.119 -10.237 1.00 0.00 108 HIS A C 13
ATOM 22793 O O . HIS A 1 108 ? 14.341 13.044 -10.198 1.00 0.00 108 HIS A O 13
ATOM 22807 N N . HIS A 1 109 ? 15.104 11.070 -9.403 1.00 0.00 109 HIS A N 13
ATOM 22808 C CA . HIS A 1 109 ? 14.030 10.733 -8.452 1.00 0.00 109 HIS A CA 13
ATOM 22809 C C . HIS A 1 109 ? 12.658 10.426 -9.103 1.00 0.00 109 HIS A C 13
ATOM 22810 O O . HIS A 1 109 ? 12.407 10.728 -10.275 1.00 0.00 109 HIS A O 13
ATOM 22824 N N . HIS A 1 110 ? 11.770 9.793 -8.328 1.00 0.00 110 HIS A N 13
ATOM 22825 C CA . HIS A 1 110 ? 10.348 9.597 -8.642 1.00 0.00 110 HIS A CA 13
ATOM 22826 C C . HIS A 1 110 ? 9.576 10.936 -8.597 1.00 0.00 110 HIS A C 13
ATOM 22827 O O . HIS A 1 110 ? 9.759 11.700 -7.619 1.00 0.00 110 HIS A O 13
ATOM 22842 N N . GLY A 1 1 ? 5.626 3.962 15.277 1.00 0.00 1 GLY A N 14
ATOM 22843 C CA . GLY A 1 1 ? 6.343 4.727 14.236 1.00 0.00 1 GLY A CA 14
ATOM 22844 C C . GLY A 1 1 ? 5.422 5.206 13.129 1.00 0.00 1 GLY A C 14
ATOM 22845 O O . GLY A 1 1 ? 4.219 4.945 13.144 1.00 0.00 1 GLY A O 14
ATOM 22851 N N . ASP A 1 2 ? 5.983 5.907 12.142 1.00 0.00 2 ASP A N 14
ATOM 22852 C CA . ASP A 1 2 ? 5.216 6.521 11.043 1.00 0.00 2 ASP A CA 14
ATOM 22853 C C . ASP A 1 2 ? 4.531 5.470 10.151 1.00 0.00 2 ASP A C 14
ATOM 22854 O O . ASP A 1 2 ? 3.375 5.646 9.771 1.00 0.00 2 ASP A O 14
ATOM 22863 N N . ALA A 1 3 ? 5.200 4.338 9.900 1.00 0.00 3 ALA A N 14
ATOM 22864 C CA . ALA A 1 3 ? 4.636 3.173 9.209 1.00 0.00 3 ALA A CA 14
ATOM 22865 C C . ALA A 1 3 ? 3.369 2.635 9.908 1.00 0.00 3 ALA A C 14
ATOM 22866 O O . ALA A 1 3 ? 2.363 2.351 9.257 1.00 0.00 3 ALA A O 14
ATOM 22873 N N . ASP A 1 4 ? 3.391 2.549 11.243 1.00 0.00 4 ASP A N 14
ATOM 22874 C CA . ASP A 1 4 ? 2.269 2.060 12.054 1.00 0.00 4 ASP A CA 14
ATOM 22875 C C . ASP A 1 4 ? 1.086 3.040 12.075 1.00 0.00 4 ASP A C 14
ATOM 22876 O O . ASP A 1 4 ? -0.071 2.622 12.140 1.00 0.00 4 ASP A O 14
ATOM 22885 N N . LYS A 1 5 ? 1.356 4.349 11.981 1.00 0.00 5 LYS A N 14
ATOM 22886 C CA . LYS A 1 5 ? 0.308 5.363 11.833 1.00 0.00 5 LYS A CA 14
ATOM 22887 C C . LYS A 1 5 ? -0.325 5.290 10.452 1.00 0.00 5 LYS A C 14
ATOM 22888 O O . LYS A 1 5 ? -1.549 5.282 10.343 1.00 0.00 5 LYS A O 14
ATOM 22907 N N . ILE A 1 6 ? 0.493 5.217 9.406 1.00 0.00 6 ILE A N 14
ATOM 22908 C CA . ILE A 1 6 ? 0.003 5.305 8.027 1.00 0.00 6 ILE A CA 14
ATOM 22909 C C . ILE A 1 6 ? -0.929 4.134 7.692 1.00 0.00 6 ILE A C 14
ATOM 22910 O O . ILE A 1 6 ? -1.908 4.304 6.966 1.00 0.00 6 ILE A O 14
ATOM 22926 N N . MET A 1 7 ? -0.652 2.952 8.260 1.00 0.00 7 MET A N 14
ATOM 22927 C CA . MET A 1 7 ? -1.491 1.771 8.033 1.00 0.00 7 MET A CA 14
ATOM 22928 C C . MET A 1 7 ? -2.851 1.906 8.732 1.00 0.00 7 MET A C 14
ATOM 22929 O O . MET A 1 7 ? -3.887 1.527 8.186 1.00 0.00 7 MET A O 14
ATOM 22943 N N . GLU A 1 8 ? -2.862 2.527 9.912 1.00 0.00 8 GLU A N 14
ATOM 22944 C CA . GLU A 1 8 ? -4.080 2.811 10.674 1.00 0.00 8 GLU A CA 14
ATOM 22945 C C . GLU A 1 8 ? -4.924 3.907 10.016 1.00 0.00 8 GLU A C 14
ATOM 22946 O O . GLU A 1 8 ? -6.146 3.851 10.106 1.00 0.00 8 GLU A O 14
ATOM 22958 N N . GLN A 1 9 ? -4.319 4.869 9.311 1.00 0.00 9 GLN A N 14
ATOM 22959 C CA . GLN A 1 9 ? -5.064 5.894 8.559 1.00 0.00 9 GLN A CA 14
ATOM 22960 C C . GLN A 1 9 ? -5.991 5.287 7.498 1.00 0.00 9 GLN A C 14
ATOM 22961 O O . GLN A 1 9 ? -7.072 5.817 7.246 1.00 0.00 9 GLN A O 14
ATOM 22975 N N . ALA A 1 10 ? -5.614 4.151 6.906 1.00 0.00 10 ALA A N 14
ATOM 22976 C CA . ALA A 1 10 ? -6.514 3.410 6.032 1.00 0.00 10 ALA A CA 14
ATOM 22977 C C . ALA A 1 10 ? -7.668 2.765 6.810 1.00 0.00 10 ALA A C 14
ATOM 22978 O O . ALA A 1 10 ? -8.834 2.924 6.442 1.00 0.00 10 ALA A O 14
ATOM 22985 N N . LYS A 1 11 ? -7.362 2.109 7.936 1.00 0.00 11 LYS A N 14
ATOM 22986 C CA . LYS A 1 11 ? -8.339 1.377 8.760 1.00 0.00 11 LYS A CA 14
ATOM 22987 C C . LYS A 1 11 ? -9.314 2.298 9.504 1.00 0.00 11 LYS A C 14
ATOM 22988 O O . LYS A 1 11 ? -10.459 1.908 9.730 1.00 0.00 11 LYS A O 14
ATOM 23007 N N . ARG A 1 12 ? -8.894 3.523 9.848 1.00 0.00 12 ARG A N 14
ATOM 23008 C CA . ARG A 1 12 ? -9.737 4.543 10.501 1.00 0.00 12 ARG A CA 14
ATOM 23009 C C . ARG A 1 12 ? -10.854 5.034 9.566 1.00 0.00 12 ARG A C 14
ATOM 23010 O O . ARG A 1 12 ? -11.948 5.365 10.018 1.00 0.00 12 ARG A O 14
ATOM 23031 N N . GLN A 1 13 ? -10.557 5.069 8.265 1.00 0.00 13 GLN A N 14
ATOM 23032 C CA . GLN A 1 13 ? -11.432 5.549 7.195 1.00 0.00 13 GLN A CA 14
ATOM 23033 C C . GLN A 1 13 ? -12.311 4.411 6.655 1.00 0.00 13 GLN A C 14
ATOM 23034 O O . GLN A 1 13 ? -13.519 4.577 6.486 1.00 0.00 13 GLN A O 14
ATOM 23048 N N . ASP A 1 14 ? -11.706 3.241 6.426 1.00 0.00 14 ASP A N 14
ATOM 23049 C CA . ASP A 1 14 ? -12.378 2.025 5.975 1.00 0.00 14 ASP A CA 14
ATOM 23050 C C . ASP A 1 14 ? -11.755 0.782 6.645 1.00 0.00 14 ASP A C 14
ATOM 23051 O O . ASP A 1 14 ? -10.704 0.307 6.205 1.00 0.00 14 ASP A O 14
ATOM 23060 N N . PRO A 1 15 ? -12.377 0.214 7.695 1.00 0.00 15 PRO A N 14
ATOM 23061 C CA . PRO A 1 15 ? -11.808 -0.907 8.449 1.00 0.00 15 PRO A CA 14
ATOM 23062 C C . PRO A 1 15 ? -11.784 -2.217 7.645 1.00 0.00 15 PRO A C 14
ATOM 23063 O O . PRO A 1 15 ? -11.067 -3.152 8.009 1.00 0.00 15 PRO A O 14
ATOM 23074 N N . ASN A 1 16 ? -12.530 -2.285 6.536 1.00 0.00 16 ASN A N 14
ATOM 23075 C CA . ASN A 1 16 ? -12.547 -3.383 5.589 1.00 0.00 16 ASN A CA 14
ATOM 23076 C C . ASN A 1 16 ? -11.293 -3.430 4.691 1.00 0.00 16 ASN A C 14
ATOM 23077 O O . ASN A 1 16 ? -10.948 -4.497 4.179 1.00 0.00 16 ASN A O 14
ATOM 23088 N N . ALA A 1 17 ? -10.604 -2.294 4.508 1.00 0.00 17 ALA A N 14
ATOM 23089 C CA . ALA A 1 17 ? -9.379 -2.190 3.722 1.00 0.00 17 ALA A CA 14
ATOM 23090 C C . ALA A 1 17 ? -8.300 -3.130 4.265 1.00 0.00 17 ALA A C 14
ATOM 23091 O O . ALA A 1 17 ? -8.091 -3.227 5.480 1.00 0.00 17 ALA A O 14
ATOM 23098 N N . GLN A 1 18 ? -7.593 -3.800 3.357 1.00 0.00 18 GLN A N 14
ATOM 23099 C CA . GLN A 1 18 ? -6.507 -4.701 3.725 1.00 0.00 18 GLN A CA 14
ATOM 23100 C C . GLN A 1 18 ? -5.179 -3.952 3.645 1.00 0.00 18 GLN A C 14
ATOM 23101 O O . GLN A 1 18 ? -4.862 -3.387 2.599 1.00 0.00 18 GLN A O 14
ATOM 23115 N N . VAL A 1 19 ? -4.407 -3.946 4.733 1.00 0.00 19 VAL A N 14
ATOM 23116 C CA . VAL A 1 19 ? -3.095 -3.284 4.804 1.00 0.00 19 VAL A CA 14
ATOM 23117 C C . VAL A 1 19 ? -2.028 -4.196 5.413 1.00 0.00 19 VAL A C 14
ATOM 23118 O O . VAL A 1 19 ? -2.257 -4.824 6.448 1.00 0.00 19 VAL A O 14
ATOM 23131 N N . TYR A 1 20 ? -0.853 -4.246 4.780 1.00 0.00 20 TYR A N 14
ATOM 23132 C CA . TYR A 1 20 ? 0.309 -5.026 5.222 1.00 0.00 20 TYR A CA 14
ATOM 23133 C C . TYR A 1 20 ? 1.608 -4.247 5.045 1.00 0.00 20 TYR A C 14
ATOM 23134 O O . TYR A 1 20 ? 1.763 -3.511 4.072 1.00 0.00 20 TYR A O 14
ATOM 23152 N N . LYS A 1 21 ? 2.564 -4.454 5.950 1.00 0.00 21 LYS A N 14
ATOM 23153 C CA . LYS A 1 21 ? 3.887 -3.816 5.936 1.00 0.00 21 LYS A CA 14
ATOM 23154 C C . LYS A 1 21 ? 4.986 -4.859 5.788 1.00 0.00 21 LYS A C 14
ATOM 23155 O O . LYS A 1 21 ? 5.040 -5.815 6.563 1.00 0.00 21 LYS A O 14
ATOM 23174 N N . VAL A 1 22 ? 5.854 -4.664 4.798 1.00 0.00 22 VAL A N 14
ATOM 23175 C CA . VAL A 1 22 ? 6.943 -5.577 4.450 1.00 0.00 22 VAL A CA 14
ATOM 23176 C C . VAL A 1 22 ? 8.279 -4.853 4.324 1.00 0.00 22 VAL A C 14
ATOM 23177 O O . VAL A 1 22 ? 8.355 -3.663 4.007 1.00 0.00 22 VAL A O 14
ATOM 23190 N N . THR A 1 23 ? 9.347 -5.599 4.570 1.00 0.00 23 THR A N 14
ATOM 23191 C CA . THR A 1 23 ? 10.738 -5.133 4.536 1.00 0.00 23 THR A CA 14
ATOM 23192 C C . THR A 1 23 ? 11.581 -5.815 3.453 1.00 0.00 23 THR A C 14
ATOM 23193 O O . THR A 1 23 ? 12.704 -5.382 3.196 1.00 0.00 23 THR A O 14
ATOM 23204 N N . THR A 1 24 ? 11.048 -6.851 2.791 1.00 0.00 24 THR A N 14
ATOM 23205 C CA . THR A 1 24 ? 11.759 -7.725 1.829 1.00 0.00 24 THR A CA 14
ATOM 23206 C C . THR A 1 24 ? 10.877 -8.124 0.628 1.00 0.00 24 THR A C 14
ATOM 23207 O O . THR A 1 24 ? 9.645 -8.100 0.740 1.00 0.00 24 THR A O 14
ATOM 23218 N N . PRO A 1 25 ? 11.461 -8.557 -0.510 1.00 0.00 25 PRO A N 14
ATOM 23219 C CA . PRO A 1 25 ? 10.700 -9.106 -1.638 1.00 0.00 25 PRO A CA 14
ATOM 23220 C C . PRO A 1 25 ? 10.022 -10.446 -1.310 1.00 0.00 25 PRO A C 14
ATOM 23221 O O . PRO A 1 25 ? 8.958 -10.756 -1.848 1.00 0.00 25 PRO A O 14
ATOM 23232 N N . ASP A 1 26 ? 10.616 -11.239 -0.414 1.00 0.00 26 ASP A N 14
ATOM 23233 C CA . ASP A 1 26 ? 10.040 -12.502 0.050 1.00 0.00 26 ASP A CA 14
ATOM 23234 C C . ASP A 1 26 ? 8.816 -12.278 0.954 1.00 0.00 26 ASP A C 14
ATOM 23235 O O . ASP A 1 26 ? 7.929 -13.128 1.027 1.00 0.00 26 ASP A O 14
ATOM 23244 N N . GLU A 1 27 ? 8.746 -11.138 1.646 1.00 0.00 27 GLU A N 14
ATOM 23245 C CA . GLU A 1 27 ? 7.540 -10.706 2.354 1.00 0.00 27 GLU A CA 14
ATOM 23246 C C . GLU A 1 27 ? 6.488 -10.112 1.396 1.00 0.00 27 GLU A C 14
ATOM 23247 O O . GLU A 1 27 ? 5.293 -10.353 1.582 1.00 0.00 27 GLU A O 14
ATOM 23259 N N . ILE A 1 28 ? 6.904 -9.382 0.347 1.00 0.00 28 ILE A N 14
ATOM 23260 C CA . ILE A 1 28 ? 5.993 -8.819 -0.672 1.00 0.00 28 ILE A CA 14
ATOM 23261 C C . ILE A 1 28 ? 5.118 -9.908 -1.303 1.00 0.00 28 ILE A C 14
ATOM 23262 O O . ILE A 1 28 ? 3.900 -9.740 -1.350 1.00 0.00 28 ILE A O 14
ATOM 23278 N N . GLU A 1 29 ? 5.706 -11.020 -1.758 1.00 0.00 29 GLU A N 14
ATOM 23279 C CA . GLU A 1 29 ? 4.968 -12.114 -2.405 1.00 0.00 29 GLU A CA 14
ATOM 23280 C C . GLU A 1 29 ? 3.884 -12.764 -1.514 1.00 0.00 29 GLU A C 14
ATOM 23281 O O . GLU A 1 29 ? 2.960 -13.379 -2.041 1.00 0.00 29 GLU A O 14
ATOM 23293 N N . GLU A 1 30 ? 3.939 -12.591 -0.187 1.00 0.00 30 GLU A N 14
ATOM 23294 C CA . GLU A 1 30 ? 2.857 -12.967 0.736 1.00 0.00 30 GLU A CA 14
ATOM 23295 C C . GLU A 1 30 ? 1.728 -11.921 0.793 1.00 0.00 30 GLU A C 14
ATOM 23296 O O . GLU A 1 30 ? 0.550 -12.282 0.793 1.00 0.00 30 GLU A O 14
ATOM 23308 N N . ALA A 1 31 ? 2.072 -10.629 0.826 1.00 0.00 31 ALA A N 14
ATOM 23309 C CA . ALA A 1 31 ? 1.123 -9.513 0.920 1.00 0.00 31 ALA A CA 14
ATOM 23310 C C . ALA A 1 31 ? 0.267 -9.374 -0.346 1.00 0.00 31 ALA A C 14
ATOM 23311 O O . ALA A 1 31 ? -0.960 -9.300 -0.280 1.00 0.00 31 ALA A O 14
ATOM 23318 N N . VAL A 1 32 ? 0.910 -9.417 -1.515 1.00 0.00 32 VAL A N 14
ATOM 23319 C CA . VAL A 1 32 ? 0.249 -9.363 -2.829 1.00 0.00 32 VAL A CA 14
ATOM 23320 C C . VAL A 1 32 ? -0.699 -10.536 -3.054 1.00 0.00 32 VAL A C 14
ATOM 23321 O O . VAL A 1 32 ? -1.703 -10.380 -3.736 1.00 0.00 32 VAL A O 14
ATOM 23334 N N . ARG A 1 33 ? -0.407 -11.704 -2.475 1.00 0.00 33 ARG A N 14
ATOM 23335 C CA . ARG A 1 33 ? -1.183 -12.942 -2.654 1.00 0.00 33 ARG A CA 14
ATOM 23336 C C . ARG A 1 33 ? -2.551 -12.912 -1.966 1.00 0.00 33 ARG A C 14
ATOM 23337 O O . ARG A 1 33 ? -3.529 -13.424 -2.508 1.00 0.00 33 ARG A O 14
ATOM 23358 N N . ARG A 1 34 ? -2.627 -12.306 -0.779 1.00 0.00 34 ARG A N 14
ATOM 23359 C CA . ARG A 1 34 ? -3.860 -12.107 -0.003 1.00 0.00 34 ARG A CA 14
ATOM 23360 C C . ARG A 1 34 ? -4.604 -10.849 -0.432 1.00 0.00 34 ARG A C 14
ATOM 23361 O O . ARG A 1 34 ? -5.835 -10.830 -0.447 1.00 0.00 34 ARG A O 14
ATOM 23382 N N . ILE A 1 35 ? -3.858 -9.818 -0.834 1.00 0.00 35 ILE A N 14
ATOM 23383 C CA . ILE A 1 35 ? -4.435 -8.633 -1.474 1.00 0.00 35 ILE A CA 14
ATOM 23384 C C . ILE A 1 35 ? -4.979 -8.945 -2.858 1.00 0.00 35 ILE A C 14
ATOM 23385 O O . ILE A 1 35 ? -5.968 -8.328 -3.219 1.00 0.00 35 ILE A O 14
ATOM 23401 N N . GLU A 1 36 ? -4.415 -9.896 -3.606 1.00 0.00 36 GLU A N 14
ATOM 23402 C CA . GLU A 1 36 ? -4.793 -10.192 -5.002 1.00 0.00 36 GLU A CA 14
ATOM 23403 C C . GLU A 1 36 ? -6.312 -10.226 -5.194 1.00 0.00 36 GLU A C 14
ATOM 23404 O O . GLU A 1 36 ? -6.832 -9.687 -6.170 1.00 0.00 36 GLU A O 14
ATOM 23416 N N . LYS A 1 37 ? -7.019 -10.837 -4.235 1.00 0.00 37 LYS A N 14
ATOM 23417 C CA . LYS A 1 37 ? -8.475 -11.023 -4.312 1.00 0.00 37 LYS A CA 14
ATOM 23418 C C . LYS A 1 37 ? -9.250 -9.699 -4.176 1.00 0.00 37 LYS A C 14
ATOM 23419 O O . LYS A 1 37 ? -10.259 -9.487 -4.846 1.00 0.00 37 LYS A O 14
ATOM 23438 N N . TYR A 1 38 ? -8.769 -8.826 -3.289 1.00 0.00 38 TYR A N 14
ATOM 23439 C CA . TYR A 1 38 ? -9.341 -7.528 -2.905 1.00 0.00 38 TYR A CA 14
ATOM 23440 C C . TYR A 1 38 ? -8.877 -6.348 -3.781 1.00 0.00 38 TYR A C 14
ATOM 23441 O O . TYR A 1 38 ? -9.682 -5.606 -4.346 1.00 0.00 38 TYR A O 14
ATOM 23459 N N . GLY A 1 39 ? -7.557 -6.231 -3.947 1.00 0.00 39 GLY A N 14
ATOM 23460 C CA . GLY A 1 39 ? -6.842 -5.303 -4.827 1.00 0.00 39 GLY A CA 14
ATOM 23461 C C . GLY A 1 39 ? -7.171 -5.483 -6.309 1.00 0.00 39 GLY A C 14
ATOM 23462 O O . GLY A 1 39 ? -6.853 -4.621 -7.127 1.00 0.00 39 GLY A O 14
ATOM 23466 N N . ALA A 1 40 ? -7.854 -6.578 -6.651 1.00 0.00 40 ALA A N 14
ATOM 23467 C CA . ALA A 1 40 ? -8.471 -6.778 -7.965 1.00 0.00 40 ALA A CA 14
ATOM 23468 C C . ALA A 1 40 ? -9.326 -5.569 -8.421 1.00 0.00 40 ALA A C 14
ATOM 23469 O O . ALA A 1 40 ? -9.450 -5.345 -9.628 1.00 0.00 40 ALA A O 14
ATOM 23476 N N . GLN A 1 41 ? -9.875 -4.775 -7.484 1.00 0.00 41 GLN A N 14
ATOM 23477 C CA . GLN A 1 41 ? -10.506 -3.486 -7.798 1.00 0.00 41 GLN A CA 14
ATOM 23478 C C . GLN A 1 41 ? -9.509 -2.312 -7.742 1.00 0.00 41 GLN A C 14
ATOM 23479 O O . GLN A 1 41 ? -9.239 -1.699 -8.776 1.00 0.00 41 GLN A O 14
ATOM 23493 N N . VAL A 1 42 ? -8.968 -1.986 -6.557 1.00 0.00 42 VAL A N 14
ATOM 23494 C CA . VAL A 1 42 ? -8.173 -0.766 -6.305 1.00 0.00 42 VAL A CA 14
ATOM 23495 C C . VAL A 1 42 ? -7.082 -1.019 -5.252 1.00 0.00 42 VAL A C 14
ATOM 23496 O O . VAL A 1 42 ? -7.317 -1.665 -4.227 1.00 0.00 42 VAL A O 14
ATOM 23509 N N . VAL A 1 43 ? -5.881 -0.489 -5.495 1.00 0.00 43 VAL A N 14
ATOM 23510 C CA . VAL A 1 43 ? -4.667 -0.667 -4.673 1.00 0.00 43 VAL A CA 14
ATOM 23511 C C . VAL A 1 43 ? -3.911 0.656 -4.517 1.00 0.00 43 VAL A C 14
ATOM 23512 O O . VAL A 1 43 ? -3.977 1.538 -5.372 1.00 0.00 43 VAL A O 14
ATOM 23525 N N . LEU A 1 44 ? -3.170 0.793 -3.421 1.00 0.00 44 LEU A N 14
ATOM 23526 C CA . LEU A 1 44 ? -2.202 1.854 -3.162 1.00 0.00 44 LEU A CA 14
ATOM 23527 C C . LEU A 1 44 ? -0.891 1.245 -2.628 1.00 0.00 44 LEU A C 14
ATOM 23528 O O . LEU A 1 44 ? -0.894 0.419 -1.713 1.00 0.00 44 LEU A O 14
ATOM 23544 N N . ILE A 1 45 ? 0.238 1.673 -3.191 1.00 0.00 45 ILE A N 14
ATOM 23545 C CA . ILE A 1 45 ? 1.593 1.311 -2.748 1.00 0.00 45 ILE A CA 14
ATOM 23546 C C . ILE A 1 45 ? 2.180 2.499 -1.987 1.00 0.00 45 ILE A C 14
ATOM 23547 O O . ILE A 1 45 ? 2.228 3.605 -2.526 1.00 0.00 45 ILE A O 14
ATOM 23563 N N . ILE A 1 46 ? 2.625 2.280 -0.748 1.00 0.00 46 ILE A N 14
ATOM 23564 C CA . ILE A 1 46 ? 3.238 3.305 0.105 1.00 0.00 46 ILE A CA 14
ATOM 23565 C C . ILE A 1 46 ? 4.706 2.953 0.389 1.00 0.00 46 ILE A C 14
ATOM 23566 O O . ILE A 1 46 ? 5.013 1.820 0.760 1.00 0.00 46 ILE A O 14
ATOM 23582 N N . TYR A 1 47 ? 5.617 3.914 0.219 1.00 0.00 47 TYR A N 14
ATOM 23583 C CA . TYR A 1 47 ? 7.070 3.723 0.332 1.00 0.00 47 TYR A CA 14
ATOM 23584 C C . TYR A 1 47 ? 7.685 4.679 1.369 1.00 0.00 47 TYR A C 14
ATOM 23585 O O . TYR A 1 47 ? 7.979 5.845 1.090 1.00 0.00 47 TYR A O 14
ATOM 23603 N N . THR A 1 48 ? 7.882 4.163 2.584 1.00 0.00 48 THR A N 14
ATOM 23604 C CA . THR A 1 48 ? 8.316 4.927 3.766 1.00 0.00 48 THR A CA 14
ATOM 23605 C C . THR A 1 48 ? 9.718 4.534 4.259 1.00 0.00 48 THR A C 14
ATOM 23606 O O . THR A 1 48 ? 10.128 3.373 4.188 1.00 0.00 48 THR A O 14
ATOM 23617 N N . SER A 1 49 ? 10.459 5.512 4.793 1.00 0.00 49 SER A N 14
ATOM 23618 C CA . SER A 1 49 ? 11.820 5.347 5.339 1.00 0.00 49 SER A CA 14
ATOM 23619 C C . SER A 1 49 ? 12.807 4.687 4.344 1.00 0.00 49 SER A C 14
ATOM 23620 O O . SER A 1 49 ? 12.673 4.843 3.128 1.00 0.00 49 SER A O 14
ATOM 23628 N N . SER A 1 50 ? 13.830 3.978 4.836 1.00 0.00 50 SER A N 14
ATOM 23629 C CA . SER A 1 50 ? 14.978 3.475 4.052 1.00 0.00 50 SER A CA 14
ATOM 23630 C C . SER A 1 50 ? 14.709 2.258 3.144 1.00 0.00 50 SER A C 14
ATOM 23631 O O . SER A 1 50 ? 15.640 1.767 2.500 1.00 0.00 50 SER A O 14
ATOM 23639 N N . GLY A 1 51 ? 13.478 1.733 3.100 1.00 0.00 51 GLY A N 14
ATOM 23640 C CA . GLY A 1 51 ? 13.141 0.523 2.327 1.00 0.00 51 GLY A CA 14
ATOM 23641 C C . GLY A 1 51 ? 11.845 -0.193 2.720 1.00 0.00 51 GLY A C 14
ATOM 23642 O O . GLY A 1 51 ? 11.478 -1.172 2.068 1.00 0.00 51 GLY A O 14
ATOM 23646 N N . ILE A 1 52 ? 11.141 0.257 3.765 1.00 0.00 52 ILE A N 14
ATOM 23647 C CA . ILE A 1 52 ? 9.857 -0.313 4.174 1.00 0.00 52 ILE A CA 14
ATOM 23648 C C . ILE A 1 52 ? 8.773 0.037 3.148 1.00 0.00 52 ILE A C 14
ATOM 23649 O O . ILE A 1 52 ? 8.558 1.201 2.796 1.00 0.00 52 ILE A O 14
ATOM 23665 N N . VAL A 1 53 ? 8.067 -0.989 2.682 1.00 0.00 53 VAL A N 14
ATOM 23666 C CA . VAL A 1 53 ? 6.954 -0.868 1.739 1.00 0.00 53 VAL A CA 14
ATOM 23667 C C . VAL A 1 53 ? 5.680 -1.310 2.452 1.00 0.00 53 VAL A C 14
ATOM 23668 O O . VAL A 1 53 ? 5.651 -2.350 3.110 1.00 0.00 53 VAL A O 14
ATOM 23681 N N . ILE A 1 54 ? 4.624 -0.511 2.355 1.00 0.00 54 ILE A N 14
ATOM 23682 C CA . ILE A 1 54 ? 3.307 -0.820 2.917 1.00 0.00 54 ILE A CA 14
ATOM 23683 C C . ILE A 1 54 ? 2.330 -0.946 1.745 1.00 0.00 54 ILE A C 14
ATOM 23684 O O . ILE A 1 54 ? 2.213 -0.033 0.924 1.00 0.00 54 ILE A O 14
ATOM 23700 N N . LEU A 1 55 ? 1.635 -2.077 1.658 1.00 0.00 55 LEU A N 14
ATOM 23701 C CA . LEU A 1 55 ? 0.650 -2.357 0.617 1.00 0.00 55 LEU A CA 14
ATOM 23702 C C . LEU A 1 55 ? -0.745 -2.204 1.212 1.00 0.00 55 LEU A C 14
ATOM 23703 O O . LEU A 1 55 ? -1.083 -2.917 2.158 1.00 0.00 55 LEU A O 14
ATOM 23719 N N . VAL A 1 56 ? -1.547 -1.290 0.667 1.00 0.00 56 VAL A N 14
ATOM 23720 C CA . VAL A 1 56 ? -2.952 -1.116 1.067 1.00 0.00 56 VAL A CA 14
ATOM 23721 C C . VAL A 1 56 ? -3.904 -1.323 -0.111 1.00 0.00 56 VAL A C 14
ATOM 23722 O O . VAL A 1 56 ? -3.615 -0.906 -1.231 1.00 0.00 56 VAL A O 14
ATOM 23735 N N . ALA A 1 57 ? -5.035 -1.990 0.111 1.00 0.00 57 ALA A N 14
ATOM 23736 C CA . ALA A 1 57 ? -6.033 -2.242 -0.925 1.00 0.00 57 ALA A CA 14
ATOM 23737 C C . ALA A 1 57 ? -7.478 -2.090 -0.441 1.00 0.00 57 ALA A C 14
ATOM 23738 O O . ALA A 1 57 ? -7.795 -2.297 0.733 1.00 0.00 57 ALA A O 14
ATOM 23745 N N . VAL A 1 58 ? -8.348 -1.742 -1.388 1.00 0.00 58 VAL A N 14
ATOM 23746 C CA . VAL A 1 58 ? -9.742 -1.333 -1.173 1.00 0.00 58 VAL A CA 14
ATOM 23747 C C . VAL A 1 58 ? -10.683 -1.903 -2.237 1.00 0.00 58 VAL A C 14
ATOM 23748 O O . VAL A 1 58 ? -10.306 -2.094 -3.395 1.00 0.00 58 VAL A O 14
ATOM 23761 N N . ARG A 1 59 ? -11.943 -2.119 -1.846 1.00 0.00 59 ARG A N 14
ATOM 23762 C CA . ARG A 1 59 ? -13.021 -2.604 -2.725 1.00 0.00 59 ARG A CA 14
ATOM 23763 C C . ARG A 1 59 ? -13.644 -1.507 -3.599 1.00 0.00 59 ARG A C 14
ATOM 23764 O O . ARG A 1 59 ? -14.276 -1.825 -4.603 1.00 0.00 59 ARG A O 14
ATOM 23785 N N . ASP A 1 60 ? -13.461 -0.229 -3.257 1.00 0.00 60 ASP A N 14
ATOM 23786 C CA . ASP A 1 60 ? -14.039 0.920 -3.965 1.00 0.00 60 ASP A CA 14
ATOM 23787 C C . ASP A 1 60 ? -13.017 2.073 -4.135 1.00 0.00 60 ASP A C 14
ATOM 23788 O O . ASP A 1 60 ? -12.144 2.256 -3.280 1.00 0.00 60 ASP A O 14
ATOM 23797 N N . PRO A 1 61 ? -13.097 2.866 -5.224 1.00 0.00 61 PRO A N 14
ATOM 23798 C CA . PRO A 1 61 ? -12.074 3.856 -5.592 1.00 0.00 61 PRO A CA 14
ATOM 23799 C C . PRO A 1 61 ? -12.050 5.119 -4.723 1.00 0.00 61 PRO A C 14
ATOM 23800 O O . PRO A 1 61 ? -10.981 5.716 -4.557 1.00 0.00 61 PRO A O 14
ATOM 23811 N N . SER A 1 62 ? -13.192 5.514 -4.152 1.00 0.00 62 SER A N 14
ATOM 23812 C CA . SER A 1 62 ? -13.315 6.710 -3.300 1.00 0.00 62 SER A CA 14
ATOM 23813 C C . SER A 1 62 ? -12.633 6.533 -1.941 1.00 0.00 62 SER A C 14
ATOM 23814 O O . SER A 1 62 ? -12.179 7.505 -1.339 1.00 0.00 62 SER A O 14
ATOM 23822 N N . GLN A 1 63 ? -12.544 5.300 -1.441 1.00 0.00 63 GLN A N 14
ATOM 23823 C CA . GLN A 1 63 ? -11.869 4.940 -0.195 1.00 0.00 63 GLN A CA 14
ATOM 23824 C C . GLN A 1 63 ? -10.362 5.179 -0.326 1.00 0.00 63 GLN A C 14
ATOM 23825 O O . GLN A 1 63 ? -9.787 5.862 0.519 1.00 0.00 63 GLN A O 14
ATOM 23839 N N . ALA A 1 64 ? -9.741 4.714 -1.415 1.00 0.00 64 ALA A N 14
ATOM 23840 C CA . ALA A 1 64 ? -8.339 5.010 -1.719 1.00 0.00 64 ALA A CA 14
ATOM 23841 C C . ALA A 1 64 ? -8.086 6.517 -1.882 1.00 0.00 64 ALA A C 14
ATOM 23842 O O . ALA A 1 64 ? -7.135 7.040 -1.304 1.00 0.00 64 ALA A O 14
ATOM 23849 N N . ASP A 1 65 ? -8.948 7.227 -2.619 1.00 0.00 65 ASP A N 14
ATOM 23850 C CA . ASP A 1 65 ? -8.810 8.672 -2.849 1.00 0.00 65 ASP A CA 14
ATOM 23851 C C . ASP A 1 65 ? -8.866 9.482 -1.542 1.00 0.00 65 ASP A C 14
ATOM 23852 O O . ASP A 1 65 ? -8.042 10.371 -1.329 1.00 0.00 65 ASP A O 14
ATOM 23861 N N . GLN A 1 66 ? -9.779 9.130 -0.634 1.00 0.00 66 GLN A N 14
ATOM 23862 C CA . GLN A 1 66 ? -9.910 9.756 0.685 1.00 0.00 66 GLN A CA 14
ATOM 23863 C C . GLN A 1 66 ? -8.771 9.387 1.643 1.00 0.00 66 GLN A C 14
ATOM 23864 O O . GLN A 1 66 ? -8.239 10.270 2.316 1.00 0.00 66 GLN A O 14
ATOM 23878 N N . ILE A 1 67 ? -8.372 8.109 1.702 1.00 0.00 67 ILE A N 14
ATOM 23879 C CA . ILE A 1 67 ? -7.295 7.655 2.599 1.00 0.00 67 ILE A CA 14
ATOM 23880 C C . ILE A 1 67 ? -5.964 8.308 2.193 1.00 0.00 67 ILE A C 14
ATOM 23881 O O . ILE A 1 67 ? -5.225 8.795 3.045 1.00 0.00 67 ILE A O 14
ATOM 23897 N N . LEU A 1 68 ? -5.693 8.394 0.886 1.00 0.00 68 LEU A N 14
ATOM 23898 C CA . LEU A 1 68 ? -4.552 9.120 0.318 1.00 0.00 68 LEU A CA 14
ATOM 23899 C C . LEU A 1 68 ? -4.527 10.581 0.782 1.00 0.00 68 LEU A C 14
ATOM 23900 O O . LEU A 1 68 ? -3.480 11.086 1.192 1.00 0.00 68 LEU A O 14
ATOM 23916 N N . LYS A 1 69 ? -5.684 11.249 0.722 1.00 0.00 69 LYS A N 14
ATOM 23917 C CA . LYS A 1 69 ? -5.849 12.674 1.027 1.00 0.00 69 LYS A CA 14
ATOM 23918 C C . LYS A 1 69 ? -5.382 13.013 2.444 1.00 0.00 69 LYS A C 14
ATOM 23919 O O . LYS A 1 69 ? -4.611 13.951 2.627 1.00 0.00 69 LYS A O 14
ATOM 23938 N N . GLU A 1 70 ? -5.789 12.219 3.436 1.00 0.00 70 GLU A N 14
ATOM 23939 C CA . GLU A 1 70 ? -5.313 12.362 4.816 1.00 0.00 70 GLU A CA 14
ATOM 23940 C C . GLU A 1 70 ? -3.887 11.839 5.037 1.00 0.00 70 GLU A C 14
ATOM 23941 O O . GLU A 1 70 ? -3.134 12.412 5.827 1.00 0.00 70 GLU A O 14
ATOM 23953 N N . ALA A 1 71 ? -3.493 10.755 4.371 1.00 0.00 71 ALA A N 14
ATOM 23954 C CA . ALA A 1 71 ? -2.203 10.115 4.615 1.00 0.00 71 ALA A CA 14
ATOM 23955 C C . ALA A 1 71 ? -1.030 10.958 4.097 1.00 0.00 71 ALA A C 14
ATOM 23956 O O . ALA A 1 71 ? -0.037 11.108 4.811 1.00 0.00 71 ALA A O 14
ATOM 23963 N N . LYS A 1 72 ? -1.161 11.596 2.923 1.00 0.00 72 LYS A N 14
ATOM 23964 C CA . LYS A 1 72 ? -0.195 12.556 2.407 1.00 0.00 72 LYS A CA 14
ATOM 23965 C C . LYS A 1 72 ? -0.176 13.860 3.205 1.00 0.00 72 LYS A C 14
ATOM 23966 O O . LYS A 1 72 ? 0.890 14.444 3.387 1.00 0.00 72 LYS A O 14
ATOM 23985 N N . LYS A 1 73 ? -1.333 14.305 3.718 1.00 0.00 73 LYS A N 14
ATOM 23986 C CA . LYS A 1 73 ? -1.418 15.502 4.571 1.00 0.00 73 LYS A CA 14
ATOM 23987 C C . LYS A 1 73 ? -0.609 15.315 5.858 1.00 0.00 73 LYS A C 14
ATOM 23988 O O . LYS A 1 73 ? 0.135 16.208 6.262 1.00 0.00 73 LYS A O 14
ATOM 24007 N N . GLN A 1 74 ? -0.738 14.137 6.474 1.00 0.00 74 GLN A N 14
ATOM 24008 C CA . GLN A 1 74 ? -0.016 13.776 7.692 1.00 0.00 74 GLN A CA 14
ATOM 24009 C C . GLN A 1 74 ? 1.466 13.454 7.424 1.00 0.00 74 GLN A C 14
ATOM 24010 O O . GLN A 1 74 ? 2.333 13.857 8.200 1.00 0.00 74 GLN A O 14
ATOM 24024 N N . ASN A 1 75 ? 1.761 12.736 6.332 1.00 0.00 75 ASN A N 14
ATOM 24025 C CA . ASN A 1 75 ? 3.102 12.275 5.954 1.00 0.00 75 ASN A CA 14
ATOM 24026 C C . ASN A 1 75 ? 3.391 12.587 4.464 1.00 0.00 75 ASN A C 14
ATOM 24027 O O . ASN A 1 75 ? 3.119 11.751 3.597 1.00 0.00 75 ASN A O 14
ATOM 24038 N N . PRO A 1 76 ? 3.960 13.761 4.125 1.00 0.00 76 PRO A N 14
ATOM 24039 C CA . PRO A 1 76 ? 4.068 14.208 2.731 1.00 0.00 76 PRO A CA 14
ATOM 24040 C C . PRO A 1 76 ? 5.110 13.442 1.903 1.00 0.00 76 PRO A C 14
ATOM 24041 O O . PRO A 1 76 ? 4.923 13.277 0.695 1.00 0.00 76 PRO A O 14
ATOM 24052 N N . SER A 1 77 ? 6.171 12.943 2.546 1.00 0.00 77 SER A N 14
ATOM 24053 C CA . SER A 1 77 ? 7.311 12.239 1.925 1.00 0.00 77 SER A CA 14
ATOM 24054 C C . SER A 1 77 ? 7.160 10.705 1.879 1.00 0.00 77 SER A C 14
ATOM 24055 O O . SER A 1 77 ? 8.098 10.000 1.509 1.00 0.00 77 SER A O 14
ATOM 24063 N N . ALA A 1 78 ? 5.998 10.173 2.278 1.00 0.00 78 ALA A N 14
ATOM 24064 C CA . ALA A 1 78 ? 5.709 8.734 2.359 1.00 0.00 78 ALA A CA 14
ATOM 24065 C C . ALA A 1 78 ? 5.420 8.046 1.005 1.00 0.00 78 ALA A C 14
ATOM 24066 O O . ALA A 1 78 ? 5.262 6.827 0.961 1.00 0.00 78 ALA A O 14
ATOM 24073 N N . THR A 1 79 ? 5.319 8.831 -0.073 1.00 0.00 79 THR A N 14
ATOM 24074 C CA . THR A 1 79 ? 5.237 8.415 -1.490 1.00 0.00 79 THR A CA 14
ATOM 24075 C C . THR A 1 79 ? 4.182 7.338 -1.773 1.00 0.00 79 THR A C 14
ATOM 24076 O O . THR A 1 79 ? 4.416 6.133 -1.658 1.00 0.00 79 THR A O 14
ATOM 24087 N N . PHE A 1 80 ? 3.013 7.809 -2.200 1.00 0.00 80 PHE A N 14
ATOM 24088 C CA . PHE A 1 80 ? 1.822 7.010 -2.490 1.00 0.00 80 PHE A CA 14
ATOM 24089 C C . PHE A 1 80 ? 1.677 6.791 -4.001 1.00 0.00 80 PHE A C 14
ATOM 24090 O O . PHE A 1 80 ? 1.795 7.747 -4.775 1.00 0.00 80 PHE A O 14
ATOM 24107 N N . VAL A 1 81 ? 1.393 5.557 -4.429 1.00 0.00 81 VAL A N 14
ATOM 24108 C CA . VAL A 1 81 ? 1.214 5.206 -5.852 1.00 0.00 81 VAL A CA 14
ATOM 24109 C C . VAL A 1 81 ? -0.061 4.403 -6.051 1.00 0.00 81 VAL A C 14
ATOM 24110 O O . VAL A 1 81 ? -0.206 3.302 -5.520 1.00 0.00 81 VAL A O 14
ATOM 24123 N N . ARG A 1 82 ? -1.000 4.989 -6.800 1.00 0.00 82 ARG A N 14
ATOM 24124 C CA . ARG A 1 82 ? -2.365 4.490 -6.975 1.00 0.00 82 ARG A CA 14
ATOM 24125 C C . ARG A 1 82 ? -2.462 3.514 -8.148 1.00 0.00 82 ARG A C 14
ATOM 24126 O O . ARG A 1 82 ? -2.009 3.816 -9.254 1.00 0.00 82 ARG A O 14
ATOM 24147 N N . LEU A 1 83 ? -3.073 2.357 -7.903 1.00 0.00 83 LEU A N 14
ATOM 24148 C CA . LEU A 1 83 ? -3.238 1.249 -8.843 1.00 0.00 83 LEU A CA 14
ATOM 24149 C C . LEU A 1 83 ? -4.722 0.940 -9.066 1.00 0.00 83 LEU A C 14
ATOM 24150 O O . LEU A 1 83 ? -5.501 0.814 -8.120 1.00 0.00 83 LEU A O 14
ATOM 24166 N N . GLU A 1 84 ? -5.093 0.791 -10.335 1.00 0.00 84 GLU A N 14
ATOM 24167 C CA . GLU A 1 84 ? -6.472 0.492 -10.763 1.00 0.00 84 GLU A CA 14
ATOM 24168 C C . GLU A 1 84 ? -6.522 -0.138 -12.170 1.00 0.00 84 GLU A C 14
ATOM 24169 O O . GLU A 1 84 ? -7.277 -1.083 -12.404 1.00 0.00 84 GLU A O 14
ATOM 24181 N N . GLY A 1 85 ? -5.685 0.344 -13.101 1.00 0.00 85 GLY A N 14
ATOM 24182 C CA . GLY A 1 85 ? -5.588 -0.161 -14.481 1.00 0.00 85 GLY A CA 14
ATOM 24183 C C . GLY A 1 85 ? -4.702 -1.404 -14.682 1.00 0.00 85 GLY A C 14
ATOM 24184 O O . GLY A 1 85 ? -4.687 -1.964 -15.779 1.00 0.00 85 GLY A O 14
ATOM 24188 N N . VAL A 1 86 ? -3.965 -1.843 -13.651 1.00 0.00 86 VAL A N 14
ATOM 24189 C CA . VAL A 1 86 ? -3.055 -3.006 -13.687 1.00 0.00 86 VAL A CA 14
ATOM 24190 C C . VAL A 1 86 ? -3.686 -4.205 -12.972 1.00 0.00 86 VAL A C 14
ATOM 24191 O O . VAL A 1 86 ? -4.305 -4.057 -11.916 1.00 0.00 86 VAL A O 14
ATOM 24204 N N . SER A 1 87 ? -3.503 -5.400 -13.536 1.00 0.00 87 SER A N 14
ATOM 24205 C CA . SER A 1 87 ? -3.920 -6.677 -12.940 1.00 0.00 87 SER A CA 14
ATOM 24206 C C . SER A 1 87 ? -3.285 -6.924 -11.556 1.00 0.00 87 SER A C 14
ATOM 24207 O O . SER A 1 87 ? -2.133 -6.541 -11.333 1.00 0.00 87 SER A O 14
ATOM 24215 N N . PRO A 1 88 ? -3.978 -7.611 -10.627 1.00 0.00 88 PRO A N 14
ATOM 24216 C CA . PRO A 1 88 ? -3.498 -7.845 -9.257 1.00 0.00 88 PRO A CA 14
ATOM 24217 C C . PRO A 1 88 ? -2.261 -8.758 -9.184 1.00 0.00 88 PRO A C 14
ATOM 24218 O O . PRO A 1 88 ? -1.495 -8.686 -8.226 1.00 0.00 88 PRO A O 14
ATOM 24229 N N . ASP A 1 89 ? -2.044 -9.609 -10.192 1.00 0.00 89 ASP A N 14
ATOM 24230 C CA . ASP A 1 89 ? -0.792 -10.372 -10.341 1.00 0.00 89 ASP A CA 14
ATOM 24231 C C . ASP A 1 89 ? 0.359 -9.531 -10.937 1.00 0.00 89 ASP A C 14
ATOM 24232 O O . ASP A 1 89 ? 1.523 -9.737 -10.600 1.00 0.00 89 ASP A O 14
ATOM 24241 N N . ASP A 1 90 ? 0.054 -8.553 -11.797 1.00 0.00 90 ASP A N 14
ATOM 24242 C CA . ASP A 1 90 ? 1.046 -7.638 -12.385 1.00 0.00 90 ASP A CA 14
ATOM 24243 C C . ASP A 1 90 ? 1.505 -6.559 -11.397 1.00 0.00 90 ASP A C 14
ATOM 24244 O O . ASP A 1 90 ? 2.648 -6.102 -11.459 1.00 0.00 90 ASP A O 14
ATOM 24253 N N . LEU A 1 91 ? 0.642 -6.196 -10.441 1.00 0.00 91 LEU A N 14
ATOM 24254 C CA . LEU A 1 91 ? 0.968 -5.359 -9.282 1.00 0.00 91 LEU A CA 14
ATOM 24255 C C . LEU A 1 91 ? 2.261 -5.818 -8.584 1.00 0.00 91 LEU A C 14
ATOM 24256 O O . LEU A 1 91 ? 3.005 -4.975 -8.090 1.00 0.00 91 LEU A O 14
ATOM 24272 N N . ARG A 1 92 ? 2.575 -7.123 -8.581 1.00 0.00 92 ARG A N 14
ATOM 24273 C CA . ARG A 1 92 ? 3.824 -7.654 -8.003 1.00 0.00 92 ARG A CA 14
ATOM 24274 C C . ARG A 1 92 ? 5.062 -6.983 -8.597 1.00 0.00 92 ARG A C 14
ATOM 24275 O O . ARG A 1 92 ? 5.935 -6.551 -7.850 1.00 0.00 92 ARG A O 14
ATOM 24296 N N . ARG A 1 93 ? 5.096 -6.799 -9.921 1.00 0.00 93 ARG A N 14
ATOM 24297 C CA . ARG A 1 93 ? 6.185 -6.106 -10.634 1.00 0.00 93 ARG A CA 14
ATOM 24298 C C . ARG A 1 93 ? 6.284 -4.639 -10.211 1.00 0.00 93 ARG A C 14
ATOM 24299 O O . ARG A 1 93 ? 7.384 -4.150 -9.971 1.00 0.00 93 ARG A O 14
ATOM 24320 N N . GLN A 1 94 ? 5.147 -3.963 -10.046 1.00 0.00 94 GLN A N 14
ATOM 24321 C CA . GLN A 1 94 ? 5.073 -2.558 -9.621 1.00 0.00 94 GLN A CA 14
ATOM 24322 C C . GLN A 1 94 ? 5.516 -2.361 -8.157 1.00 0.00 94 GLN A C 14
ATOM 24323 O O . GLN A 1 94 ? 6.229 -1.407 -7.849 1.00 0.00 94 GLN A O 14
ATOM 24337 N N . VAL A 1 95 ? 5.149 -3.283 -7.259 1.00 0.00 95 VAL A N 14
ATOM 24338 C CA . VAL A 1 95 ? 5.538 -3.267 -5.838 1.00 0.00 95 VAL A CA 14
ATOM 24339 C C . VAL A 1 95 ? 7.016 -3.606 -5.669 1.00 0.00 95 VAL A C 14
ATOM 24340 O O . VAL A 1 95 ? 7.744 -2.913 -4.958 1.00 0.00 95 VAL A O 14
ATOM 24353 N N . GLU A 1 96 ? 7.486 -4.661 -6.330 1.00 0.00 96 GLU A N 14
ATOM 24354 C CA . GLU A 1 96 ? 8.877 -5.088 -6.220 1.00 0.00 96 GLU A CA 14
ATOM 24355 C C . GLU A 1 96 ? 9.835 -4.072 -6.862 1.00 0.00 96 GLU A C 14
ATOM 24356 O O . GLU A 1 96 ? 10.889 -3.805 -6.295 1.00 0.00 96 GLU A O 14
ATOM 24368 N N . ASP A 1 97 ? 9.461 -3.412 -7.963 1.00 0.00 97 ASP A N 14
ATOM 24369 C CA . ASP A 1 97 ? 10.233 -2.296 -8.536 1.00 0.00 97 ASP A CA 14
ATOM 24370 C C . ASP A 1 97 ? 10.377 -1.105 -7.563 1.00 0.00 97 ASP A C 14
ATOM 24371 O O . ASP A 1 97 ? 11.419 -0.447 -7.537 1.00 0.00 97 ASP A O 14
ATOM 24380 N N . VAL A 1 98 ? 9.378 -0.872 -6.702 1.00 0.00 98 VAL A N 14
ATOM 24381 C CA . VAL A 1 98 ? 9.433 0.135 -5.623 1.00 0.00 98 VAL A CA 14
ATOM 24382 C C . VAL A 1 98 ? 10.363 -0.325 -4.494 1.00 0.00 98 VAL A C 14
ATOM 24383 O O . VAL A 1 98 ? 11.128 0.488 -3.969 1.00 0.00 98 VAL A O 14
ATOM 24396 N N . TRP A 1 99 ? 10.386 -1.625 -4.173 1.00 0.00 99 TRP A N 14
ATOM 24397 C CA . TRP A 1 99 ? 11.355 -2.194 -3.229 1.00 0.00 99 TRP A CA 14
ATOM 24398 C C . TRP A 1 99 ? 12.798 -2.062 -3.741 1.00 0.00 99 TRP A C 14
ATOM 24399 O O . TRP A 1 99 ? 13.661 -1.524 -3.045 1.00 0.00 99 TRP A O 14
ATOM 24420 N N . ARG A 1 100 ? 13.054 -2.475 -4.990 1.00 0.00 100 ARG A N 14
ATOM 24421 C CA . ARG A 1 100 ? 14.363 -2.368 -5.659 1.00 0.00 100 ARG A CA 14
ATOM 24422 C C . ARG A 1 100 ? 14.827 -0.919 -5.789 1.00 0.00 100 ARG A C 14
ATOM 24423 O O . ARG A 1 100 ? 16.004 -0.639 -5.574 1.00 0.00 100 ARG A O 14
ATOM 24444 N N . GLY A 1 101 ? 13.901 0.004 -6.051 1.00 0.00 101 GLY A N 14
ATOM 24445 C CA . GLY A 1 101 ? 14.147 1.450 -6.117 1.00 0.00 101 GLY A CA 14
ATOM 24446 C C . GLY A 1 101 ? 14.749 2.059 -4.841 1.00 0.00 101 GLY A C 14
ATOM 24447 O O . GLY A 1 101 ? 15.436 3.079 -4.919 1.00 0.00 101 GLY A O 14
ATOM 24451 N N . SER A 1 102 ? 14.544 1.435 -3.672 1.00 0.00 102 SER A N 14
ATOM 24452 C CA . SER A 1 102 ? 15.173 1.856 -2.411 1.00 0.00 102 SER A CA 14
ATOM 24453 C C . SER A 1 102 ? 16.674 1.535 -2.324 1.00 0.00 102 SER A C 14
ATOM 24454 O O . SER A 1 102 ? 17.407 2.211 -1.597 1.00 0.00 102 SER A O 14
ATOM 24462 N N . LEU A 1 103 ? 17.142 0.525 -3.070 1.00 0.00 103 LEU A N 14
ATOM 24463 C CA . LEU A 1 103 ? 18.535 0.068 -3.091 1.00 0.00 103 LEU A CA 14
ATOM 24464 C C . LEU A 1 103 ? 19.281 0.564 -4.342 1.00 0.00 103 LEU A C 14
ATOM 24465 O O . LEU A 1 103 ? 20.405 1.061 -4.253 1.00 0.00 103 LEU A O 14
ATOM 24481 N N . GLU A 1 104 ? 18.648 0.456 -5.511 1.00 0.00 104 GLU A N 14
ATOM 24482 C CA . GLU A 1 104 ? 19.222 0.784 -6.818 1.00 0.00 104 GLU A CA 14
ATOM 24483 C C . GLU A 1 104 ? 18.937 2.254 -7.171 1.00 0.00 104 GLU A C 14
ATOM 24484 O O . GLU A 1 104 ? 17.834 2.615 -7.587 1.00 0.00 104 GLU A O 14
ATOM 24496 N N . HIS A 1 105 ? 19.941 3.114 -6.978 1.00 0.00 105 HIS A N 14
ATOM 24497 C CA . HIS A 1 105 ? 19.806 4.570 -7.086 1.00 0.00 105 HIS A CA 14
ATOM 24498 C C . HIS A 1 105 ? 20.019 5.072 -8.526 1.00 0.00 105 HIS A C 14
ATOM 24499 O O . HIS A 1 105 ? 20.944 4.641 -9.221 1.00 0.00 105 HIS A O 14
ATOM 24513 N N . HIS A 1 106 ? 19.173 6.015 -8.956 1.00 0.00 106 HIS A N 14
ATOM 24514 C CA . HIS A 1 106 ? 19.193 6.664 -10.275 1.00 0.00 106 HIS A CA 14
ATOM 24515 C C . HIS A 1 106 ? 18.933 8.179 -10.161 1.00 0.00 106 HIS A C 14
ATOM 24516 O O . HIS A 1 106 ? 18.313 8.650 -9.204 1.00 0.00 106 HIS A O 14
ATOM 24530 N N . HIS A 1 107 ? 19.382 8.941 -11.163 1.00 0.00 107 HIS A N 14
ATOM 24531 C CA . HIS A 1 107 ? 19.279 10.411 -11.214 1.00 0.00 107 HIS A CA 14
ATOM 24532 C C . HIS A 1 107 ? 17.960 10.929 -11.835 1.00 0.00 107 HIS A C 14
ATOM 24533 O O . HIS A 1 107 ? 17.794 12.137 -12.028 1.00 0.00 107 HIS A O 14
ATOM 24547 N N . HIS A 1 108 ? 17.034 10.027 -12.177 1.00 0.00 108 HIS A N 14
ATOM 24548 C CA . HIS A 1 108 ? 15.798 10.299 -12.920 1.00 0.00 108 HIS A CA 14
ATOM 24549 C C . HIS A 1 108 ? 14.605 9.486 -12.381 1.00 0.00 108 HIS A C 14
ATOM 24550 O O . HIS A 1 108 ? 14.777 8.421 -11.782 1.00 0.00 108 HIS A O 14
ATOM 24564 N N . HIS A 1 109 ? 13.390 9.989 -12.622 1.00 0.00 109 HIS A N 14
ATOM 24565 C CA . HIS A 1 109 ? 12.116 9.437 -12.132 1.00 0.00 109 HIS A CA 14
ATOM 24566 C C . HIS A 1 109 ? 11.112 9.237 -13.288 1.00 0.00 109 HIS A C 14
ATOM 24567 O O . HIS A 1 109 ? 9.934 9.600 -13.192 1.00 0.00 109 HIS A O 14
ATOM 24581 N N . HIS A 1 110 ? 11.611 8.715 -14.416 1.00 0.00 110 HIS A N 14
ATOM 24582 C CA . HIS A 1 110 ? 10.924 8.618 -15.714 1.00 0.00 110 HIS A CA 14
ATOM 24583 C C . HIS A 1 110 ? 10.936 7.181 -16.269 1.00 0.00 110 HIS A C 14
ATOM 24584 O O . HIS A 1 110 ? 9.874 6.716 -16.744 1.00 0.00 110 HIS A O 14
ATOM 24599 N N . GLY A 1 1 ? 5.658 4.182 15.554 1.00 0.00 1 GLY A N 15
ATOM 24600 C CA . GLY A 1 1 ? 6.371 4.347 14.269 1.00 0.00 1 GLY A CA 15
ATOM 24601 C C . GLY A 1 1 ? 5.470 4.940 13.198 1.00 0.00 1 GLY A C 15
ATOM 24602 O O . GLY A 1 1 ? 4.250 4.787 13.244 1.00 0.00 1 GLY A O 15
ATOM 24608 N N . ASP A 1 2 ? 6.053 5.612 12.202 1.00 0.00 2 ASP A N 15
ATOM 24609 C CA . ASP A 1 2 ? 5.297 6.282 11.126 1.00 0.00 2 ASP A CA 15
ATOM 24610 C C . ASP A 1 2 ? 4.557 5.281 10.220 1.00 0.00 2 ASP A C 15
ATOM 24611 O O . ASP A 1 2 ? 3.414 5.521 9.832 1.00 0.00 2 ASP A O 15
ATOM 24620 N N . ALA A 1 3 ? 5.167 4.117 9.963 1.00 0.00 3 ALA A N 15
ATOM 24621 C CA . ALA A 1 3 ? 4.547 2.983 9.269 1.00 0.00 3 ALA A CA 15
ATOM 24622 C C . ALA A 1 3 ? 3.257 2.503 9.966 1.00 0.00 3 ALA A C 15
ATOM 24623 O O . ALA A 1 3 ? 2.243 2.252 9.311 1.00 0.00 3 ALA A O 15
ATOM 24630 N N . ASP A 1 4 ? 3.269 2.424 11.301 1.00 0.00 4 ASP A N 15
ATOM 24631 C CA . ASP A 1 4 ? 2.128 1.981 12.111 1.00 0.00 4 ASP A CA 15
ATOM 24632 C C . ASP A 1 4 ? 0.972 2.994 12.094 1.00 0.00 4 ASP A C 15
ATOM 24633 O O . ASP A 1 4 ? -0.200 2.615 12.097 1.00 0.00 4 ASP A O 15
ATOM 24642 N N . LYS A 1 5 ? 1.296 4.292 12.026 1.00 0.00 5 LYS A N 15
ATOM 24643 C CA . LYS A 1 5 ? 0.313 5.370 11.870 1.00 0.00 5 LYS A CA 15
ATOM 24644 C C . LYS A 1 5 ? -0.331 5.304 10.492 1.00 0.00 5 LYS A C 15
ATOM 24645 O O . LYS A 1 5 ? -1.556 5.300 10.386 1.00 0.00 5 LYS A O 15
ATOM 24664 N N . ILE A 1 6 ? 0.478 5.193 9.439 1.00 0.00 6 ILE A N 15
ATOM 24665 C CA . ILE A 1 6 ? -0.010 5.222 8.054 1.00 0.00 6 ILE A CA 15
ATOM 24666 C C . ILE A 1 6 ? -0.932 4.040 7.739 1.00 0.00 6 ILE A C 15
ATOM 24667 O O . ILE A 1 6 ? -1.913 4.203 7.013 1.00 0.00 6 ILE A O 15
ATOM 24683 N N . MET A 1 7 ? -0.653 2.862 8.309 1.00 0.00 7 MET A N 15
ATOM 24684 C CA . MET A 1 7 ? -1.500 1.689 8.066 1.00 0.00 7 MET A CA 15
ATOM 24685 C C . MET A 1 7 ? -2.868 1.847 8.740 1.00 0.00 7 MET A C 15
ATOM 24686 O O . MET A 1 7 ? -3.894 1.476 8.174 1.00 0.00 7 MET A O 15
ATOM 24700 N N . GLU A 1 8 ? -2.899 2.473 9.916 1.00 0.00 8 GLU A N 15
ATOM 24701 C CA . GLU A 1 8 ? -4.138 2.779 10.637 1.00 0.00 8 GLU A CA 15
ATOM 24702 C C . GLU A 1 8 ? -4.920 3.940 10.009 1.00 0.00 8 GLU A C 15
ATOM 24703 O O . GLU A 1 8 ? -6.146 3.937 10.070 1.00 0.00 8 GLU A O 15
ATOM 24715 N N . GLN A 1 9 ? -4.260 4.892 9.340 1.00 0.00 9 GLN A N 15
ATOM 24716 C CA . GLN A 1 9 ? -4.937 5.954 8.571 1.00 0.00 9 GLN A CA 15
ATOM 24717 C C . GLN A 1 9 ? -5.856 5.386 7.479 1.00 0.00 9 GLN A C 15
ATOM 24718 O O . GLN A 1 9 ? -6.883 5.983 7.164 1.00 0.00 9 GLN A O 15
ATOM 24732 N N . ALA A 1 10 ? -5.525 4.221 6.919 1.00 0.00 10 ALA A N 15
ATOM 24733 C CA . ALA A 1 10 ? -6.425 3.514 6.015 1.00 0.00 10 ALA A CA 15
ATOM 24734 C C . ALA A 1 10 ? -7.630 2.901 6.745 1.00 0.00 10 ALA A C 15
ATOM 24735 O O . ALA A 1 10 ? -8.777 3.119 6.353 1.00 0.00 10 ALA A O 15
ATOM 24742 N N . LYS A 1 11 ? -7.380 2.199 7.855 1.00 0.00 11 LYS A N 15
ATOM 24743 C CA . LYS A 1 11 ? -8.398 1.477 8.636 1.00 0.00 11 LYS A CA 15
ATOM 24744 C C . LYS A 1 11 ? -9.367 2.401 9.379 1.00 0.00 11 LYS A C 15
ATOM 24745 O O . LYS A 1 11 ? -10.529 2.046 9.565 1.00 0.00 11 LYS A O 15
ATOM 24764 N N . ARG A 1 12 ? -8.910 3.594 9.780 1.00 0.00 12 ARG A N 15
ATOM 24765 C CA . ARG A 1 12 ? -9.731 4.617 10.457 1.00 0.00 12 ARG A CA 15
ATOM 24766 C C . ARG A 1 12 ? -10.794 5.205 9.522 1.00 0.00 12 ARG A C 15
ATOM 24767 O O . ARG A 1 12 ? -11.850 5.648 9.973 1.00 0.00 12 ARG A O 15
ATOM 24788 N N . GLN A 1 13 ? -10.491 5.207 8.224 1.00 0.00 13 GLN A N 15
ATOM 24789 C CA . GLN A 1 13 ? -11.324 5.720 7.142 1.00 0.00 13 GLN A CA 15
ATOM 24790 C C . GLN A 1 13 ? -12.229 4.613 6.574 1.00 0.00 13 GLN A C 15
ATOM 24791 O O . GLN A 1 13 ? -13.441 4.800 6.468 1.00 0.00 13 GLN A O 15
ATOM 24805 N N . ASP A 1 14 ? -11.660 3.437 6.276 1.00 0.00 14 ASP A N 15
ATOM 24806 C CA . ASP A 1 14 ? -12.387 2.241 5.863 1.00 0.00 14 ASP A CA 15
ATOM 24807 C C . ASP A 1 14 ? -11.835 0.990 6.583 1.00 0.00 14 ASP A C 15
ATOM 24808 O O . ASP A 1 14 ? -10.779 0.479 6.199 1.00 0.00 14 ASP A O 15
ATOM 24817 N N . PRO A 1 15 ? -12.531 0.448 7.602 1.00 0.00 15 PRO A N 15
ATOM 24818 C CA . PRO A 1 15 ? -12.041 -0.686 8.389 1.00 0.00 15 PRO A CA 15
ATOM 24819 C C . PRO A 1 15 ? -12.039 -2.005 7.597 1.00 0.00 15 PRO A C 15
ATOM 24820 O O . PRO A 1 15 ? -11.386 -2.968 8.004 1.00 0.00 15 PRO A O 15
ATOM 24831 N N . ASN A 1 16 ? -12.737 -2.054 6.457 1.00 0.00 16 ASN A N 15
ATOM 24832 C CA . ASN A 1 16 ? -12.758 -3.167 5.529 1.00 0.00 16 ASN A CA 15
ATOM 24833 C C . ASN A 1 16 ? -11.465 -3.286 4.694 1.00 0.00 16 ASN A C 15
ATOM 24834 O O . ASN A 1 16 ? -11.152 -4.375 4.205 1.00 0.00 16 ASN A O 15
ATOM 24845 N N . ALA A 1 17 ? -10.709 -2.191 4.538 1.00 0.00 17 ALA A N 15
ATOM 24846 C CA . ALA A 1 17 ? -9.461 -2.147 3.786 1.00 0.00 17 ALA A CA 15
ATOM 24847 C C . ALA A 1 17 ? -8.442 -3.146 4.345 1.00 0.00 17 ALA A C 15
ATOM 24848 O O . ALA A 1 17 ? -8.282 -3.276 5.564 1.00 0.00 17 ALA A O 15
ATOM 24855 N N . GLN A 1 18 ? -7.719 -3.813 3.449 1.00 0.00 18 GLN A N 15
ATOM 24856 C CA . GLN A 1 18 ? -6.640 -4.717 3.833 1.00 0.00 18 GLN A CA 15
ATOM 24857 C C . GLN A 1 18 ? -5.299 -3.991 3.727 1.00 0.00 18 GLN A C 15
ATOM 24858 O O . GLN A 1 18 ? -5.003 -3.406 2.686 1.00 0.00 18 GLN A O 15
ATOM 24872 N N . VAL A 1 19 ? -4.487 -4.026 4.785 1.00 0.00 19 VAL A N 15
ATOM 24873 C CA . VAL A 1 19 ? -3.167 -3.374 4.827 1.00 0.00 19 VAL A CA 15
ATOM 24874 C C . VAL A 1 19 ? -2.090 -4.292 5.410 1.00 0.00 19 VAL A C 15
ATOM 24875 O O . VAL A 1 19 ? -2.308 -4.936 6.438 1.00 0.00 19 VAL A O 15
ATOM 24888 N N . TYR A 1 20 ? -0.922 -4.328 4.764 1.00 0.00 20 TYR A N 15
ATOM 24889 C CA . TYR A 1 20 ? 0.243 -5.117 5.178 1.00 0.00 20 TYR A CA 15
ATOM 24890 C C . TYR A 1 20 ? 1.543 -4.336 5.009 1.00 0.00 20 TYR A C 15
ATOM 24891 O O . TYR A 1 20 ? 1.697 -3.583 4.049 1.00 0.00 20 TYR A O 15
ATOM 24909 N N . LYS A 1 21 ? 2.505 -4.564 5.904 1.00 0.00 21 LYS A N 15
ATOM 24910 C CA . LYS A 1 21 ? 3.830 -3.938 5.890 1.00 0.00 21 LYS A CA 15
ATOM 24911 C C . LYS A 1 21 ? 4.919 -4.984 5.694 1.00 0.00 21 LYS A C 15
ATOM 24912 O O . LYS A 1 21 ? 4.970 -5.974 6.426 1.00 0.00 21 LYS A O 15
ATOM 24931 N N . VAL A 1 22 ? 5.782 -4.757 4.708 1.00 0.00 22 VAL A N 15
ATOM 24932 C CA . VAL A 1 22 ? 6.862 -5.663 4.306 1.00 0.00 22 VAL A CA 15
ATOM 24933 C C . VAL A 1 22 ? 8.201 -4.934 4.223 1.00 0.00 22 VAL A C 15
ATOM 24934 O O . VAL A 1 22 ? 8.282 -3.750 3.885 1.00 0.00 22 VAL A O 15
ATOM 24947 N N . THR A 1 23 ? 9.268 -5.666 4.521 1.00 0.00 23 THR A N 15
ATOM 24948 C CA . THR A 1 23 ? 10.651 -5.166 4.518 1.00 0.00 23 THR A CA 15
ATOM 24949 C C . THR A 1 23 ? 11.530 -5.820 3.446 1.00 0.00 23 THR A C 15
ATOM 24950 O O . THR A 1 23 ? 12.672 -5.402 3.256 1.00 0.00 23 THR A O 15
ATOM 24961 N N . THR A 1 24 ? 11.009 -6.822 2.726 1.00 0.00 24 THR A N 15
ATOM 24962 C CA . THR A 1 24 ? 11.750 -7.690 1.785 1.00 0.00 24 THR A CA 15
ATOM 24963 C C . THR A 1 24 ? 10.902 -8.064 0.551 1.00 0.00 24 THR A C 15
ATOM 24964 O O . THR A 1 24 ? 9.667 -8.037 0.630 1.00 0.00 24 THR A O 15
ATOM 24975 N N . PRO A 1 25 ? 11.517 -8.475 -0.578 1.00 0.00 25 PRO A N 15
ATOM 24976 C CA . PRO A 1 25 ? 10.789 -8.980 -1.746 1.00 0.00 25 PRO A CA 15
ATOM 24977 C C . PRO A 1 25 ? 10.104 -10.331 -1.481 1.00 0.00 25 PRO A C 15
ATOM 24978 O O . PRO A 1 25 ? 9.058 -10.628 -2.061 1.00 0.00 25 PRO A O 15
ATOM 24989 N N . ASP A 1 26 ? 10.675 -11.156 -0.599 1.00 0.00 26 ASP A N 15
ATOM 24990 C CA . ASP A 1 26 ? 10.082 -12.432 -0.197 1.00 0.00 26 ASP A CA 15
ATOM 24991 C C . ASP A 1 26 ? 8.841 -12.235 0.693 1.00 0.00 26 ASP A C 15
ATOM 24992 O O . ASP A 1 26 ? 7.921 -13.051 0.670 1.00 0.00 26 ASP A O 15
ATOM 25001 N N . GLU A 1 27 ? 8.786 -11.138 1.455 1.00 0.00 27 GLU A N 15
ATOM 25002 C CA . GLU A 1 27 ? 7.594 -10.737 2.207 1.00 0.00 27 GLU A CA 15
ATOM 25003 C C . GLU A 1 27 ? 6.533 -10.088 1.295 1.00 0.00 27 GLU A C 15
ATOM 25004 O O . GLU A 1 27 ? 5.338 -10.328 1.488 1.00 0.00 27 GLU A O 15
ATOM 25016 N N . ILE A 1 28 ? 6.943 -9.334 0.261 1.00 0.00 28 ILE A N 15
ATOM 25017 C CA . ILE A 1 28 ? 6.035 -8.767 -0.757 1.00 0.00 28 ILE A CA 15
ATOM 25018 C C . ILE A 1 28 ? 5.159 -9.853 -1.385 1.00 0.00 28 ILE A C 15
ATOM 25019 O O . ILE A 1 28 ? 3.942 -9.675 -1.458 1.00 0.00 28 ILE A O 15
ATOM 25035 N N . GLU A 1 29 ? 5.745 -10.982 -1.798 1.00 0.00 29 GLU A N 15
ATOM 25036 C CA . GLU A 1 29 ? 5.004 -12.087 -2.421 1.00 0.00 29 GLU A CA 15
ATOM 25037 C C . GLU A 1 29 ? 3.922 -12.723 -1.523 1.00 0.00 29 GLU A C 15
ATOM 25038 O O . GLU A 1 29 ? 3.048 -13.414 -2.036 1.00 0.00 29 GLU A O 15
ATOM 25050 N N . GLU A 1 30 ? 3.931 -12.484 -0.205 1.00 0.00 30 GLU A N 15
ATOM 25051 C CA . GLU A 1 30 ? 2.828 -12.856 0.696 1.00 0.00 30 GLU A CA 15
ATOM 25052 C C . GLU A 1 30 ? 1.723 -11.790 0.761 1.00 0.00 30 GLU A C 15
ATOM 25053 O O . GLU A 1 30 ? 0.539 -12.128 0.793 1.00 0.00 30 GLU A O 15
ATOM 25065 N N . ALA A 1 31 ? 2.087 -10.504 0.743 1.00 0.00 31 ALA A N 15
ATOM 25066 C CA . ALA A 1 31 ? 1.140 -9.391 0.808 1.00 0.00 31 ALA A CA 15
ATOM 25067 C C . ALA A 1 31 ? 0.297 -9.284 -0.472 1.00 0.00 31 ALA A C 15
ATOM 25068 O O . ALA A 1 31 ? -0.931 -9.248 -0.416 1.00 0.00 31 ALA A O 15
ATOM 25075 N N . VAL A 1 32 ? 0.949 -9.318 -1.637 1.00 0.00 32 VAL A N 15
ATOM 25076 C CA . VAL A 1 32 ? 0.288 -9.313 -2.956 1.00 0.00 32 VAL A CA 15
ATOM 25077 C C . VAL A 1 32 ? -0.619 -10.523 -3.168 1.00 0.00 32 VAL A C 15
ATOM 25078 O O . VAL A 1 32 ? -1.640 -10.412 -3.835 1.00 0.00 32 VAL A O 15
ATOM 25091 N N . ARG A 1 33 ? -0.278 -11.672 -2.576 1.00 0.00 33 ARG A N 15
ATOM 25092 C CA . ARG A 1 33 ? -0.995 -12.946 -2.736 1.00 0.00 33 ARG A CA 15
ATOM 25093 C C . ARG A 1 33 ? -2.378 -12.931 -2.087 1.00 0.00 33 ARG A C 15
ATOM 25094 O O . ARG A 1 33 ? -3.336 -13.453 -2.657 1.00 0.00 33 ARG A O 15
ATOM 25115 N N . ARG A 1 34 ? -2.490 -12.331 -0.901 1.00 0.00 34 ARG A N 15
ATOM 25116 C CA . ARG A 1 34 ? -3.747 -12.192 -0.158 1.00 0.00 34 ARG A CA 15
ATOM 25117 C C . ARG A 1 34 ? -4.518 -10.951 -0.587 1.00 0.00 34 ARG A C 15
ATOM 25118 O O . ARG A 1 34 ? -5.747 -10.979 -0.647 1.00 0.00 34 ARG A O 15
ATOM 25139 N N . ILE A 1 35 ? -3.797 -9.882 -0.945 1.00 0.00 35 ILE A N 15
ATOM 25140 C CA . ILE A 1 35 ? -4.409 -8.697 -1.557 1.00 0.00 35 ILE A CA 15
ATOM 25141 C C . ILE A 1 35 ? -4.971 -8.998 -2.936 1.00 0.00 35 ILE A C 15
ATOM 25142 O O . ILE A 1 35 ? -5.981 -8.402 -3.276 1.00 0.00 35 ILE A O 15
ATOM 25158 N N . GLU A 1 36 ? -4.395 -9.917 -3.710 1.00 0.00 36 GLU A N 15
ATOM 25159 C CA . GLU A 1 36 ? -4.818 -10.213 -5.090 1.00 0.00 36 GLU A CA 15
ATOM 25160 C C . GLU A 1 36 ? -6.345 -10.360 -5.229 1.00 0.00 36 GLU A C 15
ATOM 25161 O O . GLU A 1 36 ? -6.923 -9.896 -6.213 1.00 0.00 36 GLU A O 15
ATOM 25173 N N . LYS A 1 37 ? -7.004 -10.951 -4.222 1.00 0.00 37 LYS A N 15
ATOM 25174 C CA . LYS A 1 37 ? -8.469 -11.125 -4.212 1.00 0.00 37 LYS A CA 15
ATOM 25175 C C . LYS A 1 37 ? -9.246 -9.806 -4.054 1.00 0.00 37 LYS A C 15
ATOM 25176 O O . LYS A 1 37 ? -10.276 -9.604 -4.698 1.00 0.00 37 LYS A O 15
ATOM 25195 N N . TYR A 1 38 ? -8.756 -8.920 -3.188 1.00 0.00 38 TYR A N 15
ATOM 25196 C CA . TYR A 1 38 ? -9.351 -7.634 -2.798 1.00 0.00 38 TYR A CA 15
ATOM 25197 C C . TYR A 1 38 ? -8.928 -6.451 -3.683 1.00 0.00 38 TYR A C 15
ATOM 25198 O O . TYR A 1 38 ? -9.764 -5.732 -4.235 1.00 0.00 38 TYR A O 15
ATOM 25216 N N . GLY A 1 39 ? -7.615 -6.308 -3.872 1.00 0.00 39 GLY A N 15
ATOM 25217 C CA . GLY A 1 39 ? -6.923 -5.375 -4.763 1.00 0.00 39 GLY A CA 15
ATOM 25218 C C . GLY A 1 39 ? -7.301 -5.524 -6.237 1.00 0.00 39 GLY A C 15
ATOM 25219 O O . GLY A 1 39 ? -7.016 -4.642 -7.045 1.00 0.00 39 GLY A O 15
ATOM 25223 N N . ALA A 1 40 ? -7.994 -6.614 -6.578 1.00 0.00 40 ALA A N 15
ATOM 25224 C CA . ALA A 1 40 ? -8.662 -6.769 -7.874 1.00 0.00 40 ALA A CA 15
ATOM 25225 C C . ALA A 1 40 ? -9.586 -5.564 -8.202 1.00 0.00 40 ALA A C 15
ATOM 25226 O O . ALA A 1 40 ? -9.826 -5.272 -9.376 1.00 0.00 40 ALA A O 15
ATOM 25233 N N . GLN A 1 41 ? -10.070 -4.843 -7.176 1.00 0.00 41 GLN A N 15
ATOM 25234 C CA . GLN A 1 41 ? -10.754 -3.559 -7.289 1.00 0.00 41 GLN A CA 15
ATOM 25235 C C . GLN A 1 41 ? -9.736 -2.409 -7.383 1.00 0.00 41 GLN A C 15
ATOM 25236 O O . GLN A 1 41 ? -9.553 -1.832 -8.458 1.00 0.00 41 GLN A O 15
ATOM 25250 N N . VAL A 1 42 ? -9.079 -2.074 -6.262 1.00 0.00 42 VAL A N 15
ATOM 25251 C CA . VAL A 1 42 ? -8.218 -0.889 -6.103 1.00 0.00 42 VAL A CA 15
ATOM 25252 C C . VAL A 1 42 ? -7.088 -1.175 -5.106 1.00 0.00 42 VAL A C 15
ATOM 25253 O O . VAL A 1 42 ? -7.314 -1.763 -4.045 1.00 0.00 42 VAL A O 15
ATOM 25266 N N . VAL A 1 43 ? -5.872 -0.726 -5.428 1.00 0.00 43 VAL A N 15
ATOM 25267 C CA . VAL A 1 43 ? -4.652 -0.887 -4.619 1.00 0.00 43 VAL A CA 15
ATOM 25268 C C . VAL A 1 43 ? -3.929 0.453 -4.488 1.00 0.00 43 VAL A C 15
ATOM 25269 O O . VAL A 1 43 ? -4.023 1.320 -5.357 1.00 0.00 43 VAL A O 15
ATOM 25282 N N . LEU A 1 44 ? -3.187 0.616 -3.401 1.00 0.00 44 LEU A N 15
ATOM 25283 C CA . LEU A 1 44 ? -2.248 1.701 -3.159 1.00 0.00 44 LEU A CA 15
ATOM 25284 C C . LEU A 1 44 ? -0.918 1.128 -2.643 1.00 0.00 44 LEU A C 15
ATOM 25285 O O . LEU A 1 44 ? -0.892 0.316 -1.713 1.00 0.00 44 LEU A O 15
ATOM 25301 N N . ILE A 1 45 ? 0.188 1.572 -3.239 1.00 0.00 45 ILE A N 15
ATOM 25302 C CA . ILE A 1 45 ? 1.554 1.266 -2.795 1.00 0.00 45 ILE A CA 15
ATOM 25303 C C . ILE A 1 45 ? 2.086 2.467 -2.013 1.00 0.00 45 ILE A C 15
ATOM 25304 O O . ILE A 1 45 ? 2.076 3.587 -2.526 1.00 0.00 45 ILE A O 15
ATOM 25320 N N . ILE A 1 46 ? 2.542 2.231 -0.781 1.00 0.00 46 ILE A N 15
ATOM 25321 C CA . ILE A 1 46 ? 3.150 3.235 0.100 1.00 0.00 46 ILE A CA 15
ATOM 25322 C C . ILE A 1 46 ? 4.614 2.873 0.376 1.00 0.00 46 ILE A C 15
ATOM 25323 O O . ILE A 1 46 ? 4.927 1.729 0.702 1.00 0.00 46 ILE A O 15
ATOM 25339 N N . TYR A 1 47 ? 5.517 3.846 0.256 1.00 0.00 47 TYR A N 15
ATOM 25340 C CA . TYR A 1 47 ? 6.965 3.684 0.426 1.00 0.00 47 TYR A CA 15
ATOM 25341 C C . TYR A 1 47 ? 7.495 4.654 1.492 1.00 0.00 47 TYR A C 15
ATOM 25342 O O . TYR A 1 47 ? 7.659 5.853 1.258 1.00 0.00 47 TYR A O 15
ATOM 25360 N N . THR A 1 48 ? 7.752 4.111 2.683 1.00 0.00 48 THR A N 15
ATOM 25361 C CA . THR A 1 48 ? 8.138 4.863 3.889 1.00 0.00 48 THR A CA 15
ATOM 25362 C C . THR A 1 48 ? 9.536 4.496 4.418 1.00 0.00 48 THR A C 15
ATOM 25363 O O . THR A 1 48 ? 10.006 3.362 4.277 1.00 0.00 48 THR A O 15
ATOM 25374 N N . SER A 1 49 ? 10.224 5.469 5.028 1.00 0.00 49 SER A N 15
ATOM 25375 C CA . SER A 1 49 ? 11.606 5.350 5.533 1.00 0.00 49 SER A CA 15
ATOM 25376 C C . SER A 1 49 ? 12.596 4.789 4.480 1.00 0.00 49 SER A C 15
ATOM 25377 O O . SER A 1 49 ? 12.439 5.028 3.280 1.00 0.00 49 SER A O 15
ATOM 25385 N N . SER A 1 50 ? 13.646 4.074 4.904 1.00 0.00 50 SER A N 15
ATOM 25386 C CA . SER A 1 50 ? 14.786 3.656 4.064 1.00 0.00 50 SER A CA 15
ATOM 25387 C C . SER A 1 50 ? 14.533 2.458 3.126 1.00 0.00 50 SER A C 15
ATOM 25388 O O . SER A 1 50 ? 15.453 2.036 2.424 1.00 0.00 50 SER A O 15
ATOM 25396 N N . GLY A 1 51 ? 13.326 1.877 3.121 1.00 0.00 51 GLY A N 15
ATOM 25397 C CA . GLY A 1 51 ? 13.011 0.681 2.319 1.00 0.00 51 GLY A CA 15
ATOM 25398 C C . GLY A 1 51 ? 11.756 -0.101 2.721 1.00 0.00 51 GLY A C 15
ATOM 25399 O O . GLY A 1 51 ? 11.414 -1.077 2.052 1.00 0.00 51 GLY A O 15
ATOM 25403 N N . ILE A 1 52 ? 11.057 0.294 3.791 1.00 0.00 52 ILE A N 15
ATOM 25404 C CA . ILE A 1 52 ? 9.788 -0.319 4.188 1.00 0.00 52 ILE A CA 15
ATOM 25405 C C . ILE A 1 52 ? 8.696 0.034 3.173 1.00 0.00 52 ILE A C 15
ATOM 25406 O O . ILE A 1 52 ? 8.451 1.203 2.860 1.00 0.00 52 ILE A O 15
ATOM 25422 N N . VAL A 1 53 ? 8.013 -0.994 2.676 1.00 0.00 53 VAL A N 15
ATOM 25423 C CA . VAL A 1 53 ? 6.886 -0.858 1.750 1.00 0.00 53 VAL A CA 15
ATOM 25424 C C . VAL A 1 53 ? 5.623 -1.324 2.470 1.00 0.00 53 VAL A C 15
ATOM 25425 O O . VAL A 1 53 ? 5.619 -2.351 3.146 1.00 0.00 53 VAL A O 15
ATOM 25438 N N . ILE A 1 54 ? 4.549 -0.550 2.361 1.00 0.00 54 ILE A N 15
ATOM 25439 C CA . ILE A 1 54 ? 3.238 -0.879 2.924 1.00 0.00 54 ILE A CA 15
ATOM 25440 C C . ILE A 1 54 ? 2.257 -0.992 1.752 1.00 0.00 54 ILE A C 15
ATOM 25441 O O . ILE A 1 54 ? 2.139 -0.073 0.940 1.00 0.00 54 ILE A O 15
ATOM 25457 N N . LEU A 1 55 ? 1.565 -2.125 1.652 1.00 0.00 55 LEU A N 15
ATOM 25458 C CA . LEU A 1 55 ? 0.581 -2.400 0.607 1.00 0.00 55 LEU A CA 15
ATOM 25459 C C . LEU A 1 55 ? -0.815 -2.282 1.208 1.00 0.00 55 LEU A C 15
ATOM 25460 O O . LEU A 1 55 ? -1.146 -3.020 2.138 1.00 0.00 55 LEU A O 15
ATOM 25476 N N . VAL A 1 56 ? -1.626 -1.365 0.684 1.00 0.00 56 VAL A N 15
ATOM 25477 C CA . VAL A 1 56 ? -3.026 -1.198 1.101 1.00 0.00 56 VAL A CA 15
ATOM 25478 C C . VAL A 1 56 ? -3.986 -1.420 -0.067 1.00 0.00 56 VAL A C 15
ATOM 25479 O O . VAL A 1 56 ? -3.702 -1.022 -1.195 1.00 0.00 56 VAL A O 15
ATOM 25492 N N . ALA A 1 57 ? -5.115 -2.083 0.173 1.00 0.00 57 ALA A N 15
ATOM 25493 C CA . ALA A 1 57 ? -6.130 -2.343 -0.844 1.00 0.00 57 ALA A CA 15
ATOM 25494 C C . ALA A 1 57 ? -7.558 -2.131 -0.336 1.00 0.00 57 ALA A C 15
ATOM 25495 O O . ALA A 1 57 ? -7.870 -2.355 0.836 1.00 0.00 57 ALA A O 15
ATOM 25502 N N . VAL A 1 58 ? -8.424 -1.707 -1.256 1.00 0.00 58 VAL A N 15
ATOM 25503 C CA . VAL A 1 58 ? -9.803 -1.267 -1.004 1.00 0.00 58 VAL A CA 15
ATOM 25504 C C . VAL A 1 58 ? -10.775 -1.786 -2.066 1.00 0.00 58 VAL A C 15
ATOM 25505 O O . VAL A 1 58 ? -10.410 -1.976 -3.228 1.00 0.00 58 VAL A O 15
ATOM 25518 N N . ARG A 1 59 ? -12.040 -1.970 -1.672 1.00 0.00 59 ARG A N 15
ATOM 25519 C CA . ARG A 1 59 ? -13.131 -2.394 -2.565 1.00 0.00 59 ARG A CA 15
ATOM 25520 C C . ARG A 1 59 ? -13.665 -1.260 -3.455 1.00 0.00 59 ARG A C 15
ATOM 25521 O O . ARG A 1 59 ? -14.244 -1.527 -4.504 1.00 0.00 59 ARG A O 15
ATOM 25542 N N . ASP A 1 60 ? -13.449 0.001 -3.073 1.00 0.00 60 ASP A N 15
ATOM 25543 C CA . ASP A 1 60 ? -13.929 1.180 -3.802 1.00 0.00 60 ASP A CA 15
ATOM 25544 C C . ASP A 1 60 ? -12.841 2.270 -3.929 1.00 0.00 60 ASP A C 15
ATOM 25545 O O . ASP A 1 60 ? -12.133 2.545 -2.953 1.00 0.00 60 ASP A O 15
ATOM 25554 N N . PRO A 1 61 ? -12.712 2.935 -5.098 1.00 0.00 61 PRO A N 15
ATOM 25555 C CA . PRO A 1 61 ? -11.699 3.974 -5.338 1.00 0.00 61 PRO A CA 15
ATOM 25556 C C . PRO A 1 61 ? -11.910 5.248 -4.507 1.00 0.00 61 PRO A C 15
ATOM 25557 O O . PRO A 1 61 ? -10.946 5.962 -4.222 1.00 0.00 61 PRO A O 15
ATOM 25568 N N . SER A 1 62 ? -13.142 5.511 -4.064 1.00 0.00 62 SER A N 15
ATOM 25569 C CA . SER A 1 62 ? -13.471 6.596 -3.131 1.00 0.00 62 SER A CA 15
ATOM 25570 C C . SER A 1 62 ? -12.689 6.488 -1.818 1.00 0.00 62 SER A C 15
ATOM 25571 O O . SER A 1 62 ? -12.152 7.491 -1.344 1.00 0.00 62 SER A O 15
ATOM 25579 N N . GLN A 1 63 ? -12.544 5.277 -1.266 1.00 0.00 63 GLN A N 15
ATOM 25580 C CA . GLN A 1 63 ? -11.766 5.063 -0.044 1.00 0.00 63 GLN A CA 15
ATOM 25581 C C . GLN A 1 63 ? -10.273 5.306 -0.265 1.00 0.00 63 GLN A C 15
ATOM 25582 O O . GLN A 1 63 ? -9.657 5.987 0.550 1.00 0.00 63 GLN A O 15
ATOM 25596 N N . ALA A 1 64 ? -9.698 4.806 -1.363 1.00 0.00 64 ALA A N 15
ATOM 25597 C CA . ALA A 1 64 ? -8.286 5.022 -1.683 1.00 0.00 64 ALA A CA 15
ATOM 25598 C C . ALA A 1 64 ? -7.957 6.515 -1.803 1.00 0.00 64 ALA A C 15
ATOM 25599 O O . ALA A 1 64 ? -6.988 6.979 -1.206 1.00 0.00 64 ALA A O 15
ATOM 25606 N N . ASP A 1 65 ? -8.783 7.282 -2.519 1.00 0.00 65 ASP A N 15
ATOM 25607 C CA . ASP A 1 65 ? -8.569 8.720 -2.694 1.00 0.00 65 ASP A CA 15
ATOM 25608 C C . ASP A 1 65 ? -8.690 9.486 -1.366 1.00 0.00 65 ASP A C 15
ATOM 25609 O O . ASP A 1 65 ? -7.816 10.289 -1.033 1.00 0.00 65 ASP A O 15
ATOM 25618 N N . GLN A 1 66 ? -9.714 9.184 -0.560 1.00 0.00 66 GLN A N 15
ATOM 25619 C CA . GLN A 1 66 ? -9.897 9.800 0.757 1.00 0.00 66 GLN A CA 15
ATOM 25620 C C . GLN A 1 66 ? -8.780 9.448 1.748 1.00 0.00 66 GLN A C 15
ATOM 25621 O O . GLN A 1 66 ? -8.318 10.325 2.480 1.00 0.00 66 GLN A O 15
ATOM 25635 N N . ILE A 1 67 ? -8.322 8.191 1.766 1.00 0.00 67 ILE A N 15
ATOM 25636 C CA . ILE A 1 67 ? -7.229 7.756 2.645 1.00 0.00 67 ILE A CA 15
ATOM 25637 C C . ILE A 1 67 ? -5.922 8.440 2.217 1.00 0.00 67 ILE A C 15
ATOM 25638 O O . ILE A 1 67 ? -5.175 8.934 3.059 1.00 0.00 67 ILE A O 15
ATOM 25654 N N . LEU A 1 68 ? -5.672 8.525 0.906 1.00 0.00 68 LEU A N 15
ATOM 25655 C CA . LEU A 1 68 ? -4.483 9.165 0.338 1.00 0.00 68 LEU A CA 15
ATOM 25656 C C . LEU A 1 68 ? -4.410 10.653 0.704 1.00 0.00 68 LEU A C 15
ATOM 25657 O O . LEU A 1 68 ? -3.337 11.133 1.067 1.00 0.00 68 LEU A O 15
ATOM 25673 N N . LYS A 1 69 ? -5.537 11.373 0.641 1.00 0.00 69 LYS A N 15
ATOM 25674 C CA . LYS A 1 69 ? -5.640 12.797 1.015 1.00 0.00 69 LYS A CA 15
ATOM 25675 C C . LYS A 1 69 ? -5.081 13.064 2.418 1.00 0.00 69 LYS A C 15
ATOM 25676 O O . LYS A 1 69 ? -4.204 13.914 2.578 1.00 0.00 69 LYS A O 15
ATOM 25695 N N . GLU A 1 70 ? -5.537 12.316 3.424 1.00 0.00 70 GLU A N 15
ATOM 25696 C CA . GLU A 1 70 ? -5.064 12.483 4.804 1.00 0.00 70 GLU A CA 15
ATOM 25697 C C . GLU A 1 70 ? -3.660 11.911 5.041 1.00 0.00 70 GLU A C 15
ATOM 25698 O O . GLU A 1 70 ? -2.883 12.463 5.822 1.00 0.00 70 GLU A O 15
ATOM 25710 N N . ALA A 1 71 ? -3.310 10.817 4.366 1.00 0.00 71 ALA A N 15
ATOM 25711 C CA . ALA A 1 71 ? -2.003 10.182 4.506 1.00 0.00 71 ALA A CA 15
ATOM 25712 C C . ALA A 1 71 ? -0.878 11.053 3.923 1.00 0.00 71 ALA A C 15
ATOM 25713 O O . ALA A 1 71 ? 0.164 11.191 4.564 1.00 0.00 71 ALA A O 15
ATOM 25720 N N . LYS A 1 72 ? -1.106 11.728 2.782 1.00 0.00 72 LYS A N 15
ATOM 25721 C CA . LYS A 1 72 ? -0.194 12.752 2.243 1.00 0.00 72 LYS A CA 15
ATOM 25722 C C . LYS A 1 72 ? -0.046 13.948 3.182 1.00 0.00 72 LYS A C 15
ATOM 25723 O O . LYS A 1 72 ? 1.069 14.423 3.399 1.00 0.00 72 LYS A O 15
ATOM 25742 N N . LYS A 1 73 ? -1.157 14.430 3.752 1.00 0.00 73 LYS A N 15
ATOM 25743 C CA . LYS A 1 73 ? -1.174 15.593 4.656 1.00 0.00 73 LYS A CA 15
ATOM 25744 C C . LYS A 1 73 ? -0.381 15.332 5.939 1.00 0.00 73 LYS A C 15
ATOM 25745 O O . LYS A 1 73 ? 0.349 16.208 6.402 1.00 0.00 73 LYS A O 15
ATOM 25764 N N . GLN A 1 74 ? -0.497 14.119 6.485 1.00 0.00 74 GLN A N 15
ATOM 25765 C CA . GLN A 1 74 ? 0.249 13.692 7.667 1.00 0.00 74 GLN A CA 15
ATOM 25766 C C . GLN A 1 74 ? 1.716 13.348 7.343 1.00 0.00 74 GLN A C 15
ATOM 25767 O O . GLN A 1 74 ? 2.617 13.718 8.098 1.00 0.00 74 GLN A O 15
ATOM 25781 N N . ASN A 1 75 ? 1.961 12.650 6.226 1.00 0.00 75 ASN A N 15
ATOM 25782 C CA . ASN A 1 75 ? 3.277 12.166 5.795 1.00 0.00 75 ASN A CA 15
ATOM 25783 C C . ASN A 1 75 ? 3.514 12.445 4.287 1.00 0.00 75 ASN A C 15
ATOM 25784 O O . ASN A 1 75 ? 3.176 11.607 3.445 1.00 0.00 75 ASN A O 15
ATOM 25795 N N . PRO A 1 76 ? 4.138 13.579 3.907 1.00 0.00 76 PRO A N 15
ATOM 25796 C CA . PRO A 1 76 ? 4.352 13.927 2.497 1.00 0.00 76 PRO A CA 15
ATOM 25797 C C . PRO A 1 76 ? 5.433 13.068 1.814 1.00 0.00 76 PRO A C 15
ATOM 25798 O O . PRO A 1 76 ? 5.380 12.854 0.602 1.00 0.00 76 PRO A O 15
ATOM 25809 N N . SER A 1 77 ? 6.386 12.530 2.584 1.00 0.00 77 SER A N 15
ATOM 25810 C CA . SER A 1 77 ? 7.515 11.712 2.100 1.00 0.00 77 SER A CA 15
ATOM 25811 C C . SER A 1 77 ? 7.185 10.215 1.926 1.00 0.00 77 SER A C 15
ATOM 25812 O O . SER A 1 77 ? 8.077 9.415 1.640 1.00 0.00 77 SER A O 15
ATOM 25820 N N . ALA A 1 78 ? 5.921 9.821 2.119 1.00 0.00 78 ALA A N 15
ATOM 25821 C CA . ALA A 1 78 ? 5.454 8.429 2.103 1.00 0.00 78 ALA A CA 15
ATOM 25822 C C . ALA A 1 78 ? 5.177 7.845 0.700 1.00 0.00 78 ALA A C 15
ATOM 25823 O O . ALA A 1 78 ? 4.921 6.648 0.584 1.00 0.00 78 ALA A O 15
ATOM 25830 N N . THR A 1 79 ? 5.188 8.687 -0.339 1.00 0.00 79 THR A N 15
ATOM 25831 C CA . THR A 1 79 ? 5.115 8.351 -1.780 1.00 0.00 79 THR A CA 15
ATOM 25832 C C . THR A 1 79 ? 4.049 7.304 -2.138 1.00 0.00 79 THR A C 15
ATOM 25833 O O . THR A 1 79 ? 4.274 6.092 -2.109 1.00 0.00 79 THR A O 15
ATOM 25844 N N . PHE A 1 80 ? 2.879 7.802 -2.530 1.00 0.00 80 PHE A N 15
ATOM 25845 C CA . PHE A 1 80 ? 1.674 7.019 -2.809 1.00 0.00 80 PHE A CA 15
ATOM 25846 C C . PHE A 1 80 ? 1.538 6.708 -4.305 1.00 0.00 80 PHE A C 15
ATOM 25847 O O . PHE A 1 80 ? 1.702 7.604 -5.137 1.00 0.00 80 PHE A O 15
ATOM 25864 N N . VAL A 1 81 ? 1.197 5.460 -4.652 1.00 0.00 81 VAL A N 15
ATOM 25865 C CA . VAL A 1 81 ? 0.951 5.045 -6.050 1.00 0.00 81 VAL A CA 15
ATOM 25866 C C . VAL A 1 81 ? -0.357 4.264 -6.158 1.00 0.00 81 VAL A C 15
ATOM 25867 O O . VAL A 1 81 ? -0.457 3.157 -5.628 1.00 0.00 81 VAL A O 15
ATOM 25880 N N . ARG A 1 82 ? -1.364 4.839 -6.832 1.00 0.00 82 ARG A N 15
ATOM 25881 C CA . ARG A 1 82 ? -2.694 4.232 -7.032 1.00 0.00 82 ARG A CA 15
ATOM 25882 C C . ARG A 1 82 ? -2.677 3.231 -8.189 1.00 0.00 82 ARG A C 15
ATOM 25883 O O . ARG A 1 82 ? -2.181 3.541 -9.276 1.00 0.00 82 ARG A O 15
ATOM 25904 N N . LEU A 1 83 ? -3.230 2.043 -7.952 1.00 0.00 83 LEU A N 15
ATOM 25905 C CA . LEU A 1 83 ? -3.270 0.908 -8.874 1.00 0.00 83 LEU A CA 15
ATOM 25906 C C . LEU A 1 83 ? -4.714 0.491 -9.169 1.00 0.00 83 LEU A C 15
ATOM 25907 O O . LEU A 1 83 ? -5.491 0.199 -8.258 1.00 0.00 83 LEU A O 15
ATOM 25923 N N . GLU A 1 84 ? -5.021 0.410 -10.463 1.00 0.00 84 GLU A N 15
ATOM 25924 C CA . GLU A 1 84 ? -6.342 0.082 -11.032 1.00 0.00 84 GLU A CA 15
ATOM 25925 C C . GLU A 1 84 ? -6.209 -0.559 -12.428 1.00 0.00 84 GLU A C 15
ATOM 25926 O O . GLU A 1 84 ? -6.818 -1.595 -12.700 1.00 0.00 84 GLU A O 15
ATOM 25938 N N . GLY A 1 85 ? -5.398 0.044 -13.313 1.00 0.00 85 GLY A N 15
ATOM 25939 C CA . GLY A 1 85 ? -5.206 -0.403 -14.702 1.00 0.00 85 GLY A CA 15
ATOM 25940 C C . GLY A 1 85 ? -4.273 -1.610 -14.886 1.00 0.00 85 GLY A C 15
ATOM 25941 O O . GLY A 1 85 ? -4.261 -2.214 -15.961 1.00 0.00 85 GLY A O 15
ATOM 25945 N N . VAL A 1 86 ? -3.504 -1.979 -13.853 1.00 0.00 86 VAL A N 15
ATOM 25946 C CA . VAL A 1 86 ? -2.616 -3.155 -13.833 1.00 0.00 86 VAL A CA 15
ATOM 25947 C C . VAL A 1 86 ? -3.308 -4.316 -13.115 1.00 0.00 86 VAL A C 15
ATOM 25948 O O . VAL A 1 86 ? -3.943 -4.125 -12.075 1.00 0.00 86 VAL A O 15
ATOM 25961 N N . SER A 1 87 ? -3.165 -5.527 -13.656 1.00 0.00 87 SER A N 15
ATOM 25962 C CA . SER A 1 87 ? -3.667 -6.769 -13.057 1.00 0.00 87 SER A CA 15
ATOM 25963 C C . SER A 1 87 ? -3.113 -7.009 -11.638 1.00 0.00 87 SER A C 15
ATOM 25964 O O . SER A 1 87 ? -1.958 -6.670 -11.365 1.00 0.00 87 SER A O 15
ATOM 25972 N N . PRO A 1 88 ? -3.884 -7.645 -10.732 1.00 0.00 88 PRO A N 15
ATOM 25973 C CA . PRO A 1 88 ? -3.486 -7.878 -9.336 1.00 0.00 88 PRO A CA 15
ATOM 25974 C C . PRO A 1 88 ? -2.279 -8.823 -9.193 1.00 0.00 88 PRO A C 15
ATOM 25975 O O . PRO A 1 88 ? -1.564 -8.766 -8.195 1.00 0.00 88 PRO A O 15
ATOM 25986 N N . ASP A 1 89 ? -2.027 -9.677 -10.191 1.00 0.00 89 ASP A N 15
ATOM 25987 C CA . ASP A 1 89 ? -0.789 -10.467 -10.284 1.00 0.00 89 ASP A CA 15
ATOM 25988 C C . ASP A 1 89 ? 0.412 -9.655 -10.819 1.00 0.00 89 ASP A C 15
ATOM 25989 O O . ASP A 1 89 ? 1.547 -9.857 -10.393 1.00 0.00 89 ASP A O 15
ATOM 25998 N N . ASP A 1 90 ? 0.179 -8.706 -11.733 1.00 0.00 90 ASP A N 15
ATOM 25999 C CA . ASP A 1 90 ? 1.225 -7.847 -12.309 1.00 0.00 90 ASP A CA 15
ATOM 26000 C C . ASP A 1 90 ? 1.681 -6.745 -11.344 1.00 0.00 90 ASP A C 15
ATOM 26001 O O . ASP A 1 90 ? 2.817 -6.275 -11.424 1.00 0.00 90 ASP A O 15
ATOM 26010 N N . LEU A 1 91 ? 0.821 -6.377 -10.389 1.00 0.00 91 LEU A N 15
ATOM 26011 C CA . LEU A 1 91 ? 1.137 -5.521 -9.243 1.00 0.00 91 LEU A CA 15
ATOM 26012 C C . LEU A 1 91 ? 2.449 -5.934 -8.548 1.00 0.00 91 LEU A C 15
ATOM 26013 O O . LEU A 1 91 ? 3.167 -5.065 -8.061 1.00 0.00 91 LEU A O 15
ATOM 26029 N N . ARG A 1 92 ? 2.810 -7.228 -8.550 1.00 0.00 92 ARG A N 15
ATOM 26030 C CA . ARG A 1 92 ? 4.092 -7.731 -8.017 1.00 0.00 92 ARG A CA 15
ATOM 26031 C C . ARG A 1 92 ? 5.299 -7.002 -8.604 1.00 0.00 92 ARG A C 15
ATOM 26032 O O . ARG A 1 92 ? 6.178 -6.583 -7.856 1.00 0.00 92 ARG A O 15
ATOM 26053 N N . ARG A 1 93 ? 5.305 -6.777 -9.921 1.00 0.00 93 ARG A N 15
ATOM 26054 C CA . ARG A 1 93 ? 6.364 -6.040 -10.636 1.00 0.00 93 ARG A CA 15
ATOM 26055 C C . ARG A 1 93 ? 6.404 -4.568 -10.220 1.00 0.00 93 ARG A C 15
ATOM 26056 O O . ARG A 1 93 ? 7.483 -4.033 -9.977 1.00 0.00 93 ARG A O 15
ATOM 26077 N N . GLN A 1 94 ? 5.241 -3.933 -10.066 1.00 0.00 94 GLN A N 15
ATOM 26078 C CA . GLN A 1 94 ? 5.117 -2.529 -9.656 1.00 0.00 94 GLN A CA 15
ATOM 26079 C C . GLN A 1 94 ? 5.541 -2.306 -8.192 1.00 0.00 94 GLN A C 15
ATOM 26080 O O . GLN A 1 94 ? 6.210 -1.320 -7.882 1.00 0.00 94 GLN A O 15
ATOM 26094 N N . VAL A 1 95 ? 5.204 -3.242 -7.299 1.00 0.00 95 VAL A N 15
ATOM 26095 C CA . VAL A 1 95 ? 5.589 -3.222 -5.879 1.00 0.00 95 VAL A CA 15
ATOM 26096 C C . VAL A 1 95 ? 7.076 -3.504 -5.718 1.00 0.00 95 VAL A C 15
ATOM 26097 O O . VAL A 1 95 ? 7.774 -2.776 -5.012 1.00 0.00 95 VAL A O 15
ATOM 26110 N N . GLU A 1 96 ? 7.587 -4.543 -6.377 1.00 0.00 96 GLU A N 15
ATOM 26111 C CA . GLU A 1 96 ? 9.006 -4.860 -6.291 1.00 0.00 96 GLU A CA 15
ATOM 26112 C C . GLU A 1 96 ? 9.872 -3.763 -6.918 1.00 0.00 96 GLU A C 15
ATOM 26113 O O . GLU A 1 96 ? 10.898 -3.436 -6.339 1.00 0.00 96 GLU A O 15
ATOM 26125 N N . ASP A 1 97 ? 9.474 -3.116 -8.016 1.00 0.00 97 ASP A N 15
ATOM 26126 C CA . ASP A 1 97 ? 10.226 -1.982 -8.580 1.00 0.00 97 ASP A CA 15
ATOM 26127 C C . ASP A 1 97 ? 10.362 -0.806 -7.589 1.00 0.00 97 ASP A C 15
ATOM 26128 O O . ASP A 1 97 ? 11.405 -0.149 -7.549 1.00 0.00 97 ASP A O 15
ATOM 26137 N N . VAL A 1 98 ? 9.364 -0.595 -6.723 1.00 0.00 98 VAL A N 15
ATOM 26138 C CA . VAL A 1 98 ? 9.440 0.347 -5.590 1.00 0.00 98 VAL A CA 15
ATOM 26139 C C . VAL A 1 98 ? 10.398 -0.166 -4.504 1.00 0.00 98 VAL A C 15
ATOM 26140 O O . VAL A 1 98 ? 11.192 0.615 -3.975 1.00 0.00 98 VAL A O 15
ATOM 26153 N N . TRP A 1 99 ? 10.402 -1.473 -4.212 1.00 0.00 99 TRP A N 15
ATOM 26154 C CA . TRP A 1 99 ? 11.336 -2.081 -3.255 1.00 0.00 99 TRP A CA 15
ATOM 26155 C C . TRP A 1 99 ? 12.800 -2.001 -3.727 1.00 0.00 99 TRP A C 15
ATOM 26156 O O . TRP A 1 99 ? 13.654 -1.491 -3.001 1.00 0.00 99 TRP A O 15
ATOM 26177 N N . ARG A 1 100 ? 13.094 -2.423 -4.966 1.00 0.00 100 ARG A N 15
ATOM 26178 C CA . ARG A 1 100 ? 14.432 -2.350 -5.587 1.00 0.00 100 ARG A CA 15
ATOM 26179 C C . ARG A 1 100 ? 14.897 -0.896 -5.725 1.00 0.00 100 ARG A C 15
ATOM 26180 O O . ARG A 1 100 ? 16.053 -0.582 -5.439 1.00 0.00 100 ARG A O 15
ATOM 26201 N N . GLY A 1 101 ? 13.978 0.001 -6.095 1.00 0.00 101 GLY A N 15
ATOM 26202 C CA . GLY A 1 101 ? 14.210 1.440 -6.234 1.00 0.00 101 GLY A CA 15
ATOM 26203 C C . GLY A 1 101 ? 14.633 2.144 -4.938 1.00 0.00 101 GLY A C 15
ATOM 26204 O O . GLY A 1 101 ? 15.375 3.123 -4.999 1.00 0.00 101 GLY A O 15
ATOM 26208 N N . SER A 1 102 ? 14.231 1.634 -3.765 1.00 0.00 102 SER A N 15
ATOM 26209 C CA . SER A 1 102 ? 14.634 2.192 -2.463 1.00 0.00 102 SER A CA 15
ATOM 26210 C C . SER A 1 102 ? 16.138 2.058 -2.166 1.00 0.00 102 SER A C 15
ATOM 26211 O O . SER A 1 102 ? 16.700 2.867 -1.423 1.00 0.00 102 SER A O 15
ATOM 26219 N N . LEU A 1 103 ? 16.797 1.048 -2.749 1.00 0.00 103 LEU A N 15
ATOM 26220 C CA . LEU A 1 103 ? 18.203 0.705 -2.496 1.00 0.00 103 LEU A CA 15
ATOM 26221 C C . LEU A 1 103 ? 19.188 1.452 -3.415 1.00 0.00 103 LEU A C 15
ATOM 26222 O O . LEU A 1 103 ? 20.378 1.540 -3.108 1.00 0.00 103 LEU A O 15
ATOM 26238 N N . GLU A 1 104 ? 18.705 1.975 -4.545 1.00 0.00 104 GLU A N 15
ATOM 26239 C CA . GLU A 1 104 ? 19.489 2.666 -5.576 1.00 0.00 104 GLU A CA 15
ATOM 26240 C C . GLU A 1 104 ? 19.295 4.196 -5.536 1.00 0.00 104 GLU A C 15
ATOM 26241 O O . GLU A 1 104 ? 18.201 4.689 -5.252 1.00 0.00 104 GLU A O 15
ATOM 26253 N N . HIS A 1 105 ? 20.352 4.960 -5.833 1.00 0.00 105 HIS A N 15
ATOM 26254 C CA . HIS A 1 105 ? 20.329 6.427 -5.844 1.00 0.00 105 HIS A CA 15
ATOM 26255 C C . HIS A 1 105 ? 20.112 7.000 -7.258 1.00 0.00 105 HIS A C 15
ATOM 26256 O O . HIS A 1 105 ? 20.718 6.539 -8.230 1.00 0.00 105 HIS A O 15
ATOM 26270 N N . HIS A 1 106 ? 19.268 8.031 -7.369 1.00 0.00 106 HIS A N 15
ATOM 26271 C CA . HIS A 1 106 ? 19.002 8.781 -8.604 1.00 0.00 106 HIS A CA 15
ATOM 26272 C C . HIS A 1 106 ? 18.551 10.229 -8.308 1.00 0.00 106 HIS A C 15
ATOM 26273 O O . HIS A 1 106 ? 18.477 10.651 -7.150 1.00 0.00 106 HIS A O 15
ATOM 26287 N N . HIS A 1 107 ? 18.254 10.999 -9.358 1.00 0.00 107 HIS A N 15
ATOM 26288 C CA . HIS A 1 107 ? 17.707 12.364 -9.294 1.00 0.00 107 HIS A CA 15
ATOM 26289 C C . HIS A 1 107 ? 16.360 12.466 -10.044 1.00 0.00 107 HIS A C 15
ATOM 26290 O O . HIS A 1 107 ? 15.890 11.488 -10.636 1.00 0.00 107 HIS A O 15
ATOM 26304 N N . HIS A 1 108 ? 15.743 13.654 -10.026 1.00 0.00 108 HIS A N 15
ATOM 26305 C CA . HIS A 1 108 ? 14.562 14.024 -10.827 1.00 0.00 108 HIS A CA 15
ATOM 26306 C C . HIS A 1 108 ? 13.324 13.120 -10.620 1.00 0.00 108 HIS A C 15
ATOM 26307 O O . HIS A 1 108 ? 12.595 12.805 -11.564 1.00 0.00 108 HIS A O 15
ATOM 26321 N N . HIS A 1 109 ? 13.074 12.706 -9.371 1.00 0.00 109 HIS A N 15
ATOM 26322 C CA . HIS A 1 109 ? 11.915 11.883 -8.986 1.00 0.00 109 HIS A CA 15
ATOM 26323 C C . HIS A 1 109 ? 10.564 12.601 -9.201 1.00 0.00 109 HIS A C 15
ATOM 26324 O O . HIS A 1 109 ? 9.568 11.956 -9.550 1.00 0.00 109 HIS A O 15
ATOM 26338 N N . HIS A 1 110 ? 10.528 13.926 -9.015 1.00 0.00 110 HIS A N 15
ATOM 26339 C CA . HIS A 1 110 ? 9.369 14.814 -9.212 1.00 0.00 110 HIS A CA 15
ATOM 26340 C C . HIS A 1 110 ? 9.755 16.055 -10.044 1.00 0.00 110 HIS A C 15
ATOM 26341 O O . HIS A 1 110 ? 10.833 16.644 -9.792 1.00 0.00 110 HIS A O 15
ATOM 26356 N N . GLY A 1 1 ? 5.695 4.004 15.125 1.00 0.00 1 GLY A N 16
ATOM 26357 C CA . GLY A 1 1 ? 6.341 4.960 14.202 1.00 0.00 1 GLY A CA 16
ATOM 26358 C C . GLY A 1 1 ? 5.459 5.301 13.014 1.00 0.00 1 GLY A C 16
ATOM 26359 O O . GLY A 1 1 ? 4.266 4.998 12.998 1.00 0.00 1 GLY A O 16
ATOM 26365 N N . ASP A 1 2 ? 6.043 5.943 12.000 1.00 0.00 2 ASP A N 16
ATOM 26366 C CA . ASP A 1 2 ? 5.331 6.497 10.836 1.00 0.00 2 ASP A CA 16
ATOM 26367 C C . ASP A 1 2 ? 4.562 5.420 10.049 1.00 0.00 2 ASP A C 16
ATOM 26368 O O . ASP A 1 2 ? 3.391 5.607 9.718 1.00 0.00 2 ASP A O 16
ATOM 26377 N N . ALA A 1 3 ? 5.191 4.260 9.828 1.00 0.00 3 ALA A N 16
ATOM 26378 C CA . ALA A 1 3 ? 4.594 3.092 9.175 1.00 0.00 3 ALA A CA 16
ATOM 26379 C C . ALA A 1 3 ? 3.332 2.589 9.906 1.00 0.00 3 ALA A C 16
ATOM 26380 O O . ALA A 1 3 ? 2.301 2.327 9.284 1.00 0.00 3 ALA A O 16
ATOM 26387 N N . ASP A 1 4 ? 3.398 2.501 11.237 1.00 0.00 4 ASP A N 16
ATOM 26388 C CA . ASP A 1 4 ? 2.303 2.026 12.091 1.00 0.00 4 ASP A CA 16
ATOM 26389 C C . ASP A 1 4 ? 1.129 3.012 12.137 1.00 0.00 4 ASP A C 16
ATOM 26390 O O . ASP A 1 4 ? -0.028 2.606 12.262 1.00 0.00 4 ASP A O 16
ATOM 26399 N N . LYS A 1 5 ? 1.409 4.316 12.006 1.00 0.00 5 LYS A N 16
ATOM 26400 C CA . LYS A 1 5 ? 0.370 5.339 11.885 1.00 0.00 5 LYS A CA 16
ATOM 26401 C C . LYS A 1 5 ? -0.313 5.254 10.530 1.00 0.00 5 LYS A C 16
ATOM 26402 O O . LYS A 1 5 ? -1.540 5.257 10.463 1.00 0.00 5 LYS A O 16
ATOM 26421 N N . ILE A 1 6 ? 0.467 5.148 9.455 1.00 0.00 6 ILE A N 16
ATOM 26422 C CA . ILE A 1 6 ? -0.065 5.210 8.090 1.00 0.00 6 ILE A CA 16
ATOM 26423 C C . ILE A 1 6 ? -0.999 4.033 7.792 1.00 0.00 6 ILE A C 16
ATOM 26424 O O . ILE A 1 6 ? -1.999 4.198 7.096 1.00 0.00 6 ILE A O 16
ATOM 26440 N N . MET A 1 7 ? -0.703 2.854 8.352 1.00 0.00 7 MET A N 16
ATOM 26441 C CA . MET A 1 7 ? -1.552 1.674 8.145 1.00 0.00 7 MET A CA 16
ATOM 26442 C C . MET A 1 7 ? -2.918 1.852 8.821 1.00 0.00 7 MET A C 16
ATOM 26443 O O . MET A 1 7 ? -3.957 1.503 8.264 1.00 0.00 7 MET A O 16
ATOM 26457 N N . GLU A 1 8 ? -2.933 2.492 9.990 1.00 0.00 8 GLU A N 16
ATOM 26458 C CA . GLU A 1 8 ? -4.158 2.821 10.727 1.00 0.00 8 GLU A CA 16
ATOM 26459 C C . GLU A 1 8 ? -4.973 3.918 10.029 1.00 0.00 8 GLU A C 16
ATOM 26460 O O . GLU A 1 8 ? -6.196 3.903 10.108 1.00 0.00 8 GLU A O 16
ATOM 26472 N N . GLN A 1 9 ? -4.333 4.845 9.309 1.00 0.00 9 GLN A N 16
ATOM 26473 C CA . GLN A 1 9 ? -5.029 5.899 8.549 1.00 0.00 9 GLN A CA 16
ATOM 26474 C C . GLN A 1 9 ? -5.951 5.338 7.459 1.00 0.00 9 GLN A C 16
ATOM 26475 O O . GLN A 1 9 ? -6.955 5.965 7.121 1.00 0.00 9 GLN A O 16
ATOM 26489 N N . ALA A 1 10 ? -5.643 4.153 6.930 1.00 0.00 10 ALA A N 16
ATOM 26490 C CA . ALA A 1 10 ? -6.551 3.430 6.051 1.00 0.00 10 ALA A CA 16
ATOM 26491 C C . ALA A 1 10 ? -7.723 2.810 6.826 1.00 0.00 10 ALA A C 16
ATOM 26492 O O . ALA A 1 10 ? -8.885 3.005 6.463 1.00 0.00 10 ALA A O 16
ATOM 26499 N N . LYS A 1 11 ? -7.434 2.137 7.945 1.00 0.00 11 LYS A N 16
ATOM 26500 C CA . LYS A 1 11 ? -8.426 1.398 8.745 1.00 0.00 11 LYS A CA 16
ATOM 26501 C C . LYS A 1 11 ? -9.382 2.303 9.527 1.00 0.00 11 LYS A C 16
ATOM 26502 O O . LYS A 1 11 ? -10.530 1.922 9.754 1.00 0.00 11 LYS A O 16
ATOM 26521 N N . ARG A 1 12 ? -8.946 3.515 9.897 1.00 0.00 12 ARG A N 16
ATOM 26522 C CA . ARG A 1 12 ? -9.781 4.539 10.558 1.00 0.00 12 ARG A CA 16
ATOM 26523 C C . ARG A 1 12 ? -10.880 5.059 9.622 1.00 0.00 12 ARG A C 16
ATOM 26524 O O . ARG A 1 12 ? -11.957 5.440 10.080 1.00 0.00 12 ARG A O 16
ATOM 26545 N N . GLN A 1 13 ? -10.595 5.076 8.316 1.00 0.00 13 GLN A N 16
ATOM 26546 C CA . GLN A 1 13 ? -11.488 5.544 7.255 1.00 0.00 13 GLN A CA 16
ATOM 26547 C C . GLN A 1 13 ? -12.394 4.410 6.767 1.00 0.00 13 GLN A C 16
ATOM 26548 O O . GLN A 1 13 ? -13.611 4.576 6.675 1.00 0.00 13 GLN A O 16
ATOM 26562 N N . ASP A 1 14 ? -11.802 3.246 6.497 1.00 0.00 14 ASP A N 16
ATOM 26563 C CA . ASP A 1 14 ? -12.506 2.056 6.030 1.00 0.00 14 ASP A CA 16
ATOM 26564 C C . ASP A 1 14 ? -11.868 0.799 6.659 1.00 0.00 14 ASP A C 16
ATOM 26565 O O . ASP A 1 14 ? -10.793 0.370 6.233 1.00 0.00 14 ASP A O 16
ATOM 26574 N N . PRO A 1 15 ? -12.485 0.201 7.697 1.00 0.00 15 PRO A N 16
ATOM 26575 C CA . PRO A 1 15 ? -11.875 -0.887 8.464 1.00 0.00 15 PRO A CA 16
ATOM 26576 C C . PRO A 1 15 ? -11.806 -2.206 7.679 1.00 0.00 15 PRO A C 16
ATOM 26577 O O . PRO A 1 15 ? -11.033 -3.098 8.035 1.00 0.00 15 PRO A O 16
ATOM 26588 N N . ASN A 1 16 ? -12.562 -2.320 6.585 1.00 0.00 16 ASN A N 16
ATOM 26589 C CA . ASN A 1 16 ? -12.518 -3.422 5.643 1.00 0.00 16 ASN A CA 16
ATOM 26590 C C . ASN A 1 16 ? -11.348 -3.318 4.635 1.00 0.00 16 ASN A C 16
ATOM 26591 O O . ASN A 1 16 ? -11.001 -4.336 4.031 1.00 0.00 16 ASN A O 16
ATOM 26602 N N . ALA A 1 17 ? -10.693 -2.155 4.486 1.00 0.00 17 ALA A N 16
ATOM 26603 C CA . ALA A 1 17 ? -9.463 -2.015 3.709 1.00 0.00 17 ALA A CA 16
ATOM 26604 C C . ALA A 1 17 ? -8.372 -2.951 4.243 1.00 0.00 17 ALA A C 16
ATOM 26605 O O . ALA A 1 17 ? -8.108 -2.997 5.452 1.00 0.00 17 ALA A O 16
ATOM 26612 N N . GLN A 1 18 ? -7.720 -3.678 3.338 1.00 0.00 18 GLN A N 16
ATOM 26613 C CA . GLN A 1 18 ? -6.637 -4.593 3.686 1.00 0.00 18 GLN A CA 16
ATOM 26614 C C . GLN A 1 18 ? -5.300 -3.870 3.544 1.00 0.00 18 GLN A C 16
ATOM 26615 O O . GLN A 1 18 ? -4.991 -3.354 2.470 1.00 0.00 18 GLN A O 16
ATOM 26629 N N . VAL A 1 19 ? -4.511 -3.827 4.620 1.00 0.00 19 VAL A N 16
ATOM 26630 C CA . VAL A 1 19 ? -3.199 -3.167 4.650 1.00 0.00 19 VAL A CA 16
ATOM 26631 C C . VAL A 1 19 ? -2.129 -4.049 5.295 1.00 0.00 19 VAL A C 16
ATOM 26632 O O . VAL A 1 19 ? -2.352 -4.620 6.364 1.00 0.00 19 VAL A O 16
ATOM 26645 N N . TYR A 1 20 ? -0.961 -4.136 4.654 1.00 0.00 20 TYR A N 16
ATOM 26646 C CA . TYR A 1 20 ? 0.185 -4.929 5.113 1.00 0.00 20 TYR A CA 16
ATOM 26647 C C . TYR A 1 20 ? 1.504 -4.182 4.928 1.00 0.00 20 TYR A C 16
ATOM 26648 O O . TYR A 1 20 ? 1.678 -3.456 3.951 1.00 0.00 20 TYR A O 16
ATOM 26666 N N . LYS A 1 21 ? 2.455 -4.404 5.836 1.00 0.00 21 LYS A N 16
ATOM 26667 C CA . LYS A 1 21 ? 3.782 -3.777 5.834 1.00 0.00 21 LYS A CA 16
ATOM 26668 C C . LYS A 1 21 ? 4.875 -4.824 5.679 1.00 0.00 21 LYS A C 16
ATOM 26669 O O . LYS A 1 21 ? 4.923 -5.787 6.446 1.00 0.00 21 LYS A O 16
ATOM 26688 N N . VAL A 1 22 ? 5.751 -4.626 4.696 1.00 0.00 22 VAL A N 16
ATOM 26689 C CA . VAL A 1 22 ? 6.863 -5.523 4.374 1.00 0.00 22 VAL A CA 16
ATOM 26690 C C . VAL A 1 22 ? 8.186 -4.774 4.247 1.00 0.00 22 VAL A C 16
ATOM 26691 O O . VAL A 1 22 ? 8.243 -3.583 3.934 1.00 0.00 22 VAL A O 16
ATOM 26704 N N . THR A 1 23 ? 9.267 -5.501 4.493 1.00 0.00 23 THR A N 16
ATOM 26705 C CA . THR A 1 23 ? 10.648 -5.005 4.480 1.00 0.00 23 THR A CA 16
ATOM 26706 C C . THR A 1 23 ? 11.534 -5.700 3.438 1.00 0.00 23 THR A C 16
ATOM 26707 O O . THR A 1 23 ? 12.652 -5.248 3.195 1.00 0.00 23 THR A O 16
ATOM 26718 N N . THR A 1 24 ? 11.041 -6.764 2.793 1.00 0.00 24 THR A N 16
ATOM 26719 C CA . THR A 1 24 ? 11.793 -7.643 1.868 1.00 0.00 24 THR A CA 16
ATOM 26720 C C . THR A 1 24 ? 10.956 -8.069 0.644 1.00 0.00 24 THR A C 16
ATOM 26721 O O . THR A 1 24 ? 9.721 -8.066 0.717 1.00 0.00 24 THR A O 16
ATOM 26732 N N . PRO A 1 25 ? 11.585 -8.504 -0.470 1.00 0.00 25 PRO A N 16
ATOM 26733 C CA . PRO A 1 25 ? 10.871 -9.073 -1.617 1.00 0.00 25 PRO A CA 16
ATOM 26734 C C . PRO A 1 25 ? 10.196 -10.416 -1.289 1.00 0.00 25 PRO A C 16
ATOM 26735 O O . PRO A 1 25 ? 9.154 -10.747 -1.857 1.00 0.00 25 PRO A O 16
ATOM 26746 N N . ASP A 1 26 ? 10.770 -11.191 -0.363 1.00 0.00 26 ASP A N 16
ATOM 26747 C CA . ASP A 1 26 ? 10.206 -12.463 0.094 1.00 0.00 26 ASP A CA 16
ATOM 26748 C C . ASP A 1 26 ? 8.943 -12.264 0.951 1.00 0.00 26 ASP A C 16
ATOM 26749 O O . ASP A 1 26 ? 8.064 -13.125 0.981 1.00 0.00 26 ASP A O 16
ATOM 26758 N N . GLU A 1 27 ? 8.828 -11.124 1.640 1.00 0.00 27 GLU A N 16
ATOM 26759 C CA . GLU A 1 27 ? 7.594 -10.717 2.317 1.00 0.00 27 GLU A CA 16
ATOM 26760 C C . GLU A 1 27 ? 6.549 -10.154 1.335 1.00 0.00 27 GLU A C 16
ATOM 26761 O O . GLU A 1 27 ? 5.355 -10.417 1.495 1.00 0.00 27 GLU A O 16
ATOM 26773 N N . ILE A 1 28 ? 6.977 -9.418 0.296 1.00 0.00 28 ILE A N 16
ATOM 26774 C CA . ILE A 1 28 ? 6.087 -8.848 -0.734 1.00 0.00 28 ILE A CA 16
ATOM 26775 C C . ILE A 1 28 ? 5.209 -9.920 -1.384 1.00 0.00 28 ILE A C 16
ATOM 26776 O O . ILE A 1 28 ? 3.998 -9.725 -1.485 1.00 0.00 28 ILE A O 16
ATOM 26792 N N . GLU A 1 29 ? 5.790 -11.054 -1.788 1.00 0.00 29 GLU A N 16
ATOM 26793 C CA . GLU A 1 29 ? 5.046 -12.165 -2.399 1.00 0.00 29 GLU A CA 16
ATOM 26794 C C . GLU A 1 29 ? 3.942 -12.769 -1.501 1.00 0.00 29 GLU A C 16
ATOM 26795 O O . GLU A 1 29 ? 3.062 -13.453 -2.020 1.00 0.00 29 GLU A O 16
ATOM 26807 N N . GLU A 1 30 ? 3.934 -12.511 -0.186 1.00 0.00 30 GLU A N 16
ATOM 26808 C CA . GLU A 1 30 ? 2.799 -12.837 0.694 1.00 0.00 30 GLU A CA 16
ATOM 26809 C C . GLU A 1 30 ? 1.737 -11.719 0.717 1.00 0.00 30 GLU A C 16
ATOM 26810 O O . GLU A 1 30 ? 0.540 -12.000 0.659 1.00 0.00 30 GLU A O 16
ATOM 26822 N N . ALA A 1 31 ? 2.154 -10.447 0.756 1.00 0.00 31 ALA A N 16
ATOM 26823 C CA . ALA A 1 31 ? 1.253 -9.288 0.785 1.00 0.00 31 ALA A CA 16
ATOM 26824 C C . ALA A 1 31 ? 0.395 -9.198 -0.484 1.00 0.00 31 ALA A C 16
ATOM 26825 O O . ALA A 1 31 ? -0.830 -9.106 -0.415 1.00 0.00 31 ALA A O 16
ATOM 26832 N N . VAL A 1 32 ? 1.026 -9.319 -1.653 1.00 0.00 32 VAL A N 16
ATOM 26833 C CA . VAL A 1 32 ? 0.347 -9.365 -2.960 1.00 0.00 32 VAL A CA 16
ATOM 26834 C C . VAL A 1 32 ? -0.579 -10.572 -3.106 1.00 0.00 32 VAL A C 16
ATOM 26835 O O . VAL A 1 32 ? -1.609 -10.473 -3.761 1.00 0.00 32 VAL A O 16
ATOM 26848 N N . ARG A 1 33 ? -0.245 -11.703 -2.477 1.00 0.00 33 ARG A N 16
ATOM 26849 C CA . ARG A 1 33 ? -0.979 -12.980 -2.592 1.00 0.00 33 ARG A CA 16
ATOM 26850 C C . ARG A 1 33 ? -2.321 -12.978 -1.854 1.00 0.00 33 ARG A C 16
ATOM 26851 O O . ARG A 1 33 ? -3.282 -13.583 -2.326 1.00 0.00 33 ARG A O 16
ATOM 26872 N N . ARG A 1 34 ? -2.397 -12.287 -0.714 1.00 0.00 34 ARG A N 16
ATOM 26873 C CA . ARG A 1 34 ? -3.625 -12.092 0.072 1.00 0.00 34 ARG A CA 16
ATOM 26874 C C . ARG A 1 34 ? -4.409 -10.870 -0.390 1.00 0.00 34 ARG A C 16
ATOM 26875 O O . ARG A 1 34 ? -5.641 -10.898 -0.394 1.00 0.00 34 ARG A O 16
ATOM 26896 N N . ILE A 1 35 ? -3.708 -9.823 -0.839 1.00 0.00 35 ILE A N 16
ATOM 26897 C CA . ILE A 1 35 ? -4.347 -8.675 -1.490 1.00 0.00 35 ILE A CA 16
ATOM 26898 C C . ILE A 1 35 ? -4.922 -9.046 -2.846 1.00 0.00 35 ILE A C 16
ATOM 26899 O O . ILE A 1 35 ? -5.924 -8.458 -3.219 1.00 0.00 35 ILE A O 16
ATOM 26915 N N . GLU A 1 36 ? -4.361 -10.015 -3.569 1.00 0.00 36 GLU A N 16
ATOM 26916 C CA . GLU A 1 36 ? -4.795 -10.382 -4.928 1.00 0.00 36 GLU A CA 16
ATOM 26917 C C . GLU A 1 36 ? -6.323 -10.531 -5.052 1.00 0.00 36 GLU A C 16
ATOM 26918 O O . GLU A 1 36 ? -6.902 -10.132 -6.064 1.00 0.00 36 GLU A O 16
ATOM 26930 N N . LYS A 1 37 ? -6.982 -11.043 -4.004 1.00 0.00 37 LYS A N 16
ATOM 26931 C CA . LYS A 1 37 ? -8.450 -11.182 -3.975 1.00 0.00 37 LYS A CA 16
ATOM 26932 C C . LYS A 1 37 ? -9.197 -9.839 -3.886 1.00 0.00 37 LYS A C 16
ATOM 26933 O O . LYS A 1 37 ? -10.229 -9.655 -4.532 1.00 0.00 37 LYS A O 16
ATOM 26952 N N . TYR A 1 38 ? -8.681 -8.913 -3.078 1.00 0.00 38 TYR A N 16
ATOM 26953 C CA . TYR A 1 38 ? -9.258 -7.606 -2.741 1.00 0.00 38 TYR A CA 16
ATOM 26954 C C . TYR A 1 38 ? -8.822 -6.447 -3.657 1.00 0.00 38 TYR A C 16
ATOM 26955 O O . TYR A 1 38 ? -9.646 -5.708 -4.199 1.00 0.00 38 TYR A O 16
ATOM 26973 N N . GLY A 1 39 ? -7.510 -6.340 -3.885 1.00 0.00 39 GLY A N 16
ATOM 26974 C CA . GLY A 1 39 ? -6.837 -5.435 -4.824 1.00 0.00 39 GLY A CA 16
ATOM 26975 C C . GLY A 1 39 ? -7.225 -5.658 -6.285 1.00 0.00 39 GLY A C 16
ATOM 26976 O O . GLY A 1 39 ? -6.891 -4.850 -7.151 1.00 0.00 39 GLY A O 16
ATOM 26980 N N . ALA A 1 40 ? -7.977 -6.725 -6.557 1.00 0.00 40 ALA A N 16
ATOM 26981 C CA . ALA A 1 40 ? -8.641 -6.941 -7.841 1.00 0.00 40 ALA A CA 16
ATOM 26982 C C . ALA A 1 40 ? -9.521 -5.735 -8.271 1.00 0.00 40 ALA A C 16
ATOM 26983 O O . ALA A 1 40 ? -9.763 -5.568 -9.469 1.00 0.00 40 ALA A O 16
ATOM 26990 N N . GLN A 1 41 ? -9.969 -4.882 -7.329 1.00 0.00 41 GLN A N 16
ATOM 26991 C CA . GLN A 1 41 ? -10.661 -3.619 -7.630 1.00 0.00 41 GLN A CA 16
ATOM 26992 C C . GLN A 1 41 ? -9.728 -2.391 -7.642 1.00 0.00 41 GLN A C 16
ATOM 26993 O O . GLN A 1 41 ? -9.556 -1.777 -8.697 1.00 0.00 41 GLN A O 16
ATOM 27007 N N . VAL A 1 42 ? -9.130 -2.022 -6.498 1.00 0.00 42 VAL A N 16
ATOM 27008 C CA . VAL A 1 42 ? -8.311 -0.805 -6.316 1.00 0.00 42 VAL A CA 16
ATOM 27009 C C . VAL A 1 42 ? -7.169 -1.071 -5.324 1.00 0.00 42 VAL A C 16
ATOM 27010 O O . VAL A 1 42 ? -7.342 -1.762 -4.317 1.00 0.00 42 VAL A O 16
ATOM 27023 N N . VAL A 1 43 ? -5.992 -0.508 -5.607 1.00 0.00 43 VAL A N 16
ATOM 27024 C CA . VAL A 1 43 ? -4.736 -0.711 -4.861 1.00 0.00 43 VAL A CA 16
ATOM 27025 C C . VAL A 1 43 ? -3.975 0.610 -4.728 1.00 0.00 43 VAL A C 16
ATOM 27026 O O . VAL A 1 43 ? -4.053 1.485 -5.593 1.00 0.00 43 VAL A O 16
ATOM 27039 N N . LEU A 1 44 ? -3.210 0.737 -3.647 1.00 0.00 44 LEU A N 16
ATOM 27040 C CA . LEU A 1 44 ? -2.236 1.795 -3.402 1.00 0.00 44 LEU A CA 16
ATOM 27041 C C . LEU A 1 44 ? -0.925 1.201 -2.858 1.00 0.00 44 LEU A C 16
ATOM 27042 O O . LEU A 1 44 ? -0.928 0.389 -1.929 1.00 0.00 44 LEU A O 16
ATOM 27058 N N . ILE A 1 45 ? 0.205 1.644 -3.407 1.00 0.00 45 ILE A N 16
ATOM 27059 C CA . ILE A 1 45 ? 1.551 1.327 -2.911 1.00 0.00 45 ILE A CA 16
ATOM 27060 C C . ILE A 1 45 ? 2.086 2.537 -2.141 1.00 0.00 45 ILE A C 16
ATOM 27061 O O . ILE A 1 45 ? 2.101 3.650 -2.670 1.00 0.00 45 ILE A O 16
ATOM 27077 N N . ILE A 1 46 ? 2.523 2.320 -0.900 1.00 0.00 46 ILE A N 16
ATOM 27078 C CA . ILE A 1 46 ? 3.124 3.333 -0.026 1.00 0.00 46 ILE A CA 16
ATOM 27079 C C . ILE A 1 46 ? 4.593 2.978 0.256 1.00 0.00 46 ILE A C 16
ATOM 27080 O O . ILE A 1 46 ? 4.918 1.831 0.562 1.00 0.00 46 ILE A O 16
ATOM 27096 N N . TYR A 1 47 ? 5.488 3.961 0.151 1.00 0.00 47 TYR A N 16
ATOM 27097 C CA . TYR A 1 47 ? 6.944 3.804 0.233 1.00 0.00 47 TYR A CA 16
ATOM 27098 C C . TYR A 1 47 ? 7.529 4.761 1.288 1.00 0.00 47 TYR A C 16
ATOM 27099 O O . TYR A 1 47 ? 7.772 5.942 1.032 1.00 0.00 47 TYR A O 16
ATOM 27117 N N . THR A 1 48 ? 7.736 4.237 2.499 1.00 0.00 48 THR A N 16
ATOM 27118 C CA . THR A 1 48 ? 8.140 5.004 3.693 1.00 0.00 48 THR A CA 16
ATOM 27119 C C . THR A 1 48 ? 9.545 4.641 4.205 1.00 0.00 48 THR A C 16
ATOM 27120 O O . THR A 1 48 ? 9.979 3.487 4.142 1.00 0.00 48 THR A O 16
ATOM 27131 N N . SER A 1 49 ? 10.263 5.635 4.745 1.00 0.00 49 SER A N 16
ATOM 27132 C CA . SER A 1 49 ? 11.623 5.497 5.297 1.00 0.00 49 SER A CA 16
ATOM 27133 C C . SER A 1 49 ? 12.624 4.849 4.306 1.00 0.00 49 SER A C 16
ATOM 27134 O O . SER A 1 49 ? 12.494 5.000 3.089 1.00 0.00 49 SER A O 16
ATOM 27142 N N . SER A 1 50 ? 13.654 4.162 4.807 1.00 0.00 50 SER A N 16
ATOM 27143 C CA . SER A 1 50 ? 14.810 3.659 4.039 1.00 0.00 50 SER A CA 16
ATOM 27144 C C . SER A 1 50 ? 14.539 2.440 3.135 1.00 0.00 50 SER A C 16
ATOM 27145 O O . SER A 1 50 ? 15.440 2.011 2.411 1.00 0.00 50 SER A O 16
ATOM 27153 N N . GLY A 1 51 ? 13.336 1.854 3.171 1.00 0.00 51 GLY A N 16
ATOM 27154 C CA . GLY A 1 51 ? 12.997 0.661 2.375 1.00 0.00 51 GLY A CA 16
ATOM 27155 C C . GLY A 1 51 ? 11.744 -0.115 2.790 1.00 0.00 51 GLY A C 16
ATOM 27156 O O . GLY A 1 51 ? 11.454 -1.154 2.194 1.00 0.00 51 GLY A O 16
ATOM 27160 N N . ILE A 1 52 ? 10.995 0.353 3.792 1.00 0.00 52 ILE A N 16
ATOM 27161 C CA . ILE A 1 52 ? 9.710 -0.229 4.172 1.00 0.00 52 ILE A CA 16
ATOM 27162 C C . ILE A 1 52 ? 8.653 0.107 3.112 1.00 0.00 52 ILE A C 16
ATOM 27163 O O . ILE A 1 52 ? 8.414 1.272 2.780 1.00 0.00 52 ILE A O 16
ATOM 27179 N N . VAL A 1 53 ? 7.993 -0.930 2.601 1.00 0.00 53 VAL A N 16
ATOM 27180 C CA . VAL A 1 53 ? 6.889 -0.812 1.643 1.00 0.00 53 VAL A CA 16
ATOM 27181 C C . VAL A 1 53 ? 5.610 -1.252 2.345 1.00 0.00 53 VAL A C 16
ATOM 27182 O O . VAL A 1 53 ? 5.561 -2.315 2.966 1.00 0.00 53 VAL A O 16
ATOM 27195 N N . ILE A 1 54 ? 4.571 -0.426 2.277 1.00 0.00 54 ILE A N 16
ATOM 27196 C CA . ILE A 1 54 ? 3.249 -0.726 2.832 1.00 0.00 54 ILE A CA 16
ATOM 27197 C C . ILE A 1 54 ? 2.279 -0.835 1.655 1.00 0.00 54 ILE A C 16
ATOM 27198 O O . ILE A 1 54 ? 2.199 0.057 0.810 1.00 0.00 54 ILE A O 16
ATOM 27214 N N . LEU A 1 55 ? 1.552 -1.943 1.588 1.00 0.00 55 LEU A N 16
ATOM 27215 C CA . LEU A 1 55 ? 0.633 -2.270 0.505 1.00 0.00 55 LEU A CA 16
ATOM 27216 C C . LEU A 1 55 ? -0.790 -2.179 1.049 1.00 0.00 55 LEU A C 16
ATOM 27217 O O . LEU A 1 55 ? -1.137 -2.902 1.986 1.00 0.00 55 LEU A O 16
ATOM 27233 N N . VAL A 1 56 ? -1.600 -1.285 0.487 1.00 0.00 56 VAL A N 16
ATOM 27234 C CA . VAL A 1 56 ? -3.015 -1.124 0.864 1.00 0.00 56 VAL A CA 16
ATOM 27235 C C . VAL A 1 56 ? -3.948 -1.375 -0.319 1.00 0.00 56 VAL A C 16
ATOM 27236 O O . VAL A 1 56 ? -3.657 -0.985 -1.449 1.00 0.00 56 VAL A O 16
ATOM 27249 N N . ALA A 1 57 ? -5.073 -2.044 -0.075 1.00 0.00 57 ALA A N 16
ATOM 27250 C CA . ALA A 1 57 ? -6.090 -2.298 -1.087 1.00 0.00 57 ALA A CA 16
ATOM 27251 C C . ALA A 1 57 ? -7.521 -2.103 -0.572 1.00 0.00 57 ALA A C 16
ATOM 27252 O O . ALA A 1 57 ? -7.817 -2.284 0.614 1.00 0.00 57 ALA A O 16
ATOM 27259 N N . VAL A 1 58 ? -8.401 -1.733 -1.500 1.00 0.00 58 VAL A N 16
ATOM 27260 C CA . VAL A 1 58 ? -9.779 -1.284 -1.260 1.00 0.00 58 VAL A CA 16
ATOM 27261 C C . VAL A 1 58 ? -10.741 -1.754 -2.353 1.00 0.00 58 VAL A C 16
ATOM 27262 O O . VAL A 1 58 ? -10.354 -1.929 -3.510 1.00 0.00 58 VAL A O 16
ATOM 27275 N N . ARG A 1 59 ? -12.023 -1.916 -1.996 1.00 0.00 59 ARG A N 16
ATOM 27276 C CA . ARG A 1 59 ? -13.106 -2.283 -2.930 1.00 0.00 59 ARG A CA 16
ATOM 27277 C C . ARG A 1 59 ? -13.747 -1.081 -3.653 1.00 0.00 59 ARG A C 16
ATOM 27278 O O . ARG A 1 59 ? -14.555 -1.278 -4.556 1.00 0.00 59 ARG A O 16
ATOM 27299 N N . ASP A 1 60 ? -13.383 0.156 -3.301 1.00 0.00 60 ASP A N 16
ATOM 27300 C CA . ASP A 1 60 ? -13.848 1.386 -3.961 1.00 0.00 60 ASP A CA 16
ATOM 27301 C C . ASP A 1 60 ? -12.706 2.409 -4.179 1.00 0.00 60 ASP A C 16
ATOM 27302 O O . ASP A 1 60 ? -11.809 2.515 -3.336 1.00 0.00 60 ASP A O 16
ATOM 27311 N N . PRO A 1 61 ? -12.733 3.206 -5.268 1.00 0.00 61 PRO A N 16
ATOM 27312 C CA . PRO A 1 61 ? -11.723 4.234 -5.546 1.00 0.00 61 PRO A CA 16
ATOM 27313 C C . PRO A 1 61 ? -11.849 5.467 -4.638 1.00 0.00 61 PRO A C 16
ATOM 27314 O O . PRO A 1 61 ? -10.843 6.103 -4.317 1.00 0.00 61 PRO A O 16
ATOM 27325 N N . SER A 1 62 ? -13.062 5.780 -4.169 1.00 0.00 62 SER A N 16
ATOM 27326 C CA . SER A 1 62 ? -13.333 6.859 -3.209 1.00 0.00 62 SER A CA 16
ATOM 27327 C C . SER A 1 62 ? -12.621 6.638 -1.873 1.00 0.00 62 SER A C 16
ATOM 27328 O O . SER A 1 62 ? -12.080 7.581 -1.298 1.00 0.00 62 SER A O 16
ATOM 27336 N N . GLN A 1 63 ? -12.550 5.386 -1.413 1.00 0.00 63 GLN A N 16
ATOM 27337 C CA . GLN A 1 63 ? -11.833 4.989 -0.205 1.00 0.00 63 GLN A CA 16
ATOM 27338 C C . GLN A 1 63 ? -10.332 5.264 -0.341 1.00 0.00 63 GLN A C 16
ATOM 27339 O O . GLN A 1 63 ? -9.760 5.922 0.525 1.00 0.00 63 GLN A O 16
ATOM 27353 N N . ALA A 1 64 ? -9.709 4.808 -1.434 1.00 0.00 64 ALA A N 16
ATOM 27354 C CA . ALA A 1 64 ? -8.287 5.045 -1.698 1.00 0.00 64 ALA A CA 16
ATOM 27355 C C . ALA A 1 64 ? -7.966 6.544 -1.755 1.00 0.00 64 ALA A C 16
ATOM 27356 O O . ALA A 1 64 ? -7.033 6.999 -1.096 1.00 0.00 64 ALA A O 16
ATOM 27363 N N . ASP A 1 65 ? -8.766 7.321 -2.490 1.00 0.00 65 ASP A N 16
ATOM 27364 C CA . ASP A 1 65 ? -8.573 8.767 -2.638 1.00 0.00 65 ASP A CA 16
ATOM 27365 C C . ASP A 1 65 ? -8.655 9.490 -1.287 1.00 0.00 65 ASP A C 16
ATOM 27366 O O . ASP A 1 65 ? -7.743 10.229 -0.918 1.00 0.00 65 ASP A O 16
ATOM 27375 N N . GLN A 1 66 ? -9.699 9.211 -0.502 1.00 0.00 66 GLN A N 16
ATOM 27376 C CA . GLN A 1 66 ? -9.896 9.819 0.813 1.00 0.00 66 GLN A CA 16
ATOM 27377 C C . GLN A 1 66 ? -8.825 9.407 1.826 1.00 0.00 66 GLN A C 16
ATOM 27378 O O . GLN A 1 66 ? -8.385 10.243 2.615 1.00 0.00 66 GLN A O 16
ATOM 27392 N N . ILE A 1 67 ? -8.380 8.147 1.809 1.00 0.00 67 ILE A N 16
ATOM 27393 C CA . ILE A 1 67 ? -7.327 7.687 2.722 1.00 0.00 67 ILE A CA 16
ATOM 27394 C C . ILE A 1 67 ? -6.003 8.387 2.388 1.00 0.00 67 ILE A C 16
ATOM 27395 O O . ILE A 1 67 ? -5.323 8.881 3.290 1.00 0.00 67 ILE A O 16
ATOM 27411 N N . LEU A 1 68 ? -5.661 8.489 1.096 1.00 0.00 68 LEU A N 16
ATOM 27412 C CA . LEU A 1 68 ? -4.402 9.107 0.652 1.00 0.00 68 LEU A CA 16
ATOM 27413 C C . LEU A 1 68 ? -4.380 10.602 0.970 1.00 0.00 68 LEU A C 16
ATOM 27414 O O . LEU A 1 68 ? -3.360 11.120 1.422 1.00 0.00 68 LEU A O 16
ATOM 27430 N N . LYS A 1 69 ? -5.521 11.280 0.816 1.00 0.00 69 LYS A N 16
ATOM 27431 C CA . LYS A 1 69 ? -5.702 12.696 1.159 1.00 0.00 69 LYS A CA 16
ATOM 27432 C C . LYS A 1 69 ? -5.355 13.030 2.613 1.00 0.00 69 LYS A C 16
ATOM 27433 O O . LYS A 1 69 ? -4.855 14.123 2.874 1.00 0.00 69 LYS A O 16
ATOM 27452 N N . GLU A 1 70 ? -5.577 12.121 3.566 1.00 0.00 70 GLU A N 16
ATOM 27453 C CA . GLU A 1 70 ? -5.075 12.276 4.939 1.00 0.00 70 GLU A CA 16
ATOM 27454 C C . GLU A 1 70 ? -3.650 11.760 5.130 1.00 0.00 70 GLU A C 16
ATOM 27455 O O . GLU A 1 70 ? -2.864 12.362 5.860 1.00 0.00 70 GLU A O 16
ATOM 27467 N N . ALA A 1 71 ? -3.306 10.632 4.513 1.00 0.00 71 ALA A N 16
ATOM 27468 C CA . ALA A 1 71 ? -1.999 10.008 4.705 1.00 0.00 71 ALA A CA 16
ATOM 27469 C C . ALA A 1 71 ? -0.846 10.871 4.165 1.00 0.00 71 ALA A C 16
ATOM 27470 O O . ALA A 1 71 ? 0.176 11.002 4.839 1.00 0.00 71 ALA A O 16
ATOM 27477 N N . LYS A 1 72 ? -1.034 11.540 3.020 1.00 0.00 72 LYS A N 16
ATOM 27478 C CA . LYS A 1 72 ? -0.132 12.525 2.441 1.00 0.00 72 LYS A CA 16
ATOM 27479 C C . LYS A 1 72 ? -0.031 13.787 3.294 1.00 0.00 72 LYS A C 16
ATOM 27480 O O . LYS A 1 72 ? 1.058 14.329 3.474 1.00 0.00 72 LYS A O 16
ATOM 27499 N N . LYS A 1 73 ? -1.171 14.234 3.836 1.00 0.00 73 LYS A N 16
ATOM 27500 C CA . LYS A 1 73 ? -1.265 15.424 4.691 1.00 0.00 73 LYS A CA 16
ATOM 27501 C C . LYS A 1 73 ? -0.443 15.240 5.971 1.00 0.00 73 LYS A C 16
ATOM 27502 O O . LYS A 1 73 ? 0.293 16.138 6.381 1.00 0.00 73 LYS A O 16
ATOM 27521 N N . GLN A 1 74 ? -0.557 14.053 6.573 1.00 0.00 74 GLN A N 16
ATOM 27522 C CA . GLN A 1 74 ? 0.161 13.674 7.789 1.00 0.00 74 GLN A CA 16
ATOM 27523 C C . GLN A 1 74 ? 1.635 13.324 7.519 1.00 0.00 74 GLN A C 16
ATOM 27524 O O . GLN A 1 74 ? 2.515 13.717 8.287 1.00 0.00 74 GLN A O 16
ATOM 27538 N N . ASN A 1 75 ? 1.910 12.590 6.434 1.00 0.00 75 ASN A N 16
ATOM 27539 C CA . ASN A 1 75 ? 3.231 12.070 6.069 1.00 0.00 75 ASN A CA 16
ATOM 27540 C C . ASN A 1 75 ? 3.558 12.385 4.586 1.00 0.00 75 ASN A C 16
ATOM 27541 O O . ASN A 1 75 ? 3.265 11.571 3.703 1.00 0.00 75 ASN A O 16
ATOM 27552 N N . PRO A 1 76 ? 4.192 13.532 4.274 1.00 0.00 76 PRO A N 16
ATOM 27553 C CA . PRO A 1 76 ? 4.457 13.938 2.888 1.00 0.00 76 PRO A CA 16
ATOM 27554 C C . PRO A 1 76 ? 5.557 13.102 2.205 1.00 0.00 76 PRO A C 16
ATOM 27555 O O . PRO A 1 76 ? 5.544 12.943 0.983 1.00 0.00 76 PRO A O 16
ATOM 27566 N N . SER A 1 77 ? 6.481 12.525 2.981 1.00 0.00 77 SER A N 16
ATOM 27567 C CA . SER A 1 77 ? 7.620 11.719 2.499 1.00 0.00 77 SER A CA 16
ATOM 27568 C C . SER A 1 77 ? 7.292 10.230 2.268 1.00 0.00 77 SER A C 16
ATOM 27569 O O . SER A 1 77 ? 8.191 9.437 1.986 1.00 0.00 77 SER A O 16
ATOM 27577 N N . ALA A 1 78 ? 6.023 9.832 2.414 1.00 0.00 78 ALA A N 16
ATOM 27578 C CA . ALA A 1 78 ? 5.560 8.441 2.349 1.00 0.00 78 ALA A CA 16
ATOM 27579 C C . ALA A 1 78 ? 5.231 7.920 0.933 1.00 0.00 78 ALA A C 16
ATOM 27580 O O . ALA A 1 78 ? 4.973 6.729 0.775 1.00 0.00 78 ALA A O 16
ATOM 27587 N N . THR A 1 79 ? 5.204 8.807 -0.068 1.00 0.00 79 THR A N 16
ATOM 27588 C CA . THR A 1 79 ? 5.119 8.528 -1.520 1.00 0.00 79 THR A CA 16
ATOM 27589 C C . THR A 1 79 ? 4.068 7.478 -1.918 1.00 0.00 79 THR A C 16
ATOM 27590 O O . THR A 1 79 ? 4.307 6.269 -1.925 1.00 0.00 79 THR A O 16
ATOM 27601 N N . PHE A 1 80 ? 2.896 7.975 -2.306 1.00 0.00 80 PHE A N 16
ATOM 27602 C CA . PHE A 1 80 ? 1.701 7.187 -2.624 1.00 0.00 80 PHE A CA 16
ATOM 27603 C C . PHE A 1 80 ? 1.600 6.930 -4.131 1.00 0.00 80 PHE A C 16
ATOM 27604 O O . PHE A 1 80 ? 1.733 7.863 -4.928 1.00 0.00 80 PHE A O 16
ATOM 27621 N N . VAL A 1 81 ? 1.334 5.680 -4.526 1.00 0.00 81 VAL A N 16
ATOM 27622 C CA . VAL A 1 81 ? 1.199 5.284 -5.939 1.00 0.00 81 VAL A CA 16
ATOM 27623 C C . VAL A 1 81 ? -0.088 4.492 -6.128 1.00 0.00 81 VAL A C 16
ATOM 27624 O O . VAL A 1 81 ? -0.172 3.317 -5.766 1.00 0.00 81 VAL A O 16
ATOM 27637 N N . ARG A 1 82 ? -1.111 5.154 -6.682 1.00 0.00 82 ARG A N 16
ATOM 27638 C CA . ARG A 1 82 ? -2.410 4.555 -7.000 1.00 0.00 82 ARG A CA 16
ATOM 27639 C C . ARG A 1 82 ? -2.290 3.598 -8.186 1.00 0.00 82 ARG A C 16
ATOM 27640 O O . ARG A 1 82 ? -1.610 3.906 -9.168 1.00 0.00 82 ARG A O 16
ATOM 27661 N N . LEU A 1 83 ? -2.974 2.461 -8.104 1.00 0.00 83 LEU A N 16
ATOM 27662 C CA . LEU A 1 83 ? -2.995 1.433 -9.143 1.00 0.00 83 LEU A CA 16
ATOM 27663 C C . LEU A 1 83 ? -4.292 1.470 -9.961 1.00 0.00 83 LEU A C 16
ATOM 27664 O O . LEU A 1 83 ? -5.387 1.589 -9.410 1.00 0.00 83 LEU A O 16
ATOM 27680 N N . GLU A 1 84 ? -4.157 1.343 -11.282 1.00 0.00 84 GLU A N 16
ATOM 27681 C CA . GLU A 1 84 ? -5.268 1.361 -12.238 1.00 0.00 84 GLU A CA 16
ATOM 27682 C C . GLU A 1 84 ? -4.909 0.550 -13.497 1.00 0.00 84 GLU A C 16
ATOM 27683 O O . GLU A 1 84 ? -3.932 0.845 -14.189 1.00 0.00 84 GLU A O 16
ATOM 27695 N N . GLY A 1 85 ? -5.705 -0.478 -13.794 1.00 0.00 85 GLY A N 16
ATOM 27696 C CA . GLY A 1 85 ? -5.649 -1.258 -15.042 1.00 0.00 85 GLY A CA 16
ATOM 27697 C C . GLY A 1 85 ? -4.596 -2.376 -15.074 1.00 0.00 85 GLY A C 16
ATOM 27698 O O . GLY A 1 85 ? -4.624 -3.216 -15.975 1.00 0.00 85 GLY A O 16
ATOM 27702 N N . VAL A 1 86 ? -3.700 -2.429 -14.084 1.00 0.00 86 VAL A N 16
ATOM 27703 C CA . VAL A 1 86 ? -2.744 -3.532 -13.881 1.00 0.00 86 VAL A CA 16
ATOM 27704 C C . VAL A 1 86 ? -3.433 -4.666 -13.119 1.00 0.00 86 VAL A C 16
ATOM 27705 O O . VAL A 1 86 ? -4.109 -4.429 -12.115 1.00 0.00 86 VAL A O 16
ATOM 27718 N N . SER A 1 87 ? -3.260 -5.901 -13.591 1.00 0.00 87 SER A N 16
ATOM 27719 C CA . SER A 1 87 ? -3.798 -7.109 -12.950 1.00 0.00 87 SER A CA 16
ATOM 27720 C C . SER A 1 87 ? -3.254 -7.308 -11.522 1.00 0.00 87 SER A C 16
ATOM 27721 O O . SER A 1 87 ? -2.118 -6.914 -11.238 1.00 0.00 87 SER A O 16
ATOM 27729 N N . PRO A 1 88 ? -4.006 -7.960 -10.614 1.00 0.00 88 PRO A N 16
ATOM 27730 C CA . PRO A 1 88 ? -3.598 -8.170 -9.218 1.00 0.00 88 PRO A CA 16
ATOM 27731 C C . PRO A 1 88 ? -2.349 -9.064 -9.077 1.00 0.00 88 PRO A C 16
ATOM 27732 O O . PRO A 1 88 ? -1.619 -8.952 -8.095 1.00 0.00 88 PRO A O 16
ATOM 27743 N N . ASP A 1 89 ? -2.080 -9.931 -10.059 1.00 0.00 89 ASP A N 16
ATOM 27744 C CA . ASP A 1 89 ? -0.811 -10.678 -10.162 1.00 0.00 89 ASP A CA 16
ATOM 27745 C C . ASP A 1 89 ? 0.340 -9.845 -10.772 1.00 0.00 89 ASP A C 16
ATOM 27746 O O . ASP A 1 89 ? 1.503 -10.021 -10.412 1.00 0.00 89 ASP A O 16
ATOM 27755 N N . ASP A 1 90 ? 0.035 -8.906 -11.673 1.00 0.00 90 ASP A N 16
ATOM 27756 C CA . ASP A 1 90 ? 1.020 -8.016 -12.306 1.00 0.00 90 ASP A CA 16
ATOM 27757 C C . ASP A 1 90 ? 1.492 -6.905 -11.359 1.00 0.00 90 ASP A C 16
ATOM 27758 O O . ASP A 1 90 ? 2.622 -6.431 -11.475 1.00 0.00 90 ASP A O 16
ATOM 27767 N N . LEU A 1 91 ? 0.660 -6.533 -10.379 1.00 0.00 91 LEU A N 16
ATOM 27768 C CA . LEU A 1 91 ? 0.993 -5.654 -9.253 1.00 0.00 91 LEU A CA 16
ATOM 27769 C C . LEU A 1 91 ? 2.327 -6.023 -8.578 1.00 0.00 91 LEU A C 16
ATOM 27770 O O . LEU A 1 91 ? 3.034 -5.133 -8.107 1.00 0.00 91 LEU A O 16
ATOM 27786 N N . ARG A 1 92 ? 2.718 -7.307 -8.576 1.00 0.00 92 ARG A N 16
ATOM 27787 C CA . ARG A 1 92 ? 4.022 -7.767 -8.062 1.00 0.00 92 ARG A CA 16
ATOM 27788 C C . ARG A 1 92 ? 5.191 -7.008 -8.687 1.00 0.00 92 ARG A C 16
ATOM 27789 O O . ARG A 1 92 ? 6.091 -6.576 -7.974 1.00 0.00 92 ARG A O 16
ATOM 27810 N N . ARG A 1 93 ? 5.131 -6.760 -9.997 1.00 0.00 93 ARG A N 16
ATOM 27811 C CA . ARG A 1 93 ? 6.146 -6.016 -10.764 1.00 0.00 93 ARG A CA 16
ATOM 27812 C C . ARG A 1 93 ? 6.243 -4.566 -10.284 1.00 0.00 93 ARG A C 16
ATOM 27813 O O . ARG A 1 93 ? 7.343 -4.079 -10.038 1.00 0.00 93 ARG A O 16
ATOM 27834 N N . GLN A 1 94 ? 5.100 -3.908 -10.074 1.00 0.00 94 GLN A N 16
ATOM 27835 C CA . GLN A 1 94 ? 5.018 -2.533 -9.569 1.00 0.00 94 GLN A CA 16
ATOM 27836 C C . GLN A 1 94 ? 5.528 -2.408 -8.122 1.00 0.00 94 GLN A C 16
ATOM 27837 O O . GLN A 1 94 ? 6.249 -1.464 -7.803 1.00 0.00 94 GLN A O 16
ATOM 27851 N N . VAL A 1 95 ? 5.194 -3.367 -7.251 1.00 0.00 95 VAL A N 16
ATOM 27852 C CA . VAL A 1 95 ? 5.608 -3.369 -5.838 1.00 0.00 95 VAL A CA 16
ATOM 27853 C C . VAL A 1 95 ? 7.098 -3.667 -5.703 1.00 0.00 95 VAL A C 16
ATOM 27854 O O . VAL A 1 95 ? 7.814 -2.966 -4.988 1.00 0.00 95 VAL A O 16
ATOM 27867 N N . GLU A 1 96 ? 7.591 -4.690 -6.398 1.00 0.00 96 GLU A N 16
ATOM 27868 C CA . GLU A 1 96 ? 8.998 -5.070 -6.329 1.00 0.00 96 GLU A CA 16
ATOM 27869 C C . GLU A 1 96 ? 9.901 -4.012 -6.979 1.00 0.00 96 GLU A C 16
ATOM 27870 O O . GLU A 1 96 ? 10.934 -3.693 -6.407 1.00 0.00 96 GLU A O 16
ATOM 27882 N N . ASP A 1 97 ? 9.507 -3.375 -8.087 1.00 0.00 97 ASP A N 16
ATOM 27883 C CA . ASP A 1 97 ? 10.253 -2.243 -8.662 1.00 0.00 97 ASP A CA 16
ATOM 27884 C C . ASP A 1 97 ? 10.369 -1.045 -7.693 1.00 0.00 97 ASP A C 16
ATOM 27885 O O . ASP A 1 97 ? 11.396 -0.365 -7.678 1.00 0.00 97 ASP A O 16
ATOM 27894 N N . VAL A 1 98 ? 9.375 -0.832 -6.821 1.00 0.00 98 VAL A N 16
ATOM 27895 C CA . VAL A 1 98 ? 9.437 0.154 -5.722 1.00 0.00 98 VAL A CA 16
ATOM 27896 C C . VAL A 1 98 ? 10.369 -0.323 -4.599 1.00 0.00 98 VAL A C 16
ATOM 27897 O O . VAL A 1 98 ? 11.144 0.477 -4.070 1.00 0.00 98 VAL A O 16
ATOM 27910 N N . TRP A 1 99 ? 10.380 -1.622 -4.275 1.00 0.00 99 TRP A N 16
ATOM 27911 C CA . TRP A 1 99 ? 11.325 -2.190 -3.306 1.00 0.00 99 TRP A CA 16
ATOM 27912 C C . TRP A 1 99 ? 12.784 -2.085 -3.785 1.00 0.00 99 TRP A C 16
ATOM 27913 O O . TRP A 1 99 ? 13.659 -1.643 -3.042 1.00 0.00 99 TRP A O 16
ATOM 27934 N N . ARG A 1 100 ? 13.055 -2.412 -5.055 1.00 0.00 100 ARG A N 16
ATOM 27935 C CA . ARG A 1 100 ? 14.378 -2.254 -5.690 1.00 0.00 100 ARG A CA 16
ATOM 27936 C C . ARG A 1 100 ? 14.765 -0.776 -5.816 1.00 0.00 100 ARG A C 16
ATOM 27937 O O . ARG A 1 100 ? 15.903 -0.414 -5.528 1.00 0.00 100 ARG A O 16
ATOM 27958 N N . GLY A 1 101 ? 13.800 0.088 -6.141 1.00 0.00 101 GLY A N 16
ATOM 27959 C CA . GLY A 1 101 ? 13.927 1.551 -6.155 1.00 0.00 101 GLY A CA 16
ATOM 27960 C C . GLY A 1 101 ? 14.230 2.187 -4.787 1.00 0.00 101 GLY A C 16
ATOM 27961 O O . GLY A 1 101 ? 14.676 3.334 -4.734 1.00 0.00 101 GLY A O 16
ATOM 27965 N N . SER A 1 102 ? 14.031 1.455 -3.684 1.00 0.00 102 SER A N 16
ATOM 27966 C CA . SER A 1 102 ? 14.477 1.864 -2.345 1.00 0.00 102 SER A CA 16
ATOM 27967 C C . SER A 1 102 ? 15.997 1.745 -2.173 1.00 0.00 102 SER A C 16
ATOM 27968 O O . SER A 1 102 ? 16.600 2.535 -1.443 1.00 0.00 102 SER A O 16
ATOM 27976 N N . LEU A 1 103 ? 16.618 0.755 -2.826 1.00 0.00 103 LEU A N 16
ATOM 27977 C CA . LEU A 1 103 ? 18.051 0.451 -2.720 1.00 0.00 103 LEU A CA 16
ATOM 27978 C C . LEU A 1 103 ? 18.882 1.111 -3.831 1.00 0.00 103 LEU A C 16
ATOM 27979 O O . LEU A 1 103 ? 19.976 1.615 -3.571 1.00 0.00 103 LEU A O 16
ATOM 27995 N N . GLU A 1 104 ? 18.372 1.104 -5.066 1.00 0.00 104 GLU A N 16
ATOM 27996 C CA . GLU A 1 104 ? 19.054 1.615 -6.262 1.00 0.00 104 GLU A CA 16
ATOM 27997 C C . GLU A 1 104 ? 18.545 3.007 -6.679 1.00 0.00 104 GLU A C 16
ATOM 27998 O O . GLU A 1 104 ? 17.354 3.306 -6.587 1.00 0.00 104 GLU A O 16
ATOM 28010 N N . HIS A 1 105 ? 19.443 3.851 -7.191 1.00 0.00 105 HIS A N 16
ATOM 28011 C CA . HIS A 1 105 ? 19.169 5.236 -7.608 1.00 0.00 105 HIS A CA 16
ATOM 28012 C C . HIS A 1 105 ? 18.544 5.371 -9.018 1.00 0.00 105 HIS A C 16
ATOM 28013 O O . HIS A 1 105 ? 18.511 6.464 -9.591 1.00 0.00 105 HIS A O 16
ATOM 28027 N N . HIS A 1 106 ? 18.074 4.263 -9.601 1.00 0.00 106 HIS A N 16
ATOM 28028 C CA . HIS A 1 106 ? 17.630 4.172 -10.996 1.00 0.00 106 HIS A CA 16
ATOM 28029 C C . HIS A 1 106 ? 16.350 4.981 -11.290 1.00 0.00 106 HIS A C 16
ATOM 28030 O O . HIS A 1 106 ? 15.447 5.097 -10.451 1.00 0.00 106 HIS A O 16
ATOM 28044 N N . HIS A 1 107 ? 16.255 5.525 -12.507 1.00 0.00 107 HIS A N 16
ATOM 28045 C CA . HIS A 1 107 ? 15.129 6.351 -12.955 1.00 0.00 107 HIS A CA 16
ATOM 28046 C C . HIS A 1 107 ? 13.816 5.549 -13.047 1.00 0.00 107 HIS A C 16
ATOM 28047 O O . HIS A 1 107 ? 13.804 4.395 -13.482 1.00 0.00 107 HIS A O 16
ATOM 28061 N N . HIS A 1 108 ? 12.701 6.168 -12.647 1.00 0.00 108 HIS A N 16
ATOM 28062 C CA . HIS A 1 108 ? 11.365 5.559 -12.689 1.00 0.00 108 HIS A CA 16
ATOM 28063 C C . HIS A 1 108 ? 10.690 5.770 -14.058 1.00 0.00 108 HIS A C 16
ATOM 28064 O O . HIS A 1 108 ? 10.876 6.806 -14.706 1.00 0.00 108 HIS A O 16
ATOM 28078 N N . HIS A 1 109 ? 9.888 4.795 -14.498 1.00 0.00 109 HIS A N 16
ATOM 28079 C CA . HIS A 1 109 ? 9.252 4.790 -15.826 1.00 0.00 109 HIS A CA 16
ATOM 28080 C C . HIS A 1 109 ? 7.989 5.672 -15.919 1.00 0.00 109 HIS A C 16
ATOM 28081 O O . HIS A 1 109 ? 7.627 6.118 -17.013 1.00 0.00 109 HIS A O 16
ATOM 28095 N N . HIS A 1 110 ? 7.317 5.916 -14.787 1.00 0.00 110 HIS A N 16
ATOM 28096 C CA . HIS A 1 110 ? 6.077 6.697 -14.653 1.00 0.00 110 HIS A CA 16
ATOM 28097 C C . HIS A 1 110 ? 5.933 7.325 -13.251 1.00 0.00 110 HIS A C 16
ATOM 28098 O O . HIS A 1 110 ? 5.285 8.392 -13.145 1.00 0.00 110 HIS A O 16
ATOM 28113 N N . GLY A 1 1 ? 5.434 3.928 15.253 1.00 0.00 1 GLY A N 17
ATOM 28114 C CA . GLY A 1 1 ? 6.126 4.863 14.341 1.00 0.00 1 GLY A CA 17
ATOM 28115 C C . GLY A 1 1 ? 5.274 5.237 13.140 1.00 0.00 1 GLY A C 17
ATOM 28116 O O . GLY A 1 1 ? 4.081 4.940 13.089 1.00 0.00 1 GLY A O 17
ATOM 28122 N N . ASP A 1 2 ? 5.881 5.899 12.152 1.00 0.00 2 ASP A N 17
ATOM 28123 C CA . ASP A 1 2 ? 5.179 6.460 10.984 1.00 0.00 2 ASP A CA 17
ATOM 28124 C C . ASP A 1 2 ? 4.492 5.382 10.129 1.00 0.00 2 ASP A C 17
ATOM 28125 O O . ASP A 1 2 ? 3.348 5.562 9.714 1.00 0.00 2 ASP A O 17
ATOM 28134 N N . ALA A 1 3 ? 5.145 4.230 9.934 1.00 0.00 3 ALA A N 17
ATOM 28135 C CA . ALA A 1 3 ? 4.583 3.069 9.237 1.00 0.00 3 ALA A CA 17
ATOM 28136 C C . ALA A 1 3 ? 3.290 2.554 9.908 1.00 0.00 3 ALA A C 17
ATOM 28137 O O . ALA A 1 3 ? 2.303 2.266 9.230 1.00 0.00 3 ALA A O 17
ATOM 28144 N N . ASP A 1 4 ? 3.265 2.494 11.244 1.00 0.00 4 ASP A N 17
ATOM 28145 C CA . ASP A 1 4 ? 2.106 2.042 12.027 1.00 0.00 4 ASP A CA 17
ATOM 28146 C C . ASP A 1 4 ? 0.940 3.042 11.970 1.00 0.00 4 ASP A C 17
ATOM 28147 O O . ASP A 1 4 ? -0.226 2.649 11.906 1.00 0.00 4 ASP A O 17
ATOM 28156 N N . LYS A 1 5 ? 1.247 4.345 11.933 1.00 0.00 5 LYS A N 17
ATOM 28157 C CA . LYS A 1 5 ? 0.250 5.411 11.761 1.00 0.00 5 LYS A CA 17
ATOM 28158 C C . LYS A 1 5 ? -0.388 5.321 10.382 1.00 0.00 5 LYS A C 17
ATOM 28159 O O . LYS A 1 5 ? -1.612 5.314 10.268 1.00 0.00 5 LYS A O 17
ATOM 28178 N N . ILE A 1 6 ? 0.430 5.199 9.339 1.00 0.00 6 ILE A N 17
ATOM 28179 C CA . ILE A 1 6 ? -0.043 5.209 7.949 1.00 0.00 6 ILE A CA 17
ATOM 28180 C C . ILE A 1 6 ? -0.940 4.010 7.639 1.00 0.00 6 ILE A C 17
ATOM 28181 O O . ILE A 1 6 ? -1.926 4.153 6.914 1.00 0.00 6 ILE A O 17
ATOM 28197 N N . MET A 1 7 ? -0.636 2.839 8.214 1.00 0.00 7 MET A N 17
ATOM 28198 C CA . MET A 1 7 ? -1.457 1.647 7.973 1.00 0.00 7 MET A CA 17
ATOM 28199 C C . MET A 1 7 ? -2.820 1.772 8.664 1.00 0.00 7 MET A C 17
ATOM 28200 O O . MET A 1 7 ? -3.846 1.393 8.105 1.00 0.00 7 MET A O 17
ATOM 28214 N N . GLU A 1 8 ? -2.847 2.388 9.846 1.00 0.00 8 GLU A N 17
ATOM 28215 C CA . GLU A 1 8 ? -4.085 2.649 10.585 1.00 0.00 8 GLU A CA 17
ATOM 28216 C C . GLU A 1 8 ? -4.914 3.783 9.969 1.00 0.00 8 GLU A C 17
ATOM 28217 O O . GLU A 1 8 ? -6.138 3.736 10.056 1.00 0.00 8 GLU A O 17
ATOM 28229 N N . GLN A 1 9 ? -4.303 4.760 9.292 1.00 0.00 9 GLN A N 17
ATOM 28230 C CA . GLN A 1 9 ? -5.039 5.812 8.565 1.00 0.00 9 GLN A CA 17
ATOM 28231 C C . GLN A 1 9 ? -5.966 5.238 7.483 1.00 0.00 9 GLN A C 17
ATOM 28232 O O . GLN A 1 9 ? -7.044 5.778 7.240 1.00 0.00 9 GLN A O 17
ATOM 28246 N N . ALA A 1 10 ? -5.594 4.119 6.859 1.00 0.00 10 ALA A N 17
ATOM 28247 C CA . ALA A 1 10 ? -6.490 3.411 5.952 1.00 0.00 10 ALA A CA 17
ATOM 28248 C C . ALA A 1 10 ? -7.664 2.756 6.698 1.00 0.00 10 ALA A C 17
ATOM 28249 O O . ALA A 1 10 ? -8.823 2.929 6.319 1.00 0.00 10 ALA A O 17
ATOM 28256 N N . LYS A 1 11 ? -7.376 2.080 7.817 1.00 0.00 11 LYS A N 17
ATOM 28257 C CA . LYS A 1 11 ? -8.369 1.369 8.640 1.00 0.00 11 LYS A CA 17
ATOM 28258 C C . LYS A 1 11 ? -9.323 2.303 9.393 1.00 0.00 11 LYS A C 17
ATOM 28259 O O . LYS A 1 11 ? -10.468 1.927 9.641 1.00 0.00 11 LYS A O 17
ATOM 28278 N N . ARG A 1 12 ? -8.894 3.531 9.717 1.00 0.00 12 ARG A N 17
ATOM 28279 C CA . ARG A 1 12 ? -9.736 4.563 10.356 1.00 0.00 12 ARG A CA 17
ATOM 28280 C C . ARG A 1 12 ? -10.861 5.032 9.419 1.00 0.00 12 ARG A C 17
ATOM 28281 O O . ARG A 1 12 ? -11.945 5.391 9.873 1.00 0.00 12 ARG A O 17
ATOM 28302 N N . GLN A 1 13 ? -10.582 5.017 8.112 1.00 0.00 13 GLN A N 17
ATOM 28303 C CA . GLN A 1 13 ? -11.455 5.487 7.035 1.00 0.00 13 GLN A CA 17
ATOM 28304 C C . GLN A 1 13 ? -12.331 4.345 6.496 1.00 0.00 13 GLN A C 17
ATOM 28305 O O . GLN A 1 13 ? -13.534 4.516 6.300 1.00 0.00 13 GLN A O 17
ATOM 28319 N N . ASP A 1 14 ? -11.732 3.167 6.303 1.00 0.00 14 ASP A N 17
ATOM 28320 C CA . ASP A 1 14 ? -12.401 1.936 5.885 1.00 0.00 14 ASP A CA 17
ATOM 28321 C C . ASP A 1 14 ? -11.782 0.730 6.624 1.00 0.00 14 ASP A C 17
ATOM 28322 O O . ASP A 1 14 ? -10.710 0.261 6.236 1.00 0.00 14 ASP A O 17
ATOM 28331 N N . PRO A 1 15 ? -12.418 0.198 7.686 1.00 0.00 15 PRO A N 17
ATOM 28332 C CA . PRO A 1 15 ? -11.832 -0.858 8.518 1.00 0.00 15 PRO A CA 17
ATOM 28333 C C . PRO A 1 15 ? -11.717 -2.203 7.786 1.00 0.00 15 PRO A C 17
ATOM 28334 O O . PRO A 1 15 ? -10.925 -3.059 8.188 1.00 0.00 15 PRO A O 17
ATOM 28345 N N . ASN A 1 16 ? -12.447 -2.378 6.680 1.00 0.00 16 ASN A N 17
ATOM 28346 C CA . ASN A 1 16 ? -12.354 -3.521 5.791 1.00 0.00 16 ASN A CA 17
ATOM 28347 C C . ASN A 1 16 ? -11.174 -3.432 4.796 1.00 0.00 16 ASN A C 17
ATOM 28348 O O . ASN A 1 16 ? -10.847 -4.438 4.165 1.00 0.00 16 ASN A O 17
ATOM 28359 N N . ALA A 1 17 ? -10.502 -2.277 4.668 1.00 0.00 17 ALA A N 17
ATOM 28360 C CA . ALA A 1 17 ? -9.282 -2.131 3.874 1.00 0.00 17 ALA A CA 17
ATOM 28361 C C . ALA A 1 17 ? -8.198 -3.096 4.369 1.00 0.00 17 ALA A C 17
ATOM 28362 O O . ALA A 1 17 ? -7.922 -3.178 5.572 1.00 0.00 17 ALA A O 17
ATOM 28369 N N . GLN A 1 18 ? -7.572 -3.809 3.436 1.00 0.00 18 GLN A N 17
ATOM 28370 C CA . GLN A 1 18 ? -6.511 -4.763 3.740 1.00 0.00 18 GLN A CA 17
ATOM 28371 C C . GLN A 1 18 ? -5.161 -4.060 3.618 1.00 0.00 18 GLN A C 17
ATOM 28372 O O . GLN A 1 18 ? -4.845 -3.517 2.559 1.00 0.00 18 GLN A O 17
ATOM 28386 N N . VAL A 1 19 ? -4.375 -4.057 4.697 1.00 0.00 19 VAL A N 17
ATOM 28387 C CA . VAL A 1 19 ? -3.066 -3.390 4.753 1.00 0.00 19 VAL A CA 17
ATOM 28388 C C . VAL A 1 19 ? -1.986 -4.284 5.365 1.00 0.00 19 VAL A C 17
ATOM 28389 O O . VAL A 1 19 ? -2.209 -4.907 6.405 1.00 0.00 19 VAL A O 17
ATOM 28402 N N . TYR A 1 20 ? -0.811 -4.325 4.733 1.00 0.00 20 TYR A N 17
ATOM 28403 C CA . TYR A 1 20 ? 0.341 -5.133 5.154 1.00 0.00 20 TYR A CA 17
ATOM 28404 C C . TYR A 1 20 ? 1.657 -4.381 4.981 1.00 0.00 20 TYR A C 17
ATOM 28405 O O . TYR A 1 20 ? 1.821 -3.626 4.025 1.00 0.00 20 TYR A O 17
ATOM 28423 N N . LYS A 1 21 ? 2.619 -4.631 5.871 1.00 0.00 21 LYS A N 17
ATOM 28424 C CA . LYS A 1 21 ? 3.949 -4.009 5.868 1.00 0.00 21 LYS A CA 17
ATOM 28425 C C . LYS A 1 21 ? 5.039 -5.056 5.669 1.00 0.00 21 LYS A C 17
ATOM 28426 O O . LYS A 1 21 ? 5.089 -6.049 6.396 1.00 0.00 21 LYS A O 17
ATOM 28445 N N . VAL A 1 22 ? 5.902 -4.827 4.683 1.00 0.00 22 VAL A N 17
ATOM 28446 C CA . VAL A 1 22 ? 6.966 -5.743 4.257 1.00 0.00 22 VAL A CA 17
ATOM 28447 C C . VAL A 1 22 ? 8.307 -5.025 4.132 1.00 0.00 22 VAL A C 17
ATOM 28448 O O . VAL A 1 22 ? 8.385 -3.841 3.800 1.00 0.00 22 VAL A O 17
ATOM 28461 N N . THR A 1 23 ? 9.380 -5.766 4.392 1.00 0.00 23 THR A N 17
ATOM 28462 C CA . THR A 1 23 ? 10.763 -5.270 4.343 1.00 0.00 23 THR A CA 17
ATOM 28463 C C . THR A 1 23 ? 11.621 -5.954 3.271 1.00 0.00 23 THR A C 17
ATOM 28464 O O . THR A 1 23 ? 12.760 -5.548 3.050 1.00 0.00 23 THR A O 17
ATOM 28475 N N . THR A 1 24 ? 11.081 -6.967 2.580 1.00 0.00 24 THR A N 17
ATOM 28476 C CA . THR A 1 24 ? 11.795 -7.852 1.632 1.00 0.00 24 THR A CA 17
ATOM 28477 C C . THR A 1 24 ? 10.931 -8.218 0.406 1.00 0.00 24 THR A C 17
ATOM 28478 O O . THR A 1 24 ? 9.699 -8.173 0.496 1.00 0.00 24 THR A O 17
ATOM 28489 N N . PRO A 1 25 ? 11.532 -8.638 -0.729 1.00 0.00 25 PRO A N 17
ATOM 28490 C CA . PRO A 1 25 ? 10.789 -9.119 -1.898 1.00 0.00 25 PRO A CA 17
ATOM 28491 C C . PRO A 1 25 ? 10.064 -10.450 -1.641 1.00 0.00 25 PRO A C 17
ATOM 28492 O O . PRO A 1 25 ? 9.025 -10.721 -2.245 1.00 0.00 25 PRO A O 17
ATOM 28503 N N . ASP A 1 26 ? 10.595 -11.293 -0.753 1.00 0.00 26 ASP A N 17
ATOM 28504 C CA . ASP A 1 26 ? 9.950 -12.549 -0.367 1.00 0.00 26 ASP A CA 17
ATOM 28505 C C . ASP A 1 26 ? 8.718 -12.303 0.524 1.00 0.00 26 ASP A C 17
ATOM 28506 O O . ASP A 1 26 ? 7.714 -13.005 0.406 1.00 0.00 26 ASP A O 17
ATOM 28515 N N . GLU A 1 27 ? 8.761 -11.277 1.380 1.00 0.00 27 GLU A N 17
ATOM 28516 C CA . GLU A 1 27 ? 7.609 -10.836 2.176 1.00 0.00 27 GLU A CA 17
ATOM 28517 C C . GLU A 1 27 ? 6.541 -10.150 1.304 1.00 0.00 27 GLU A C 17
ATOM 28518 O O . GLU A 1 27 ? 5.347 -10.352 1.539 1.00 0.00 27 GLU A O 17
ATOM 28530 N N . ILE A 1 28 ? 6.946 -9.410 0.258 1.00 0.00 28 ILE A N 17
ATOM 28531 C CA . ILE A 1 28 ? 6.032 -8.825 -0.740 1.00 0.00 28 ILE A CA 17
ATOM 28532 C C . ILE A 1 28 ? 5.113 -9.894 -1.335 1.00 0.00 28 ILE A C 17
ATOM 28533 O O . ILE A 1 28 ? 3.905 -9.669 -1.396 1.00 0.00 28 ILE A O 17
ATOM 28549 N N . GLU A 1 29 ? 5.656 -11.050 -1.731 1.00 0.00 29 GLU A N 17
ATOM 28550 C CA . GLU A 1 29 ? 4.888 -12.167 -2.297 1.00 0.00 29 GLU A CA 17
ATOM 28551 C C . GLU A 1 29 ? 3.740 -12.644 -1.391 1.00 0.00 29 GLU A C 17
ATOM 28552 O O . GLU A 1 29 ? 2.744 -13.124 -1.919 1.00 0.00 29 GLU A O 17
ATOM 28564 N N . GLU A 1 30 ? 3.812 -12.483 -0.062 1.00 0.00 30 GLU A N 17
ATOM 28565 C CA . GLU A 1 30 ? 2.671 -12.772 0.817 1.00 0.00 30 GLU A CA 17
ATOM 28566 C C . GLU A 1 30 ? 1.611 -11.657 0.770 1.00 0.00 30 GLU A C 17
ATOM 28567 O O . GLU A 1 30 ? 0.420 -11.943 0.649 1.00 0.00 30 GLU A O 17
ATOM 28579 N N . ALA A 1 31 ? 2.028 -10.385 0.824 1.00 0.00 31 ALA A N 17
ATOM 28580 C CA . ALA A 1 31 ? 1.127 -9.229 0.842 1.00 0.00 31 ALA A CA 17
ATOM 28581 C C . ALA A 1 31 ? 0.285 -9.157 -0.436 1.00 0.00 31 ALA A C 17
ATOM 28582 O O . ALA A 1 31 ? -0.941 -9.106 -0.373 1.00 0.00 31 ALA A O 17
ATOM 28589 N N . VAL A 1 32 ? 0.930 -9.244 -1.599 1.00 0.00 32 VAL A N 17
ATOM 28590 C CA . VAL A 1 32 ? 0.267 -9.251 -2.914 1.00 0.00 32 VAL A CA 17
ATOM 28591 C C . VAL A 1 32 ? -0.665 -10.444 -3.108 1.00 0.00 32 VAL A C 17
ATOM 28592 O O . VAL A 1 32 ? -1.678 -10.322 -3.786 1.00 0.00 32 VAL A O 17
ATOM 28605 N N . ARG A 1 33 ? -0.347 -11.589 -2.501 1.00 0.00 33 ARG A N 17
ATOM 28606 C CA . ARG A 1 33 ? -1.074 -12.866 -2.644 1.00 0.00 33 ARG A CA 17
ATOM 28607 C C . ARG A 1 33 ? -2.397 -12.916 -1.882 1.00 0.00 33 ARG A C 17
ATOM 28608 O O . ARG A 1 33 ? -3.346 -13.548 -2.345 1.00 0.00 33 ARG A O 17
ATOM 28629 N N . ARG A 1 34 ? -2.470 -12.247 -0.728 1.00 0.00 34 ARG A N 17
ATOM 28630 C CA . ARG A 1 34 ? -3.689 -12.090 0.074 1.00 0.00 34 ARG A CA 17
ATOM 28631 C C . ARG A 1 34 ? -4.476 -10.850 -0.331 1.00 0.00 34 ARG A C 17
ATOM 28632 O O . ARG A 1 34 ? -5.707 -10.868 -0.322 1.00 0.00 34 ARG A O 17
ATOM 28653 N N . ILE A 1 35 ? -3.769 -9.790 -0.741 1.00 0.00 35 ILE A N 17
ATOM 28654 C CA . ILE A 1 35 ? -4.390 -8.617 -1.365 1.00 0.00 35 ILE A CA 17
ATOM 28655 C C . ILE A 1 35 ? -4.973 -8.959 -2.722 1.00 0.00 35 ILE A C 17
ATOM 28656 O O . ILE A 1 35 ? -5.970 -8.351 -3.071 1.00 0.00 35 ILE A O 17
ATOM 28672 N N . GLU A 1 36 ? -4.416 -9.920 -3.462 1.00 0.00 36 GLU A N 17
ATOM 28673 C CA . GLU A 1 36 ? -4.841 -10.283 -4.826 1.00 0.00 36 GLU A CA 17
ATOM 28674 C C . GLU A 1 36 ? -6.365 -10.287 -4.982 1.00 0.00 36 GLU A C 17
ATOM 28675 O O . GLU A 1 36 ? -6.896 -9.770 -5.966 1.00 0.00 36 GLU A O 17
ATOM 28687 N N . LYS A 1 37 ? -7.063 -10.852 -3.989 1.00 0.00 37 LYS A N 17
ATOM 28688 C CA . LYS A 1 37 ? -8.525 -10.999 -4.024 1.00 0.00 37 LYS A CA 17
ATOM 28689 C C . LYS A 1 37 ? -9.259 -9.649 -3.912 1.00 0.00 37 LYS A C 17
ATOM 28690 O O . LYS A 1 37 ? -10.268 -9.423 -4.580 1.00 0.00 37 LYS A O 17
ATOM 28709 N N . TYR A 1 38 ? -8.747 -8.770 -3.051 1.00 0.00 38 TYR A N 17
ATOM 28710 C CA . TYR A 1 38 ? -9.278 -7.446 -2.699 1.00 0.00 38 TYR A CA 17
ATOM 28711 C C . TYR A 1 38 ? -8.812 -6.308 -3.627 1.00 0.00 38 TYR A C 17
ATOM 28712 O O . TYR A 1 38 ? -9.615 -5.568 -4.201 1.00 0.00 38 TYR A O 17
ATOM 28730 N N . GLY A 1 39 ? -7.494 -6.224 -3.826 1.00 0.00 39 GLY A N 17
ATOM 28731 C CA . GLY A 1 39 ? -6.777 -5.335 -4.745 1.00 0.00 39 GLY A CA 17
ATOM 28732 C C . GLY A 1 39 ? -7.140 -5.539 -6.215 1.00 0.00 39 GLY A C 17
ATOM 28733 O O . GLY A 1 39 ? -6.810 -4.707 -7.058 1.00 0.00 39 GLY A O 17
ATOM 28737 N N . ALA A 1 40 ? -7.869 -6.616 -6.518 1.00 0.00 40 ALA A N 17
ATOM 28738 C CA . ALA A 1 40 ? -8.515 -6.809 -7.818 1.00 0.00 40 ALA A CA 17
ATOM 28739 C C . ALA A 1 40 ? -9.406 -5.604 -8.215 1.00 0.00 40 ALA A C 17
ATOM 28740 O O . ALA A 1 40 ? -9.621 -5.379 -9.409 1.00 0.00 40 ALA A O 17
ATOM 28747 N N . GLN A 1 41 ? -9.892 -4.812 -7.240 1.00 0.00 41 GLN A N 17
ATOM 28748 C CA . GLN A 1 41 ? -10.560 -3.529 -7.489 1.00 0.00 41 GLN A CA 17
ATOM 28749 C C . GLN A 1 41 ? -9.568 -2.347 -7.522 1.00 0.00 41 GLN A C 17
ATOM 28750 O O . GLN A 1 41 ? -9.359 -1.763 -8.587 1.00 0.00 41 GLN A O 17
ATOM 28764 N N . VAL A 1 42 ? -8.957 -1.988 -6.382 1.00 0.00 42 VAL A N 17
ATOM 28765 C CA . VAL A 1 42 ? -8.131 -0.773 -6.207 1.00 0.00 42 VAL A CA 17
ATOM 28766 C C . VAL A 1 42 ? -7.017 -1.014 -5.176 1.00 0.00 42 VAL A C 17
ATOM 28767 O O . VAL A 1 42 ? -7.242 -1.635 -4.134 1.00 0.00 42 VAL A O 17
ATOM 28780 N N . VAL A 1 43 ? -5.811 -0.506 -5.453 1.00 0.00 43 VAL A N 17
ATOM 28781 C CA . VAL A 1 43 ? -4.588 -0.687 -4.643 1.00 0.00 43 VAL A CA 17
ATOM 28782 C C . VAL A 1 43 ? -3.819 0.632 -4.495 1.00 0.00 43 VAL A C 17
ATOM 28783 O O . VAL A 1 43 ? -3.873 1.507 -5.357 1.00 0.00 43 VAL A O 17
ATOM 28796 N N . LEU A 1 44 ? -3.084 0.769 -3.397 1.00 0.00 44 LEU A N 17
ATOM 28797 C CA . LEU A 1 44 ? -2.107 1.822 -3.139 1.00 0.00 44 LEU A CA 17
ATOM 28798 C C . LEU A 1 44 ? -0.806 1.205 -2.589 1.00 0.00 44 LEU A C 17
ATOM 28799 O O . LEU A 1 44 ? -0.826 0.372 -1.680 1.00 0.00 44 LEU A O 17
ATOM 28815 N N . ILE A 1 45 ? 0.334 1.635 -3.128 1.00 0.00 45 ILE A N 17
ATOM 28816 C CA . ILE A 1 45 ? 1.681 1.257 -2.677 1.00 0.00 45 ILE A CA 17
ATOM 28817 C C . ILE A 1 45 ? 2.279 2.443 -1.918 1.00 0.00 45 ILE A C 17
ATOM 28818 O O . ILE A 1 45 ? 2.347 3.545 -2.462 1.00 0.00 45 ILE A O 17
ATOM 28834 N N . ILE A 1 46 ? 2.708 2.228 -0.675 1.00 0.00 46 ILE A N 17
ATOM 28835 C CA . ILE A 1 46 ? 3.304 3.259 0.183 1.00 0.00 46 ILE A CA 17
ATOM 28836 C C . ILE A 1 46 ? 4.770 2.921 0.490 1.00 0.00 46 ILE A C 17
ATOM 28837 O O . ILE A 1 46 ? 5.075 1.799 0.895 1.00 0.00 46 ILE A O 17
ATOM 28853 N N . TYR A 1 47 ? 5.683 3.877 0.300 1.00 0.00 47 TYR A N 17
ATOM 28854 C CA . TYR A 1 47 ? 7.133 3.692 0.453 1.00 0.00 47 TYR A CA 17
ATOM 28855 C C . TYR A 1 47 ? 7.723 4.650 1.501 1.00 0.00 47 TYR A C 17
ATOM 28856 O O . TYR A 1 47 ? 8.004 5.822 1.233 1.00 0.00 47 TYR A O 17
ATOM 28874 N N . THR A 1 48 ? 7.924 4.123 2.710 1.00 0.00 48 THR A N 17
ATOM 28875 C CA . THR A 1 48 ? 8.366 4.873 3.898 1.00 0.00 48 THR A CA 17
ATOM 28876 C C . THR A 1 48 ? 9.755 4.445 4.403 1.00 0.00 48 THR A C 17
ATOM 28877 O O . THR A 1 48 ? 10.134 3.272 4.337 1.00 0.00 48 THR A O 17
ATOM 28888 N N . SER A 1 49 ? 10.529 5.406 4.925 1.00 0.00 49 SER A N 17
ATOM 28889 C CA . SER A 1 49 ? 11.921 5.222 5.379 1.00 0.00 49 SER A CA 17
ATOM 28890 C C . SER A 1 49 ? 12.833 4.594 4.296 1.00 0.00 49 SER A C 17
ATOM 28891 O O . SER A 1 49 ? 12.573 4.722 3.096 1.00 0.00 49 SER A O 17
ATOM 28899 N N . SER A 1 50 ? 13.931 3.946 4.693 1.00 0.00 50 SER A N 17
ATOM 28900 C CA . SER A 1 50 ? 15.016 3.470 3.813 1.00 0.00 50 SER A CA 17
ATOM 28901 C C . SER A 1 50 ? 14.704 2.219 2.970 1.00 0.00 50 SER A C 17
ATOM 28902 O O . SER A 1 50 ? 15.571 1.766 2.219 1.00 0.00 50 SER A O 17
ATOM 28910 N N . GLY A 1 51 ? 13.509 1.626 3.090 1.00 0.00 51 GLY A N 17
ATOM 28911 C CA . GLY A 1 51 ? 13.147 0.400 2.357 1.00 0.00 51 GLY A CA 17
ATOM 28912 C C . GLY A 1 51 ? 11.862 -0.315 2.782 1.00 0.00 51 GLY A C 17
ATOM 28913 O O . GLY A 1 51 ? 11.499 -1.312 2.155 1.00 0.00 51 GLY A O 17
ATOM 28917 N N . ILE A 1 52 ? 11.158 0.157 3.817 1.00 0.00 52 ILE A N 17
ATOM 28918 C CA . ILE A 1 52 ? 9.872 -0.413 4.224 1.00 0.00 52 ILE A CA 17
ATOM 28919 C C . ILE A 1 52 ? 8.786 -0.037 3.211 1.00 0.00 52 ILE A C 17
ATOM 28920 O O . ILE A 1 52 ? 8.533 1.138 2.929 1.00 0.00 52 ILE A O 17
ATOM 28936 N N . VAL A 1 53 ? 8.120 -1.059 2.678 1.00 0.00 53 VAL A N 17
ATOM 28937 C CA . VAL A 1 53 ? 6.994 -0.914 1.753 1.00 0.00 53 VAL A CA 17
ATOM 28938 C C . VAL A 1 53 ? 5.732 -1.374 2.472 1.00 0.00 53 VAL A C 17
ATOM 28939 O O . VAL A 1 53 ? 5.715 -2.417 3.124 1.00 0.00 53 VAL A O 17
ATOM 28952 N N . ILE A 1 54 ? 4.668 -0.583 2.385 1.00 0.00 54 ILE A N 17
ATOM 28953 C CA . ILE A 1 54 ? 3.353 -0.909 2.940 1.00 0.00 54 ILE A CA 17
ATOM 28954 C C . ILE A 1 54 ? 2.380 -1.013 1.764 1.00 0.00 54 ILE A C 17
ATOM 28955 O O . ILE A 1 54 ? 2.259 -0.084 0.965 1.00 0.00 54 ILE A O 17
ATOM 28971 N N . LEU A 1 55 ? 1.689 -2.144 1.650 1.00 0.00 55 LEU A N 17
ATOM 28972 C CA . LEU A 1 55 ? 0.704 -2.403 0.604 1.00 0.00 55 LEU A CA 17
ATOM 28973 C C . LEU A 1 55 ? -0.689 -2.252 1.199 1.00 0.00 55 LEU A C 17
ATOM 28974 O O . LEU A 1 55 ? -1.027 -2.970 2.142 1.00 0.00 55 LEU A O 17
ATOM 28990 N N . VAL A 1 56 ? -1.493 -1.336 0.660 1.00 0.00 56 VAL A N 17
ATOM 28991 C CA . VAL A 1 56 ? -2.899 -1.172 1.060 1.00 0.00 56 VAL A CA 17
ATOM 28992 C C . VAL A 1 56 ? -3.850 -1.373 -0.117 1.00 0.00 56 VAL A C 17
ATOM 28993 O O . VAL A 1 56 ? -3.567 -0.946 -1.234 1.00 0.00 56 VAL A O 17
ATOM 29006 N N . ALA A 1 57 ? -4.979 -2.039 0.109 1.00 0.00 57 ALA A N 17
ATOM 29007 C CA . ALA A 1 57 ? -6.000 -2.252 -0.910 1.00 0.00 57 ALA A CA 17
ATOM 29008 C C . ALA A 1 57 ? -7.427 -2.037 -0.397 1.00 0.00 57 ALA A C 17
ATOM 29009 O O . ALA A 1 57 ? -7.729 -2.231 0.785 1.00 0.00 57 ALA A O 17
ATOM 29016 N N . VAL A 1 58 ? -8.297 -1.639 -1.324 1.00 0.00 58 VAL A N 17
ATOM 29017 C CA . VAL A 1 58 ? -9.661 -1.157 -1.074 1.00 0.00 58 VAL A CA 17
ATOM 29018 C C . VAL A 1 58 ? -10.662 -1.657 -2.117 1.00 0.00 58 VAL A C 17
ATOM 29019 O O . VAL A 1 58 ? -10.318 -1.880 -3.279 1.00 0.00 58 VAL A O 17
ATOM 29032 N N . ARG A 1 59 ? -11.931 -1.780 -1.705 1.00 0.00 59 ARG A N 17
ATOM 29033 C CA . ARG A 1 59 ? -13.057 -2.183 -2.567 1.00 0.00 59 ARG A CA 17
ATOM 29034 C C . ARG A 1 59 ? -13.700 -1.033 -3.357 1.00 0.00 59 ARG A C 17
ATOM 29035 O O . ARG A 1 59 ? -14.551 -1.298 -4.203 1.00 0.00 59 ARG A O 17
ATOM 29056 N N . ASP A 1 60 ? -13.319 0.221 -3.102 1.00 0.00 60 ASP A N 17
ATOM 29057 C CA . ASP A 1 60 ? -13.836 1.410 -3.786 1.00 0.00 60 ASP A CA 17
ATOM 29058 C C . ASP A 1 60 ? -12.700 2.359 -4.225 1.00 0.00 60 ASP A C 17
ATOM 29059 O O . ASP A 1 60 ? -11.730 2.532 -3.480 1.00 0.00 60 ASP A O 17
ATOM 29068 N N . PRO A 1 61 ? -12.823 3.048 -5.378 1.00 0.00 61 PRO A N 17
ATOM 29069 C CA . PRO A 1 61 ? -11.849 4.054 -5.810 1.00 0.00 61 PRO A CA 17
ATOM 29070 C C . PRO A 1 61 ? -11.890 5.327 -4.954 1.00 0.00 61 PRO A C 17
ATOM 29071 O O . PRO A 1 61 ? -10.856 5.979 -4.774 1.00 0.00 61 PRO A O 17
ATOM 29082 N N . SER A 1 62 ? -13.056 5.645 -4.385 1.00 0.00 62 SER A N 17
ATOM 29083 C CA . SER A 1 62 ? -13.286 6.751 -3.449 1.00 0.00 62 SER A CA 17
ATOM 29084 C C . SER A 1 62 ? -12.580 6.548 -2.109 1.00 0.00 62 SER A C 17
ATOM 29085 O O . SER A 1 62 ? -12.028 7.500 -1.561 1.00 0.00 62 SER A O 17
ATOM 29093 N N . GLN A 1 63 ? -12.521 5.313 -1.602 1.00 0.00 63 GLN A N 17
ATOM 29094 C CA . GLN A 1 63 ? -11.765 4.964 -0.403 1.00 0.00 63 GLN A CA 17
ATOM 29095 C C . GLN A 1 63 ? -10.272 5.227 -0.572 1.00 0.00 63 GLN A C 17
ATOM 29096 O O . GLN A 1 63 ? -9.673 5.845 0.304 1.00 0.00 63 GLN A O 17
ATOM 29110 N N . ALA A 1 64 ? -9.680 4.819 -1.696 1.00 0.00 64 ALA A N 17
ATOM 29111 C CA . ALA A 1 64 ? -8.270 5.100 -1.970 1.00 0.00 64 ALA A CA 17
ATOM 29112 C C . ALA A 1 64 ? -8.008 6.607 -2.083 1.00 0.00 64 ALA A C 17
ATOM 29113 O O . ALA A 1 64 ? -7.045 7.096 -1.500 1.00 0.00 64 ALA A O 17
ATOM 29120 N N . ASP A 1 65 ? -8.881 7.350 -2.772 1.00 0.00 65 ASP A N 17
ATOM 29121 C CA . ASP A 1 65 ? -8.776 8.813 -2.874 1.00 0.00 65 ASP A CA 17
ATOM 29122 C C . ASP A 1 65 ? -8.838 9.486 -1.493 1.00 0.00 65 ASP A C 17
ATOM 29123 O O . ASP A 1 65 ? -7.965 10.284 -1.157 1.00 0.00 65 ASP A O 17
ATOM 29132 N N . GLN A 1 66 ? -9.816 9.117 -0.663 1.00 0.00 66 GLN A N 17
ATOM 29133 C CA . GLN A 1 66 ? -10.003 9.684 0.671 1.00 0.00 66 GLN A CA 17
ATOM 29134 C C . GLN A 1 66 ? -8.871 9.309 1.632 1.00 0.00 66 GLN A C 17
ATOM 29135 O O . GLN A 1 66 ? -8.382 10.172 2.360 1.00 0.00 66 GLN A O 17
ATOM 29149 N N . ILE A 1 67 ? -8.428 8.045 1.624 1.00 0.00 67 ILE A N 17
ATOM 29150 C CA . ILE A 1 67 ? -7.346 7.579 2.499 1.00 0.00 67 ILE A CA 17
ATOM 29151 C C . ILE A 1 67 ? -6.025 8.261 2.105 1.00 0.00 67 ILE A C 17
ATOM 29152 O O . ILE A 1 67 ? -5.290 8.733 2.970 1.00 0.00 67 ILE A O 17
ATOM 29168 N N . LEU A 1 68 ? -5.752 8.381 0.800 1.00 0.00 68 LEU A N 17
ATOM 29169 C CA . LEU A 1 68 ? -4.591 9.106 0.265 1.00 0.00 68 LEU A CA 17
ATOM 29170 C C . LEU A 1 68 ? -4.600 10.569 0.716 1.00 0.00 68 LEU A C 17
ATOM 29171 O O . LEU A 1 68 ? -3.583 11.078 1.183 1.00 0.00 68 LEU A O 17
ATOM 29187 N N . LYS A 1 69 ? -5.749 11.238 0.585 1.00 0.00 69 LYS A N 17
ATOM 29188 C CA . LYS A 1 69 ? -5.925 12.663 0.883 1.00 0.00 69 LYS A CA 17
ATOM 29189 C C . LYS A 1 69 ? -5.517 13.004 2.313 1.00 0.00 69 LYS A C 17
ATOM 29190 O O . LYS A 1 69 ? -4.778 13.963 2.525 1.00 0.00 69 LYS A O 17
ATOM 29209 N N . GLU A 1 70 ? -5.929 12.191 3.286 1.00 0.00 70 GLU A N 17
ATOM 29210 C CA . GLU A 1 70 ? -5.488 12.360 4.674 1.00 0.00 70 GLU A CA 17
ATOM 29211 C C . GLU A 1 70 ? -4.044 11.894 4.917 1.00 0.00 70 GLU A C 17
ATOM 29212 O O . GLU A 1 70 ? -3.300 12.539 5.658 1.00 0.00 70 GLU A O 17
ATOM 29224 N N . ALA A 1 71 ? -3.623 10.783 4.311 1.00 0.00 71 ALA A N 17
ATOM 29225 C CA . ALA A 1 71 ? -2.319 10.174 4.572 1.00 0.00 71 ALA A CA 17
ATOM 29226 C C . ALA A 1 71 ? -1.156 11.002 4.009 1.00 0.00 71 ALA A C 17
ATOM 29227 O O . ALA A 1 71 ? -0.126 11.119 4.672 1.00 0.00 71 ALA A O 17
ATOM 29234 N N . LYS A 1 72 ? -1.325 11.646 2.848 1.00 0.00 72 LYS A N 17
ATOM 29235 C CA . LYS A 1 72 ? -0.370 12.566 2.249 1.00 0.00 72 LYS A CA 17
ATOM 29236 C C . LYS A 1 72 ? -0.261 13.867 3.039 1.00 0.00 72 LYS A C 17
ATOM 29237 O O . LYS A 1 72 ? 0.842 14.371 3.247 1.00 0.00 72 LYS A O 17
ATOM 29256 N N . LYS A 1 73 ? -1.396 14.391 3.519 1.00 0.00 73 LYS A N 17
ATOM 29257 C CA . LYS A 1 73 ? -1.438 15.626 4.312 1.00 0.00 73 LYS A CA 17
ATOM 29258 C C . LYS A 1 73 ? -0.787 15.447 5.690 1.00 0.00 73 LYS A C 17
ATOM 29259 O O . LYS A 1 73 ? -0.095 16.349 6.160 1.00 0.00 73 LYS A O 17
ATOM 29278 N N . GLN A 1 74 ? -0.962 14.276 6.310 1.00 0.00 74 GLN A N 17
ATOM 29279 C CA . GLN A 1 74 ? -0.292 13.910 7.565 1.00 0.00 74 GLN A CA 17
ATOM 29280 C C . GLN A 1 74 ? 1.189 13.526 7.363 1.00 0.00 74 GLN A C 17
ATOM 29281 O O . GLN A 1 74 ? 2.018 13.828 8.223 1.00 0.00 74 GLN A O 17
ATOM 29295 N N . ASN A 1 75 ? 1.534 12.873 6.243 1.00 0.00 75 ASN A N 17
ATOM 29296 C CA . ASN A 1 75 ? 2.871 12.330 5.966 1.00 0.00 75 ASN A CA 17
ATOM 29297 C C . ASN A 1 75 ? 3.323 12.683 4.522 1.00 0.00 75 ASN A C 17
ATOM 29298 O O . ASN A 1 75 ? 3.145 11.880 3.601 1.00 0.00 75 ASN A O 17
ATOM 29309 N N . PRO A 1 76 ? 3.927 13.863 4.282 1.00 0.00 76 PRO A N 17
ATOM 29310 C CA . PRO A 1 76 ? 4.187 14.358 2.923 1.00 0.00 76 PRO A CA 17
ATOM 29311 C C . PRO A 1 76 ? 5.339 13.645 2.190 1.00 0.00 76 PRO A C 17
ATOM 29312 O O . PRO A 1 76 ? 5.365 13.630 0.958 1.00 0.00 76 PRO A O 17
ATOM 29323 N N . SER A 1 77 ? 6.277 13.031 2.922 1.00 0.00 77 SER A N 17
ATOM 29324 C CA . SER A 1 77 ? 7.445 12.315 2.368 1.00 0.00 77 SER A CA 17
ATOM 29325 C C . SER A 1 77 ? 7.214 10.799 2.165 1.00 0.00 77 SER A C 17
ATOM 29326 O O . SER A 1 77 ? 8.086 10.081 1.673 1.00 0.00 77 SER A O 17
ATOM 29334 N N . ALA A 1 78 ? 6.032 10.290 2.535 1.00 0.00 78 ALA A N 17
ATOM 29335 C CA . ALA A 1 78 ? 5.719 8.858 2.614 1.00 0.00 78 ALA A CA 17
ATOM 29336 C C . ALA A 1 78 ? 5.479 8.138 1.270 1.00 0.00 78 ALA A C 17
ATOM 29337 O O . ALA A 1 78 ? 5.330 6.917 1.257 1.00 0.00 78 ALA A O 17
ATOM 29344 N N . THR A 1 79 ? 5.419 8.887 0.164 1.00 0.00 79 THR A N 17
ATOM 29345 C CA . THR A 1 79 ? 5.395 8.412 -1.237 1.00 0.00 79 THR A CA 17
ATOM 29346 C C . THR A 1 79 ? 4.330 7.343 -1.533 1.00 0.00 79 THR A C 17
ATOM 29347 O O . THR A 1 79 ? 4.529 6.142 -1.338 1.00 0.00 79 THR A O 17
ATOM 29358 N N . PHE A 1 80 ? 3.200 7.801 -2.071 1.00 0.00 80 PHE A N 17
ATOM 29359 C CA . PHE A 1 80 ? 2.016 6.997 -2.393 1.00 0.00 80 PHE A CA 17
ATOM 29360 C C . PHE A 1 80 ? 1.899 6.767 -3.908 1.00 0.00 80 PHE A C 17
ATOM 29361 O O . PHE A 1 80 ? 2.057 7.712 -4.688 1.00 0.00 80 PHE A O 17
ATOM 29378 N N . VAL A 1 81 ? 1.592 5.536 -4.333 1.00 0.00 81 VAL A N 17
ATOM 29379 C CA . VAL A 1 81 ? 1.414 5.174 -5.755 1.00 0.00 81 VAL A CA 17
ATOM 29380 C C . VAL A 1 81 ? 0.136 4.378 -5.968 1.00 0.00 81 VAL A C 17
ATOM 29381 O O . VAL A 1 81 ? -0.028 3.285 -5.428 1.00 0.00 81 VAL A O 17
ATOM 29394 N N . ARG A 1 82 ? -0.784 4.955 -6.746 1.00 0.00 82 ARG A N 17
ATOM 29395 C CA . ARG A 1 82 ? -2.152 4.466 -6.942 1.00 0.00 82 ARG A CA 17
ATOM 29396 C C . ARG A 1 82 ? -2.248 3.471 -8.104 1.00 0.00 82 ARG A C 17
ATOM 29397 O O . ARG A 1 82 ? -1.759 3.747 -9.201 1.00 0.00 82 ARG A O 17
ATOM 29418 N N . LEU A 1 83 ? -2.906 2.339 -7.863 1.00 0.00 83 LEU A N 17
ATOM 29419 C CA . LEU A 1 83 ? -3.103 1.231 -8.799 1.00 0.00 83 LEU A CA 17
ATOM 29420 C C . LEU A 1 83 ? -4.596 0.947 -9.009 1.00 0.00 83 LEU A C 17
ATOM 29421 O O . LEU A 1 83 ? -5.370 0.844 -8.056 1.00 0.00 83 LEU A O 17
ATOM 29437 N N . GLU A 1 84 ? -4.983 0.777 -10.272 1.00 0.00 84 GLU A N 17
ATOM 29438 C CA . GLU A 1 84 ? -6.368 0.477 -10.674 1.00 0.00 84 GLU A CA 17
ATOM 29439 C C . GLU A 1 84 ? -6.446 -0.175 -12.069 1.00 0.00 84 GLU A C 17
ATOM 29440 O O . GLU A 1 84 ? -7.200 -1.128 -12.271 1.00 0.00 84 GLU A O 17
ATOM 29452 N N . GLY A 1 85 ? -5.632 0.298 -13.024 1.00 0.00 85 GLY A N 17
ATOM 29453 C CA . GLY A 1 85 ? -5.569 -0.221 -14.401 1.00 0.00 85 GLY A CA 17
ATOM 29454 C C . GLY A 1 85 ? -4.707 -1.480 -14.605 1.00 0.00 85 GLY A C 17
ATOM 29455 O O . GLY A 1 85 ? -4.696 -2.030 -15.709 1.00 0.00 85 GLY A O 17
ATOM 29459 N N . VAL A 1 86 ? -3.985 -1.941 -13.574 1.00 0.00 86 VAL A N 17
ATOM 29460 C CA . VAL A 1 86 ? -3.090 -3.114 -13.615 1.00 0.00 86 VAL A CA 17
ATOM 29461 C C . VAL A 1 86 ? -3.709 -4.290 -12.852 1.00 0.00 86 VAL A C 17
ATOM 29462 O O . VAL A 1 86 ? -4.293 -4.113 -11.781 1.00 0.00 86 VAL A O 17
ATOM 29475 N N . SER A 1 87 ? -3.560 -5.499 -13.398 1.00 0.00 87 SER A N 17
ATOM 29476 C CA . SER A 1 87 ? -4.010 -6.757 -12.784 1.00 0.00 87 SER A CA 17
ATOM 29477 C C . SER A 1 87 ? -3.363 -7.022 -11.409 1.00 0.00 87 SER A C 17
ATOM 29478 O O . SER A 1 87 ? -2.210 -6.639 -11.187 1.00 0.00 87 SER A O 17
ATOM 29486 N N . PRO A 1 88 ? -4.050 -7.723 -10.486 1.00 0.00 88 PRO A N 17
ATOM 29487 C CA . PRO A 1 88 ? -3.568 -7.968 -9.119 1.00 0.00 88 PRO A CA 17
ATOM 29488 C C . PRO A 1 88 ? -2.325 -8.876 -9.055 1.00 0.00 88 PRO A C 17
ATOM 29489 O O . PRO A 1 88 ? -1.544 -8.791 -8.110 1.00 0.00 88 PRO A O 17
ATOM 29500 N N . ASP A 1 89 ? -2.118 -9.733 -10.060 1.00 0.00 89 ASP A N 17
ATOM 29501 C CA . ASP A 1 89 ? -0.872 -10.502 -10.227 1.00 0.00 89 ASP A CA 17
ATOM 29502 C C . ASP A 1 89 ? 0.270 -9.682 -10.872 1.00 0.00 89 ASP A C 17
ATOM 29503 O O . ASP A 1 89 ? 1.444 -9.902 -10.577 1.00 0.00 89 ASP A O 17
ATOM 29512 N N . ASP A 1 90 ? -0.055 -8.704 -11.724 1.00 0.00 90 ASP A N 17
ATOM 29513 C CA . ASP A 1 90 ? 0.918 -7.810 -12.373 1.00 0.00 90 ASP A CA 17
ATOM 29514 C C . ASP A 1 90 ? 1.450 -6.740 -11.408 1.00 0.00 90 ASP A C 17
ATOM 29515 O O . ASP A 1 90 ? 2.608 -6.326 -11.502 1.00 0.00 90 ASP A O 17
ATOM 29524 N N . LEU A 1 91 ? 0.623 -6.342 -10.434 1.00 0.00 91 LEU A N 17
ATOM 29525 C CA . LEU A 1 91 ? 0.986 -5.499 -9.291 1.00 0.00 91 LEU A CA 17
ATOM 29526 C C . LEU A 1 91 ? 2.284 -5.958 -8.601 1.00 0.00 91 LEU A C 17
ATOM 29527 O O . LEU A 1 91 ? 3.025 -5.115 -8.102 1.00 0.00 91 LEU A O 17
ATOM 29543 N N . ARG A 1 92 ? 2.607 -7.262 -8.607 1.00 0.00 92 ARG A N 17
ATOM 29544 C CA . ARG A 1 92 ? 3.849 -7.798 -8.012 1.00 0.00 92 ARG A CA 17
ATOM 29545 C C . ARG A 1 92 ? 5.099 -7.118 -8.566 1.00 0.00 92 ARG A C 17
ATOM 29546 O O . ARG A 1 92 ? 5.979 -6.737 -7.796 1.00 0.00 92 ARG A O 17
ATOM 29567 N N . ARG A 1 93 ? 5.146 -6.893 -9.884 1.00 0.00 93 ARG A N 17
ATOM 29568 C CA . ARG A 1 93 ? 6.252 -6.193 -10.562 1.00 0.00 93 ARG A CA 17
ATOM 29569 C C . ARG A 1 93 ? 6.312 -4.718 -10.164 1.00 0.00 93 ARG A C 17
ATOM 29570 O O . ARG A 1 93 ? 7.391 -4.214 -9.870 1.00 0.00 93 ARG A O 17
ATOM 29591 N N . GLN A 1 94 ? 5.160 -4.049 -10.072 1.00 0.00 94 GLN A N 17
ATOM 29592 C CA . GLN A 1 94 ? 5.055 -2.640 -9.664 1.00 0.00 94 GLN A CA 17
ATOM 29593 C C . GLN A 1 94 ? 5.481 -2.423 -8.200 1.00 0.00 94 GLN A C 17
ATOM 29594 O O . GLN A 1 94 ? 6.177 -1.457 -7.892 1.00 0.00 94 GLN A O 17
ATOM 29608 N N . VAL A 1 95 ? 5.118 -3.348 -7.304 1.00 0.00 95 VAL A N 17
ATOM 29609 C CA . VAL A 1 95 ? 5.526 -3.341 -5.890 1.00 0.00 95 VAL A CA 17
ATOM 29610 C C . VAL A 1 95 ? 7.016 -3.622 -5.754 1.00 0.00 95 VAL A C 17
ATOM 29611 O O . VAL A 1 95 ? 7.724 -2.892 -5.059 1.00 0.00 95 VAL A O 17
ATOM 29624 N N . GLU A 1 96 ? 7.516 -4.662 -6.421 1.00 0.00 96 GLU A N 17
ATOM 29625 C CA . GLU A 1 96 ? 8.937 -4.977 -6.360 1.00 0.00 96 GLU A CA 17
ATOM 29626 C C . GLU A 1 96 ? 9.796 -3.866 -6.981 1.00 0.00 96 GLU A C 17
ATOM 29627 O O . GLU A 1 96 ? 10.823 -3.536 -6.406 1.00 0.00 96 GLU A O 17
ATOM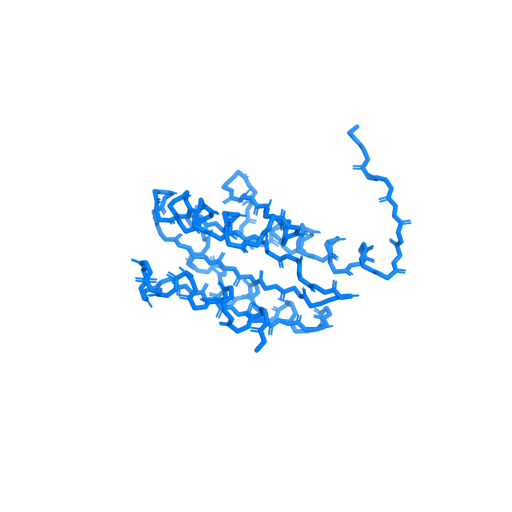 29639 N N . ASP A 1 97 ? 9.384 -3.215 -8.072 1.00 0.00 97 ASP A N 17
ATOM 29640 C CA . ASP A 1 97 ? 10.106 -2.063 -8.638 1.00 0.00 97 ASP A CA 17
ATOM 29641 C C . ASP A 1 97 ? 10.236 -0.895 -7.638 1.00 0.00 97 ASP A C 17
ATOM 29642 O O . ASP A 1 97 ? 11.275 -0.231 -7.601 1.00 0.00 97 ASP A O 17
ATOM 29651 N N . VAL A 1 98 ? 9.236 -0.684 -6.771 1.00 0.00 98 VAL A N 17
ATOM 29652 C CA . VAL A 1 98 ? 9.317 0.259 -5.640 1.00 0.00 98 VAL A CA 17
ATOM 29653 C C . VAL A 1 98 ? 10.294 -0.248 -4.565 1.00 0.00 98 VAL A C 17
ATOM 29654 O O . VAL A 1 98 ? 11.065 0.546 -4.023 1.00 0.00 98 VAL A O 17
ATOM 29667 N N . TRP A 1 99 ? 10.336 -1.559 -4.301 1.00 0.00 99 TRP A N 17
ATOM 29668 C CA . TRP A 1 99 ? 11.303 -2.166 -3.376 1.00 0.00 99 TRP A CA 17
ATOM 29669 C C . TRP A 1 99 ? 12.756 -2.039 -3.871 1.00 0.00 99 TRP A C 17
ATOM 29670 O O . TRP A 1 99 ? 13.608 -1.528 -3.144 1.00 0.00 99 TRP A O 17
ATOM 29691 N N . ARG A 1 100 ? 13.048 -2.415 -5.125 1.00 0.00 100 ARG A N 17
ATOM 29692 C CA . ARG A 1 100 ? 14.384 -2.274 -5.748 1.00 0.00 100 ARG A CA 17
ATOM 29693 C C . ARG A 1 100 ? 14.805 -0.800 -5.840 1.00 0.00 100 ARG A C 17
ATOM 29694 O O . ARG A 1 100 ? 15.961 -0.467 -5.579 1.00 0.00 100 ARG A O 17
ATOM 29715 N N . GLY A 1 101 ? 13.846 0.089 -6.117 1.00 0.00 101 GLY A N 17
ATOM 29716 C CA . GLY A 1 101 ? 14.007 1.547 -6.130 1.00 0.00 101 GLY A CA 17
ATOM 29717 C C . GLY A 1 101 ? 14.367 2.180 -4.776 1.00 0.00 101 GLY A C 17
ATOM 29718 O O . GLY A 1 101 ? 14.843 3.315 -4.747 1.00 0.00 101 GLY A O 17
ATOM 29722 N N . SER A 1 102 ? 14.170 1.476 -3.654 1.00 0.00 102 SER A N 17
ATOM 29723 C CA . SER A 1 102 ? 14.682 1.906 -2.346 1.00 0.00 102 SER A CA 17
ATOM 29724 C C . SER A 1 102 ? 16.201 1.719 -2.198 1.00 0.00 102 SER A C 17
ATOM 29725 O O . SER A 1 102 ? 16.853 2.478 -1.474 1.00 0.00 102 SER A O 17
ATOM 29733 N N . LEU A 1 103 ? 16.772 0.724 -2.891 1.00 0.00 103 LEU A N 17
ATOM 29734 C CA . LEU A 1 103 ? 18.189 0.354 -2.814 1.00 0.00 103 LEU A CA 17
ATOM 29735 C C . LEU A 1 103 ? 19.030 1.063 -3.886 1.00 0.00 103 LEU A C 17
ATOM 29736 O O . LEU A 1 103 ? 20.107 1.580 -3.588 1.00 0.00 103 LEU A O 17
ATOM 29752 N N . GLU A 1 104 ? 18.540 1.086 -5.128 1.00 0.00 104 GLU A N 17
ATOM 29753 C CA . GLU A 1 104 ? 19.192 1.734 -6.271 1.00 0.00 104 GLU A CA 17
ATOM 29754 C C . GLU A 1 104 ? 18.553 3.093 -6.608 1.00 0.00 104 GLU A C 17
ATOM 29755 O O . GLU A 1 104 ? 17.330 3.235 -6.623 1.00 0.00 104 GLU A O 17
ATOM 29767 N N . HIS A 1 105 ? 19.382 4.091 -6.922 1.00 0.00 105 HIS A N 17
ATOM 29768 C CA . HIS A 1 105 ? 18.983 5.492 -7.129 1.00 0.00 105 HIS A CA 17
ATOM 29769 C C . HIS A 1 105 ? 18.590 5.818 -8.588 1.00 0.00 105 HIS A C 17
ATOM 29770 O O . HIS A 1 105 ? 18.598 6.981 -9.002 1.00 0.00 105 HIS A O 17
ATOM 29784 N N . HIS A 1 106 ? 18.254 4.798 -9.383 1.00 0.00 106 HIS A N 17
ATOM 29785 C CA . HIS A 1 106 ? 17.810 4.931 -10.773 1.00 0.00 106 HIS A CA 17
ATOM 29786 C C . HIS A 1 106 ? 16.430 5.611 -10.903 1.00 0.00 106 HIS A C 17
ATOM 29787 O O . HIS A 1 106 ? 15.580 5.499 -10.012 1.00 0.00 106 HIS A O 17
ATOM 29801 N N . HIS A 1 107 ? 16.195 6.278 -12.035 1.00 0.00 107 HIS A N 17
ATOM 29802 C CA . HIS A 1 107 ? 14.949 6.982 -12.366 1.00 0.00 107 HIS A CA 17
ATOM 29803 C C . HIS A 1 107 ? 14.399 6.558 -13.741 1.00 0.00 107 HIS A C 17
ATOM 29804 O O . HIS A 1 107 ? 15.166 6.323 -14.680 1.00 0.00 107 HIS A O 17
ATOM 29818 N N . HIS A 1 108 ? 13.071 6.472 -13.872 1.00 0.00 108 HIS A N 17
ATOM 29819 C CA . HIS A 1 108 ? 12.389 6.075 -15.112 1.00 0.00 108 HIS A CA 17
ATOM 29820 C C . HIS A 1 108 ? 10.993 6.715 -15.229 1.00 0.00 108 HIS A C 17
ATOM 29821 O O . HIS A 1 108 ? 10.280 6.867 -14.231 1.00 0.00 108 HIS A O 17
ATOM 29835 N N . HIS A 1 109 ? 10.587 7.075 -16.450 1.00 0.00 109 HIS A N 17
ATOM 29836 C CA . HIS A 1 109 ? 9.287 7.699 -16.727 1.00 0.00 109 HIS A CA 17
ATOM 29837 C C . HIS A 1 109 ? 8.126 6.693 -16.612 1.00 0.00 109 HIS A C 17
ATOM 29838 O O . HIS A 1 109 ? 8.251 5.527 -16.999 1.00 0.00 109 HIS A O 17
ATOM 29852 N N . HIS A 1 110 ? 6.996 7.153 -16.064 1.00 0.00 110 HIS A N 17
ATOM 29853 C CA . HIS A 1 110 ? 5.828 6.341 -15.692 1.00 0.00 110 HIS A CA 17
ATOM 29854 C C . HIS A 1 110 ? 4.510 7.143 -15.741 1.00 0.00 110 HIS A C 17
ATOM 29855 O O . HIS A 1 110 ? 4.533 8.379 -15.536 1.00 0.00 110 HIS A O 17
ATOM 29870 N N . GLY A 1 1 ? 5.535 3.968 15.256 1.00 0.00 1 GLY A N 18
ATOM 29871 C CA . GLY A 1 1 ? 6.325 4.722 14.260 1.00 0.00 1 GLY A CA 18
ATOM 29872 C C . GLY A 1 1 ? 5.486 5.150 13.066 1.00 0.00 1 GLY A C 18
ATOM 29873 O O . GLY A 1 1 ? 4.270 4.965 13.038 1.00 0.00 1 GLY A O 18
ATOM 29879 N N . ASP A 1 2 ? 6.137 5.731 12.056 1.00 0.00 2 ASP A N 18
ATOM 29880 C CA . ASP A 1 2 ? 5.496 6.273 10.846 1.00 0.00 2 ASP A CA 18
ATOM 29881 C C . ASP A 1 2 ? 4.724 5.220 10.029 1.00 0.00 2 ASP A C 18
ATOM 29882 O O . ASP A 1 2 ? 3.562 5.446 9.689 1.00 0.00 2 ASP A O 18
ATOM 29891 N N . ALA A 1 3 ? 5.312 4.046 9.795 1.00 0.00 3 ALA A N 18
ATOM 29892 C CA . ALA A 1 3 ? 4.671 2.899 9.146 1.00 0.00 3 ALA A CA 18
ATOM 29893 C C . ALA A 1 3 ? 3.376 2.460 9.862 1.00 0.00 3 ALA A C 18
ATOM 29894 O O . ALA A 1 3 ? 2.360 2.213 9.209 1.00 0.00 3 ALA A O 18
ATOM 29901 N N . ASP A 1 4 ? 3.383 2.413 11.199 1.00 0.00 4 ASP A N 18
ATOM 29902 C CA . ASP A 1 4 ? 2.223 2.009 12.009 1.00 0.00 4 ASP A CA 18
ATOM 29903 C C . ASP A 1 4 ? 1.084 3.039 11.938 1.00 0.00 4 ASP A C 18
ATOM 29904 O O . ASP A 1 4 ? -0.092 2.678 11.868 1.00 0.00 4 ASP A O 18
ATOM 29913 N N . LYS A 1 5 ? 1.430 4.331 11.900 1.00 0.00 5 LYS A N 18
ATOM 29914 C CA . LYS A 1 5 ? 0.469 5.429 11.738 1.00 0.00 5 LYS A CA 18
ATOM 29915 C C . LYS A 1 5 ? -0.172 5.374 10.357 1.00 0.00 5 LYS A C 18
ATOM 29916 O O . LYS A 1 5 ? -1.395 5.395 10.245 1.00 0.00 5 LYS A O 18
ATOM 29935 N N . ILE A 1 6 ? 0.642 5.241 9.311 1.00 0.00 6 ILE A N 18
ATOM 29936 C CA . ILE A 1 6 ? 0.168 5.256 7.922 1.00 0.00 6 ILE A CA 18
ATOM 29937 C C . ILE A 1 6 ? -0.758 4.071 7.619 1.00 0.00 6 ILE A C 18
ATOM 29938 O O . ILE A 1 6 ? -1.739 4.234 6.894 1.00 0.00 6 ILE A O 18
ATOM 29954 N N . MET A 1 7 ? -0.484 2.893 8.194 1.00 0.00 7 MET A N 18
ATOM 29955 C CA . MET A 1 7 ? -1.330 1.718 7.953 1.00 0.00 7 MET A CA 18
ATOM 29956 C C . MET A 1 7 ? -2.686 1.859 8.653 1.00 0.00 7 MET A C 18
ATOM 29957 O O . MET A 1 7 ? -3.722 1.489 8.103 1.00 0.00 7 MET A O 18
ATOM 29971 N N . GLU A 1 8 ? -2.698 2.474 9.837 1.00 0.00 8 GLU A N 18
ATOM 29972 C CA . GLU A 1 8 ? -3.928 2.748 10.587 1.00 0.00 8 GLU A CA 18
ATOM 29973 C C . GLU A 1 8 ? -4.745 3.892 9.974 1.00 0.00 8 GLU A C 18
ATOM 29974 O O . GLU A 1 8 ? -5.969 3.873 10.076 1.00 0.00 8 GLU A O 18
ATOM 29986 N N . GLN A 1 9 ? -4.122 4.847 9.275 1.00 0.00 9 GLN A N 18
ATOM 29987 C CA . GLN A 1 9 ? -4.850 5.883 8.519 1.00 0.00 9 GLN A CA 18
ATOM 29988 C C . GLN A 1 9 ? -5.791 5.301 7.454 1.00 0.00 9 GLN A C 18
ATOM 29989 O O . GLN A 1 9 ? -6.830 5.894 7.166 1.00 0.00 9 GLN A O 18
ATOM 30003 N N . ALA A 1 10 ? -5.467 4.138 6.888 1.00 0.00 10 ALA A N 18
ATOM 30004 C CA . ALA A 1 10 ? -6.402 3.417 6.035 1.00 0.00 10 ALA A CA 18
ATOM 30005 C C . ALA A 1 10 ? -7.560 2.800 6.836 1.00 0.00 10 ALA A C 18
ATOM 30006 O O . ALA A 1 10 ? -8.728 3.019 6.511 1.00 0.00 10 ALA A O 18
ATOM 30013 N N . LYS A 1 11 ? -7.249 2.105 7.936 1.00 0.00 11 LYS A N 18
ATOM 30014 C CA . LYS A 1 11 ? -8.231 1.400 8.782 1.00 0.00 11 LYS A CA 18
ATOM 30015 C C . LYS A 1 11 ? -9.189 2.347 9.514 1.00 0.00 11 LYS A C 18
ATOM 30016 O O . LYS A 1 11 ? -10.341 1.987 9.748 1.00 0.00 11 LYS A O 18
ATOM 30035 N N . ARG A 1 12 ? -8.743 3.563 9.849 1.00 0.00 12 ARG A N 18
ATOM 30036 C CA . ARG A 1 12 ? -9.552 4.590 10.537 1.00 0.00 12 ARG A CA 18
ATOM 30037 C C . ARG A 1 12 ? -10.637 5.186 9.634 1.00 0.00 12 ARG A C 18
ATOM 30038 O O . ARG A 1 12 ? -11.680 5.625 10.118 1.00 0.00 12 ARG A O 18
ATOM 30059 N N . GLN A 1 13 ? -10.375 5.201 8.325 1.00 0.00 13 GLN A N 18
ATOM 30060 C CA . GLN A 1 13 ? -11.275 5.680 7.274 1.00 0.00 13 GLN A CA 18
ATOM 30061 C C . GLN A 1 13 ? -12.175 4.541 6.758 1.00 0.00 13 GLN A C 18
ATOM 30062 O O . GLN A 1 13 ? -13.379 4.725 6.585 1.00 0.00 13 GLN A O 18
ATOM 30076 N N . ASP A 1 14 ? -11.596 3.354 6.550 1.00 0.00 14 ASP A N 18
ATOM 30077 C CA . ASP A 1 14 ? -12.279 2.139 6.107 1.00 0.00 14 ASP A CA 18
ATOM 30078 C C . ASP A 1 14 ? -11.660 0.889 6.774 1.00 0.00 14 ASP A C 18
ATOM 30079 O O . ASP A 1 14 ? -10.639 0.378 6.302 1.00 0.00 14 ASP A O 18
ATOM 30088 N N . PRO A 1 15 ? -12.270 0.358 7.851 1.00 0.00 15 PRO A N 18
ATOM 30089 C CA . PRO A 1 15 ? -11.762 -0.796 8.596 1.00 0.00 15 PRO A CA 18
ATOM 30090 C C . PRO A 1 15 ? -11.673 -2.084 7.763 1.00 0.00 15 PRO A C 18
ATOM 30091 O O . PRO A 1 15 ? -10.922 -2.996 8.116 1.00 0.00 15 PRO A O 18
ATOM 30102 N N . ASN A 1 16 ? -12.424 -2.161 6.659 1.00 0.00 16 ASN A N 18
ATOM 30103 C CA . ASN A 1 16 ? -12.427 -3.284 5.736 1.00 0.00 16 ASN A CA 18
ATOM 30104 C C . ASN A 1 16 ? -11.261 -3.252 4.723 1.00 0.00 16 ASN A C 18
ATOM 30105 O O . ASN A 1 16 ? -10.994 -4.276 4.088 1.00 0.00 16 ASN A O 18
ATOM 30116 N N . ALA A 1 17 ? -10.535 -2.132 4.590 1.00 0.00 17 ALA A N 18
ATOM 30117 C CA . ALA A 1 17 ? -9.312 -2.064 3.795 1.00 0.00 17 ALA A CA 18
ATOM 30118 C C . ALA A 1 17 ? -8.266 -3.058 4.319 1.00 0.00 17 ALA A C 18
ATOM 30119 O O . ALA A 1 17 ? -8.008 -3.131 5.525 1.00 0.00 17 ALA A O 18
ATOM 30126 N N . GLN A 1 18 ? -7.640 -3.803 3.411 1.00 0.00 18 GLN A N 18
ATOM 30127 C CA . GLN A 1 18 ? -6.575 -4.741 3.758 1.00 0.00 18 GLN A CA 18
ATOM 30128 C C . GLN A 1 18 ? -5.224 -4.034 3.654 1.00 0.00 18 GLN A C 18
ATOM 30129 O O . GLN A 1 18 ? -4.908 -3.488 2.599 1.00 0.00 18 GLN A O 18
ATOM 30143 N N . VAL A 1 19 ? -4.429 -4.037 4.728 1.00 0.00 19 VAL A N 18
ATOM 30144 C CA . VAL A 1 19 ? -3.109 -3.386 4.771 1.00 0.00 19 VAL A CA 18
ATOM 30145 C C . VAL A 1 19 ? -2.029 -4.304 5.347 1.00 0.00 19 VAL A C 18
ATOM 30146 O O . VAL A 1 19 ? -2.231 -4.930 6.389 1.00 0.00 19 VAL A O 18
ATOM 30159 N N . TYR A 1 20 ? -0.875 -4.359 4.676 1.00 0.00 20 TYR A N 18
ATOM 30160 C CA . TYR A 1 20 ? 0.292 -5.155 5.073 1.00 0.00 20 TYR A CA 18
ATOM 30161 C C . TYR A 1 20 ? 1.594 -4.388 4.872 1.00 0.00 20 TYR A C 18
ATOM 30162 O O . TYR A 1 20 ? 1.738 -3.640 3.909 1.00 0.00 20 TYR A O 18
ATOM 30180 N N . LYS A 1 21 ? 2.566 -4.624 5.751 1.00 0.00 21 LYS A N 18
ATOM 30181 C CA . LYS A 1 21 ? 3.887 -3.994 5.736 1.00 0.00 21 LYS A CA 18
ATOM 30182 C C . LYS A 1 21 ? 4.975 -5.049 5.570 1.00 0.00 21 LYS A C 18
ATOM 30183 O O . LYS A 1 21 ? 5.030 -6.005 6.344 1.00 0.00 21 LYS A O 18
ATOM 30202 N N . VAL A 1 22 ? 5.834 -4.871 4.567 1.00 0.00 22 VAL A N 18
ATOM 30203 C CA . VAL A 1 22 ? 6.907 -5.801 4.213 1.00 0.00 22 VAL A CA 18
ATOM 30204 C C . VAL A 1 22 ? 8.262 -5.097 4.194 1.00 0.00 22 VAL A C 18
ATOM 30205 O O . VAL A 1 22 ? 8.382 -3.921 3.839 1.00 0.00 22 VAL A O 18
ATOM 30218 N N . THR A 1 23 ? 9.294 -5.835 4.593 1.00 0.00 23 THR A N 18
ATOM 30219 C CA . THR A 1 23 ? 10.672 -5.336 4.739 1.00 0.00 23 THR A CA 18
ATOM 30220 C C . THR A 1 23 ? 11.662 -6.009 3.780 1.00 0.00 23 THR A C 18
ATOM 30221 O O . THR A 1 23 ? 12.809 -5.575 3.668 1.00 0.00 23 THR A O 18
ATOM 30232 N N . THR A 1 24 ? 11.218 -7.048 3.067 1.00 0.00 24 THR A N 18
ATOM 30233 C CA . THR A 1 24 ? 12.020 -7.933 2.198 1.00 0.00 24 THR A CA 18
ATOM 30234 C C . THR A 1 24 ? 11.329 -8.148 0.838 1.00 0.00 24 THR A C 18
ATOM 30235 O O . THR A 1 24 ? 10.113 -7.933 0.735 1.00 0.00 24 THR A O 18
ATOM 30246 N N . PRO A 1 25 ? 12.044 -8.613 -0.208 1.00 0.00 25 PRO A N 18
ATOM 30247 C CA . PRO A 1 25 ? 11.423 -8.929 -1.491 1.00 0.00 25 PRO A CA 18
ATOM 30248 C C . PRO A 1 25 ? 10.540 -10.185 -1.427 1.00 0.00 25 PRO A C 18
ATOM 30249 O O . PRO A 1 25 ? 9.570 -10.301 -2.175 1.00 0.00 25 PRO A O 18
ATOM 30260 N N . ASP A 1 26 ? 10.864 -11.134 -0.544 1.00 0.00 26 ASP A N 18
ATOM 30261 C CA . ASP A 1 26 ? 10.115 -12.382 -0.378 1.00 0.00 26 ASP A CA 18
ATOM 30262 C C . ASP A 1 26 ? 8.797 -12.177 0.393 1.00 0.00 26 ASP A C 18
ATOM 30263 O O . ASP A 1 26 ? 7.804 -12.856 0.125 1.00 0.00 26 ASP A O 18
ATOM 30272 N N . GLU A 1 27 ? 8.755 -11.218 1.324 1.00 0.00 27 GLU A N 18
ATOM 30273 C CA . GLU A 1 27 ? 7.550 -10.875 2.091 1.00 0.00 27 GLU A CA 18
ATOM 30274 C C . GLU A 1 27 ? 6.460 -10.218 1.223 1.00 0.00 27 GLU A C 18
ATOM 30275 O O . GLU A 1 27 ? 5.271 -10.401 1.497 1.00 0.00 27 GLU A O 18
ATOM 30287 N N . ILE A 1 28 ? 6.843 -9.496 0.159 1.00 0.00 28 ILE A N 18
ATOM 30288 C CA . ILE A 1 28 ? 5.914 -8.901 -0.821 1.00 0.00 28 ILE A CA 18
ATOM 30289 C C . ILE A 1 28 ? 4.955 -9.948 -1.400 1.00 0.00 28 ILE A C 18
ATOM 30290 O O . ILE A 1 28 ? 3.765 -9.666 -1.496 1.00 0.00 28 ILE A O 18
ATOM 30306 N N . GLU A 1 29 ? 5.443 -11.147 -1.739 1.00 0.00 29 GLU A N 18
ATOM 30307 C CA . GLU A 1 29 ? 4.665 -12.246 -2.342 1.00 0.00 29 GLU A CA 18
ATOM 30308 C C . GLU A 1 29 ? 3.460 -12.642 -1.498 1.00 0.00 29 GLU A C 18
ATOM 30309 O O . GLU A 1 29 ? 2.385 -12.900 -2.026 1.00 0.00 29 GLU A O 18
ATOM 30321 N N . GLU A 1 30 ? 3.632 -12.674 -0.181 1.00 0.00 30 GLU A N 18
ATOM 30322 C CA . GLU A 1 30 ? 2.503 -12.930 0.730 1.00 0.00 30 GLU A CA 18
ATOM 30323 C C . GLU A 1 30 ? 1.467 -11.800 0.705 1.00 0.00 30 GLU A C 18
ATOM 30324 O O . GLU A 1 30 ? 0.266 -12.069 0.676 1.00 0.00 30 GLU A O 18
ATOM 30336 N N . ALA A 1 31 ? 1.909 -10.539 0.692 1.00 0.00 31 ALA A N 18
ATOM 30337 C CA . ALA A 1 31 ? 1.010 -9.389 0.709 1.00 0.00 31 ALA A CA 18
ATOM 30338 C C . ALA A 1 31 ? 0.180 -9.314 -0.580 1.00 0.00 31 ALA A C 18
ATOM 30339 O O . ALA A 1 31 ? -1.047 -9.255 -0.531 1.00 0.00 31 ALA A O 18
ATOM 30346 N N . VAL A 1 32 ? 0.835 -9.408 -1.740 1.00 0.00 32 VAL A N 18
ATOM 30347 C CA . VAL A 1 32 ? 0.172 -9.466 -3.055 1.00 0.00 32 VAL A CA 18
ATOM 30348 C C . VAL A 1 32 ? -0.717 -10.699 -3.212 1.00 0.00 32 VAL A C 18
ATOM 30349 O O . VAL A 1 32 ? -1.751 -10.611 -3.863 1.00 0.00 32 VAL A O 18
ATOM 30362 N N . ARG A 1 33 ? -0.374 -11.828 -2.584 1.00 0.00 33 ARG A N 18
ATOM 30363 C CA . ARG A 1 33 ? -1.130 -13.098 -2.682 1.00 0.00 33 ARG A CA 18
ATOM 30364 C C . ARG A 1 33 ? -2.514 -13.030 -2.028 1.00 0.00 33 ARG A C 18
ATOM 30365 O O . ARG A 1 33 ? -3.473 -13.584 -2.565 1.00 0.00 33 ARG A O 18
ATOM 30386 N N . ARG A 1 34 ? -2.625 -12.355 -0.879 1.00 0.00 34 ARG A N 18
ATOM 30387 C CA . ARG A 1 34 ? -3.878 -12.159 -0.131 1.00 0.00 34 ARG A CA 18
ATOM 30388 C C . ARG A 1 34 ? -4.626 -10.905 -0.556 1.00 0.00 34 ARG A C 18
ATOM 30389 O O . ARG A 1 34 ? -5.856 -10.904 -0.591 1.00 0.00 34 ARG A O 18
ATOM 30410 N N . ILE A 1 35 ? -3.890 -9.858 -0.935 1.00 0.00 35 ILE A N 18
ATOM 30411 C CA . ILE A 1 35 ? -4.485 -8.672 -1.554 1.00 0.00 35 ILE A CA 18
ATOM 30412 C C . ILE A 1 35 ? -5.036 -8.982 -2.931 1.00 0.00 35 ILE A C 18
ATOM 30413 O O . ILE A 1 35 ? -6.040 -8.380 -3.272 1.00 0.00 35 ILE A O 18
ATOM 30429 N N . GLU A 1 36 ? -4.462 -9.913 -3.695 1.00 0.00 36 GLU A N 18
ATOM 30430 C CA . GLU A 1 36 ? -4.889 -10.226 -5.070 1.00 0.00 36 GLU A CA 18
ATOM 30431 C C . GLU A 1 36 ? -6.416 -10.294 -5.211 1.00 0.00 36 GLU A C 18
ATOM 30432 O O . GLU A 1 36 ? -6.974 -9.791 -6.187 1.00 0.00 36 GLU A O 18
ATOM 30444 N N . LYS A 1 37 ? -7.085 -10.887 -4.216 1.00 0.00 37 LYS A N 18
ATOM 30445 C CA . LYS A 1 37 ? -8.540 -11.085 -4.231 1.00 0.00 37 LYS A CA 18
ATOM 30446 C C . LYS A 1 37 ? -9.318 -9.756 -4.137 1.00 0.00 37 LYS A C 18
ATOM 30447 O O . LYS A 1 37 ? -10.332 -9.573 -4.809 1.00 0.00 37 LYS A O 18
ATOM 30466 N N . TYR A 1 38 ? -8.834 -8.843 -3.291 1.00 0.00 38 TYR A N 18
ATOM 30467 C CA . TYR A 1 38 ? -9.402 -7.533 -2.954 1.00 0.00 38 TYR A CA 18
ATOM 30468 C C . TYR A 1 38 ? -8.912 -6.372 -3.836 1.00 0.00 38 TYR A C 18
ATOM 30469 O O . TYR A 1 38 ? -9.701 -5.619 -4.407 1.00 0.00 38 TYR A O 18
ATOM 30487 N N . GLY A 1 39 ? -7.591 -6.279 -4.004 1.00 0.00 39 GLY A N 18
ATOM 30488 C CA . GLY A 1 39 ? -6.866 -5.378 -4.903 1.00 0.00 39 GLY A CA 18
ATOM 30489 C C . GLY A 1 39 ? -7.244 -5.539 -6.375 1.00 0.00 39 GLY A C 18
ATOM 30490 O O . GLY A 1 39 ? -6.946 -4.670 -7.193 1.00 0.00 39 GLY A O 18
ATOM 30494 N N . ALA A 1 40 ? -7.948 -6.625 -6.707 1.00 0.00 40 ALA A N 18
ATOM 30495 C CA . ALA A 1 40 ? -8.613 -6.790 -8.003 1.00 0.00 40 ALA A CA 18
ATOM 30496 C C . ALA A 1 40 ? -9.532 -5.587 -8.350 1.00 0.00 40 ALA A C 18
ATOM 30497 O O . ALA A 1 40 ? -9.757 -5.307 -9.529 1.00 0.00 40 ALA A O 18
ATOM 30504 N N . GLN A 1 41 ? -10.030 -4.857 -7.338 1.00 0.00 41 GLN A N 18
ATOM 30505 C CA . GLN A 1 41 ? -10.712 -3.573 -7.489 1.00 0.00 41 GLN A CA 18
ATOM 30506 C C . GLN A 1 41 ? -9.705 -2.408 -7.525 1.00 0.00 41 GLN A C 18
ATOM 30507 O O . GLN A 1 41 ? -9.499 -1.816 -8.587 1.00 0.00 41 GLN A O 18
ATOM 30521 N N . VAL A 1 42 ? -9.085 -2.072 -6.385 1.00 0.00 42 VAL A N 18
ATOM 30522 C CA . VAL A 1 42 ? -8.251 -0.869 -6.202 1.00 0.00 42 VAL A CA 18
ATOM 30523 C C . VAL A 1 42 ? -7.133 -1.136 -5.183 1.00 0.00 42 VAL A C 18
ATOM 30524 O O . VAL A 1 42 ? -7.356 -1.759 -4.142 1.00 0.00 42 VAL A O 18
ATOM 30537 N N . VAL A 1 43 ? -5.926 -0.641 -5.466 1.00 0.00 43 VAL A N 18
ATOM 30538 C CA . VAL A 1 43 ? -4.712 -0.815 -4.649 1.00 0.00 43 VAL A CA 18
ATOM 30539 C C . VAL A 1 43 ? -3.989 0.521 -4.487 1.00 0.00 43 VAL A C 18
ATOM 30540 O O . VAL A 1 43 ? -4.097 1.411 -5.327 1.00 0.00 43 VAL A O 18
ATOM 30553 N N . LEU A 1 44 ? -3.240 0.658 -3.399 1.00 0.00 44 LEU A N 18
ATOM 30554 C CA . LEU A 1 44 ? -2.295 1.735 -3.146 1.00 0.00 44 LEU A CA 18
ATOM 30555 C C . LEU A 1 44 ? -0.965 1.158 -2.638 1.00 0.00 44 LEU A C 18
ATOM 30556 O O . LEU A 1 44 ? -0.936 0.352 -1.704 1.00 0.00 44 LEU A O 18
ATOM 30572 N N . ILE A 1 45 ? 0.141 1.588 -3.243 1.00 0.00 45 ILE A N 18
ATOM 30573 C CA . ILE A 1 45 ? 1.506 1.278 -2.786 1.00 0.00 45 ILE A CA 18
ATOM 30574 C C . ILE A 1 45 ? 2.034 2.486 -2.014 1.00 0.00 45 ILE A C 18
ATOM 30575 O O . ILE A 1 45 ? 2.004 3.603 -2.535 1.00 0.00 45 ILE A O 18
ATOM 30591 N N . ILE A 1 46 ? 2.512 2.269 -0.785 1.00 0.00 46 ILE A N 18
ATOM 30592 C CA . ILE A 1 46 ? 3.095 3.307 0.073 1.00 0.00 46 ILE A CA 18
ATOM 30593 C C . ILE A 1 46 ? 4.574 3.005 0.371 1.00 0.00 46 ILE A C 18
ATOM 30594 O O . ILE A 1 46 ? 4.930 1.886 0.747 1.00 0.00 46 ILE A O 18
ATOM 30610 N N . TYR A 1 47 ? 5.435 4.012 0.218 1.00 0.00 47 TYR A N 18
ATOM 30611 C CA . TYR A 1 47 ? 6.901 3.915 0.281 1.00 0.00 47 TYR A CA 18
ATOM 30612 C C . TYR A 1 47 ? 7.473 4.770 1.432 1.00 0.00 47 TYR A C 18
ATOM 30613 O O . TYR A 1 47 ? 8.242 5.717 1.239 1.00 0.00 47 TYR A O 18
ATOM 30631 N N . THR A 1 48 ? 7.048 4.450 2.656 1.00 0.00 48 THR A N 18
ATOM 30632 C CA . THR A 1 48 ? 7.471 5.137 3.888 1.00 0.00 48 THR A CA 18
ATOM 30633 C C . THR A 1 48 ? 8.812 4.609 4.429 1.00 0.00 48 THR A C 18
ATOM 30634 O O . THR A 1 48 ? 9.188 3.465 4.171 1.00 0.00 48 THR A O 18
ATOM 30645 N N . SER A 1 49 ? 9.542 5.427 5.200 1.00 0.00 49 SER A N 18
ATOM 30646 C CA . SER A 1 49 ? 10.913 5.139 5.666 1.00 0.00 49 SER A CA 18
ATOM 30647 C C . SER A 1 49 ? 11.897 4.830 4.506 1.00 0.00 49 SER A C 18
ATOM 30648 O O . SER A 1 49 ? 11.638 5.173 3.349 1.00 0.00 49 SER A O 18
ATOM 30656 N N . SER A 1 50 ? 13.064 4.245 4.801 1.00 0.00 50 SER A N 18
ATOM 30657 C CA . SER A 1 50 ? 14.174 4.074 3.845 1.00 0.00 50 SER A CA 18
ATOM 30658 C C . SER A 1 50 ? 13.960 2.953 2.817 1.00 0.00 50 SER A C 18
ATOM 30659 O O . SER A 1 50 ? 14.315 3.127 1.650 1.00 0.00 50 SER A O 18
ATOM 30667 N N . GLY A 1 51 ? 13.384 1.814 3.226 1.00 0.00 51 GLY A N 18
ATOM 30668 C CA . GLY A 1 51 ? 13.139 0.645 2.357 1.00 0.00 51 GLY A CA 18
ATOM 30669 C C . GLY A 1 51 ? 11.933 -0.218 2.729 1.00 0.00 51 GLY A C 18
ATOM 30670 O O . GLY A 1 51 ? 11.674 -1.220 2.060 1.00 0.00 51 GLY A O 18
ATOM 30674 N N . ILE A 1 52 ? 11.183 0.144 3.774 1.00 0.00 52 ILE A N 18
ATOM 30675 C CA . ILE A 1 52 ? 9.921 -0.500 4.121 1.00 0.00 52 ILE A CA 18
ATOM 30676 C C . ILE A 1 52 ? 8.880 -0.147 3.049 1.00 0.00 52 ILE A C 18
ATOM 30677 O O . ILE A 1 52 ? 8.794 0.995 2.590 1.00 0.00 52 ILE A O 18
ATOM 30693 N N . VAL A 1 53 ? 8.089 -1.135 2.635 1.00 0.00 53 VAL A N 18
ATOM 30694 C CA . VAL A 1 53 ? 6.988 -0.949 1.683 1.00 0.00 53 VAL A CA 18
ATOM 30695 C C . VAL A 1 53 ? 5.695 -1.412 2.344 1.00 0.00 53 VAL A C 18
ATOM 30696 O O . VAL A 1 53 ? 5.659 -2.459 2.989 1.00 0.00 53 VAL A O 18
ATOM 30709 N N . ILE A 1 54 ? 4.632 -0.620 2.218 1.00 0.00 54 ILE A N 18
ATOM 30710 C CA . ILE A 1 54 ? 3.311 -0.941 2.768 1.00 0.00 54 ILE A CA 18
ATOM 30711 C C . ILE A 1 54 ? 2.324 -1.043 1.603 1.00 0.00 54 ILE A C 18
ATOM 30712 O O . ILE A 1 54 ? 2.217 -0.128 0.784 1.00 0.00 54 ILE A O 18
ATOM 30728 N N . LEU A 1 55 ? 1.601 -2.159 1.529 1.00 0.00 55 LEU A N 18
ATOM 30729 C CA . LEU A 1 55 ? 0.589 -2.429 0.513 1.00 0.00 55 LEU A CA 18
ATOM 30730 C C . LEU A 1 55 ? -0.789 -2.286 1.146 1.00 0.00 55 LEU A C 18
ATOM 30731 O O . LEU A 1 55 ? -1.103 -3.005 2.096 1.00 0.00 55 LEU A O 18
ATOM 30747 N N . VAL A 1 56 ? -1.607 -1.372 0.626 1.00 0.00 56 VAL A N 18
ATOM 30748 C CA . VAL A 1 56 ? -3.008 -1.218 1.047 1.00 0.00 56 VAL A CA 18
ATOM 30749 C C . VAL A 1 56 ? -3.970 -1.446 -0.120 1.00 0.00 56 VAL A C 18
ATOM 30750 O O . VAL A 1 56 ? -3.681 -1.060 -1.251 1.00 0.00 56 VAL A O 18
ATOM 30763 N N . ALA A 1 57 ? -5.106 -2.095 0.123 1.00 0.00 57 ALA A N 18
ATOM 30764 C CA . ALA A 1 57 ? -6.123 -2.342 -0.895 1.00 0.00 57 ALA A CA 18
ATOM 30765 C C . ALA A 1 57 ? -7.553 -2.142 -0.391 1.00 0.00 57 ALA A C 18
ATOM 30766 O O . ALA A 1 57 ? -7.857 -2.322 0.791 1.00 0.00 57 ALA A O 18
ATOM 30773 N N . VAL A 1 58 ? -8.425 -1.778 -1.329 1.00 0.00 58 VAL A N 18
ATOM 30774 C CA . VAL A 1 58 ? -9.817 -1.368 -1.112 1.00 0.00 58 VAL A CA 18
ATOM 30775 C C . VAL A 1 58 ? -10.742 -1.898 -2.210 1.00 0.00 58 VAL A C 18
ATOM 30776 O O . VAL A 1 58 ? -10.346 -2.052 -3.366 1.00 0.00 58 VAL A O 18
ATOM 30789 N N . ARG A 1 59 ? -12.012 -2.117 -1.855 1.00 0.00 59 ARG A N 18
ATOM 30790 C CA . ARG A 1 59 ? -13.078 -2.488 -2.799 1.00 0.00 59 ARG A CA 18
ATOM 30791 C C . ARG A 1 59 ? -13.564 -1.304 -3.650 1.00 0.00 59 ARG A C 18
ATOM 30792 O O . ARG A 1 59 ? -14.043 -1.508 -4.761 1.00 0.00 59 ARG A O 18
ATOM 30813 N N . ASP A 1 60 ? -13.444 -0.070 -3.155 1.00 0.00 60 ASP A N 18
ATOM 30814 C CA . ASP A 1 60 ? -13.981 1.131 -3.805 1.00 0.00 60 ASP A CA 18
ATOM 30815 C C . ASP A 1 60 ? -12.908 2.235 -3.978 1.00 0.00 60 ASP A C 18
ATOM 30816 O O . ASP A 1 60 ? -12.079 2.435 -3.083 1.00 0.00 60 ASP A O 18
ATOM 30825 N N . PRO A 1 61 ? -12.897 2.973 -5.108 1.00 0.00 61 PRO A N 18
ATOM 30826 C CA . PRO A 1 61 ? -11.859 3.962 -5.428 1.00 0.00 61 PRO A CA 18
ATOM 30827 C C . PRO A 1 61 ? -11.901 5.227 -4.558 1.00 0.00 61 PRO A C 18
ATOM 30828 O O . PRO A 1 61 ? -10.850 5.806 -4.268 1.00 0.00 61 PRO A O 18
ATOM 30839 N N . SER A 1 62 ? -13.084 5.643 -4.097 1.00 0.00 62 SER A N 18
ATOM 30840 C CA . SER A 1 62 ? -13.245 6.826 -3.237 1.00 0.00 62 SER A CA 18
ATOM 30841 C C . SER A 1 62 ? -12.520 6.660 -1.897 1.00 0.00 62 SER A C 18
ATOM 30842 O O . SER A 1 62 ? -11.899 7.600 -1.410 1.00 0.00 62 SER A O 18
ATOM 30850 N N . GLN A 1 63 ? -12.533 5.449 -1.334 1.00 0.00 63 GLN A N 18
ATOM 30851 C CA . GLN A 1 63 ? -11.848 5.080 -0.095 1.00 0.00 63 GLN A CA 18
ATOM 30852 C C . GLN A 1 63 ? -10.332 5.233 -0.244 1.00 0.00 63 GLN A C 18
ATOM 30853 O O . GLN A 1 63 ? -9.711 5.869 0.604 1.00 0.00 63 GLN A O 18
ATOM 30867 N N . ALA A 1 64 ? -9.745 4.724 -1.333 1.00 0.00 64 ALA A N 18
ATOM 30868 C CA . ALA A 1 64 ? -8.318 4.888 -1.621 1.00 0.00 64 ALA A CA 18
ATOM 30869 C C . ALA A 1 64 ? -7.922 6.365 -1.730 1.00 0.00 64 ALA A C 18
ATOM 30870 O O . ALA A 1 64 ? -6.985 6.797 -1.063 1.00 0.00 64 ALA A O 18
ATOM 30877 N N . ASP A 1 65 ? -8.646 7.155 -2.527 1.00 0.00 65 ASP A N 18
ATOM 30878 C CA . ASP A 1 65 ? -8.312 8.566 -2.726 1.00 0.00 65 ASP A CA 18
ATOM 30879 C C . ASP A 1 65 ? -8.460 9.378 -1.431 1.00 0.00 65 ASP A C 18
ATOM 30880 O O . ASP A 1 65 ? -7.566 10.146 -1.077 1.00 0.00 65 ASP A O 18
ATOM 30889 N N . GLN A 1 66 ? -9.525 9.141 -0.660 1.00 0.00 66 GLN A N 18
ATOM 30890 C CA . GLN A 1 66 ? -9.719 9.777 0.643 1.00 0.00 66 GLN A CA 18
ATOM 30891 C C . GLN A 1 66 ? -8.604 9.408 1.626 1.00 0.00 66 GLN A C 18
ATOM 30892 O O . GLN A 1 66 ? -8.011 10.297 2.237 1.00 0.00 66 GLN A O 18
ATOM 30906 N N . ILE A 1 67 ? -8.271 8.117 1.747 1.00 0.00 67 ILE A N 18
ATOM 30907 C CA . ILE A 1 67 ? -7.207 7.651 2.648 1.00 0.00 67 ILE A CA 18
ATOM 30908 C C . ILE A 1 67 ? -5.867 8.286 2.260 1.00 0.00 67 ILE A C 18
ATOM 30909 O O . ILE A 1 67 ? -5.147 8.779 3.132 1.00 0.00 67 ILE A O 18
ATOM 30925 N N . LEU A 1 68 ? -5.547 8.332 0.961 1.00 0.00 68 LEU A N 18
ATOM 30926 C CA . LEU A 1 68 ? -4.279 8.889 0.483 1.00 0.00 68 LEU A CA 18
ATOM 30927 C C . LEU A 1 68 ? -4.202 10.400 0.720 1.00 0.00 68 LEU A C 18
ATOM 30928 O O . LEU A 1 68 ? -3.128 10.890 1.056 1.00 0.00 68 LEU A O 18
ATOM 30944 N N . LYS A 1 69 ? -5.318 11.137 0.627 1.00 0.00 69 LYS A N 18
ATOM 30945 C CA . LYS A 1 69 ? -5.361 12.577 0.940 1.00 0.00 69 LYS A CA 18
ATOM 30946 C C . LYS A 1 69 ? -5.016 12.854 2.408 1.00 0.00 69 LYS A C 18
ATOM 30947 O O . LYS A 1 69 ? -4.158 13.693 2.688 1.00 0.00 69 LYS A O 18
ATOM 30966 N N . GLU A 1 70 ? -5.610 12.107 3.343 1.00 0.00 70 GLU A N 18
ATOM 30967 C CA . GLU A 1 70 ? -5.267 12.200 4.777 1.00 0.00 70 GLU A CA 18
ATOM 30968 C C . GLU A 1 70 ? -3.811 11.798 5.031 1.00 0.00 70 GLU A C 18
ATOM 30969 O O . GLU A 1 70 ? -3.114 12.413 5.840 1.00 0.00 70 GLU A O 18
ATOM 30981 N N . ALA A 1 71 ? -3.350 10.743 4.361 1.00 0.00 71 ALA A N 18
ATOM 30982 C CA . ALA A 1 71 ? -2.000 10.221 4.528 1.00 0.00 71 ALA A CA 18
ATOM 30983 C C . ALA A 1 71 ? -0.935 11.173 3.954 1.00 0.00 71 ALA A C 18
ATOM 30984 O O . ALA A 1 71 ? 0.108 11.350 4.579 1.00 0.00 71 ALA A O 18
ATOM 30991 N N . LYS A 1 72 ? -1.225 11.870 2.844 1.00 0.00 72 LYS A N 18
ATOM 30992 C CA . LYS A 1 72 ? -0.402 12.959 2.295 1.00 0.00 72 LYS A CA 18
ATOM 30993 C C . LYS A 1 72 ? -0.311 14.147 3.253 1.00 0.00 72 LYS A C 18
ATOM 30994 O O . LYS A 1 72 ? 0.777 14.685 3.452 1.00 0.00 72 LYS A O 18
ATOM 31013 N N . LYS A 1 73 ? -1.435 14.548 3.864 1.00 0.00 73 LYS A N 18
ATOM 31014 C CA . LYS A 1 73 ? -1.495 15.668 4.822 1.00 0.00 73 LYS A CA 18
ATOM 31015 C C . LYS A 1 73 ? -0.613 15.415 6.049 1.00 0.00 73 LYS A C 18
ATOM 31016 O O . LYS A 1 73 ? 0.073 16.322 6.519 1.00 0.00 73 LYS A O 18
ATOM 31035 N N . GLN A 1 74 ? -0.616 14.175 6.542 1.00 0.00 74 GLN A N 18
ATOM 31036 C CA . GLN A 1 74 ? 0.170 13.756 7.704 1.00 0.00 74 GLN A CA 18
ATOM 31037 C C . GLN A 1 74 ? 1.641 13.447 7.355 1.00 0.00 74 GLN A C 18
ATOM 31038 O O . GLN A 1 74 ? 2.542 13.817 8.109 1.00 0.00 74 GLN A O 18
ATOM 31052 N N . ASN A 1 75 ? 1.888 12.775 6.225 1.00 0.00 75 ASN A N 18
ATOM 31053 C CA . ASN A 1 75 ? 3.208 12.343 5.751 1.00 0.00 75 ASN A CA 18
ATOM 31054 C C . ASN A 1 75 ? 3.378 12.654 4.241 1.00 0.00 75 ASN A C 18
ATOM 31055 O O . ASN A 1 75 ? 3.067 11.806 3.397 1.00 0.00 75 ASN A O 18
ATOM 31066 N N . PRO A 1 76 ? 3.893 13.838 3.856 1.00 0.00 76 PRO A N 18
ATOM 31067 C CA . PRO A 1 76 ? 3.924 14.263 2.453 1.00 0.00 76 PRO A CA 18
ATOM 31068 C C . PRO A 1 76 ? 4.946 13.501 1.593 1.00 0.00 76 PRO A C 18
ATOM 31069 O O . PRO A 1 76 ? 4.713 13.297 0.399 1.00 0.00 76 PRO A O 18
ATOM 31080 N N . SER A 1 77 ? 6.050 13.039 2.189 1.00 0.00 77 SER A N 18
ATOM 31081 C CA . SER A 1 77 ? 7.155 12.347 1.498 1.00 0.00 77 SER A CA 18
ATOM 31082 C C . SER A 1 77 ? 6.973 10.822 1.380 1.00 0.00 77 SER A C 18
ATOM 31083 O O . SER A 1 77 ? 7.822 10.142 0.803 1.00 0.00 77 SER A O 18
ATOM 31091 N N . ALA A 1 78 ? 5.875 10.269 1.910 1.00 0.00 78 ALA A N 18
ATOM 31092 C CA . ALA A 1 78 ? 5.614 8.824 1.971 1.00 0.00 78 ALA A CA 18
ATOM 31093 C C . ALA A 1 78 ? 5.331 8.155 0.607 1.00 0.00 78 ALA A C 18
ATOM 31094 O O . ALA A 1 78 ? 5.362 6.929 0.521 1.00 0.00 78 ALA A O 18
ATOM 31101 N N . THR A 1 79 ? 5.068 8.949 -0.440 1.00 0.00 79 THR A N 18
ATOM 31102 C CA . THR A 1 79 ? 4.876 8.543 -1.849 1.00 0.00 79 THR A CA 18
ATOM 31103 C C . THR A 1 79 ? 3.814 7.451 -2.049 1.00 0.00 79 THR A C 18
ATOM 31104 O O . THR A 1 79 ? 4.062 6.252 -1.915 1.00 0.00 79 THR A O 18
ATOM 31115 N N . PHE A 1 80 ? 2.617 7.898 -2.426 1.00 0.00 80 PHE A N 18
ATOM 31116 C CA . PHE A 1 80 ? 1.425 7.074 -2.647 1.00 0.00 80 PHE A CA 18
ATOM 31117 C C . PHE A 1 80 ? 1.241 6.787 -4.143 1.00 0.00 80 PHE A C 18
ATOM 31118 O O . PHE A 1 80 ? 1.266 7.718 -4.952 1.00 0.00 80 PHE A O 18
ATOM 31135 N N . VAL A 1 81 ? 1.034 5.520 -4.515 1.00 0.00 81 VAL A N 18
ATOM 31136 C CA . VAL A 1 81 ? 0.850 5.109 -5.924 1.00 0.00 81 VAL A CA 18
ATOM 31137 C C . VAL A 1 81 ? -0.473 4.359 -6.080 1.00 0.00 81 VAL A C 18
ATOM 31138 O O . VAL A 1 81 ? -0.586 3.214 -5.640 1.00 0.00 81 VAL A O 18
ATOM 31151 N N . ARG A 1 82 ? -1.479 5.005 -6.689 1.00 0.00 82 ARG A N 18
ATOM 31152 C CA . ARG A 1 82 ? -2.817 4.430 -6.934 1.00 0.00 82 ARG A CA 18
ATOM 31153 C C . ARG A 1 82 ? -2.760 3.437 -8.101 1.00 0.00 82 ARG A C 18
ATOM 31154 O O . ARG A 1 82 ? -2.306 3.783 -9.193 1.00 0.00 82 ARG A O 18
ATOM 31175 N N . LEU A 1 83 ? -3.232 2.214 -7.865 1.00 0.00 83 LEU A N 18
ATOM 31176 C CA . LEU A 1 83 ? -3.273 1.103 -8.816 1.00 0.00 83 LEU A CA 18
ATOM 31177 C C . LEU A 1 83 ? -4.717 0.722 -9.148 1.00 0.00 83 LEU A C 18
ATOM 31178 O O . LEU A 1 83 ? -5.525 0.427 -8.263 1.00 0.00 83 LEU A O 18
ATOM 31194 N N . GLU A 1 84 ? -5.011 0.716 -10.447 1.00 0.00 84 GLU A N 18
ATOM 31195 C CA . GLU A 1 84 ? -6.354 0.509 -11.015 1.00 0.00 84 GLU A CA 18
ATOM 31196 C C . GLU A 1 84 ? -6.288 -0.145 -12.408 1.00 0.00 84 GLU A C 18
ATOM 31197 O O . GLU A 1 84 ? -7.017 -1.099 -12.686 1.00 0.00 84 GLU A O 18
ATOM 31209 N N . GLY A 1 85 ? -5.395 0.345 -13.282 1.00 0.00 85 GLY A N 18
ATOM 31210 C CA . GLY A 1 85 ? -5.230 -0.127 -14.667 1.00 0.00 85 GLY A CA 18
ATOM 31211 C C . GLY A 1 85 ? -4.337 -1.366 -14.850 1.00 0.00 85 GLY A C 18
ATOM 31212 O O . GLY A 1 85 ? -4.191 -1.846 -15.977 1.00 0.00 85 GLY A O 18
ATOM 31216 N N . VAL A 1 86 ? -3.733 -1.885 -13.774 1.00 0.00 86 VAL A N 18
ATOM 31217 C CA . VAL A 1 86 ? -2.825 -3.046 -13.774 1.00 0.00 86 VAL A CA 18
ATOM 31218 C C . VAL A 1 86 ? -3.476 -4.229 -13.051 1.00 0.00 86 VAL A C 18
ATOM 31219 O O . VAL A 1 86 ? -4.111 -4.060 -12.008 1.00 0.00 86 VAL A O 18
ATOM 31232 N N . SER A 1 87 ? -3.298 -5.434 -13.597 1.00 0.00 87 SER A N 18
ATOM 31233 C CA . SER A 1 87 ? -3.778 -6.692 -13.010 1.00 0.00 87 SER A CA 18
ATOM 31234 C C . SER A 1 87 ? -3.187 -6.963 -11.611 1.00 0.00 87 SER A C 18
ATOM 31235 O O . SER A 1 87 ? -2.032 -6.610 -11.352 1.00 0.00 87 SER A O 18
ATOM 31243 N N . PRO A 1 88 ? -3.926 -7.634 -10.705 1.00 0.00 88 PRO A N 18
ATOM 31244 C CA . PRO A 1 88 ? -3.513 -7.856 -9.311 1.00 0.00 88 PRO A CA 18
ATOM 31245 C C . PRO A 1 88 ? -2.286 -8.772 -9.164 1.00 0.00 88 PRO A C 18
ATOM 31246 O O . PRO A 1 88 ? -1.568 -8.683 -8.169 1.00 0.00 88 PRO A O 18
ATOM 31257 N N . ASP A 1 89 ? -2.025 -9.637 -10.146 1.00 0.00 89 ASP A N 18
ATOM 31258 C CA . ASP A 1 89 ? -0.784 -10.431 -10.229 1.00 0.00 89 ASP A CA 18
ATOM 31259 C C . ASP A 1 89 ? 0.377 -9.704 -10.948 1.00 0.00 89 ASP A C 18
ATOM 31260 O O . ASP A 1 89 ? 1.541 -10.042 -10.743 1.00 0.00 89 ASP A O 18
ATOM 31269 N N . ASP A 1 90 ? 0.091 -8.687 -11.773 1.00 0.00 90 ASP A N 18
ATOM 31270 C CA . ASP A 1 90 ? 1.111 -7.796 -12.357 1.00 0.00 90 ASP A CA 18
ATOM 31271 C C . ASP A 1 90 ? 1.617 -6.734 -11.367 1.00 0.00 90 ASP A C 18
ATOM 31272 O O . ASP A 1 90 ? 2.783 -6.342 -11.422 1.00 0.00 90 ASP A O 18
ATOM 31281 N N . LEU A 1 91 ? 0.762 -6.308 -10.428 1.00 0.00 91 LEU A N 18
ATOM 31282 C CA . LEU A 1 91 ? 1.080 -5.426 -9.296 1.00 0.00 91 LEU A CA 18
ATOM 31283 C C . LEU A 1 91 ? 2.388 -5.811 -8.581 1.00 0.00 91 LEU A C 18
ATOM 31284 O O . LEU A 1 91 ? 3.098 -4.921 -8.117 1.00 0.00 91 LEU A O 18
ATOM 31300 N N . ARG A 1 92 ? 2.747 -7.103 -8.530 1.00 0.00 92 ARG A N 18
ATOM 31301 C CA . ARG A 1 92 ? 4.010 -7.580 -7.933 1.00 0.00 92 ARG A CA 18
ATOM 31302 C C . ARG A 1 92 ? 5.234 -6.858 -8.500 1.00 0.00 92 ARG A C 18
ATOM 31303 O O . ARG A 1 92 ? 6.120 -6.477 -7.740 1.00 0.00 92 ARG A O 18
ATOM 31324 N N . ARG A 1 93 ? 5.253 -6.607 -9.815 1.00 0.00 93 ARG A N 18
ATOM 31325 C CA . ARG A 1 93 ? 6.331 -5.892 -10.522 1.00 0.00 93 ARG A CA 18
ATOM 31326 C C . ARG A 1 93 ? 6.409 -4.426 -10.090 1.00 0.00 93 ARG A C 18
ATOM 31327 O O . ARG A 1 93 ? 7.495 -3.927 -9.811 1.00 0.00 93 ARG A O 18
ATOM 31348 N N . GLN A 1 94 ? 5.259 -3.763 -9.954 1.00 0.00 94 GLN A N 18
ATOM 31349 C CA . GLN A 1 94 ? 5.154 -2.369 -9.503 1.00 0.00 94 GLN A CA 18
ATOM 31350 C C . GLN A 1 94 ? 5.545 -2.207 -8.024 1.00 0.00 94 GLN A C 18
ATOM 31351 O O . GLN A 1 94 ? 6.216 -1.242 -7.663 1.00 0.00 94 GLN A O 18
ATOM 31365 N N . VAL A 1 95 ? 5.175 -3.172 -7.174 1.00 0.00 95 VAL A N 18
ATOM 31366 C CA . VAL A 1 95 ? 5.526 -3.201 -5.745 1.00 0.00 95 VAL A CA 18
ATOM 31367 C C . VAL A 1 95 ? 7.011 -3.482 -5.551 1.00 0.00 95 VAL A C 18
ATOM 31368 O O . VAL A 1 95 ? 7.689 -2.763 -4.816 1.00 0.00 95 VAL A O 18
ATOM 31381 N N . GLU A 1 96 ? 7.538 -4.512 -6.212 1.00 0.00 96 GLU A N 18
ATOM 31382 C CA . GLU A 1 96 ? 8.954 -4.833 -6.107 1.00 0.00 96 GLU A CA 18
ATOM 31383 C C . GLU A 1 96 ? 9.831 -3.705 -6.666 1.00 0.00 96 GLU A C 18
ATOM 31384 O O . GLU A 1 96 ? 10.842 -3.398 -6.051 1.00 0.00 96 GLU A O 18
ATOM 31396 N N . ASP A 1 97 ? 9.453 -3.024 -7.753 1.00 0.00 97 ASP A N 18
ATOM 31397 C CA . ASP A 1 97 ? 10.218 -1.882 -8.282 1.00 0.00 97 ASP A CA 18
ATOM 31398 C C . ASP A 1 97 ? 10.384 -0.745 -7.252 1.00 0.00 97 ASP A C 18
ATOM 31399 O O . ASP A 1 97 ? 11.445 -0.117 -7.188 1.00 0.00 97 ASP A O 18
ATOM 31408 N N . VAL A 1 98 ? 9.389 -0.539 -6.381 1.00 0.00 98 VAL A N 18
ATOM 31409 C CA . VAL A 1 98 ? 9.476 0.387 -5.237 1.00 0.00 98 VAL A CA 18
ATOM 31410 C C . VAL A 1 98 ? 10.438 -0.144 -4.163 1.00 0.00 98 VAL A C 18
ATOM 31411 O O . VAL A 1 98 ? 11.228 0.628 -3.616 1.00 0.00 98 VAL A O 18
ATOM 31424 N N . TRP A 1 99 ? 10.447 -1.458 -3.899 1.00 0.00 99 TRP A N 18
ATOM 31425 C CA . TRP A 1 99 ? 11.389 -2.086 -2.960 1.00 0.00 99 TRP A CA 18
ATOM 31426 C C . TRP A 1 99 ? 12.845 -2.038 -3.459 1.00 0.00 99 TRP A C 18
ATOM 31427 O O . TRP A 1 99 ? 13.731 -1.567 -2.744 1.00 0.00 99 TRP A O 18
ATOM 31448 N N . ARG A 1 100 ? 13.099 -2.453 -4.710 1.00 0.00 100 ARG A N 18
ATOM 31449 C CA . ARG A 1 100 ? 14.424 -2.406 -5.361 1.00 0.00 100 ARG A CA 18
ATOM 31450 C C . ARG A 1 100 ? 14.938 -0.967 -5.493 1.00 0.00 100 ARG A C 18
ATOM 31451 O O . ARG A 1 100 ? 16.136 -0.729 -5.341 1.00 0.00 100 ARG A O 18
ATOM 31472 N N . GLY A 1 101 ? 14.034 -0.003 -5.685 1.00 0.00 101 GLY A N 18
ATOM 31473 C CA . GLY A 1 101 ? 14.312 1.439 -5.725 1.00 0.00 101 GLY A CA 18
ATOM 31474 C C . GLY A 1 101 ? 14.947 2.019 -4.451 1.00 0.00 101 GLY A C 18
ATOM 31475 O O . GLY A 1 101 ? 15.599 3.062 -4.521 1.00 0.00 101 GLY A O 18
ATOM 31479 N N . SER A 1 102 ? 14.812 1.346 -3.301 1.00 0.00 102 SER A N 18
ATOM 31480 C CA . SER A 1 102 ? 15.538 1.692 -2.067 1.00 0.00 102 SER A CA 18
ATOM 31481 C C . SER A 1 102 ? 17.044 1.408 -2.171 1.00 0.00 102 SER A C 18
ATOM 31482 O O . SER A 1 102 ? 17.864 2.165 -1.642 1.00 0.00 102 SER A O 18
ATOM 31490 N N . LEU A 1 103 ? 17.417 0.329 -2.869 1.00 0.00 103 LEU A N 18
ATOM 31491 C CA . LEU A 1 103 ? 18.782 -0.210 -2.891 1.00 0.00 103 LEU A CA 18
ATOM 31492 C C . LEU A 1 103 ? 19.562 0.196 -4.154 1.00 0.00 103 LEU A C 18
ATOM 31493 O O . LEU A 1 103 ? 20.776 0.400 -4.093 1.00 0.00 103 LEU A O 18
ATOM 31509 N N . GLU A 1 104 ? 18.877 0.323 -5.293 1.00 0.00 104 GLU A N 18
ATOM 31510 C CA . GLU A 1 104 ? 19.464 0.716 -6.581 1.00 0.00 104 GLU A CA 18
ATOM 31511 C C . GLU A 1 104 ? 19.493 2.247 -6.765 1.00 0.00 104 GLU A C 18
ATOM 31512 O O . GLU A 1 104 ? 18.543 2.949 -6.408 1.00 0.00 104 GLU A O 18
ATOM 31524 N N . HIS A 1 105 ? 20.579 2.768 -7.343 1.00 0.00 105 HIS A N 18
ATOM 31525 C CA . HIS A 1 105 ? 20.802 4.204 -7.546 1.00 0.00 105 HIS A CA 18
ATOM 31526 C C . HIS A 1 105 ? 20.366 4.674 -8.947 1.00 0.00 105 HIS A C 18
ATOM 31527 O O . HIS A 1 105 ? 20.614 3.999 -9.950 1.00 0.00 105 HIS A O 18
ATOM 31541 N N . HIS A 1 106 ? 19.752 5.860 -9.013 1.00 0.00 106 HIS A N 18
ATOM 31542 C CA . HIS A 1 106 ? 19.263 6.497 -10.242 1.00 0.00 106 HIS A CA 18
ATOM 31543 C C . HIS A 1 106 ? 19.513 8.017 -10.217 1.00 0.00 106 HIS A C 18
ATOM 31544 O O . HIS A 1 106 ? 19.464 8.646 -9.156 1.00 0.00 106 HIS A O 18
ATOM 31558 N N . HIS A 1 107 ? 19.742 8.620 -11.388 1.00 0.00 107 HIS A N 18
ATOM 31559 C CA . HIS A 1 107 ? 19.886 10.075 -11.537 1.00 0.00 107 HIS A CA 18
ATOM 31560 C C . HIS A 1 107 ? 18.519 10.787 -11.514 1.00 0.00 107 HIS A C 18
ATOM 31561 O O . HIS A 1 107 ? 17.517 10.253 -12.000 1.00 0.00 107 HIS A O 18
ATOM 31575 N N . HIS A 1 108 ? 18.473 12.005 -10.963 1.00 0.00 108 HIS A N 18
ATOM 31576 C CA . HIS A 1 108 ? 17.244 12.801 -10.848 1.00 0.00 108 HIS A CA 18
ATOM 31577 C C . HIS A 1 108 ? 16.837 13.448 -12.188 1.00 0.00 108 HIS A C 18
ATOM 31578 O O . HIS A 1 108 ? 17.689 13.906 -12.956 1.00 0.00 108 HIS A O 18
ATOM 31592 N N . HIS A 1 109 ? 15.528 13.502 -12.458 1.00 0.00 109 HIS A N 18
ATOM 31593 C CA . HIS A 1 109 ? 14.931 14.090 -13.665 1.00 0.00 109 HIS A CA 18
ATOM 31594 C C . HIS A 1 109 ? 13.497 14.601 -13.397 1.00 0.00 109 HIS A C 18
ATOM 31595 O O . HIS A 1 109 ? 12.837 14.140 -12.460 1.00 0.00 109 HIS A O 18
ATOM 31609 N N . HIS A 1 110 ? 13.015 15.521 -14.248 1.00 0.00 110 HIS A N 18
ATOM 31610 C CA . HIS A 1 110 ? 11.683 16.155 -14.213 1.00 0.00 110 HIS A CA 18
ATOM 31611 C C . HIS A 1 110 ? 11.329 16.773 -12.834 1.00 0.00 110 HIS A C 18
ATOM 31612 O O . HIS A 1 110 ? 11.979 17.782 -12.475 1.00 0.00 110 HIS A O 18
ATOM 31627 N N . GLY A 1 1 ? 5.554 4.235 15.405 1.00 0.00 1 GLY A N 19
ATOM 31628 C CA . GLY A 1 1 ? 6.356 4.584 14.211 1.00 0.00 1 GLY A CA 19
ATOM 31629 C C . GLY A 1 1 ? 5.482 5.095 13.077 1.00 0.00 1 GLY A C 19
ATOM 31630 O O . GLY A 1 1 ? 4.267 4.896 13.072 1.00 0.00 1 GLY A O 19
ATOM 31636 N N . ASP A 1 2 ? 6.090 5.750 12.085 1.00 0.00 2 ASP A N 19
ATOM 31637 C CA . ASP A 1 2 ? 5.378 6.364 10.950 1.00 0.00 2 ASP A CA 19
ATOM 31638 C C . ASP A 1 2 ? 4.631 5.325 10.094 1.00 0.00 2 ASP A C 19
ATOM 31639 O O . ASP A 1 2 ? 3.487 5.554 9.701 1.00 0.00 2 ASP A O 19
ATOM 31648 N N . ALA A 1 3 ? 5.235 4.153 9.878 1.00 0.00 3 ALA A N 19
ATOM 31649 C CA . ALA A 1 3 ? 4.618 3.008 9.204 1.00 0.00 3 ALA A CA 19
ATOM 31650 C C . ALA A 1 3 ? 3.326 2.541 9.902 1.00 0.00 3 ALA A C 19
ATOM 31651 O O . ALA A 1 3 ? 2.308 2.305 9.249 1.00 0.00 3 ALA A O 19
ATOM 31658 N N . ASP A 1 4 ? 3.346 2.453 11.236 1.00 0.00 4 ASP A N 19
ATOM 31659 C CA . ASP A 1 4 ? 2.203 2.011 12.048 1.00 0.00 4 ASP A CA 19
ATOM 31660 C C . ASP A 1 4 ? 1.046 3.026 12.013 1.00 0.00 4 ASP A C 19
ATOM 31661 O O . ASP A 1 4 ? -0.129 2.654 11.997 1.00 0.00 4 ASP A O 19
ATOM 31670 N N . LYS A 1 5 ? 1.383 4.318 11.950 1.00 0.00 5 LYS A N 19
ATOM 31671 C CA . LYS A 1 5 ? 0.419 5.413 11.812 1.00 0.00 5 LYS A CA 19
ATOM 31672 C C . LYS A 1 5 ? -0.233 5.379 10.436 1.00 0.00 5 LYS A C 19
ATOM 31673 O O . LYS A 1 5 ? -1.457 5.425 10.335 1.00 0.00 5 LYS A O 19
ATOM 31692 N N . ILE A 1 6 ? 0.564 5.229 9.378 1.00 0.00 6 ILE A N 19
ATOM 31693 C CA . ILE A 1 6 ? 0.064 5.241 7.999 1.00 0.00 6 ILE A CA 19
ATOM 31694 C C . ILE A 1 6 ? -0.870 4.061 7.707 1.00 0.00 6 ILE A C 19
ATOM 31695 O O . ILE A 1 6 ? -1.866 4.227 7.001 1.00 0.00 6 ILE A O 19
ATOM 31711 N N . MET A 1 7 ? -0.581 2.881 8.269 1.00 0.00 7 MET A N 19
ATOM 31712 C CA . MET A 1 7 ? -1.432 1.707 8.040 1.00 0.00 7 MET A CA 19
ATOM 31713 C C . MET A 1 7 ? -2.784 1.870 8.743 1.00 0.00 7 MET A C 19
ATOM 31714 O O . MET A 1 7 ? -3.826 1.519 8.196 1.00 0.00 7 MET A O 19
ATOM 31728 N N . GLU A 1 8 ? -2.786 2.501 9.919 1.00 0.00 8 GLU A N 19
ATOM 31729 C CA . GLU A 1 8 ? -4.008 2.812 10.667 1.00 0.00 8 GLU A CA 19
ATOM 31730 C C . GLU A 1 8 ? -4.803 3.968 10.042 1.00 0.00 8 GLU A C 19
ATOM 31731 O O . GLU A 1 8 ? -6.026 3.958 10.125 1.00 0.00 8 GLU A O 19
ATOM 31743 N N . GLN A 1 9 ? -4.162 4.920 9.355 1.00 0.00 9 GLN A N 19
ATOM 31744 C CA . GLN A 1 9 ? -4.867 5.963 8.582 1.00 0.00 9 GLN A CA 19
ATOM 31745 C C . GLN A 1 9 ? -5.790 5.371 7.504 1.00 0.00 9 GLN A C 19
ATOM 31746 O O . GLN A 1 9 ? -6.820 5.964 7.184 1.00 0.00 9 GLN A O 19
ATOM 31760 N N . ALA A 1 10 ? -5.463 4.196 6.962 1.00 0.00 10 ALA A N 19
ATOM 31761 C CA . ALA A 1 10 ? -6.369 3.475 6.075 1.00 0.00 10 ALA A CA 19
ATOM 31762 C C . ALA A 1 10 ? -7.542 2.838 6.838 1.00 0.00 10 ALA A C 19
ATOM 31763 O O . ALA A 1 10 ? -8.703 3.033 6.474 1.00 0.00 10 ALA A O 19
ATOM 31770 N N . LYS A 1 11 ? -7.251 2.152 7.949 1.00 0.00 11 LYS A N 19
ATOM 31771 C CA . LYS A 1 11 ? -8.240 1.423 8.765 1.00 0.00 11 LYS A CA 19
ATOM 31772 C C . LYS A 1 11 ? -9.216 2.343 9.503 1.00 0.00 11 LYS A C 19
ATOM 31773 O O . LYS A 1 11 ? -10.366 1.967 9.721 1.00 0.00 11 LYS A O 19
ATOM 31792 N N . ARG A 1 12 ? -8.783 3.557 9.867 1.00 0.00 12 ARG A N 19
ATOM 31793 C CA . ARG A 1 12 ? -9.617 4.563 10.552 1.00 0.00 12 ARG A CA 19
ATOM 31794 C C . ARG A 1 12 ? -10.714 5.122 9.637 1.00 0.00 12 ARG A C 19
ATOM 31795 O O . ARG A 1 12 ? -11.774 5.531 10.105 1.00 0.00 12 ARG A O 19
ATOM 31816 N N . GLN A 1 13 ? -10.433 5.134 8.332 1.00 0.00 13 GLN A N 19
ATOM 31817 C CA . GLN A 1 13 ? -11.307 5.611 7.264 1.00 0.00 13 GLN A CA 19
ATOM 31818 C C . GLN A 1 13 ? -12.197 4.473 6.742 1.00 0.00 13 GLN A C 19
ATOM 31819 O O . GLN A 1 13 ? -13.412 4.634 6.629 1.00 0.00 13 GLN A O 19
ATOM 31833 N N . ASP A 1 14 ? -11.600 3.305 6.477 1.00 0.00 14 ASP A N 19
ATOM 31834 C CA . ASP A 1 14 ? -12.294 2.083 6.083 1.00 0.00 14 ASP A CA 19
ATOM 31835 C C . ASP A 1 14 ? -11.685 0.851 6.791 1.00 0.00 14 ASP A C 19
ATOM 31836 O O . ASP A 1 14 ? -10.633 0.362 6.370 1.00 0.00 14 ASP A O 19
ATOM 31845 N N . PRO A 1 15 ? -12.326 0.307 7.843 1.00 0.00 15 PRO A N 19
ATOM 31846 C CA . PRO A 1 15 ? -11.775 -0.802 8.627 1.00 0.00 15 PRO A CA 19
ATOM 31847 C C . PRO A 1 15 ? -11.773 -2.132 7.856 1.00 0.00 15 PRO A C 19
ATOM 31848 O O . PRO A 1 15 ? -11.081 -3.073 8.249 1.00 0.00 15 PRO A O 19
ATOM 31859 N N . ASN A 1 16 ? -12.517 -2.214 6.748 1.00 0.00 16 ASN A N 19
ATOM 31860 C CA . ASN A 1 16 ? -12.553 -3.340 5.838 1.00 0.00 16 ASN A CA 19
ATOM 31861 C C . ASN A 1 16 ? -11.286 -3.442 4.961 1.00 0.00 16 ASN A C 19
ATOM 31862 O O . ASN A 1 16 ? -10.937 -4.541 4.522 1.00 0.00 16 ASN A O 19
ATOM 31873 N N . ALA A 1 17 ? -10.588 -2.322 4.718 1.00 0.00 17 ALA A N 19
ATOM 31874 C CA . ALA A 1 17 ? -9.397 -2.259 3.877 1.00 0.00 17 ALA A CA 19
ATOM 31875 C C . ALA A 1 17 ? -8.303 -3.192 4.400 1.00 0.00 17 ALA A C 19
ATOM 31876 O O . ALA A 1 17 ? -8.039 -3.248 5.607 1.00 0.00 17 ALA A O 19
ATOM 31883 N N . GLN A 1 18 ? -7.637 -3.894 3.486 1.00 0.00 18 GLN A N 19
ATOM 31884 C CA . GLN A 1 18 ? -6.540 -4.787 3.842 1.00 0.00 18 GLN A CA 19
ATOM 31885 C C . GLN A 1 18 ? -5.212 -4.049 3.684 1.00 0.00 18 GLN A C 19
ATOM 31886 O O . GLN A 1 18 ? -4.931 -3.515 2.611 1.00 0.00 18 GLN A O 19
ATOM 31900 N N . VAL A 1 19 ? -4.403 -4.012 4.744 1.00 0.00 19 VAL A N 19
ATOM 31901 C CA . VAL A 1 19 ? -3.094 -3.345 4.761 1.00 0.00 19 VAL A CA 19
ATOM 31902 C C . VAL A 1 19 ? -2.010 -4.250 5.343 1.00 0.00 19 VAL A C 19
ATOM 31903 O O . VAL A 1 19 ? -2.200 -4.860 6.398 1.00 0.00 19 VAL A O 19
ATOM 31916 N N . TYR A 1 20 ? -0.865 -4.318 4.662 1.00 0.00 20 TYR A N 19
ATOM 31917 C CA . TYR A 1 20 ? 0.301 -5.112 5.063 1.00 0.00 20 TYR A CA 19
ATOM 31918 C C . TYR A 1 20 ? 1.599 -4.332 4.888 1.00 0.00 20 TYR A C 19
ATOM 31919 O O . TYR A 1 20 ? 1.748 -3.573 3.932 1.00 0.00 20 TYR A O 19
ATOM 31937 N N . LYS A 1 21 ? 2.564 -4.562 5.779 1.00 0.00 21 LYS A N 19
ATOM 31938 C CA . LYS A 1 21 ? 3.881 -3.920 5.776 1.00 0.00 21 LYS A CA 19
ATOM 31939 C C . LYS A 1 21 ? 4.979 -4.959 5.595 1.00 0.00 21 LYS A C 19
ATOM 31940 O O . LYS A 1 21 ? 5.052 -5.924 6.356 1.00 0.00 21 LYS A O 19
ATOM 31959 N N . VAL A 1 22 ? 5.821 -4.756 4.584 1.00 0.00 22 VAL A N 19
ATOM 31960 C CA . VAL A 1 22 ? 6.901 -5.665 4.198 1.00 0.00 22 VAL A CA 19
ATOM 31961 C C . VAL A 1 22 ? 8.245 -4.939 4.153 1.00 0.00 22 VAL A C 19
ATOM 31962 O O . VAL A 1 22 ? 8.346 -3.769 3.780 1.00 0.00 22 VAL A O 19
ATOM 31975 N N . THR A 1 23 ? 9.293 -5.664 4.525 1.00 0.00 23 THR A N 19
ATOM 31976 C CA . THR A 1 23 ? 10.680 -5.172 4.574 1.00 0.00 23 THR A CA 19
ATOM 31977 C C . THR A 1 23 ? 11.604 -5.871 3.571 1.00 0.00 23 THR A C 19
ATOM 31978 O O . THR A 1 23 ? 12.769 -5.496 3.446 1.00 0.00 23 THR A O 19
ATOM 31989 N N . THR A 1 24 ? 11.094 -6.870 2.839 1.00 0.00 24 THR A N 19
ATOM 31990 C CA . THR A 1 24 ? 11.857 -7.784 1.964 1.00 0.00 24 THR A CA 19
ATOM 31991 C C . THR A 1 24 ? 11.070 -8.152 0.687 1.00 0.00 24 THR A C 19
ATOM 31992 O O . THR A 1 24 ? 9.836 -8.070 0.686 1.00 0.00 24 THR A O 19
ATOM 32003 N N . PRO A 1 25 ? 11.738 -8.616 -0.390 1.00 0.00 25 PRO A N 19
ATOM 32004 C CA . PRO A 1 25 ? 11.064 -9.125 -1.589 1.00 0.00 25 PRO A CA 19
ATOM 32005 C C . PRO A 1 25 ? 10.311 -10.440 -1.329 1.00 0.00 25 PRO A C 19
ATOM 32006 O O . PRO A 1 25 ? 9.280 -10.703 -1.947 1.00 0.00 25 PRO A O 19
ATOM 32017 N N . ASP A 1 26 ? 10.808 -11.270 -0.407 1.00 0.00 26 ASP A N 19
ATOM 32018 C CA . ASP A 1 26 ? 10.170 -12.531 -0.020 1.00 0.00 26 ASP A CA 19
ATOM 32019 C C . ASP A 1 26 ? 8.883 -12.307 0.797 1.00 0.00 26 ASP A C 19
ATOM 32020 O O . ASP A 1 26 ? 7.966 -13.128 0.759 1.00 0.00 26 ASP A O 19
ATOM 32029 N N . GLU A 1 27 ? 8.793 -11.190 1.523 1.00 0.00 27 GLU A N 19
ATOM 32030 C CA . GLU A 1 27 ? 7.574 -10.772 2.219 1.00 0.00 27 GLU A CA 19
ATOM 32031 C C . GLU A 1 27 ? 6.538 -10.151 1.261 1.00 0.00 27 GLU A C 19
ATOM 32032 O O . GLU A 1 27 ? 5.337 -10.312 1.478 1.00 0.00 27 GLU A O 19
ATOM 32044 N N . ILE A 1 28 ? 6.961 -9.486 0.176 1.00 0.00 28 ILE A N 19
ATOM 32045 C CA . ILE A 1 28 ? 6.049 -8.915 -0.836 1.00 0.00 28 ILE A CA 19
ATOM 32046 C C . ILE A 1 28 ? 5.129 -9.977 -1.447 1.00 0.00 28 ILE A C 19
ATOM 32047 O O . ILE A 1 28 ? 3.921 -9.752 -1.528 1.00 0.00 28 ILE A O 19
ATOM 32063 N N . GLU A 1 29 ? 5.662 -11.138 -1.838 1.00 0.00 29 GLU A N 19
ATOM 32064 C CA . GLU A 1 29 ? 4.860 -12.238 -2.405 1.00 0.00 29 GLU A CA 19
ATOM 32065 C C . GLU A 1 29 ? 3.770 -12.801 -1.460 1.00 0.00 29 GLU A C 19
ATOM 32066 O O . GLU A 1 29 ? 2.845 -13.461 -1.933 1.00 0.00 29 GLU A O 19
ATOM 32078 N N . GLU A 1 30 ? 3.816 -12.525 -0.149 1.00 0.00 30 GLU A N 19
ATOM 32079 C CA . GLU A 1 30 ? 2.697 -12.796 0.772 1.00 0.00 30 GLU A CA 19
ATOM 32080 C C . GLU A 1 30 ? 1.598 -11.738 0.609 1.00 0.00 30 GLU A C 19
ATOM 32081 O O . GLU A 1 30 ? 0.427 -12.078 0.437 1.00 0.00 30 GLU A O 19
ATOM 32093 N N . ALA A 1 31 ? 1.977 -10.456 0.640 1.00 0.00 31 ALA A N 19
ATOM 32094 C CA . ALA A 1 31 ? 1.049 -9.328 0.636 1.00 0.00 31 ALA A CA 19
ATOM 32095 C C . ALA A 1 31 ? 0.265 -9.248 -0.674 1.00 0.00 31 ALA A C 19
ATOM 32096 O O . ALA A 1 31 ? -0.962 -9.193 -0.666 1.00 0.00 31 ALA A O 19
ATOM 32103 N N . VAL A 1 32 ? 0.961 -9.317 -1.809 1.00 0.00 32 VAL A N 19
ATOM 32104 C CA . VAL A 1 32 ? 0.345 -9.256 -3.143 1.00 0.00 32 VAL A CA 19
ATOM 32105 C C . VAL A 1 32 ? -0.589 -10.429 -3.416 1.00 0.00 32 VAL A C 19
ATOM 32106 O O . VAL A 1 32 ? -1.598 -10.257 -4.092 1.00 0.00 32 VAL A O 19
ATOM 32119 N N . ARG A 1 33 ? -0.287 -11.610 -2.864 1.00 0.00 33 ARG A N 19
ATOM 32120 C CA . ARG A 1 33 ? -1.077 -12.831 -3.095 1.00 0.00 33 ARG A CA 19
ATOM 32121 C C . ARG A 1 33 ? -2.423 -12.765 -2.383 1.00 0.00 33 ARG A C 19
ATOM 32122 O O . ARG A 1 33 ? -3.452 -13.096 -2.971 1.00 0.00 33 ARG A O 19
ATOM 32143 N N . ARG A 1 34 ? -2.438 -12.331 -1.121 1.00 0.00 34 ARG A N 19
ATOM 32144 C CA . ARG A 1 34 ? -3.679 -12.211 -0.355 1.00 0.00 34 ARG A CA 19
ATOM 32145 C C . ARG A 1 34 ? -4.464 -10.966 -0.747 1.00 0.00 34 ARG A C 19
ATOM 32146 O O . ARG A 1 34 ? -5.694 -11.004 -0.785 1.00 0.00 34 ARG A O 19
ATOM 32167 N N . ILE A 1 35 ? -3.760 -9.886 -1.106 1.00 0.00 35 ILE A N 19
ATOM 32168 C CA . ILE A 1 35 ? -4.400 -8.701 -1.679 1.00 0.00 35 ILE A CA 19
ATOM 32169 C C . ILE A 1 35 ? -4.989 -8.983 -3.053 1.00 0.00 35 ILE A C 19
ATOM 32170 O O . ILE A 1 35 ? -6.021 -8.406 -3.360 1.00 0.00 35 ILE A O 19
ATOM 32186 N N . GLU A 1 36 ? -4.410 -9.867 -3.864 1.00 0.00 36 GLU A N 19
ATOM 32187 C CA . GLU A 1 36 ? -4.878 -10.104 -5.244 1.00 0.00 36 GLU A CA 19
ATOM 32188 C C . GLU A 1 36 ? -6.392 -10.391 -5.321 1.00 0.00 36 GLU A C 19
ATOM 32189 O O . GLU A 1 36 ? -7.044 -9.982 -6.284 1.00 0.00 36 GLU A O 19
ATOM 32201 N N . LYS A 1 37 ? -6.968 -11.019 -4.286 1.00 0.00 37 LYS A N 19
ATOM 32202 C CA . LYS A 1 37 ? -8.421 -11.254 -4.192 1.00 0.00 37 LYS A CA 19
ATOM 32203 C C . LYS A 1 37 ? -9.236 -9.974 -3.927 1.00 0.00 37 LYS A C 19
ATOM 32204 O O . LYS A 1 37 ? -10.292 -9.766 -4.523 1.00 0.00 37 LYS A O 19
ATOM 32223 N N . TYR A 1 38 ? -8.744 -9.120 -3.029 1.00 0.00 38 TYR A N 19
ATOM 32224 C CA . TYR A 1 38 ? -9.386 -7.897 -2.527 1.00 0.00 38 TYR A CA 19
ATOM 32225 C C . TYR A 1 38 ? -9.119 -6.646 -3.379 1.00 0.00 38 TYR A C 19
ATOM 32226 O O . TYR A 1 38 ? -10.047 -5.957 -3.806 1.00 0.00 38 TYR A O 19
ATOM 32244 N N . GLY A 1 39 ? -7.840 -6.397 -3.666 1.00 0.00 39 GLY A N 19
ATOM 32245 C CA . GLY A 1 39 ? -7.290 -5.350 -4.532 1.00 0.00 39 GLY A CA 19
ATOM 32246 C C . GLY A 1 39 ? -7.629 -5.521 -6.011 1.00 0.00 39 GLY A C 19
ATOM 32247 O O . GLY A 1 39 ? -7.331 -4.646 -6.820 1.00 0.00 39 GLY A O 19
ATOM 32251 N N . ALA A 1 40 ? -8.296 -6.623 -6.362 1.00 0.00 40 ALA A N 19
ATOM 32252 C CA . ALA A 1 40 ? -8.911 -6.827 -7.677 1.00 0.00 40 ALA A CA 19
ATOM 32253 C C . ALA A 1 40 ? -9.772 -5.618 -8.133 1.00 0.00 40 ALA A C 19
ATOM 32254 O O . ALA A 1 40 ? -9.931 -5.410 -9.338 1.00 0.00 40 ALA A O 19
ATOM 32261 N N . GLN A 1 41 ? -10.293 -4.804 -7.194 1.00 0.00 41 GLN A N 19
ATOM 32262 C CA . GLN A 1 41 ? -10.937 -3.519 -7.495 1.00 0.00 41 GLN A CA 19
ATOM 32263 C C . GLN A 1 41 ? -9.945 -2.336 -7.517 1.00 0.00 41 GLN A C 19
ATOM 32264 O O . GLN A 1 41 ? -9.778 -1.712 -8.566 1.00 0.00 41 GLN A O 19
ATOM 32278 N N . VAL A 1 42 ? -9.292 -2.021 -6.384 1.00 0.00 42 VAL A N 19
ATOM 32279 C CA . VAL A 1 42 ? -8.412 -0.844 -6.206 1.00 0.00 42 VAL A CA 19
ATOM 32280 C C . VAL A 1 42 ? -7.274 -1.149 -5.214 1.00 0.00 42 VAL A C 19
ATOM 32281 O O . VAL A 1 42 ? -7.486 -1.782 -4.177 1.00 0.00 42 VAL A O 19
ATOM 32294 N N . VAL A 1 43 ? -6.065 -0.659 -5.514 1.00 0.00 43 VAL A N 19
ATOM 32295 C CA . VAL A 1 43 ? -4.828 -0.847 -4.727 1.00 0.00 43 VAL A CA 19
ATOM 32296 C C . VAL A 1 43 ? -4.075 0.479 -4.588 1.00 0.00 43 VAL A C 19
ATOM 32297 O O . VAL A 1 43 ? -4.157 1.347 -5.457 1.00 0.00 43 VAL A O 19
ATOM 32310 N N . LEU A 1 44 ? -3.324 0.624 -3.500 1.00 0.00 44 LEU A N 19
ATOM 32311 C CA . LEU A 1 44 ? -2.363 1.694 -3.251 1.00 0.00 44 LEU A CA 19
ATOM 32312 C C . LEU A 1 44 ? -1.030 1.116 -2.742 1.00 0.00 44 LEU A C 19
ATOM 32313 O O . LEU A 1 44 ? -0.999 0.298 -1.821 1.00 0.00 44 LEU A O 19
ATOM 32329 N N . ILE A 1 45 ? 0.080 1.585 -3.312 1.00 0.00 45 ILE A N 19
ATOM 32330 C CA . ILE A 1 45 ? 1.446 1.300 -2.848 1.00 0.00 45 ILE A CA 19
ATOM 32331 C C . ILE A 1 45 ? 1.963 2.512 -2.071 1.00 0.00 45 ILE A C 19
ATOM 32332 O O . ILE A 1 45 ? 1.906 3.636 -2.572 1.00 0.00 45 ILE A O 19
ATOM 32348 N N . ILE A 1 46 ? 2.470 2.278 -0.859 1.00 0.00 46 ILE A N 19
ATOM 32349 C CA . ILE A 1 46 ? 3.082 3.283 0.015 1.00 0.00 46 ILE A CA 19
ATOM 32350 C C . ILE A 1 46 ? 4.546 2.913 0.294 1.00 0.00 46 ILE A C 19
ATOM 32351 O O . ILE A 1 46 ? 4.854 1.765 0.612 1.00 0.00 46 ILE A O 19
ATOM 32367 N N . TYR A 1 47 ? 5.461 3.877 0.178 1.00 0.00 47 TYR A N 19
ATOM 32368 C CA . TYR A 1 47 ? 6.905 3.691 0.362 1.00 0.00 47 TYR A CA 19
ATOM 32369 C C . TYR A 1 47 ? 7.453 4.685 1.399 1.00 0.00 47 TYR A C 19
ATOM 32370 O O . TYR A 1 47 ? 7.648 5.872 1.131 1.00 0.00 47 TYR A O 19
ATOM 32388 N N . THR A 1 48 ? 7.706 4.169 2.603 1.00 0.00 48 THR A N 19
ATOM 32389 C CA . THR A 1 48 ? 8.156 4.931 3.780 1.00 0.00 48 THR A CA 19
ATOM 32390 C C . THR A 1 48 ? 9.575 4.564 4.244 1.00 0.00 48 THR A C 19
ATOM 32391 O O . THR A 1 48 ? 10.019 3.416 4.141 1.00 0.00 48 THR A O 19
ATOM 32402 N N . SER A 1 49 ? 10.289 5.548 4.803 1.00 0.00 49 SER A N 19
ATOM 32403 C CA . SER A 1 49 ? 11.619 5.395 5.420 1.00 0.00 49 SER A CA 19
ATOM 32404 C C . SER A 1 49 ? 12.663 4.734 4.486 1.00 0.00 49 SER A C 19
ATOM 32405 O O . SER A 1 49 ? 12.616 4.911 3.267 1.00 0.00 49 SER A O 19
ATOM 32413 N N . SER A 1 50 ? 13.639 4.000 5.036 1.00 0.00 50 SER A N 19
ATOM 32414 C CA . SER A 1 50 ? 14.831 3.490 4.326 1.00 0.00 50 SER A CA 19
ATOM 32415 C C . SER A 1 50 ? 14.600 2.316 3.353 1.00 0.00 50 SER A C 19
ATOM 32416 O O . SER A 1 50 ? 15.564 1.823 2.762 1.00 0.00 50 SER A O 19
ATOM 32424 N N . GLY A 1 51 ? 13.363 1.827 3.199 1.00 0.00 51 GLY A N 19
ATOM 32425 C CA . GLY A 1 51 ? 13.049 0.658 2.359 1.00 0.00 51 GLY A CA 19
ATOM 32426 C C . GLY A 1 51 ? 11.783 -0.119 2.731 1.00 0.00 51 GLY A C 19
ATOM 32427 O O . GLY A 1 51 ? 11.466 -1.114 2.078 1.00 0.00 51 GLY A O 19
ATOM 32431 N N . ILE A 1 52 ? 11.052 0.305 3.766 1.00 0.00 52 ILE A N 19
ATOM 32432 C CA . ILE A 1 52 ? 9.782 -0.298 4.161 1.00 0.00 52 ILE A CA 19
ATOM 32433 C C . ILE A 1 52 ? 8.694 0.053 3.140 1.00 0.00 52 ILE A C 19
ATOM 32434 O O . ILE A 1 52 ? 8.427 1.222 2.848 1.00 0.00 52 ILE A O 19
ATOM 32450 N N . VAL A 1 53 ? 8.042 -0.979 2.609 1.00 0.00 53 VAL A N 19
ATOM 32451 C CA . VAL A 1 53 ? 6.926 -0.852 1.670 1.00 0.00 53 VAL A CA 19
ATOM 32452 C C . VAL A 1 53 ? 5.654 -1.305 2.378 1.00 0.00 53 VAL A C 19
ATOM 32453 O O . VAL A 1 53 ? 5.634 -2.338 3.046 1.00 0.00 53 VAL A O 19
ATOM 32466 N N . ILE A 1 54 ? 4.590 -0.518 2.269 1.00 0.00 54 ILE A N 19
ATOM 32467 C CA . ILE A 1 54 ? 3.275 -0.828 2.834 1.00 0.00 54 ILE A CA 19
ATOM 32468 C C . ILE A 1 54 ? 2.284 -0.921 1.670 1.00 0.00 54 ILE A C 19
ATOM 32469 O O . ILE A 1 54 ? 2.186 -0.016 0.840 1.00 0.00 54 ILE A O 19
ATOM 32485 N N . LEU A 1 55 ? 1.561 -2.033 1.593 1.00 0.00 55 LEU A N 19
ATOM 32486 C CA . LEU A 1 55 ? 0.608 -2.343 0.531 1.00 0.00 55 LEU A CA 19
ATOM 32487 C C . LEU A 1 55 ? -0.802 -2.268 1.114 1.00 0.00 55 LEU A C 19
ATOM 32488 O O . LEU A 1 55 ? -1.113 -2.995 2.058 1.00 0.00 55 LEU A O 19
ATOM 32504 N N . VAL A 1 56 ? -1.642 -1.387 0.569 1.00 0.00 56 VAL A N 19
ATOM 32505 C CA . VAL A 1 56 ? -3.044 -1.235 0.996 1.00 0.00 56 VAL A CA 19
ATOM 32506 C C . VAL A 1 56 ? -4.033 -1.459 -0.152 1.00 0.00 56 VAL A C 19
ATOM 32507 O O . VAL A 1 56 ? -3.772 -1.064 -1.288 1.00 0.00 56 VAL A O 19
ATOM 32520 N N . ALA A 1 57 ? -5.163 -2.111 0.119 1.00 0.00 57 ALA A N 19
ATOM 32521 C CA . ALA A 1 57 ? -6.199 -2.384 -0.876 1.00 0.00 57 ALA A CA 19
ATOM 32522 C C . ALA A 1 57 ? -7.631 -2.169 -0.367 1.00 0.00 57 ALA A C 19
ATOM 32523 O O . ALA A 1 57 ? -7.933 -2.359 0.815 1.00 0.00 57 ALA A O 19
ATOM 32530 N N . VAL A 1 58 ? -8.504 -1.786 -1.300 1.00 0.00 58 VAL A N 19
ATOM 32531 C CA . VAL A 1 58 ? -9.869 -1.284 -1.064 1.00 0.00 58 VAL A CA 19
ATOM 32532 C C . VAL A 1 58 ? -10.875 -1.750 -2.126 1.00 0.00 58 VAL A C 19
ATOM 32533 O O . VAL A 1 58 ? -10.499 -2.155 -3.228 1.00 0.00 58 VAL A O 19
ATOM 32546 N N . ARG A 1 59 ? -12.169 -1.685 -1.786 1.00 0.00 59 ARG A N 19
ATOM 32547 C CA . ARG A 1 59 ? -13.301 -2.095 -2.643 1.00 0.00 59 ARG A CA 19
ATOM 32548 C C . ARG A 1 59 ? -13.976 -0.935 -3.383 1.00 0.00 59 ARG A C 19
ATOM 32549 O O . ARG A 1 59 ? -14.808 -1.177 -4.256 1.00 0.00 59 ARG A O 19
ATOM 32570 N N . ASP A 1 60 ? -13.608 0.310 -3.082 1.00 0.00 60 ASP A N 19
ATOM 32571 C CA . ASP A 1 60 ? -14.037 1.513 -3.806 1.00 0.00 60 ASP A CA 19
ATOM 32572 C C . ASP A 1 60 ? -12.862 2.483 -4.045 1.00 0.00 60 ASP A C 19
ATOM 32573 O O . ASP A 1 60 ? -12.008 2.636 -3.166 1.00 0.00 60 ASP A O 19
ATOM 32582 N N . PRO A 1 61 ? -12.831 3.212 -5.180 1.00 0.00 61 PRO A N 19
ATOM 32583 C CA . PRO A 1 61 ? -11.835 4.259 -5.415 1.00 0.00 61 PRO A CA 19
ATOM 32584 C C . PRO A 1 61 ? -12.001 5.436 -4.442 1.00 0.00 61 PRO A C 19
ATOM 32585 O O . PRO A 1 61 ? -11.015 6.078 -4.082 1.00 0.00 61 PRO A O 19
ATOM 32596 N N . SER A 1 62 ? -13.220 5.677 -3.945 1.00 0.00 62 SER A N 19
ATOM 32597 C CA . SER A 1 62 ? -13.520 6.685 -2.921 1.00 0.00 62 SER A CA 19
ATOM 32598 C C . SER A 1 62 ? -12.805 6.411 -1.593 1.00 0.00 62 SER A C 19
ATOM 32599 O O . SER A 1 62 ? -12.368 7.352 -0.933 1.00 0.00 62 SER A O 19
ATOM 32607 N N . GLN A 1 63 ? -12.621 5.136 -1.214 1.00 0.00 63 GLN A N 19
ATOM 32608 C CA . GLN A 1 63 ? -11.850 4.750 -0.024 1.00 0.00 63 GLN A CA 19
ATOM 32609 C C . GLN A 1 63 ? -10.367 5.080 -0.212 1.00 0.00 63 GLN A C 19
ATOM 32610 O O . GLN A 1 63 ? -9.794 5.770 0.631 1.00 0.00 63 GLN A O 19
ATOM 32624 N N . ALA A 1 64 ? -9.762 4.663 -1.332 1.00 0.00 64 ALA A N 19
ATOM 32625 C CA . ALA A 1 64 ? -8.367 4.979 -1.651 1.00 0.00 64 ALA A CA 19
ATOM 32626 C C . ALA A 1 64 ? -8.120 6.492 -1.708 1.00 0.00 64 ALA A C 19
ATOM 32627 O O . ALA A 1 64 ? -7.164 6.977 -1.112 1.00 0.00 64 ALA A O 19
ATOM 32634 N N . ASP A 1 65 ? -8.995 7.243 -2.381 1.00 0.00 65 ASP A N 19
ATOM 32635 C CA . ASP A 1 65 ? -8.872 8.694 -2.531 1.00 0.00 65 ASP A CA 19
ATOM 32636 C C . ASP A 1 65 ? -8.966 9.412 -1.178 1.00 0.00 65 ASP A C 19
ATOM 32637 O O . ASP A 1 65 ? -8.084 10.199 -0.841 1.00 0.00 65 ASP A O 19
ATOM 32646 N N . GLN A 1 66 ? -9.968 9.085 -0.356 1.00 0.00 66 GLN A N 19
ATOM 32647 C CA . GLN A 1 66 ? -10.117 9.676 0.976 1.00 0.00 66 GLN A CA 19
ATOM 32648 C C . GLN A 1 66 ? -8.959 9.322 1.914 1.00 0.00 66 GLN A C 19
ATOM 32649 O O . GLN A 1 66 ? -8.502 10.188 2.661 1.00 0.00 66 GLN A O 19
ATOM 32663 N N . ILE A 1 67 ? -8.460 8.082 1.867 1.00 0.00 67 ILE A N 19
ATOM 32664 C CA . ILE A 1 67 ? -7.324 7.660 2.697 1.00 0.00 67 ILE A CA 19
ATOM 32665 C C . ILE A 1 67 ? -6.044 8.381 2.242 1.00 0.00 67 ILE A C 19
ATOM 32666 O O . ILE A 1 67 ? -5.279 8.877 3.065 1.00 0.00 67 ILE A O 19
ATOM 32682 N N . LEU A 1 68 ? -5.828 8.491 0.928 1.00 0.00 68 LEU A N 19
ATOM 32683 C CA . LEU A 1 68 ? -4.658 9.147 0.333 1.00 0.00 68 LEU A CA 19
ATOM 32684 C C . LEU A 1 68 ? -4.625 10.652 0.637 1.00 0.00 68 LEU A C 19
ATOM 32685 O O . LEU A 1 68 ? -3.573 11.184 0.991 1.00 0.00 68 LEU A O 19
ATOM 32701 N N . LYS A 1 69 ? -5.779 11.321 0.572 1.00 0.00 69 LYS A N 19
ATOM 32702 C CA . LYS A 1 69 ? -5.971 12.740 0.929 1.00 0.00 69 LYS A CA 19
ATOM 32703 C C . LYS A 1 69 ? -5.450 13.075 2.327 1.00 0.00 69 LYS A C 19
ATOM 32704 O O . LYS A 1 69 ? -4.686 14.030 2.472 1.00 0.00 69 LYS A O 19
ATOM 32723 N N . GLU A 1 70 ? -5.809 12.290 3.343 1.00 0.00 70 GLU A N 19
ATOM 32724 C CA . GLU A 1 70 ? -5.273 12.474 4.700 1.00 0.00 70 GLU A CA 19
ATOM 32725 C C . GLU A 1 70 ? -3.832 11.970 4.867 1.00 0.00 70 GLU A C 19
ATOM 32726 O O . GLU A 1 70 ? -3.033 12.596 5.561 1.00 0.00 70 GLU A O 19
ATOM 32738 N N . ALA A 1 71 ? -3.472 10.850 4.243 1.00 0.00 71 ALA A N 19
ATOM 32739 C CA . ALA A 1 71 ? -2.156 10.241 4.423 1.00 0.00 71 ALA A CA 19
ATOM 32740 C C . ALA A 1 71 ? -1.031 11.075 3.793 1.00 0.00 71 ALA A C 19
ATOM 32741 O O . ALA A 1 71 ? 0.023 11.219 4.412 1.00 0.00 71 ALA A O 19
ATOM 32748 N N . LYS A 1 72 ? -1.259 11.704 2.630 1.00 0.00 72 LYS A N 19
ATOM 32749 C CA . LYS A 1 72 ? -0.355 12.664 2.011 1.00 0.00 72 LYS A CA 19
ATOM 32750 C C . LYS A 1 72 ? -0.210 13.931 2.855 1.00 0.00 72 LYS A C 19
ATOM 32751 O O . LYS A 1 72 ? 0.901 14.431 3.036 1.00 0.00 72 LYS A O 19
ATOM 32770 N N . LYS A 1 73 ? -1.328 14.427 3.404 1.00 0.00 73 LYS A N 19
ATOM 32771 C CA . LYS A 1 73 ? -1.363 15.632 4.246 1.00 0.00 73 LYS A CA 19
ATOM 32772 C C . LYS A 1 73 ? -0.523 15.443 5.515 1.00 0.00 73 LYS A C 19
ATOM 32773 O O . LYS A 1 73 ? 0.234 16.334 5.902 1.00 0.00 73 LYS A O 19
ATOM 32792 N N . GLN A 1 74 ? -0.640 14.265 6.131 1.00 0.00 74 GLN A N 19
ATOM 32793 C CA . GLN A 1 74 ? 0.056 13.907 7.369 1.00 0.00 74 GLN A CA 19
ATOM 32794 C C . GLN A 1 74 ? 1.512 13.450 7.138 1.00 0.00 74 GLN A C 19
ATOM 32795 O O . GLN A 1 74 ? 2.349 13.632 8.025 1.00 0.00 74 GLN A O 19
ATOM 32809 N N . ASN A 1 75 ? 1.828 12.864 5.975 1.00 0.00 75 ASN A N 19
ATOM 32810 C CA . ASN A 1 75 ? 3.135 12.270 5.659 1.00 0.00 75 ASN A CA 19
ATOM 32811 C C . ASN A 1 75 ? 3.576 12.648 4.219 1.00 0.00 75 ASN A C 19
ATOM 32812 O O . ASN A 1 75 ? 3.164 11.986 3.259 1.00 0.00 75 ASN A O 19
ATOM 32823 N N . PRO A 1 76 ? 4.430 13.671 4.021 1.00 0.00 76 PRO A N 19
ATOM 32824 C CA . PRO A 1 76 ? 4.785 14.151 2.679 1.00 0.00 76 PRO A CA 19
ATOM 32825 C C . PRO A 1 76 ? 5.777 13.239 1.930 1.00 0.00 76 PRO A C 19
ATOM 32826 O O . PRO A 1 76 ? 5.738 13.166 0.700 1.00 0.00 76 PRO A O 19
ATOM 32837 N N . SER A 1 77 ? 6.641 12.516 2.652 1.00 0.00 77 SER A N 19
ATOM 32838 C CA . SER A 1 77 ? 7.701 11.655 2.085 1.00 0.00 77 SER A CA 19
ATOM 32839 C C . SER A 1 77 ? 7.258 10.207 1.804 1.00 0.00 77 SER A C 19
ATOM 32840 O O . SER A 1 77 ? 8.046 9.400 1.310 1.00 0.00 77 SER A O 19
ATOM 32848 N N . ALA A 1 78 ? 6.006 9.863 2.124 1.00 0.00 78 ALA A N 19
ATOM 32849 C CA . ALA A 1 78 ? 5.472 8.496 2.126 1.00 0.00 78 ALA A CA 19
ATOM 32850 C C . ALA A 1 78 ? 5.183 7.884 0.739 1.00 0.00 78 ALA A C 19
ATOM 32851 O O . ALA A 1 78 ? 4.890 6.693 0.653 1.00 0.00 78 ALA A O 19
ATOM 32858 N N . THR A 1 79 ? 5.243 8.691 -0.327 1.00 0.00 79 THR A N 19
ATOM 32859 C CA . THR A 1 79 ? 5.203 8.299 -1.753 1.00 0.00 79 THR A CA 19
ATOM 32860 C C . THR A 1 79 ? 4.102 7.286 -2.107 1.00 0.00 79 THR A C 19
ATOM 32861 O O . THR A 1 79 ? 4.276 6.066 -2.033 1.00 0.00 79 THR A O 19
ATOM 32872 N N . PHE A 1 80 ? 2.963 7.819 -2.541 1.00 0.00 80 PHE A N 19
ATOM 32873 C CA . PHE A 1 80 ? 1.728 7.078 -2.817 1.00 0.00 80 PHE A CA 19
ATOM 32874 C C . PHE A 1 80 ? 1.578 6.766 -4.310 1.00 0.00 80 PHE A C 19
ATOM 32875 O O . PHE A 1 80 ? 1.785 7.650 -5.146 1.00 0.00 80 PHE A O 19
ATOM 32892 N N . VAL A 1 81 ? 1.171 5.537 -4.651 1.00 0.00 81 VAL A N 19
ATOM 32893 C CA . VAL A 1 81 ? 0.866 5.143 -6.042 1.00 0.00 81 VAL A CA 19
ATOM 32894 C C . VAL A 1 81 ? -0.453 4.378 -6.102 1.00 0.00 81 VAL A C 19
ATOM 32895 O O . VAL A 1 81 ? -0.526 3.243 -5.627 1.00 0.00 81 VAL A O 19
ATOM 32908 N N . ARG A 1 82 ? -1.498 4.975 -6.697 1.00 0.00 82 ARG A N 19
ATOM 32909 C CA . ARG A 1 82 ? -2.786 4.305 -6.953 1.00 0.00 82 ARG A CA 19
ATOM 32910 C C . ARG A 1 82 ? -2.664 3.353 -8.145 1.00 0.00 82 ARG A C 19
ATOM 32911 O O . ARG A 1 82 ? -2.082 3.709 -9.172 1.00 0.00 82 ARG A O 19
ATOM 32932 N N . LEU A 1 83 ? -3.247 2.165 -8.014 1.00 0.00 83 LEU A N 19
ATOM 32933 C CA . LEU A 1 83 ? -3.263 1.107 -9.024 1.00 0.00 83 LEU A CA 19
ATOM 32934 C C . LEU A 1 83 ? -4.674 0.898 -9.585 1.00 0.00 83 LEU A C 19
ATOM 32935 O O . LEU A 1 83 ? -5.658 0.852 -8.844 1.00 0.00 83 LEU A O 19
ATOM 32951 N N . GLU A 1 84 ? -4.751 0.779 -10.913 1.00 0.00 84 GLU A N 19
ATOM 32952 C CA . GLU A 1 84 ? -6.007 0.738 -11.679 1.00 0.00 84 GLU A CA 19
ATOM 32953 C C . GLU A 1 84 ? -5.820 0.058 -13.052 1.00 0.00 84 GLU A C 19
ATOM 32954 O O . GLU A 1 84 ? -6.590 -0.834 -13.415 1.00 0.00 84 GLU A O 19
ATOM 32966 N N . GLY A 1 85 ? -4.778 0.448 -13.801 1.00 0.00 85 GLY A N 19
ATOM 32967 C CA . GLY A 1 85 ? -4.470 -0.068 -15.144 1.00 0.00 85 GLY A CA 19
ATOM 32968 C C . GLY A 1 85 ? -3.656 -1.372 -15.191 1.00 0.00 85 GLY A C 19
ATOM 32969 O O . GLY A 1 85 ? -3.444 -1.911 -16.280 1.00 0.00 85 GLY A O 19
ATOM 32973 N N . VAL A 1 86 ? -3.192 -1.883 -14.042 1.00 0.00 86 VAL A N 19
ATOM 32974 C CA . VAL A 1 86 ? -2.370 -3.101 -13.919 1.00 0.00 86 VAL A CA 19
ATOM 32975 C C . VAL A 1 86 ? -3.154 -4.201 -13.195 1.00 0.00 86 VAL A C 19
ATOM 32976 O O . VAL A 1 86 ? -3.828 -3.940 -12.195 1.00 0.00 86 VAL A O 19
ATOM 32989 N N . SER A 1 87 ? -3.054 -5.437 -13.689 1.00 0.00 87 SER A N 19
ATOM 32990 C CA . SER A 1 87 ? -3.666 -6.632 -13.087 1.00 0.00 87 SER A CA 19
ATOM 32991 C C . SER A 1 87 ? -3.149 -6.918 -11.662 1.00 0.00 87 SER A C 19
ATOM 32992 O O . SER A 1 87 ? -2.009 -6.574 -11.340 1.00 0.00 87 SER A O 19
ATOM 33000 N N . PRO A 1 88 ? -3.939 -7.588 -10.798 1.00 0.00 88 PRO A N 19
ATOM 33001 C CA . PRO A 1 88 ? -3.594 -7.812 -9.386 1.00 0.00 88 PRO A CA 19
ATOM 33002 C C . PRO A 1 88 ? -2.384 -8.736 -9.176 1.00 0.00 88 PRO A C 19
ATOM 33003 O O . PRO A 1 88 ? -1.711 -8.635 -8.152 1.00 0.00 88 PRO A O 19
ATOM 33014 N N . ASP A 1 89 ? -2.086 -9.627 -10.127 1.00 0.00 89 ASP A N 19
ATOM 33015 C CA . ASP A 1 89 ? -0.816 -10.382 -10.136 1.00 0.00 89 ASP A CA 19
ATOM 33016 C C . ASP A 1 89 ? 0.357 -9.591 -10.759 1.00 0.00 89 ASP A C 19
ATOM 33017 O O . ASP A 1 89 ? 1.508 -9.761 -10.363 1.00 0.00 89 ASP A O 19
ATOM 33026 N N . ASP A 1 90 ? 0.083 -8.693 -11.709 1.00 0.00 90 ASP A N 19
ATOM 33027 C CA . ASP A 1 90 ? 1.097 -7.851 -12.360 1.00 0.00 90 ASP A CA 19
ATOM 33028 C C . ASP A 1 90 ? 1.596 -6.728 -11.437 1.00 0.00 90 ASP A C 19
ATOM 33029 O O . ASP A 1 90 ? 2.735 -6.274 -11.561 1.00 0.00 90 ASP A O 19
ATOM 33038 N N . LEU A 1 91 ? 0.769 -6.334 -10.461 1.00 0.00 91 LEU A N 19
ATOM 33039 C CA . LEU A 1 91 ? 1.098 -5.461 -9.329 1.00 0.00 91 LEU A CA 19
ATOM 33040 C C . LEU A 1 91 ? 2.432 -5.835 -8.654 1.00 0.00 91 LEU A C 19
ATOM 33041 O O . LEU A 1 91 ? 3.135 -4.947 -8.170 1.00 0.00 91 LEU A O 19
ATOM 33057 N N . ARG A 1 92 ? 2.821 -7.120 -8.663 1.00 0.00 92 ARG A N 19
ATOM 33058 C CA . ARG A 1 92 ? 4.116 -7.594 -8.139 1.00 0.00 92 ARG A CA 19
ATOM 33059 C C . ARG A 1 92 ? 5.295 -6.824 -8.722 1.00 0.00 92 ARG A C 19
ATOM 33060 O O . ARG A 1 92 ? 6.173 -6.401 -7.976 1.00 0.00 92 ARG A O 19
ATOM 33081 N N . ARG A 1 93 ? 5.275 -6.560 -10.030 1.00 0.00 93 ARG A N 19
ATOM 33082 C CA . ARG A 1 93 ? 6.319 -5.802 -10.739 1.00 0.00 93 ARG A CA 19
ATOM 33083 C C . ARG A 1 93 ? 6.436 -4.378 -10.195 1.00 0.00 93 ARG A C 19
ATOM 33084 O O . ARG A 1 93 ? 7.539 -3.911 -9.923 1.00 0.00 93 ARG A O 19
ATOM 33105 N N . GLN A 1 94 ? 5.298 -3.718 -9.978 1.00 0.00 94 GLN A N 19
ATOM 33106 C CA . GLN A 1 94 ? 5.213 -2.340 -9.483 1.00 0.00 94 GLN A CA 19
ATOM 33107 C C . GLN A 1 94 ? 5.649 -2.225 -8.013 1.00 0.00 94 GLN A C 19
ATOM 33108 O O . GLN A 1 94 ? 6.321 -1.264 -7.642 1.00 0.00 94 GLN A O 19
ATOM 33122 N N . VAL A 1 95 ? 5.312 -3.219 -7.183 1.00 0.00 95 VAL A N 19
ATOM 33123 C CA . VAL A 1 95 ? 5.703 -3.273 -5.765 1.00 0.00 95 VAL A CA 19
ATOM 33124 C C . VAL A 1 95 ? 7.190 -3.600 -5.619 1.00 0.00 95 VAL A C 19
ATOM 33125 O O . VAL A 1 95 ? 7.909 -2.930 -4.876 1.00 0.00 95 VAL A O 19
ATOM 33138 N N . GLU A 1 96 ? 7.679 -4.610 -6.337 1.00 0.00 96 GLU A N 19
ATOM 33139 C CA . GLU A 1 96 ? 9.070 -5.045 -6.226 1.00 0.00 96 GLU A CA 19
ATOM 33140 C C . GLU A 1 96 ? 10.044 -4.026 -6.834 1.00 0.00 96 GLU A C 19
ATOM 33141 O O . GLU A 1 96 ? 11.086 -3.771 -6.242 1.00 0.00 96 GLU A O 19
ATOM 33153 N N . ASP A 1 97 ? 9.703 -3.360 -7.944 1.00 0.00 97 ASP A N 19
ATOM 33154 C CA . ASP A 1 97 ? 10.518 -2.272 -8.514 1.00 0.00 97 ASP A CA 19
ATOM 33155 C C . ASP A 1 97 ? 10.697 -1.091 -7.537 1.00 0.00 97 ASP A C 19
ATOM 33156 O O . ASP A 1 97 ? 11.762 -0.471 -7.495 1.00 0.00 97 ASP A O 19
ATOM 33165 N N . VAL A 1 98 ? 9.694 -0.829 -6.692 1.00 0.00 98 VAL A N 19
ATOM 33166 C CA . VAL A 1 98 ? 9.764 0.165 -5.605 1.00 0.00 98 VAL A CA 19
ATOM 33167 C C . VAL A 1 98 ? 10.668 -0.332 -4.471 1.00 0.00 98 VAL A C 19
ATOM 33168 O O . VAL A 1 98 ? 11.492 0.437 -3.969 1.00 0.00 98 VAL A O 19
ATOM 33181 N N . TRP A 1 99 ? 10.598 -1.622 -4.116 1.00 0.00 99 TRP A N 19
ATOM 33182 C CA . TRP A 1 99 ? 11.500 -2.222 -3.128 1.00 0.00 99 TRP A CA 19
ATOM 33183 C C . TRP A 1 99 ? 12.970 -2.161 -3.582 1.00 0.00 99 TRP A C 19
ATOM 33184 O O . TRP A 1 99 ? 13.829 -1.680 -2.842 1.00 0.00 99 TRP A O 19
ATOM 33205 N N . ARG A 1 100 ? 13.259 -2.567 -4.826 1.00 0.00 100 ARG A N 19
ATOM 33206 C CA . ARG A 1 100 ? 14.603 -2.523 -5.434 1.00 0.00 100 ARG A CA 19
ATOM 33207 C C . ARG A 1 100 ? 15.131 -1.094 -5.570 1.00 0.00 100 ARG A C 19
ATOM 33208 O O . ARG A 1 100 ? 16.299 -0.841 -5.270 1.00 0.00 100 ARG A O 19
ATOM 33229 N N . GLY A 1 101 ? 14.272 -0.153 -5.969 1.00 0.00 101 GLY A N 19
ATOM 33230 C CA . GLY A 1 101 ? 14.614 1.266 -6.105 1.00 0.00 101 GLY A CA 19
ATOM 33231 C C . GLY A 1 101 ? 15.013 1.931 -4.784 1.00 0.00 101 GLY A C 19
ATOM 33232 O O . GLY A 1 101 ? 15.932 2.752 -4.771 1.00 0.00 101 GLY A O 19
ATOM 33236 N N . SER A 1 102 ? 14.385 1.535 -3.669 1.00 0.00 102 SER A N 19
ATOM 33237 C CA . SER A 1 102 ? 14.599 2.142 -2.345 1.00 0.00 102 SER A CA 19
ATOM 33238 C C . SER A 1 102 ? 16.033 2.020 -1.808 1.00 0.00 102 SER A C 19
ATOM 33239 O O . SER A 1 102 ? 16.514 2.925 -1.120 1.00 0.00 102 SER A O 19
ATOM 33247 N N . LEU A 1 103 ? 16.728 0.921 -2.127 1.00 0.00 103 LEU A N 19
ATOM 33248 C CA . LEU A 1 103 ? 18.076 0.621 -1.620 1.00 0.00 103 LEU A CA 19
ATOM 33249 C C . LEU A 1 103 ? 19.175 1.457 -2.296 1.00 0.00 103 LEU A C 19
ATOM 33250 O O . LEU A 1 103 ? 20.245 1.670 -1.722 1.00 0.00 103 LEU A O 19
ATOM 33266 N N . GLU A 1 104 ? 18.928 1.886 -3.532 1.00 0.00 104 GLU A N 19
ATOM 33267 C CA . GLU A 1 104 ? 19.910 2.520 -4.417 1.00 0.00 104 GLU A CA 19
ATOM 33268 C C . GLU A 1 104 ? 19.939 4.057 -4.326 1.00 0.00 104 GLU A C 19
ATOM 33269 O O . GLU A 1 104 ? 19.046 4.696 -3.762 1.00 0.00 104 GLU A O 19
ATOM 33281 N N . HIS A 1 105 ? 20.998 4.651 -4.883 1.00 0.00 105 HIS A N 19
ATOM 33282 C CA . HIS A 1 105 ? 21.392 6.065 -4.769 1.00 0.00 105 HIS A CA 19
ATOM 33283 C C . HIS A 1 105 ? 20.518 7.046 -5.591 1.00 0.00 105 HIS A C 19
ATOM 33284 O O . HIS A 1 105 ? 21.000 8.043 -6.138 1.00 0.00 105 HIS A O 19
ATOM 33298 N N . HIS A 1 106 ? 19.210 6.788 -5.660 1.00 0.00 106 HIS A N 19
ATOM 33299 C CA . HIS A 1 106 ? 18.200 7.598 -6.354 1.00 0.00 106 HIS A CA 19
ATOM 33300 C C . HIS A 1 106 ? 17.792 8.883 -5.596 1.00 0.00 106 HIS A C 19
ATOM 33301 O O . HIS A 1 106 ? 16.872 9.582 -6.027 1.00 0.00 106 HIS A O 19
ATOM 33315 N N . HIS A 1 107 ? 18.469 9.201 -4.479 1.00 0.00 107 HIS A N 19
ATOM 33316 C CA . HIS A 1 107 ? 18.367 10.458 -3.716 1.00 0.00 107 HIS A CA 19
ATOM 33317 C C . HIS A 1 107 ? 16.917 10.904 -3.426 1.00 0.00 107 HIS A C 19
ATOM 33318 O O . HIS A 1 107 ? 16.518 12.041 -3.692 1.00 0.00 107 HIS A O 19
ATOM 33332 N N . HIS A 1 108 ? 16.125 9.979 -2.867 1.00 0.00 108 HIS A N 19
ATOM 33333 C CA . HIS A 1 108 ? 14.690 10.136 -2.579 1.00 0.00 108 HIS A CA 19
ATOM 33334 C C . HIS A 1 108 ? 14.363 11.358 -1.695 1.00 0.00 108 HIS A C 19
ATOM 33335 O O . HIS A 1 108 ? 13.324 11.998 -1.876 1.00 0.00 108 HIS A O 19
ATOM 33349 N N . HIS A 1 109 ? 15.255 11.692 -0.755 1.00 0.00 109 HIS A N 19
ATOM 33350 C CA . HIS A 1 109 ? 15.210 12.892 0.086 1.00 0.00 109 HIS A CA 19
ATOM 33351 C C . HIS A 1 109 ? 16.636 13.327 0.487 1.00 0.00 109 HIS A C 19
ATOM 33352 O O . HIS A 1 109 ? 17.550 12.497 0.534 1.00 0.00 109 HIS A O 19
ATOM 33366 N N . HIS A 1 110 ? 16.824 14.619 0.789 1.00 0.00 110 HIS A N 19
ATOM 33367 C CA . HIS A 1 110 ? 18.080 15.204 1.284 1.00 0.00 110 HIS A CA 19
ATOM 33368 C C . HIS A 1 110 ? 17.808 16.321 2.314 1.00 0.00 110 HIS A C 19
ATOM 33369 O O . HIS A 1 110 ? 17.303 17.401 1.925 1.00 0.00 110 HIS A O 19
ATOM 33384 N N . GLY A 1 1 ? 4.935 4.844 15.896 1.00 0.00 1 GLY A N 20
ATOM 33385 C CA . GLY A 1 1 ? 5.731 4.427 14.721 1.00 0.00 1 GLY A CA 20
ATOM 33386 C C . GLY A 1 1 ? 5.137 4.970 13.433 1.00 0.00 1 GLY A C 20
ATOM 33387 O O . GLY A 1 1 ? 3.920 4.966 13.256 1.00 0.00 1 GLY A O 20
ATOM 33393 N N . ASP A 1 2 ? 5.983 5.436 12.512 1.00 0.00 2 ASP A N 20
ATOM 33394 C CA . ASP A 1 2 ? 5.584 6.060 11.239 1.00 0.00 2 ASP A CA 20
ATOM 33395 C C . ASP A 1 2 ? 4.803 5.106 10.315 1.00 0.00 2 ASP A C 20
ATOM 33396 O O . ASP A 1 2 ? 3.732 5.463 9.820 1.00 0.00 2 ASP A O 20
ATOM 33405 N N . ALA A 1 3 ? 5.278 3.867 10.153 1.00 0.00 3 ALA A N 20
ATOM 33406 C CA . ALA A 1 3 ? 4.586 2.813 9.409 1.00 0.00 3 ALA A CA 20
ATOM 33407 C C . ALA A 1 3 ? 3.233 2.446 10.048 1.00 0.00 3 ALA A C 20
ATOM 33408 O O . ALA A 1 3 ? 2.227 2.293 9.354 1.00 0.00 3 ALA A O 20
ATOM 33415 N N . ASP A 1 4 ? 3.196 2.344 11.380 1.00 0.00 4 ASP A N 20
ATOM 33416 C CA . ASP A 1 4 ? 2.012 1.943 12.149 1.00 0.00 4 ASP A CA 20
ATOM 33417 C C . ASP A 1 4 ? 0.893 2.996 12.081 1.00 0.00 4 ASP A C 20
ATOM 33418 O O . ASP A 1 4 ? -0.289 2.661 11.978 1.00 0.00 4 ASP A O 20
ATOM 33427 N N . LYS A 1 5 ? 1.268 4.280 12.067 1.00 0.00 5 LYS A N 20
ATOM 33428 C CA . LYS A 1 5 ? 0.347 5.406 11.881 1.00 0.00 5 LYS A CA 20
ATOM 33429 C C . LYS A 1 5 ? -0.260 5.361 10.488 1.00 0.00 5 LYS A C 20
ATOM 33430 O O . LYS A 1 5 ? -1.480 5.419 10.348 1.00 0.00 5 LYS A O 20
ATOM 33449 N N . ILE A 1 6 ? 0.573 5.200 9.461 1.00 0.00 6 ILE A N 20
ATOM 33450 C CA . ILE A 1 6 ? 0.117 5.217 8.067 1.00 0.00 6 ILE A CA 20
ATOM 33451 C C . ILE A 1 6 ? -0.828 4.052 7.751 1.00 0.00 6 ILE A C 20
ATOM 33452 O O . ILE A 1 6 ? -1.802 4.237 7.020 1.00 0.00 6 ILE A O 20
ATOM 33468 N N . MET A 1 7 ? -0.581 2.865 8.319 1.00 0.00 7 MET A N 20
ATOM 33469 C CA . MET A 1 7 ? -1.456 1.712 8.065 1.00 0.00 7 MET A CA 20
ATOM 33470 C C . MET A 1 7 ? -2.811 1.878 8.761 1.00 0.00 7 MET A C 20
ATOM 33471 O O . MET A 1 7 ? -3.853 1.526 8.212 1.00 0.00 7 MET A O 20
ATOM 33485 N N . GLU A 1 8 ? -2.814 2.506 9.938 1.00 0.00 8 GLU A N 20
ATOM 33486 C CA . GLU A 1 8 ? -4.042 2.823 10.670 1.00 0.00 8 GLU A CA 20
ATOM 33487 C C . GLU A 1 8 ? -4.821 3.981 10.033 1.00 0.00 8 GLU A C 20
ATOM 33488 O O . GLU A 1 8 ? -6.045 3.992 10.108 1.00 0.00 8 GLU A O 20
ATOM 33500 N N . GLN A 1 9 ? -4.164 4.915 9.337 1.00 0.00 9 GLN A N 20
ATOM 33501 C CA . GLN A 1 9 ? -4.846 5.964 8.560 1.00 0.00 9 GLN A CA 20
ATOM 33502 C C . GLN A 1 9 ? -5.754 5.400 7.458 1.00 0.00 9 GLN A C 20
ATOM 33503 O O . GLN A 1 9 ? -6.754 6.022 7.105 1.00 0.00 9 GLN A O 20
ATOM 33517 N N . ALA A 1 10 ? -5.440 4.219 6.925 1.00 0.00 10 ALA A N 20
ATOM 33518 C CA . ALA A 1 10 ? -6.346 3.507 6.033 1.00 0.00 10 ALA A CA 20
ATOM 33519 C C . ALA A 1 10 ? -7.531 2.898 6.796 1.00 0.00 10 ALA A C 20
ATOM 33520 O O . ALA A 1 10 ? -8.691 3.102 6.436 1.00 0.00 10 ALA A O 20
ATOM 33527 N N . LYS A 1 11 ? -7.239 2.220 7.910 1.00 0.00 11 LYS A N 20
ATOM 33528 C CA . LYS A 1 11 ? -8.205 1.473 8.730 1.00 0.00 11 LYS A CA 20
ATOM 33529 C C . LYS A 1 11 ? -9.207 2.379 9.455 1.00 0.00 11 LYS A C 20
ATOM 33530 O O . LYS A 1 11 ? -10.355 1.987 9.658 1.00 0.00 11 LYS A O 20
ATOM 33549 N N . ARG A 1 12 ? -8.789 3.601 9.805 1.00 0.00 12 ARG A N 20
ATOM 33550 C CA . ARG A 1 12 ? -9.622 4.624 10.471 1.00 0.00 12 ARG A CA 20
ATOM 33551 C C . ARG A 1 12 ? -10.690 5.202 9.540 1.00 0.00 12 ARG A C 20
ATOM 33552 O O . ARG A 1 12 ? -11.748 5.635 9.993 1.00 0.00 12 ARG A O 20
ATOM 33573 N N . GLN A 1 13 ? -10.391 5.209 8.239 1.00 0.00 13 GLN A N 20
ATOM 33574 C CA . GLN A 1 13 ? -11.260 5.682 7.164 1.00 0.00 13 GLN A CA 20
ATOM 33575 C C . GLN A 1 13 ? -12.173 4.556 6.669 1.00 0.00 13 GLN A C 20
ATOM 33576 O O . GLN A 1 13 ? -13.376 4.756 6.509 1.00 0.00 13 GLN A O 20
ATOM 33590 N N . ASP A 1 14 ? -11.609 3.363 6.468 1.00 0.00 14 ASP A N 20
ATOM 33591 C CA . ASP A 1 14 ? -12.341 2.181 6.026 1.00 0.00 14 ASP A CA 20
ATOM 33592 C C . ASP A 1 14 ? -11.761 0.915 6.696 1.00 0.00 14 ASP A C 20
ATOM 33593 O O . ASP A 1 14 ? -10.674 0.456 6.330 1.00 0.00 14 ASP A O 20
ATOM 33602 N N . PRO A 1 15 ? -12.459 0.334 7.690 1.00 0.00 15 PRO A N 20
ATOM 33603 C CA . PRO A 1 15 ? -11.957 -0.809 8.455 1.00 0.00 15 PRO A CA 20
ATOM 33604 C C . PRO A 1 15 ? -11.990 -2.123 7.658 1.00 0.00 15 PRO A C 20
ATOM 33605 O O . PRO A 1 15 ? -11.334 -3.092 8.044 1.00 0.00 15 PRO A O 20
ATOM 33616 N N . ASN A 1 16 ? -12.714 -2.163 6.535 1.00 0.00 16 ASN A N 20
ATOM 33617 C CA . ASN A 1 16 ? -12.750 -3.290 5.607 1.00 0.00 16 ASN A CA 20
ATOM 33618 C C . ASN A 1 16 ? -11.538 -3.328 4.646 1.00 0.00 16 ASN A C 20
ATOM 33619 O O . ASN A 1 16 ? -11.257 -4.387 4.079 1.00 0.00 16 ASN A O 20
ATOM 33630 N N . ALA A 1 17 ? -10.787 -2.228 4.491 1.00 0.00 17 ALA A N 20
ATOM 33631 C CA . ALA A 1 17 ? -9.536 -2.193 3.737 1.00 0.00 17 ALA A CA 20
ATOM 33632 C C . ALA A 1 17 ? -8.516 -3.188 4.306 1.00 0.00 17 ALA A C 20
ATOM 33633 O O . ALA A 1 17 ? -8.413 -3.364 5.527 1.00 0.00 17 ALA A O 20
ATOM 33640 N N . GLN A 1 18 ? -7.725 -3.800 3.427 1.00 0.00 18 GLN A N 20
ATOM 33641 C CA . GLN A 1 18 ? -6.636 -4.687 3.828 1.00 0.00 18 GLN A CA 20
ATOM 33642 C C . GLN A 1 18 ? -5.299 -3.951 3.725 1.00 0.00 18 GLN A C 20
ATOM 33643 O O . GLN A 1 18 ? -5.008 -3.367 2.684 1.00 0.00 18 GLN A O 20
ATOM 33657 N N . VAL A 1 19 ? -4.483 -3.977 4.782 1.00 0.00 19 VAL A N 20
ATOM 33658 C CA . VAL A 1 19 ? -3.158 -3.330 4.812 1.00 0.00 19 VAL A CA 20
ATOM 33659 C C . VAL A 1 19 ? -2.084 -4.234 5.420 1.00 0.00 19 VAL A C 20
ATOM 33660 O O . VAL A 1 19 ? -2.300 -4.836 6.474 1.00 0.00 19 VAL A O 20
ATOM 33673 N N . TYR A 1 20 ? -0.922 -4.306 4.766 1.00 0.00 20 TYR A N 20
ATOM 33674 C CA . TYR A 1 20 ? 0.233 -5.104 5.195 1.00 0.00 20 TYR A CA 20
ATOM 33675 C C . TYR A 1 20 ? 1.549 -4.352 5.003 1.00 0.00 20 TYR A C 20
ATOM 33676 O O . TYR A 1 20 ? 1.703 -3.596 4.045 1.00 0.00 20 TYR A O 20
ATOM 33694 N N . LYS A 1 21 ? 2.521 -4.594 5.886 1.00 0.00 21 LYS A N 20
ATOM 33695 C CA . LYS A 1 21 ? 3.848 -3.964 5.880 1.00 0.00 21 LYS A CA 20
ATOM 33696 C C . LYS A 1 21 ? 4.944 -5.005 5.696 1.00 0.00 21 LYS A C 20
ATOM 33697 O O . LYS A 1 21 ? 5.003 -5.979 6.448 1.00 0.00 21 LYS A O 20
ATOM 33716 N N . VAL A 1 22 ? 5.813 -4.785 4.710 1.00 0.00 22 VAL A N 20
ATOM 33717 C CA . VAL A 1 22 ? 6.935 -5.665 4.374 1.00 0.00 22 VAL A CA 20
ATOM 33718 C C . VAL A 1 22 ? 8.244 -4.890 4.246 1.00 0.00 22 VAL A C 20
ATOM 33719 O O . VAL A 1 22 ? 8.266 -3.711 3.879 1.00 0.00 22 VAL A O 20
ATOM 33732 N N . THR A 1 23 ? 9.352 -5.557 4.550 1.00 0.00 23 THR A N 20
ATOM 33733 C CA . THR A 1 23 ? 10.710 -5.000 4.460 1.00 0.00 23 THR A CA 20
ATOM 33734 C C . THR A 1 23 ? 11.593 -5.698 3.421 1.00 0.00 23 THR A C 20
ATOM 33735 O O . THR A 1 23 ? 12.701 -5.233 3.160 1.00 0.00 23 THR A O 20
ATOM 33746 N N . THR A 1 24 ? 11.106 -6.776 2.794 1.00 0.00 24 THR A N 20
ATOM 33747 C CA . THR A 1 24 ? 11.848 -7.622 1.831 1.00 0.00 24 THR A CA 20
ATOM 33748 C C . THR A 1 24 ? 11.010 -7.993 0.586 1.00 0.00 24 THR A C 20
ATOM 33749 O O . THR A 1 24 ? 9.775 -7.996 0.658 1.00 0.00 24 THR A O 20
ATOM 33760 N N . PRO A 1 25 ? 11.638 -8.369 -0.551 1.00 0.00 25 PRO A N 20
ATOM 33761 C CA . PRO A 1 25 ? 10.928 -8.880 -1.727 1.00 0.00 25 PRO A CA 20
ATOM 33762 C C . PRO A 1 25 ? 10.296 -10.258 -1.486 1.00 0.00 25 PRO A C 20
ATOM 33763 O O . PRO A 1 25 ? 9.265 -10.586 -2.075 1.00 0.00 25 PRO A O 20
ATOM 33774 N N . ASP A 1 26 ? 10.894 -11.072 -0.613 1.00 0.00 26 ASP A N 20
ATOM 33775 C CA . ASP A 1 26 ? 10.363 -12.382 -0.236 1.00 0.00 26 ASP A CA 20
ATOM 33776 C C . ASP A 1 26 ? 9.103 -12.267 0.639 1.00 0.00 26 ASP A C 20
ATOM 33777 O O . ASP A 1 26 ? 8.258 -13.162 0.631 1.00 0.00 26 ASP A O 20
ATOM 33786 N N . GLU A 1 27 ? 8.952 -11.168 1.384 1.00 0.00 27 GLU A N 20
ATOM 33787 C CA . GLU A 1 27 ? 7.709 -10.846 2.090 1.00 0.00 27 GLU A CA 20
ATOM 33788 C C . GLU A 1 27 ? 6.626 -10.282 1.152 1.00 0.00 27 GLU A C 20
ATOM 33789 O O . GLU A 1 27 ? 5.442 -10.574 1.342 1.00 0.00 27 GLU A O 20
ATOM 33801 N N . ILE A 1 28 ? 7.006 -9.506 0.125 1.00 0.00 28 ILE A N 20
ATOM 33802 C CA . ILE A 1 28 ? 6.068 -8.918 -0.851 1.00 0.00 28 ILE A CA 20
ATOM 33803 C C . ILE A 1 28 ? 5.195 -9.991 -1.508 1.00 0.00 28 ILE A C 20
ATOM 33804 O O . ILE A 1 28 ? 3.976 -9.829 -1.548 1.00 0.00 28 ILE A O 20
ATOM 33820 N N . GLU A 1 29 ? 5.791 -11.087 -1.986 1.00 0.00 29 GLU A N 20
ATOM 33821 C CA . GLU A 1 29 ? 5.062 -12.186 -2.642 1.00 0.00 29 GLU A CA 20
ATOM 33822 C C . GLU A 1 29 ? 3.992 -12.858 -1.751 1.00 0.00 29 GLU A C 20
ATOM 33823 O O . GLU A 1 29 ? 3.071 -13.483 -2.276 1.00 0.00 29 GLU A O 20
ATOM 33835 N N . GLU A 1 30 ? 4.061 -12.695 -0.424 1.00 0.00 30 GLU A N 20
ATOM 33836 C CA . GLU A 1 30 ? 2.996 -13.098 0.506 1.00 0.00 30 GLU A CA 20
ATOM 33837 C C . GLU A 1 30 ? 1.871 -12.047 0.616 1.00 0.00 30 GLU A C 20
ATOM 33838 O O . GLU A 1 30 ? 0.691 -12.396 0.605 1.00 0.00 30 GLU A O 20
ATOM 33850 N N . ALA A 1 31 ? 2.213 -10.753 0.685 1.00 0.00 31 ALA A N 20
ATOM 33851 C CA . ALA A 1 31 ? 1.254 -9.645 0.801 1.00 0.00 31 ALA A CA 20
ATOM 33852 C C . ALA A 1 31 ? 0.365 -9.512 -0.445 1.00 0.00 31 ALA A C 20
ATOM 33853 O O . ALA A 1 31 ? -0.863 -9.477 -0.343 1.00 0.00 31 ALA A O 20
ATOM 33860 N N . VAL A 1 32 ? 0.979 -9.522 -1.630 1.00 0.00 32 VAL A N 20
ATOM 33861 C CA . VAL A 1 32 ? 0.287 -9.480 -2.930 1.00 0.00 32 VAL A CA 20
ATOM 33862 C C . VAL A 1 32 ? -0.655 -10.664 -3.133 1.00 0.00 32 VAL A C 20
ATOM 33863 O O . VAL A 1 32 ? -1.679 -10.522 -3.790 1.00 0.00 32 VAL A O 20
ATOM 33876 N N . ARG A 1 33 ? -0.333 -11.825 -2.556 1.00 0.00 33 ARG A N 20
ATOM 33877 C CA . ARG A 1 33 ? -1.101 -13.075 -2.711 1.00 0.00 33 ARG A CA 20
ATOM 33878 C C . ARG A 1 33 ? -2.449 -13.048 -1.981 1.00 0.00 33 ARG A C 20
ATOM 33879 O O . ARG A 1 33 ? -3.431 -13.583 -2.495 1.00 0.00 33 ARG A O 20
ATOM 33900 N N . ARG A 1 34 ? -2.513 -12.416 -0.804 1.00 0.00 34 ARG A N 20
ATOM 33901 C CA . ARG A 1 34 ? -3.750 -12.208 -0.036 1.00 0.00 34 ARG A CA 20
ATOM 33902 C C . ARG A 1 34 ? -4.500 -10.959 -0.480 1.00 0.00 34 ARG A C 20
ATOM 33903 O O . ARG A 1 34 ? -5.731 -10.959 -0.515 1.00 0.00 34 ARG A O 20
ATOM 33924 N N . ILE A 1 35 ? -3.765 -9.920 -0.886 1.00 0.00 35 ILE A N 20
ATOM 33925 C CA . ILE A 1 35 ? -4.363 -8.740 -1.522 1.00 0.00 35 ILE A CA 20
ATOM 33926 C C . ILE A 1 35 ? -4.940 -9.064 -2.890 1.00 0.00 35 ILE A C 20
ATOM 33927 O O . ILE A 1 35 ? -5.938 -8.449 -3.232 1.00 0.00 35 ILE A O 20
ATOM 33943 N N . GLU A 1 36 ? -4.401 -10.021 -3.647 1.00 0.00 36 GLU A N 20
ATOM 33944 C CA . GLU A 1 36 ? -4.839 -10.336 -5.018 1.00 0.00 36 GLU A CA 20
ATOM 33945 C C . GLU A 1 36 ? -6.367 -10.393 -5.137 1.00 0.00 36 GLU A C 20
ATOM 33946 O O . GLU A 1 36 ? -6.940 -9.899 -6.109 1.00 0.00 36 GLU A O 20
ATOM 33958 N N . LYS A 1 37 ? -7.021 -10.973 -4.123 1.00 0.00 37 LYS A N 20
ATOM 33959 C CA . LYS A 1 37 ? -8.478 -11.166 -4.118 1.00 0.00 37 LYS A CA 20
ATOM 33960 C C . LYS A 1 37 ? -9.253 -9.844 -3.969 1.00 0.00 37 LYS A C 20
ATOM 33961 O O . LYS A 1 37 ? -10.285 -9.648 -4.609 1.00 0.00 37 LYS A O 20
ATOM 33980 N N . TYR A 1 38 ? -8.753 -8.951 -3.111 1.00 0.00 38 TYR A N 20
ATOM 33981 C CA . TYR A 1 38 ? -9.339 -7.651 -2.744 1.00 0.00 38 TYR A CA 20
ATOM 33982 C C . TYR A 1 38 ? -8.891 -6.474 -3.628 1.00 0.00 38 TYR A C 20
ATOM 33983 O O . TYR A 1 38 ? -9.706 -5.720 -4.161 1.00 0.00 38 TYR A O 20
ATOM 34001 N N . GLY A 1 39 ? -7.577 -6.364 -3.835 1.00 0.00 39 GLY A N 20
ATOM 34002 C CA . GLY A 1 39 ? -6.891 -5.445 -4.748 1.00 0.00 39 GLY A CA 20
ATOM 34003 C C . GLY A 1 39 ? -7.308 -5.600 -6.211 1.00 0.00 39 GLY A C 20
ATOM 34004 O O . GLY A 1 39 ? -7.034 -4.729 -7.035 1.00 0.00 39 GLY A O 20
ATOM 34008 N N . ALA A 1 40 ? -8.021 -6.684 -6.523 1.00 0.00 40 ALA A N 20
ATOM 34009 C CA . ALA A 1 40 ? -8.721 -6.856 -7.800 1.00 0.00 40 ALA A CA 20
ATOM 34010 C C . ALA A 1 40 ? -9.638 -5.651 -8.142 1.00 0.00 40 ALA A C 20
ATOM 34011 O O . ALA A 1 40 ? -9.888 -5.389 -9.321 1.00 0.00 40 ALA A O 20
ATOM 34018 N N . GLN A 1 41 ? -10.110 -4.898 -7.133 1.00 0.00 41 GLN A N 20
ATOM 34019 C CA . GLN A 1 41 ? -10.787 -3.609 -7.297 1.00 0.00 41 GLN A CA 20
ATOM 34020 C C . GLN A 1 41 ? -9.772 -2.455 -7.391 1.00 0.00 41 GLN A C 20
ATOM 34021 O O . GLN A 1 41 ? -9.579 -1.900 -8.475 1.00 0.00 41 GLN A O 20
ATOM 34035 N N . VAL A 1 42 ? -9.124 -2.094 -6.275 1.00 0.00 42 VAL A N 20
ATOM 34036 C CA . VAL A 1 42 ? -8.248 -0.915 -6.144 1.00 0.00 42 VAL A CA 20
ATOM 34037 C C . VAL A 1 42 ? -7.130 -1.191 -5.130 1.00 0.00 42 VAL A C 20
ATOM 34038 O O . VAL A 1 42 ? -7.347 -1.827 -4.095 1.00 0.00 42 VAL A O 20
ATOM 34051 N N . VAL A 1 43 ? -5.925 -0.692 -5.413 1.00 0.00 43 VAL A N 20
ATOM 34052 C CA . VAL A 1 43 ? -4.706 -0.876 -4.611 1.00 0.00 43 VAL A CA 20
ATOM 34053 C C . VAL A 1 43 ? -3.979 0.457 -4.462 1.00 0.00 43 VAL A C 20
ATOM 34054 O O . VAL A 1 43 ? -4.099 1.346 -5.304 1.00 0.00 43 VAL A O 20
ATOM 34067 N N . LEU A 1 44 ? -3.219 0.602 -3.383 1.00 0.00 44 LEU A N 20
ATOM 34068 C CA . LEU A 1 44 ? -2.280 1.689 -3.155 1.00 0.00 44 LEU A CA 20
ATOM 34069 C C . LEU A 1 44 ? -0.941 1.134 -2.652 1.00 0.00 44 LEU A C 20
ATOM 34070 O O . LEU A 1 44 ? -0.894 0.314 -1.732 1.00 0.00 44 LEU A O 20
ATOM 34086 N N . ILE A 1 45 ? 0.154 1.608 -3.244 1.00 0.00 45 ILE A N 20
ATOM 34087 C CA . ILE A 1 45 ? 1.523 1.309 -2.806 1.00 0.00 45 ILE A CA 20
ATOM 34088 C C . ILE A 1 45 ? 2.052 2.512 -2.024 1.00 0.00 45 ILE A C 20
ATOM 34089 O O . ILE A 1 45 ? 2.020 3.634 -2.531 1.00 0.00 45 ILE A O 20
ATOM 34105 N N . ILE A 1 46 ? 2.525 2.272 -0.799 1.00 0.00 46 ILE A N 20
ATOM 34106 C CA . ILE A 1 46 ? 3.121 3.277 0.088 1.00 0.00 46 ILE A CA 20
ATOM 34107 C C . ILE A 1 46 ? 4.583 2.918 0.387 1.00 0.00 46 ILE A C 20
ATOM 34108 O O . ILE A 1 46 ? 4.894 1.779 0.734 1.00 0.00 46 ILE A O 20
ATOM 34124 N N . TYR A 1 47 ? 5.488 3.891 0.260 1.00 0.00 47 TYR A N 20
ATOM 34125 C CA . TYR A 1 47 ? 6.934 3.733 0.441 1.00 0.00 47 TYR A CA 20
ATOM 34126 C C . TYR A 1 47 ? 7.451 4.703 1.513 1.00 0.00 47 TYR A C 20
ATOM 34127 O O . TYR A 1 47 ? 7.631 5.900 1.276 1.00 0.00 47 TYR A O 20
ATOM 34145 N N . THR A 1 48 ? 7.678 4.169 2.712 1.00 0.00 48 THR A N 20
ATOM 34146 C CA . THR A 1 48 ? 8.044 4.938 3.913 1.00 0.00 48 THR A CA 20
ATOM 34147 C C . THR A 1 48 ? 9.450 4.614 4.447 1.00 0.00 48 THR A C 20
ATOM 34148 O O . THR A 1 48 ? 9.935 3.481 4.362 1.00 0.00 48 THR A O 20
ATOM 34159 N N . SER A 1 49 ? 10.113 5.627 5.017 1.00 0.00 49 SER A N 20
ATOM 34160 C CA . SER A 1 49 ? 11.432 5.536 5.667 1.00 0.00 49 SER A CA 20
ATOM 34161 C C . SER A 1 49 ? 12.513 4.830 4.810 1.00 0.00 49 SER A C 20
ATOM 34162 O O . SER A 1 49 ? 12.573 5.034 3.594 1.00 0.00 49 SER A O 20
ATOM 34170 N N . SER A 1 50 ? 13.403 4.034 5.414 1.00 0.00 50 SER A N 20
ATOM 34171 C CA . SER A 1 50 ? 14.635 3.491 4.801 1.00 0.00 50 SER A CA 20
ATOM 34172 C C . SER A 1 50 ? 14.474 2.359 3.765 1.00 0.00 50 SER A C 20
ATOM 34173 O O . SER A 1 50 ? 15.482 1.835 3.286 1.00 0.00 50 SER A O 20
ATOM 34181 N N . GLY A 1 51 ? 13.248 1.937 3.436 1.00 0.00 51 GLY A N 20
ATOM 34182 C CA . GLY A 1 51 ? 12.987 0.773 2.565 1.00 0.00 51 GLY A CA 20
ATOM 34183 C C . GLY A 1 51 ? 11.716 -0.015 2.888 1.00 0.00 51 GLY A C 20
ATOM 34184 O O . GLY A 1 51 ? 11.431 -1.014 2.227 1.00 0.00 51 GLY A O 20
ATOM 34188 N N . ILE A 1 52 ? 10.952 0.403 3.900 1.00 0.00 52 ILE A N 20
ATOM 34189 C CA . ILE A 1 52 ? 9.690 -0.226 4.282 1.00 0.00 52 ILE A CA 20
ATOM 34190 C C . ILE A 1 52 ? 8.619 0.088 3.233 1.00 0.00 52 ILE A C 20
ATOM 34191 O O . ILE A 1 52 ? 8.338 1.250 2.923 1.00 0.00 52 ILE A O 20
ATOM 34207 N N . VAL A 1 53 ? 8.001 -0.962 2.698 1.00 0.00 53 VAL A N 20
ATOM 34208 C CA . VAL A 1 53 ? 6.905 -0.861 1.731 1.00 0.00 53 VAL A CA 20
ATOM 34209 C C . VAL A 1 53 ? 5.632 -1.352 2.409 1.00 0.00 53 VAL A C 20
ATOM 34210 O O . VAL A 1 53 ? 5.586 -2.449 2.965 1.00 0.00 53 VAL A O 20
ATOM 34223 N N . ILE A 1 54 ? 4.596 -0.521 2.395 1.00 0.00 54 ILE A N 20
ATOM 34224 C CA . ILE A 1 54 ? 3.279 -0.840 2.949 1.00 0.00 54 ILE A CA 20
ATOM 34225 C C . ILE A 1 54 ? 2.300 -0.935 1.776 1.00 0.00 54 ILE A C 20
ATOM 34226 O O . ILE A 1 54 ? 2.209 -0.031 0.942 1.00 0.00 54 ILE A O 20
ATOM 34242 N N . LEU A 1 55 ? 1.582 -2.049 1.699 1.00 0.00 55 LEU A N 20
ATOM 34243 C CA . LEU A 1 55 ? 0.660 -2.382 0.621 1.00 0.00 55 LEU A CA 20
ATOM 34244 C C . LEU A 1 55 ? -0.758 -2.312 1.183 1.00 0.00 55 LEU A C 20
ATOM 34245 O O . LEU A 1 55 ? -1.095 -3.057 2.107 1.00 0.00 55 LEU A O 20
ATOM 34261 N N . VAL A 1 56 ? -1.576 -1.409 0.648 1.00 0.00 56 VAL A N 20
ATOM 34262 C CA . VAL A 1 56 ? -2.985 -1.254 1.049 1.00 0.00 56 VAL A CA 20
ATOM 34263 C C . VAL A 1 56 ? -3.936 -1.516 -0.121 1.00 0.00 56 VAL A C 20
ATOM 34264 O O . VAL A 1 56 ? -3.633 -1.168 -1.261 1.00 0.00 56 VAL A O 20
ATOM 34277 N N . ALA A 1 57 ? -5.079 -2.148 0.132 1.00 0.00 57 ALA A N 20
ATOM 34278 C CA . ALA A 1 57 ? -6.099 -2.408 -0.881 1.00 0.00 57 ALA A CA 20
ATOM 34279 C C . ALA A 1 57 ? -7.528 -2.174 -0.382 1.00 0.00 57 ALA A C 20
ATOM 34280 O O . ALA A 1 57 ? -7.847 -2.368 0.795 1.00 0.00 57 ALA A O 20
ATOM 34287 N N . VAL A 1 58 ? -8.386 -1.763 -1.315 1.00 0.00 58 VAL A N 20
ATOM 34288 C CA . VAL A 1 58 ? -9.745 -1.254 -1.086 1.00 0.00 58 VAL A CA 20
ATOM 34289 C C . VAL A 1 58 ? -10.722 -1.708 -2.173 1.00 0.00 58 VAL A C 20
ATOM 34290 O O . VAL A 1 58 ? -10.340 -1.940 -3.321 1.00 0.00 58 VAL A O 20
ATOM 34303 N N . ARG A 1 59 ? -12.007 -1.807 -1.813 1.00 0.00 59 ARG A N 20
ATOM 34304 C CA . ARG A 1 59 ? -13.086 -2.233 -2.722 1.00 0.00 59 ARG A CA 20
ATOM 34305 C C . ARG A 1 59 ? -13.671 -1.094 -3.577 1.00 0.00 59 ARG A C 20
ATOM 34306 O O . ARG A 1 59 ? -14.414 -1.360 -4.519 1.00 0.00 59 ARG A O 20
ATOM 34327 N N . ASP A 1 60 ? -13.320 0.162 -3.288 1.00 0.00 60 ASP A N 20
ATOM 34328 C CA . ASP A 1 60 ? -13.740 1.352 -4.042 1.00 0.00 60 ASP A CA 20
ATOM 34329 C C . ASP A 1 60 ? -12.580 2.352 -4.252 1.00 0.00 60 ASP A C 20
ATOM 34330 O O . ASP A 1 60 ? -11.718 2.484 -3.376 1.00 0.00 60 ASP A O 20
ATOM 34339 N N . PRO A 1 61 ? -12.557 3.108 -5.370 1.00 0.00 61 PRO A N 20
ATOM 34340 C CA . PRO A 1 61 ? -11.526 4.117 -5.639 1.00 0.00 61 PRO A CA 20
ATOM 34341 C C . PRO A 1 61 ? -11.636 5.352 -4.733 1.00 0.00 61 PRO A C 20
ATOM 34342 O O . PRO A 1 61 ? -10.618 5.961 -4.397 1.00 0.00 61 PRO A O 20
ATOM 34353 N N . SER A 1 62 ? -12.847 5.697 -4.280 1.00 0.00 62 SER A N 20
ATOM 34354 C CA . SER A 1 62 ? -13.083 6.819 -3.360 1.00 0.00 62 SER A CA 20
ATOM 34355 C C . SER A 1 62 ? -12.389 6.610 -2.011 1.00 0.00 62 SER A C 20
ATOM 34356 O O . SER A 1 62 ? -11.794 7.544 -1.477 1.00 0.00 62 SER A O 20
ATOM 34364 N N . GLN A 1 63 ? -12.385 5.376 -1.491 1.00 0.00 63 GLN A N 20
ATOM 34365 C CA . GLN A 1 63 ? -11.672 4.995 -0.272 1.00 0.00 63 GLN A CA 20
ATOM 34366 C C . GLN A 1 63 ? -10.167 5.239 -0.410 1.00 0.00 63 GLN A C 20
ATOM 34367 O O . GLN A 1 63 ? -9.582 5.889 0.453 1.00 0.00 63 GLN A O 20
ATOM 34381 N N . ALA A 1 64 ? -9.555 4.760 -1.499 1.00 0.00 64 ALA A N 20
ATOM 34382 C CA . ALA A 1 64 ? -8.128 4.956 -1.760 1.00 0.00 64 ALA A CA 20
ATOM 34383 C C . ALA A 1 64 ? -7.771 6.444 -1.838 1.00 0.00 64 ALA A C 20
ATOM 34384 O O . ALA A 1 64 ? -6.855 6.897 -1.157 1.00 0.00 64 ALA A O 20
ATOM 34391 N N . ASP A 1 65 ? -8.512 7.218 -2.630 1.00 0.00 65 ASP A N 20
ATOM 34392 C CA . ASP A 1 65 ? -8.209 8.632 -2.854 1.00 0.00 65 ASP A CA 20
ATOM 34393 C C . ASP A 1 65 ? -8.390 9.477 -1.583 1.00 0.00 65 ASP A C 20
ATOM 34394 O O . ASP A 1 65 ? -7.562 10.336 -1.287 1.00 0.00 65 ASP A O 20
ATOM 34403 N N . GLN A 1 66 ? -9.406 9.174 -0.771 1.00 0.00 66 GLN A N 20
ATOM 34404 C CA . GLN A 1 66 ? -9.596 9.794 0.540 1.00 0.00 66 GLN A CA 20
ATOM 34405 C C . GLN A 1 66 ? -8.480 9.413 1.519 1.00 0.00 66 GLN A C 20
ATOM 34406 O O . GLN A 1 66 ? -7.885 10.297 2.135 1.00 0.00 66 GLN A O 20
ATOM 34420 N N . ILE A 1 67 ? -8.151 8.120 1.642 1.00 0.00 67 ILE A N 20
ATOM 34421 C CA . ILE A 1 67 ? -7.102 7.653 2.564 1.00 0.00 67 ILE A CA 20
ATOM 34422 C C . ILE A 1 67 ? -5.754 8.285 2.193 1.00 0.00 67 ILE A C 20
ATOM 34423 O O . ILE A 1 67 ? -5.045 8.777 3.071 1.00 0.00 67 ILE A O 20
ATOM 34439 N N . LEU A 1 68 ? -5.419 8.325 0.897 1.00 0.00 68 LEU A N 20
ATOM 34440 C CA . LEU A 1 68 ? -4.142 8.872 0.424 1.00 0.00 68 LEU A CA 20
ATOM 34441 C C . LEU A 1 68 ? -4.057 10.379 0.674 1.00 0.00 68 LEU A C 20
ATOM 34442 O O . LEU A 1 68 ? -2.996 10.863 1.060 1.00 0.00 68 LEU A O 20
ATOM 34458 N N . LYS A 1 69 ? -5.166 11.118 0.538 1.00 0.00 69 LYS A N 20
ATOM 34459 C CA . LYS A 1 69 ? -5.224 12.550 0.867 1.00 0.00 69 LYS A CA 20
ATOM 34460 C C . LYS A 1 69 ? -4.917 12.818 2.344 1.00 0.00 69 LYS A C 20
ATOM 34461 O O . LYS A 1 69 ? -4.076 13.668 2.629 1.00 0.00 69 LYS A O 20
ATOM 34480 N N . GLU A 1 70 ? -5.497 12.058 3.279 1.00 0.00 70 GLU A N 20
ATOM 34481 C CA . GLU A 1 70 ? -5.154 12.173 4.712 1.00 0.00 70 GLU A CA 20
ATOM 34482 C C . GLU A 1 70 ? -3.700 11.768 4.981 1.00 0.00 70 GLU A C 20
ATOM 34483 O O . GLU A 1 70 ? -3.005 12.393 5.784 1.00 0.00 70 GLU A O 20
ATOM 34495 N N . ALA A 1 71 ? -3.242 10.696 4.335 1.00 0.00 71 ALA A N 20
ATOM 34496 C CA . ALA A 1 71 ? -1.914 10.135 4.555 1.00 0.00 71 ALA A CA 20
ATOM 34497 C C . ALA A 1 71 ? -0.797 11.046 4.023 1.00 0.00 71 ALA A C 20
ATOM 34498 O O . ALA A 1 71 ? 0.220 11.203 4.698 1.00 0.00 71 ALA A O 20
ATOM 34505 N N . LYS A 1 72 ? -1.001 11.727 2.886 1.00 0.00 72 LYS A N 20
ATOM 34506 C CA . LYS A 1 72 ? -0.115 12.741 2.333 1.00 0.00 72 LYS A CA 20
ATOM 34507 C C . LYS A 1 72 ? -0.036 13.978 3.224 1.00 0.00 72 LYS A C 20
ATOM 34508 O O . LYS A 1 72 ? 1.053 14.508 3.441 1.00 0.00 72 LYS A O 20
ATOM 34527 N N . LYS A 1 73 ? -1.180 14.420 3.769 1.00 0.00 73 LYS A N 20
ATOM 34528 C CA . LYS A 1 73 ? -1.256 15.602 4.644 1.00 0.00 73 LYS A CA 20
ATOM 34529 C C . LYS A 1 73 ? -0.405 15.400 5.909 1.00 0.00 73 LYS A C 20
ATOM 34530 O O . LYS A 1 73 ? 0.313 16.304 6.333 1.00 0.00 73 LYS A O 20
ATOM 34549 N N . GLN A 1 74 ? -0.448 14.191 6.473 1.00 0.00 74 GLN A N 20
ATOM 34550 C CA . GLN A 1 74 ? 0.355 13.789 7.634 1.00 0.00 74 GLN A CA 20
ATOM 34551 C C . GLN A 1 74 ? 1.819 13.467 7.270 1.00 0.00 74 GLN A C 20
ATOM 34552 O O . GLN A 1 74 ? 2.732 13.864 7.996 1.00 0.00 74 GLN A O 20
ATOM 34566 N N . ASN A 1 75 ? 2.051 12.756 6.160 1.00 0.00 75 ASN A N 20
ATOM 34567 C CA . ASN A 1 75 ? 3.363 12.287 5.699 1.00 0.00 75 ASN A CA 20
ATOM 34568 C C . ASN A 1 75 ? 3.549 12.549 4.181 1.00 0.00 75 ASN A C 20
ATOM 34569 O O . ASN A 1 75 ? 3.214 11.686 3.362 1.00 0.00 75 ASN A O 20
ATOM 34580 N N . PRO A 1 76 ? 4.116 13.697 3.765 1.00 0.00 76 PRO A N 20
ATOM 34581 C CA . PRO A 1 76 ? 4.244 14.048 2.344 1.00 0.00 76 PRO A CA 20
ATOM 34582 C C . PRO A 1 76 ? 5.327 13.240 1.602 1.00 0.00 76 PRO A C 20
ATOM 34583 O O . PRO A 1 76 ? 5.272 13.107 0.379 1.00 0.00 76 PRO A O 20
ATOM 34594 N N . SER A 1 77 ? 6.293 12.668 2.329 1.00 0.00 77 SER A N 20
ATOM 34595 C CA . SER A 1 77 ? 7.399 11.847 1.803 1.00 0.00 77 SER A CA 20
ATOM 34596 C C . SER A 1 77 ? 7.045 10.366 1.580 1.00 0.00 77 SER A C 20
ATOM 34597 O O . SER A 1 77 ? 7.829 9.628 0.980 1.00 0.00 77 SER A O 20
ATOM 34605 N N . ALA A 1 78 ? 5.866 9.921 2.030 1.00 0.00 78 ALA A N 20
ATOM 34606 C CA . ALA A 1 78 ? 5.439 8.516 2.033 1.00 0.00 78 ALA A CA 20
ATOM 34607 C C . ALA A 1 78 ? 5.114 7.915 0.646 1.00 0.00 78 ALA A C 20
ATOM 34608 O O . ALA A 1 78 ? 4.905 6.709 0.540 1.00 0.00 78 ALA A O 20
ATOM 34615 N N . THR A 1 79 ? 5.059 8.752 -0.397 1.00 0.00 79 THR A N 20
ATOM 34616 C CA . THR A 1 79 ? 4.975 8.395 -1.831 1.00 0.00 79 THR A CA 20
ATOM 34617 C C . THR A 1 79 ? 3.898 7.352 -2.165 1.00 0.00 79 THR A C 20
ATOM 34618 O O . THR A 1 79 ? 4.116 6.139 -2.123 1.00 0.00 79 THR A O 20
ATOM 34629 N N . PHE A 1 80 ? 2.728 7.855 -2.549 1.00 0.00 80 PHE A N 20
ATOM 34630 C CA . PHE A 1 80 ? 1.512 7.078 -2.804 1.00 0.00 80 PHE A CA 20
ATOM 34631 C C . PHE A 1 80 ? 1.358 6.762 -4.296 1.00 0.00 80 PHE A C 20
ATOM 34632 O O . PHE A 1 80 ? 1.499 7.659 -5.132 1.00 0.00 80 PHE A O 20
ATOM 34649 N N . VAL A 1 81 ? 1.024 5.511 -4.637 1.00 0.00 81 VAL A N 20
ATOM 34650 C CA . VAL A 1 81 ? 0.772 5.095 -6.033 1.00 0.00 81 VAL A CA 20
ATOM 34651 C C . VAL A 1 81 ? -0.548 4.329 -6.126 1.00 0.00 81 VAL A C 20
ATOM 34652 O O . VAL A 1 81 ? -0.627 3.189 -5.669 1.00 0.00 81 VAL A O 20
ATOM 34665 N N . ARG A 1 82 ? -1.585 4.947 -6.713 1.00 0.00 82 ARG A N 20
ATOM 34666 C CA . ARG A 1 82 ? -2.902 4.332 -6.950 1.00 0.00 82 ARG A CA 20
ATOM 34667 C C . ARG A 1 82 ? -2.817 3.330 -8.106 1.00 0.00 82 ARG A C 20
ATOM 34668 O O . ARG A 1 82 ? -2.329 3.663 -9.188 1.00 0.00 82 ARG A O 20
ATOM 34689 N N . LEU A 1 83 ? -3.311 2.116 -7.875 1.00 0.00 83 LEU A N 20
ATOM 34690 C CA . LEU A 1 83 ? -3.349 1.001 -8.821 1.00 0.00 83 LEU A CA 20
ATOM 34691 C C . LEU A 1 83 ? -4.793 0.602 -9.132 1.00 0.00 83 LEU A C 20
ATOM 34692 O O . LEU A 1 83 ? -5.573 0.280 -8.234 1.00 0.00 83 LEU A O 20
ATOM 34708 N N . GLU A 1 84 ? -5.102 0.590 -10.428 1.00 0.00 84 GLU A N 20
ATOM 34709 C CA . GLU A 1 84 ? -6.437 0.354 -11.005 1.00 0.00 84 GLU A CA 20
ATOM 34710 C C . GLU A 1 84 ? -6.342 -0.233 -12.427 1.00 0.00 84 GLU A C 20
ATOM 34711 O O . GLU A 1 84 ? -7.038 -1.197 -12.752 1.00 0.00 84 GLU A O 20
ATOM 34723 N N . GLY A 1 85 ? -5.458 0.323 -13.272 1.00 0.00 85 GLY A N 20
ATOM 34724 C CA . GLY A 1 85 ? -5.246 -0.107 -14.664 1.00 0.00 85 GLY A CA 20
ATOM 34725 C C . GLY A 1 85 ? -4.351 -1.345 -14.850 1.00 0.00 85 GLY A C 20
ATOM 34726 O O . GLY A 1 85 ? -4.176 -1.801 -15.983 1.00 0.00 85 GLY A O 20
ATOM 34730 N N . VAL A 1 86 ? -3.781 -1.889 -13.768 1.00 0.00 86 VAL A N 20
ATOM 34731 C CA . VAL A 1 86 ? -2.893 -3.065 -13.760 1.00 0.00 86 VAL A CA 20
ATOM 34732 C C . VAL A 1 86 ? -3.571 -4.230 -13.033 1.00 0.00 86 VAL A C 20
ATOM 34733 O O . VAL A 1 86 ? -4.223 -4.038 -12.003 1.00 0.00 86 VAL A O 20
ATOM 34746 N N . SER A 1 87 ? -3.403 -5.445 -13.559 1.00 0.00 87 SER A N 20
ATOM 34747 C CA . SER A 1 87 ? -3.920 -6.685 -12.959 1.00 0.00 87 SER A CA 20
ATOM 34748 C C . SER A 1 87 ? -3.321 -6.969 -11.566 1.00 0.00 87 SER A C 20
ATOM 34749 O O . SER A 1 87 ? -2.170 -6.603 -11.306 1.00 0.00 87 SER A O 20
ATOM 34757 N N . PRO A 1 88 ? -4.044 -7.668 -10.668 1.00 0.00 88 PRO A N 20
ATOM 34758 C CA . PRO A 1 88 ? -3.604 -7.935 -9.293 1.00 0.00 88 PRO A CA 20
ATOM 34759 C C . PRO A 1 88 ? -2.374 -8.860 -9.208 1.00 0.00 88 PRO A C 20
ATOM 34760 O O . PRO A 1 88 ? -1.627 -8.805 -8.234 1.00 0.00 88 PRO A O 20
ATOM 34771 N N . ASP A 1 89 ? -2.139 -9.693 -10.227 1.00 0.00 89 ASP A N 20
ATOM 34772 C CA . ASP A 1 89 ? -0.891 -10.464 -10.378 1.00 0.00 89 ASP A CA 20
ATOM 34773 C C . ASP A 1 89 ? 0.270 -9.636 -10.980 1.00 0.00 89 ASP A C 20
ATOM 34774 O O . ASP A 1 89 ? 1.435 -9.860 -10.656 1.00 0.00 89 ASP A O 20
ATOM 34783 N N . ASP A 1 90 ? -0.029 -8.649 -11.830 1.00 0.00 90 ASP A N 20
ATOM 34784 C CA . ASP A 1 90 ? 0.963 -7.750 -12.443 1.00 0.00 90 ASP A CA 20
ATOM 34785 C C . ASP A 1 90 ? 1.471 -6.685 -11.459 1.00 0.00 90 ASP A C 20
ATOM 34786 O O . ASP A 1 90 ? 2.625 -6.260 -11.534 1.00 0.00 90 ASP A O 20
ATOM 34795 N N . LEU A 1 91 ? 0.628 -6.304 -10.490 1.00 0.00 91 LEU A N 20
ATOM 34796 C CA . LEU A 1 91 ? 0.962 -5.470 -9.330 1.00 0.00 91 LEU A CA 20
ATOM 34797 C C . LEU A 1 91 ? 2.268 -5.902 -8.637 1.00 0.00 91 LEU A C 20
ATOM 34798 O O . LEU A 1 91 ? 2.984 -5.047 -8.120 1.00 0.00 91 LEU A O 20
ATOM 34814 N N . ARG A 1 92 ? 2.619 -7.197 -8.658 1.00 0.00 92 ARG A N 20
ATOM 34815 C CA . ARG A 1 92 ? 3.866 -7.720 -8.063 1.00 0.00 92 ARG A CA 20
ATOM 34816 C C . ARG A 1 92 ? 5.107 -7.004 -8.600 1.00 0.00 92 ARG A C 20
ATOM 34817 O O . ARG A 1 92 ? 5.973 -6.612 -7.821 1.00 0.00 92 ARG A O 20
ATOM 34838 N N . ARG A 1 93 ? 5.148 -6.751 -9.912 1.00 0.00 93 ARG A N 20
ATOM 34839 C CA . ARG A 1 93 ? 6.229 -6.014 -10.592 1.00 0.00 93 ARG A CA 20
ATOM 34840 C C . ARG A 1 93 ? 6.279 -4.551 -10.148 1.00 0.00 93 ARG A C 20
ATOM 34841 O O . ARG A 1 93 ? 7.359 -4.027 -9.891 1.00 0.00 93 ARG A O 20
ATOM 34862 N N . GLN A 1 94 ? 5.116 -3.911 -9.996 1.00 0.00 94 GLN A N 20
ATOM 34863 C CA . GLN A 1 94 ? 4.991 -2.510 -9.573 1.00 0.00 94 GLN A CA 20
ATOM 34864 C C . GLN A 1 94 ? 5.403 -2.309 -8.102 1.00 0.00 94 GLN A C 20
ATOM 34865 O O . GLN A 1 94 ? 6.091 -1.342 -7.776 1.00 0.00 94 GLN A O 20
ATOM 34879 N N . VAL A 1 95 ? 5.038 -3.248 -7.222 1.00 0.00 95 VAL A N 20
ATOM 34880 C CA . VAL A 1 95 ? 5.422 -3.248 -5.801 1.00 0.00 95 VAL A CA 20
ATOM 34881 C C . VAL A 1 95 ? 6.915 -3.511 -5.649 1.00 0.00 95 VAL A C 20
ATOM 34882 O O . VAL A 1 95 ? 7.606 -2.782 -4.936 1.00 0.00 95 VAL A O 20
ATOM 34895 N N . GLU A 1 96 ? 7.437 -4.536 -6.323 1.00 0.00 96 GLU A N 20
ATOM 34896 C CA . GLU A 1 96 ? 8.858 -4.847 -6.240 1.00 0.00 96 GLU A CA 20
ATOM 34897 C C . GLU A 1 96 ? 9.728 -3.738 -6.846 1.00 0.00 96 GLU A C 20
ATOM 34898 O O . GLU A 1 96 ? 10.748 -3.411 -6.256 1.00 0.00 96 GLU A O 20
ATOM 34910 N N . ASP A 1 97 ? 9.335 -3.094 -7.950 1.00 0.00 97 ASP A N 20
ATOM 34911 C CA . ASP A 1 97 ? 10.081 -1.958 -8.517 1.00 0.00 97 ASP A CA 20
ATOM 34912 C C . ASP A 1 97 ? 10.227 -0.789 -7.519 1.00 0.00 97 ASP A C 20
ATOM 34913 O O . ASP A 1 97 ? 11.292 -0.173 -7.437 1.00 0.00 97 ASP A O 20
ATOM 34922 N N . VAL A 1 98 ? 9.203 -0.544 -6.690 1.00 0.00 98 VAL A N 20
ATOM 34923 C CA . VAL A 1 98 ? 9.267 0.406 -5.565 1.00 0.00 98 VAL A CA 20
ATOM 34924 C C . VAL A 1 98 ? 10.224 -0.088 -4.468 1.00 0.00 98 VAL A C 20
ATOM 34925 O O . VAL A 1 98 ? 10.984 0.714 -3.921 1.00 0.00 98 VAL A O 20
ATOM 34938 N N . TRP A 1 99 ? 10.267 -1.397 -4.191 1.00 0.00 99 TRP A N 20
ATOM 34939 C CA . TRP A 1 99 ? 11.231 -1.984 -3.250 1.00 0.00 99 TRP A CA 20
ATOM 34940 C C . TRP A 1 99 ? 12.686 -1.852 -3.741 1.00 0.00 99 TRP A C 20
ATOM 34941 O O . TRP A 1 99 ? 13.534 -1.336 -3.012 1.00 0.00 99 TRP A O 20
ATOM 34962 N N . ARG A 1 100 ? 12.982 -2.238 -4.994 1.00 0.00 100 ARG A N 20
ATOM 34963 C CA . ARG A 1 100 ? 14.324 -2.118 -5.606 1.00 0.00 100 ARG A CA 20
ATOM 34964 C C . ARG A 1 100 ? 14.766 -0.652 -5.706 1.00 0.00 100 ARG A C 20
ATOM 34965 O O . ARG A 1 100 ? 15.930 -0.339 -5.450 1.00 0.00 100 ARG A O 20
ATOM 34986 N N . GLY A 1 101 ? 13.830 0.256 -5.998 1.00 0.00 101 GLY A N 20
ATOM 34987 C CA . GLY A 1 101 ? 14.047 1.706 -6.040 1.00 0.00 101 GLY A CA 20
ATOM 34988 C C . GLY A 1 101 ? 14.544 2.310 -4.717 1.00 0.00 101 GLY A C 20
ATOM 34989 O O . GLY A 1 101 ? 15.290 3.288 -4.735 1.00 0.00 101 GLY A O 20
ATOM 34993 N N . SER A 1 102 ? 14.210 1.706 -3.568 1.00 0.00 102 SER A N 20
ATOM 34994 C CA . SER A 1 102 ? 14.737 2.136 -2.262 1.00 0.00 102 SER A CA 20
ATOM 34995 C C . SER A 1 102 ? 16.249 1.899 -2.097 1.00 0.00 102 SER A C 20
ATOM 34996 O O . SER A 1 102 ? 16.898 2.591 -1.308 1.00 0.00 102 SER A O 20
ATOM 35004 N N . LEU A 1 103 ? 16.818 0.944 -2.848 1.00 0.00 103 LEU A N 20
ATOM 35005 C CA . LEU A 1 103 ? 18.239 0.574 -2.809 1.00 0.00 103 LEU A CA 20
ATOM 35006 C C . LEU A 1 103 ? 19.042 1.180 -3.974 1.00 0.00 103 LEU A C 20
ATOM 35007 O O . LEU A 1 103 ? 20.195 1.574 -3.794 1.00 0.00 103 LEU A O 20
ATOM 35023 N N . GLU A 1 104 ? 18.451 1.248 -5.169 1.00 0.00 104 GLU A N 20
ATOM 35024 C CA . GLU A 1 104 ? 19.119 1.687 -6.399 1.00 0.00 104 GLU A CA 20
ATOM 35025 C C . GLU A 1 104 ? 19.125 3.221 -6.556 1.00 0.00 104 GLU A C 20
ATOM 35026 O O . GLU A 1 104 ? 18.080 3.877 -6.498 1.00 0.00 104 GLU A O 20
ATOM 35038 N N . HIS A 1 105 ? 20.308 3.803 -6.793 1.00 0.00 105 HIS A N 20
ATOM 35039 C CA . HIS A 1 105 ? 20.475 5.247 -6.998 1.00 0.00 105 HIS A CA 20
ATOM 35040 C C . HIS A 1 105 ? 19.841 5.722 -8.320 1.00 0.00 105 HIS A C 20
ATOM 35041 O O . HIS A 1 105 ? 19.957 5.059 -9.353 1.00 0.00 105 HIS A O 20
ATOM 35055 N N . HIS A 1 106 ? 19.206 6.900 -8.287 1.00 0.00 106 HIS A N 20
ATOM 35056 C CA . HIS A 1 106 ? 18.562 7.559 -9.434 1.00 0.00 106 HIS A CA 20
ATOM 35057 C C . HIS A 1 106 ? 17.576 6.650 -10.209 1.00 0.00 106 HIS A C 20
ATOM 35058 O O . HIS A 1 106 ? 17.571 6.606 -11.443 1.00 0.00 106 HIS A O 20
ATOM 35072 N N . HIS A 1 107 ? 16.733 5.903 -9.485 1.00 0.00 107 HIS A N 20
ATOM 35073 C CA . HIS A 1 107 ? 15.638 5.125 -10.082 1.00 0.00 107 HIS A CA 20
ATOM 35074 C C . HIS A 1 107 ? 14.572 6.038 -10.730 1.00 0.00 107 HIS A C 20
ATOM 35075 O O . HIS A 1 107 ? 14.412 7.201 -10.344 1.00 0.00 107 HIS A O 20
ATOM 35089 N N . HIS A 1 108 ? 13.834 5.509 -11.712 1.00 0.00 108 HIS A N 20
ATOM 35090 C CA . HIS A 1 108 ? 12.824 6.244 -12.489 1.00 0.00 108 HIS A CA 20
ATOM 35091 C C . HIS A 1 108 ? 11.422 5.631 -12.341 1.00 0.00 108 HIS A C 20
ATOM 35092 O O . HIS A 1 108 ? 11.261 4.410 -12.383 1.00 0.00 108 HIS A O 20
ATOM 35106 N N . HIS A 1 109 ? 10.398 6.485 -12.229 1.00 0.00 109 HIS A N 20
ATOM 35107 C CA . HIS A 1 109 ? 8.982 6.083 -12.244 1.00 0.00 109 HIS A CA 20
ATOM 35108 C C . HIS A 1 109 ? 8.402 5.955 -13.672 1.00 0.00 109 HIS A C 20
ATOM 35109 O O . HIS A 1 109 ? 7.401 5.259 -13.865 1.00 0.00 109 HIS A O 20
ATOM 35123 N N . HIS A 1 110 ? 9.050 6.596 -14.659 1.00 0.00 110 HIS A N 20
ATOM 35124 C CA . HIS A 1 110 ? 8.725 6.596 -16.097 1.00 0.00 110 HIS A CA 20
ATOM 35125 C C . HIS A 1 110 ? 7.228 6.884 -16.396 1.00 0.00 110 HIS A C 20
ATOM 35126 O O . HIS A 1 110 ? 6.770 7.990 -16.029 1.00 0.00 110 HIS A O 20
#

Secondary structure (DSSP, 8-state):
-HHHHHHHHHHHH-TTSEEEEESSHHHHHHHHHHHHHHTTSEEEEEEETTTEEEEEEESSHHHHHHHHHHHHHH-TTS-EEEESSS-TTTHHHHHHHHHHHTTS------

Sequence (110 aa):
GDADKIMEQAKRQDPNAQVYKVTTPDEIEEAVRRIEKYGAQVVLIIYTSSGIVILVAVRDPSQADQILKEAKKQNPSATFVRLEGVSPDDLRRQVEDVWRGSLEHHHHHHGDADKIMEQAKRQDPNAQVYKVTTPDEIEEAVRRIEKYGAQVVLIIYTSSGIVILVAVRDPSQADQILKEAKKQNPSATFVRLEGVSPDDLRRQVEDVWRGSLEHHHHHHGDADKIMEQAKRQDPNAQVYKVTTPDEIEEAVRRIEKYGAQVVLIIYTSSGIVILVAVRDPSQADQILKEAKKQNPSATFVRLEGVSPDDLRRQVEDVWRGSLEHHHHHHGDADKIMEQAKRQDPNAQVYKVTTPDEIEEAVRRIEKYGAQVVLIIYTSSGIVILVAVRDPSQADQILKEAKKQNPSATFVRLEGVSPDDLRRQVEDVWRGSLEHHHHHHGDADKIMEQAKRQDPNAQVYKVTTPDEIEEAVRRIEKYGAQVVLIIYTSSGIVILVAVRDPSQADQILKEAKKQNPSATFVRLEGVSPDDLRRQVEDVWRGSLEHHHHHHGDADKIMEQAKRQDPNAQVYKVTTPDEIEEAVRRIEKYGAQVVLIIYTSSGIVILVAVRDPSQADQILKEAKKQNPSATFVRLEGVSPDDLRRQVEDVWRGSLEHHHHHHGDADKIMEQAKRQDPNAQVYKVTTPDEIEEAVRRIEKYGAQVVLIIYTSSGIVILVAVRDPSQADQILKEAKKQNPSATFVRLEGVSPDDLRRQVEDVWRGSLEHHHHHHGDADKIMEQAKRQDPNAQVYKVTTPDEIEEAVRRIEKYGAQVVLIIYTSSGIVILVAVRDPSQADQILKEAKKQNPSATFVRLEGVSPDDLRRQVEDVWRGSLEHHHHHHGDADKIMEQAKRQDPNAQVYKVTTPDEIEEAVRRIEKYGAQVVLIIYTSSGIVILVAVRDPSQADQILKEAKKQNPSATFVRLEGVSPDDLRRQVEDVWRGSLEHHHHHHGDADKIMEQAKRQDPNAQVYKVTTPDEIEEAVRRIEKYGAQVVLIIYTSSGIVILVAVRDPSQADQILKEAKKQNPSATFVRLEGVSPDDLRRQVEDVWRGSLEHHHHHHGDADKIMEQAKRQDPNAQVYKVTTPDEIEEAVRRIEKYGAQVVLIIYTSSGIVILVAVRDPSQADQILKEAKKQNPSATFVRLEGVSPDDLRRQVEDVWRGSLEHHHHHHGDADKIMEQAKRQDPNAQVYKVTTPDEIEEAVRRIEKYGAQVVLIIYTSSGIVILVAVRDPSQADQILKEAKKQNPSATFVRLEGVSPDDLRRQVEDVWRGSLEHHHHHHGDADKIMEQAKRQDPNAQVYKVTTPDEIEEAVRRIEKYGAQVVLIIYTSSGIVILVAVRDPSQADQILKEAKKQNPSATFVRLEGVSPDDLRRQVEDVWRGSLEHHHHHHGDADKIMEQAKRQDPNAQVYKVTTPDEIEEAVRRIEKYGAQVVLIIYTSSGIVILVAVRDPSQADQILKEAKKQNPSATFVRLEGVSPDDLRRQVEDVWRGSLEHHHHHHGDADKIMEQAKRQDPNAQVYKVTTPDEIEEAVRRIEKYGAQVVLIIYTSSGIVILVAVRDPSQADQILKEAKKQNPSATFVRLEGVSPDDLRRQVEDVWRGSLEHHHHHHGDADKIMEQAKRQDPNAQVYKVTTPDEIEEAVRRIEKYGAQVVLIIYTSSGIVILVAVRDPSQADQILKEAKKQNPSATFVRLEGVSPDDLRRQVEDVWRGSLEHHHHHHGDADKIMEQAKRQDPNAQVYKVTTPDEIEEAVRRIEKYGAQVVLIIYTSSGIVILVAVRDPSQADQILKEAKKQNPSATFVRLEGVSPDDLRRQVEDVWRGSLEHHHHHHGDADKIMEQAKRQDPNAQVYKVTTPDEIEEAVRRIEKYGAQVVLIIYTSSGIVILVAVRDPSQADQILKEAKKQNPSATFVRLEGVSPDDLRRQVEDVWRGSLEHHHHHHGDADKIMEQAKRQDPNAQVYKVTTPDEIEEAVRRIEKYGAQVVLIIYTSSGIVILVAVRDPSQADQILKEAKKQNPSATFVRLEGVSPDDLRRQVEDVWRGSLEHHHHHHGDADKIMEQAKRQDPNAQVYKVTTPDEIEEAVRRIEKYGAQVVLIIYTSSGIVILVAVRDPSQADQILKEAKKQNPSATFVRLEGVSPDDLRRQVEDVWRGSLEHHHHHH